Protein 9I0G (pdb70)

Structure (mmCIF, N/CA/C/O backbone):
data_9I0G
#
_entry.id   9I0G
#
_cell.length_a   1.00
_cell.length_b   1.00
_cell.length_c   1.00
_cell.angle_alpha   90.00
_cell.angle_beta   90.00
_cell.angle_gamma   90.00
#
_symmetry.space_group_name_H-M   'P 1'
#
loop_
_entity.id
_entity.type
_entity.pdbx_description
1 polymer 'Nitrogenase iron-molybdenum cofactor biosynthesis protein NifE'
2 non-polymer 'IRON/SULFUR CLUSTER'
3 non-polymer 'FeFe cofactor'
#
loop_
_atom_site.group_PDB
_atom_site.id
_atom_site.type_symbol
_atom_site.label_atom_id
_atom_site.label_alt_id
_atom_site.label_comp_id
_atom_site.label_asym_id
_atom_site.label_entity_id
_atom_site.label_seq_id
_atom_site.pdbx_PDB_ins_code
_atom_site.Cartn_x
_atom_site.Cartn_y
_atom_site.Cartn_z
_atom_site.occupancy
_atom_site.B_iso_or_equiv
_atom_site.auth_seq_id
_atom_site.auth_comp_id
_atom_site.auth_asym_id
_atom_site.auth_atom_id
_atom_site.pdbx_PDB_model_num
ATOM 1 N N . ALA A 1 19 ? 94.058 134.450 138.801 1.00 121.16 19 ALA A N 1
ATOM 2 C CA . ALA A 1 19 ? 93.244 135.000 137.724 1.00 120.29 19 ALA A CA 1
ATOM 3 C C . ALA A 1 19 ? 93.552 136.474 137.506 1.00 129.19 19 ALA A C 1
ATOM 4 O O . ALA A 1 19 ? 93.564 137.256 138.457 1.00 134.99 19 ALA A O 1
ATOM 6 N N . PRO A 1 20 ? 93.814 136.850 136.256 1.00 125.48 20 PRO A N 1
ATOM 7 C CA . PRO A 1 20 ? 94.048 138.265 135.948 1.00 129.22 20 PRO A CA 1
ATOM 8 C C . PRO A 1 20 ? 92.834 139.111 136.303 1.00 135.07 20 PRO A C 1
ATOM 9 O O . PRO A 1 20 ? 91.688 138.695 136.122 1.00 134.06 20 PRO A O 1
ATOM 13 N N . LYS A 1 21 ? 93.098 140.310 136.813 1.00 141.78 21 LYS A N 1
ATOM 14 C CA . LYS A 1 21 ? 92.062 141.221 137.292 1.00 149.49 21 LYS A CA 1
ATOM 15 C C . LYS A 1 21 ? 92.301 142.625 136.755 1.00 152.02 21 LYS A C 1
ATOM 16 O O . LYS A 1 21 ? 92.268 143.616 137.487 1.00 154.51 21 LYS A O 1
ATOM 22 N N . PHE A 1 22 ? 92.556 142.721 135.454 1.00 149.97 22 PHE A N 1
ATOM 23 C CA . PHE A 1 22 ? 92.786 144.007 134.805 1.00 151.45 22 PHE A CA 1
ATOM 24 C C . PHE A 1 22 ? 91.541 144.887 134.857 1.00 152.92 22 PHE A C 1
ATOM 25 O O . PHE A 1 22 ? 91.596 146.074 134.535 1.00 150.41 22 PHE A O 1
ATOM 33 N N . LYS A 1 25 ? 92.088 149.148 137.335 1.00 189.64 25 LYS A N 1
ATOM 34 C CA . LYS A 1 25 ? 92.640 149.836 138.496 1.00 194.61 25 LYS A CA 1
ATOM 35 C C . LYS A 1 25 ? 93.473 148.886 139.350 1.00 192.63 25 LYS A C 1
ATOM 36 O O . LYS A 1 25 ? 93.537 147.687 139.080 1.00 187.30 25 LYS A O 1
ATOM 42 N N . SER A 1 26 ? 94.111 149.431 140.384 1.00 194.09 26 SER A N 1
ATOM 43 C CA . SER A 1 26 ? 94.934 148.634 141.280 1.00 188.89 26 SER A CA 1
ATOM 44 C C . SER A 1 26 ? 94.919 149.264 142.664 1.00 185.41 26 SER A C 1
ATOM 45 O O . SER A 1 26 ? 94.639 150.455 142.824 1.00 187.06 26 SER A O 1
ATOM 48 N N . GLU A 1 27 ? 95.224 148.445 143.667 1.00 179.46 27 GLU A N 1
ATOM 49 C CA . GLU A 1 27 ? 95.243 148.870 145.059 1.00 174.32 27 GLU A CA 1
ATOM 50 C C . GLU A 1 27 ? 96.661 149.207 145.500 1.00 165.50 27 GLU A C 1
ATOM 51 O O . GLU A 1 27 ? 97.599 148.461 145.196 1.00 159.51 27 GLU A O 1
ATOM 57 N N . PRO A 1 28 ? 96.846 150.324 146.202 1.00 159.31 28 PRO A N 1
ATOM 58 C CA . PRO A 1 28 ? 98.186 150.672 146.692 1.00 145.55 28 PRO A CA 1
ATOM 59 C C . PRO A 1 28 ? 98.715 149.620 147.654 1.00 140.77 28 PRO A C 1
ATOM 60 O O . PRO A 1 28 ? 97.969 149.044 148.448 1.00 150.01 28 PRO A O 1
ATOM 64 N N . GLY A 1 29 ? 100.018 149.374 147.576 1.00 130.99 29 GLY A N 1
ATOM 65 C CA . GLY A 1 29 ? 100.655 148.375 148.412 1.00 123.24 29 GLY A CA 1
ATOM 66 C C . GLY A 1 29 ? 100.361 146.956 147.968 1.00 110.39 29 GLY A C 1
ATOM 67 O O . GLY A 1 29 ? 101.149 146.345 147.246 1.00 89.76 29 GLY A O 1
ATOM 68 N N . GLU A 1 33 ? 104.374 142.873 139.974 1.00 137.41 33 GLU A N 1
ATOM 69 C CA . GLU A 1 33 ? 103.216 143.753 139.874 1.00 144.39 33 GLU A CA 1
ATOM 70 C C . GLU A 1 33 ? 103.285 144.596 138.598 1.00 140.59 33 GLU A C 1
ATOM 71 O O . GLU A 1 33 ? 104.344 144.719 137.982 1.00 130.46 33 GLU A O 1
ATOM 77 N N . ARG A 1 34 ? 102.150 145.170 138.205 1.00 138.18 34 ARG A N 1
ATOM 78 C CA . ARG A 1 34 ? 102.063 145.884 136.937 1.00 125.22 34 ARG A CA 1
ATOM 79 C C . ARG A 1 34 ? 102.884 147.167 136.970 1.00 115.36 34 ARG A C 1
ATOM 80 O O . ARG A 1 34 ? 102.834 147.927 137.940 1.00 121.58 34 ARG A O 1
ATOM 88 N N . SER A 1 35 ? 103.629 147.416 135.898 1.00 96.43 35 SER A N 1
ATOM 89 C CA . SER A 1 35 ? 104.443 148.616 135.787 1.00 86.86 35 SER A CA 1
ATOM 90 C C . SER A 1 35 ? 103.623 149.732 135.141 1.00 81.25 35 SER A C 1
ATOM 91 O O . SER A 1 35 ? 102.413 149.610 134.942 1.00 91.10 35 SER A O 1
ATOM 94 N N . CYS A 1 36 ? 104.279 150.840 134.807 1.00 73.48 36 CYS A N 1
ATOM 95 C CA . CYS A 1 36 ? 103.597 151.962 134.185 1.00 74.77 36 CYS A CA 1
ATOM 96 C C . CYS A 1 36 ? 103.311 151.666 132.715 1.00 75.29 36 CYS A C 1
ATOM 97 O O . CYS A 1 36 ? 103.793 150.686 132.141 1.00 82.70 36 CYS A O 1
ATOM 100 N N . ALA A 1 37 ? 102.505 152.536 132.102 1.00 68.34 37 ALA A N 1
ATOM 101 C CA . ALA A 1 37 ? 102.184 152.372 130.688 1.00 70.38 37 ALA A CA 1
ATOM 102 C C . ALA A 1 37 ? 103.398 152.618 129.802 1.00 73.10 37 ALA A C 1
ATOM 103 O O . ALA A 1 37 ? 103.453 152.109 128.676 1.00 75.54 37 ALA A O 1
ATOM 105 N N . TYR A 1 38 ? 104.371 153.396 130.281 1.00 72.07 38 TYR A N 1
ATOM 106 C CA . TYR A 1 38 ? 105.609 153.560 129.528 1.00 68.27 38 TYR A CA 1
ATOM 107 C C . TYR A 1 38 ? 106.349 152.238 129.396 1.00 67.07 38 TYR A C 1
ATOM 108 O O . TYR A 1 38 ? 106.999 151.990 128.374 1.00 69.44 38 TYR A O 1
ATOM 117 N N . ASP A 1 39 ? 106.263 151.377 130.412 1.00 66.53 39 ASP A N 1
ATOM 118 C CA . ASP A 1 39 ? 106.878 150.059 130.307 1.00 65.84 39 ASP A CA 1
ATOM 119 C C . ASP A 1 39 ? 106.232 149.243 129.197 1.00 66.16 39 ASP A C 1
ATOM 120 O O . ASP A 1 39 ? 106.924 148.546 128.450 1.00 71.88 39 ASP A O 1
ATOM 125 N N . GLY A 1 40 ? 104.907 149.316 129.068 1.00 64.21 40 GLY A N 1
ATOM 126 C CA . GLY A 1 40 ? 104.253 148.643 127.958 1.00 68.60 40 GLY A CA 1
ATOM 127 C C . GLY A 1 40 ? 104.637 149.231 126.614 1.00 66.44 40 GLY A C 1
ATOM 128 O O . GLY A 1 40 ? 104.900 148.498 125.651 1.00 68.25 40 GLY A O 1
ATOM 129 N N . ALA A 1 41 ? 104.687 150.561 126.530 1.00 63.32 41 ALA A N 1
ATOM 130 C CA . ALA A 1 41 ? 105.082 151.200 125.282 1.00 61.42 41 ALA A CA 1
ATOM 131 C C . ALA A 1 41 ? 106.482 150.771 124.867 1.00 61.71 41 ALA A C 1
ATOM 132 O O . ALA A 1 41 ? 106.733 150.505 123.687 1.00 63.87 41 ALA A O 1
ATOM 134 N N . ARG A 1 42 ? 107.405 150.681 125.826 1.00 58.84 42 ARG A N 1
ATOM 135 C CA . ARG A 1 42 ? 108.765 150.277 125.489 1.00 60.00 42 ARG A CA 1
ATOM 136 C C . ARG A 1 42 ? 108.846 148.782 125.195 1.00 64.66 42 ARG A C 1
ATOM 137 O O . ARG A 1 42 ? 109.609 148.361 124.322 1.00 69.10 42 ARG A O 1
ATOM 145 N N . VAL A 1 43 ? 108.054 147.962 125.891 1.00 64.46 43 VAL A N 1
ATOM 146 C CA . VAL A 1 43 ? 108.103 146.530 125.638 1.00 63.81 43 VAL A CA 1
ATOM 147 C C . VAL A 1 43 ? 107.528 146.199 124.270 1.00 64.60 43 VAL A C 1
ATOM 148 O O . VAL A 1 43 ? 107.858 145.155 123.699 1.00 69.29 43 VAL A O 1
ATOM 152 N N . VAL A 1 44 ? 106.680 147.068 123.721 1.00 65.92 44 VAL A N 1
ATOM 153 C CA . VAL A 1 44 ? 106.156 146.843 122.379 1.00 63.57 44 VAL A CA 1
ATOM 154 C C . VAL A 1 44 ? 106.921 147.612 121.298 1.00 62.83 44 VAL A C 1
ATOM 155 O O . VAL A 1 44 ? 106.878 147.211 120.126 1.00 67.12 44 VAL A O 1
ATOM 159 N N . LEU A 1 45 ? 107.641 148.673 121.652 1.00 64.58 45 LEU A N 1
ATOM 160 C CA . LEU A 1 45 ? 108.262 149.529 120.650 1.00 60.65 45 LEU A CA 1
ATOM 161 C C . LEU A 1 45 ? 109.782 149.580 120.706 1.00 60.65 45 LEU A C 1
ATOM 162 O O . LEU A 1 45 ? 110.407 149.788 119.665 1.00 63.47 45 LEU A O 1
ATOM 167 N N . MET A 1 46 ? 110.392 149.418 121.879 1.00 59.37 46 MET A N 1
ATOM 168 C CA . MET A 1 46 ? 111.851 149.458 121.962 1.00 61.40 46 MET A CA 1
ATOM 169 C C . MET A 1 46 ? 112.559 148.406 121.111 1.00 63.26 46 MET A C 1
ATOM 170 O O . MET A 1 46 ? 113.590 148.747 120.506 1.00 62.30 46 MET A O 1
ATOM 175 N N . PRO A 1 47 ? 112.109 147.147 121.027 1.00 63.04 47 PRO A N 1
ATOM 176 C CA . PRO A 1 47 ? 112.872 146.149 120.255 1.00 60.87 47 PRO A CA 1
ATOM 177 C C . PRO A 1 47 ? 113.112 146.515 118.796 1.00 62.35 47 PRO A C 1
ATOM 178 O O . PRO A 1 47 ? 113.902 145.826 118.138 1.00 66.84 47 PRO A O 1
ATOM 182 N N . ILE A 1 48 ? 112.465 147.552 118.264 1.00 60.57 48 ILE A N 1
ATOM 183 C CA . ILE A 1 48 ? 112.786 148.013 116.919 1.00 62.39 48 ILE A CA 1
ATOM 184 C C . ILE A 1 48 ? 114.206 148.560 116.913 1.00 61.05 48 ILE A C 1
ATOM 185 O O . ILE A 1 48 ? 114.562 149.418 117.729 1.00 63.21 48 ILE A O 1
ATOM 190 N N . THR A 1 49 ? 115.026 148.066 115.985 1.00 59.00 49 THR A N 1
ATOM 191 C CA . THR A 1 49 ? 116.470 148.247 116.095 1.00 63.32 49 THR A CA 1
ATOM 192 C C . THR A 1 49 ? 116.910 149.652 115.695 1.00 67.52 49 THR A C 1
ATOM 193 O O . THR A 1 49 ? 117.464 150.395 116.511 1.00 74.10 49 THR A O 1
ATOM 197 N N . ASP A 1 50 ? 116.676 150.033 114.442 1.00 64.62 50 ASP A N 1
ATOM 198 C CA . ASP A 1 50 ? 117.272 151.248 113.887 1.00 65.22 50 ASP A CA 1
ATOM 199 C C . ASP A 1 50 ? 116.336 152.449 114.041 1.00 63.40 50 ASP A C 1
ATOM 200 O O . ASP A 1 50 ? 115.935 153.095 113.075 1.00 69.19 50 ASP A O 1
ATOM 205 N N . VAL A 1 51 ? 115.993 152.746 115.294 1.00 61.46 51 VAL A N 1
ATOM 206 C CA . VAL A 1 51 ? 115.189 153.913 115.625 1.00 60.92 51 VAL A CA 1
ATOM 207 C C . VAL A 1 51 ? 115.757 154.561 116.879 1.00 58.94 51 VAL A C 1
ATOM 208 O O . VAL A 1 51 ? 116.500 153.945 117.645 1.00 56.57 51 VAL A O 1
ATOM 212 N N . ILE A 1 52 ? 115.396 155.823 117.081 1.00 57.80 52 ILE A N 1
ATOM 213 C CA . ILE A 1 52 ? 115.824 156.590 118.244 1.00 56.30 52 ILE A CA 1
ATOM 214 C C . ILE A 1 52 ? 114.656 156.654 119.217 1.00 59.53 52 ILE A C 1
ATOM 215 O O . ILE A 1 52 ? 113.604 157.223 118.903 1.00 61.88 52 ILE A O 1
ATOM 220 N N . HIS A 1 53 ? 114.838 156.070 120.399 1.00 61.35 53 HIS A N 1
ATOM 221 C CA . HIS A 1 53 ? 113.786 156.008 121.410 1.00 59.01 53 HIS A CA 1
ATOM 222 C C . HIS A 1 53 ? 113.999 157.152 122.394 1.00 61.14 53 HIS A C 1
ATOM 223 O O . HIS A 1 53 ? 114.604 156.999 123.455 1.00 66.68 53 HIS A O 1
ATOM 230 N N . LEU A 1 54 ? 113.490 158.321 122.024 1.00 59.19 54 LEU A N 1
ATOM 231 C CA . LEU A 1 54 ? 113.599 159.496 122.876 1.00 62.16 54 LEU A CA 1
ATOM 232 C C . LEU A 1 54 ? 112.476 159.479 123.904 1.00 64.34 54 LEU A C 1
ATOM 233 O O . LEU A 1 54 ? 111.295 159.447 123.543 1.00 62.27 54 LEU A O 1
ATOM 238 N N . VAL A 1 55 ? 112.843 159.494 125.180 1.00 69.25 55 VAL A N 1
ATOM 239 C CA . VAL A 1 55 ? 111.885 159.480 126.277 1.00 65.78 55 VAL A CA 1
ATOM 240 C C . VAL A 1 55 ? 111.803 160.887 126.847 1.00 68.38 55 VAL A C 1
ATOM 241 O O . VAL A 1 55 ? 112.789 161.408 127.382 1.00 71.30 55 VAL A O 1
ATOM 245 N N . HIS A 1 56 ? 110.631 161.505 126.731 1.00 64.00 56 HIS A N 1
ATOM 246 C CA . HIS A 1 56 ? 110.429 162.880 127.185 1.00 68.14 56 HIS A CA 1
ATOM 247 C C . HIS A 1 56 ? 110.032 162.846 128.653 1.00 74.66 56 HIS A C 1
ATOM 248 O O . HIS A 1 56 ? 108.861 162.693 129.001 1.00 80.61 56 HIS A O 1
ATOM 255 N N . GLY A 1 57 ? 111.021 162.995 129.530 1.00 74.84 57 GLY A N 1
ATOM 256 C CA . GLY A 1 57 ? 110.774 162.990 130.950 1.00 67.81 57 GLY A CA 1
ATOM 257 C C . GLY A 1 57 ? 112.040 162.995 131.780 1.00 74.05 57 GLY A C 1
ATOM 258 O O . GLY A 1 57 ? 113.156 163.113 131.265 1.00 82.24 57 GLY A O 1
ATOM 259 N N . PRO A 1 58 ? 111.884 162.865 133.094 1.00 73.74 58 PRO A N 1
ATOM 260 C CA . PRO A 1 58 ? 113.047 162.868 133.990 1.00 72.32 58 PRO A CA 1
ATOM 261 C C . PRO A 1 58 ? 113.851 161.580 133.935 1.00 72.70 58 PRO A C 1
ATOM 262 O O . PRO A 1 58 ? 113.606 160.711 133.093 1.00 80.54 58 PRO A O 1
ATOM 266 N N . ILE A 1 59 ? 114.822 161.462 134.842 1.00 69.62 59 ILE A N 1
ATOM 267 C CA . ILE A 1 59 ? 115.768 160.350 134.803 1.00 73.86 59 ILE A CA 1
ATOM 268 C C . ILE A 1 59 ? 115.064 159.014 135.017 1.00 79.12 59 ILE A C 1
ATOM 269 O O . ILE A 1 59 ? 115.314 158.048 134.288 1.00 83.63 59 ILE A O 1
ATOM 274 N N . ALA A 1 60 ? 114.161 158.936 136.001 1.00 70.33 60 ALA A N 1
ATOM 275 C CA . ALA A 1 60 ? 113.640 157.636 136.422 1.00 69.52 60 ALA A CA 1
ATOM 276 C C . ALA A 1 60 ? 112.938 156.883 135.302 1.00 71.31 60 ALA A C 1
ATOM 277 O O . ALA A 1 60 ? 112.792 155.661 135.392 1.00 78.32 60 ALA A O 1
ATOM 279 N N . CYS A 1 61 ? 112.482 157.576 134.263 1.00 71.16 61 CYS A N 1
ATOM 280 C CA . CYS A 1 61 ? 111.817 156.884 133.168 1.00 71.08 61 CYS A CA 1
ATOM 281 C C . CYS A 1 61 ? 112.817 156.107 132.319 1.00 73.68 61 CYS A C 1
ATOM 282 O O . CYS A 1 61 ? 112.672 154.896 132.123 1.00 79.51 61 CYS A O 1
ATOM 285 N N . ALA A 1 62 ? 113.849 156.786 131.817 1.00 69.08 62 ALA A N 1
ATOM 286 C CA . ALA A 1 62 ? 114.825 156.159 130.940 1.00 69.41 62 ALA A CA 1
ATOM 287 C C . ALA A 1 62 ? 116.222 156.070 131.533 1.00 68.51 62 ALA A C 1
ATOM 288 O O . ALA A 1 62 ? 117.068 155.368 130.970 1.00 71.21 62 ALA A O 1
ATOM 290 N N . GLY A 1 63 ? 116.492 156.757 132.644 1.00 68.25 63 GLY A N 1
ATOM 291 C CA . GLY A 1 63 ? 117.830 156.726 133.211 1.00 67.26 63 GLY A CA 1
ATOM 292 C C . GLY A 1 63 ? 118.216 155.363 133.750 1.00 68.58 63 GLY A C 1
ATOM 293 O O . GLY A 1 63 ? 119.370 154.944 133.630 1.00 74.84 63 GLY A O 1
ATOM 294 N N . ASN A 1 64 ? 117.264 154.653 134.355 1.00 63.97 64 ASN A N 1
ATOM 295 C CA . ASN A 1 64 ? 117.529 153.348 134.947 1.00 66.59 64 ASN A CA 1
ATOM 296 C C . ASN A 1 64 ? 116.800 152.220 134.224 1.00 62.66 64 ASN A C 1
ATOM 297 O O . ASN A 1 64 ? 116.551 151.167 134.818 1.00 61.16 64 ASN A O 1
ATOM 302 N N . SER A 1 65 ? 116.454 152.417 132.952 1.00 64.84 65 SER A N 1
ATOM 303 C CA . SER A 1 65 ? 115.734 151.408 132.191 1.00 65.11 65 SER A CA 1
ATOM 304 C C . SER A 1 65 ? 116.322 151.120 130.818 1.00 69.20 65 SER A C 1
ATOM 305 O O . SER A 1 65 ? 115.955 150.103 130.220 1.00 74.70 65 SER A O 1
ATOM 308 N N . TRP A 1 66 ? 117.204 151.967 130.297 1.00 67.08 66 TRP A N 1
ATOM 309 C CA . TRP A 1 66 ? 117.730 151.756 128.957 1.00 67.07 66 TRP A CA 1
ATOM 310 C C . TRP A 1 66 ? 118.720 150.597 128.936 1.00 68.70 66 TRP A C 1
ATOM 311 O O . TRP A 1 66 ? 119.359 150.275 129.941 1.00 73.28 66 TRP A O 1
ATOM 322 N N . ASP A 1 67 ? 118.827 149.960 127.767 1.00 63.80 67 ASP A N 1
ATOM 323 C CA . ASP A 1 67 ? 119.714 148.815 127.551 1.00 67.36 67 ASP A CA 1
ATOM 324 C C . ASP A 1 67 ? 119.366 147.645 128.465 1.00 65.77 67 ASP A C 1
ATOM 325 O O . ASP A 1 67 ? 120.219 146.814 128.782 1.00 70.54 67 ASP A O 1
ATOM 330 N N . ASN A 1 68 ? 118.109 147.566 128.894 1.00 61.63 68 ASN A N 1
ATOM 331 C CA . ASN A 1 68 ? 117.659 146.480 129.752 1.00 62.86 68 ASN A CA 1
ATOM 332 C C . ASN A 1 68 ? 116.819 145.449 129.018 1.00 69.44 68 ASN A C 1
ATOM 333 O O . ASN A 1 68 ? 116.780 144.288 129.437 1.00 78.79 68 ASN A O 1
ATOM 338 N N . ARG A 1 69 ? 116.147 145.847 127.942 1.00 68.11 69 ARG A N 1
ATOM 339 C CA . ARG A 1 69 ? 115.336 144.913 127.177 1.00 64.57 69 ARG A CA 1
ATOM 340 C C . ARG A 1 69 ? 116.202 143.799 126.603 1.00 67.64 69 ARG A C 1
ATOM 341 O O . ARG A 1 69 ? 117.297 144.041 126.091 1.00 71.18 69 ARG A O 1
ATOM 349 N N . GLY A 1 70 ? 115.701 142.571 126.689 1.00 66.05 70 GLY A N 1
ATOM 350 C CA . GLY A 1 70 ? 116.441 141.418 126.226 1.00 63.90 70 GLY A CA 1
ATOM 351 C C . GLY A 1 70 ? 116.454 141.214 124.733 1.00 63.24 70 GLY A C 1
ATOM 352 O O . GLY A 1 70 ? 116.991 140.209 124.260 1.00 69.12 70 GLY A O 1
ATOM 353 N N . ALA A 1 71 ? 115.873 142.137 123.973 1.00 60.61 71 ALA A N 1
ATOM 354 C CA . ALA A 1 71 ? 115.829 141.999 122.525 1.00 62.55 71 ALA A CA 1
ATOM 355 C C . ALA A 1 71 ? 117.227 142.119 121.934 1.00 66.07 71 ALA A C 1
ATOM 356 O O . ALA A 1 71 ? 117.976 143.045 122.260 1.00 74.13 71 ALA A O 1
ATOM 358 N N . ARG A 1 72 ? 117.574 141.181 121.061 1.00 63.25 72 ARG A N 1
ATOM 359 C CA . ARG A 1 72 ? 118.842 141.187 120.352 1.00 63.33 72 ARG A CA 1
ATOM 360 C C . ARG A 1 72 ? 118.595 141.427 118.870 1.00 66.62 72 ARG A C 1
ATOM 361 O O . ARG A 1 72 ? 117.476 141.279 118.373 1.00 71.21 72 ARG A O 1
ATOM 369 N N . SER A 1 73 ? 119.656 141.805 118.162 1.00 65.73 73 SER A N 1
ATOM 370 C CA . SER A 1 73 ? 119.517 142.154 116.758 1.00 65.19 73 SER A CA 1
ATOM 371 C C . SER A 1 73 ? 120.838 141.940 116.038 1.00 67.41 73 SER A C 1
ATOM 372 O O . SER A 1 73 ? 121.906 141.882 116.653 1.00 75.02 73 SER A O 1
ATOM 375 N N . SER A 1 74 ? 120.745 141.822 114.718 1.00 63.01 74 SER A N 1
ATOM 376 C CA . SER A 1 74 ? 121.891 141.738 113.823 1.00 64.07 74 SER A CA 1
ATOM 377 C C . SER A 1 74 ? 121.913 142.941 112.890 1.00 67.37 74 SER A C 1
ATOM 378 O O . SER A 1 74 ? 122.126 142.819 111.684 1.00 65.90 74 SER A O 1
ATOM 381 N N . ASP A 1 75 ? 121.691 144.121 113.455 1.00 72.67 75 ASP A N 1
ATOM 382 C CA . ASP A 1 75 ? 121.452 145.334 112.684 1.00 75.05 75 ASP A CA 1
ATOM 383 C C . ASP A 1 75 ? 122.231 146.459 113.357 1.00 78.60 75 ASP A C 1
ATOM 384 O O . ASP A 1 75 ? 123.149 146.217 114.148 1.00 84.48 75 ASP A O 1
ATOM 389 N N . SER A 1 76 ? 121.873 147.706 113.039 1.00 81.10 76 SER A N 1
ATOM 390 C CA . SER A 1 76 ? 122.642 148.864 113.480 1.00 86.62 76 SER A CA 1
ATOM 391 C C . SER A 1 76 ? 122.756 148.958 114.996 1.00 88.44 76 SER A C 1
ATOM 392 O O . SER A 1 76 ? 123.658 149.644 115.491 1.00 96.07 76 SER A O 1
ATOM 395 N N . GLN A 1 77 ? 121.863 148.302 115.740 1.00 71.85 77 GLN A N 1
ATOM 396 C CA . GLN A 1 77 ? 121.924 148.264 117.202 1.00 72.05 77 GLN A CA 1
ATOM 397 C C . GLN A 1 77 ? 121.809 149.658 117.811 1.00 68.79 77 GLN A C 1
ATOM 398 O O . GLN A 1 77 ? 122.410 149.948 118.848 1.00 63.37 77 GLN A O 1
ATOM 404 N N . LEU A 1 78 ? 121.041 150.532 117.162 1.00 70.16 78 LEU A N 1
ATOM 405 C CA . LEU A 1 78 ? 120.807 151.868 117.693 1.00 61.54 78 LEU A CA 1
ATOM 406 C C . LEU A 1 78 ? 119.833 151.856 118.864 1.00 61.83 78 LEU A C 1
ATOM 407 O O . LEU A 1 78 ? 119.817 152.805 119.654 1.00 62.69 78 LEU A O 1
ATOM 412 N N . TYR A 1 79 ? 119.031 150.798 118.996 1.00 60.81 79 TYR A N 1
ATOM 413 C CA . TYR A 1 79 ? 118.020 150.751 120.047 1.00 58.61 79 TYR A CA 1
ATOM 414 C C . TYR A 1 79 ? 118.633 150.533 121.423 1.00 59.42 79 TYR A C 1
ATOM 415 O O . TYR A 1 79 ? 118.063 150.973 122.428 1.00 58.59 79 TYR A O 1
ATOM 424 N N . ARG A 1 80 ? 119.781 149.857 121.496 1.00 62.55 80 ARG A N 1
ATOM 425 C CA . ARG A 1 80 ? 120.357 149.514 122.790 1.00 62.15 80 ARG A CA 1
ATOM 426 C C . ARG A 1 80 ? 120.832 150.736 123.562 1.00 61.84 80 ARG A C 1
ATOM 427 O O . ARG A 1 80 ? 121.051 150.640 124.773 1.00 66.12 80 ARG A O 1
ATOM 435 N N . ARG A 1 81 ? 120.995 151.874 122.898 1.00 61.74 81 ARG A N 1
ATOM 436 C CA . ARG A 1 81 ? 121.375 153.112 123.559 1.00 64.21 81 ARG A CA 1
ATOM 437 C C . ARG A 1 81 ? 120.125 153.936 123.851 1.00 64.15 81 ARG A C 1
ATOM 438 O O . ARG A 1 81 ? 119.180 153.956 123.057 1.00 67.80 81 ARG A O 1
ATOM 446 N N . GLY A 1 82 ? 120.111 154.584 125.011 1.00 60.38 82 GLY A N 1
ATOM 447 C CA . GLY A 1 82 ? 118.926 155.270 125.503 1.00 58.06 82 GLY A CA 1
ATOM 448 C C . GLY A 1 82 ? 118.999 156.771 125.280 1.00 60.89 82 GLY A C 1
ATOM 449 O O . GLY A 1 82 ? 120.064 157.377 125.394 1.00 64.77 82 GLY A O 1
ATOM 450 N N . PHE A 1 83 ? 117.848 157.361 124.966 1.00 61.38 83 PHE A N 1
ATOM 451 C CA . PHE A 1 83 ? 117.730 158.789 124.704 1.00 61.29 83 PHE A CA 1
ATOM 452 C C . PHE A 1 83 ? 116.754 159.398 125.700 1.00 65.44 83 PHE A C 1
ATOM 453 O O . PHE A 1 83 ? 115.654 158.871 125.895 1.00 71.03 83 PHE A O 1
ATOM 461 N N . THR A 1 84 ? 117.151 160.506 126.322 1.00 63.68 84 THR A N 1
ATOM 462 C CA . THR A 1 84 ? 116.324 161.164 127.322 1.00 65.21 84 THR A CA 1
ATOM 463 C C . THR A 1 84 ? 116.370 162.671 127.126 1.00 69.65 84 THR A C 1
ATOM 464 O O . THR A 1 84 ? 117.421 163.235 126.812 1.00 72.86 84 THR A O 1
ATOM 468 N N . THR A 1 85 ? 115.218 163.317 127.310 1.00 67.22 85 THR A N 1
ATOM 469 C CA . THR A 1 85 ? 115.131 164.768 127.202 1.00 72.82 85 THR A CA 1
ATOM 470 C C . THR A 1 85 ? 115.684 165.475 128.436 1.00 80.30 85 THR A C 1
ATOM 471 O O . THR A 1 85 ? 116.156 166.613 128.324 1.00 88.70 85 THR A O 1
ATOM 475 N N . GLU A 1 86 ? 115.693 164.804 129.589 1.00 80.03 86 GLU A N 1
ATOM 476 C CA . GLU A 1 86 ? 116.200 165.345 130.852 1.00 80.92 86 GLU A CA 1
ATOM 477 C C . GLU A 1 86 ? 115.396 166.574 131.297 1.00 87.78 86 GLU A C 1
ATOM 478 O O . GLU A 1 86 ? 115.882 167.705 131.328 1.00 95.23 86 GLU A O 1
ATOM 484 N N . MET A 1 87 ? 114.131 166.304 131.625 1.00 82.19 87 MET A N 1
ATOM 485 C CA . MET A 1 87 ? 113.268 167.301 132.247 1.00 84.04 87 MET A CA 1
ATOM 486 C C . MET A 1 87 ? 113.953 167.824 133.504 1.00 88.65 87 MET A C 1
ATOM 487 O O . MET A 1 87 ? 114.435 167.038 134.320 1.00 85.19 87 MET A O 1
ATOM 492 N N . LEU A 1 88 ? 113.969 169.143 133.679 1.00 93.43 88 LEU A N 1
ATOM 493 C CA . LEU A 1 88 ? 114.736 169.793 134.741 1.00 91.00 88 LEU A CA 1
ATOM 494 C C . LEU A 1 88 ? 113.822 170.631 135.639 1.00 98.90 88 LEU A C 1
ATOM 495 O O . LEU A 1 88 ? 112.595 170.516 135.594 1.00 102.50 88 LEU A O 1
ATOM 500 N N . GLU A 1 89 ? 114.440 171.455 136.488 1.00 107.66 89 GLU A N 1
ATOM 501 C CA . GLU A 1 89 ? 113.705 172.332 137.395 1.00 115.51 89 GLU A CA 1
ATOM 502 C C . GLU A 1 89 ? 112.854 173.367 136.668 1.00 114.57 89 GLU A C 1
ATOM 503 O O . GLU A 1 89 ? 111.622 173.323 136.734 1.00 115.99 89 GLU A O 1
ATOM 509 N N . ASN A 1 90 ? 113.508 174.304 135.972 1.00 119.44 90 ASN A N 1
ATOM 510 C CA . ASN A 1 90 ? 112.809 175.472 135.440 1.00 126.98 90 ASN A CA 1
ATOM 511 C C . ASN A 1 90 ? 111.799 175.100 134.368 1.00 122.25 90 ASN A C 1
ATOM 512 O O . ASN A 1 90 ? 110.690 175.643 134.344 1.00 125.21 90 ASN A O 1
ATOM 517 N N . ASP A 1 91 ? 112.175 174.199 133.464 1.00 113.41 91 ASP A N 1
ATOM 518 C CA . ASP A 1 91 ? 111.308 173.830 132.352 1.00 113.78 91 ASP A CA 1
ATOM 519 C C . ASP A 1 91 ? 110.032 173.121 132.804 1.00 110.82 91 ASP A C 1
ATOM 520 O O . ASP A 1 91 ? 109.049 173.094 132.058 1.00 112.29 91 ASP A O 1
ATOM 525 N N . VAL A 1 92 ? 110.018 172.541 134.006 1.00 106.26 92 VAL A N 1
ATOM 526 C CA . VAL A 1 92 ? 108.771 171.979 134.526 1.00 102.52 92 VAL A CA 1
ATOM 527 C C . VAL A 1 92 ? 107.756 173.084 134.792 1.00 106.82 92 VAL A C 1
ATOM 528 O O . VAL A 1 92 ? 106.583 172.976 134.412 1.00 106.55 92 VAL A O 1
ATOM 532 N N . VAL A 1 93 ? 108.186 174.170 135.442 1.00 112.77 93 VAL A N 1
ATOM 533 C CA . VAL A 1 93 ? 107.270 175.270 135.738 1.00 120.42 93 VAL A CA 1
ATOM 534 C C . VAL A 1 93 ? 107.168 176.276 134.604 1.00 121.00 93 VAL A C 1
ATOM 535 O O . VAL A 1 93 ? 106.366 177.214 134.692 1.00 128.11 93 VAL A O 1
ATOM 539 N N . PHE A 1 94 ? 107.960 176.112 133.544 1.00 114.39 94 PHE A N 1
ATOM 540 C CA . PHE A 1 94 ? 107.880 176.959 132.360 1.00 113.62 94 PHE A CA 1
ATOM 541 C C . PHE A 1 94 ? 107.314 176.200 131.167 1.00 107.41 94 PHE A C 1
ATOM 542 O O . PHE A 1 94 ? 106.323 176.628 130.571 1.00 106.89 94 PHE A O 1
ATOM 550 N N . GLY A 1 95 ? 107.921 175.073 130.806 1.00 104.43 95 GLY A N 1
ATOM 551 C CA . GLY A 1 95 ? 107.475 174.292 129.670 1.00 96.54 95 GLY A CA 1
ATOM 552 C C . GLY A 1 95 ? 108.581 173.429 129.096 1.00 97.73 95 GLY A C 1
ATOM 553 O O . GLY A 1 95 ? 109.728 173.872 128.992 1.00 103.66 95 GLY A O 1
ATOM 554 N N . GLY A 1 96 ? 108.252 172.194 128.720 1.00 86.22 96 GLY A N 1
ATOM 555 C CA . GLY A 1 96 ? 109.220 171.273 128.159 1.00 85.14 96 GLY A CA 1
ATOM 556 C C . GLY A 1 96 ? 109.080 170.985 126.682 1.00 84.66 96 GLY A C 1
ATOM 557 O O . GLY A 1 96 ? 109.793 170.112 126.169 1.00 86.05 96 GLY A O 1
ATOM 558 N N . GLU A 1 97 ? 108.186 171.677 125.972 1.00 83.69 97 GLU A N 1
ATOM 559 C CA . GLU A 1 97 ? 108.035 171.448 124.539 1.00 77.67 97 GLU A CA 1
ATOM 560 C C . GLU A 1 97 ? 109.269 171.904 123.773 1.00 73.73 97 GLU A C 1
ATOM 561 O O . GLU A 1 97 ? 109.689 171.250 122.811 1.00 75.44 97 GLU A O 1
ATOM 567 N N . LYS A 1 98 ? 109.859 173.027 124.180 1.00 70.12 98 LYS A N 1
ATOM 568 C CA . LYS A 1 98 ? 110.965 173.598 123.420 1.00 71.83 98 LYS A CA 1
ATOM 569 C C . LYS A 1 98 ? 112.215 172.734 123.554 1.00 69.40 98 LYS A C 1
ATOM 570 O O . LYS A 1 98 ? 112.983 172.568 122.592 1.00 70.92 98 LYS A O 1
ATOM 576 N N . LYS A 1 99 ? 112.418 172.155 124.740 1.00 64.91 99 LYS A N 1
ATOM 577 C CA . LYS A 1 99 ? 113.501 171.199 124.935 1.00 64.65 99 LYS A CA 1
ATOM 578 C C . LYS A 1 99 ? 113.321 169.977 124.043 1.00 63.29 99 LYS A C 1
ATOM 579 O O . LYS A 1 99 ? 114.290 169.474 123.465 1.00 65.62 99 LYS A O 1
ATOM 585 N N . LEU A 1 100 ? 112.087 169.480 123.926 1.00 63.22 100 LEU A N 1
ATOM 586 C CA . LEU A 1 100 ? 111.828 168.351 123.038 1.00 63.99 100 LEU A CA 1
ATOM 587 C C . LEU A 1 100 ? 112.098 168.723 121.586 1.00 65.24 100 LEU A C 1
ATOM 588 O O . LEU A 1 100 ? 112.619 167.910 120.816 1.00 66.57 100 LEU A O 1
ATOM 593 N N . TYR A 1 101 ? 111.739 169.947 121.196 1.00 64.91 101 TYR A N 1
ATOM 594 C CA . TYR A 1 101 ? 112.032 170.431 119.850 1.00 63.63 101 TYR A CA 1
ATOM 595 C C . TYR A 1 101 ? 113.530 170.373 119.565 1.00 65.12 101 TYR A C 1
ATOM 596 O O . TYR A 1 101 ? 113.971 169.817 118.547 1.00 63.99 101 TYR A O 1
ATOM 605 N N . ARG A 1 102 ? 114.331 170.941 120.471 1.00 65.31 102 ARG A N 1
ATOM 606 C CA . ARG A 1 102 ? 115.781 170.907 120.297 1.00 62.24 102 ARG A CA 1
ATOM 607 C C . ARG A 1 102 ? 116.315 169.482 120.287 1.00 60.91 102 ARG A C 1
ATOM 608 O O . ARG A 1 102 ? 117.238 169.160 119.531 1.00 62.34 102 ARG A O 1
ATOM 616 N N . ALA A 1 103 ? 115.776 168.623 121.151 1.00 58.47 103 ALA A N 1
ATOM 617 C CA . ALA A 1 103 ? 116.242 167.243 121.200 1.00 58.66 103 ALA A CA 1
ATOM 618 C C . ALA A 1 103 ? 115.982 166.531 119.882 1.00 60.82 103 ALA A C 1
ATOM 619 O O . ALA A 1 103 ? 116.858 165.831 119.361 1.00 62.34 103 ALA A O 1
ATOM 621 N N . ILE A 1 104 ? 114.786 166.715 119.319 1.00 62.21 104 ILE A N 1
ATOM 622 C CA . ILE A 1 104 ? 114.466 166.113 118.028 1.00 62.02 104 ILE A CA 1
ATOM 623 C C . ILE A 1 104 ? 115.434 166.613 116.966 1.00 60.90 104 ILE A C 1
ATOM 624 O O . ILE A 1 104 ? 115.993 165.829 116.187 1.00 57.76 104 ILE A O 1
ATOM 629 N N . LEU A 1 105 ? 115.659 167.930 116.933 1.00 65.36 105 LEU A N 1
ATOM 630 C CA . LEU A 1 105 ? 116.518 168.506 115.901 1.00 62.93 105 LEU A CA 1
ATOM 631 C C . LEU A 1 105 ? 117.948 167.986 116.009 1.00 63.12 105 LEU A C 1
ATOM 632 O O . LEU A 1 105 ? 118.545 167.562 115.011 1.00 66.24 105 LEU A O 1
ATOM 637 N N . GLU A 1 106 ? 118.516 168.006 117.219 1.00 61.53 106 GLU A N 1
ATOM 638 C CA . GLU A 1 106 ? 119.874 167.512 117.416 1.00 61.73 106 GLU A CA 1
ATOM 639 C C . GLU A 1 106 ? 120.005 166.030 117.111 1.00 64.73 106 GLU A C 1
ATOM 640 O O . GLU A 1 106 ? 120.999 165.618 116.508 1.00 64.33 106 GLU A O 1
ATOM 646 N N . LEU A 1 107 ? 119.043 165.211 117.537 1.00 66.34 107 LEU A N 1
ATOM 647 C CA . LEU A 1 107 ? 119.144 163.780 117.283 1.00 64.92 107 LEU A CA 1
ATOM 648 C C . LEU A 1 107 ? 119.030 163.480 115.796 1.00 67.72 107 LEU A C 1
ATOM 649 O O . LEU A 1 107 ? 119.685 162.563 115.290 1.00 71.47 107 LEU A O 1
ATOM 654 N N . ALA A 1 108 ? 118.202 164.242 115.077 1.00 65.31 108 ALA A N 1
ATOM 655 C CA . ALA A 1 108 ? 118.130 164.072 113.631 1.00 63.61 108 ALA A CA 1
ATOM 656 C C . ALA A 1 108 ? 119.434 164.484 112.961 1.00 63.31 108 ALA A C 1
ATOM 657 O O . ALA A 1 108 ? 119.919 163.797 112.055 1.00 64.95 108 ALA A O 1
ATOM 659 N N . GLU A 1 109 ? 120.018 165.603 113.394 1.00 66.56 109 GLU A N 1
ATOM 660 C CA . GLU A 1 109 ? 121.216 166.113 112.734 1.00 67.77 109 GLU A CA 1
ATOM 661 C C . GLU A 1 109 ? 122.431 165.234 113.013 1.00 64.07 109 GLU A C 1
ATOM 662 O O . GLU A 1 109 ? 123.178 164.878 112.095 1.00 61.89 109 GLU A O 1
ATOM 668 N N . ARG A 1 110 ? 122.645 164.873 114.279 1.00 65.20 110 ARG A N 1
ATOM 669 C CA . ARG A 1 110 ? 123.869 164.176 114.659 1.00 64.71 110 ARG A CA 1
ATOM 670 C C . ARG A 1 110 ? 123.849 162.718 114.218 1.00 65.65 110 ARG A C 1
ATOM 671 O O . ARG A 1 110 ? 124.859 162.198 113.731 1.00 70.36 110 ARG A O 1
ATOM 679 N N . TYR A 1 111 ? 122.710 162.042 114.372 1.00 64.01 111 TYR A N 1
ATOM 680 C CA . TYR A 1 111 ? 122.599 160.619 114.075 1.00 65.00 111 TYR A CA 1
ATOM 681 C C . TYR A 1 111 ? 122.056 160.355 112.675 1.00 68.08 111 TYR A C 1
ATOM 682 O O . TYR A 1 111 ? 121.368 159.353 112.458 1.00 74.75 111 TYR A O 1
ATOM 691 N N . GLU A 1 112 ? 122.349 161.237 111.724 1.00 67.47 112 GLU A N 1
ATOM 692 C CA . GLU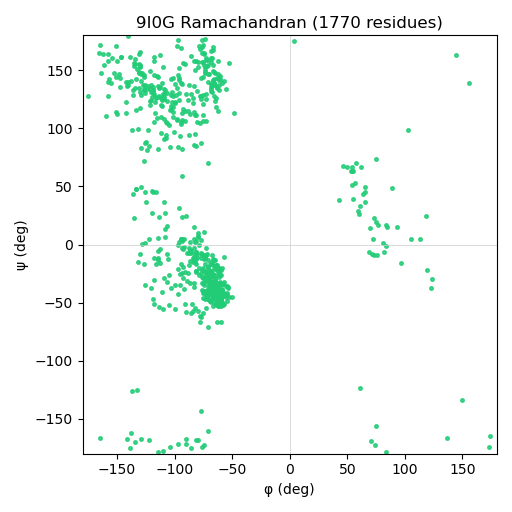 A 1 112 ? 121.954 161.022 110.339 1.00 72.52 112 GLU A CA 1
ATOM 693 C C . GLU A 1 112 ? 122.737 159.860 109.744 1.00 77.49 112 GLU A C 1
ATOM 694 O O . GLU A 1 112 ? 123.960 159.779 109.892 1.00 86.16 112 GLU A O 1
ATOM 700 N N . GLY A 1 113 ? 122.031 158.963 109.061 1.00 71.61 113 GLY A N 1
ATOM 701 C CA . GLY A 1 113 ? 122.626 157.799 108.451 1.00 71.35 113 GLY A CA 1
ATOM 702 C C . GLY A 1 113 ? 122.524 156.539 109.283 1.00 65.59 113 GLY A C 1
ATOM 703 O O . GLY A 1 113 ? 122.724 155.442 108.750 1.00 70.65 113 GLY A O 1
ATOM 704 N N . GLN A 1 114 ? 122.217 156.669 110.572 1.00 63.90 114 GLN A N 1
ATOM 705 C CA . GLN A 1 114 ? 122.032 155.521 111.443 1.00 64.87 114 GLN A CA 1
ATOM 706 C C . GLN A 1 114 ? 120.598 155.347 111.914 1.00 68.99 114 GLN A C 1
ATOM 707 O O . GLN A 1 114 ? 120.255 154.266 112.401 1.00 75.38 114 GLN A O 1
ATOM 713 N N . ALA A 1 115 ? 119.759 156.369 111.779 1.00 64.47 115 ALA A N 1
ATOM 714 C CA . ALA A 1 115 ? 118.376 156.323 112.230 1.00 63.48 115 ALA A CA 1
ATOM 715 C C . ALA A 1 115 ? 117.448 156.529 111.044 1.00 68.74 115 ALA A C 1
ATOM 716 O O . ALA A 1 115 ? 117.593 157.505 110.300 1.00 79.01 115 ALA A O 1
ATOM 718 N N . LYS A 1 116 ? 116.498 155.613 110.869 1.00 67.04 116 LYS A N 1
ATOM 719 C CA . LYS A 1 116 ? 115.467 155.768 109.853 1.00 70.87 116 LYS A CA 1
ATOM 720 C C . LYS A 1 116 ? 114.190 156.387 110.397 1.00 68.37 116 LYS A C 1
ATOM 721 O O . LYS A 1 116 ? 113.533 157.150 109.684 1.00 70.80 116 LYS A O 1
ATOM 727 N N . ALA A 1 117 ? 113.829 156.079 111.640 1.00 63.42 117 ALA A N 1
ATOM 728 C CA . ALA A 1 117 ? 112.692 156.690 112.308 1.00 66.13 117 ALA A CA 1
ATOM 729 C C . ALA A 1 117 ? 113.074 156.934 113.760 1.00 64.86 117 ALA A C 1
ATOM 730 O O . ALA A 1 117 ? 114.186 156.617 114.190 1.00 68.91 117 ALA A O 1
ATOM 732 N N . MET A 1 118 ? 112.150 157.510 114.524 1.00 63.68 118 MET A N 1
ATOM 733 C CA . MET A 1 118 ? 112.401 157.716 115.941 1.00 62.69 118 MET A CA 1
ATOM 734 C C . MET A 1 118 ? 111.076 157.831 116.682 1.00 63.40 118 MET A C 1
ATOM 735 O O . MET A 1 118 ? 110.120 158.423 116.175 1.00 60.54 118 MET A O 1
ATOM 740 N N . PHE A 1 119 ? 111.037 157.262 117.882 1.00 65.46 119 PHE A N 1
ATOM 741 C CA . PHE A 1 119 ? 109.840 157.221 118.709 1.00 63.34 119 PHE A CA 1
ATOM 742 C C . PHE A 1 119 ? 110.014 158.157 119.894 1.00 62.09 119 PHE A C 1
ATOM 743 O O . PHE A 1 119 ? 111.059 158.142 120.554 1.00 64.89 119 PHE A O 1
ATOM 751 N N . VAL A 1 120 ? 108.994 158.963 120.164 1.00 63.56 120 VAL A N 1
ATOM 752 C CA . VAL A 1 120 ? 108.971 159.858 121.314 1.00 63.79 120 VAL A CA 1
ATOM 753 C C . VAL A 1 120 ? 107.923 159.343 122.289 1.00 64.04 120 VAL A C 1
ATOM 754 O O . VAL A 1 120 ? 106.759 159.153 121.915 1.00 68.70 120 VAL A O 1
ATOM 758 N N . TYR A 1 121 ? 108.333 159.116 123.532 1.00 62.19 121 TYR A N 1
ATOM 759 C CA . TYR A 1 121 ? 107.468 158.552 124.560 1.00 62.66 121 TYR A CA 1
ATOM 760 C C . TYR A 1 121 ? 107.069 159.638 125.547 1.00 65.73 121 TYR A C 1
ATOM 761 O O . TYR A 1 121 ? 107.928 160.365 126.057 1.00 65.79 121 TYR A O 1
ATOM 770 N N . ALA A 1 122 ? 105.772 159.740 125.817 1.00 66.59 122 ALA A N 1
ATOM 771 C CA . ALA A 1 122 ? 105.264 160.650 126.831 1.00 68.92 122 ALA A CA 1
ATOM 772 C C . ALA A 1 122 ? 105.262 159.956 128.185 1.00 72.36 122 ALA A C 1
ATOM 773 O O . ALA A 1 122 ? 104.888 158.785 128.296 1.00 78.68 122 ALA A O 1
ATOM 775 N N . THR A 1 123 ? 105.684 160.681 129.211 1.00 70.47 123 THR A N 1
ATOM 776 C CA . THR A 1 123 ? 105.807 160.143 130.556 1.00 69.42 123 THR A CA 1
ATOM 777 C C . THR A 1 123 ? 104.816 160.829 131.490 1.00 75.32 123 THR A C 1
ATOM 778 O O . THR A 1 123 ? 104.032 161.691 131.085 1.00 79.42 123 THR A O 1
ATOM 782 N N . CYS A 1 124 ? 104.858 160.426 132.761 1.00 72.73 124 CYS A N 1
ATOM 783 C CA . CYS A 1 124 ? 103.933 160.972 133.748 1.00 70.41 124 CYS A CA 1
ATOM 784 C C . CYS A 1 124 ? 104.162 162.464 133.953 1.00 73.84 124 CYS A C 1
ATOM 785 O O . CYS A 1 124 ? 103.209 163.250 133.999 1.00 79.15 124 CYS A O 1
ATOM 788 N N . VAL A 1 125 ? 105.425 162.873 134.082 1.00 70.33 125 VAL A N 1
ATOM 789 C CA . VAL A 1 125 ? 105.731 164.283 134.293 1.00 68.92 125 VAL A CA 1
ATOM 790 C C . VAL A 1 125 ? 105.369 165.098 133.060 1.00 69.03 125 VAL A C 1
ATOM 791 O O . VAL A 1 125 ? 104.852 166.217 133.166 1.00 72.99 125 VAL A O 1
ATOM 795 N N . THR A 1 126 ? 105.633 164.552 131.872 1.00 66.02 126 THR A N 1
ATOM 796 C CA . THR A 1 126 ? 105.257 165.237 130.640 1.00 70.65 126 THR A CA 1
ATOM 797 C C . THR A 1 126 ? 103.747 165.413 130.551 1.00 73.65 126 THR A C 1
ATOM 798 O O . THR A 1 126 ? 103.259 166.484 130.173 1.00 78.50 126 THR A O 1
ATOM 802 N N . ALA A 1 127 ? 102.989 164.373 130.907 1.00 69.04 127 ALA A N 1
ATOM 803 C CA . ALA A 1 127 ? 101.534 164.476 130.887 1.00 68.95 127 ALA A CA 1
ATOM 804 C C . ALA A 1 127 ? 101.029 165.488 131.909 1.00 70.48 127 ALA A C 1
ATOM 805 O O . ALA A 1 127 ? 100.108 166.259 131.619 1.00 73.32 127 ALA A O 1
ATOM 807 N N . MET A 1 128 ? 101.612 165.498 133.111 1.00 69.88 128 MET A N 1
ATOM 808 C CA . MET A 1 128 ? 101.200 166.471 134.118 1.00 70.86 128 MET A CA 1
ATOM 809 C C . MET A 1 128 ? 101.489 167.895 133.664 1.00 72.03 128 MET A C 1
ATOM 810 O O . MET A 1 128 ? 100.668 168.797 133.861 1.00 74.78 128 MET A O 1
ATOM 815 N N . THR A 1 129 ? 102.655 168.117 133.058 1.00 70.33 129 THR A N 1
ATOM 816 C CA . THR A 1 129 ? 103.020 169.450 132.599 1.00 71.17 129 THR A CA 1
ATOM 817 C C . THR A 1 129 ? 102.148 169.922 131.443 1.00 73.74 129 THR A C 1
ATOM 818 O O . THR A 1 129 ? 102.125 171.122 131.150 1.00 83.13 129 THR A O 1
ATOM 822 N N . GLY A 1 130 ? 101.406 169.020 130.805 1.00 70.78 130 GLY A N 1
ATOM 823 C CA . GLY A 1 130 ? 100.569 169.401 129.688 1.00 72.90 130 GLY A CA 1
ATOM 824 C C . GLY A 1 130 ? 101.278 169.448 128.358 1.00 75.17 130 GLY A C 1
ATOM 825 O O . GLY A 1 130 ? 100.748 170.031 127.407 1.00 82.33 130 GLY A O 1
ATOM 826 N N . ASP A 1 131 ? 102.465 168.859 128.262 1.00 72.53 131 ASP A N 1
ATOM 827 C CA . ASP A 1 131 ? 103.207 168.867 127.011 1.00 77.18 131 ASP A CA 1
ATOM 828 C C . ASP A 1 131 ? 102.495 168.009 125.974 1.00 80.18 131 ASP A C 1
ATOM 829 O O . ASP A 1 131 ? 102.097 166.875 126.256 1.00 83.36 131 ASP A O 1
ATOM 834 N N . ASP A 1 132 ? 102.332 168.552 124.772 1.00 78.78 132 ASP A N 1
ATOM 835 C CA . ASP A 1 132 ? 101.673 167.855 123.675 1.00 77.63 132 ASP A CA 1
ATOM 836 C C . ASP A 1 132 ? 102.742 167.239 122.781 1.00 76.26 132 ASP A C 1
ATOM 837 O O . ASP A 1 132 ? 103.434 167.953 122.048 1.00 79.92 132 ASP A O 1
ATOM 842 N N . VAL A 1 133 ? 102.878 165.914 122.845 1.00 69.48 133 VAL A N 1
ATOM 843 C CA . VAL A 1 133 ? 103.867 165.233 122.017 1.00 70.29 133 VAL A CA 1
ATOM 844 C C . VAL A 1 133 ? 103.473 165.302 120.547 1.00 72.79 133 VAL A C 1
ATOM 845 O O . VAL A 1 133 ? 104.325 165.483 119.669 1.00 76.69 133 VAL A O 1
ATOM 849 N N . GLU A 1 134 ? 102.177 165.164 120.257 1.00 70.11 134 GLU A N 1
ATOM 850 C CA . GLU A 1 134 ? 101.718 165.200 118.872 1.00 70.32 134 GLU A CA 1
ATOM 851 C C . GLU A 1 134 ? 102.011 166.545 118.223 1.00 75.20 134 GLU A C 1
ATOM 852 O O . GLU A 1 134 ? 102.458 166.603 117.072 1.00 74.96 134 GLU A O 1
ATOM 858 N N . ALA A 1 135 ? 101.762 167.640 118.944 1.00 74.53 135 ALA A N 1
ATOM 859 C CA . ALA A 1 135 ? 101.964 168.966 118.370 1.00 68.85 135 ALA A CA 1
ATOM 860 C C . ALA A 1 135 ? 103.433 169.209 118.048 1.00 66.97 135 ALA A C 1
ATOM 861 O O . ALA A 1 135 ? 103.770 169.695 116.963 1.00 68.52 135 ALA A O 1
ATOM 863 N N . VAL A 1 136 ? 104.325 168.869 118.980 1.00 67.54 136 VAL A N 1
ATOM 864 C CA . VAL A 1 136 ? 105.746 169.093 118.740 1.00 68.21 136 VAL A CA 1
ATOM 865 C C . VAL A 1 136 ? 106.265 168.162 117.652 1.00 68.95 136 VAL A C 1
ATOM 866 O O . VAL A 1 136 ? 107.124 168.553 116.852 1.00 73.39 136 VAL A O 1
ATOM 870 N N . CYS A 1 137 ? 105.752 166.930 117.584 1.00 64.74 137 CYS A N 1
ATOM 871 C CA . CYS A 1 137 ? 106.159 166.029 116.512 1.00 66.01 137 CYS A CA 1
ATOM 872 C C . CYS A 1 137 ? 105.718 166.555 115.153 1.00 67.50 137 CYS A C 1
ATOM 873 O O . CYS A 1 137 ? 106.482 166.503 114.185 1.00 67.46 137 CYS A O 1
ATOM 876 N N . ALA A 1 138 ? 104.493 167.077 115.063 1.00 67.62 138 ALA A N 1
ATOM 877 C CA . ALA A 1 138 ? 104.034 167.668 113.811 1.00 64.05 138 ALA A CA 1
ATOM 878 C C . ALA A 1 138 ? 104.855 168.898 113.447 1.00 66.72 138 ALA A C 1
ATOM 879 O O . ALA A 1 138 ? 105.170 169.119 112.272 1.00 73.36 138 ALA A O 1
ATOM 881 N N . ALA A 1 139 ? 105.205 169.716 114.442 1.00 62.01 139 ALA A N 1
ATOM 882 C CA . ALA A 1 139 ? 106.008 170.904 114.175 1.00 63.64 139 ALA A CA 1
ATOM 883 C C . ALA A 1 139 ? 107.395 170.534 113.666 1.00 70.64 139 ALA A C 1
ATOM 884 O O . ALA A 1 139 ? 107.918 171.174 112.746 1.00 76.15 139 ALA A O 1
ATOM 886 N N . ALA A 1 140 ? 108.009 169.506 114.250 1.00 69.44 140 ALA A N 1
ATOM 887 C CA . ALA A 1 140 ? 109.358 169.117 113.862 1.00 68.53 140 ALA A CA 1
ATOM 888 C C . ALA A 1 140 ? 109.396 168.199 112.648 1.00 69.82 140 ALA A C 1
ATOM 889 O O . ALA A 1 140 ? 110.480 167.981 112.097 1.00 76.83 140 ALA A O 1
ATOM 891 N N . GLY A 1 141 ? 108.253 167.658 112.221 1.00 68.62 141 GLY A N 1
ATOM 892 C CA . GLY A 1 141 ? 108.259 166.763 111.076 1.00 72.02 141 GLY A CA 1
ATOM 893 C C . GLY A 1 141 ? 108.709 167.438 109.796 1.00 75.06 141 GLY A C 1
ATOM 894 O O . GLY A 1 141 ? 109.452 166.854 109.004 1.00 79.32 141 GLY A O 1
ATOM 895 N N . LYS A 1 142 ? 108.263 168.674 109.572 1.00 71.42 142 LYS A N 1
ATOM 896 C CA . LYS A 1 142 ? 108.612 169.367 108.340 1.00 73.18 142 LYS A CA 1
ATOM 897 C C . LYS A 1 142 ? 110.096 169.691 108.251 1.00 72.53 142 LYS A C 1
ATOM 898 O O . LYS A 1 142 ? 110.623 169.812 107.140 1.00 77.57 142 LYS A O 1
ATOM 904 N N . LYS A 1 143 ? 110.778 169.832 109.384 1.00 68.87 143 LYS A N 1
ATOM 905 C CA . LYS A 1 143 ? 112.170 170.254 109.390 1.00 71.23 143 LYS A CA 1
ATOM 906 C C . LYS A 1 143 ? 113.158 169.096 109.379 1.00 72.00 143 LYS A C 1
ATOM 907 O O . LYS A 1 143 ? 114.367 169.338 109.316 1.00 77.11 143 LYS A O 1
ATOM 913 N N . VAL A 1 144 ? 112.687 167.855 109.436 1.00 70.17 144 VAL A N 1
ATOM 914 C CA . VAL A 1 144 ? 113.565 166.693 109.410 1.00 67.64 144 VAL A CA 1
ATOM 915 C C . VAL A 1 144 ? 113.070 165.716 108.354 1.00 73.13 144 VAL A C 1
ATOM 916 O O . VAL A 1 144 ? 111.886 165.693 108.003 1.00 78.80 144 VAL A O 1
ATOM 920 N N . ALA A 1 145 ? 113.993 164.906 107.841 1.00 75.07 145 ALA A N 1
ATOM 921 C CA . ALA A 1 145 ? 113.684 163.880 106.857 1.00 78.26 145 ALA A CA 1
ATOM 922 C C . ALA A 1 145 ? 113.427 162.525 107.497 1.00 71.74 145 ALA A C 1
ATOM 923 O O . ALA A 1 145 ? 113.248 161.535 106.782 1.00 75.67 145 ALA A O 1
ATOM 925 N N . ILE A 1 146 ? 113.412 162.461 108.819 1.00 67.73 146 ILE A N 1
ATOM 926 C CA . ILE A 1 146 ? 113.210 161.225 109.569 1.00 67.64 146 ILE A CA 1
ATOM 927 C C . ILE A 1 146 ? 111.811 161.263 110.169 1.00 79.30 146 ILE A C 1
ATOM 928 O O . ILE A 1 146 ? 111.481 162.221 110.877 1.00 86.18 146 ILE A O 1
ATOM 933 N N . PRO A 1 147 ? 110.961 160.272 109.898 1.00 74.95 147 PRO A N 1
ATOM 934 C CA . PRO A 1 147 ? 109.603 160.294 110.454 1.00 70.97 147 PRO A CA 1
ATOM 935 C C . PRO A 1 147 ? 109.615 160.281 111.975 1.00 68.41 147 PRO A C 1
ATOM 936 O O . PRO A 1 147 ? 110.425 159.599 112.605 1.00 66.24 147 PRO A O 1
ATOM 940 N N . LEU A 1 148 ? 108.697 161.043 112.562 1.00 68.65 148 LEU A N 1
ATOM 941 C CA . LEU A 1 148 ? 108.547 161.136 114.007 1.00 68.87 148 LEU A CA 1
ATOM 942 C C . LEU A 1 148 ? 107.213 160.523 114.407 1.00 68.64 148 LEU A C 1
ATOM 943 O O . LEU A 1 148 ? 106.168 160.890 113.861 1.00 70.20 148 LEU A O 1
ATOM 948 N N . ILE A 1 149 ? 107.252 159.596 115.356 1.00 64.84 149 ILE A N 1
ATOM 949 C CA . ILE A 1 149 ? 106.073 158.860 115.794 1.00 65.46 149 ILE A CA 1
ATOM 950 C C . ILE A 1 149 ? 105.747 159.300 117.221 1.00 63.91 149 ILE A C 1
ATOM 951 O O . ILE A 1 149 ? 106.492 158.974 118.157 1.00 63.25 149 ILE A O 1
ATOM 956 N N . PRO A 1 150 ? 104.658 160.037 117.435 1.00 64.94 150 PRO A N 1
ATOM 957 C CA . PRO A 1 150 ? 104.344 160.533 118.781 1.00 67.11 150 PRO A CA 1
ATOM 958 C C . PRO A 1 150 ? 103.619 159.515 119.648 1.00 67.94 150 PRO A C 1
ATOM 959 O O . PRO A 1 150 ? 102.386 159.514 119.710 1.00 69.68 150 PRO A O 1
ATOM 963 N N . VAL A 1 151 ? 104.368 158.642 120.316 1.00 66.30 151 VAL A N 1
ATOM 964 C CA . VAL A 1 151 ? 103.771 157.665 121.221 1.00 65.55 151 VAL A CA 1
ATOM 965 C C . VAL A 1 151 ? 103.305 158.399 122.475 1.00 66.04 151 VAL A C 1
ATOM 966 O O . VAL A 1 151 ? 104.119 158.796 123.313 1.00 68.23 151 VAL A O 1
ATOM 970 N N . ASN A 1 152 ? 101.991 158.580 122.610 1.00 65.53 152 ASN A N 1
ATOM 971 C CA . ASN A 1 152 ? 101.411 159.310 123.736 1.00 70.43 152 ASN A CA 1
ATOM 972 C C . ASN A 1 152 ? 100.812 158.306 124.717 1.00 70.15 152 ASN A C 1
ATOM 973 O O . ASN A 1 152 ? 99.617 158.016 124.707 1.00 72.44 152 ASN A O 1
ATOM 978 N N . THR A 1 153 ? 101.671 157.767 125.582 1.00 71.71 153 THR A N 1
ATOM 979 C CA . THR A 1 153 ? 101.272 156.798 126.604 1.00 75.63 153 THR A CA 1
ATOM 980 C C . THR A 1 153 ? 101.806 157.249 127.955 1.00 78.23 153 THR A C 1
ATOM 981 O O . THR A 1 153 ? 102.869 156.793 128.397 1.00 82.07 153 THR A O 1
ATOM 985 N N . PRO A 1 154 ? 101.102 158.151 128.637 1.00 79.05 154 PRO A N 1
ATOM 986 C CA . PRO A 1 154 ? 101.505 158.512 130.001 1.00 71.37 154 PRO A CA 1
ATOM 987 C C . PRO A 1 154 ? 101.475 157.292 130.908 1.00 76.64 154 PRO A C 1
ATOM 988 O O . PRO A 1 154 ? 100.628 156.409 130.764 1.00 85.15 154 PRO A O 1
ATOM 992 N N . GLY A 1 155 ? 102.418 157.247 131.849 1.00 76.32 155 GLY A N 1
ATOM 993 C CA . GLY A 1 155 ? 102.592 156.046 132.651 1.00 85.48 155 GLY A CA 1
ATOM 994 C C . GLY A 1 155 ? 101.406 155.727 133.544 1.00 88.14 155 GLY A C 1
ATOM 995 O O . GLY A 1 155 ? 101.033 154.561 133.698 1.00 86.22 155 GLY A O 1
ATOM 996 N N . PHE A 1 156 ? 100.796 156.751 134.142 1.00 80.24 156 PHE A N 1
ATOM 997 C CA . PHE A 1 156 ? 99.781 156.518 135.161 1.00 71.26 156 PHE A CA 1
ATOM 998 C C . PHE A 1 156 ? 98.432 156.098 134.593 1.00 77.03 156 PHE A C 1
ATOM 999 O O . PHE A 1 156 ? 97.564 155.675 135.364 1.00 89.26 156 PHE A O 1
ATOM 1007 N N . ILE A 1 157 ? 98.226 156.202 133.277 1.00 71.59 157 ILE A N 1
ATOM 1008 C CA . ILE A 1 157 ? 96.910 155.939 132.705 1.00 76.12 157 ILE A CA 1
ATOM 1009 C C . ILE A 1 157 ? 96.487 154.487 132.837 1.00 82.44 157 ILE A C 1
ATOM 1010 O O . ILE A 1 157 ? 95.313 154.172 132.617 1.00 91.42 157 ILE A O 1
ATOM 1015 N N . GLY A 1 158 ? 97.404 153.597 133.189 1.00 71.66 158 GLY A N 1
ATOM 1016 C CA . GLY A 1 158 ? 97.046 152.205 133.347 1.00 72.20 158 GLY A CA 1
ATOM 1017 C C . GLY A 1 158 ? 98.273 151.366 133.605 1.00 74.74 158 GLY A C 1
ATOM 1018 O O . GLY A 1 158 ? 99.347 151.877 133.925 1.00 76.79 158 GLY A O 1
ATOM 1019 N N . ASP A 1 159 ? 98.094 150.063 133.458 1.00 74.63 159 ASP A N 1
ATOM 1020 C CA . ASP A 1 159 ? 99.170 149.114 133.673 1.00 75.52 159 ASP A CA 1
ATOM 1021 C C . ASP A 1 159 ? 99.900 148.889 132.347 1.00 73.99 159 ASP A C 1
ATOM 1022 O O . ASP A 1 159 ? 99.716 149.634 131.382 1.00 77.89 159 ASP A O 1
ATOM 1027 N N . LYS A 1 160 ? 100.744 147.857 132.289 1.00 72.07 160 LYS A N 1
ATOM 1028 C CA . LYS A 1 160 ? 101.486 147.569 131.066 1.00 69.35 160 LYS A CA 1
ATOM 1029 C C . LYS A 1 160 ? 100.567 147.226 129.897 1.00 73.19 160 LYS A C 1
ATOM 1030 O O . LYS A 1 160 ? 100.973 147.368 128.739 1.00 76.93 160 LYS A O 1
ATOM 1036 N N . ASN A 1 161 ? 99.339 146.774 130.173 1.00 74.89 161 ASN A N 1
ATOM 1037 C CA . ASN A 1 161 ? 98.449 146.332 129.104 1.00 70.25 161 ASN A CA 1
ATOM 1038 C C . ASN A 1 161 ? 97.944 147.523 128.301 1.00 70.29 161 ASN A C 1
ATOM 1039 O O . ASN A 1 161 ? 97.833 147.456 127.070 1.00 73.76 161 ASN A O 1
ATOM 1044 N N . ILE A 1 162 ? 97.626 148.621 128.990 1.00 67.37 162 ILE A N 1
ATOM 1045 C CA . ILE A 1 162 ? 97.218 149.846 128.310 1.00 68.96 162 ILE A CA 1
ATOM 1046 C C . ILE A 1 162 ? 98.354 150.354 127.439 1.00 70.21 162 ILE A C 1
ATOM 1047 O O . ILE A 1 162 ? 98.138 150.819 126.314 1.00 73.97 162 ILE A O 1
ATOM 1052 N N . GLY A 1 163 ? 99.585 150.267 127.946 1.00 64.81 163 GLY A N 1
ATOM 1053 C CA . GLY A 1 163 ? 100.734 150.642 127.141 1.00 63.75 163 GLY A CA 1
ATOM 1054 C C . GLY A 1 163 ? 100.891 149.774 125.910 1.00 65.44 163 GLY A C 1
ATOM 1055 O O . GLY A 1 163 ? 101.178 150.275 124.821 1.00 70.91 163 GLY A O 1
ATOM 1056 N N . ASN A 1 164 ? 100.695 148.462 126.061 1.00 62.96 164 ASN A N 1
ATOM 1057 C CA . ASN A 1 164 ? 100.782 147.564 124.913 1.00 64.49 164 ASN A CA 1
ATOM 1058 C C . ASN A 1 164 ? 99.728 147.905 123.868 1.00 68.48 164 ASN A C 1
ATOM 1059 O O . ASN A 1 164 ? 100.020 147.969 122.667 1.00 74.68 164 ASN A O 1
ATOM 1064 N N . ARG A 1 165 ? 98.491 148.132 124.313 1.00 64.02 165 ARG A N 1
ATOM 1065 C CA . ARG A 1 165 ? 97.416 148.460 123.382 1.00 63.65 165 ARG A CA 1
ATOM 1066 C C . ARG A 1 165 ? 97.671 149.786 122.679 1.00 66.07 165 ARG A C 1
ATOM 1067 O O . ARG A 1 165 ? 97.454 149.903 121.469 1.00 71.38 165 ARG A O 1
ATOM 1075 N N . LEU A 1 166 ? 98.129 150.798 123.418 1.00 62.52 166 LEU A N 1
ATOM 1076 C CA . LEU A 1 166 ? 98.398 152.095 122.807 1.00 61.03 166 LEU A CA 1
ATOM 1077 C C . LEU A 1 166 ? 99.563 152.015 121.828 1.00 60.64 166 LEU A C 1
ATOM 1078 O O . LEU A 1 166 ? 99.547 152.668 120.776 1.00 61.14 166 LEU A O 1
ATOM 1083 N N . ALA A 1 167 ? 100.584 151.220 122.155 1.00 59.82 167 ALA A N 1
ATOM 1084 C CA . ALA A 1 167 ? 101.699 151.034 121.235 1.00 61.58 167 ALA A CA 1
ATOM 1085 C C . ALA A 1 167 ? 101.249 150.334 119.961 1.00 60.84 167 ALA A C 1
ATOM 1086 O O . ALA A 1 167 ? 101.657 150.715 118.858 1.00 64.00 167 ALA A O 1
ATOM 1088 N N . GLY A 1 168 ? 100.405 149.308 120.090 1.00 57.49 168 GLY A N 1
ATOM 1089 C CA . GLY A 1 168 ? 99.848 148.683 118.901 1.00 62.73 168 GLY A CA 1
ATOM 1090 C C . GLY A 1 168 ? 99.007 149.647 118.085 1.00 60.31 168 GLY A C 1
ATOM 1091 O O . GLY A 1 168 ? 99.048 149.638 116.851 1.00 62.60 168 GLY A O 1
ATOM 1092 N N . GLU A 1 169 ? 98.235 150.496 118.765 1.00 61.09 169 GLU A N 1
ATOM 1093 C CA . GLU A 1 169 ? 97.431 151.503 118.082 1.00 62.46 169 GLU A CA 1
ATOM 1094 C C . GLU A 1 169 ? 98.306 152.432 117.256 1.00 60.40 169 GLU A C 1
ATOM 1095 O O . GLU A 1 169 ? 98.034 152.676 116.075 1.00 61.68 169 GLU A O 1
ATOM 1101 N N . VAL A 1 170 ? 99.368 152.959 117.865 1.00 59.29 170 VAL A N 1
ATOM 1102 C CA . VAL A 1 170 ? 100.223 153.904 117.159 1.00 59.86 170 VAL A CA 1
ATOM 1103 C C . VAL A 1 170 ? 101.004 153.204 116.050 1.00 58.23 170 VAL A C 1
ATOM 1104 O O . VAL A 1 170 ? 101.263 153.797 114.995 1.00 55.26 170 VAL A O 1
ATOM 1108 N N . LEU A 1 171 ? 101.384 151.940 116.256 1.00 60.30 171 LEU A N 1
ATOM 1109 C CA . LEU A 1 171 ? 102.058 151.189 115.204 1.00 59.23 171 LEU A CA 1
ATOM 1110 C C . LEU A 1 171 ? 101.150 151.006 113.997 1.00 60.21 171 LEU A C 1
ATOM 1111 O O . LEU A 1 171 ? 101.588 151.159 112.851 1.00 60.93 171 LEU A O 1
ATOM 1116 N N . PHE A 1 172 ? 99.880 150.678 114.232 1.00 60.62 172 PHE A N 1
ATOM 1117 C CA . PHE A 1 172 ? 98.951 150.534 113.117 1.00 61.75 172 PHE A CA 1
ATOM 1118 C C . PHE A 1 172 ? 98.685 151.875 112.446 1.00 62.53 172 PHE A C 1
ATOM 1119 O O . PHE A 1 172 ? 98.575 151.952 111.218 1.00 68.06 172 PHE A O 1
ATOM 1127 N N . LYS A 1 173 ? 98.581 152.943 113.236 1.00 58.16 173 LYS A N 1
ATOM 1128 C CA . LYS A 1 173 ? 98.158 154.229 112.695 1.00 59.88 173 LYS A CA 1
ATOM 1129 C C . LYS A 1 173 ? 99.267 154.931 111.918 1.00 64.11 173 LYS A C 1
ATOM 1130 O O . LYS A 1 173 ? 98.999 155.546 110.881 1.00 73.10 173 LYS A O 1
ATOM 1136 N N . HIS A 1 174 ? 100.512 154.858 112.388 1.00 61.80 174 HIS A N 1
ATOM 1137 C CA . HIS A 1 174 ? 101.576 155.688 111.840 1.00 61.04 174 HIS A CA 1
ATOM 1138 C C . HIS A 1 174 ? 102.671 154.910 111.123 1.00 60.51 174 HIS A C 1
ATOM 1139 O O . HIS A 1 174 ? 103.561 155.533 110.535 1.00 60.36 174 HIS A O 1
ATOM 1146 N N . VAL A 1 175 ? 102.640 153.578 111.143 1.00 62.54 175 VAL A N 1
ATOM 1147 C CA . VAL A 1 175 ? 103.685 152.755 110.544 1.00 64.50 175 VAL A CA 1
ATOM 1148 C C . VAL A 1 175 ? 103.134 151.873 109.430 1.00 69.83 175 VAL A C 1
ATOM 1149 O O . VAL A 1 175 ? 103.708 151.799 108.339 1.00 75.64 175 VAL A O 1
ATOM 1153 N N . ILE A 1 176 ? 102.017 151.203 109.682 1.00 64.85 176 ILE A N 1
ATOM 1154 C CA . ILE A 1 176 ? 101.473 150.244 108.727 1.00 67.98 176 ILE A CA 1
ATOM 1155 C C . ILE A 1 176 ? 100.769 150.990 107.602 1.00 73.73 176 ILE A C 1
ATOM 1156 O O . ILE A 1 176 ? 99.903 151.837 107.846 1.00 80.50 176 ILE A O 1
ATOM 1161 N N . GLY A 1 177 ? 101.140 150.672 106.366 1.00 71.65 177 GLY A N 1
ATOM 1162 C CA . GLY A 1 177 ? 100.489 151.250 105.209 1.00 72.95 177 GLY A CA 1
ATOM 1163 C C . GLY A 1 177 ? 101.117 152.546 104.746 1.00 75.20 177 GLY A C 1
ATOM 1164 O O . GLY A 1 177 ? 100.416 153.534 104.509 1.00 82.29 177 GLY A O 1
ATOM 1165 N N . THR A 1 178 ? 102.429 152.557 104.614 1.00 70.34 178 THR A N 1
ATOM 1166 C CA . THR A 1 178 ? 103.125 153.754 104.157 1.00 75.92 178 THR A CA 1
ATOM 1167 C C . THR A 1 178 ? 104.019 153.498 102.955 1.00 78.65 178 THR A C 1
ATOM 1168 O O . THR A 1 178 ? 104.148 154.374 102.098 1.00 88.36 178 THR A O 1
ATOM 1172 N N . ALA A 1 179 ? 104.637 152.325 102.869 1.00 76.30 179 ALA A N 1
ATOM 1173 C CA . ALA A 1 179 ? 105.515 151.991 101.761 1.00 78.83 179 ALA A CA 1
ATOM 1174 C C . ALA A 1 179 ? 105.213 150.583 101.273 1.00 81.72 179 ALA A C 1
ATOM 1175 O O . ALA A 1 179 ? 104.726 149.737 102.027 1.00 88.12 179 ALA A O 1
ATOM 1177 N N . GLU A 1 180 ? 105.509 150.343 100.002 1.00 77.62 180 GLU A N 1
ATOM 1178 C CA . GLU A 1 180 ? 105.277 149.021 99.443 1.00 78.21 180 GLU A CA 1
ATOM 1179 C C . GLU A 1 180 ? 106.554 148.193 99.486 1.00 79.13 180 GLU A C 1
ATOM 1180 O O . GLU A 1 180 ? 107.649 148.732 99.293 1.00 83.19 180 GLU A O 1
ATOM 1186 N N . PRO A 1 181 ? 106.441 146.896 99.748 1.00 74.73 181 PRO A N 1
ATOM 1187 C CA . PRO A 1 181 ? 107.629 146.041 99.812 1.00 76.45 181 PRO A CA 1
ATOM 1188 C C . PRO A 1 181 ? 108.330 145.977 98.469 1.00 78.82 181 PRO A C 1
ATOM 1189 O O . PRO A 1 181 ? 107.674 145.961 97.416 1.00 83.42 181 PRO A O 1
ATOM 1193 N N . PRO A 1 182 ? 109.665 145.941 98.459 1.00 78.42 182 PRO A N 1
ATOM 1194 C CA . PRO A 1 182 ? 110.365 145.785 97.175 1.00 78.52 182 PRO A CA 1
ATOM 1195 C C . PRO A 1 182 ? 110.189 144.403 96.578 1.00 80.65 182 PRO A C 1
ATOM 1196 O O . PRO A 1 182 ? 109.972 144.279 95.367 1.00 87.99 182 PRO A O 1
ATOM 1200 N N . VAL A 1 183 ? 110.275 143.358 97.396 1.00 73.06 183 VAL A N 1
ATOM 1201 C CA . VAL A 1 183 ? 110.025 141.990 96.964 1.00 71.17 183 VAL A CA 1
ATOM 1202 C C . VAL A 1 183 ? 108.849 141.446 97.761 1.00 74.13 183 VAL A C 1
ATOM 1203 O O . VAL A 1 183 ? 108.755 141.656 98.976 1.00 82.22 183 VAL A O 1
ATOM 1207 N N . LEU A 1 184 ? 107.936 140.774 97.068 1.00 73.71 184 LEU A N 1
ATOM 1208 C CA . LEU A 1 184 ? 106.725 140.228 97.677 1.00 74.98 184 LEU A CA 1
ATOM 1209 C C . LEU A 1 184 ? 106.697 138.731 97.394 1.00 77.35 184 LEU A C 1
ATOM 1210 O O . LEU A 1 184 ? 106.297 138.306 96.307 1.00 77.92 184 LEU A O 1
ATOM 1215 N N . GLY A 1 185 ? 107.127 137.939 98.371 1.00 81.32 185 GLY A N 1
ATOM 1216 C CA . GLY A 1 185 ? 107.039 136.500 98.228 1.00 76.34 185 GLY A CA 1
ATOM 1217 C C . GLY A 1 185 ? 105.599 136.046 98.095 1.00 76.50 185 GLY A C 1
ATOM 1218 O O . GLY A 1 185 ? 104.682 136.630 98.674 1.00 82.55 185 GLY A O 1
ATOM 1219 N N . GLU A 1 186 ? 105.404 134.987 97.311 1.00 74.17 186 GLU A N 1
ATOM 1220 C CA . GLU A 1 186 ? 104.057 134.503 97.043 1.00 75.92 186 GLU A CA 1
ATOM 1221 C C . GLU A 1 186 ? 103.366 134.004 98.309 1.00 79.97 186 GLU A C 1
ATOM 1222 O O . GLU A 1 186 ? 102.132 133.950 98.347 1.00 85.94 186 GLU A O 1
ATOM 1228 N N . TYR A 1 187 ? 104.124 133.685 99.357 1.00 74.47 187 TYR A N 1
ATOM 1229 C CA . TYR A 1 187 ? 103.572 133.258 100.643 1.00 73.42 187 TYR A CA 1
ATOM 1230 C C . TYR A 1 187 ? 104.109 134.173 101.735 1.00 72.41 187 TYR A C 1
ATOM 1231 O O . TYR A 1 187 ? 105.069 133.827 102.436 1.00 73.97 187 TYR A O 1
ATOM 1240 N N . PRO A 1 188 ? 103.519 135.357 101.903 1.00 69.38 188 PRO A N 1
ATOM 1241 C CA . PRO A 1 188 ? 103.971 136.269 102.959 1.00 68.62 188 PRO A CA 1
ATOM 1242 C C . PRO A 1 188 ? 103.176 136.127 104.248 1.00 64.52 188 PRO A C 1
ATOM 1243 O O . PRO A 1 188 ? 101.953 135.975 104.248 1.00 62.65 188 PRO A O 1
ATOM 1247 N N . ILE A 1 189 ? 103.893 136.185 105.370 1.00 64.28 189 ILE A N 1
ATOM 1248 C CA . ILE A 1 189 ? 103.284 136.159 106.693 1.00 62.69 189 ILE A CA 1
ATOM 1249 C C . ILE A 1 189 ? 103.924 137.241 107.549 1.00 63.07 189 ILE A C 1
ATOM 1250 O O . ILE A 1 189 ? 105.029 137.714 107.278 1.00 65.68 189 ILE A O 1
ATOM 1255 N N . ASN A 1 190 ? 103.209 137.627 108.600 1.00 63.12 190 ASN A N 1
ATOM 1256 C CA . ASN A 1 190 ? 103.674 138.632 109.544 1.00 61.65 190 ASN A CA 1
ATOM 1257 C C . ASN A 1 190 ? 103.784 138.009 110.925 1.00 61.00 190 ASN A C 1
ATOM 1258 O O . ASN A 1 190 ? 102.845 137.359 111.395 1.00 59.51 190 ASN A O 1
ATOM 1263 N N . LEU A 1 191 ? 104.929 138.207 111.569 1.00 64.05 191 LEU A N 1
ATOM 1264 C CA . LEU A 1 191 ? 105.145 137.750 112.935 1.00 61.75 191 LEU A CA 1
ATOM 1265 C C . LEU A 1 191 ? 104.805 138.900 113.874 1.00 60.48 191 LEU A C 1
ATOM 1266 O O . LEU A 1 191 ? 105.550 139.881 113.962 1.00 62.53 191 LEU A O 1
ATOM 1271 N N . ILE A 1 192 ? 103.681 138.785 114.571 1.00 62.68 192 ILE A N 1
ATOM 1272 C CA . ILE A 1 192 ? 103.192 139.825 115.465 1.00 63.57 192 ILE A CA 1
ATOM 1273 C C . ILE A 1 192 ? 103.314 139.324 116.896 1.00 66.45 192 ILE A C 1
ATOM 1274 O O . ILE A 1 192 ? 102.812 138.244 117.228 1.00 72.07 192 ILE A O 1
ATOM 1279 N N . GLY A 1 193 ? 103.982 140.104 117.739 1.00 60.39 193 GLY A N 1
ATOM 1280 C CA . GLY A 1 193 ? 104.132 139.758 119.135 1.00 62.24 193 GLY A CA 1
ATOM 1281 C C . GLY A 1 193 ? 105.386 138.997 119.498 1.00 68.28 193 GLY A C 1
ATOM 1282 O O . GLY A 1 193 ? 105.445 138.429 120.595 1.00 74.08 193 GLY A O 1
ATOM 1283 N N . GLU A 1 194 ? 106.388 138.963 118.622 1.00 65.59 194 GLU A N 1
ATOM 1284 C CA . GLU A 1 194 ? 107.656 138.297 118.895 1.00 66.79 194 GLU A CA 1
ATOM 1285 C C . GLU A 1 194 ? 108.750 139.355 118.963 1.00 68.60 194 GLU A C 1
ATOM 1286 O O . GLU A 1 194 ? 108.906 140.152 118.031 1.00 74.79 194 GLU A O 1
ATOM 1292 N N . TYR A 1 195 ? 109.509 139.358 120.059 1.00 61.31 195 TYR A N 1
ATOM 1293 C CA . TYR A 1 195 ? 110.431 140.445 120.358 1.00 63.27 195 TYR A CA 1
ATOM 1294 C C . TYR A 1 195 ? 111.893 140.018 120.339 1.00 63.67 195 TYR A C 1
ATOM 1295 O O . TYR A 1 195 ? 112.765 140.825 120.677 1.00 66.23 195 TYR A O 1
ATOM 1304 N N . ASN A 1 196 ? 112.179 138.776 119.946 1.00 64.59 196 ASN A N 1
ATOM 1305 C CA . ASN A 1 196 ? 113.545 138.288 119.758 1.00 64.13 196 ASN A CA 1
ATOM 1306 C C . ASN A 1 196 ? 114.385 138.480 121.023 1.00 65.38 196 ASN A C 1
ATOM 1307 O O . ASN A 1 196 ? 115.373 139.216 121.046 1.00 71.38 196 ASN A O 1
ATOM 1312 N N . ILE A 1 197 ? 113.971 137.799 122.084 1.00 62.96 197 ILE A N 1
ATOM 1313 C CA . ILE A 1 197 ? 114.683 137.843 123.355 1.00 64.79 197 ILE A CA 1
ATOM 1314 C C . ILE A 1 197 ? 115.767 136.772 123.321 1.00 66.73 197 ILE A C 1
ATOM 1315 O O . ILE A 1 197 ? 115.468 135.575 123.305 1.00 69.92 197 ILE A O 1
ATOM 1320 N N . ALA A 1 198 ? 117.027 137.208 123.307 1.00 62.83 198 ALA A N 1
ATOM 1321 C CA . ALA A 1 198 ? 118.185 136.314 123.331 1.00 64.31 198 ALA A CA 1
ATOM 1322 C C . ALA A 1 198 ? 118.151 135.319 122.171 1.00 69.11 198 ALA A C 1
ATOM 1323 O O . ALA A 1 198 ? 118.256 134.106 122.358 1.00 77.92 198 ALA A O 1
ATOM 1325 N N . GLY A 1 199 ? 118.003 135.846 120.958 1.00 64.38 199 GLY A N 1
ATOM 1326 C CA . GLY A 1 199 ? 118.045 135.007 119.777 1.00 65.21 199 GLY A CA 1
ATOM 1327 C C . GLY A 1 199 ? 116.833 134.133 119.565 1.00 64.78 199 GLY A C 1
ATOM 1328 O O . GLY A 1 199 ? 116.930 133.113 118.879 1.00 67.65 199 GLY A O 1
ATOM 1329 N N . ASP A 1 200 ? 115.690 134.501 120.143 1.00 65.24 200 ASP A N 1
ATOM 1330 C CA . ASP A 1 200 ? 114.479 133.704 119.978 1.00 64.90 200 ASP A CA 1
ATOM 1331 C C . ASP A 1 200 ? 114.024 133.676 118.523 1.00 65.23 200 ASP A C 1
ATOM 1332 O O . ASP A 1 200 ? 113.633 132.624 118.006 1.00 65.79 200 ASP A O 1
ATOM 1337 N N . LEU A 1 201 ? 114.067 134.825 117.848 1.00 68.53 201 LEU A N 1
ATOM 1338 C CA . LEU A 1 201 ? 113.605 134.899 116.465 1.00 63.45 201 LEU A CA 1
ATOM 1339 C C . LEU A 1 201 ? 114.483 134.071 115.534 1.00 62.35 201 LEU A C 1
ATOM 1340 O O . LEU A 1 201 ? 113.982 133.447 114.590 1.00 61.64 201 LEU A O 1
ATOM 1345 N N . TRP A 1 202 ? 115.792 134.061 115.781 1.00 64.99 202 TRP A N 1
ATOM 1346 C CA . TRP A 1 202 ? 116.741 133.363 114.924 1.00 62.46 202 TRP A CA 1
ATOM 1347 C C . TRP A 1 202 ? 116.663 131.851 115.059 1.00 61.70 202 TRP A C 1
ATOM 1348 O O . TRP A 1 202 ? 117.404 131.151 114.362 1.00 65.16 202 TRP A O 1
ATOM 1359 N N . GLY A 1 203 ? 115.819 131.333 115.945 1.00 58.24 203 GLY A N 1
ATOM 1360 C CA . GLY A 1 203 ? 115.595 129.905 116.019 1.00 55.12 203 GLY A CA 1
ATOM 1361 C C . GLY A 1 203 ? 114.468 129.463 115.110 1.00 59.96 203 GLY A C 1
ATOM 1362 O O . GLY A 1 203 ? 114.487 128.348 114.580 1.00 62.91 203 GLY A O 1
ATOM 1363 N N . MET A 1 204 ? 113.480 130.336 114.917 1.00 61.66 204 MET A N 1
ATOM 1364 C CA . MET A 1 204 ? 112.353 130.030 114.047 1.00 60.95 204 MET A CA 1
ATOM 1365 C C . MET A 1 204 ? 112.568 130.504 112.620 1.00 63.77 204 MET A C 1
ATOM 1366 O O . MET A 1 204 ? 112.005 129.915 111.690 1.00 60.55 204 MET A O 1
ATOM 1371 N N . LEU A 1 205 ? 113.351 131.565 112.428 1.00 66.21 205 LEU A N 1
ATOM 1372 C CA . LEU A 1 205 ? 113.606 132.055 111.076 1.00 59.83 205 LEU A CA 1
ATOM 1373 C C . LEU A 1 205 ? 114.205 131.004 110.146 1.00 62.38 205 LEU A C 1
ATOM 1374 O O . LEU A 1 205 ? 113.764 130.937 108.987 1.00 65.13 205 LEU A O 1
ATOM 1379 N N . PRO A 1 206 ? 115.178 130.179 110.552 1.00 66.13 206 PRO A N 1
ATOM 1380 C CA . PRO A 1 206 ? 115.677 129.141 109.632 1.00 66.32 206 PRO A CA 1
ATOM 1381 C C . PRO A 1 206 ? 114.632 128.114 109.237 1.00 68.52 206 PRO A C 1
ATOM 1382 O O . PRO A 1 206 ? 114.832 127.403 108.245 1.00 71.43 206 PRO A O 1
ATOM 1386 N N . LEU A 1 207 ? 113.532 127.999 109.981 1.00 69.92 207 LEU A N 1
ATOM 1387 C CA . LEU A 1 207 ? 112.475 127.073 109.595 1.00 66.95 207 LEU A CA 1
ATOM 1388 C C . LEU A 1 207 ? 111.489 127.700 108.619 1.00 67.04 207 LEU A C 1
ATOM 1389 O O . LEU A 1 207 ? 110.954 127.001 107.753 1.00 68.53 207 LEU A O 1
ATOM 1394 N N . PHE A 1 208 ? 111.239 129.005 108.741 1.00 67.05 208 PHE A N 1
ATOM 1395 C CA . PHE A 1 208 ? 110.181 129.629 107.955 1.00 65.30 208 PHE A CA 1
ATOM 1396 C C . PHE A 1 208 ? 110.549 129.754 106.482 1.00 66.69 208 PHE A C 1
ATOM 1397 O O . PHE A 1 208 ? 109.688 129.561 105.617 1.00 73.32 208 PHE A O 1
ATOM 1405 N N . GLU A 1 209 ? 111.805 130.076 106.168 1.00 64.70 209 GLU A N 1
ATOM 1406 C CA . GLU A 1 209 ? 112.202 130.205 104.773 1.00 71.04 209 GLU A CA 1
ATOM 1407 C C . GLU A 1 209 ? 112.642 128.885 104.161 1.00 75.50 209 GLU A C 1
ATOM 1408 O O . GLU A 1 209 ? 112.693 128.777 102.931 1.00 78.67 209 GLU A O 1
ATOM 1414 N N . ARG A 1 210 ? 112.963 127.887 104.986 1.00 72.77 210 ARG A N 1
ATOM 1415 C CA . ARG A 1 210 ? 113.317 126.576 104.456 1.00 68.96 210 ARG A CA 1
ATOM 1416 C C . ARG A 1 210 ? 112.127 125.926 103.766 1.00 71.29 210 ARG A C 1
ATOM 1417 O O . ARG A 1 210 ? 112.280 125.291 102.718 1.00 77.89 210 ARG A O 1
ATOM 1425 N N . LEU A 1 211 ? 110.937 126.078 104.334 1.00 68.08 211 LEU A N 1
ATOM 1426 C CA . LEU A 1 211 ? 109.744 125.457 103.780 1.00 73.13 211 LEU A CA 1
ATOM 1427 C C . LEU A 1 211 ? 109.001 126.368 102.810 1.00 72.41 211 LEU A C 1
ATOM 1428 O O . LEU A 1 211 ? 107.989 125.947 102.241 1.00 82.60 211 LEU A O 1
ATOM 1433 N N . GLY A 1 212 ? 109.471 127.598 102.602 1.00 62.06 212 GLY A N 1
ATOM 1434 C CA . GLY A 1 212 ? 108.999 128.443 101.524 1.00 67.29 212 GLY A CA 1
ATOM 1435 C C . GLY A 1 212 ? 108.364 129.751 101.949 1.00 64.89 212 GLY A C 1
ATOM 1436 O O . GLY A 1 212 ? 108.302 130.681 101.134 1.00 67.49 212 GLY A O 1
ATOM 1437 N N . ILE A 1 213 ? 107.885 129.857 103.189 1.00 64.88 213 ILE A N 1
ATOM 1438 C CA . ILE A 1 213 ? 107.181 131.070 103.591 1.00 63.07 213 ILE A CA 1
ATOM 1439 C C . ILE A 1 213 ? 108.165 132.226 103.743 1.00 64.13 213 ILE A C 1
ATOM 1440 O O . ILE A 1 213 ? 109.358 132.045 104.011 1.00 69.10 213 ILE A O 1
ATOM 1445 N N . GLN A 1 214 ? 107.648 133.438 103.565 1.00 63.94 214 GLN A N 1
ATOM 1446 C CA . GLN A 1 214 ? 108.427 134.660 103.694 1.00 66.29 214 GLN A CA 1
ATOM 1447 C C . GLN A 1 214 ? 107.890 135.482 104.856 1.00 63.46 214 GLN A C 1
ATOM 1448 O O . GLN A 1 214 ? 106.693 135.779 104.910 1.00 60.92 214 GLN A O 1
ATOM 1454 N N . VAL A 1 215 ? 108.777 135.849 105.778 1.00 61.94 215 VAL A N 1
ATOM 1455 C CA . VAL A 1 215 ? 108.407 136.663 106.936 1.00 58.22 215 VAL A CA 1
ATOM 1456 C C . VAL A 1 215 ? 108.401 138.109 106.449 1.00 66.29 215 VAL A C 1
ATOM 1457 O O . VAL A 1 215 ? 109.429 138.785 106.415 1.00 68.22 215 VAL A O 1
ATOM 1461 N N . LEU A 1 216 ? 107.218 138.585 106.059 1.00 71.92 216 LEU A N 1
ATOM 1462 C CA . LEU A 1 216 ? 107.121 139.916 105.470 1.00 67.87 216 LEU A CA 1
ATOM 1463 C C . LEU A 1 216 ? 107.397 141.003 106.498 1.00 70.10 216 LEU A C 1
ATOM 1464 O O . LEU A 1 216 ? 107.968 142.047 106.166 1.00 77.64 216 LEU A O 1
ATOM 1469 N N . SER A 1 217 ? 106.980 140.790 107.745 1.00 69.29 217 SER A N 1
ATOM 1470 C CA . SER A 1 217 ? 107.222 141.774 108.797 1.00 71.58 217 SER A CA 1
ATOM 1471 C C . SER A 1 217 ? 107.118 141.078 110.145 1.00 67.87 217 SER A C 1
ATOM 1472 O O . SER A 1 217 ? 106.021 140.682 110.552 1.00 74.93 217 SER A O 1
ATOM 1475 N N . CYS A 1 218 ? 108.245 140.932 110.832 1.00 61.32 218 CYS A N 1
ATOM 1476 C CA . CYS A 1 218 ? 108.228 140.477 112.215 1.00 62.77 218 CYS A CA 1
ATOM 1477 C C . CYS A 1 218 ? 108.088 141.692 113.119 1.00 66.46 218 CYS A C 1
ATOM 1478 O O . CYS A 1 218 ? 108.980 142.544 113.164 1.00 71.68 218 CYS A O 1
ATOM 1481 N N . PHE A 1 219 ? 106.973 141.775 113.834 1.00 66.85 219 PHE A N 1
ATOM 1482 C CA . PHE A 1 219 ? 106.662 142.987 114.574 1.00 66.80 219 PHE A CA 1
ATOM 1483 C C . PHE A 1 219 ? 107.510 143.096 115.831 1.00 70.77 219 PHE A C 1
ATOM 1484 O O . PHE A 1 219 ? 107.572 142.164 116.638 1.00 68.90 219 PHE A O 1
ATOM 1492 N N . SER A 1 220 ? 108.147 144.254 115.998 1.00 72.90 220 SER A N 1
ATOM 1493 C CA . SER A 1 220 ? 108.849 144.629 117.225 1.00 66.35 220 SER A CA 1
ATOM 1494 C C . SER A 1 220 ? 109.868 143.575 117.647 1.00 65.09 220 SER A C 1
ATOM 1495 O O . SER A 1 220 ? 109.888 143.117 118.789 1.00 72.24 220 SER A O 1
ATOM 1498 N N . GLY A 1 221 ? 110.723 143.185 116.710 1.00 59.40 221 GLY A N 1
ATOM 1499 C CA . GLY A 1 221 ? 111.876 142.384 117.066 1.00 60.73 221 GLY A CA 1
ATOM 1500 C C . GLY A 1 221 ? 112.793 142.130 115.893 1.00 65.30 221 GLY A C 1
ATOM 1501 O O . GLY A 1 221 ? 112.351 141.634 114.852 1.00 72.01 221 GLY A O 1
ATOM 1502 N N . ASP A 1 222 ? 114.082 142.430 116.071 1.00 62.31 222 ASP A N 1
ATOM 1503 C CA . ASP A 1 222 ? 115.078 142.349 115.008 1.00 62.99 222 ASP A CA 1
ATOM 1504 C C . ASP A 1 222 ? 114.534 142.908 113.700 1.00 70.83 222 ASP A C 1
ATOM 1505 O O . ASP A 1 222 ? 114.811 142.368 112.625 1.00 81.58 222 ASP A O 1
ATOM 1510 N N . ALA A 1 223 ? 113.758 143.985 113.781 1.00 63.75 223 ALA A N 1
ATOM 1511 C CA . ALA A 1 223 ? 112.972 144.469 112.657 1.00 62.30 223 ALA A CA 1
ATOM 1512 C C . ALA A 1 223 ? 113.423 145.863 112.257 1.00 67.44 223 ALA A C 1
ATOM 1513 O O . ALA A 1 223 ? 113.523 146.757 113.102 1.00 72.06 223 ALA A O 1
ATOM 1515 N N . THR A 1 224 ? 113.692 146.037 110.969 1.00 66.88 224 THR A N 1
ATOM 1516 C CA . THR A 1 224 ? 113.909 147.362 110.413 1.00 66.95 224 THR A CA 1
ATOM 1517 C C . THR A 1 224 ? 112.582 148.109 110.319 1.00 68.59 224 THR A C 1
ATOM 1518 O O . THR A 1 224 ? 111.519 147.512 110.125 1.00 72.84 224 THR A O 1
ATOM 1522 N N . PHE A 1 225 ? 112.649 149.432 110.478 1.00 63.60 225 PHE A N 1
ATOM 1523 C CA . PHE A 1 225 ? 111.440 150.249 110.431 1.00 65.40 225 PHE A CA 1
ATOM 1524 C C . PHE A 1 225 ? 110.787 150.189 109.054 1.00 69.93 225 PHE A C 1
ATOM 1525 O O . PHE A 1 225 ? 109.583 149.921 108.929 1.00 76.17 225 PHE A O 1
ATOM 1533 N N . GLU A 1 226 ? 111.574 150.439 108.004 1.00 65.22 226 GLU A N 1
ATOM 1534 C CA . GLU A 1 226 ? 111.070 150.271 106.647 1.00 69.46 226 GLU A CA 1
ATOM 1535 C C . GLU A 1 226 ? 110.530 148.862 106.453 1.00 71.50 226 GLU A C 1
ATOM 1536 O O . GLU A 1 226 ? 109.458 148.669 105.870 1.00 75.02 226 GLU A O 1
ATOM 1542 N N . GLU A 1 227 ? 111.254 147.870 106.969 1.00 69.41 227 GLU A N 1
ATOM 1543 C CA . GLU A 1 227 ? 110.801 146.486 106.924 1.00 69.39 227 GLU A CA 1
ATOM 1544 C C . GLU A 1 227 ? 109.457 146.331 107.632 1.00 71.43 227 GLU A C 1
ATOM 1545 O O . GLU A 1 227 ? 108.586 145.585 107.172 1.00 69.79 227 GLU A O 1
ATOM 1551 N N . LEU A 1 228 ? 109.262 147.048 108.741 1.00 73.41 228 LEU A N 1
ATOM 1552 C CA . LEU A 1 228 ? 107.989 146.995 109.452 1.00 70.57 228 LEU A CA 1
ATOM 1553 C C . LEU A 1 228 ? 106.851 147.655 108.684 1.00 69.56 228 LEU A C 1
ATOM 1554 O O . LEU A 1 228 ? 105.690 147.288 108.895 1.00 75.98 228 LEU A O 1
ATOM 1559 N N . ARG A 1 229 ? 107.139 148.619 107.811 1.00 69.07 229 ARG A N 1
ATOM 1560 C CA . ARG A 1 229 ? 106.077 149.293 107.070 1.00 71.20 229 ARG A CA 1
ATOM 1561 C C . ARG A 1 229 ? 105.569 148.498 105.866 1.00 74.15 229 ARG A C 1
ATOM 1562 O O . ARG A 1 229 ? 104.764 149.024 105.092 1.00 72.68 229 ARG A O 1
ATOM 1570 N N . TYR A 1 230 ? 106.010 147.254 105.694 1.00 73.68 230 TYR A N 1
ATOM 1571 C CA . TYR A 1 230 ? 105.559 146.390 104.607 1.00 67.81 230 TYR A CA 1
ATOM 1572 C C . TYR A 1 230 ? 104.411 145.472 105.008 1.00 68.36 230 TYR A C 1
ATOM 1573 O O . TYR A 1 230 ? 103.995 144.634 104.202 1.00 71.75 230 TYR A O 1
ATOM 1582 N N . ALA A 1 231 ? 103.887 145.612 106.222 1.00 69.69 231 ALA A N 1
ATOM 1583 C CA . ALA A 1 231 ? 103.045 144.583 106.820 1.00 67.43 231 ALA A CA 1
ATOM 1584 C C . ALA A 1 231 ? 101.628 144.524 106.260 1.00 72.09 231 ALA A C 1
ATOM 1585 O O . ALA A 1 231 ? 100.899 143.584 106.593 1.00 80.18 231 ALA A O 1
ATOM 1587 N N . HIS A 1 232 ? 101.206 145.478 105.435 1.00 67.65 232 HIS A N 1
ATOM 1588 C CA . HIS A 1 232 ? 99.836 145.437 104.937 1.00 68.17 232 HIS A CA 1
ATOM 1589 C C . HIS A 1 232 ? 99.685 144.602 103.673 1.00 68.67 232 HIS A C 1
ATOM 1590 O O . HIS A 1 232 ? 98.559 144.442 103.189 1.00 69.22 232 HIS A O 1
ATOM 1597 N N . ARG A 1 233 ? 100.774 144.063 103.134 1.00 69.69 233 ARG A N 1
ATOM 1598 C CA . ARG A 1 233 ? 100.753 143.291 101.897 1.00 70.12 233 ARG A CA 1
ATOM 1599 C C . ARG A 1 233 ? 101.010 141.810 102.158 1.00 70.75 233 ARG A C 1
ATOM 1600 O O . ARG A 1 233 ? 101.658 141.125 101.365 1.00 76.52 233 ARG A O 1
ATOM 1608 N N . ALA A 1 234 ? 100.501 141.299 103.271 1.00 63.37 234 ALA A N 1
ATOM 1609 C CA . ALA A 1 234 ? 100.641 139.898 103.632 1.00 67.46 234 ALA A CA 1
ATOM 1610 C C . ALA A 1 234 ? 99.290 139.200 103.514 1.00 67.31 234 ALA A C 1
ATOM 1611 O O . ALA A 1 234 ? 98.288 139.795 103.106 1.00 72.81 234 ALA A O 1
ATOM 1613 N N . LYS A 1 235 ? 99.270 137.914 103.868 1.00 64.09 235 LYS A N 1
ATOM 1614 C CA . LYS A 1 235 ? 98.055 137.117 103.783 1.00 63.21 235 LYS A CA 1
ATOM 1615 C C . LYS A 1 235 ? 97.726 136.341 105.050 1.00 61.97 235 LYS A C 1
ATOM 1616 O O . LYS A 1 235 ? 96.638 135.761 105.124 1.00 65.70 235 LYS A O 1
ATOM 1622 N N . LEU A 1 236 ? 98.613 136.309 106.040 1.00 64.64 236 LEU A N 1
ATOM 1623 C CA . LEU A 1 236 ? 98.355 135.558 107.259 1.00 63.66 236 LEU A CA 1
ATOM 1624 C C . LEU A 1 236 ? 99.171 136.165 108.391 1.00 63.72 236 LEU A C 1
ATOM 1625 O O . LEU A 1 236 ? 100.334 136.526 108.199 1.00 63.05 236 LEU A O 1
ATOM 1630 N N . ASN A 1 237 ? 98.556 136.270 109.564 1.00 63.89 237 ASN A N 1
ATOM 1631 C CA . ASN A 1 237 ? 99.184 136.862 110.735 1.00 62.14 237 ASN A CA 1
ATOM 1632 C C . ASN A 1 237 ? 99.403 135.805 111.806 1.00 61.52 237 ASN A C 1
ATOM 1633 O O . ASN A 1 237 ? 98.508 135.006 112.098 1.00 62.75 237 ASN A O 1
ATOM 1638 N N . ILE A 1 238 ? 100.594 135.811 112.395 1.00 64.06 238 ILE A N 1
ATOM 1639 C CA . ILE A 1 238 ? 100.941 134.915 113.490 1.00 62.91 238 ILE A CA 1
ATOM 1640 C C . ILE A 1 238 ? 101.099 135.758 114.745 1.00 59.70 238 ILE A C 1
ATOM 1641 O O . ILE A 1 238 ? 101.938 136.666 114.792 1.00 55.33 238 ILE A O 1
ATOM 1646 N N . ILE A 1 239 ? 100.295 135.460 115.759 1.00 63.47 239 ILE A N 1
ATOM 1647 C CA . ILE A 1 239 ? 100.301 136.197 117.015 1.00 64.52 239 ILE A CA 1
ATOM 1648 C C . ILE A 1 239 ? 100.910 135.289 118.071 1.00 66.56 239 ILE A C 1
ATOM 1649 O O . ILE A 1 239 ? 100.284 134.312 118.501 1.00 71.78 239 ILE A O 1
ATOM 1654 N N . ILE A 1 240 ? 102.134 135.602 118.490 1.00 64.12 240 ILE A N 1
ATOM 1655 C CA . ILE A 1 240 ? 102.772 134.820 119.540 1.00 64.00 240 ILE A CA 1
ATOM 1656 C C . ILE A 1 240 ? 102.294 135.276 120.910 1.00 68.54 240 ILE A C 1
ATOM 1657 O O . ILE A 1 240 ? 101.805 134.474 121.712 1.00 80.01 240 ILE A O 1
ATOM 1662 N N . CYS A 1 241 ? 102.415 136.568 121.195 1.00 62.09 241 CYS A N 1
ATOM 1663 C CA . CYS A 1 241 ? 101.965 137.130 122.461 1.00 64.81 241 CYS A CA 1
ATOM 1664 C C . CYS A 1 241 ? 100.586 137.734 122.241 1.00 66.51 241 CYS A C 1
ATOM 1665 O O . CYS A 1 241 ? 100.451 138.780 121.600 1.00 67.78 241 CYS A O 1
ATOM 1668 N N . SER A 1 242 ? 99.563 137.070 122.775 1.00 68.83 242 SER A N 1
ATOM 1669 C CA . SER A 1 242 ? 98.206 137.583 122.643 1.00 74.98 242 SER A CA 1
ATOM 1670 C C . SER A 1 242 ? 98.005 138.842 123.471 1.00 74.51 242 SER A C 1
ATOM 1671 O O . SER A 1 242 ? 97.172 139.688 123.132 1.00 81.61 242 SER A O 1
ATOM 1674 N N . LYS A 1 243 ? 98.735 138.967 124.576 1.00 70.05 243 LYS A N 1
ATOM 1675 C CA . LYS A 1 243 ? 98.457 140.037 125.523 1.00 76.08 243 LYS A CA 1
ATOM 1676 C C . LYS A 1 243 ? 98.750 141.406 124.913 1.00 72.89 243 LYS A C 1
ATOM 1677 O O . LYS A 1 243 ? 97.977 142.355 125.090 1.00 71.92 243 LYS A O 1
ATOM 1683 N N . SER A 1 244 ? 99.843 141.517 124.158 1.00 72.00 244 SER A N 1
ATOM 1684 C CA . SER A 1 244 ? 100.333 142.824 123.736 1.00 68.09 244 SER A CA 1
ATOM 1685 C C . SER A 1 244 ? 99.646 143.315 122.467 1.00 73.50 244 SER A C 1
ATOM 1686 O O . SER A 1 244 ? 99.139 144.441 122.424 1.00 78.42 244 SER A O 1
ATOM 1689 N N . LEU A 1 245 ? 99.615 142.489 121.426 1.00 70.66 245 LEU A N 1
ATOM 1690 C CA . LEU A 1 245 ? 99.245 142.951 120.096 1.00 66.10 245 LEU A CA 1
ATOM 1691 C C . LEU A 1 245 ? 98.112 142.121 119.509 1.00 67.80 245 LEU A C 1
ATOM 1692 O O . LEU A 1 245 ? 98.156 141.720 118.343 1.00 72.48 245 LEU A O 1
ATOM 1697 N N . THR A 1 246 ? 97.073 141.853 120.300 1.00 67.28 246 THR A N 1
ATOM 1698 C CA . THR A 1 246 ? 95.881 141.223 119.741 1.00 67.15 246 THR A CA 1
ATOM 1699 C C . THR A 1 246 ? 94.965 142.253 119.093 1.00 68.27 246 THR A C 1
ATOM 1700 O O . THR A 1 246 ? 94.348 141.977 118.057 1.00 73.09 246 THR A O 1
ATOM 1704 N N . ASN A 1 247 ? 94.870 143.446 119.684 1.00 66.03 247 ASN A N 1
ATOM 1705 C CA . ASN A 1 247 ? 94.053 144.499 119.091 1.00 68.25 247 ASN A CA 1
ATOM 1706 C C . ASN A 1 247 ? 94.596 144.909 117.729 1.00 66.50 247 ASN A C 1
ATOM 1707 O O . ASN A 1 247 ? 93.826 145.221 116.814 1.00 66.72 247 ASN A O 1
ATOM 1712 N N . LEU A 1 248 ? 95.921 144.903 117.572 1.00 64.70 248 LEU A N 1
ATOM 1713 C CA . LEU A 1 248 ? 96.511 145.194 116.270 1.00 68.57 248 LEU A CA 1
ATOM 1714 C C . LEU A 1 248 ? 96.101 144.151 115.239 1.00 65.11 248 LEU A C 1
ATOM 1715 O O . LEU A 1 248 ? 95.759 144.493 114.101 1.00 68.51 248 LEU A O 1
ATOM 1720 N N . ALA A 1 249 ? 96.119 142.874 115.624 1.00 61.16 249 ALA A N 1
ATOM 1721 C CA . ALA A 1 249 ? 95.695 141.817 114.712 1.00 64.61 249 ALA A CA 1
ATOM 1722 C C . ALA A 1 249 ? 94.225 141.959 114.344 1.00 65.99 249 ALA A C 1
ATOM 1723 O O . ALA A 1 249 ? 93.852 141.802 113.176 1.00 68.49 249 ALA A O 1
ATOM 1725 N N . ARG A 1 250 ? 93.375 142.252 115.329 1.00 65.15 250 ARG A N 1
ATOM 1726 C CA . ARG A 1 250 ? 91.951 142.416 115.053 1.00 61.57 250 ARG A CA 1
ATOM 1727 C C . ARG A 1 250 ? 91.700 143.591 114.117 1.00 65.73 250 ARG A C 1
ATOM 1728 O O . ARG A 1 250 ? 90.897 143.489 113.181 1.00 72.43 250 ARG A O 1
ATOM 1736 N N . LYS A 1 251 ? 92.382 144.715 114.350 1.00 62.79 251 LYS A N 1
ATOM 1737 C CA . LYS A 1 251 ? 92.203 145.880 113.492 1.00 62.77 251 LYS A CA 1
ATOM 1738 C C . LYS A 1 251 ? 92.724 145.623 112.087 1.00 64.49 251 LYS A C 1
ATOM 1739 O O . LYS A 1 251 ? 92.127 146.082 111.108 1.00 68.92 251 LYS A O 1
ATOM 1745 N N . MET A 1 252 ? 93.845 144.912 111.963 1.00 61.56 252 MET A N 1
ATOM 1746 C CA . MET A 1 252 ? 94.348 144.591 110.636 1.00 63.63 252 MET A CA 1
ATOM 1747 C C . MET A 1 252 ? 93.414 143.634 109.911 1.00 65.22 252 MET A C 1
ATOM 1748 O O . MET A 1 252 ? 93.260 143.731 108.690 1.00 69.69 252 MET A O 1
ATOM 1753 N N . GLN A 1 253 ? 92.777 142.716 110.639 1.00 63.54 253 GLN A N 1
ATOM 1754 C CA . GLN A 1 253 ? 91.749 141.882 110.027 1.00 66.68 253 GLN A CA 1
ATOM 1755 C C . GLN A 1 253 ? 90.570 142.722 109.557 1.00 66.87 253 GLN A C 1
ATOM 1756 O O . GLN A 1 253 ? 90.042 142.510 108.459 1.00 68.05 253 GLN A O 1
ATOM 1762 N N . LYS A 1 254 ? 90.141 143.679 110.379 1.00 66.92 254 LYS A N 1
ATOM 1763 C CA . LYS A 1 254 ? 88.995 144.508 110.022 1.00 67.02 254 LYS A CA 1
ATOM 1764 C C . LYS A 1 254 ? 89.290 145.381 108.808 1.00 70.29 254 LYS A C 1
ATOM 1765 O O . LYS A 1 254 ? 88.438 145.534 107.925 1.00 76.51 254 LYS A O 1
ATOM 1771 N N . ASN A 1 255 ? 90.490 145.952 108.739 1.00 68.08 255 ASN A N 1
ATOM 1772 C CA . ASN A 1 255 ? 90.803 146.938 107.713 1.00 69.41 255 ASN A CA 1
ATOM 1773 C C . ASN A 1 255 ? 91.434 146.346 106.460 1.00 71.81 255 ASN A C 1
ATOM 1774 O O . ASN A 1 255 ? 91.406 146.997 105.409 1.00 77.76 255 ASN A O 1
ATOM 1779 N N . TYR A 1 256 ? 91.995 145.139 106.531 1.00 65.86 256 TYR A N 1
ATOM 1780 C CA . TYR A 1 256 ? 92.684 144.552 105.393 1.00 64.18 256 TYR A CA 1
ATOM 1781 C C . TYR A 1 256 ? 92.221 143.143 105.055 1.00 67.26 256 TYR A C 1
ATOM 1782 O O . TYR A 1 256 ? 92.751 142.551 104.109 1.00 74.52 256 TYR A O 1
ATOM 1791 N N . GLY A 1 257 ? 91.257 142.592 105.784 1.00 67.36 257 GLY A N 1
ATOM 1792 C CA . GLY A 1 257 ? 90.859 141.214 105.543 1.00 68.97 257 GLY A CA 1
ATOM 1793 C C . GLY A 1 257 ? 91.969 140.223 105.813 1.00 68.38 257 GLY A C 1
ATOM 1794 O O . GLY A 1 257 ? 92.180 139.295 105.022 1.00 76.63 257 GLY A O 1
ATOM 1795 N N . MET A 1 258 ? 92.686 140.401 106.916 1.00 63.47 258 MET A N 1
ATOM 1796 C CA . MET A 1 258 ? 93.844 139.577 107.241 1.00 65.51 258 MET A CA 1
ATOM 1797 C C . MET A 1 258 ? 93.513 138.638 108.390 1.00 70.44 258 MET A C 1
ATOM 1798 O O . MET A 1 258 ? 93.440 139.088 109.544 1.00 76.88 258 MET A O 1
ATOM 1803 N N . PRO A 1 259 ? 93.315 137.346 108.144 1.00 68.07 259 PRO A N 1
ATOM 1804 C CA . PRO A 1 259 ? 93.044 136.425 109.253 1.00 68.00 259 PRO A CA 1
ATOM 1805 C C . PRO A 1 259 ? 94.257 136.279 110.158 1.00 66.03 259 PRO A C 1
ATOM 1806 O O . PRO A 1 259 ? 95.398 136.220 109.695 1.00 67.12 259 PRO A O 1
ATOM 1810 N N . TYR A 1 260 ? 94.000 136.222 111.459 1.00 65.67 260 TYR A N 1
ATOM 1811 C CA . TYR A 1 260 ? 95.055 136.052 112.445 1.00 65.24 260 TYR A CA 1
ATOM 1812 C C . TYR A 1 260 ? 95.157 134.588 112.858 1.00 67.13 260 TYR A C 1
ATOM 1813 O O . TYR A 1 260 ? 94.311 133.759 112.521 1.00 70.86 260 TYR A O 1
ATOM 1822 N N . LEU A 1 261 ? 96.213 134.278 113.604 1.00 69.74 261 LEU A N 1
ATOM 1823 C CA . LEU A 1 261 ? 96.445 132.914 114.068 1.00 68.65 261 LEU A CA 1
ATOM 1824 C C . LEU A 1 261 ? 97.207 132.994 115.382 1.00 72.49 261 LEU A C 1
ATOM 1825 O O . LEU A 1 261 ? 98.358 133.440 115.407 1.00 73.55 261 LEU A O 1
ATOM 1830 N N . GLU A 1 262 ? 96.569 132.563 116.466 1.00 71.57 262 GLU A N 1
ATOM 1831 C CA . GLU A 1 262 ? 97.142 132.665 117.806 1.00 71.24 262 GLU A CA 1
ATOM 1832 C C . GLU A 1 262 ? 97.851 131.357 118.131 1.00 73.19 262 GLU A C 1
ATOM 1833 O O . GLU A 1 262 ? 97.210 130.352 118.445 1.00 82.62 262 GLU A O 1
ATOM 1839 N N . GLU A 1 263 ? 99.179 131.366 118.056 1.00 68.15 263 GLU A N 1
ATOM 1840 C CA . GLU A 1 263 ? 99.973 130.190 118.383 1.00 73.72 263 GLU A CA 1
ATOM 1841 C C . GLU A 1 263 ? 101.201 130.631 119.167 1.00 75.97 263 GLU A C 1
ATOM 1842 O O . GLU A 1 263 ? 101.361 131.806 119.511 1.00 78.07 263 GLU A O 1
ATOM 1848 N N . SER A 1 264 ? 102.073 129.668 119.449 1.00 75.41 264 SER A N 1
ATOM 1849 C CA . SER A 1 264 ? 103.329 129.918 120.135 1.00 74.10 264 SER A CA 1
ATOM 1850 C C . SER A 1 264 ? 104.365 128.949 119.590 1.00 71.06 264 SER A C 1
ATOM 1851 O O . SER A 1 264 ? 104.029 127.928 118.986 1.00 72.75 264 SER A O 1
ATOM 1854 N N . PHE A 1 265 ? 105.634 129.282 119.806 1.00 65.40 265 PHE A N 1
ATOM 1855 C CA . PHE A 1 265 ? 106.736 128.499 119.263 1.00 66.45 265 PHE A CA 1
ATOM 1856 C C . PHE A 1 265 ? 107.640 127.948 120.360 1.00 71.40 265 PHE A C 1
ATOM 1857 O O . PHE A 1 265 ? 108.822 127.695 120.128 1.00 76.85 265 PHE A O 1
ATOM 1865 N N . TYR A 1 266 ? 107.095 127.744 121.554 1.00 68.80 266 TYR A N 1
ATOM 1866 C CA . TYR A 1 266 ? 107.838 127.157 122.665 1.00 64.35 266 TYR A CA 1
ATOM 1867 C C . TYR A 1 266 ? 107.359 125.719 122.836 1.00 66.47 266 TYR A C 1
ATOM 1868 O O . TYR A 1 266 ? 106.283 125.474 123.385 1.00 74.23 266 TYR A O 1
ATOM 1877 N N . GLY A 1 267 ? 108.160 124.769 122.364 1.00 58.86 267 GLY A N 1
ATOM 1878 C CA . GLY A 1 267 ? 107.860 123.361 122.479 1.00 62.03 267 GLY A CA 1
ATOM 1879 C C . GLY A 1 267 ? 108.148 122.638 121.187 1.00 69.49 267 GLY A C 1
ATOM 1880 O O . GLY A 1 267 ? 108.824 123.154 120.292 1.00 80.60 267 GLY A O 1
ATOM 1881 N N . MET A 1 268 ? 107.648 121.409 121.090 1.00 67.42 268 MET A N 1
ATOM 1882 C CA . MET A 1 268 ? 107.699 120.652 119.845 1.00 69.37 268 MET A CA 1
ATOM 1883 C C . MET A 1 268 ? 106.313 120.333 119.314 1.00 71.19 268 MET A C 1
ATOM 1884 O O . MET A 1 268 ? 106.031 120.590 118.137 1.00 74.61 268 MET A O 1
ATOM 1889 N N . THR A 1 269 ? 105.436 119.771 120.148 1.00 67.48 269 THR A N 1
ATOM 1890 C CA . THR A 1 269 ? 104.057 119.553 119.725 1.00 73.38 269 THR A CA 1
ATOM 1891 C C . THR A 1 269 ? 103.349 120.877 119.467 1.00 76.52 269 THR A C 1
ATOM 1892 O O . THR A 1 269 ? 102.564 120.994 118.518 1.00 80.81 269 THR A O 1
ATOM 1896 N N . ASP A 1 270 ? 103.615 121.884 120.300 1.00 68.30 270 ASP A N 1
ATOM 1897 C CA . ASP A 1 270 ? 103.023 123.199 120.088 1.00 70.09 270 ASP A CA 1
ATOM 1898 C C . ASP A 1 270 ? 103.496 123.807 118.772 1.00 70.43 270 ASP A C 1
ATOM 1899 O O . ASP A 1 270 ? 102.693 124.337 117.996 1.00 73.40 270 ASP A O 1
ATOM 1904 N N . THR A 1 271 ? 104.800 123.722 118.494 1.00 66.55 271 THR A N 1
ATOM 1905 C CA . THR A 1 271 ? 105.312 124.222 117.222 1.00 67.88 271 THR A CA 1
ATOM 1906 C C . THR A 1 271 ? 104.797 123.406 116.047 1.00 68.41 271 THR A C 1
ATOM 1907 O O . THR A 1 271 ? 104.536 123.964 114.977 1.00 71.19 271 THR A O 1
ATOM 1911 N N . ALA A 1 272 ? 104.653 122.091 116.218 1.00 67.53 272 ALA A N 1
ATOM 1912 C CA . ALA A 1 272 ? 104.105 121.265 115.148 1.00 68.81 272 ALA A CA 1
ATOM 1913 C C . ALA A 1 272 ? 102.681 121.685 114.812 1.00 69.56 272 ALA A C 1
ATOM 1914 O O . ALA A 1 272 ? 102.327 121.846 113.637 1.00 74.84 272 ALA A O 1
ATOM 1916 N N . LYS A 1 273 ? 101.850 121.879 115.839 1.00 63.93 273 LYS A N 1
ATOM 1917 C CA . LYS A 1 273 ? 100.480 122.324 115.607 1.00 66.76 273 LYS A CA 1
ATOM 1918 C C . LYS A 1 273 ? 100.453 123.711 114.979 1.00 71.47 273 LYS A C 1
ATOM 1919 O O . LYS A 1 273 ? 99.643 123.979 114.082 1.00 74.82 273 LYS A O 1
ATOM 1925 N N . ALA A 1 274 ? 101.329 124.607 115.439 1.00 68.40 274 ALA A N 1
ATOM 1926 C CA . ALA A 1 274 ? 101.383 125.949 114.872 1.00 66.83 274 ALA A CA 1
ATOM 1927 C C . ALA A 1 274 ? 101.737 125.903 113.392 1.00 67.92 274 ALA A C 1
ATOM 1928 O O . ALA A 1 274 ? 101.107 126.578 112.572 1.00 73.07 274 ALA A O 1
ATOM 1930 N N . LEU A 1 275 ? 102.739 125.100 113.032 1.00 65.65 275 LEU A N 1
ATOM 1931 C CA . LEU A 1 275 ? 103.144 125.004 111.634 1.00 66.13 275 LEU A CA 1
ATOM 1932 C C . LEU A 1 275 ? 102.051 124.371 110.783 1.00 64.93 275 LEU A C 1
ATOM 1933 O O . LEU A 1 275 ? 101.816 124.800 109.646 1.00 68.00 275 LEU A O 1
ATOM 1938 N N . ARG A 1 276 ? 101.368 123.354 111.313 1.00 62.42 276 ARG A N 1
ATOM 1939 C CA . ARG A 1 276 ? 100.273 122.744 110.566 1.00 64.79 276 ARG A CA 1
ATOM 1940 C C . ARG A 1 276 ? 99.148 123.743 110.318 1.00 69.93 276 ARG A C 1
ATOM 1941 O O . ARG A 1 276 ? 98.625 123.838 109.200 1.00 76.37 276 ARG A O 1
ATOM 1949 N N . ASP A 1 277 ? 98.771 124.507 111.347 1.00 65.56 277 ASP A N 1
ATOM 1950 C CA . ASP A 1 277 ? 97.724 125.509 111.176 1.00 68.30 277 ASP A CA 1
ATOM 1951 C C . ASP A 1 277 ? 98.158 126.602 110.208 1.00 70.63 277 ASP A C 1
ATOM 1952 O O . ASP A 1 277 ? 97.343 127.112 109.428 1.00 75.70 277 ASP A O 1
ATOM 1957 N N . ILE A 1 278 ? 99.438 126.977 110.251 1.00 68.37 278 ILE A N 1
ATOM 1958 C CA . ILE A 1 278 ? 99.969 127.943 109.296 1.00 69.06 278 ILE A CA 1
ATOM 1959 C C . ILE A 1 278 ? 99.817 127.415 107.878 1.00 69.15 278 ILE A C 1
ATOM 1960 O O . ILE A 1 278 ? 99.408 128.144 106.968 1.00 71.73 278 ILE A O 1
ATOM 1965 N N . ALA A 1 279 ? 100.143 126.138 107.672 1.00 68.97 279 ALA A N 1
ATOM 1966 C CA . ALA A 1 279 ? 100.003 125.541 106.348 1.00 73.72 279 ALA A CA 1
ATOM 1967 C C . ALA A 1 279 ? 98.552 125.554 105.885 1.00 74.54 279 ALA A C 1
ATOM 1968 O O . ALA A 1 279 ? 98.267 125.875 104.726 1.00 78.80 279 ALA A O 1
ATOM 1970 N N . ARG A 1 280 ? 97.620 125.213 106.780 1.00 72.56 280 ARG A N 1
ATOM 1971 C CA . ARG A 1 280 ? 96.205 125.222 106.408 1.00 74.01 280 ARG A CA 1
ATOM 1972 C C . ARG A 1 280 ? 95.748 126.620 106.004 1.00 77.46 280 ARG A C 1
ATOM 1973 O O . ARG A 1 280 ? 95.107 126.803 104.960 1.00 82.58 280 ARG A O 1
ATOM 1981 N N . GLU A 1 281 ? 96.065 127.623 106.825 1.00 77.65 281 GLU A N 1
ATOM 1982 C CA . GLU A 1 281 ? 95.601 128.974 106.532 1.00 75.12 281 GLU A CA 1
ATOM 1983 C C . GLU A 1 281 ? 96.308 129.581 105.330 1.00 77.02 281 GLU A C 1
ATOM 1984 O O . GLU A 1 281 ? 95.742 130.463 104.676 1.00 80.94 281 GLU A O 1
ATOM 1990 N N . LEU A 1 282 ? 97.526 129.134 105.021 1.00 75.78 282 LEU A N 1
ATOM 1991 C CA . LEU A 1 282 ? 98.182 129.589 103.803 1.00 73.88 282 LEU A CA 1
ATOM 1992 C C . LEU A 1 282 ? 97.565 128.937 102.573 1.00 78.84 282 LEU A C 1
ATOM 1993 O O . LEU A 1 282 ? 97.391 129.593 101.541 1.00 83.84 282 LEU A O 1
ATOM 1998 N N . ASP A 1 283 ? 97.226 127.649 102.663 1.00 79.87 283 ASP A N 1
ATOM 1999 C CA . ASP A 1 283 ? 96.599 126.973 101.535 1.00 85.77 283 ASP A CA 1
ATOM 2000 C C . ASP A 1 283 ? 95.179 127.456 101.294 1.00 91.54 283 ASP A C 1
ATOM 2001 O O . ASP A 1 283 ? 94.675 127.325 100.174 1.00 100.42 283 ASP A O 1
ATOM 2006 N N . ASP A 1 284 ? 94.517 127.994 102.320 1.00 85.88 284 ASP A N 1
ATOM 2007 C CA . ASP A 1 284 ? 93.181 128.592 102.098 1.00 89.68 284 ASP A CA 1
ATOM 2008 C C . ASP A 1 284 ? 93.328 129.838 101.217 1.00 90.75 284 ASP A C 1
ATOM 2009 O O . ASP A 1 284 ? 92.650 129.941 100.190 1.00 94.70 284 ASP A O 1
ATOM 2014 N N . ALA A 1 285 ? 94.195 130.777 101.595 1.00 85.61 285 ALA A N 1
ATOM 2015 C CA . ALA A 1 285 ? 94.252 132.089 100.968 1.00 87.23 285 ALA A CA 1
ATOM 2016 C C . ALA A 1 285 ? 94.891 132.078 99.585 1.00 89.74 285 ALA A C 1
ATOM 2017 O O . ALA A 1 285 ? 94.505 132.888 98.734 1.00 96.00 285 ALA A O 1
ATOM 2019 N N . VAL A 1 286 ? 95.850 131.195 99.331 1.00 88.74 286 VAL A N 1
ATOM 2020 C CA . VAL A 1 286 ? 96.446 131.094 98.005 1.00 93.97 286 VAL A CA 1
ATOM 2021 C C . VAL A 1 286 ? 96.089 129.721 97.454 1.00 95.76 286 VAL A C 1
ATOM 2022 O O . VAL A 1 286 ? 96.578 128.694 97.939 1.00 98.74 286 VAL A O 1
ATOM 2026 N N . GLY A 1 287 ? 95.204 129.693 96.471 1.00 97.99 287 GLY A N 1
ATOM 2027 C CA . GLY A 1 287 ? 94.649 128.459 95.961 1.00 107.87 287 GLY A CA 1
ATOM 2028 C C . GLY A 1 287 ? 93.708 127.825 96.966 1.00 115.82 287 GLY A C 1
ATOM 2029 O O . GLY A 1 287 ? 93.333 128.421 97.974 1.00 110.88 287 GLY A O 1
ATOM 2030 N N . GLY A 1 288 ? 93.328 126.583 96.668 1.00 123.50 288 GLY A N 1
ATOM 2031 C CA . GLY A 1 288 ? 92.455 125.839 97.550 1.00 122.22 288 GLY A CA 1
ATOM 2032 C C . GLY A 1 288 ? 93.210 124.904 98.477 1.00 119.56 288 GLY A C 1
ATOM 2033 O O . GLY A 1 288 ? 94.429 124.765 98.408 1.00 114.22 288 GLY A O 1
ATOM 2034 N N . LEU A 1 289 ? 92.454 124.263 99.373 1.00 119.32 289 LEU A N 1
ATOM 2035 C CA . LEU A 1 289 ? 93.043 123.221 100.208 1.00 120.25 289 LEU A CA 1
ATOM 2036 C C . LEU A 1 289 ? 93.500 122.045 99.359 1.00 118.62 289 LEU A C 1
ATOM 2037 O O . LEU A 1 289 ? 94.563 121.467 99.610 1.00 119.22 289 LEU A O 1
ATOM 2042 N N . GLU A 1 290 ? 92.712 121.677 98.350 1.00 119.24 290 GLU A N 1
ATOM 2043 C CA . GLU A 1 290 ? 93.199 120.784 97.308 1.00 123.28 290 GLU A CA 1
ATOM 2044 C C . GLU A 1 290 ? 94.496 121.343 96.733 1.00 119.87 290 GLU A C 1
ATOM 2045 O O . GLU A 1 290 ? 94.768 122.541 96.824 1.00 118.28 290 GLU A O 1
ATOM 2051 N N . LYS A 1 291 ? 95.307 120.456 96.151 1.00 118.03 291 LYS A N 1
ATOM 2052 C CA . LYS A 1 291 ? 96.706 120.727 95.806 1.00 116.59 291 LYS A CA 1
ATOM 2053 C C . LYS A 1 291 ? 97.455 121.230 97.049 1.00 110.20 291 LYS A C 1
ATOM 2054 O O . LYS A 1 291 ? 97.909 122.370 97.161 1.00 110.67 291 LYS A O 1
ATOM 2060 N N . ARG A 1 292 ? 97.575 120.298 97.996 1.00 105.37 292 ARG A N 1
ATOM 2061 C CA . ARG A 1 292 ? 98.062 120.567 99.349 1.00 100.26 292 ARG A CA 1
ATOM 2062 C C . ARG A 1 292 ? 99.563 120.862 99.298 1.00 95.54 292 ARG A C 1
ATOM 2063 O O . ARG A 1 292 ? 100.409 120.091 99.757 1.00 98.19 292 ARG A O 1
ATOM 2071 N N . ILE A 1 293 ? 99.885 122.024 98.722 1.00 89.78 293 ILE A N 1
ATOM 2072 C CA . ILE A 1 293 ? 101.282 122.379 98.493 1.00 91.61 293 ILE A CA 1
ATOM 2073 C C . ILE A 1 293 ? 101.995 122.661 99.812 1.00 94.03 293 ILE A C 1
ATOM 2074 O O . ILE A 1 293 ? 103.086 122.135 100.065 1.00 94.60 293 ILE A O 1
ATOM 2079 N N . MET A 1 294 ? 101.395 123.482 100.676 1.00 90.81 294 MET A N 1
ATOM 2080 C CA . MET A 1 294 ? 102.059 123.865 101.918 1.00 85.32 294 MET A CA 1
ATOM 2081 C C . MET A 1 294 ? 102.079 122.720 102.923 1.00 82.26 294 MET A C 1
ATOM 2082 O O . MET A 1 294 ? 103.094 122.489 103.593 1.00 83.93 294 MET A O 1
ATOM 2087 N N . GLN A 1 295 ? 100.968 121.991 103.030 1.00 80.51 295 GLN A N 1
ATOM 2088 C CA . GLN A 1 295 ? 100.847 120.974 104.066 1.00 81.13 295 GLN A CA 1
ATOM 2089 C C . GLN A 1 295 ? 101.857 119.853 103.868 1.00 82.46 295 GLN A C 1
ATOM 2090 O O . GLN A 1 295 ? 102.403 119.325 104.840 1.00 85.00 295 GLN A O 1
ATOM 2096 N N . ASP A 1 296 ? 102.104 119.462 102.616 1.00 82.30 296 ASP A N 1
ATOM 2097 C CA . ASP A 1 296 ? 103.012 118.348 102.357 1.00 83.82 296 ASP A CA 1
ATOM 2098 C C . ASP A 1 296 ? 104.430 118.666 102.814 1.00 83.54 296 ASP A C 1
ATOM 2099 O O . ASP A 1 296 ? 105.056 117.871 103.528 1.00 87.57 296 ASP A O 1
ATOM 2104 N N . ARG A 1 297 ? 104.952 119.829 102.420 1.00 78.13 297 ARG A N 1
ATOM 2105 C CA . ARG A 1 297 ? 106.299 120.208 102.832 1.00 81.64 297 ARG A CA 1
ATOM 2106 C C . ARG A 1 297 ? 106.363 120.462 104.332 1.00 82.23 297 ARG A C 1
ATOM 2107 O O . ARG A 1 297 ? 107.369 120.142 104.977 1.00 81.88 297 ARG A O 1
ATOM 2115 N N . VAL A 1 298 ? 105.302 121.040 104.904 1.00 79.85 298 VAL A N 1
ATOM 2116 C CA . VAL A 1 298 ? 105.275 121.225 106.350 1.00 77.25 298 VAL A CA 1
ATOM 2117 C C . VAL A 1 298 ? 105.358 119.884 107.064 1.00 79.04 298 VAL A C 1
ATOM 2118 O O . VAL A 1 298 ? 106.118 119.736 108.024 1.00 84.30 298 VAL A O 1
ATOM 2122 N N . GLU A 1 299 ? 104.604 118.884 106.604 1.00 76.72 299 GLU A N 1
ATOM 2123 C CA . GLU A 1 299 ? 104.643 117.571 107.240 1.00 78.52 299 GLU A CA 1
ATOM 2124 C C . GLU A 1 299 ? 106.000 116.904 107.059 1.00 78.41 299 GLU A C 1
ATOM 2125 O O . GLU A 1 299 ? 106.506 116.258 107.984 1.00 80.90 299 GLU A O 1
ATOM 2131 N N . LYS A 1 300 ? 106.604 117.043 105.878 1.00 74.06 300 LYS A N 1
ATOM 2132 C CA . LYS A 1 300 ? 107.924 116.462 105.649 1.00 75.64 300 LYS A CA 1
ATOM 2133 C C . LYS A 1 300 ? 108.964 117.065 106.589 1.00 78.87 300 LYS A C 1
ATOM 2134 O O . LYS A 1 300 ? 109.715 116.338 107.261 1.00 83.98 300 LYS A O 1
ATOM 2140 N N . LEU A 1 301 ? 109.018 118.398 106.647 1.00 75.51 301 LEU A N 1
ATOM 2141 C CA . LEU A 1 301 ? 109.955 119.065 107.541 1.00 75.12 301 LEU A CA 1
ATOM 2142 C C . LEU A 1 301 ? 109.671 118.707 108.991 1.00 74.46 301 LEU A C 1
ATOM 2143 O O . LEU A 1 301 ? 110.599 118.474 109.775 1.00 77.30 301 LEU A O 1
ATOM 2148 N N . LEU A 1 302 ? 108.392 118.660 109.366 1.00 71.33 302 LEU A N 1
ATOM 2149 C CA . LEU A 1 302 ? 108.027 118.309 110.730 1.00 73.05 302 LEU A CA 1
ATOM 2150 C C . LEU A 1 302 ? 108.539 116.925 111.088 1.00 75.33 302 LEU A C 1
ATOM 2151 O O . LEU A 1 302 ? 109.171 116.740 112.129 1.00 79.08 302 LEU A O 1
ATOM 2156 N N . GLU A 1 303 ? 108.307 115.944 110.216 1.00 72.26 303 GLU A N 1
ATOM 2157 C CA . GLU A 1 303 ? 108.757 114.586 110.494 1.00 77.08 303 GLU A CA 1
ATOM 2158 C C . GLU A 1 303 ? 110.270 114.534 110.662 1.00 77.38 303 GLU A C 1
ATOM 2159 O O . GLU A 1 303 ? 110.777 114.037 111.678 1.00 81.83 303 GLU A O 1
ATOM 2165 N N . GLU A 1 304 ? 111.008 115.076 109.690 1.00 73.07 304 GLU A N 1
ATOM 2166 C CA . GLU A 1 304 ? 112.465 114.978 109.738 1.00 74.82 304 GLU A CA 1
ATOM 2167 C C . GLU A 1 304 ? 113.030 115.688 110.966 1.00 77.03 304 GLU A C 1
ATOM 2168 O O . GLU A 1 304 ? 113.787 115.098 111.756 1.00 80.26 304 GLU A O 1
ATOM 2174 N N . GLU A 1 305 ? 112.654 116.954 111.155 1.00 72.78 305 GLU A N 1
ATOM 2175 C CA . GLU A 1 305 ? 113.232 117.738 112.234 1.00 71.92 305 GLU A CA 1
ATOM 2176 C C . GLU A 1 305 ? 112.766 117.246 113.597 1.00 70.71 305 GLU A C 1
ATOM 2177 O O . GLU A 1 305 ? 113.539 117.287 114.557 1.00 68.34 305 GLU A O 1
ATOM 2183 N N . GLU A 1 306 ? 111.525 116.764 113.708 1.00 70.61 306 GLU A N 1
ATOM 2184 C CA . GLU A 1 306 ? 111.049 116.223 114.973 1.00 70.09 306 GLU A CA 1
ATOM 2185 C C . GLU A 1 306 ? 111.789 114.947 115.342 1.00 67.52 306 GLU A C 1
ATOM 2186 O O . GLU A 1 306 ? 112.131 114.744 116.511 1.00 69.87 306 GLU A O 1
ATOM 2192 N N . ALA A 1 307 ? 112.042 114.071 114.366 1.00 66.62 307 ALA A N 1
ATOM 2193 C CA . ALA A 1 307 ? 112.820 112.872 114.658 1.00 64.35 307 ALA A CA 1
ATOM 2194 C C . ALA A 1 307 ? 114.218 113.239 115.139 1.00 65.40 307 ALA A C 1
ATOM 2195 O O . ALA A 1 307 ? 114.706 112.704 116.146 1.00 63.90 307 ALA A O 1
ATOM 2197 N N . THR A 1 308 ? 114.870 114.175 114.441 1.00 67.74 308 THR A N 1
ATOM 2198 C CA . THR A 1 308 ? 116.207 114.585 114.862 1.00 63.00 308 THR A CA 1
ATOM 2199 C C . THR A 1 308 ? 116.194 115.229 116.246 1.00 65.35 308 THR A C 1
ATOM 2200 O O . THR A 1 308 ? 117.074 114.950 117.071 1.00 69.69 308 THR A O 1
ATOM 2204 N N . CYS A 1 309 ? 115.200 116.075 116.525 1.00 67.30 309 CYS A N 1
ATOM 2205 C CA . CYS A 1 309 ? 115.121 116.742 117.818 1.00 67.56 309 CYS A CA 1
ATOM 2206 C C . CYS A 1 309 ? 114.856 115.752 118.943 1.00 67.51 309 CYS A C 1
ATOM 2207 O O . CYS A 1 309 ? 115.414 115.889 120.034 1.00 67.73 309 CYS A O 1
ATOM 2210 N N . ARG A 1 310 ? 113.996 114.760 118.707 1.00 69.10 310 ARG A N 1
ATOM 2211 C CA . ARG A 1 310 ? 113.753 113.743 119.725 1.00 65.19 310 ARG A CA 1
ATOM 2212 C C . ARG A 1 310 ? 115.012 112.933 119.997 1.00 62.82 310 ARG A C 1
ATOM 2213 O O . ARG A 1 310 ? 115.331 112.630 121.156 1.00 65.49 310 ARG A O 1
ATOM 2221 N N . GLU A 1 311 ? 115.744 112.579 118.937 1.00 65.30 311 GLU A N 1
ATOM 2222 C CA . GLU A 1 311 ? 117.000 111.863 119.124 1.00 68.26 311 GLU A CA 1
ATOM 2223 C C . GLU A 1 311 ? 117.987 112.693 119.934 1.00 66.42 311 GLU A C 1
ATOM 2224 O O . GLU A 1 311 ? 118.701 112.163 120.793 1.00 67.08 311 GLU A O 1
ATOM 2230 N N . ARG A 1 312 ? 118.039 114.001 119.676 1.00 67.69 312 ARG A N 1
ATOM 2231 C CA . ARG A 1 312 ? 118.930 114.872 120.437 1.00 66.33 312 ARG A CA 1
ATOM 2232 C C . ARG A 1 312 ? 118.473 115.041 121.883 1.00 64.78 312 ARG A C 1
ATOM 2233 O O . ARG A 1 312 ? 119.309 115.154 122.786 1.00 58.96 312 ARG A O 1
ATOM 2241 N N . LEU A 1 313 ? 117.162 115.073 122.118 1.00 66.96 313 LEU A N 1
ATOM 2242 C CA . LEU A 1 313 ? 116.612 115.361 123.436 1.00 63.40 313 LEU A CA 1
ATOM 2243 C C . LEU A 1 313 ? 116.606 114.153 124.359 1.00 66.20 313 LEU A C 1
ATOM 2244 O O . LEU A 1 313 ? 116.555 114.332 125.581 1.00 64.40 313 LEU A O 1
ATOM 2249 N N . ALA A 1 314 ? 116.636 112.940 123.808 1.00 69.95 314 ALA A N 1
ATOM 2250 C CA . ALA A 1 314 ? 116.566 111.737 124.638 1.00 65.23 314 ALA A CA 1
ATOM 2251 C C . ALA A 1 314 ? 117.593 111.693 125.767 1.00 63.66 314 ALA A C 1
ATOM 2252 O O . ALA A 1 314 ? 117.214 111.326 126.891 1.00 65.64 314 ALA A O 1
ATOM 2254 N N . PRO A 1 315 ? 118.875 112.023 125.561 1.00 64.91 315 PRO A N 1
ATOM 2255 C CA . PRO A 1 315 ? 119.823 111.957 126.688 1.00 64.14 315 PRO A CA 1
ATOM 2256 C C . PRO A 1 315 ? 119.481 112.873 127.854 1.00 64.49 315 PRO A C 1
ATOM 2257 O O . PRO A 1 315 ? 119.752 112.510 129.005 1.00 65.31 315 PRO A O 1
ATOM 2261 N N . TYR A 1 316 ? 118.904 114.046 127.603 1.00 64.23 316 TYR A N 1
ATOM 2262 C CA . TYR A 1 316 ? 118.579 114.979 128.675 1.00 63.84 316 TYR A CA 1
ATOM 2263 C C . TYR A 1 316 ? 117.359 114.563 129.489 1.00 63.48 316 TYR A C 1
ATOM 2264 O O . TYR A 1 316 ? 117.314 114.837 130.696 1.00 64.98 316 TYR A O 1
ATOM 2273 N N . ARG A 1 317 ? 116.375 113.909 128.867 1.00 61.50 317 ARG A N 1
ATOM 2274 C CA . ARG A 1 317 ? 115.176 113.513 129.599 1.00 64.97 317 ARG A CA 1
ATOM 2275 C C . ARG A 1 317 ? 115.501 112.518 130.705 1.00 65.38 317 ARG A C 1
ATOM 2276 O O . ARG A 1 317 ? 114.911 112.577 131.790 1.00 68.49 317 ARG A O 1
ATOM 2284 N N . ALA A 1 318 ? 116.431 111.596 130.448 1.00 60.63 318 ALA A N 1
ATOM 2285 C CA . ALA A 1 318 ? 116.767 110.582 131.441 1.00 59.88 318 ALA A CA 1
ATOM 2286 C C . ALA A 1 318 ? 117.231 111.223 132.742 1.00 62.74 318 ALA A C 1
ATOM 2287 O O . ALA A 1 318 ? 116.849 110.790 133.834 1.00 68.81 318 ALA A O 1
ATOM 2289 N N . ARG A 1 319 ? 118.056 112.264 132.643 1.00 59.01 319 ARG A N 1
ATOM 2290 C CA . ARG A 1 319 ? 118.468 113.000 133.830 1.00 65.51 319 ARG A CA 1
ATOM 2291 C C . ARG A 1 319 ? 117.425 114.011 134.281 1.00 64.43 319 ARG A C 1
ATOM 2292 O O . ARG A 1 319 ? 117.536 114.532 135.395 1.00 63.39 319 ARG A O 1
ATOM 2300 N N . LEU A 1 320 ? 116.421 114.296 133.453 1.00 65.53 320 LEU A N 1
ATOM 2301 C CA . LEU A 1 320 ? 115.373 115.233 133.839 1.00 64.85 320 LEU A CA 1
ATOM 2302 C C . LEU A 1 320 ? 113.998 114.577 133.851 1.00 70.63 320 LEU A C 1
ATOM 2303 O O . LEU A 1 320 ? 113.033 115.146 133.331 1.00 79.46 320 LEU A O 1
ATOM 2308 N N . GLU A 1 321 ? 113.892 113.388 134.434 1.00 66.58 321 GLU A N 1
ATOM 2309 C CA . GLU A 1 321 ? 112.641 112.643 134.471 1.00 69.33 321 GLU A CA 1
ATOM 2310 C C . GLU A 1 321 ? 112.087 112.627 135.888 1.00 72.94 321 GLU A C 1
ATOM 2311 O O . GLU A 1 321 ? 112.803 112.294 136.837 1.00 76.23 321 GLU A O 1
ATOM 2317 N N . GLY A 1 322 ? 110.813 112.990 136.025 1.00 69.98 322 GLY A N 1
ATOM 2318 C CA . GLY A 1 322 ? 110.122 112.916 137.294 1.00 68.17 322 GLY A CA 1
ATOM 2319 C C . GLY A 1 322 ? 110.334 114.088 138.224 1.00 72.07 322 GLY A C 1
ATOM 2320 O O . GLY A 1 322 ? 109.761 114.094 139.321 1.00 81.87 322 GLY A O 1
ATOM 2321 N N . LYS A 1 323 ? 111.133 115.075 137.835 1.00 68.25 323 LYS A N 1
ATOM 2322 C CA . LYS A 1 323 ? 111.373 116.222 138.698 1.00 69.73 323 LYS A CA 1
ATOM 2323 C C . LYS A 1 323 ? 110.131 117.101 138.784 1.00 68.48 323 LYS A C 1
ATOM 2324 O O . LYS A 1 323 ? 109.433 117.320 137.791 1.00 70.59 323 LYS A O 1
ATOM 2330 N N . ARG A 1 324 ? 109.852 117.597 139.984 1.00 69.21 324 ARG A N 1
ATOM 2331 C CA . ARG A 1 324 ? 108.730 118.497 140.193 1.00 70.49 324 ARG A CA 1
ATOM 2332 C C . ARG A 1 324 ? 109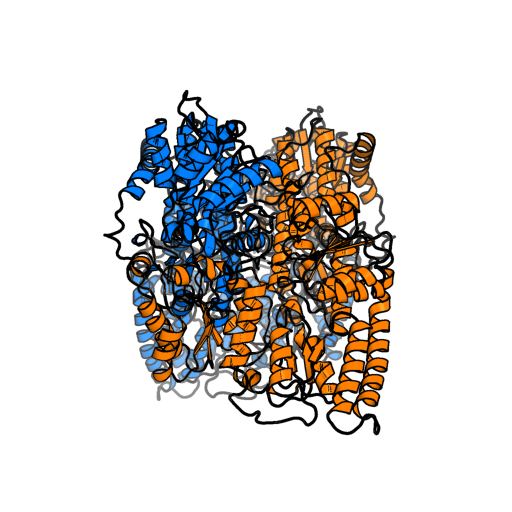.059 119.885 139.654 1.00 67.98 324 ARG A C 1
ATOM 2333 O O . ARG A 1 324 ? 110.223 120.272 139.528 1.00 71.26 324 ARG A O 1
ATOM 2341 N N . SER A 1 325 ? 108.012 120.644 139.339 1.00 64.26 325 SER A N 1
ATOM 2342 C CA . SER A 1 325 ? 108.205 121.959 138.751 1.00 66.22 325 SER A CA 1
ATOM 2343 C C . SER A 1 325 ? 107.084 122.895 139.178 1.00 69.13 325 SER A C 1
ATOM 2344 O O . SER A 1 325 ? 105.941 122.475 139.374 1.00 74.75 325 SER A O 1
ATOM 2347 N N . VAL A 1 326 ? 107.433 124.171 139.321 1.00 67.59 326 VAL A N 1
ATOM 2348 C CA . VAL A 1 326 ? 106.481 125.241 139.596 1.00 70.65 326 VAL A CA 1
ATOM 2349 C C . VAL A 1 326 ? 106.841 126.413 138.695 1.00 67.11 326 VAL A C 1
ATOM 2350 O O . VAL A 1 326 ? 108.016 126.777 138.588 1.00 67.53 326 VAL A O 1
ATOM 2354 N N . LEU A 1 327 ? 105.844 126.997 138.035 1.00 65.65 327 LEU A N 1
ATOM 2355 C CA . LEU A 1 327 ? 106.097 128.062 137.075 1.00 68.10 327 LEU A CA 1
ATOM 2356 C C . LEU A 1 327 ? 105.263 129.293 137.395 1.00 68.79 327 LEU A C 1
ATOM 2357 O O . LEU A 1 327 ? 104.060 129.189 137.652 1.00 73.87 327 LEU A O 1
ATOM 2362 N N . PHE A 1 328 ? 105.917 130.453 137.383 1.00 67.15 328 PHE A N 1
ATOM 2363 C CA . PHE A 1 328 ? 105.263 131.759 137.437 1.00 72.30 328 PHE A CA 1
ATOM 2364 C C . PHE A 1 328 ? 105.781 132.525 136.224 1.00 80.67 328 PHE A C 1
ATOM 2365 O O . PHE A 1 328 ? 106.788 133.233 136.302 1.00 85.03 328 PHE A O 1
ATOM 2373 N N . THR A 1 329 ? 105.108 132.354 135.091 1.00 79.83 329 THR A N 1
ATOM 2374 C CA . THR A 1 329 ? 105.453 133.050 133.862 1.00 81.79 329 THR A CA 1
ATOM 2375 C C . THR A 1 329 ? 104.237 133.830 133.393 1.00 85.93 329 THR A C 1
ATOM 2376 O O . THR A 1 329 ? 103.114 133.320 133.426 1.00 94.26 329 THR A O 1
ATOM 2380 N N . GLY A 1 330 ? 104.463 135.065 132.964 1.00 84.07 330 GLY A N 1
ATOM 2381 C CA . GLY A 1 330 ? 103.354 135.919 132.602 1.00 96.17 330 GLY A CA 1
ATOM 2382 C C . GLY A 1 330 ? 102.640 135.543 131.321 1.00 100.13 330 GLY A C 1
ATOM 2383 O O . GLY A 1 330 ? 101.514 135.040 131.360 1.00 101.65 330 GLY A O 1
ATOM 2384 N N . GLY A 1 331 ? 103.293 135.751 130.181 1.00 97.99 331 GLY A N 1
ATOM 2385 C CA . GLY A 1 331 ? 102.598 135.764 128.908 1.00 87.49 331 GLY A CA 1
ATOM 2386 C C . GLY A 1 331 ? 102.222 134.416 128.333 1.00 83.29 331 GLY A C 1
ATOM 2387 O O . GLY A 1 331 ? 101.854 133.493 129.065 1.00 90.52 331 GLY A O 1
ATOM 2388 N N . VAL A 1 332 ? 102.306 134.302 127.005 1.00 77.15 332 VAL A N 1
ATOM 2389 C CA . VAL A 1 332 ? 101.918 133.079 126.315 1.00 78.13 332 VAL A CA 1
ATOM 2390 C C . VAL A 1 332 ? 102.790 131.902 126.723 1.00 79.54 332 VAL A C 1
ATOM 2391 O O . VAL A 1 332 ? 102.368 130.747 126.588 1.00 82.70 332 VAL A O 1
ATOM 2395 N N . LYS A 1 333 ? 103.997 132.167 127.233 1.00 78.45 333 LYS A N 1
ATOM 2396 C CA . LYS A 1 333 ? 104.875 131.088 127.673 1.00 76.91 333 LYS A CA 1
ATOM 2397 C C . LYS A 1 333 ? 104.160 130.172 128.655 1.00 76.81 333 LYS A C 1
ATOM 2398 O O . LYS A 1 333 ? 104.314 128.946 128.599 1.00 78.38 333 LYS A O 1
ATOM 2404 N N . THR A 1 334 ? 103.323 130.752 129.517 1.00 73.34 334 THR A N 1
ATOM 2405 C CA . THR A 1 334 ? 102.559 129.967 130.479 1.00 75.69 334 THR A CA 1
ATOM 2406 C C . THR A 1 334 ? 101.834 128.810 129.809 1.00 76.50 334 THR A C 1
ATOM 2407 O O . THR A 1 334 ? 101.870 127.678 130.301 1.00 75.33 334 THR A O 1
ATOM 2411 N N . TRP A 1 335 ? 101.182 129.067 128.678 1.00 79.67 335 TRP A N 1
ATOM 2412 C CA . TRP A 1 335 ? 100.516 127.978 127.979 1.00 79.42 335 TRP A CA 1
ATOM 2413 C C . TRP A 1 335 ? 101.542 127.047 127.342 1.00 74.04 335 TRP A C 1
ATOM 2414 O O . TRP A 1 335 ? 101.454 125.822 127.484 1.00 75.13 335 TRP A O 1
ATOM 2425 N N . SER A 1 336 ? 102.539 127.612 126.658 1.00 71.95 336 SER A N 1
ATOM 2426 C CA . SER A 1 336 ? 103.419 126.788 125.836 1.00 72.05 336 SER A CA 1
ATOM 2427 C C . SER A 1 336 ? 104.379 125.967 126.688 1.00 70.39 336 SER A C 1
ATOM 2428 O O . SER A 1 336 ? 104.532 124.758 126.476 1.00 73.57 336 SER A O 1
ATOM 2431 N N . MET A 1 337 ? 105.025 126.601 127.669 1.00 65.68 337 MET A N 1
ATOM 2432 C CA . MET A 1 337 ? 106.065 125.911 128.425 1.00 65.01 337 MET A CA 1
ATOM 2433 C C . MET A 1 337 ? 105.506 124.728 129.200 1.00 66.87 337 MET A C 1
ATOM 2434 O O . MET A 1 337 ? 106.177 123.694 129.313 1.00 69.31 337 MET A O 1
ATOM 2439 N N . VAL A 1 338 ? 104.275 124.844 129.707 1.00 65.69 338 VAL A N 1
ATOM 2440 C CA . VAL A 1 338 ? 103.637 123.713 130.376 1.00 66.72 338 VAL A CA 1
ATOM 2441 C C . VAL A 1 338 ? 103.626 122.499 129.461 1.00 66.69 338 VAL A C 1
ATOM 2442 O O . VAL A 1 338 ? 103.896 121.373 129.895 1.00 67.00 338 VAL A O 1
ATOM 2446 N N . ASN A 1 339 ? 103.324 122.706 128.179 1.00 68.69 339 ASN A N 1
ATOM 2447 C CA . ASN A 1 339 ? 103.441 121.616 127.219 1.00 67.25 339 ASN A CA 1
ATOM 2448 C C . ASN A 1 339 ? 104.886 121.148 127.110 1.00 64.94 339 ASN A C 1
ATOM 2449 O O . ASN A 1 339 ? 105.181 119.958 127.278 1.00 70.75 339 ASN A O 1
ATOM 2454 N N . ALA A 1 340 ? 105.810 122.085 126.875 1.00 59.38 340 ALA A N 1
ATOM 2455 C CA . ALA A 1 340 ? 107.203 121.716 126.646 1.00 62.25 340 ALA A CA 1
ATOM 2456 C C . ALA A 1 340 ? 107.768 120.956 127.837 1.00 66.50 340 ALA A C 1
ATOM 2457 O O . ALA A 1 340 ? 108.324 119.862 127.683 1.00 72.06 340 ALA A O 1
ATOM 2459 N N . LEU A 1 341 ? 107.597 121.507 129.041 1.00 63.19 341 LEU A N 1
ATOM 2460 C CA . LEU A 1 341 ? 108.035 120.806 130.242 1.00 64.24 341 LEU A CA 1
ATOM 2461 C C . LEU A 1 341 ? 107.427 119.413 130.311 1.00 63.16 341 LEU A C 1
ATOM 2462 O O . LEU A 1 341 ? 108.124 118.438 130.614 1.00 63.40 341 LEU A O 1
ATOM 2467 N N . ARG A 1 342 ? 106.135 119.294 129.994 1.00 62.50 342 ARG A N 1
ATOM 2468 C CA . ARG A 1 342 ? 105.492 117.988 130.061 1.00 62.21 342 ARG A CA 1
ATOM 2469 C C . ARG A 1 342 ? 106.113 117.013 129.074 1.00 65.69 342 ARG A C 1
ATOM 2470 O O . ARG A 1 342 ? 106.192 115.812 129.356 1.00 73.17 342 ARG A O 1
ATOM 2478 N N . GLU A 1 343 ? 106.560 117.501 127.919 1.00 62.61 343 GLU A N 1
ATOM 2479 C CA . GLU A 1 343 ? 107.227 116.616 126.978 1.00 65.62 343 GLU A CA 1
ATOM 2480 C C . GLU A 1 343 ? 108.698 116.419 127.308 1.00 64.94 343 GLU A C 1
ATOM 2481 O O . GLU A 1 343 ? 109.324 115.507 126.756 1.00 62.36 343 GLU A O 1
ATOM 2487 N N . LEU A 1 344 ? 109.260 117.241 128.193 1.00 66.01 344 LEU A N 1
ATOM 2488 C CA . LEU A 1 344 ? 110.634 117.027 128.623 1.00 61.46 344 LEU A CA 1
ATOM 2489 C C . LEU A 1 344 ? 110.731 115.919 129.662 1.00 66.78 344 LEU A C 1
ATOM 2490 O O . LEU A 1 344 ? 111.779 115.276 129.779 1.00 75.48 344 LEU A O 1
ATOM 2495 N N . GLY A 1 345 ? 109.661 115.685 130.417 1.00 61.15 345 GLY A N 1
ATOM 2496 C CA . GLY A 1 345 ? 109.649 114.623 131.401 1.00 61.36 345 GLY A CA 1
ATOM 2497 C C . GLY A 1 345 ? 109.459 115.114 132.821 1.00 67.68 345 GLY A C 1
ATOM 2498 O O . GLY A 1 345 ? 109.867 114.444 133.773 1.00 77.46 345 GLY A O 1
ATOM 2499 N N . VAL A 1 346 ? 108.842 116.285 132.979 1.00 62.60 346 VAL A N 1
ATOM 2500 C CA . VAL A 1 346 ? 108.587 116.860 134.291 1.00 62.75 346 VAL A CA 1
ATOM 2501 C C . VAL A 1 346 ? 107.130 117.292 134.363 1.00 60.23 346 VAL A C 1
ATOM 2502 O O . VAL A 1 346 ? 106.483 117.559 133.348 1.00 66.75 346 VAL A O 1
ATOM 2506 N N . GLU A 1 347 ? 106.616 117.356 135.585 1.00 59.54 347 GLU A N 1
ATOM 2507 C CA . GLU A 1 347 ? 105.234 117.733 135.835 1.00 64.75 347 GLU A CA 1
ATOM 2508 C C . GLU A 1 347 ? 105.187 119.015 136.657 1.00 65.87 347 GLU A C 1
ATOM 2509 O O . GLU A 1 347 ? 106.158 119.403 137.309 1.00 65.50 347 GLU A O 1
ATOM 2515 N N . ILE A 1 348 ? 104.030 119.669 136.624 1.00 70.70 348 ILE A N 1
ATOM 2516 C CA . ILE A 1 348 ? 103.841 120.984 137.225 1.00 73.22 348 ILE A CA 1
ATOM 2517 C C . ILE A 1 348 ? 103.079 120.814 138.530 1.00 77.36 348 ILE A C 1
ATOM 2518 O O . ILE A 1 348 ? 102.025 120.168 138.562 1.00 84.27 348 ILE A O 1
ATOM 2523 N N . LEU A 1 349 ? 103.614 121.390 139.605 1.00 76.46 349 LEU A N 1
ATOM 2524 C CA . LEU A 1 349 ? 102.953 121.361 140.903 1.00 78.40 349 LEU A CA 1
ATOM 2525 C C . LEU A 1 349 ? 102.067 122.581 141.114 1.00 83.60 349 LEU A C 1
ATOM 2526 O O . LEU A 1 349 ? 100.981 122.472 141.692 1.00 97.60 349 LEU A O 1
ATOM 2531 N N . ALA A 1 350 ? 102.516 123.747 140.662 1.00 73.43 350 ALA A N 1
ATOM 2532 C CA . ALA A 1 350 ? 101.744 124.971 140.788 1.00 73.34 350 ALA A CA 1
ATOM 2533 C C . ALA A 1 350 ? 102.035 125.870 139.599 1.00 73.14 350 ALA A C 1
ATOM 2534 O O . ALA A 1 350 ? 103.164 125.929 139.106 1.00 75.58 350 ALA A O 1
ATOM 2536 N N . ALA A 1 351 ? 101.001 126.569 139.142 1.00 71.67 351 ALA A N 1
ATOM 2537 C CA . ALA A 1 351 ? 101.121 127.462 138.001 1.00 73.61 351 ALA A CA 1
ATOM 2538 C C . ALA A 1 351 ? 100.272 128.696 138.245 1.00 79.14 351 ALA A C 1
ATOM 2539 O O . ALA A 1 351 ? 99.063 128.587 138.469 1.00 90.45 351 ALA A O 1
ATOM 2541 N N . GLY A 1 352 ? 100.906 129.861 138.205 1.00 75.90 352 GLY A N 1
ATOM 2542 C CA . GLY A 1 352 ? 100.190 131.111 138.364 1.00 83.17 352 GLY A CA 1
ATOM 2543 C C . GLY A 1 352 ? 100.770 132.160 137.444 1.00 85.19 352 GLY A C 1
ATOM 2544 O O . GLY A 1 352 ? 101.987 132.250 137.255 1.00 87.58 352 GLY A O 1
ATOM 2545 N N . THR A 1 353 ? 99.875 132.952 136.858 1.00 86.68 353 THR A N 1
ATOM 2546 C CA . THR A 1 353 ? 100.275 134.017 135.951 1.00 93.53 353 THR A CA 1
ATOM 2547 C C . THR A 1 353 ? 99.651 135.324 136.397 1.00 96.74 353 THR A C 1
ATOM 2548 O O . THR A 1 353 ? 98.474 135.364 136.769 1.00 103.48 353 THR A O 1
ATOM 2552 N N . GLN A 1 354 ? 100.443 136.385 136.352 1.00 94.53 354 GLN A N 1
ATOM 2553 C CA . GLN A 1 354 ? 99.956 137.729 136.601 1.00 105.54 354 GLN A CA 1
ATOM 2554 C C . GLN A 1 354 ? 99.697 138.489 135.305 1.00 119.54 354 GLN A C 1
ATOM 2555 O O . GLN A 1 354 ? 98.727 139.252 135.236 1.00 124.69 354 GLN A O 1
ATOM 2561 N N . ASN A 1 355 ? 100.502 138.258 134.262 1.00 122.68 355 ASN A N 1
ATOM 2562 C CA . ASN A 1 355 ? 100.442 139.034 133.027 1.00 124.73 355 ASN A CA 1
ATOM 2563 C C . ASN A 1 355 ? 99.985 138.119 131.888 1.00 122.15 355 ASN A C 1
ATOM 2564 O O . ASN A 1 355 ? 100.795 137.657 131.086 1.00 117.74 355 ASN A O 1
ATOM 2569 N N . SER A 1 356 ? 98.677 137.911 131.770 1.00 125.45 356 SER A N 1
ATOM 2570 C CA . SER A 1 356 ? 98.162 137.003 130.753 1.00 117.99 356 SER A CA 1
ATOM 2571 C C . SER A 1 356 ? 96.684 137.280 130.535 1.00 117.91 356 SER A C 1
ATOM 2572 O O . SER A 1 356 ? 96.025 137.938 131.343 1.00 124.52 356 SER A O 1
ATOM 2575 N N . THR A 1 357 ? 96.171 136.763 129.423 1.00 110.51 357 THR A N 1
ATOM 2576 C CA . THR A 1 357 ? 94.759 136.878 129.112 1.00 111.03 357 THR A CA 1
ATOM 2577 C C . THR A 1 357 ? 93.961 135.819 129.867 1.00 105.37 357 THR A C 1
ATOM 2578 O O . THR A 1 357 ? 94.489 134.791 130.297 1.00 106.87 357 THR A O 1
ATOM 2582 N N . LEU A 1 358 ? 92.664 136.090 130.028 1.00 98.83 358 LEU A N 1
ATOM 2583 C CA . LEU A 1 358 ? 91.786 135.119 130.670 1.00 96.38 358 LEU A CA 1
ATOM 2584 C C . LEU A 1 358 ? 91.695 133.834 129.861 1.00 99.90 358 LEU A C 1
ATOM 2585 O O . LEU A 1 358 ? 91.622 132.742 130.436 1.00 102.74 358 LEU A O 1
ATOM 2590 N N . GLU A 1 359 ? 91.691 133.943 128.531 1.00 100.50 359 GLU A N 1
ATOM 2591 C CA . GLU A 1 359 ? 91.675 132.752 127.689 1.00 103.62 359 GLU A CA 1
ATOM 2592 C C . GLU A 1 359 ? 92.929 131.914 127.900 1.00 100.89 359 GLU A C 1
ATOM 2593 O O . GLU A 1 359 ? 92.856 130.683 127.988 1.00 102.46 359 GLU A O 1
ATOM 2599 N N . ASP A 1 360 ? 94.091 132.566 127.981 1.00 100.12 360 ASP A N 1
ATOM 2600 C CA . ASP A 1 360 ? 95.329 131.840 128.243 1.00 101.68 360 ASP A CA 1
ATOM 2601 C C . ASP A 1 360 ? 95.298 131.178 129.614 1.00 100.92 360 ASP A C 1
ATOM 2602 O O . ASP A 1 360 ? 95.764 130.045 129.775 1.00 104.27 360 ASP A O 1
ATOM 2607 N N . PHE A 1 361 ? 94.762 131.878 130.617 1.00 99.17 361 PHE A N 1
ATOM 2608 C CA . PHE A 1 361 ? 94.638 131.294 131.948 1.00 100.30 361 PHE A CA 1
ATOM 2609 C C . PHE A 1 361 ? 93.756 130.053 131.926 1.00 101.51 361 PHE A C 1
ATOM 2610 O O . PHE A 1 361 ? 94.108 129.019 132.507 1.00 106.52 361 PHE A O 1
ATOM 2618 N N . TYR A 1 362 ? 92.604 130.138 131.260 1.00 97.01 362 TYR A N 1
ATOM 2619 C CA . TYR A 1 362 ? 91.710 128.990 131.178 1.00 100.07 362 TYR A CA 1
ATOM 2620 C C . TYR A 1 362 ? 92.354 127.833 130.425 1.00 99.99 362 TYR A C 1
ATOM 2621 O O . TYR A 1 362 ? 92.202 126.672 130.824 1.00 104.47 362 TYR A O 1
ATOM 2630 N N . ARG A 1 363 ? 93.075 128.126 129.341 1.00 95.66 363 ARG A N 1
ATOM 2631 C CA . ARG A 1 363 ? 93.762 127.079 128.595 1.00 96.55 363 ARG A CA 1
ATOM 2632 C C . ARG A 1 363 ? 94.835 126.399 129.437 1.00 99.69 363 ARG A C 1
ATOM 2633 O O . ARG A 1 363 ? 94.958 125.168 129.415 1.00 103.08 363 ARG A O 1
ATOM 2641 N N . MET A 1 364 ? 95.617 127.179 130.186 1.00 100.40 364 MET A N 1
ATOM 2642 C CA . MET A 1 364 ? 96.615 126.585 131.068 1.00 102.64 364 MET A CA 1
ATOM 2643 C C . MET A 1 364 ? 95.953 125.722 132.131 1.00 105.78 364 MET A C 1
ATOM 2644 O O . MET A 1 364 ? 96.428 124.621 132.435 1.00 110.09 364 MET A O 1
ATOM 2649 N N . LYS A 1 365 ? 94.852 126.210 132.709 1.00 102.44 365 LYS A N 1
ATOM 2650 C CA . LYS A 1 365 ? 94.120 125.422 133.694 1.00 101.73 365 LYS A CA 1
ATOM 2651 C C . LYS A 1 365 ? 93.655 124.103 133.097 1.00 107.36 365 LYS A C 1
ATOM 2652 O O . LYS A 1 365 ? 93.719 123.055 133.752 1.00 112.52 365 LYS A O 1
ATOM 2658 N N . ALA A 1 366 ? 93.188 124.136 131.848 1.00 106.92 366 ALA A N 1
ATOM 2659 C CA . ALA A 1 366 ? 92.835 122.900 131.160 1.00 110.64 366 ALA A CA 1
ATOM 2660 C C . ALA A 1 366 ? 94.044 121.982 131.032 1.00 108.84 366 ALA A C 1
ATOM 2661 O O . ALA A 1 366 ? 93.943 120.772 131.264 1.00 108.79 366 ALA A O 1
ATOM 2663 N N . LEU A 1 367 ? 95.200 122.542 130.668 1.00 106.58 367 LEU A N 1
ATOM 2664 C CA . LEU A 1 367 ? 96.418 121.740 130.623 1.00 103.10 367 LEU A CA 1
ATOM 2665 C C . LEU A 1 367 ? 96.868 121.336 132.020 1.00 105.62 367 LEU A C 1
ATOM 2666 O O . LEU A 1 367 ? 97.441 120.257 132.207 1.00 107.19 367 LEU A O 1
ATOM 2671 N N . MET A 1 368 ? 96.629 122.193 133.012 1.00 111.21 368 MET A N 1
ATOM 2672 C CA . MET A 1 368 ? 97.084 121.926 134.370 1.00 116.21 368 MET A CA 1
ATOM 2673 C C . MET A 1 368 ? 96.430 120.670 134.929 1.00 117.60 368 MET A C 1
ATOM 2674 O O . MET A 1 368 ? 95.212 120.627 135.123 1.00 119.81 368 MET A O 1
ATOM 2679 N N . HIS A 1 369 ? 97.239 119.648 135.187 1.00 119.28 369 HIS A N 1
ATOM 2680 C CA . HIS A 1 369 ? 96.731 118.381 135.682 1.00 126.96 369 HIS A CA 1
ATOM 2681 C C . HIS A 1 369 ? 96.186 118.533 137.098 1.00 129.63 369 HIS A C 1
ATOM 2682 O O . HIS A 1 369 ? 96.493 119.488 137.817 1.00 128.00 369 HIS A O 1
ATOM 2689 N N . GLN A 1 370 ? 95.355 117.572 137.491 1.00 133.53 370 GLN A N 1
ATOM 2690 C CA . GLN A 1 370 ? 94.878 117.519 138.863 1.00 136.86 370 GLN A CA 1
ATOM 2691 C C . GLN A 1 370 ? 96.049 117.309 139.814 1.00 133.39 370 GLN A C 1
ATOM 2692 O O . GLN A 1 370 ? 97.112 116.819 139.424 1.00 133.28 370 GLN A O 1
ATOM 2698 N N . ASP A 1 371 ? 95.844 117.698 141.071 1.00 135.98 371 ASP A N 1
ATOM 2699 C CA . ASP A 1 371 ? 96.835 117.768 142.145 1.00 138.63 371 ASP A CA 1
ATOM 2700 C C . ASP A 1 371 ? 97.801 118.925 141.917 1.00 127.36 371 ASP A C 1
ATOM 2701 O O . ASP A 1 371 ? 98.758 119.072 142.686 1.00 128.11 371 ASP A O 1
ATOM 2706 N N . ALA A 1 372 ? 97.591 119.743 140.890 1.00 117.46 372 ALA A N 1
ATOM 2707 C CA . ALA A 1 372 ? 98.331 120.980 140.695 1.00 106.34 372 ALA A CA 1
ATOM 2708 C C . ALA A 1 372 ? 97.379 122.143 140.920 1.00 96.23 372 ALA A C 1
ATOM 2709 O O . ALA A 1 372 ? 96.381 122.280 140.205 1.00 101.41 372 ALA A O 1
ATOM 2711 N N . ARG A 1 373 ? 97.687 122.974 141.907 1.00 92.16 373 ARG A N 1
ATOM 2712 C CA . ARG A 1 373 ? 96.806 124.052 142.331 1.00 97.69 373 ARG A CA 1
ATOM 2713 C C . ARG A 1 373 ? 97.309 125.371 141.766 1.00 88.94 373 ARG A C 1
ATOM 2714 O O . ARG A 1 373 ? 98.500 125.685 141.870 1.00 90.26 373 ARG A O 1
ATOM 2722 N N . ILE A 1 374 ? 96.402 126.134 141.171 1.00 81.31 374 ILE A N 1
ATOM 2723 C CA . ILE A 1 374 ? 96.763 127.395 140.534 1.00 83.09 374 ILE A CA 1
ATOM 2724 C C . ILE A 1 374 ? 96.965 128.456 141.606 1.00 85.27 374 ILE A C 1
ATOM 2725 O O . ILE A 1 374 ? 96.100 128.667 142.464 1.00 85.11 374 ILE A O 1
ATOM 2730 N N . ILE A 1 375 ? 98.119 129.122 141.563 1.00 89.02 375 ILE A N 1
ATOM 2731 C CA . ILE A 1 375 ? 98.381 130.221 142.481 1.00 90.64 375 ILE A CA 1
ATOM 2732 C C . ILE A 1 375 ? 97.514 131.416 142.107 1.00 97.07 375 ILE A C 1
ATOM 2733 O O . ILE A 1 375 ? 97.222 131.663 140.930 1.00 100.15 375 ILE A O 1
ATOM 2738 N N . GLU A 1 376 ? 97.104 132.165 143.108 1.00 101.62 376 GLU A N 1
ATOM 2739 C CA . GLU A 1 376 ? 96.354 133.388 142.853 1.00 109.77 376 GLU A CA 1
ATOM 2740 C C . GLU A 1 376 ? 97.046 134.625 143.401 1.00 111.45 376 GLU A C 1
ATOM 2741 O O . GLU A 1 376 ? 97.003 135.678 142.762 1.00 113.86 376 GLU A O 1
ATOM 2747 N N . ASP A 1 377 ? 97.686 134.524 144.562 1.00 112.13 377 ASP A N 1
ATOM 2748 C CA . ASP A 1 377 ? 98.467 135.634 145.095 1.00 118.88 377 ASP A CA 1
ATOM 2749 C C . ASP A 1 377 ? 99.779 135.732 144.329 1.00 118.54 377 ASP A C 1
ATOM 2750 O O . ASP A 1 377 ? 100.681 134.909 144.517 1.00 119.19 377 ASP A O 1
ATOM 2755 N N . THR A 1 378 ? 99.890 136.735 143.465 1.00 117.21 378 THR A N 1
ATOM 2756 C CA . THR A 1 378 ? 101.080 136.922 142.649 1.00 121.38 378 THR A CA 1
ATOM 2757 C C . THR A 1 378 ? 102.154 137.741 143.351 1.00 120.60 378 THR A C 1
ATOM 2758 O O . THR A 1 378 ? 103.201 138.005 142.752 1.00 121.21 378 THR A O 1
ATOM 2762 N N . SER A 1 379 ? 101.924 138.145 144.597 1.00 116.80 379 SER A N 1
ATOM 2763 C CA . SER A 1 379 ? 102.903 138.926 145.333 1.00 114.27 379 SER A CA 1
ATOM 2764 C C . SER A 1 379 ? 104.037 138.028 145.819 1.00 105.49 379 SER A C 1
ATOM 2765 O O . SER A 1 379 ? 104.022 136.806 145.645 1.00 107.27 379 SER A O 1
ATOM 2768 N N . SER A 1 380 ? 105.044 138.650 146.435 1.00 99.22 380 SER A N 1
ATOM 2769 C CA . SER A 1 380 ? 106.180 137.892 146.947 1.00 97.69 380 SER A CA 1
ATOM 2770 C C . SER A 1 380 ? 105.758 136.946 148.063 1.00 96.54 380 SER A C 1
ATOM 2771 O O . SER A 1 380 ? 106.249 135.814 148.147 1.00 96.73 380 SER A O 1
ATOM 2774 N N . ALA A 1 381 ? 104.854 137.396 148.936 1.00 92.83 381 ALA A N 1
ATOM 2775 C CA . ALA A 1 381 ? 104.410 136.552 150.041 1.00 91.87 381 ALA A CA 1
ATOM 2776 C C . ALA A 1 381 ? 103.701 135.303 149.534 1.00 93.48 381 ALA A C 1
ATOM 2777 O O . ALA A 1 381 ? 103.940 134.199 150.035 1.00 94.28 381 ALA A O 1
ATOM 2779 N N . GLY A 1 382 ? 102.829 135.456 148.536 1.00 100.17 382 GLY A N 1
ATOM 2780 C CA . GLY A 1 382 ? 102.150 134.296 147.982 1.00 102.45 382 GLY A CA 1
ATOM 2781 C C . GLY A 1 382 ? 103.105 133.333 147.305 1.00 96.21 382 GLY A C 1
ATOM 2782 O O . GLY A 1 382 ? 102.950 132.112 147.407 1.00 95.85 382 GLY A O 1
ATOM 2783 N N . LEU A 1 383 ? 104.102 133.870 146.600 1.00 93.51 383 LEU A N 1
ATOM 2784 C CA . LEU A 1 383 ? 105.107 133.019 145.975 1.00 90.33 383 LEU A CA 1
ATOM 2785 C C . LEU A 1 383 ? 105.896 132.244 147.021 1.00 94.09 383 LEU A C 1
ATOM 2786 O O . LEU A 1 383 ? 106.162 131.048 146.851 1.00 93.10 383 LEU A O 1
ATOM 2791 N N . LEU A 1 384 ? 106.279 132.908 148.113 1.00 97.32 384 LEU A N 1
ATOM 2792 C CA . LEU A 1 384 ? 106.977 132.210 149.186 1.00 94.95 384 LEU A CA 1
ATOM 2793 C C . LEU A 1 384 ? 106.093 131.135 149.802 1.00 91.91 384 LEU A C 1
ATOM 2794 O O . LEU A 1 384 ? 106.567 130.040 150.124 1.00 92.48 384 LEU A O 1
ATOM 2799 N N . GLN A 1 385 ? 104.800 131.430 149.966 1.00 93.00 385 GLN A N 1
ATOM 2800 C CA . GLN A 1 385 ? 103.867 130.446 150.506 1.00 89.91 385 GLN A CA 1
ATOM 2801 C C . GLN A 1 385 ? 103.831 129.207 149.619 1.00 92.79 385 GLN A C 1
ATOM 2802 O O . GLN A 1 385 ? 104.054 128.087 150.091 1.00 94.79 385 GLN A O 1
ATOM 2808 N N . VAL A 1 386 ? 103.597 129.393 148.317 1.00 94.89 386 VAL A N 1
ATOM 2809 C CA . VAL A 1 386 ? 103.467 128.232 147.440 1.00 94.06 386 VAL A CA 1
ATOM 2810 C C . VAL A 1 386 ? 104.789 127.477 147.349 1.00 90.04 386 VAL A C 1
ATOM 2811 O O . VAL A 1 386 ? 104.801 126.241 147.282 1.00 86.55 386 VAL A O 1
ATOM 2815 N N . MET A 1 387 ? 105.918 128.190 147.366 1.00 89.08 387 MET A N 1
ATOM 2816 C CA . MET A 1 387 ? 107.208 127.513 147.300 1.00 88.92 387 MET A CA 1
ATOM 2817 C C . MET A 1 387 ? 107.474 126.693 148.557 1.00 92.37 387 MET A C 1
ATOM 2818 O O . MET A 1 387 ? 108.009 125.581 148.476 1.00 96.21 387 MET A O 1
ATOM 2823 N N . TYR A 1 388 ? 107.107 127.218 149.730 1.00 91.62 388 TYR A N 1
ATOM 2824 C CA . TYR A 1 388 ? 107.290 126.464 150.964 1.00 92.38 388 TYR A CA 1
ATOM 2825 C C . TYR A 1 388 ? 106.283 125.333 151.104 1.00 93.11 388 TYR A C 1
ATOM 2826 O O . TYR A 1 388 ? 106.552 124.365 151.822 1.00 93.07 388 TYR A O 1
ATOM 2835 N N . ASP A 1 389 ? 105.133 125.435 150.441 1.00 93.46 389 ASP A N 1
ATOM 2836 C CA . ASP A 1 389 ? 104.080 124.434 150.571 1.00 93.91 389 ASP A CA 1
ATOM 2837 C C . ASP A 1 389 ? 104.296 123.272 149.605 1.00 94.58 389 ASP A C 1
ATOM 2838 O O . ASP A 1 389 ? 104.413 122.119 150.028 1.00 94.22 389 ASP A O 1
ATOM 2843 N N . LYS A 1 390 ? 104.346 123.564 148.304 1.00 94.52 390 LYS A N 1
ATOM 2844 C CA . LYS A 1 390 ? 104.519 122.504 147.318 1.00 93.94 390 LYS A CA 1
ATOM 2845 C C . LYS A 1 390 ? 105.870 121.818 147.464 1.00 85.75 390 LYS A C 1
ATOM 2846 O O . LYS A 1 390 ? 105.984 120.617 147.191 1.00 83.52 390 LYS A O 1
ATOM 2852 N N . MET A 1 391 ? 106.883 122.552 147.913 1.00 84.04 391 MET A N 1
ATOM 2853 C CA . MET A 1 391 ? 108.260 122.073 147.969 1.00 82.66 391 MET A CA 1
ATOM 2854 C C . MET A 1 391 ? 108.691 121.454 146.636 1.00 84.35 391 MET A C 1
ATOM 2855 O O . MET A 1 391 ? 108.932 120.247 146.554 1.00 86.43 391 MET A O 1
ATOM 2860 N N . PRO A 1 392 ? 108.792 122.255 145.580 1.00 79.72 392 PRO A N 1
ATOM 2861 C CA . PRO A 1 392 ? 109.208 121.727 144.282 1.00 76.10 392 PRO A CA 1
ATOM 2862 C C . PRO A 1 392 ? 110.722 121.681 144.152 1.00 72.06 392 PRO A C 1
ATOM 2863 O O . PRO A 1 392 ? 111.463 122.331 144.892 1.00 75.83 392 PRO A O 1
ATOM 2867 N N . ASP A 1 393 ? 111.175 120.887 143.184 1.00 70.78 393 ASP A N 1
ATOM 2868 C CA . ASP A 1 393 ? 112.598 120.850 142.877 1.00 67.91 393 ASP A CA 1
ATOM 2869 C C . ASP A 1 393 ? 113.002 122.062 142.046 1.00 63.52 393 ASP A C 1
ATOM 2870 O O . ASP A 1 393 ? 113.811 122.886 142.479 1.00 63.35 393 ASP A O 1
ATOM 2875 N N . LEU A 1 394 ? 112.421 122.199 140.861 1.00 64.34 394 LEU A N 1
ATOM 2876 C CA . LEU A 1 394 ? 112.768 123.256 139.925 1.00 62.49 394 LEU A CA 1
ATOM 2877 C C . LEU A 1 394 ? 111.625 124.253 139.807 1.00 64.13 394 LEU A C 1
ATOM 2878 O O . LEU A 1 394 ? 110.453 123.868 139.768 1.00 69.45 394 LEU A O 1
ATOM 2883 N N . ILE A 1 395 ? 111.969 125.535 139.759 1.00 61.54 395 ILE A N 1
ATOM 2884 C CA . ILE A 1 395 ? 110.998 126.601 139.552 1.00 61.79 395 ILE A CA 1
ATOM 2885 C C . ILE A 1 395 ? 111.405 127.372 138.303 1.00 59.48 395 ILE A C 1
ATOM 2886 O O . ILE A 1 395 ? 112.509 127.925 138.238 1.00 62.42 395 ILE A O 1
ATOM 2891 N N . VAL A 1 396 ? 110.522 127.394 137.311 1.00 58.20 396 VAL A N 1
ATOM 2892 C CA . VAL A 1 396 ? 110.755 128.120 136.065 1.00 63.18 396 VAL A CA 1
ATOM 2893 C C . VAL A 1 396 ? 109.845 129.346 136.103 1.00 65.10 396 VAL A C 1
ATOM 2894 O O . VAL A 1 396 ? 108.673 129.303 135.731 1.00 69.21 396 VAL A O 1
ATOM 2898 N N . ALA A 1 397 ? 110.398 130.464 136.564 1.00 64.24 397 ALA A N 1
ATOM 2899 C CA . ALA A 1 397 ? 109.578 131.642 136.804 1.00 63.59 397 ALA A CA 1
ATOM 2900 C C . ALA A 1 397 ? 110.220 132.909 136.257 1.00 62.84 397 ALA A C 1
ATOM 2901 O O . ALA A 1 397 ? 111.216 132.848 135.529 1.00 61.59 397 ALA A O 1
ATOM 2903 N N . GLY A 1 398 ? 109.654 134.065 136.607 1.00 68.84 398 GLY A N 1
ATOM 2904 C CA . GLY A 1 398 ? 110.026 135.325 136.022 1.00 66.51 398 GLY A CA 1
ATOM 2905 C C . GLY A 1 398 ? 111.204 135.983 136.707 1.00 67.65 398 GLY A C 1
ATOM 2906 O O . GLY A 1 398 ? 111.829 135.423 137.621 1.00 74.02 398 GLY A O 1
ATOM 2907 N N . GLY A 1 399 ? 111.513 137.201 136.263 1.00 64.71 399 GLY A N 1
ATOM 2908 C CA . GLY A 1 399 ? 112.658 137.911 136.808 1.00 67.58 399 GLY A CA 1
ATOM 2909 C C . GLY A 1 399 ? 112.417 138.412 138.217 1.00 69.36 399 GLY A C 1
ATOM 2910 O O . GLY A 1 399 ? 113.358 138.654 138.976 1.00 75.51 399 GLY A O 1
ATOM 2911 N N . LYS A 1 400 ? 111.150 138.595 138.582 1.00 69.18 400 LYS A N 1
ATOM 2912 C CA . LYS A 1 400 ? 110.848 139.047 139.934 1.00 70.81 400 LYS A CA 1
ATOM 2913 C C . LYS A 1 400 ? 111.175 137.969 140.954 1.00 68.49 400 LYS A C 1
ATOM 2914 O O . LYS A 1 400 ? 111.843 138.232 141.960 1.00 68.28 400 LYS A O 1
ATOM 2920 N N . THR A 1 401 ? 110.720 136.767 140.705 1.00 69.57 401 THR A N 1
ATOM 2921 C CA . THR A 1 401 ? 110.925 135.570 141.492 1.00 67.78 401 THR A CA 1
ATOM 2922 C C . THR A 1 401 ? 112.269 134.942 141.260 1.00 65.76 401 THR A C 1
ATOM 2923 O O . THR A 1 401 ? 112.484 133.816 141.721 1.00 63.09 401 THR A O 1
ATOM 2927 N N . LYS A 1 402 ? 113.159 135.639 140.553 1.00 68.95 402 LYS A N 1
ATOM 2928 C CA . LYS A 1 402 ? 114.492 135.128 140.269 1.00 64.93 402 LYS A CA 1
ATOM 2929 C C . LYS A 1 402 ? 115.231 134.871 141.573 1.00 70.32 402 LYS A C 1
ATOM 2930 O O . LYS A 1 402 ? 115.498 133.719 141.922 1.00 74.03 402 LYS A O 1
ATOM 2936 N N . PHE A 1 403 ? 115.533 135.930 142.319 1.00 69.96 403 PHE A N 1
ATOM 2937 C CA . PHE A 1 403 ? 116.319 135.774 143.533 1.00 65.98 403 PHE A CA 1
ATOM 2938 C C . PHE A 1 403 ? 115.483 135.380 144.740 1.00 66.83 403 PHE A C 1
ATOM 2939 O O . PHE A 1 403 ? 116.050 134.934 145.741 1.00 67.80 403 PHE A O 1
ATOM 2947 N N . LEU A 1 404 ? 114.159 135.517 144.672 1.00 68.43 404 LEU A N 1
ATOM 2948 C CA . LEU A 1 404 ? 113.317 135.017 145.750 1.00 63.87 404 LEU A CA 1
ATOM 2949 C C . LEU A 1 404 ? 113.312 133.497 145.808 1.00 62.39 404 LEU A C 1
ATOM 2950 O O . LEU A 1 404 ? 113.109 132.929 146.885 1.00 65.65 404 LEU A O 1
ATOM 2955 N N . ALA A 1 405 ? 113.537 132.829 144.678 1.00 64.81 405 ALA A N 1
ATOM 2956 C CA . ALA A 1 405 ? 113.594 131.375 144.643 1.00 65.81 405 ALA A CA 1
ATOM 2957 C C . ALA A 1 405 ? 114.996 130.828 144.858 1.00 63.83 405 ALA A C 1
ATOM 2958 O O . ALA A 1 405 ? 115.138 129.676 145.282 1.00 65.20 405 ALA A O 1
ATOM 2960 N N . LEU A 1 406 ? 116.032 131.619 144.569 1.00 62.28 406 LEU A N 1
ATOM 2961 C CA . LEU A 1 406 ? 117.393 131.174 144.843 1.00 60.36 406 LEU A CA 1
ATOM 2962 C C . LEU A 1 406 ? 117.681 131.136 146.338 1.00 64.89 406 LEU A C 1
ATOM 2963 O O . LEU A 1 406 ? 118.460 130.292 146.795 1.00 68.86 406 LEU A O 1
ATOM 2968 N N . LYS A 1 407 ? 117.076 132.041 147.113 1.00 59.30 407 LYS A N 1
ATOM 2969 C CA . LYS A 1 407 ? 117.281 132.027 148.558 1.00 56.26 407 LYS A CA 1
ATOM 2970 C C . LYS A 1 407 ? 116.724 130.761 149.194 1.00 60.07 407 LYS A C 1
ATOM 2971 O O . LYS A 1 407 ? 117.241 130.306 150.220 1.00 67.95 407 LYS A O 1
ATOM 2977 N N . THR A 1 408 ? 115.677 130.182 148.607 1.00 56.83 408 THR A N 1
ATOM 2978 C CA . THR A 1 408 ? 115.134 128.922 149.098 1.00 61.00 408 THR A CA 1
ATOM 2979 C C . THR A 1 408 ? 116.051 127.743 148.794 1.00 63.73 408 THR A C 1
ATOM 2980 O O . THR A 1 408 ? 115.798 126.637 149.284 1.00 68.99 408 THR A O 1
ATOM 2984 N N . LYS A 1 409 ? 117.105 127.958 148.002 1.00 60.27 409 LYS A N 1
ATOM 2985 C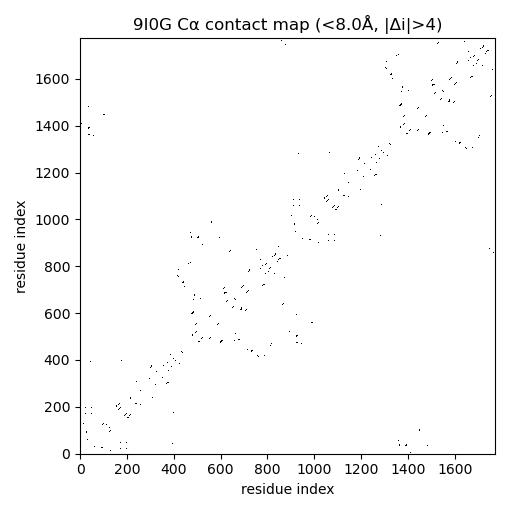 CA . LYS A 1 409 ? 118.081 126.924 147.654 1.00 57.86 409 LYS A CA 1
ATOM 2986 C C . LYS A 1 409 ? 117.431 125.819 146.819 1.00 58.17 409 LYS A C 1
ATOM 2987 O O . LYS A 1 409 ? 117.572 124.630 147.105 1.00 60.60 409 LYS A O 1
ATOM 2993 N N . THR A 1 410 ? 116.714 126.228 145.779 1.00 57.28 410 THR A N 1
ATOM 2994 C CA . THR A 1 410 ? 116.126 125.318 144.813 1.00 60.00 410 THR A CA 1
ATOM 2995 C C . THR A 1 410 ? 116.522 125.745 143.409 1.00 63.15 410 THR A C 1
ATOM 2996 O O . THR A 1 410 ? 116.703 126.939 143.147 1.00 64.40 410 THR A O 1
ATOM 3000 N N . PRO A 1 411 ? 116.680 124.791 142.493 1.00 63.79 411 PRO A N 1
ATOM 3001 C CA . PRO A 1 411 ? 117.032 125.144 141.114 1.00 63.29 411 PRO A CA 1
ATOM 3002 C C . PRO A 1 411 ? 116.014 126.088 140.492 1.00 63.22 411 PRO A C 1
ATOM 3003 O O . PRO A 1 411 ? 114.807 125.958 140.699 1.00 68.69 411 PRO A O 1
ATOM 3007 N N . PHE A 1 412 ? 116.520 127.045 139.719 1.00 61.37 412 PHE A N 1
ATOM 3008 C CA . PHE A 1 412 ? 115.700 128.056 139.071 1.00 61.03 412 PHE A CA 1
ATOM 3009 C C . PHE A 1 412 ? 116.116 128.204 137.617 1.00 64.14 412 PHE A C 1
ATOM 3010 O O . PHE A 1 412 ? 117.304 128.130 137.290 1.00 73.21 412 PHE A O 1
ATOM 3018 N N . LEU A 1 413 ? 115.131 128.411 136.748 1.00 59.41 413 LEU A N 1
ATOM 3019 C CA . LEU A 1 413 ? 115.373 128.719 135.347 1.00 61.81 413 LEU A CA 1
ATOM 3020 C C . LEU A 1 413 ? 114.579 129.959 134.975 1.00 64.74 413 LEU A C 1
ATOM 3021 O O . LEU A 1 413 ? 113.371 130.025 135.223 1.00 66.18 413 LEU A O 1
ATOM 3026 N N . ASP A 1 414 ? 115.254 130.935 134.381 1.00 63.40 414 ASP A N 1
ATOM 3027 C CA . ASP A 1 414 ? 114.644 132.210 134.032 1.00 61.42 414 ASP A CA 1
ATOM 3028 C C . ASP A 1 414 ? 114.208 132.170 132.575 1.00 63.15 414 ASP A C 1
ATOM 3029 O O . ASP A 1 414 ? 115.023 131.905 131.686 1.00 67.00 414 ASP A O 1
ATOM 3034 N N . ILE A 1 415 ? 112.927 132.429 132.337 1.00 62.33 415 ILE A N 1
ATOM 3035 C CA . ILE A 1 415 ? 112.383 132.553 130.987 1.00 62.39 415 ILE A CA 1
ATOM 3036 C C . ILE A 1 415 ? 111.701 133.916 130.934 1.00 65.60 415 ILE A C 1
ATOM 3037 O O . ILE A 1 415 ? 110.501 134.043 131.196 1.00 67.06 415 ILE A O 1
ATOM 3042 N N . ASN A 1 416 ? 112.464 134.945 130.583 1.00 68.89 416 ASN A N 1
ATOM 3043 C CA . ASN A 1 416 ? 111.981 136.319 130.575 1.00 65.86 416 ASN A CA 1
ATOM 3044 C C . ASN A 1 416 ? 112.965 137.163 129.774 1.00 74.04 416 ASN A C 1
ATOM 3045 O O . ASN A 1 416 ? 113.822 136.636 129.058 1.00 81.86 416 ASN A O 1
ATOM 3050 N N . HIS A 1 417 ? 112.832 138.486 129.890 1.00 71.11 417 HIS A N 1
ATOM 3051 C CA . HIS A 1 417 ? 113.735 139.389 129.186 1.00 73.91 417 HIS A CA 1
ATOM 3052 C C . HIS A 1 417 ? 115.176 139.224 129.649 1.00 70.65 417 HIS A C 1
ATOM 3053 O O . HIS A 1 417 ? 116.105 139.365 128.847 1.00 67.80 417 HIS A O 1
ATOM 3060 N N . GLY A 1 418 ? 115.385 138.926 130.930 1.00 68.97 418 GLY A N 1
ATOM 3061 C CA . GLY A 1 418 ? 116.731 138.727 131.435 1.00 68.14 418 GLY A CA 1
ATOM 3062 C C . GLY A 1 418 ? 117.372 137.422 131.018 1.00 65.81 418 GLY A C 1
ATOM 3063 O O . GLY A 1 418 ? 118.577 137.250 131.230 1.00 73.99 418 GLY A O 1
ATOM 3064 N N . ARG A 1 419 ? 116.602 136.506 130.441 1.00 62.07 419 ARG A N 1
ATOM 3065 C CA . ARG A 1 419 ? 117.154 135.245 129.969 1.00 62.60 419 ARG A CA 1
ATOM 3066 C C . ARG A 1 419 ? 118.126 135.489 128.822 1.00 70.03 419 ARG A C 1
ATOM 3067 O O . ARG A 1 419 ? 117.884 136.325 127.947 1.00 79.34 419 ARG A O 1
ATOM 3075 N N . SER A 1 420 ? 119.239 134.756 128.830 1.00 62.19 420 SER A N 1
ATOM 3076 C CA . SER A 1 420 ? 120.270 134.946 127.819 1.00 61.58 420 SER A CA 1
ATOM 3077 C C . SER A 1 420 ? 120.483 133.683 126.994 1.00 64.56 420 SER A C 1
ATOM 3078 O O . SER A 1 420 ? 121.625 133.284 126.747 1.00 69.14 420 SER A O 1
ATOM 3081 N N . HIS A 1 421 ? 119.395 133.051 126.563 1.00 63.72 421 HIS A N 1
ATOM 3082 C CA . HIS A 1 421 ? 119.474 131.850 125.747 1.00 64.03 421 HIS A CA 1
ATOM 3083 C C . HIS A 1 421 ? 118.222 131.758 124.892 1.00 65.44 421 HIS A C 1
ATOM 3084 O O . HIS A 1 421 ? 117.148 132.192 125.323 1.00 70.93 421 HIS A O 1
ATOM 3091 N N . PRO A 1 422 ? 118.323 131.210 123.680 1.00 63.94 422 PRO A N 1
ATOM 3092 C CA . PRO A 1 422 ? 117.123 131.014 122.857 1.00 64.82 422 PRO A CA 1
ATOM 3093 C C . PRO A 1 422 ? 116.418 129.708 123.182 1.00 65.89 422 PRO A C 1
ATOM 3094 O O . PRO A 1 422 ? 117.051 128.649 123.210 1.00 71.09 422 PRO A O 1
ATOM 3098 N N . TYR A 1 423 ? 115.107 129.764 123.426 1.00 62.57 423 TYR A N 1
ATOM 3099 C CA . TYR A 1 423 ? 114.356 128.591 123.848 1.00 61.61 423 TYR A CA 1
ATOM 3100 C C . TYR A 1 423 ? 113.255 128.172 122.888 1.00 63.44 423 TYR A C 1
ATOM 3101 O O . TYR A 1 423 ? 112.711 127.075 123.050 1.00 65.76 423 TYR A O 1
ATOM 3110 N N . ALA A 1 424 ? 112.904 129.000 121.913 1.00 65.23 424 ALA A N 1
ATOM 3111 C CA . ALA A 1 424 ? 111.837 128.667 120.984 1.00 68.17 424 ALA A CA 1
ATOM 3112 C C . ALA A 1 424 ? 112.398 127.984 119.741 1.00 66.48 424 ALA A C 1
ATOM 3113 O O . ALA A 1 424 ? 113.565 128.149 119.381 1.00 65.57 424 ALA A O 1
ATOM 3115 N N . GLY A 1 425 ? 111.537 127.217 119.076 1.00 64.31 425 GLY A N 1
ATOM 3116 C CA . GLY A 1 425 ? 111.969 126.368 117.986 1.00 59.67 425 GLY A CA 1
ATOM 3117 C C . GLY A 1 425 ? 112.508 125.049 118.503 1.00 70.81 425 GLY A C 1
ATOM 3118 O O . GLY A 1 425 ? 112.532 124.776 119.700 1.00 79.70 425 GLY A O 1
ATOM 3119 N N . TYR A 1 426 ? 112.952 124.207 117.569 1.00 65.24 426 TYR A N 1
ATOM 3120 C CA . TYR A 1 426 ? 113.495 122.907 117.956 1.00 63.63 426 TYR A CA 1
ATOM 3121 C C . TYR A 1 426 ? 114.896 123.036 118.544 1.00 61.91 426 TYR A C 1
ATOM 3122 O O . TYR A 1 426 ? 115.202 122.438 119.585 1.00 69.61 426 TYR A O 1
ATOM 3131 N N . GLU A 1 427 ? 115.760 123.818 117.895 1.00 57.99 427 GLU A N 1
ATOM 3132 C CA . GLU A 1 427 ? 117.069 124.096 118.474 1.00 66.30 427 GLU A CA 1
ATOM 3133 C C . GLU A 1 427 ? 116.923 124.852 119.786 1.00 68.36 427 GLU A C 1
ATOM 3134 O O . GLU A 1 427 ? 117.660 124.600 120.749 1.00 73.87 427 GLU A O 1
ATOM 3140 N N . GLY A 1 428 ? 115.967 125.778 119.843 1.00 69.23 428 GLY A N 1
ATOM 3141 C CA . GLY A 1 428 ? 115.676 126.454 121.091 1.00 71.42 428 GLY A CA 1
ATOM 3142 C C . GLY A 1 428 ? 115.215 125.510 122.181 1.00 66.86 428 GLY A C 1
ATOM 3143 O O . GLY A 1 428 ? 115.570 125.686 123.343 1.00 68.95 428 GLY A O 1
ATOM 3144 N N . MET A 1 429 ? 114.420 124.501 121.827 1.00 62.40 429 MET A N 1
ATOM 3145 C CA . MET A 1 429 ? 113.989 123.511 122.808 1.00 65.16 429 MET A CA 1
ATOM 3146 C C . MET A 1 429 ? 115.149 122.657 123.299 1.00 63.69 429 MET A C 1
ATOM 3147 O O . MET A 1 429 ? 115.209 122.318 124.488 1.00 64.11 429 MET A O 1
ATOM 3152 N N . VAL A 1 430 ? 116.070 122.300 122.405 1.00 62.86 430 VAL A N 1
ATOM 3153 C CA . VAL A 1 430 ? 117.274 121.595 122.835 1.00 60.11 430 VAL A CA 1
ATOM 3154 C C . VAL A 1 430 ? 118.072 122.456 123.809 1.00 61.21 430 VAL A C 1
ATOM 3155 O O . VAL A 1 430 ? 118.546 121.973 124.846 1.00 62.38 430 VAL A O 1
ATOM 3159 N N . THR A 1 431 ? 118.217 123.747 123.502 1.00 61.25 431 THR A N 1
ATOM 3160 C CA . THR A 1 431 ? 118.907 124.657 124.414 1.00 60.16 431 THR A CA 1
ATOM 3161 C C . THR A 1 431 ? 118.164 124.776 125.742 1.00 57.97 431 THR A C 1
ATOM 3162 O O . THR A 1 431 ? 118.785 124.877 126.806 1.00 59.82 431 THR A O 1
ATOM 3166 N N . PHE A 1 432 ? 116.833 124.777 125.691 1.00 56.37 432 PHE A N 1
ATOM 3167 C CA . PHE A 1 432 ? 116.020 124.854 126.898 1.00 56.72 432 PHE A CA 1
ATOM 3168 C C . PHE A 1 432 ? 116.246 123.642 127.790 1.00 57.06 432 PHE A C 1
ATOM 3169 O O . PHE A 1 432 ? 116.404 123.777 129.008 1.00 57.71 432 PHE A O 1
ATOM 3177 N N . ALA A 1 433 ? 116.274 122.449 127.195 1.00 56.67 433 ALA A N 1
ATOM 3178 C CA . ALA A 1 433 ? 116.559 121.244 127.968 1.00 52.55 433 ALA A CA 1
ATOM 3179 C C . ALA A 1 433 ? 117.974 121.273 128.527 1.00 58.31 433 ALA A C 1
ATOM 3180 O O . ALA A 1 433 ? 118.212 120.845 129.663 1.00 63.53 433 ALA A O 1
ATOM 3182 N N . LYS A 1 434 ? 118.929 121.775 127.739 1.00 60.00 434 LYS A N 1
ATOM 3183 C CA . LYS A 1 434 ? 120.300 121.890 128.223 1.00 59.23 434 LYS A CA 1
ATOM 3184 C C . LYS A 1 434 ? 120.382 122.805 129.438 1.00 59.20 434 LYS A C 1
ATOM 3185 O O . LYS A 1 434 ? 121.036 122.472 130.431 1.00 64.47 434 LYS A O 1
ATOM 3191 N N . GLN A 1 435 ? 119.708 123.954 129.385 1.00 56.45 435 GLN A N 1
ATOM 3192 C CA . GLN A 1 435 ? 119.743 124.887 130.509 1.00 57.30 435 GLN A CA 1
ATOM 3193 C C . GLN A 1 435 ? 118.993 124.336 131.716 1.00 57.11 435 GLN A C 1
ATOM 3194 O O . GLN A 1 435 ? 119.391 124.570 132.864 1.00 60.97 435 GLN A O 1
ATOM 3200 N N . LEU A 1 436 ? 117.899 123.610 131.478 1.00 53.81 436 LEU A N 1
ATOM 3201 C CA . LEU A 1 436 ? 117.172 122.986 132.578 1.00 54.66 436 LEU A CA 1
ATOM 3202 C C . LEU A 1 436 ? 118.041 121.959 133.292 1.00 56.91 436 LEU A C 1
ATOM 3203 O O . LEU A 1 436 ? 118.096 121.923 134.526 1.00 60.46 436 LEU A O 1
ATOM 3208 N N . ASP A 1 437 ? 118.738 121.118 132.525 1.00 58.52 437 ASP A N 1
ATOM 3209 C CA . ASP A 1 437 ? 119.664 120.166 133.128 1.00 61.09 437 ASP A CA 1
ATOM 3210 C C . ASP A 1 437 ? 120.826 120.877 133.807 1.00 64.09 437 ASP A C 1
ATOM 3211 O O . ASP A 1 437 ? 121.338 120.398 134.825 1.00 70.35 437 ASP A O 1
ATOM 3216 N N . LEU A 1 438 ? 121.249 122.015 133.258 1.00 62.46 438 LEU A N 1
ATOM 3217 C CA . LEU A 1 438 ? 122.297 122.814 133.879 1.00 60.93 438 LEU A CA 1
ATOM 3218 C C . LEU A 1 438 ? 121.884 123.269 135.272 1.00 61.39 438 LEU A C 1
ATOM 3219 O O . LEU A 1 438 ? 122.635 123.112 136.240 1.00 64.11 438 LEU A O 1
ATOM 3224 N N . THR A 1 439 ? 120.682 123.828 135.389 1.00 63.35 439 THR A N 1
ATOM 3225 C CA . THR A 1 439 ? 120.257 124.410 136.656 1.00 63.44 439 THR A CA 1
ATOM 3226 C C . THR A 1 439 ? 119.728 123.378 137.644 1.00 59.77 439 THR A C 1
ATOM 3227 O O . THR A 1 439 ? 119.761 123.632 138.851 1.00 65.42 439 THR A O 1
ATOM 3231 N N . VAL A 1 440 ? 119.264 122.222 137.176 1.00 58.66 440 VAL A N 1
ATOM 3232 C CA . VAL A 1 440 ? 118.648 121.240 138.065 1.00 59.89 440 VAL A CA 1
ATOM 3233 C C . VAL A 1 440 ? 119.672 120.252 138.606 1.00 61.17 440 VAL A C 1
ATOM 3234 O O . VAL A 1 440 ? 119.757 120.030 139.816 1.00 65.88 440 VAL A O 1
ATOM 3238 N N . ASN A 1 441 ? 120.466 119.641 137.726 1.00 62.75 441 ASN A N 1
ATOM 3239 C CA . ASN A 1 441 ? 121.404 118.597 138.121 1.00 65.75 441 ASN A CA 1
ATOM 3240 C C . ASN A 1 441 ? 122.772 119.146 138.503 1.00 66.52 441 ASN A C 1
ATOM 3241 O O . ASN A 1 441 ? 123.772 118.421 138.417 1.00 72.49 441 ASN A O 1
ATOM 3246 N N . ASN A 1 442 ? 122.846 120.405 138.914 1.00 62.34 442 ASN A N 1
ATOM 3247 C CA . ASN A 1 442 ? 124.110 120.961 139.364 1.00 60.49 442 ASN A CA 1
ATOM 3248 C C . ASN A 1 442 ? 124.542 120.285 140.665 1.00 65.83 442 ASN A C 1
ATOM 3249 O O . ASN A 1 442 ? 123.712 120.067 141.554 1.00 65.74 442 ASN A O 1
ATOM 3254 N N . PRO A 1 443 ? 125.819 119.942 140.808 1.00 62.33 443 PRO A N 1
ATOM 3255 C CA . PRO A 1 443 ? 126.290 119.292 142.037 1.00 63.29 443 PRO A CA 1
ATOM 3256 C C . PRO A 1 443 ? 126.411 120.214 143.240 1.00 61.34 443 PRO A C 1
ATOM 3257 O O . PRO A 1 443 ? 126.983 119.799 144.251 1.00 66.49 443 PRO A O 1
ATOM 3261 N N . ILE A 1 444 ? 125.900 121.441 143.173 1.00 57.64 444 ILE A N 1
ATOM 3262 C CA . ILE A 1 444 ? 126.048 122.375 144.283 1.00 56.76 444 ILE A CA 1
ATOM 3263 C C . ILE A 1 444 ? 124.815 122.317 145.177 1.00 55.79 444 ILE A C 1
ATOM 3264 O O . ILE A 1 444 ? 124.889 122.634 146.368 1.00 58.37 444 ILE A O 1
ATOM 3269 N N . TRP A 1 445 ? 123.678 121.909 144.614 1.00 56.03 445 TRP A N 1
ATOM 3270 C CA . TRP A 1 445 ? 122.441 121.881 145.394 1.00 56.21 445 TRP A CA 1
ATOM 3271 C C . TRP A 1 445 ? 122.495 120.902 146.561 1.00 55.39 445 TRP A C 1
ATOM 3272 O O . TRP A 1 445 ? 122.081 121.282 147.670 1.00 55.92 445 TRP A O 1
ATOM 3283 N N . PRO A 1 446 ? 122.951 119.653 146.401 1.00 54.61 446 PRO A N 1
ATOM 3284 C CA . PRO A 1 446 ? 123.101 118.793 147.587 1.00 53.45 446 PRO A CA 1
ATOM 3285 C C . PRO A 1 446 ? 124.072 119.344 148.613 1.00 55.12 446 PRO A C 1
ATOM 3286 O O . PRO A 1 446 ? 123.862 119.154 149.817 1.00 55.78 446 PRO A O 1
ATOM 3290 N N . VAL A 1 447 ? 125.137 120.019 148.174 1.00 54.83 447 VAL A N 1
ATOM 3291 C CA . VAL A 1 447 ? 126.077 120.618 149.115 1.00 52.36 447 VAL A CA 1
ATOM 3292 C C . VAL A 1 447 ? 125.416 121.758 149.879 1.00 51.25 447 VAL A C 1
ATOM 3293 O O . VAL A 1 447 ? 125.590 121.891 151.096 1.00 51.71 447 VAL A O 1
ATOM 3297 N N . LEU A 1 448 ? 124.655 122.602 149.179 1.00 52.96 448 LEU A N 1
ATOM 3298 C CA . LEU A 1 448 ? 123.992 123.723 149.838 1.00 56.97 448 LEU A CA 1
ATOM 3299 C C . LEU A 1 448 ? 122.912 123.248 150.800 1.00 58.16 448 LEU A C 1
ATOM 3300 O O . LEU A 1 448 ? 122.736 123.825 151.878 1.00 58.48 448 LEU A O 1
ATOM 3305 N N . ASN A 1 449 ? 122.173 122.205 150.426 1.00 54.91 449 ASN A N 1
ATOM 3306 C CA . ASN A 1 449 ? 121.125 121.680 151.289 1.00 53.08 449 ASN A CA 1
ATOM 3307 C C . ASN A 1 449 ? 121.668 120.838 152.434 1.00 56.25 449 ASN A C 1
ATOM 3308 O O . ASN A 1 449 ? 120.894 120.450 153.315 1.00 60.43 449 ASN A O 1
ATOM 3313 N N . ALA A 1 450 ? 122.966 120.547 152.442 1.00 58.84 450 ALA A N 1
ATOM 3314 C CA . ALA A 1 450 ? 123.558 119.781 153.525 1.00 57.45 450 ALA A CA 1
ATOM 3315 C C . ALA A 1 450 ? 123.520 120.578 154.824 1.00 59.70 450 ALA A C 1
ATOM 3316 O O . ALA A 1 450 ? 123.480 121.811 154.832 1.00 62.46 450 ALA A O 1
ATOM 3318 N N . LYS A 1 451 ? 123.524 119.851 155.936 1.00 61.98 451 LYS A N 1
ATOM 3319 C CA . LYS A 1 451 ? 123.401 120.470 157.245 1.00 64.59 451 LYS A CA 1
ATOM 3320 C C . LYS A 1 451 ? 124.640 121.293 157.573 1.00 65.01 451 LYS A C 1
ATOM 3321 O O . LYS A 1 451 ? 125.772 120.876 157.311 1.00 69.41 451 LYS A O 1
ATOM 3327 N N . ALA A 1 452 ? 124.415 122.467 158.150 1.00 61.60 452 ALA A N 1
ATOM 3328 C CA . ALA A 1 452 ? 125.477 123.415 158.436 1.00 60.87 452 ALA A CA 1
ATOM 3329 C C . ALA A 1 452 ? 126.293 122.981 159.649 1.00 65.61 452 ALA A C 1
ATOM 3330 O O . ALA A 1 452 ? 125.816 122.217 160.492 1.00 75.51 452 ALA A O 1
ATOM 3332 N N . PRO A 1 453 ? 127.539 123.452 159.754 1.00 66.00 453 PRO A N 1
ATOM 3333 C CA . PRO A 1 453 ? 128.371 123.093 160.915 1.00 63.85 453 PRO A CA 1
ATOM 3334 C C . PRO A 1 453 ? 127.782 123.481 162.259 1.00 68.91 453 PRO A C 1
ATOM 3335 O O . PRO A 1 453 ? 127.994 122.757 163.239 1.00 62.90 453 PRO A O 1
ATOM 3339 N N . TRP A 1 454 ? 127.062 124.596 162.347 1.00 73.72 454 TRP A N 1
ATOM 3340 C CA . TRP A 1 454 ? 126.571 125.079 163.630 1.00 66.20 454 TRP A CA 1
ATOM 3341 C C . TRP A 1 454 ? 125.370 124.303 164.149 1.00 69.97 454 TRP A C 1
ATOM 3342 O O . TRP A 1 454 ? 124.969 124.518 165.297 1.00 83.05 454 TRP A O 1
ATOM 3353 N N . GLU A 1 455 ? 124.787 123.415 163.349 1.00 65.45 455 GLU A N 1
ATOM 3354 C CA . GLU A 1 455 ? 123.592 122.699 163.771 1.00 69.05 455 GLU A CA 1
ATOM 3355 C C . GLU A 1 455 ? 123.689 121.186 163.666 1.00 71.50 455 GLU A C 1
ATOM 3356 O O . GLU A 1 455 ? 122.859 120.500 164.274 1.00 77.96 455 GLU A O 1
ATOM 3362 N N . LYS A 1 456 ? 124.649 120.638 162.927 1.00 69.46 456 LYS A N 1
ATOM 3363 C CA . LYS A 1 456 ? 124.780 119.190 162.863 1.00 74.91 456 LYS A CA 1
ATOM 3364 C C . LYS A 1 456 ? 125.198 118.643 164.220 1.00 78.32 456 LYS A C 1
ATOM 3365 O O . LYS A 1 456 ? 125.999 119.250 164.936 1.00 80.57 456 LYS A O 1
ATOM 3371 N N . THR A 1 457 ? 124.643 117.489 164.575 1.00 79.86 457 THR A N 1
ATOM 3372 C CA . THR A 1 457 ? 124.849 116.930 165.899 1.00 79.86 457 THR A CA 1
ATOM 3373 C C . THR A 1 457 ? 126.270 116.374 166.035 1.00 81.90 457 THR A C 1
ATOM 3374 O O . THR A 1 457 ? 127.070 116.379 165.093 1.00 82.43 457 THR A O 1
ATOM 3378 N N . GLU A 1 458 ? 126.583 115.896 167.244 1.00 79.70 458 GLU A N 1
ATOM 3379 C CA . GLU A 1 458 ? 127.973 115.679 167.632 1.00 76.66 458 GLU A CA 1
ATOM 3380 C C . GLU A 1 458 ? 128.596 114.440 166.993 1.00 76.07 458 GLU A C 1
ATOM 3381 O O . GLU A 1 458 ? 129.817 114.404 166.807 1.00 79.43 458 GLU A O 1
ATOM 3387 N N . GLU A 1 459 ? 127.806 113.413 166.670 1.00 74.70 459 GLU A N 1
ATOM 3388 C CA . GLU A 1 459 ? 128.402 112.206 166.101 1.00 74.14 459 GLU A CA 1
ATOM 3389 C C . GLU A 1 459 ? 128.988 112.478 164.722 1.00 75.18 459 GLU A C 1
ATOM 3390 O O . GLU A 1 459 ? 130.071 111.979 164.399 1.00 77.74 459 GLU A O 1
ATOM 3396 N N . GLU A 1 460 ? 128.307 113.283 163.903 1.00 70.67 460 GLU A N 1
ATOM 3397 C CA . GLU A 1 460 ? 128.887 113.652 162.617 1.00 72.43 460 GLU A CA 1
ATOM 3398 C C . GLU A 1 460 ? 130.101 114.553 162.789 1.00 70.99 460 GLU A C 1
ATOM 3399 O O . GLU A 1 460 ? 131.045 114.471 161.996 1.00 71.84 460 GLU A O 1
ATOM 3405 N N . LEU A 1 461 ? 130.102 115.412 163.810 1.00 67.79 461 LEU A N 1
ATOM 3406 C CA . LEU A 1 461 ? 131.283 116.222 164.090 1.00 64.13 461 LEU A CA 1
ATOM 3407 C C . LEU A 1 461 ? 132.481 115.339 164.411 1.00 63.25 461 LEU A C 1
ATOM 3408 O O . LEU A 1 461 ? 133.580 115.540 163.880 1.00 66.95 461 LEU A O 1
ATOM 3413 N N . THR A 1 462 ? 132.278 114.341 165.273 1.00 62.92 462 THR A N 1
ATOM 3414 C CA . THR A 1 462 ? 133.356 113.421 165.613 1.00 64.38 462 THR A CA 1
ATOM 3415 C C . THR A 1 462 ? 133.786 112.603 164.403 1.00 64.89 462 THR A C 1
ATOM 3416 O O . THR A 1 462 ? 134.979 112.347 164.216 1.00 65.30 462 THR A O 1
ATOM 3420 N N . ALA A 1 463 ? 132.829 112.182 163.573 1.00 61.56 463 ALA A N 1
ATOM 3421 C CA . ALA A 1 463 ? 133.169 111.420 162.377 1.00 61.90 463 ALA A CA 1
ATOM 3422 C C . ALA A 1 463 ? 134.014 112.245 161.416 1.00 68.55 463 ALA A C 1
ATOM 3423 O O . ALA A 1 463 ? 135.012 111.754 160.878 1.00 75.33 463 ALA A O 1
ATOM 3425 N N . ALA A 1 464 ? 133.636 113.506 161.195 1.00 61.75 464 ALA A N 1
ATOM 3426 C CA . ALA A 1 464 ? 134.412 114.371 160.314 1.00 59.83 464 ALA A CA 1
ATOM 3427 C C . ALA A 1 464 ? 135.792 114.658 160.893 1.00 66.10 464 ALA A C 1
ATOM 3428 O O . ALA A 1 464 ? 136.788 114.681 160.158 1.00 72.47 464 ALA A O 1
ATOM 3430 N N . VAL A 1 465 ? 135.874 114.875 162.208 1.00 63.98 465 VAL A N 1
ATOM 3431 C CA . VAL A 1 465 ? 137.167 115.119 162.841 1.00 64.00 465 VAL A CA 1
ATOM 3432 C C . VAL A 1 465 ? 138.068 113.897 162.703 1.00 67.18 465 VAL A C 1
ATOM 3433 O O . VAL A 1 465 ? 139.259 114.017 162.393 1.00 68.00 465 VAL A O 1
ATOM 3437 N N . ALA A 1 466 ? 137.514 112.703 162.923 1.00 63.88 466 ALA A N 1
ATOM 3438 C CA . ALA A 1 466 ? 138.303 111.484 162.790 1.00 63.53 466 ALA A CA 1
ATOM 3439 C C . ALA A 1 466 ? 138.723 111.253 161.345 1.00 66.88 466 ALA A C 1
ATOM 3440 O O . ALA A 1 466 ? 139.828 110.765 161.087 1.00 71.04 466 ALA A O 1
ATOM 3442 N N . LEU A 1 467 ? 137.852 111.584 160.390 1.00 62.21 467 LEU A N 1
ATOM 3443 C CA . LEU A 1 467 ? 138.224 111.470 158.985 1.00 64.56 467 LEU A CA 1
ATOM 3444 C C . LEU A 1 467 ? 139.377 112.405 158.647 1.00 68.85 467 LEU A C 1
ATOM 3445 O O . LEU A 1 467 ? 140.319 112.016 157.947 1.00 71.47 467 LEU A O 1
ATOM 3450 N N . ALA A 1 468 ? 139.326 113.640 159.147 1.00 66.33 468 ALA A N 1
ATOM 3451 C CA . ALA A 1 468 ? 140.433 114.564 158.928 1.00 63.35 468 ALA A CA 1
ATOM 3452 C C . ALA A 1 468 ? 141.711 114.058 159.584 1.00 65.18 468 ALA A C 1
ATOM 3453 O O . ALA A 1 468 ? 142.803 114.193 159.020 1.00 68.94 468 ALA A O 1
ATOM 3455 N N . ALA A 1 469 ? 141.596 113.478 160.781 1.00 66.17 469 ALA A N 1
ATOM 3456 C CA . ALA A 1 469 ? 142.771 112.953 161.469 1.00 66.46 469 ALA A CA 1
ATOM 3457 C C . ALA A 1 469 ? 143.394 111.795 160.702 1.00 64.93 469 ALA A C 1
ATOM 3458 O O . ALA A 1 469 ? 144.621 111.713 160.573 1.00 69.45 469 ALA A O 1
ATOM 3460 N N . GLY A 1 470 ? 142.567 110.888 160.192 1.00 63.59 470 GLY A N 1
ATOM 3461 C CA . GLY A 1 470 ? 143.063 109.749 159.448 1.00 66.81 470 GLY A CA 1
ATOM 3462 C C . GLY A 1 470 ? 143.359 110.015 157.993 1.00 72.44 470 GLY A C 1
ATOM 3463 O O . GLY A 1 470 ? 143.819 109.105 157.298 1.00 81.79 470 GLY A O 1
ATOM 3464 N N . HIS A 1 471 ? 143.078 111.229 157.513 1.00 70.42 471 HIS A N 1
ATOM 3465 C CA . HIS A 1 471 ? 143.410 111.572 156.135 1.00 72.28 471 HIS A CA 1
ATOM 3466 C C . HIS A 1 471 ? 144.901 111.438 155.863 1.00 72.13 471 HIS A C 1
ATOM 3467 O O . HIS A 1 471 ? 145.295 111.074 154.750 1.00 77.70 471 HIS A O 1
ATOM 3474 N N . ALA A 1 472 ? 145.742 111.730 156.857 1.00 67.40 472 ALA A N 1
ATOM 3475 C CA . ALA A 1 472 ? 147.182 111.584 156.676 1.00 73.46 472 ALA A CA 1
ATOM 3476 C C . ALA A 1 472 ? 147.545 110.154 156.294 1.00 77.01 472 ALA A C 1
ATOM 3477 O O . ALA A 1 472 ? 148.234 109.918 155.293 1.00 82.62 472 ALA A O 1
ATOM 3479 N N . ARG A 1 473 ? 147.068 109.181 157.071 1.00 74.16 473 ARG A N 1
ATOM 3480 C CA . ARG A 1 473 ? 147.397 107.793 156.779 1.00 75.39 473 ARG A CA 1
ATOM 3481 C C . ARG A 1 473 ? 146.646 107.279 155.562 1.00 78.67 473 ARG A C 1
ATOM 3482 O O . ARG A 1 473 ? 147.134 106.378 154.876 1.00 85.90 473 ARG A O 1
ATOM 3490 N N . ALA A 1 474 ? 145.459 107.821 155.284 1.00 74.58 474 ALA A N 1
ATOM 3491 C CA . ALA A 1 474 ? 144.760 107.448 154.062 1.00 75.61 474 ALA A CA 1
ATOM 3492 C C . ALA A 1 474 ? 145.559 107.861 152.834 1.00 79.58 474 ALA A C 1
ATOM 3493 O O . ALA A 1 474 ? 145.646 107.110 151.855 1.00 85.38 474 ALA A O 1
ATOM 3495 N N . CYS A 1 475 ? 146.152 109.054 152.870 1.00 78.39 475 CYS A N 1
ATOM 3496 C CA . CYS A 1 475 ? 146.979 109.505 151.757 1.00 75.87 475 CYS A CA 1
ATOM 3497 C C . CYS A 1 475 ? 148.281 108.719 151.683 1.00 77.61 475 CYS A C 1
ATOM 3498 O O . CYS A 1 475 ? 148.709 108.319 150.595 1.00 83.93 475 CYS A O 1
ATOM 3501 N N . LEU A 1 476 ? 148.922 108.479 152.830 1.00 77.95 476 LEU A N 1
ATOM 3502 C CA . LEU A 1 476 ? 150.211 107.793 152.819 1.00 81.08 476 LEU A CA 1
ATOM 3503 C C . LEU A 1 476 ? 150.073 106.334 152.401 1.00 86.50 476 LEU A C 1
ATOM 3504 O O . LEU A 1 476 ? 150.936 105.810 151.687 1.00 89.16 476 LEU A O 1
ATOM 3509 N N . ASP A 1 477 ? 149.001 105.668 152.821 1.00 84.88 477 ASP A N 1
ATOM 3510 C CA . ASP A 1 477 ? 148.806 104.255 152.526 1.00 85.42 477 ASP A CA 1
ATOM 3511 C C . ASP A 1 477 ? 148.556 103.964 151.051 1.00 90.27 477 ASP A C 1
ATOM 3512 O O . ASP A 1 477 ? 148.855 102.852 150.605 1.00 97.95 477 ASP A O 1
ATOM 3517 N N . GLU A 1 478 ? 148.017 104.918 150.298 1.00 89.90 478 GLU A N 1
ATOM 3518 C CA . GLU A 1 478 ? 147.725 104.681 148.892 1.00 92.87 478 GLU A CA 1
ATOM 3519 C C . GLU A 1 478 ? 149.047 104.456 148.155 1.00 95.87 478 GLU A C 1
ATOM 3520 O O . GLU A 1 478 ? 149.954 105.291 148.214 1.00 96.56 478 GLU A O 1
ATOM 3526 N N . ASP A 1 479 ? 149.177 103.314 147.487 1.00 97.81 479 ASP A N 1
ATOM 3527 C CA . ASP A 1 479 ? 150.416 102.947 146.805 1.00 105.19 479 ASP A CA 1
ATOM 3528 C C . ASP A 1 479 ? 150.488 103.608 145.433 1.00 109.07 479 ASP A C 1
ATOM 3529 O O . ASP A 1 479 ? 149.457 103.905 144.826 1.00 111.06 479 ASP A O 1
ATOM 3534 N N . LEU A 1 480 ? 151.703 103.889 144.968 1.00 111.29 480 LEU A N 1
ATOM 3535 C CA . LEU A 1 480 ? 151.841 104.513 143.653 1.00 116.50 480 LEU A CA 1
ATOM 3536 C C . LEU A 1 480 ? 151.631 103.499 142.537 1.00 120.01 480 LEU A C 1
ATOM 3537 O O . LEU A 1 480 ? 151.305 103.869 141.403 1.00 121.85 480 LEU A O 1
ATOM 3542 N N . LYS A 1 481 ? 151.808 102.210 142.839 1.00 119.26 481 LYS A N 1
ATOM 3543 C CA . LYS A 1 481 ? 151.718 101.195 141.796 1.00 120.41 481 LYS A CA 1
ATOM 3544 C C . LYS A 1 481 ? 150.287 101.043 141.293 1.00 118.38 481 LYS A C 1
ATOM 3545 O O . LYS A 1 481 ? 150.046 101.042 140.080 1.00 118.62 481 LYS A O 1
ATOM 3551 N N . ASP A 1 482 ? 149.320 100.914 142.204 1.00 119.93 482 ASP A N 1
ATOM 3552 C CA . ASP A 1 482 ? 147.910 100.817 141.818 1.00 124.12 482 ASP A CA 1
ATOM 3553 C C . ASP A 1 482 ? 147.396 102.234 141.564 1.00 119.25 482 ASP A C 1
ATOM 3554 O O . ASP A 1 482 ? 146.819 102.901 142.427 1.00 121.85 482 ASP A O 1
ATOM 3559 N N . SER A 1 483 ? 147.629 102.698 140.340 1.00 111.07 483 SER A N 1
ATOM 3560 C CA . SER A 1 483 ? 147.216 104.029 139.915 1.00 111.48 483 SER A CA 1
ATOM 3561 C C . SER A 1 483 ? 146.937 103.983 138.420 1.00 105.87 483 SER A C 1
ATOM 3562 O O . SER A 1 483 ? 147.861 103.813 137.618 1.00 106.09 483 SER A O 1
ATOM 3565 N N . THR A 1 484 ? 145.665 104.136 138.048 1.00 103.70 484 THR A N 1
ATOM 3566 C CA . THR A 1 484 ? 145.286 104.026 136.646 1.00 107.74 484 THR A CA 1
ATOM 3567 C C . THR A 1 484 ? 145.776 105.206 135.818 1.00 109.61 484 THR A C 1
ATOM 3568 O O . THR A 1 484 ? 145.840 105.096 134.589 1.00 117.98 484 THR A O 1
ATOM 3572 N N . VAL A 1 485 ? 146.115 106.330 136.453 1.00 104.75 485 VAL A N 1
ATOM 3573 C CA . VAL A 1 485 ? 146.810 107.384 135.732 1.00 100.44 485 VAL A CA 1
ATOM 3574 C C . VAL A 1 485 ? 148.187 106.861 135.322 1.00 101.10 485 VAL A C 1
ATOM 3575 O O . VAL A 1 485 ? 148.798 106.036 136.012 1.00 100.99 485 VAL A O 1
ATOM 3579 N N . LYS A 1 486 ? 148.665 107.328 134.174 1.00 102.00 486 LYS A N 1
ATOM 3580 C CA . LYS A 1 486 ? 149.698 106.635 133.411 1.00 106.54 486 LYS A CA 1
ATOM 3581 C C . LYS A 1 486 ? 151.085 107.199 133.698 1.00 110.52 486 LYS A C 1
ATOM 3582 O O . LYS A 1 486 ? 151.236 108.399 133.950 1.00 113.88 486 LYS A O 1
ATOM 3588 N N . VAL A 1 487 ? 152.088 106.322 133.676 1.00 106.84 487 VAL A N 1
ATOM 3589 C CA . VAL A 1 487 ? 153.479 106.762 133.837 1.00 110.48 487 VAL A CA 1
ATOM 3590 C C . VAL A 1 487 ? 153.939 107.422 132.547 1.00 116.87 487 VAL A C 1
ATOM 3591 O O . VAL A 1 487 ? 153.940 106.766 131.485 1.00 119.42 487 VAL A O 1
ATOM 3595 N N . PRO A 1 488 ? 154.359 108.683 132.568 1.00 118.86 488 PRO A N 1
ATOM 3596 C CA . PRO A 1 488 ? 154.752 109.357 131.328 1.00 115.87 488 PRO A CA 1
ATOM 3597 C C . PRO A 1 488 ? 155.891 108.633 130.627 1.00 110.79 488 PRO A C 1
ATOM 3598 O O . PRO A 1 488 ? 156.846 108.160 131.246 1.00 110.93 488 PRO A O 1
ATOM 3602 N N . ALA A 1 489 ? 155.768 108.553 129.301 1.00 100.86 489 ALA A N 1
ATOM 3603 C CA . ALA A 1 489 ? 156.708 107.808 128.481 1.00 101.02 489 ALA A CA 1
ATOM 3604 C C . ALA A 1 489 ? 157.041 108.647 127.246 1.00 99.06 489 ALA A C 1
ATOM 3605 O O . ALA A 1 489 ? 157.100 108.169 126.115 1.00 102.07 489 ALA A O 1
ATOM 3607 N N . LYS A 1 490 ? 157.261 109.938 127.463 1.00 89.89 490 LYS A N 1
ATOM 3608 C CA . LYS A 1 490 ? 157.691 110.844 126.412 1.00 78.04 490 LYS A CA 1
ATOM 3609 C C . LYS A 1 490 ? 159.193 111.064 126.504 1.00 79.66 490 LYS A C 1
ATOM 3610 O O . LYS A 1 490 ? 159.750 111.213 127.596 1.00 88.67 490 LYS A O 1
ATOM 3616 N N . ASN A 1 491 ? 159.849 111.079 125.346 1.00 73.68 491 ASN A N 1
ATOM 3617 C CA . ASN A 1 491 ? 161.280 111.343 125.307 1.00 75.79 491 ASN A CA 1
ATOM 3618 C C . ASN A 1 491 ? 161.579 112.837 125.305 1.00 73.81 491 ASN A C 1
ATOM 3619 O O . ASN A 1 491 ? 162.282 113.333 126.191 1.00 73.72 491 ASN A O 1
ATOM 3624 N N . ALA A 1 492 ? 161.051 113.564 124.328 1.00 70.02 492 ALA A N 1
ATOM 3625 C CA . ALA A 1 492 ? 161.255 115.003 124.221 1.00 67.19 492 ALA A CA 1
ATOM 3626 C C . ALA A 1 492 ? 160.005 115.705 124.734 1.00 64.96 492 ALA A C 1
ATOM 3627 O O . ALA A 1 492 ? 158.954 115.667 124.088 1.00 72.69 492 ALA A O 1
ATOM 3629 N N . THR A 1 493 ? 160.119 116.343 125.893 1.00 61.25 493 THR A N 1
ATOM 3630 C CA . THR A 1 493 ? 159.021 117.104 126.470 1.00 70.64 493 THR A CA 1
ATOM 3631 C C . THR A 1 493 ? 159.216 118.580 126.158 1.00 68.35 493 THR A C 1
ATOM 3632 O O . THR A 1 493 ? 160.292 119.135 126.399 1.00 67.19 493 THR A O 1
ATOM 3636 N N . VAL A 1 494 ? 158.175 119.205 125.622 1.00 67.65 494 VAL A N 1
ATOM 3637 C CA . VAL A 1 494 ? 158.217 120.594 125.189 1.00 65.82 494 VAL A CA 1
ATOM 3638 C C . VAL A 1 494 ? 157.316 121.407 126.104 1.00 68.73 494 VAL A C 1
ATOM 3639 O O . VAL A 1 494 ? 156.197 120.987 126.417 1.00 75.52 494 VAL A O 1
ATOM 3643 N N . ASN A 1 495 ? 157.809 122.569 126.532 1.00 68.07 495 ASN A N 1
ATOM 3644 C CA . ASN A 1 495 ? 157.111 123.439 127.471 1.00 68.23 495 ASN A CA 1
ATOM 3645 C C . ASN A 1 495 ? 156.814 122.683 128.758 1.00 67.70 495 ASN A C 1
ATOM 3646 O O . ASN A 1 495 ? 155.652 122.367 129.038 1.00 73.27 495 ASN A O 1
ATOM 3651 N N . PRO A 1 496 ? 157.830 122.367 129.561 1.00 67.86 496 PRO A N 1
ATOM 3652 C CA . PRO A 1 496 ? 157.585 121.622 130.800 1.00 69.43 496 PRO A CA 1
ATOM 3653 C C . PRO A 1 496 ? 157.017 122.543 131.869 1.00 67.24 496 PRO A C 1
ATOM 3654 O O . PRO A 1 496 ? 157.603 123.578 132.190 1.00 72.22 496 PRO A O 1
ATOM 3658 N N . GLN A 1 497 ? 155.865 122.163 132.415 1.00 65.29 497 GLN A N 1
ATOM 3659 C CA . GLN A 1 497 ? 155.295 122.907 133.527 1.00 70.45 497 GLN A CA 1
ATOM 3660 C C . GLN A 1 497 ? 155.927 122.535 134.860 1.00 73.60 497 GLN A C 1
ATOM 3661 O O . GLN A 1 497 ? 155.630 123.182 135.870 1.00 81.01 497 GLN A O 1
ATOM 3667 N N . LYS A 1 498 ? 156.786 121.522 134.884 1.00 64.92 498 LYS A N 1
ATOM 3668 C CA . LYS A 1 498 ? 157.500 121.177 136.100 1.00 64.11 498 LYS A CA 1
ATOM 3669 C C . LYS A 1 498 ? 158.575 122.215 136.403 1.00 62.98 498 LYS A C 1
ATOM 3670 O O . LYS A 1 498 ? 159.032 122.957 135.530 1.00 63.12 498 LYS A O 1
ATOM 3676 N N . ASN A 1 499 ? 158.973 122.262 137.669 1.00 62.98 499 ASN A N 1
ATOM 3677 C CA . ASN A 1 499 ? 160.071 123.098 138.120 1.00 60.57 499 ASN A CA 1
ATOM 3678 C C . ASN A 1 499 ? 161.016 122.244 138.950 1.00 63.35 499 ASN A C 1
ATOM 3679 O O . ASN A 1 499 ? 160.681 121.129 139.354 1.00 72.37 499 ASN A O 1
ATOM 3684 N N . SER A 1 500 ? 162.212 122.765 139.183 1.00 56.71 500 SER A N 1
ATOM 3685 C CA . SER A 1 500 ? 163.196 122.019 139.950 1.00 62.68 500 SER A CA 1
ATOM 3686 C C . SER A 1 500 ? 162.715 121.843 141.389 1.00 68.44 500 SER A C 1
ATOM 3687 O O . SER A 1 500 ? 162.131 122.767 141.965 1.00 73.20 500 SER A O 1
ATOM 3690 N N . PRO A 1 501 ? 162.914 120.668 141.989 1.00 63.05 501 PRO A N 1
ATOM 3691 C CA . PRO A 1 501 ? 162.656 120.534 143.431 1.00 60.99 501 PRO A CA 1
ATOM 3692 C C . PRO A 1 501 ? 163.502 121.467 144.272 1.00 61.78 501 PRO A C 1
ATOM 3693 O O . PRO A 1 501 ? 163.097 121.821 145.387 1.00 66.90 501 PRO A O 1
ATOM 3697 N N . ALA A 1 502 ? 164.675 121.867 143.775 1.00 60.13 502 ALA A N 1
ATOM 3698 C CA . ALA A 1 502 ? 165.463 122.879 144.464 1.00 58.88 502 ALA A CA 1
ATOM 3699 C C . ALA A 1 502 ? 164.711 124.199 144.550 1.00 60.76 502 ALA A C 1
ATOM 3700 O O . ALA A 1 502 ? 164.921 124.971 145.490 1.00 62.78 502 ALA A O 1
ATOM 3702 N N . LEU A 1 503 ? 163.823 124.469 143.590 1.00 58.19 503 LEU A N 1
ATOM 3703 C CA . LEU A 1 503 ? 162.966 125.645 143.694 1.00 57.52 503 LEU A CA 1
ATOM 3704 C C . LEU A 1 503 ? 162.059 125.552 144.915 1.00 59.47 503 LEU A C 1
ATOM 3705 O O . LEU A 1 503 ? 161.905 126.527 145.656 1.00 64.14 503 LEU A O 1
ATOM 3710 N N . GLY A 1 504 ? 161.461 124.383 145.148 1.00 56.56 504 GLY A N 1
ATOM 3711 C CA . GLY A 1 504 ? 160.644 124.208 146.338 1.00 55.57 504 GLY A CA 1
ATOM 3712 C C . GLY A 1 504 ? 161.458 124.261 147.617 1.00 57.90 504 GLY A C 1
ATOM 3713 O O . GLY A 1 504 ? 161.000 124.788 148.637 1.00 63.07 504 GLY A O 1
ATOM 3714 N N . ALA A 1 505 ? 162.672 123.709 147.584 1.00 55.14 505 ALA A N 1
ATOM 3715 C CA . ALA A 1 505 ? 163.548 123.798 148.746 1.00 54.85 505 ALA A CA 1
ATOM 3716 C C . ALA A 1 505 ? 163.868 125.249 149.080 1.00 57.53 505 ALA A C 1
ATOM 3717 O O . ALA A 1 505 ? 163.817 125.651 150.247 1.00 61.24 505 ALA A O 1
ATOM 3719 N N . THR A 1 506 ? 164.185 126.053 148.063 1.00 55.47 506 THR A N 1
ATOM 3720 C CA . THR A 1 506 ? 164.427 127.474 148.284 1.00 58.98 506 THR A CA 1
ATOM 3721 C C . THR A 1 506 ? 163.167 128.174 148.774 1.00 58.82 506 THR A C 1
ATOM 3722 O O . THR A 1 506 ? 163.235 129.066 149.627 1.00 59.59 506 THR A O 1
ATOM 3726 N N . LEU A 1 507 ? 162.008 127.786 148.240 1.00 60.21 507 LEU A N 1
ATOM 3727 C CA . LEU A 1 507 ? 160.748 128.380 148.670 1.00 59.39 507 LEU A CA 1
ATOM 3728 C C . LEU A 1 507 ? 160.522 128.163 150.159 1.00 59.58 507 LEU A C 1
ATOM 3729 O O . LEU A 1 507 ? 160.165 129.094 150.888 1.00 62.32 507 LEU A O 1
ATOM 3734 N N . ALA A 1 508 ? 160.739 126.937 150.631 1.00 58.39 508 ALA A N 1
ATOM 3735 C CA . ALA A 1 508 ? 160.543 126.665 152.051 1.00 58.27 508 ALA A CA 1
ATOM 3736 C C . ALA A 1 508 ? 161.650 127.272 152.904 1.00 58.50 508 ALA A C 1
ATOM 3737 O O . ALA A 1 508 ? 161.410 127.635 154.060 1.00 62.25 508 ALA A O 1
ATOM 3739 N N . TYR A 1 509 ? 162.864 127.387 152.360 1.00 59.45 509 TYR A N 1
ATOM 3740 C CA . TYR A 1 509 ? 163.947 128.020 153.103 1.00 57.45 509 TYR A CA 1
ATOM 3741 C C . TYR A 1 509 ? 163.714 129.515 153.271 1.00 59.83 509 TYR A C 1
ATOM 3742 O O . TYR A 1 509 ? 164.137 130.098 154.276 1.00 65.42 509 TYR A O 1
ATOM 3751 N N . LEU A 1 510 ? 163.058 130.152 152.300 1.00 60.56 510 LEU A N 1
ATOM 3752 C CA . LEU A 1 510 ? 162.774 131.578 152.395 1.00 60.11 510 LEU A CA 1
ATOM 3753 C C . LEU A 1 510 ? 161.749 131.896 153.474 1.00 62.44 510 LEU A C 1
ATOM 3754 O O . LEU A 1 510 ? 161.644 133.054 153.888 1.00 67.06 510 LEU A O 1
ATOM 3759 N N . GLY A 1 511 ? 160.999 130.902 153.938 1.00 61.05 511 GLY A N 1
ATOM 3760 C CA . GLY A 1 511 ? 159.992 131.112 154.952 1.00 61.55 511 GLY A CA 1
ATOM 3761 C C . GLY A 1 511 ? 160.496 131.122 156.373 1.00 64.97 511 GLY A C 1
ATOM 3762 O O . GLY A 1 511 ? 159.693 131.203 157.305 1.00 72.16 511 GLY A O 1
ATOM 3763 N N . ILE A 1 512 ? 161.808 131.038 156.570 1.00 61.76 512 ILE A N 1
ATOM 3764 C CA . ILE A 1 512 ? 162.417 131.018 157.893 1.00 64.16 512 ILE A CA 1
ATOM 3765 C C . ILE A 1 512 ? 163.112 132.353 158.119 1.00 64.62 512 ILE A C 1
ATOM 3766 O O . ILE A 1 512 ? 163.835 132.842 157.241 1.00 67.55 512 ILE A O 1
ATOM 3771 N N . ASP A 1 513 ? 162.886 132.943 159.291 1.00 66.51 513 ASP A N 1
ATOM 3772 C CA . ASP A 1 513 ? 163.371 134.287 159.571 1.00 67.03 513 ASP A CA 1
ATOM 3773 C C . ASP A 1 513 ? 164.894 134.309 159.650 1.00 71.74 513 ASP A C 1
ATOM 3774 O O . ASP A 1 513 ? 165.515 133.428 160.252 1.00 68.45 513 ASP A O 1
ATOM 3779 N N . GLN A 1 514 ? 165.487 135.339 159.045 1.00 80.55 514 GLN A N 1
ATOM 3780 C CA . GLN A 1 514 ? 166.916 135.634 159.153 1.00 81.49 514 GLN A CA 1
ATOM 3781 C C . GLN A 1 514 ? 167.763 134.418 158.776 1.00 77.64 514 GLN A C 1
ATOM 3782 O O . GLN A 1 514 ? 168.504 133.861 159.588 1.00 74.72 514 GLN A O 1
ATOM 3788 N N . MET A 1 515 ? 167.634 134.009 157.518 1.00 77.57 515 MET A N 1
ATOM 3789 C CA . MET A 1 515 ? 168.355 132.847 157.027 1.00 70.56 515 MET A CA 1
ATOM 3790 C C . MET A 1 515 ? 168.453 132.935 155.513 1.00 71.41 515 MET A C 1
ATOM 3791 O O . MET A 1 515 ? 167.496 133.339 154.849 1.00 77.36 515 MET A O 1
ATOM 3796 N N . LEU A 1 516 ? 169.611 132.562 154.977 1.00 68.22 516 LEU A N 1
ATOM 3797 C CA . LEU A 1 516 ? 169.817 132.502 153.540 1.00 72.38 516 LEU A CA 1
ATOM 3798 C C . LEU A 1 516 ? 170.136 131.071 153.130 1.00 69.19 516 LEU A C 1
ATOM 3799 O O . LEU A 1 516 ? 170.770 130.318 153.875 1.00 65.50 516 LEU A O 1
ATOM 3804 N N . ALA A 1 517 ? 169.679 130.701 151.938 1.00 67.53 517 ALA A N 1
ATOM 3805 C CA . ALA A 1 517 ? 169.767 129.328 151.469 1.00 60.05 517 ALA A CA 1
ATOM 3806 C C . ALA A 1 517 ? 171.076 129.109 150.724 1.00 62.69 517 ALA A C 1
ATOM 3807 O O . ALA A 1 517 ? 171.424 129.880 149.824 1.00 65.85 517 ALA A O 1
ATOM 3809 N N . LEU A 1 518 ? 171.795 128.060 151.103 1.00 62.32 518 LEU A N 1
ATOM 3810 C CA . LEU A 1 518 ? 173.054 127.695 150.467 1.00 60.87 518 LEU A CA 1
ATOM 3811 C C . LEU A 1 518 ? 172.787 126.537 149.514 1.00 60.34 518 LEU A C 1
ATOM 3812 O O . LEU A 1 518 ? 172.428 125.438 149.946 1.00 63.12 518 LEU A O 1
ATOM 3817 N N . LEU A 1 519 ? 172.956 126.785 148.220 1.00 60.03 519 LEU A N 1
ATOM 3818 C CA . LEU A 1 519 ? 172.705 125.772 147.199 1.00 58.05 519 LEU A CA 1
ATOM 3819 C C . LEU A 1 519 ? 174.018 125.071 146.880 1.00 62.67 519 LEU A C 1
ATOM 3820 O O . LEU A 1 519 ? 174.891 125.629 146.212 1.00 62.62 519 LEU A O 1
ATOM 3825 N N . HIS A 1 520 ? 174.163 123.844 147.368 1.00 67.57 520 HIS A N 1
ATOM 3826 C CA . HIS A 1 520 ? 175.299 123.002 147.004 1.00 67.20 520 HIS A CA 1
ATOM 3827 C C . HIS A 1 520 ? 175.014 122.464 145.611 1.00 70.22 520 HIS A C 1
ATOM 3828 O O . HIS A 1 520 ? 174.434 121.393 145.438 1.00 76.43 520 HIS A O 1
ATOM 3835 N N . GLY A 1 521 ? 175.401 123.236 144.602 1.00 69.68 521 GLY A N 1
ATOM 3836 C CA . GLY A 1 521 ? 175.101 122.887 143.229 1.00 69.42 521 GLY A CA 1
ATOM 3837 C C . GLY A 1 521 ? 176.270 123.105 142.296 1.00 74.93 521 GLY A C 1
ATOM 3838 O O . GLY A 1 521 ? 177.366 122.595 142.537 1.00 84.16 521 GLY A O 1
ATOM 3839 N N . ALA A 1 522 ? 176.048 123.860 141.217 1.00 69.64 522 ALA A N 1
ATOM 3840 C CA . ALA A 1 522 ? 177.117 124.127 140.263 1.00 70.96 522 ALA A CA 1
ATOM 3841 C C . ALA A 1 522 ? 177.168 125.593 139.849 1.00 70.25 522 ALA A C 1
ATOM 3842 O O . ALA A 1 522 ? 177.669 125.899 138.759 1.00 77.48 522 ALA A O 1
ATOM 3844 N N . GLN A 1 523 ? 176.625 126.493 140.672 1.00 65.23 523 GLN A N 1
ATOM 3845 C CA . GLN A 1 523 ? 176.777 127.938 140.526 1.00 71.49 523 GLN A CA 1
ATOM 3846 C C . GLN A 1 523 ? 175.950 128.471 139.358 1.00 68.26 523 GLN A C 1
ATOM 3847 O O . GLN A 1 523 ? 175.766 129.684 139.215 1.00 67.26 523 GLN A O 1
ATOM 3853 N N . GLY A 1 524 ? 175.391 127.572 138.556 1.00 70.72 524 GLY A N 1
ATOM 3854 C CA . GLY A 1 524 ? 174.538 127.975 137.456 1.00 67.21 524 GLY A CA 1
ATOM 3855 C C . GLY A 1 524 ? 173.086 127.691 137.760 1.00 68.60 524 GLY A C 1
ATOM 3856 O O . GLY A 1 524 ? 172.194 128.416 137.313 1.00 69.06 524 GLY A O 1
ATOM 3857 N N . CYS A 1 525 ? 172.841 126.624 138.523 1.00 69.50 525 CYS A N 1
ATOM 3858 C CA . CYS A 1 525 ? 171.496 126.360 139.012 1.00 62.51 525 CYS A CA 1
ATOM 3859 C C . CYS A 1 525 ? 171.020 127.451 139.958 1.00 67.34 525 CYS A C 1
ATOM 3860 O O . CYS A 1 525 ? 169.811 127.593 140.166 1.00 71.19 525 CYS A O 1
ATOM 3863 N N . SER A 1 526 ? 171.945 128.221 140.536 1.00 69.44 526 SER A N 1
ATOM 3864 C CA . SER A 1 526 ? 171.555 129.375 141.336 1.00 65.88 526 SER A CA 1
ATOM 3865 C C . SER A 1 526 ? 170.777 130.375 140.492 1.00 66.82 526 SER A C 1
ATOM 3866 O O . SER A 1 526 ? 169.740 130.895 140.917 1.00 68.25 526 SER A O 1
ATOM 3869 N N . THR A 1 527 ? 171.265 130.654 139.290 1.00 70.06 527 THR A N 1
ATOM 3870 C CA . THR A 1 527 ? 170.464 131.354 138.302 1.00 69.78 527 THR A CA 1
ATOM 3871 C C . THR A 1 527 ? 169.402 130.397 137.762 1.00 73.80 527 THR A C 1
ATOM 3872 O O . THR A 1 527 ? 169.596 129.179 137.734 1.00 77.46 527 THR A O 1
ATOM 3876 N N . PHE A 1 528 ? 168.258 130.955 137.367 1.00 69.90 528 PHE A N 1
ATOM 3877 C CA . PHE A 1 528 ? 167.031 130.288 136.941 1.00 76.00 528 PHE A CA 1
ATOM 3878 C C . PHE A 1 528 ? 166.256 129.729 138.126 1.00 73.19 528 PHE A C 1
ATOM 3879 O O . PHE A 1 528 ? 165.122 129.287 137.946 1.00 80.71 528 PHE A O 1
ATOM 3887 N N . ILE A 1 529 ? 166.817 129.736 139.330 1.00 63.38 529 ILE A N 1
ATOM 3888 C CA . ILE A 1 529 ? 166.079 129.428 140.542 1.00 65.69 529 ILE A CA 1
ATOM 3889 C C . ILE A 1 529 ? 165.786 130.690 141.339 1.00 65.78 529 ILE A C 1
ATOM 3890 O O . ILE A 1 529 ? 164.637 130.953 141.701 1.00 70.15 529 ILE A O 1
ATOM 3895 N N . ARG A 1 530 ? 166.818 131.484 141.608 1.00 66.55 530 ARG A N 1
ATOM 3896 C CA . ARG A 1 530 ? 166.630 132.823 142.145 1.00 65.26 530 ARG A CA 1
ATOM 3897 C C . ARG A 1 530 ? 165.856 133.703 141.172 1.00 58.25 530 ARG A C 1
ATOM 3898 O O . ARG A 1 530 ? 164.974 134.462 141.584 1.00 55.46 530 ARG A O 1
ATOM 3906 N N . LEU A 1 531 ? 166.162 133.595 139.879 1.00 62.76 531 LEU A N 1
ATOM 3907 C CA . LEU A 1 531 ? 165.516 134.441 138.883 1.00 63.26 531 LEU A CA 1
ATOM 3908 C C . LEU A 1 531 ? 164.036 134.101 138.729 1.00 61.64 531 LEU A C 1
ATOM 3909 O O . LEU A 1 531 ? 163.198 135.001 138.603 1.00 61.80 531 LEU A O 1
ATOM 3914 N N . GLN A 1 532 ? 163.694 132.811 138.736 1.00 63.55 532 GLN A N 1
ATOM 3915 C CA . GLN A 1 532 ? 162.295 132.412 138.606 1.00 59.92 532 GLN A CA 1
ATOM 3916 C C . GLN A 1 532 ? 161.470 132.895 139.794 1.00 59.21 532 GLN A C 1
ATOM 3917 O O . GLN A 1 532 ? 160.376 133.449 139.625 1.00 56.85 532 GLN A O 1
ATOM 3923 N N . LEU A 1 533 ? 161.986 132.699 141.008 1.00 57.90 533 LEU A N 1
ATOM 3924 C CA . LEU A 1 533 ? 161.279 133.170 142.194 1.00 56.62 533 LEU A CA 1
ATOM 3925 C C . LEU A 1 533 ? 161.181 134.689 142.208 1.00 59.01 533 LEU A C 1
ATOM 3926 O O . LEU A 1 533 ? 160.161 135.248 142.627 1.00 62.93 533 LEU A O 1
ATOM 3931 N N . SER A 1 534 ? 162.236 135.374 141.762 1.00 58.34 534 SER A N 1
ATOM 3932 C CA . SER A 1 534 ? 162.200 136.830 141.703 1.00 56.35 534 SER A CA 1
ATOM 3933 C C . SER A 1 534 ? 161.152 137.325 140.717 1.00 56.86 534 SER A C 1
ATOM 3934 O O . SER A 1 534 ? 160.466 138.314 140.989 1.00 61.49 534 SER A O 1
ATOM 3937 N N . ARG A 1 535 ? 161.015 136.660 139.570 1.00 57.38 535 ARG A N 1
ATOM 3938 C CA . ARG A 1 535 ? 160.001 137.073 138.608 1.00 61.43 535 ARG A CA 1
ATOM 3939 C C . ARG A 1 535 ? 158.596 136.705 139.068 1.00 61.98 535 ARG A C 1
ATOM 3940 O O . ARG A 1 535 ? 157.630 137.371 138.681 1.00 60.41 535 ARG A O 1
ATOM 3948 N N . HIS A 1 536 ? 158.457 135.662 139.888 1.00 61.74 536 HIS A N 1
ATOM 3949 C CA . HIS A 1 536 ? 157.129 135.272 140.352 1.00 59.84 536 HIS A CA 1
ATOM 3950 C C . HIS A 1 536 ? 156.656 136.154 141.503 1.00 62.14 536 HIS A C 1
ATOM 3951 O O . HIS A 1 536 ? 155.598 136.788 141.420 1.00 66.11 536 HIS A O 1
ATOM 3958 N N . PHE A 1 537 ? 157.427 136.206 142.589 1.00 61.93 537 PHE A N 1
ATOM 3959 C CA . PHE A 1 537 ? 157.025 136.959 143.770 1.00 61.63 537 PHE A CA 1
ATOM 3960 C C . PHE A 1 537 ? 157.344 138.443 143.678 1.00 66.10 537 PHE A C 1
ATOM 3961 O O . PHE A 1 537 ? 156.867 139.209 144.523 1.00 65.96 537 PHE A O 1
ATOM 3969 N N . LYS A 1 538 ? 158.129 138.863 142.686 1.00 67.49 538 LYS A N 1
ATOM 3970 C CA . LYS A 1 538 ? 158.565 140.253 142.547 1.00 68.10 538 LYS A CA 1
ATOM 3971 C C . LYS A 1 538 ? 159.350 140.723 143.769 1.00 75.21 538 LYS A C 1
ATOM 3972 O O . LYS A 1 538 ? 159.348 141.910 144.101 1.00 86.53 538 LYS A O 1
ATOM 3978 N N . GLU A 1 539 ? 160.032 139.800 144.440 1.00 67.56 539 GLU A N 1
ATOM 3979 C CA . GLU A 1 539 ? 160.829 140.098 145.618 1.00 68.34 539 GLU A CA 1
ATOM 3980 C C . GLU A 1 539 ? 162.216 139.492 145.474 1.00 68.94 539 GLU A C 1
ATOM 3981 O O . GLU A 1 539 ? 162.392 138.494 144.769 1.00 70.44 539 GLU A O 1
ATOM 3987 N N . PRO A 1 540 ? 163.222 140.080 146.120 1.00 66.76 540 PRO A N 1
ATOM 3988 C CA . PRO A 1 540 ? 164.577 139.528 146.028 1.00 62.00 540 PRO A CA 1
ATOM 3989 C C . PRO A 1 540 ? 164.682 138.168 146.697 1.00 65.10 540 PRO A C 1
ATOM 3990 O O . PRO A 1 540 ? 163.986 137.868 147.670 1.00 73.34 540 PRO A O 1
ATOM 3994 N N . VAL A 1 541 ? 165.571 137.342 146.156 1.00 59.35 541 VAL A N 1
ATOM 3995 C CA . VAL A 1 541 ? 165.903 136.042 146.725 1.00 58.74 541 VAL A CA 1
ATOM 3996 C C . VAL A 1 541 ? 167.414 135.978 146.888 1.00 58.96 541 VAL A C 1
ATOM 3997 O O . VAL A 1 541 ? 168.159 136.352 145.977 1.00 63.25 541 VAL A O 1
ATOM 4001 N N . ALA A 1 542 ? 167.870 135.520 148.054 1.00 57.81 542 ALA A N 1
ATOM 4002 C CA . ALA A 1 542 ? 169.310 135.488 148.311 1.00 66.50 542 ALA A CA 1
ATOM 4003 C C . ALA A 1 542 ? 169.957 134.299 147.609 1.00 67.85 542 ALA A C 1
ATOM 4004 O O . ALA A 1 542 ? 170.733 134.471 146.665 1.00 73.69 542 ALA A O 1
ATOM 4006 N N . LEU A 1 543 ? 169.617 133.085 148.048 1.00 60.33 543 LEU A N 1
ATOM 4007 C CA . LEU A 1 543 ? 169.963 131.847 147.358 1.00 60.31 543 LEU A CA 1
ATOM 4008 C C . LEU A 1 543 ? 171.430 131.826 146.928 1.00 62.02 543 LEU A C 1
ATOM 4009 O O . LEU A 1 543 ? 171.745 131.920 145.739 1.00 62.99 543 LEU A O 1
ATOM 4014 N N . ASN A 1 544 ? 172.337 131.768 147.895 1.00 63.95 544 ASN A N 1
ATOM 4015 C CA . ASN A 1 544 ? 173.754 131.668 147.586 1.00 60.87 544 ASN A CA 1
ATOM 4016 C C . ASN A 1 544 ? 174.122 130.231 147.240 1.00 62.39 544 ASN A C 1
ATOM 4017 O O . ASN A 1 544 ? 173.477 129.278 147.682 1.00 67.83 544 ASN A O 1
ATOM 4022 N N . SER A 1 545 ? 175.168 130.081 146.433 1.00 57.35 545 SER A N 1
ATOM 4023 C CA . SER A 1 545 ? 175.569 128.777 145.933 1.00 60.38 545 SER A CA 1
ATOM 4024 C C . SER A 1 545 ? 177.062 128.568 146.128 1.00 64.46 545 SER A C 1
ATOM 4025 O O . SER A 1 545 ? 177.852 129.514 146.092 1.00 69.11 545 SER A O 1
ATOM 4028 N N . THR A 1 546 ? 177.437 127.310 146.334 1.00 64.79 546 THR A N 1
ATOM 4029 C CA . THR A 1 546 ? 178.837 126.911 146.404 1.00 67.47 546 THR A CA 1
ATOM 4030 C C . THR A 1 546 ? 179.283 126.519 145.002 1.00 70.69 546 THR A C 1
ATOM 4031 O O . THR A 1 546 ? 178.903 125.458 144.497 1.00 71.73 546 THR A O 1
ATOM 4035 N N . ALA A 1 547 ? 180.079 127.378 144.371 1.00 72.70 547 ALA A N 1
ATOM 4036 C CA . ALA A 1 547 ? 180.487 127.148 142.992 1.00 70.65 547 ALA A CA 1
ATOM 4037 C C . ALA A 1 547 ? 181.277 125.853 142.875 1.00 76.44 547 ALA A C 1
ATOM 4038 O O . ALA A 1 547 ? 182.186 125.591 143.667 1.00 82.95 547 ALA A O 1
ATOM 4040 N N . MET A 1 548 ? 180.923 125.040 141.884 1.00 75.82 548 MET A N 1
ATOM 4041 C CA . MET A 1 548 ? 181.606 123.781 141.620 1.00 80.26 548 MET A CA 1
ATOM 4042 C C . MET A 1 548 ? 181.956 123.713 140.143 1.00 84.62 548 MET A C 1
ATOM 4043 O O . MET A 1 548 ? 181.063 123.705 139.291 1.00 88.34 548 MET A O 1
ATOM 4048 N N . SER A 1 549 ? 183.248 123.663 139.846 1.00 86.92 549 SER A N 1
ATOM 4049 C CA . SER A 1 549 ? 183.740 123.594 138.483 1.00 94.16 549 SER A CA 1
ATOM 4050 C C . SER A 1 549 ? 184.043 122.144 138.116 1.00 101.04 549 SER A C 1
ATOM 4051 O O . SER A 1 549 ? 183.726 121.210 138.857 1.00 101.71 549 SER A O 1
ATOM 4054 N N . GLU A 1 550 ? 184.663 121.951 136.949 1.00 109.01 550 GLU A N 1
ATOM 4055 C CA . GLU A 1 550 ? 184.998 120.603 136.503 1.00 120.98 550 GLU A CA 1
ATOM 4056 C C . GLU A 1 550 ? 185.997 119.940 137.443 1.00 122.11 550 GLU A C 1
ATOM 4057 O O . GLU A 1 550 ? 185.867 118.752 137.757 1.00 127.54 550 GLU A O 1
ATOM 4063 N N . ASP A 1 551 ? 187.002 120.691 137.898 1.00 121.04 551 ASP A N 1
ATOM 4064 C CA . ASP A 1 551 ? 187.997 120.123 138.802 1.00 127.77 551 ASP A CA 1
ATOM 4065 C C . ASP A 1 551 ? 187.363 119.689 140.116 1.00 122.47 551 ASP A C 1
ATOM 4066 O O . ASP A 1 551 ? 187.692 118.626 140.654 1.00 128.29 551 ASP A O 1
ATOM 4071 N N . THR A 1 552 ? 186.448 120.501 140.646 1.00 111.40 552 THR A N 1
ATOM 4072 C CA . THR A 1 552 ? 185.792 120.152 141.899 1.00 110.19 552 THR A CA 1
ATOM 4073 C C . THR A 1 552 ? 184.809 119.005 141.718 1.00 112.47 552 THR A C 1
ATOM 4074 O O . THR A 1 552 ? 184.562 118.248 142.664 1.00 111.63 552 THR A O 1
ATOM 4078 N N . ALA A 1 553 ? 184.235 118.864 140.521 1.00 116.20 553 ALA A N 1
ATOM 4079 C CA . ALA A 1 553 ? 183.324 117.754 140.265 1.00 119.22 553 ALA A CA 1
ATOM 4080 C C . ALA A 1 553 ? 184.041 116.418 140.401 1.00 119.54 553 ALA A C 1
ATOM 4081 O O . ALA A 1 553 ? 183.493 115.463 140.962 1.00 119.49 553 ALA A O 1
ATOM 4083 N N . ILE A 1 554 ? 185.269 116.333 139.895 1.00 122.68 554 ILE A N 1
ATOM 4084 C CA . ILE A 1 554 ? 186.092 115.142 140.063 1.00 129.95 554 ILE A CA 1
ATOM 4085 C C . ILE A 1 554 ? 186.672 115.171 141.471 1.00 129.66 554 ILE A C 1
ATOM 4086 O O . ILE A 1 554 ? 186.583 116.190 142.166 1.00 120.39 554 ILE A O 1
ATOM 4091 N N . PHE A 1 555 ? 187.256 114.052 141.901 1.00 138.40 555 PHE A N 1
ATOM 4092 C CA . PHE A 1 555 ? 187.836 113.897 143.239 1.00 138.29 555 PHE A CA 1
ATOM 4093 C C . PHE A 1 555 ? 186.711 114.087 144.249 1.00 129.71 555 PHE A C 1
ATOM 4094 O O . PHE A 1 555 ? 185.708 113.358 144.167 1.00 131.65 555 PHE A O 1
ATOM 4102 N N . GLY A 1 556 ? 186.813 115.020 145.190 1.00 120.41 556 GLY A N 1
ATOM 4103 C CA . GLY A 1 556 ? 185.768 115.206 146.175 1.00 113.72 556 GLY A CA 1
ATOM 4104 C C . GLY A 1 556 ? 185.132 116.578 146.120 1.00 99.67 556 GLY A C 1
ATOM 4105 O O . GLY A 1 556 ? 185.831 117.594 146.062 1.00 100.45 556 GLY A O 1
ATOM 4106 N N . GLY A 1 557 ? 183.805 116.620 146.134 1.00 87.92 557 GLY A N 1
ATOM 4107 C CA . GLY A 1 557 ? 183.080 117.869 146.103 1.00 82.49 557 GLY A CA 1
ATOM 4108 C C . GLY A 1 557 ? 182.687 118.439 147.445 1.00 86.15 557 GLY A C 1
ATOM 4109 O O . GLY A 1 557 ? 181.987 119.455 147.485 1.00 89.19 557 GLY A O 1
ATOM 4110 N N . TRP A 1 558 ? 183.107 117.830 148.551 1.00 85.47 558 TRP A N 1
ATOM 4111 C CA . TRP A 1 558 ? 182.704 118.300 149.869 1.00 83.93 558 TRP A CA 1
ATOM 4112 C C . TRP A 1 558 ? 183.695 119.277 150.493 1.00 83.18 558 TRP A C 1
ATOM 4113 O O . TRP A 1 558 ? 183.434 119.779 151.591 1.00 81.06 558 TRP A O 1
ATOM 4124 N N . GLU A 1 559 ? 184.821 119.556 149.833 1.00 84.11 559 GLU A N 1
ATOM 4125 C CA . GLU A 1 559 ? 185.634 120.703 150.229 1.00 76.23 559 GLU A CA 1
ATOM 4126 C C . GLU A 1 559 ? 184.876 122.002 150.000 1.00 74.91 559 GLU A C 1
ATOM 4127 O O . GLU A 1 559 ? 184.933 122.926 150.824 1.00 74.79 559 GLU A O 1
ATOM 4133 N N . ASN A 1 560 ? 184.167 122.088 148.872 1.00 74.93 560 ASN A N 1
ATOM 4134 C CA . ASN A 1 560 ? 183.444 123.305 148.534 1.00 71.79 560 ASN A CA 1
ATOM 4135 C C . ASN A 1 560 ? 182.312 123.573 149.509 1.00 69.85 560 ASN A C 1
ATOM 4136 O O . ASN A 1 560 ? 181.993 124.734 149.769 1.00 72.61 560 ASN A O 1
ATOM 4141 N N . LEU A 1 561 ? 181.694 122.527 150.055 1.00 68.52 561 LEU A N 1
ATOM 4142 C CA . LEU A 1 561 ? 180.644 122.739 151.045 1.00 71.16 561 LEU A CA 1
ATOM 4143 C C . LEU A 1 561 ? 181.198 123.439 152.279 1.00 70.67 561 LEU A C 1
ATOM 4144 O O . LEU A 1 561 ? 180.625 124.423 152.761 1.00 72.28 561 LEU A O 1
ATOM 4149 N N . LYS A 1 562 ? 182.333 122.956 152.791 1.00 68.65 562 LYS A N 1
ATOM 4150 C CA . LYS A 1 562 ? 182.956 123.592 153.946 1.00 67.20 562 LYS A CA 1
ATOM 4151 C C . LYS A 1 562 ? 183.391 125.015 153.625 1.00 68.61 562 LYS A C 1
ATOM 4152 O O . LYS A 1 562 ? 183.175 125.934 154.425 1.00 72.69 562 LYS A O 1
ATOM 4158 N N . LYS A 1 563 ? 184.006 125.216 152.456 1.00 67.02 563 LYS A N 1
ATOM 4159 C CA . LYS A 1 563 ? 184.464 126.553 152.091 1.00 66.31 563 LYS A CA 1
ATOM 4160 C C . LYS A 1 563 ? 183.298 127.526 151.969 1.00 70.51 563 LYS A C 1
ATOM 4161 O O . LYS A 1 563 ? 183.365 128.655 152.470 1.00 72.45 563 LYS A O 1
ATOM 4167 N N . GLY A 1 564 ? 182.217 127.104 151.312 1.00 70.77 564 GLY A N 1
ATOM 4168 C CA . GLY A 1 564 ? 181.067 127.974 151.157 1.00 69.63 564 GLY A CA 1
ATOM 4169 C C . GLY A 1 564 ? 180.376 128.264 152.472 1.00 70.92 564 GLY A C 1
ATOM 4170 O O . GLY A 1 564 ? 179.935 129.390 152.711 1.00 77.57 564 GLY A O 1
ATOM 4171 N N . LEU A 1 565 ? 180.268 127.256 153.341 1.00 69.45 565 LEU A N 1
ATOM 4172 C CA . LEU A 1 565 ? 179.685 127.488 154.657 1.00 72.53 565 LEU A CA 1
ATOM 4173 C C . LEU A 1 565 ? 180.508 128.494 155.446 1.00 73.36 565 LEU A C 1
ATOM 4174 O O . LEU A 1 565 ? 179.958 129.426 156.045 1.00 75.68 565 LEU A O 1
ATOM 4179 N N . LYS A 1 566 ? 181.833 128.336 155.438 1.00 73.01 566 LYS A N 1
ATOM 4180 C CA . LYS A 1 566 ? 182.692 129.281 156.140 1.00 73.19 566 LYS A CA 1
ATOM 4181 C C . LYS A 1 566 ? 182.535 130.686 155.576 1.00 73.76 566 LYS A C 1
ATOM 4182 O O . LYS A 1 566 ? 182.381 131.653 156.329 1.00 80.19 566 LYS A O 1
ATOM 4188 N N . LYS A 1 567 ? 182.550 130.814 154.247 1.00 72.86 567 LYS A N 1
ATOM 4189 C CA . LYS A 1 567 ? 182.439 132.131 153.631 1.00 71.31 567 LYS A CA 1
ATOM 4190 C C . LYS A 1 567 ? 181.103 132.787 153.954 1.00 72.30 567 LYS A C 1
ATOM 4191 O O . LYS A 1 567 ? 181.053 133.970 154.308 1.00 74.87 567 LYS A O 1
ATOM 4197 N N . VAL A 1 568 ? 180.010 132.029 153.855 1.00 68.96 568 VAL A N 1
ATOM 4198 C CA . VAL A 1 568 ? 178.691 132.612 154.067 1.00 70.92 568 VAL A CA 1
ATOM 4199 C C . VAL A 1 568 ? 178.499 132.995 155.530 1.00 74.93 568 VAL A C 1
ATOM 4200 O O . VAL A 1 568 ? 177.914 134.042 155.836 1.00 76.96 568 VAL A O 1
ATOM 4204 N N . ILE A 1 569 ? 179.014 132.181 156.458 1.00 73.32 569 ILE A N 1
ATOM 4205 C CA . ILE A 1 569 ? 178.869 132.510 157.871 1.00 75.54 569 ILE A CA 1
ATOM 4206 C C . ILE A 1 569 ? 179.727 133.716 158.229 1.00 77.60 569 ILE A C 1
ATOM 4207 O O . ILE A 1 569 ? 179.299 134.593 158.989 1.00 80.57 569 ILE A O 1
ATOM 4212 N N . GLU A 1 570 ? 180.944 133.794 157.686 1.00 77.43 570 GLU A N 1
ATOM 4213 C CA . GLU A 1 570 ? 181.800 134.931 157.994 1.00 80.56 570 GLU A CA 1
ATOM 4214 C C . GLU A 1 570 ? 181.340 136.210 157.311 1.00 79.99 570 GLU A C 1
ATOM 4215 O O . GLU A 1 570 ? 181.666 137.301 157.789 1.00 88.27 570 GLU A O 1
ATOM 4221 N N . LYS A 1 571 ? 180.591 136.110 156.213 1.00 73.93 571 LYS A N 1
ATOM 4222 C CA . LYS A 1 571 ? 180.151 137.307 155.505 1.00 76.76 571 LYS A CA 1
ATOM 4223 C C . LYS A 1 571 ? 178.805 137.812 156.018 1.00 79.89 571 LYS A C 1
ATOM 4224 O O . LYS A 1 571 ? 178.695 138.959 156.462 1.00 87.09 571 LYS A O 1
ATOM 4230 N N . PHE A 1 572 ? 177.773 136.970 155.962 1.00 76.37 572 PHE A N 1
ATOM 4231 C CA . PHE A 1 572 ? 176.431 137.414 156.311 1.00 73.89 572 PHE A CA 1
ATOM 4232 C C . PHE A 1 572 ? 176.055 137.127 157.757 1.00 74.05 572 PHE A C 1
ATOM 4233 O O . PHE A 1 572 ? 175.101 137.729 158.262 1.00 78.81 572 PHE A O 1
ATOM 4241 N N . SER A 1 573 ? 176.779 136.237 158.427 1.00 76.15 573 SER A N 1
ATOM 4242 C CA . SER A 1 573 ? 176.502 135.858 159.809 1.00 78.04 573 SER A CA 1
ATOM 4243 C C . SER A 1 573 ? 175.052 135.419 160.019 1.00 76.75 573 SER A C 1
ATOM 4244 O O . SER A 1 573 ? 174.302 136.068 160.763 1.00 75.15 573 SER A O 1
ATOM 4247 N N . PRO A 1 574 ? 174.620 134.335 159.385 1.00 79.63 574 PRO A N 1
ATOM 4248 C CA . PRO A 1 574 ? 173.273 133.821 159.633 1.00 77.11 574 PRO A CA 1
ATOM 4249 C C . PRO A 1 574 ? 173.217 133.011 160.918 1.00 80.31 574 PRO A C 1
ATOM 4250 O O . PRO A 1 574 ? 174.222 132.490 161.405 1.00 89.65 574 PRO A O 1
ATOM 4254 N N . GLU A 1 575 ? 172.011 132.913 161.468 1.00 76.08 575 GLU A N 1
ATOM 4255 C CA . GLU A 1 575 ? 171.781 132.060 162.625 1.00 79.10 575 GLU A CA 1
ATOM 4256 C C . GLU A 1 575 ? 171.408 130.636 162.244 1.00 77.23 575 GLU A C 1
ATOM 4257 O O . GLU A 1 575 ? 171.327 129.777 163.128 1.00 79.02 575 GLU A O 1
ATOM 4263 N N . VAL A 1 576 ? 171.185 130.368 160.958 1.00 72.65 576 VAL A N 1
ATOM 4264 C CA . VAL A 1 576 ? 170.910 129.019 160.479 1.00 74.00 576 VAL A CA 1
ATOM 4265 C C . VAL A 1 576 ? 171.116 129.018 158.973 1.00 73.01 576 VAL A C 1
ATOM 4266 O O . VAL A 1 576 ? 170.886 130.026 158.300 1.00 76.56 576 VAL A O 1
ATOM 4270 N N . VAL A 1 577 ? 171.576 127.887 158.445 1.00 68.77 577 VAL A N 1
ATOM 4271 C CA . VAL A 1 577 ? 171.891 127.752 157.029 1.00 65.77 577 VAL A CA 1
ATOM 4272 C C . VAL A 1 577 ? 171.120 126.566 156.472 1.00 65.97 577 VAL A C 1
ATOM 4273 O O . VAL A 1 577 ? 171.139 125.477 157.055 1.00 70.85 577 VAL A O 1
ATOM 4277 N N . GLY A 1 578 ? 170.439 126.778 155.346 1.00 61.11 578 GLY A N 1
ATOM 4278 C CA . GLY A 1 578 ? 169.731 125.722 154.664 1.00 58.52 578 GLY A CA 1
ATOM 4279 C C . GLY A 1 578 ? 170.507 125.257 153.450 1.00 57.11 578 GLY A C 1
ATOM 4280 O O . GLY A 1 578 ? 170.771 126.037 152.533 1.00 59.71 578 GLY A O 1
ATOM 4281 N N . VAL A 1 579 ? 170.875 123.980 153.451 1.00 57.27 579 VAL A N 1
ATOM 4282 C CA . VAL A 1 579 ? 171.676 123.386 152.389 1.00 59.26 579 VAL A CA 1
ATOM 4283 C C . VAL A 1 579 ? 170.786 122.440 151.597 1.00 58.04 579 VAL A C 1
ATOM 4284 O O . VAL A 1 579 ? 170.166 121.534 152.166 1.00 65.84 579 VAL A O 1
ATOM 4288 N N . MET A 1 580 ? 170.719 122.654 150.290 1.00 56.35 580 MET A N 1
ATOM 4289 C CA . MET A 1 580 ? 169.969 121.798 149.386 1.00 59.74 580 MET A CA 1
ATOM 4290 C C . MET A 1 580 ? 170.876 121.341 148.254 1.00 61.05 580 MET A C 1
ATOM 4291 O O . MET A 1 580 ? 171.771 122.075 147.824 1.00 59.96 580 MET A O 1
ATOM 4296 N N . THR A 1 581 ? 170.651 120.121 147.788 1.00 63.30 581 THR A N 1
ATOM 4297 C CA . THR A 1 581 ? 171.485 119.527 146.759 1.00 66.39 581 THR A CA 1
ATOM 4298 C C . THR A 1 581 ? 170.863 119.724 145.384 1.00 73.59 581 THR A C 1
ATOM 4299 O O . THR A 1 581 ? 169.644 119.841 145.240 1.00 79.97 581 THR A O 1
ATOM 4303 N N . SER A 1 582 ? 171.719 119.763 144.372 1.00 75.54 582 SER A N 1
ATOM 4304 C CA . SER A 1 582 ? 171.299 119.892 142.990 1.00 77.76 582 SER A CA 1
ATOM 4305 C C . SER A 1 582 ? 171.421 118.539 142.295 1.00 83.61 582 SER A C 1
ATOM 4306 O O . SER A 1 582 ? 171.717 117.517 142.923 1.00 90.37 582 SER A O 1
ATOM 4309 N N . GLY A 1 583 ? 171.185 118.523 140.983 1.00 79.28 583 GLY A N 1
ATOM 4310 C CA . GLY A 1 583 ? 171.205 117.263 140.258 1.00 78.48 583 GLY A CA 1
ATOM 4311 C C . GLY A 1 583 ? 172.571 116.605 140.254 1.00 86.75 583 GLY A C 1
ATOM 4312 O O . GLY A 1 583 ? 172.706 115.428 140.600 1.00 95.92 583 GLY A O 1
ATOM 4313 N N . LEU A 1 584 ? 173.608 117.360 139.883 1.00 82.12 584 LEU A N 1
ATOM 4314 C CA . LEU A 1 584 ? 174.941 116.778 139.749 1.00 86.18 584 LEU A CA 1
ATOM 4315 C C . LEU A 1 584 ? 175.472 116.282 141.089 1.00 90.45 584 LEU A C 1
ATOM 4316 O O . LEU A 1 584 ? 176.120 115.225 141.161 1.00 101.02 584 LEU A O 1
ATOM 4321 N N . THR A 1 585 ? 175.201 117.029 142.163 1.00 81.53 585 THR A N 1
ATOM 4322 C CA . THR A 1 585 ? 175.648 116.635 143.492 1.00 86.56 585 THR A CA 1
ATOM 4323 C C . THR A 1 585 ? 175.027 115.323 143.940 1.00 91.62 585 THR A C 1
ATOM 4324 O O . THR A 1 585 ? 175.552 114.681 144.856 1.00 98.40 585 THR A O 1
ATOM 4328 N N . GLU A 1 586 ? 173.925 114.912 143.319 1.00 90.76 586 GLU A N 1
ATOM 4329 C CA . GLU A 1 586 ? 173.404 113.569 143.521 1.00 91.42 586 GLU A CA 1
ATOM 4330 C C . GLU A 1 586 ? 173.902 112.595 142.467 1.00 90.87 586 GLU A C 1
ATOM 4331 O O . GLU A 1 586 ? 173.938 111.386 142.722 1.00 91.64 586 GLU A O 1
ATOM 4337 N N . THR A 1 587 ? 174.280 113.089 141.284 1.00 88.91 587 THR A N 1
ATOM 4338 C CA . THR A 1 587 ? 174.840 112.198 140.273 1.00 91.24 587 THR A CA 1
ATOM 4339 C C . THR A 1 587 ? 176.142 111.575 140.752 1.00 98.00 587 THR A C 1
ATOM 4340 O O . THR A 1 587 ? 176.352 110.368 140.588 1.00 105.98 587 THR A O 1
ATOM 4344 N N . MET A 1 588 ? 177.033 112.372 141.346 1.00 96.67 588 MET A N 1
ATOM 4345 C CA . MET A 1 588 ? 178.258 111.785 141.881 1.00 102.79 588 MET A CA 1
ATOM 4346 C C . MET A 1 588 ? 178.170 111.505 143.378 1.00 106.75 588 MET A C 1
ATOM 4347 O O . MET A 1 588 ? 179.134 111.000 143.959 1.00 114.04 588 MET A O 1
ATOM 4352 N N . GLY A 1 589 ? 177.038 111.813 144.003 1.00 106.12 589 GLY A N 1
ATOM 4353 C CA . GLY A 1 589 ? 176.662 111.237 145.284 1.00 109.41 589 GLY A CA 1
ATOM 4354 C C . GLY A 1 589 ? 177.509 111.574 146.491 1.00 110.39 589 GLY A C 1
ATOM 4355 O O . GLY A 1 589 ? 177.842 110.676 147.274 1.00 113.94 589 GLY A O 1
ATOM 4356 N N . ASP A 1 590 ? 177.866 112.841 146.669 1.00 107.45 590 ASP A N 1
ATOM 4357 C CA . ASP A 1 590 ? 178.494 113.250 147.916 1.00 107.36 590 ASP A CA 1
ATOM 4358 C C . ASP A 1 590 ? 177.434 113.377 148.999 1.00 102.48 590 ASP A C 1
ATOM 4359 O O . ASP A 1 590 ? 176.302 113.792 148.736 1.00 104.08 590 ASP A O 1
ATOM 4364 N N . ASP A 1 591 ? 177.796 113.007 150.222 1.00 95.11 591 ASP A N 1
ATOM 4365 C CA . ASP A 1 591 ? 176.879 113.124 151.345 1.00 93.06 591 ASP A CA 1
ATOM 4366 C C . ASP A 1 591 ? 177.115 114.468 152.020 1.00 88.42 591 ASP A C 1
ATOM 4367 O O . ASP A 1 591 ? 178.207 114.725 152.539 1.00 85.06 591 ASP A O 1
ATOM 4372 N N . VAL A 1 592 ? 176.094 115.325 151.998 1.00 87.36 592 VAL A N 1
ATOM 4373 C CA . VAL A 1 592 ? 176.219 116.658 152.574 1.00 86.36 592 VAL A CA 1
ATOM 4374 C C . VAL A 1 592 ? 176.452 116.575 154.076 1.00 86.49 592 VAL A C 1
ATOM 4375 O O . VAL A 1 592 ? 177.163 117.407 154.649 1.00 90.24 592 VAL A O 1
ATOM 4379 N N . ARG A 1 593 ? 175.885 115.561 154.730 1.00 82.98 593 ARG A N 1
ATOM 4380 C CA . ARG A 1 593 ? 175.926 115.478 156.187 1.00 84.72 593 ARG A CA 1
ATOM 4381 C C . ARG A 1 593 ? 177.341 115.230 156.706 1.00 85.52 593 ARG A C 1
ATOM 4382 O O . ARG A 1 593 ? 177.712 115.733 157.775 1.00 86.79 593 ARG A O 1
ATOM 4390 N N . SER A 1 594 ? 178.145 114.441 155.983 1.00 83.40 594 SER A N 1
ATOM 4391 C CA . SER A 1 594 ? 179.538 114.259 156.389 1.00 78.63 594 SER A CA 1
ATOM 4392 C C . SER A 1 594 ? 180.301 115.574 156.323 1.00 80.04 594 SER A C 1
ATOM 4393 O O . SER A 1 594 ? 181.079 115.895 157.228 1.00 83.01 594 SER A O 1
ATOM 4396 N N . ALA A 1 595 ? 180.091 116.350 155.260 1.00 78.77 595 ALA A N 1
ATOM 4397 C CA . ALA A 1 595 ? 180.694 117.674 155.198 1.00 79.19 595 ALA A CA 1
ATOM 4398 C C . ALA A 1 595 ? 180.172 118.568 156.312 1.00 78.76 595 ALA A C 1
ATOM 4399 O O . ALA A 1 595 ? 180.914 119.403 156.835 1.00 81.04 595 ALA A O 1
ATOM 4401 N N . ILE A 1 596 ? 178.906 118.397 156.696 1.00 75.76 596 ILE A N 1
ATOM 4402 C CA . ILE A 1 596 ? 178.333 119.191 157.780 1.00 73.33 596 ILE A CA 1
ATOM 4403 C C . ILE A 1 596 ? 179.057 118.902 159.088 1.00 75.92 596 ILE A C 1
ATOM 4404 O O . ILE A 1 596 ? 179.474 119.818 159.806 1.00 76.94 596 ILE A O 1
ATOM 4409 N N . VAL A 1 597 ? 179.218 117.618 159.414 1.00 75.58 597 VAL A N 1
ATOM 4410 C CA . VAL A 1 597 ? 179.878 117.262 160.667 1.00 75.55 597 VAL A CA 1
ATOM 4411 C C . VAL A 1 597 ? 181.352 117.651 160.623 1.00 76.86 597 VAL A C 1
ATOM 4412 O O . VAL A 1 597 ? 181.922 118.080 161.633 1.00 80.57 597 VAL A O 1
ATOM 4416 N N . HIS A 1 598 ? 181.987 117.541 159.454 1.00 76.81 598 HIS A N 1
ATOM 4417 C CA . HIS A 1 598 ? 183.379 117.961 159.332 1.00 78.87 598 HIS A CA 1
ATOM 4418 C C . HIS A 1 598 ? 183.520 119.460 159.562 1.00 79.91 598 HIS A C 1
ATOM 4419 O O . HIS A 1 598 ? 184.407 119.904 160.297 1.00 87.95 598 HIS A O 1
ATOM 4426 N N . PHE A 1 599 ? 182.640 120.254 158.951 1.00 76.29 599 PHE A N 1
ATOM 4427 C CA . PHE A 1 599 ? 182.678 121.699 159.144 1.00 76.66 599 PHE A CA 1
ATOM 4428 C C . PHE A 1 599 ? 182.411 122.062 160.597 1.00 79.37 599 PHE A C 1
ATOM 4429 O O . PHE A 1 599 ? 183.017 122.996 161.134 1.00 85.15 599 PHE A O 1
ATOM 4437 N N . ARG A 1 600 ? 181.498 121.338 161.246 1.00 78.85 600 ARG A N 1
ATOM 4438 C CA . ARG A 1 600 ? 181.241 121.578 162.661 1.00 82.20 600 ARG A CA 1
ATOM 4439 C C . ARG A 1 600 ? 182.475 121.279 163.503 1.00 83.64 600 ARG A C 1
ATOM 4440 O O . ARG A 1 600 ? 182.780 122.011 164.452 1.00 89.14 600 ARG A O 1
ATOM 4448 N N . GLN A 1 601 ? 183.197 120.206 163.175 1.00 80.58 601 GLN A N 1
ATOM 4449 C CA . GLN A 1 601 ? 184.371 119.842 163.963 1.00 78.71 601 GLN A CA 1
ATOM 4450 C C . GLN A 1 601 ? 185.528 120.812 163.745 1.00 84.65 601 GLN A C 1
ATOM 4451 O O . GLN A 1 601 ? 186.173 121.236 164.711 1.00 91.01 601 GLN A O 1
ATOM 4457 N N . GLU A 1 602 ? 185.814 121.171 162.491 1.00 84.81 602 GLU A N 1
ATOM 4458 C CA . GLU A 1 602 ? 187.010 121.964 162.211 1.00 87.86 602 GLU A CA 1
ATOM 4459 C C . GLU A 1 602 ? 186.919 123.359 162.815 1.00 92.02 602 GLU A C 1
ATOM 4460 O O . GLU A 1 602 ? 187.923 123.898 163.294 1.00 99.20 602 GLU A O 1
ATOM 4466 N N . TYR A 1 603 ? 185.730 123.963 162.804 1.00 91.35 603 TYR A N 1
ATOM 4467 C CA . TYR A 1 603 ? 185.527 125.314 163.325 1.00 93.55 603 TYR A CA 1
ATOM 4468 C C . TYR A 1 603 ? 184.464 125.264 164.412 1.00 94.14 603 TYR A C 1
ATOM 4469 O O . TYR A 1 603 ? 183.277 125.510 164.147 1.00 97.59 603 TYR A O 1
ATOM 4478 N N . PRO A 1 604 ? 184.843 124.949 165.652 1.00 94.93 604 PRO A N 1
ATOM 4479 C CA . PRO A 1 604 ? 183.853 124.925 166.740 1.00 100.65 604 PRO A CA 1
ATOM 4480 C C . PRO A 1 604 ? 183.234 126.280 167.024 1.00 104.71 604 PRO A C 1
ATOM 4481 O O . PRO A 1 604 ? 182.181 126.337 167.670 1.00 113.28 604 PRO A O 1
ATOM 4485 N N . GLU A 1 605 ? 183.856 127.372 166.574 1.00 97.52 605 GLU A N 1
ATOM 4486 C CA . GLU A 1 605 ? 183.286 128.697 166.786 1.00 100.06 605 GLU A CA 1
ATOM 4487 C C . GLU A 1 605 ? 181.926 128.851 166.118 1.00 101.69 605 GLU A C 1
ATOM 4488 O O . GLU A 1 605 ? 181.122 129.682 166.555 1.00 102.47 605 GLU A O 1
ATOM 4494 N N . HIS A 1 606 ? 181.649 128.069 165.077 1.00 100.14 606 HIS A N 1
ATOM 4495 C CA . HIS A 1 606 ? 180.369 128.095 164.389 1.00 93.98 606 HIS A CA 1
ATOM 4496 C C . HIS A 1 606 ? 179.394 127.055 164.928 1.00 92.10 606 HIS A C 1
ATOM 4497 O O . HIS A 1 606 ? 178.480 126.640 164.206 1.00 93.27 606 HIS A O 1
ATOM 4504 N N . ASP A 1 607 ? 179.576 126.620 166.176 1.00 93.80 607 ASP A N 1
ATOM 4505 C CA . ASP A 1 607 ? 178.656 125.657 166.772 1.00 93.87 607 ASP A CA 1
ATOM 4506 C C . ASP A 1 607 ? 177.262 126.250 166.932 1.00 91.11 607 ASP A C 1
ATOM 4507 O O . ASP A 1 607 ? 176.259 125.554 166.735 1.00 90.32 607 ASP A O 1
ATOM 4512 N N . GLY A 1 608 ? 177.180 127.531 167.287 1.00 86.58 608 GLY A N 1
ATOM 4513 C CA . GLY A 1 608 ? 175.904 128.161 167.571 1.00 79.84 608 GLY A CA 1
ATOM 4514 C C . GLY A 1 608 ? 174.990 128.316 166.375 1.00 79.40 608 GLY A C 1
ATOM 4515 O O . GLY A 1 608 ? 173.824 128.681 166.558 1.00 85.51 608 GLY A O 1
ATOM 4516 N N . VAL A 1 609 ? 175.480 128.052 165.169 1.00 76.19 609 VAL A N 1
ATOM 4517 C CA . VAL A 1 609 ? 174.667 128.191 163.965 1.00 72.66 609 VAL A CA 1
ATOM 4518 C C . VAL A 1 609 ? 174.311 126.805 163.442 1.00 74.86 609 VAL A C 1
ATOM 4519 O O . VAL A 1 609 ? 175.168 126.126 162.859 1.00 77.47 609 VAL A O 1
ATOM 4523 N N . PRO A 1 610 ? 173.078 126.344 163.628 1.00 74.78 610 PRO A N 1
ATOM 4524 C CA . PRO A 1 610 ? 172.690 125.040 163.086 1.00 72.22 610 PRO A CA 1
ATOM 4525 C C . PRO A 1 610 ? 172.528 125.096 161.576 1.00 70.41 610 PRO A C 1
ATOM 4526 O O . PRO A 1 610 ? 172.377 126.159 160.973 1.00 69.66 610 PRO A O 1
ATOM 4530 N N . VAL A 1 611 ? 172.573 123.918 160.964 1.00 68.58 611 VAL A N 1
ATOM 4531 C CA . VAL A 1 611 ? 172.407 123.776 159.524 1.00 64.38 611 VAL A CA 1
ATOM 4532 C C . VAL A 1 611 ? 171.379 122.688 159.258 1.00 65.33 611 VAL A C 1
ATOM 4533 O O . VAL A 1 611 ? 171.414 121.619 159.878 1.00 70.86 611 VAL A O 1
ATOM 4537 N N . VAL A 1 612 ? 170.456 122.967 158.345 1.00 63.61 612 VAL A N 1
ATOM 4538 C CA . VAL A 1 612 ? 169.449 122.007 157.916 1.00 62.70 612 VAL A CA 1
ATOM 4539 C C . VAL A 1 612 ? 169.753 121.618 156.479 1.00 63.58 612 VAL A C 1
ATOM 4540 O O . VAL A 1 612 ? 169.862 122.483 155.602 1.00 66.99 612 VAL A O 1
ATOM 4544 N N . TRP A 1 613 ? 169.905 120.322 156.241 1.00 59.98 613 TRP A N 1
ATOM 4545 C CA . TRP A 1 613 ? 170.228 119.803 154.923 1.00 59.02 613 TRP A CA 1
ATOM 4546 C C . TRP A 1 613 ? 169.062 118.973 154.408 1.00 65.95 613 TRP A C 1
ATOM 4547 O O . TRP A 1 613 ? 168.467 118.187 155.153 1.00 81.17 613 TRP A O 1
ATOM 4558 N N . ALA A 1 614 ? 168.721 119.173 153.139 1.00 58.83 614 ALA A N 1
ATOM 4559 C CA . ALA A 1 614 ? 167.619 118.461 152.512 1.00 62.39 614 ALA A CA 1
ATOM 4560 C C . ALA A 1 614 ? 168.051 118.004 151.131 1.00 67.48 614 ALA A C 1
ATOM 4561 O O . ALA A 1 614 ? 168.554 118.805 150.338 1.00 69.18 614 ALA A O 1
ATOM 4563 N N . SER A 1 615 ? 167.853 116.722 150.845 1.00 69.40 615 SER A N 1
ATOM 4564 C CA . SER A 1 615 ? 168.191 116.168 149.541 1.00 66.91 615 SER A CA 1
ATOM 4565 C C . SER A 1 615 ? 167.047 116.456 148.580 1.00 70.84 615 SER A C 1
ATOM 4566 O O . SER A 1 615 ? 165.952 115.902 148.721 1.00 79.30 615 SER A O 1
ATOM 4569 N N . THR A 1 616 ? 167.294 117.319 147.599 1.00 64.15 616 THR A N 1
ATOM 4570 C CA . THR A 1 616 ? 166.301 117.677 146.587 1.00 67.49 616 THR A CA 1
ATOM 4571 C C . THR A 1 616 ? 166.906 117.453 145.209 1.00 74.83 616 THR A C 1
ATOM 4572 O O . THR A 1 616 ? 167.217 118.407 144.487 1.00 76.15 616 THR A O 1
ATOM 4576 N N . PRO A 1 617 ? 167.089 116.195 144.811 1.00 78.47 617 PRO A N 1
ATOM 4577 C CA . PRO A 1 617 ? 167.615 115.917 143.473 1.00 75.90 617 PRO A CA 1
ATOM 4578 C C . PRO A 1 617 ? 166.605 116.289 142.404 1.00 78.35 617 PRO A C 1
ATOM 4579 O O . PRO A 1 617 ? 165.399 116.365 142.654 1.00 84.16 617 PRO A O 1
ATOM 4583 N N . ASP A 1 618 ? 167.113 116.527 141.200 1.00 75.24 618 ASP A N 1
ATOM 4584 C CA . ASP A 1 618 ? 166.296 117.109 140.147 1.00 72.83 618 ASP A CA 1
ATOM 4585 C C . ASP A 1 618 ? 165.530 116.073 139.347 1.00 75.13 618 ASP A C 1
ATOM 4586 O O . ASP A 1 618 ? 164.707 116.448 138.506 1.00 75.39 618 ASP A O 1
ATOM 4591 N N . TYR A 1 619 ? 165.789 114.790 139.578 1.00 78.58 619 TYR A N 1
ATOM 4592 C CA . TYR A 1 619 ? 165.011 113.705 139.002 1.00 76.28 619 TYR A CA 1
ATOM 4593 C C . TYR A 1 619 ? 163.932 113.209 139.953 1.00 74.20 619 TYR A C 1
ATOM 4594 O O . TYR A 1 619 ? 163.215 112.258 139.627 1.00 73.83 619 TYR A O 1
ATOM 4603 N N . CYS A 1 620 ? 163.800 113.833 141.118 1.00 76.00 620 CYS A N 1
ATOM 4604 C CA . CYS A 1 620 ? 162.886 113.384 142.154 1.00 75.05 620 CYS A CA 1
ATOM 4605 C C . CYS A 1 620 ? 161.482 113.948 141.982 1.00 71.44 620 CYS A C 1
ATOM 4606 O O . CYS A 1 620 ? 160.540 113.432 142.590 1.00 75.17 620 CYS A O 1
ATOM 4609 N N . GLY A 1 621 ? 161.309 114.961 141.140 1.00 63.91 621 GLY A N 1
ATOM 4610 C CA . GLY A 1 621 ? 159.987 115.500 140.900 1.00 60.65 621 GLY A CA 1
ATOM 4611 C C . GLY A 1 621 ? 159.972 116.975 140.569 1.00 62.22 621 GLY A C 1
ATOM 4612 O O . GLY A 1 621 ? 160.762 117.445 139.746 1.00 66.16 621 GLY A O 1
ATOM 4613 N N . SER A 1 622 ? 159.071 117.713 141.204 1.00 62.50 622 SER A N 1
ATOM 4614 C CA . SER A 1 622 ? 158.873 119.123 140.901 1.00 60.85 622 SER A CA 1
ATOM 4615 C C . SER A 1 622 ? 158.920 119.922 142.202 1.00 62.38 622 SER A C 1
ATOM 4616 O O . SER A 1 622 ? 159.340 119.429 143.256 1.00 68.84 622 SER A O 1
ATOM 4619 N N . LEU A 1 623 ? 158.500 121.187 142.120 1.00 62.06 623 LEU A N 1
ATOM 4620 C CA . LEU A 1 623 ? 158.541 122.086 143.269 1.00 65.00 623 LEU A CA 1
ATOM 4621 C C . LEU A 1 623 ? 157.809 121.513 144.476 1.00 64.63 623 LEU A C 1
ATOM 4622 O O . LEU A 1 623 ? 158.244 121.711 145.617 1.00 65.00 623 LEU A O 1
ATOM 4627 N N . GLN A 1 624 ? 156.707 120.798 144.251 1.00 63.09 624 GLN A N 1
ATOM 4628 C CA . GLN A 1 624 ? 155.912 120.290 145.363 1.00 65.09 624 GLN A CA 1
ATOM 4629 C C . GLN A 1 624 ? 156.689 119.290 146.210 1.00 63.14 624 GLN A C 1
ATOM 4630 O O . GLN A 1 624 ? 156.709 119.397 147.443 1.00 66.38 624 GLN A O 1
ATOM 4636 N N . GLU A 1 625 ? 157.340 118.314 145.572 1.00 61.48 625 GLU A N 1
ATOM 4637 C CA . GLU A 1 625 ? 158.072 117.311 146.339 1.00 68.65 625 GLU A CA 1
ATOM 4638 C C . GLU A 1 625 ? 159.279 117.940 147.015 1.00 67.41 625 GLU A C 1
ATOM 4639 O O . GLU A 1 625 ? 159.609 117.583 148.148 1.00 67.50 625 GLU A O 1
ATOM 4645 N N . GLY A 1 626 ? 159.955 118.869 146.341 1.00 59.10 626 GLY A N 1
ATOM 4646 C CA . GLY A 1 626 ? 161.068 119.553 146.980 1.00 59.59 626 GLY A CA 1
ATOM 4647 C C . GLY A 1 626 ? 160.640 120.291 148.232 1.00 60.99 626 GLY A C 1
ATOM 4648 O O . GLY A 1 626 ? 161.306 120.218 149.269 1.00 63.78 626 GLY A O 1
ATOM 4649 N N . TYR A 1 627 ? 159.506 120.992 148.155 1.00 58.47 627 TYR A N 1
ATOM 4650 C CA . TYR A 1 627 ? 158.960 121.681 149.319 1.00 58.86 627 TYR A CA 1
ATOM 4651 C C . TYR A 1 627 ? 158.640 120.697 150.436 1.00 56.44 627 TYR A C 1
ATOM 4652 O O . TYR A 1 627 ? 158.990 120.923 151.601 1.00 54.99 627 TYR A O 1
ATOM 4661 N N . ALA A 1 628 ? 157.987 119.585 150.092 1.00 58.09 628 ALA A N 1
ATOM 4662 C CA . ALA A 1 628 ? 157.638 118.592 151.104 1.00 57.79 628 ALA A CA 1
ATOM 4663 C C . ALA A 1 628 ? 158.884 118.001 151.754 1.00 59.68 628 ALA A C 1
ATOM 4664 O O . ALA A 1 628 ? 158.928 117.811 152.975 1.00 61.74 628 ALA A O 1
ATOM 4666 N N . ALA A 1 629 ? 159.913 117.720 150.955 1.00 58.65 629 ALA A N 1
ATOM 4667 C CA . ALA A 1 629 ? 161.123 117.096 151.477 1.00 58.18 629 ALA A CA 1
ATOM 4668 C C . ALA A 1 629 ? 161.898 118.044 152.381 1.00 58.46 629 ALA A C 1
ATOM 4669 O O . ALA A 1 629 ? 162.393 117.633 153.437 1.00 59.17 629 ALA A O 1
ATOM 4671 N N . THR A 1 630 ? 162.025 119.315 151.992 1.00 57.92 630 THR A N 1
ATOM 4672 C CA . THR A 1 630 ? 162.723 120.245 152.874 1.00 56.20 630 THR A CA 1
ATOM 4673 C C . THR A 1 630 ? 161.916 120.530 154.135 1.00 53.55 630 THR A C 1
ATOM 4674 O O . THR A 1 630 ? 162.501 120.718 155.207 1.00 54.41 630 THR A O 1
ATOM 4678 N N . VAL A 1 631 ? 160.582 120.541 154.043 1.00 54.91 631 VAL A N 1
ATOM 4679 C CA . VAL A 1 631 ? 159.770 120.696 155.247 1.00 56.34 631 VAL A CA 1
ATOM 4680 C C . VAL A 1 631 ? 159.968 119.504 156.175 1.00 56.25 631 VAL A C 1
ATOM 4681 O O . VAL A 1 631 ? 160.068 119.659 157.397 1.00 58.74 631 VAL A O 1
ATOM 4685 N N . GLU A 1 632 ? 160.031 118.297 155.610 1.00 57.04 632 GLU A N 1
ATOM 4686 C CA . GLU A 1 632 ? 160.288 117.111 156.419 1.00 56.26 632 GLU A CA 1
ATOM 4687 C C . GLU A 1 632 ? 161.663 117.173 157.072 1.00 53.83 632 GLU A C 1
ATOM 4688 O O . GLU A 1 632 ? 161.824 116.792 158.237 1.00 52.73 632 GLU A O 1
ATOM 4694 N N . ALA A 1 633 ? 162.670 117.641 156.331 1.00 55.17 633 ALA A N 1
ATOM 4695 C CA . ALA A 1 633 ? 164.008 117.771 156.899 1.00 51.75 633 ALA A CA 1
ATOM 4696 C C . ALA A 1 633 ? 164.032 118.784 158.038 1.00 52.46 633 ALA A C 1
ATOM 4697 O O . ALA A 1 633 ? 164.696 118.567 159.058 1.00 56.36 633 ALA A O 1
ATOM 4699 N N . ILE A 1 634 ? 163.323 119.902 157.877 1.00 52.59 634 ILE A N 1
ATOM 4700 C CA . ILE A 1 634 ? 163.243 120.894 158.945 1.00 54.98 634 ILE A CA 1
ATOM 4701 C C . ILE A 1 634 ? 162.523 120.319 160.159 1.00 56.59 634 ILE A C 1
ATOM 4702 O O . ILE A 1 634 ? 162.932 120.541 161.305 1.00 59.08 634 ILE A O 1
ATOM 4707 N N . VAL A 1 635 ? 161.443 119.572 159.929 1.00 56.35 635 VAL A N 1
ATOM 4708 C CA . VAL A 1 635 ? 160.650 119.034 161.029 1.00 56.99 635 VAL A CA 1
ATOM 4709 C C . VAL A 1 635 ? 161.441 117.990 161.809 1.00 59.24 635 VAL A C 1
ATOM 4710 O O . VAL A 1 635 ? 161.377 117.936 163.042 1.00 64.15 635 VAL A O 1
ATOM 4714 N N . ARG A 1 636 ? 162.206 117.152 161.112 1.00 56.88 636 ARG A N 1
ATOM 4715 C CA . ARG A 1 636 ? 162.929 116.076 161.777 1.00 57.72 636 ARG A CA 1
ATOM 4716 C C . ARG A 1 636 ? 164.144 116.553 162.560 1.00 58.95 636 ARG A C 1
ATOM 4717 O O . ARG A 1 636 ? 164.693 115.773 163.344 1.00 67.71 636 ARG A O 1
ATOM 4725 N N . SER A 1 637 ? 164.577 117.799 162.381 1.00 56.28 637 SER A N 1
ATOM 4726 C CA . SER A 1 637 ? 165.831 118.266 162.959 1.00 57.85 637 SER A CA 1
ATOM 4727 C C . SER A 1 637 ? 165.655 119.339 164.023 1.00 63.28 637 SER A C 1
ATOM 4728 O O . SER A 1 637 ? 166.163 119.187 165.137 1.00 68.56 637 SER A O 1
ATOM 4731 N N . VAL A 1 638 ? 164.955 120.426 163.715 1.00 59.30 638 VAL A N 1
ATOM 4732 C CA . VAL A 1 638 ? 164.934 121.586 164.605 1.00 60.56 638 VAL A CA 1
ATOM 4733 C C . VAL A 1 638 ? 164.059 121.354 165.836 1.00 66.52 638 VAL A C 1
ATOM 4734 O O . VAL A 1 638 ? 164.574 121.446 166.960 1.00 74.21 638 VAL A O 1
ATOM 4738 N N . PRO A 1 639 ? 162.760 121.063 165.711 1.00 66.49 639 PRO A N 1
ATOM 4739 C CA . PRO A 1 639 ? 161.921 120.998 166.913 1.00 66.73 639 PRO A CA 1
ATOM 4740 C C . PRO A 1 639 ? 162.232 119.781 167.769 1.00 68.52 639 PRO A C 1
ATOM 4741 O O . PRO A 1 639 ? 162.726 118.759 167.288 1.00 71.58 639 PRO A O 1
ATOM 4745 N N . GLU A 1 640 ? 161.934 119.906 169.058 1.00 71.91 640 GLU A N 1
ATOM 4746 C CA . GLU A 1 640 ? 162.129 118.845 170.031 1.00 78.06 640 GLU A CA 1
ATOM 4747 C C . GLU A 1 640 ? 160.876 118.697 170.879 1.00 73.83 640 GLU A C 1
ATOM 4748 O O . GLU A 1 640 ? 160.142 119.669 171.085 1.00 68.00 640 GLU A O 1
ATOM 4754 N N . PRO A 1 641 ? 160.603 117.492 171.384 1.00 76.54 641 PRO A N 1
ATOM 4755 C CA . PRO A 1 641 ? 159.362 117.275 172.139 1.00 74.12 641 PRO A CA 1
ATOM 4756 C C . PRO A 1 641 ? 159.500 117.765 173.573 1.00 69.62 641 PRO A C 1
ATOM 4757 O O . PRO A 1 641 ? 160.478 117.459 174.258 1.00 77.57 641 PRO A O 1
ATOM 4761 N N . GLY A 1 642 ? 158.512 118.531 174.020 1.00 65.10 642 GLY A N 1
ATOM 4762 C CA . GLY A 1 642 ? 158.497 119.034 175.378 1.00 68.52 642 GLY A CA 1
ATOM 4763 C C . GLY A 1 642 ? 157.157 118.827 176.048 1.00 69.36 642 GLY A C 1
ATOM 4764 O O . GLY A 1 642 ? 156.649 117.704 176.102 1.00 71.20 642 GLY A O 1
ATOM 4765 N N . GLU A 1 643 ? 156.572 119.905 176.558 1.00 71.13 643 GLU A N 1
ATOM 4766 C CA . GLU A 1 643 ? 155.267 119.833 177.197 1.00 70.05 643 GLU A CA 1
ATOM 4767 C C . GLU A 1 643 ? 154.183 119.799 176.122 1.00 75.38 643 GLU A C 1
ATOM 4768 O O . GLU A 1 643 ? 154.456 119.612 174.933 1.00 82.28 643 GLU A O 1
ATOM 4774 N N . THR A 1 644 ? 152.933 119.974 176.534 1.00 73.15 644 THR A N 1
ATOM 4775 C CA . THR A 1 644 ? 151.782 119.918 175.640 1.00 74.38 644 THR A CA 1
ATOM 4776 C C . THR A 1 644 ? 150.905 121.148 175.825 1.00 75.03 644 THR A C 1
ATOM 4777 O O . THR A 1 644 ? 149.686 121.060 175.988 1.00 85.31 644 THR A O 1
ATOM 4781 N N . ILE A 1 645 ? 151.536 122.320 175.800 1.00 69.61 645 ILE A N 1
ATOM 4782 C CA . ILE A 1 645 ? 150.871 123.607 176.002 1.00 70.61 645 ILE A CA 1
ATOM 4783 C C . ILE A 1 645 ? 149.625 123.702 175.127 1.00 73.77 645 ILE A C 1
ATOM 4784 O O . ILE A 1 645 ? 149.728 123.724 173.892 1.00 73.97 645 ILE A O 1
ATOM 4789 N N . PRO A 1 646 ? 148.434 123.741 175.718 1.00 75.35 646 PRO A N 1
ATOM 4790 C CA . PRO A 1 646 ? 147.208 123.763 174.917 1.00 70.45 646 PRO A CA 1
ATOM 4791 C C . PRO A 1 646 ? 146.988 125.125 174.281 1.00 67.95 646 PRO A C 1
ATOM 4792 O O . PRO A 1 646 ? 147.593 126.132 174.655 1.00 71.50 646 PRO A O 1
ATOM 4796 N N . GLY A 1 647 ? 146.098 125.142 173.294 1.00 59.37 647 GLY A N 1
ATOM 4797 C CA . GLY A 1 647 ? 145.821 126.349 172.549 1.00 63.62 647 GLY A CA 1
ATOM 4798 C C . GLY A 1 647 ? 146.819 126.663 171.460 1.00 65.57 647 GLY A C 1
ATOM 4799 O O . GLY A 1 647 ? 146.673 127.691 170.788 1.00 69.79 647 GLY A O 1
ATOM 4800 N N . GLN A 1 648 ? 147.825 125.820 171.265 1.00 62.88 648 GLN A N 1
ATOM 4801 C CA . GLN A 1 648 ? 148.831 126.009 170.232 1.00 61.21 648 GLN A CA 1
ATOM 4802 C C . GLN A 1 648 ? 148.639 124.960 169.149 1.00 60.53 648 GLN A C 1
ATOM 4803 O O . GLN A 1 648 ? 148.528 123.766 169.447 1.00 65.67 648 GLN A O 1
ATOM 4809 N N . VAL A 1 649 ? 148.594 125.407 167.900 1.00 56.41 649 VAL A N 1
ATOM 4810 C CA . VAL A 1 649 ? 148.449 124.522 166.754 1.00 57.14 649 VAL A CA 1
ATOM 4811 C C . VAL A 1 649 ? 149.577 124.814 165.775 1.00 58.86 649 VAL A C 1
ATOM 4812 O O . VAL A 1 649 ? 150.019 125.961 165.644 1.00 59.37 649 VAL A O 1
ATOM 4816 N N . THR A 1 650 ? 150.074 123.767 165.126 1.00 58.18 650 THR A N 1
ATOM 4817 C CA . THR A 1 650 ? 151.153 123.874 164.156 1.00 56.38 650 THR A CA 1
ATOM 4818 C C . THR A 1 650 ? 150.598 123.619 162.764 1.00 55.52 650 THR A C 1
ATOM 4819 O O . THR A 1 650 ? 149.943 122.599 162.529 1.00 55.32 650 THR A O 1
ATOM 4823 N N . VAL A 1 651 ? 150.859 124.545 161.848 1.00 56.79 651 VAL A N 1
ATOM 4824 C CA . VAL A 1 651 ? 150.368 124.467 160.480 1.00 55.68 651 VAL A CA 1
ATOM 4825 C C . VAL A 1 651 ? 151.565 124.353 159.549 1.00 56.78 651 VAL A C 1
ATOM 4826 O O . VAL A 1 651 ? 152.492 125.168 159.618 1.00 51.30 651 VAL A O 1
ATOM 4830 N N . LEU A 1 652 ? 151.546 123.336 158.688 1.00 60.46 652 LEU A N 1
ATOM 4831 C CA . LEU A 1 652 ? 152.557 123.147 157.653 1.00 59.63 652 LEU A CA 1
ATOM 4832 C C . LEU A 1 652 ? 151.905 123.435 156.309 1.00 60.79 652 LEU A C 1
ATOM 4833 O O . LEU A 1 652 ? 151.330 122.532 155.684 1.00 63.58 652 LEU A O 1
ATOM 4838 N N . PRO A 1 653 ? 151.948 124.675 155.829 1.00 62.23 653 PRO A N 1
ATOM 4839 C CA . PRO A 1 653 ? 151.289 124.997 154.560 1.00 62.06 653 PRO A CA 1
ATOM 4840 C C . PRO A 1 653 ? 151.945 124.290 153.386 1.00 63.27 653 PRO A C 1
ATOM 4841 O O . PRO A 1 653 ? 153.152 124.038 153.373 1.00 63.87 653 PRO A O 1
ATOM 4845 N N . GLY A 1 654 ? 151.125 123.972 152.389 1.00 63.19 654 GLY A N 1
ATOM 4846 C CA . GLY A 1 654 ? 151.631 123.372 151.177 1.00 61.09 654 GLY A CA 1
ATOM 4847 C C . GLY A 1 654 ? 152.260 124.391 150.252 1.00 65.29 654 GLY A C 1
ATOM 4848 O O . GLY A 1 654 ? 152.172 125.602 150.452 1.00 69.22 654 GLY A O 1
ATOM 4849 N N . ALA A 1 655 ? 152.915 123.878 149.211 1.00 63.30 655 ALA A N 1
ATOM 4850 C CA . ALA A 1 655 ? 153.560 124.753 148.242 1.00 63.02 655 ALA A CA 1
ATOM 4851 C C . ALA A 1 655 ? 152.555 125.494 147.372 1.00 61.45 655 ALA A C 1
ATOM 4852 O O . ALA A 1 655 ? 152.909 126.513 146.770 1.00 59.24 655 ALA A O 1
ATOM 4854 N N . HIS A 1 656 ? 151.316 125.009 147.295 1.00 61.54 656 HIS A N 1
ATOM 4855 C CA . HIS A 1 656 ? 150.319 125.633 146.435 1.00 57.61 656 HIS A CA 1
ATOM 4856 C C . HIS A 1 656 ? 149.769 126.926 147.022 1.00 59.77 656 HIS A C 1
ATOM 4857 O O . HIS A 1 656 ? 149.349 127.810 146.268 1.00 62.80 656 HIS A O 1
ATOM 4864 N N . LEU A 1 657 ? 149.756 127.056 148.344 1.00 60.52 657 LEU A N 1
ATOM 4865 C CA . LEU A 1 657 ? 149.170 128.233 148.968 1.00 61.99 657 LEU A CA 1
ATOM 4866 C C . LEU A 1 657 ? 150.066 129.449 148.773 1.00 62.45 657 LEU A C 1
ATOM 4867 O O . LEU A 1 657 ? 151.267 129.403 149.053 1.00 64.25 657 LEU A O 1
ATOM 4872 N N . THR A 1 658 ? 149.476 130.539 148.290 1.00 62.19 658 THR A N 1
ATOM 4873 C CA . THR A 1 658 ? 150.181 131.798 148.161 1.00 62.61 658 THR A CA 1
ATOM 4874 C C . THR A 1 658 ? 150.339 132.429 149.542 1.00 63.63 658 THR A C 1
ATOM 4875 O O . THR A 1 658 ? 149.700 131.999 150.505 1.00 67.22 658 THR A O 1
ATOM 4879 N N . PRO A 1 659 ? 151.214 133.432 149.679 1.00 61.91 659 PRO A N 1
ATOM 4880 C CA . PRO A 1 659 ? 151.378 134.081 150.992 1.00 63.95 659 PRO A CA 1
ATOM 4881 C C . PRO A 1 659 ? 150.081 134.581 151.610 1.00 65.30 659 PRO A C 1
ATOM 4882 O O . PRO A 1 659 ? 149.921 134.505 152.834 1.00 68.97 659 PRO A O 1
ATOM 4886 N N . ALA A 1 660 ? 149.148 135.090 150.803 1.00 59.85 660 ALA A N 1
ATOM 4887 C CA . ALA A 1 660 ? 147.871 135.542 151.348 1.00 60.29 660 ALA A CA 1
ATOM 4888 C C . ALA A 1 660 ? 147.081 134.382 151.943 1.00 63.73 660 ALA A C 1
ATOM 4889 O O . ALA A 1 660 ? 146.413 134.538 152.976 1.00 66.69 660 ALA A O 1
ATOM 4891 N N . ASP A 1 661 ? 147.141 133.211 151.303 1.00 63.47 661 ASP A N 1
ATOM 4892 C CA . ASP A 1 661 ? 146.463 132.038 151.844 1.00 63.21 661 ASP A CA 1
ATOM 4893 C C . ASP A 1 661 ? 147.016 131.664 153.211 1.00 60.55 661 ASP A C 1
ATOM 4894 O O . ASP A 1 661 ? 146.254 131.345 154.128 1.00 65.43 661 ASP A O 1
ATOM 4899 N N . VAL A 1 662 ? 148.340 131.700 153.371 1.00 56.98 662 VAL A N 1
ATOM 4900 C CA . VAL A 1 662 ? 148.936 131.386 154.666 1.00 62.29 662 VAL A CA 1
ATOM 4901 C C . VAL A 1 662 ? 148.572 132.450 155.694 1.00 61.21 662 VAL A C 1
ATOM 4902 O O . VAL A 1 662 ? 148.305 132.140 156.864 1.00 60.47 662 VAL A O 1
ATOM 4906 N N . GLU A 1 663 ? 148.549 133.717 155.277 1.00 60.08 663 GLU A N 1
ATOM 4907 C CA . GLU A 1 663 ? 148.187 134.788 156.197 1.00 62.79 663 GLU A CA 1
ATOM 4908 C C . GLU A 1 663 ? 146.776 134.602 156.736 1.00 62.89 663 GLU A C 1
ATOM 4909 O O . GLU A 1 663 ? 146.534 134.764 157.939 1.00 64.75 663 GLU A O 1
ATOM 4915 N N . GLU A 1 664 ? 145.824 134.257 155.866 1.00 60.54 664 GLU A N 1
ATOM 4916 C CA . GLU A 1 664 ? 144.469 134.029 156.362 1.00 61.03 664 GLU A CA 1
ATOM 4917 C C . GLU A 1 664 ? 144.286 132.667 157.021 1.00 59.42 664 GLU A C 1
ATOM 4918 O O . GLU A 1 664 ? 143.362 132.512 157.822 1.00 62.22 664 GLU A O 1
ATOM 4924 N N . VAL A 1 665 ? 145.148 131.688 156.750 1.00 57.75 665 VAL A N 1
ATOM 4925 C CA . VAL A 1 665 ? 145.151 130.492 157.590 1.00 56.80 665 VAL A CA 1
ATOM 4926 C C . VAL A 1 665 ? 145.498 130.880 159.020 1.00 56.38 665 VAL A C 1
ATOM 4927 O O . VAL A 1 665 ? 144.845 130.449 159.981 1.00 54.86 665 VAL A O 1
ATOM 4931 N N . ARG A 1 666 ? 146.505 131.744 159.171 1.00 61.02 666 ARG A N 1
ATOM 4932 C CA . ARG A 1 666 ? 146.832 132.288 160.485 1.00 61.40 666 ARG A CA 1
ATOM 4933 C C . ARG A 1 666 ? 145.654 133.058 161.072 1.00 58.75 666 ARG A C 1
ATOM 4934 O O . ARG A 1 666 ? 145.351 132.930 162.263 1.00 61.17 666 ARG A O 1
ATOM 4942 N N . GLU A 1 667 ? 144.984 133.868 160.251 1.00 58.63 667 GLU A N 1
ATOM 4943 C CA . GLU A 1 667 ? 143.845 134.647 160.737 1.00 62.42 667 GLU A CA 1
ATOM 4944 C C . GLU A 1 667 ? 142.715 133.746 161.229 1.00 60.30 667 GLU A C 1
ATOM 4945 O O . GLU A 1 667 ? 142.124 133.997 162.287 1.00 60.86 667 GLU A O 1
ATOM 4951 N N . LEU A 1 668 ? 142.397 132.694 160.471 1.00 56.38 668 LEU A N 1
ATOM 4952 C CA . LEU A 1 668 ? 141.351 131.763 160.879 1.00 56.68 668 LEU A CA 1
ATOM 4953 C C . LEU A 1 668 ? 141.733 131.034 162.157 1.00 59.29 668 LEU A C 1
ATOM 4954 O O . LEU A 1 668 ? 140.886 130.810 163.029 1.00 58.10 668 LEU A O 1
ATOM 4959 N N . CYS A 1 669 ? 143.003 130.640 162.282 1.00 61.69 669 CYS A N 1
ATOM 4960 C CA . CYS A 1 669 ? 143.446 129.989 163.510 1.00 60.16 669 CYS A CA 1
ATOM 4961 C C . CYS A 1 669 ? 143.329 130.930 164.703 1.00 61.16 669 CYS A C 1
ATOM 4962 O O . CYS A 1 669 ? 142.933 130.512 165.797 1.00 60.48 669 CYS A O 1
ATOM 4965 N N . GLU A 1 670 ? 143.668 132.206 164.511 1.00 62.65 670 GLU A N 1
ATOM 4966 C CA . GLU A 1 670 ? 143.553 133.173 165.598 1.00 60.27 670 GLU A CA 1
ATOM 4967 C C . GLU A 1 670 ? 142.100 133.486 165.929 1.00 61.43 670 GLU A C 1
ATOM 4968 O O . GLU A 1 670 ? 141.800 133.891 167.057 1.00 64.75 670 GLU A O 1
ATOM 4974 N N . ALA A 1 671 ? 141.191 133.312 164.968 1.00 60.57 671 ALA A N 1
ATOM 4975 C CA . ALA A 1 671 ? 139.782 133.593 165.228 1.00 58.74 671 ALA A CA 1
ATOM 4976 C C . ALA A 1 671 ? 139.224 132.674 166.308 1.00 59.52 671 ALA A C 1
ATOM 4977 O O . ALA A 1 671 ? 138.426 133.104 167.147 1.00 60.98 671 ALA A O 1
ATOM 4979 N N . PHE A 1 672 ? 139.630 131.407 166.302 1.00 61.89 672 PHE A N 1
ATOM 4980 C CA . PHE A 1 672 ? 139.210 130.451 167.318 1.00 57.79 672 PHE A CA 1
ATOM 4981 C C . PHE A 1 672 ? 139.996 130.582 168.613 1.00 61.13 672 PHE A C 1
ATOM 4982 O O . PHE A 1 672 ? 139.828 129.750 169.509 1.00 64.19 672 PHE A O 1
ATOM 4990 N N . GLY A 1 673 ? 140.857 131.590 168.728 1.00 62.85 673 GLY A N 1
ATOM 4991 C CA . GLY A 1 673 ? 141.674 131.766 169.906 1.00 61.12 673 GLY A CA 1
ATOM 4992 C C . GLY A 1 673 ? 142.926 130.923 169.945 1.00 60.97 673 GLY A C 1
ATOM 4993 O O . GLY A 1 673 ? 143.739 131.094 170.861 1.00 69.10 673 GLY A O 1
ATOM 4994 N N . LEU A 1 674 ? 143.112 130.021 168.987 1.00 56.05 674 LEU A N 1
ATOM 4995 C CA . LEU A 1 674 ? 144.301 129.187 168.966 1.00 60.56 674 LEU A CA 1
ATOM 4996 C C . LEU A 1 674 ? 145.519 129.997 168.542 1.00 65.36 674 LEU A C 1
ATOM 4997 O O . LEU A 1 674 ? 145.422 130.949 167.764 1.00 67.71 674 LEU A O 1
ATOM 5002 N N . ASP A 1 675 ? 146.679 129.610 169.067 1.00 65.68 675 ASP A N 1
ATOM 5003 C CA . ASP A 1 675 ? 147.934 130.241 168.686 1.00 59.80 675 ASP A CA 1
ATOM 5004 C C . ASP A 1 675 ? 148.553 129.439 167.551 1.00 62.85 675 ASP A C 1
ATOM 5005 O O . ASP A 1 675 ? 148.950 128.284 167.769 1.00 67.43 675 ASP A O 1
ATOM 5010 N N . PRO A 1 676 ? 148.648 129.984 166.341 1.00 62.72 676 PRO A N 1
ATOM 5011 C CA . PRO A 1 676 ? 149.204 129.215 165.225 1.00 60.25 676 PRO A CA 1
ATOM 5012 C C . PRO A 1 676 ? 150.695 129.444 165.034 1.00 62.08 676 PRO A C 1
ATOM 5013 O O . PRO A 1 676 ? 151.203 130.563 165.124 1.00 65.20 676 PRO A O 1
ATOM 5017 N N . ILE A 1 677 ? 151.400 128.352 164.762 1.00 59.40 677 ILE A N 1
ATOM 5018 C CA . ILE A 1 677 ? 152.806 128.389 164.387 1.00 56.62 677 ILE A CA 1
ATOM 5019 C C . ILE A 1 677 ? 152.892 127.831 162.977 1.00 57.91 677 ILE A C 1
ATOM 5020 O O . ILE A 1 677 ? 152.624 126.644 162.755 1.00 59.56 677 ILE A O 1
ATOM 5025 N N . ILE A 1 678 ? 153.257 128.679 162.024 1.00 58.28 678 ILE A N 1
ATOM 5026 C CA . ILE A 1 678 ? 153.287 128.311 160.616 1.00 60.12 678 ILE A CA 1
ATOM 5027 C C . ILE A 1 678 ? 154.727 128.023 160.221 1.00 59.86 678 ILE A C 1
ATOM 5028 O O . ILE A 1 678 ? 155.622 128.840 160.463 1.00 60.33 678 ILE A O 1
ATOM 5033 N N . VAL A 1 679 ? 154.952 126.854 159.623 1.00 58.87 679 VAL A N 1
ATOM 5034 C CA . VAL A 1 679 ? 156.279 126.416 159.222 1.00 58.31 679 VAL A CA 1
ATOM 5035 C C . VAL A 1 679 ? 156.193 125.870 157.803 1.00 60.81 679 VAL A C 1
ATOM 5036 O O . VAL A 1 679 ? 155.515 124.865 157.570 1.00 65.82 679 VAL A O 1
ATOM 5040 N N . PRO A 1 680 ? 156.846 126.492 156.814 1.00 59.77 680 PRO A N 1
ATOM 5041 C CA . PRO A 1 680 ? 157.567 127.772 156.868 1.00 60.28 680 PRO A CA 1
ATOM 5042 C C . PRO A 1 680 ? 156.621 128.955 156.703 1.00 59.18 680 PRO A C 1
ATOM 5043 O O . PRO A 1 680 ? 155.536 128.810 156.150 1.00 63.06 680 PRO A O 1
ATOM 5047 N N . ASP A 1 681 ? 157.011 130.146 157.159 1.00 60.76 681 ASP A N 1
ATOM 5048 C CA . ASP A 1 681 ? 156.132 131.314 157.125 1.00 60.24 681 ASP A CA 1
ATOM 5049 C C . ASP A 1 681 ? 156.384 132.098 155.841 1.00 61.10 681 ASP A C 1
ATOM 5050 O O . ASP A 1 681 ? 157.119 133.086 155.803 1.00 69.18 681 ASP A O 1
ATOM 5055 N N . ILE A 1 682 ? 155.749 131.636 154.764 1.00 57.76 682 ILE A N 1
ATOM 5056 C CA . ILE A 1 682 ? 155.810 132.360 153.499 1.00 61.67 682 ILE A CA 1
ATOM 5057 C C . ILE A 1 682 ? 155.004 133.650 153.582 1.00 69.02 682 ILE A C 1
ATOM 5058 O O . ILE A 1 682 ? 155.342 134.648 152.934 1.00 71.29 682 ILE A O 1
ATOM 5063 N N . ALA A 1 683 ? 153.949 133.664 154.402 1.00 69.47 683 ALA A N 1
ATOM 5064 C CA . ALA A 1 683 ? 153.016 134.784 154.434 1.00 69.64 683 ALA A CA 1
ATOM 5065 C C . ALA A 1 683 ? 153.667 136.096 154.845 1.00 67.89 683 ALA A C 1
ATOM 5066 O O . ALA A 1 683 ? 153.113 137.162 154.558 1.00 73.26 683 ALA A O 1
ATOM 5068 N N . ASN A 1 684 ? 154.816 136.053 155.515 1.00 65.75 684 ASN A N 1
ATOM 5069 C CA . ASN A 1 684 ? 155.456 137.262 156.007 1.00 64.62 684 ASN A CA 1
ATOM 5070 C C . ASN A 1 684 ? 156.792 137.561 155.346 1.00 66.14 684 ASN A C 1
ATOM 5071 O O . ASN A 1 684 ? 157.299 138.678 155.497 1.00 69.89 684 ASN A O 1
ATOM 5076 N N . ALA A 1 685 ? 157.376 136.608 154.623 1.00 64.01 685 ALA A N 1
ATOM 5077 C CA . ALA A 1 685 ? 158.671 136.805 153.983 1.00 62.43 685 ALA A CA 1
ATOM 5078 C C . ALA A 1 685 ? 158.531 137.142 152.503 1.00 66.10 685 ALA A C 1
ATOM 5079 O O . ALA A 1 685 ? 159.034 138.172 152.046 1.00 70.35 685 ALA A O 1
ATOM 5081 N N . LEU A 1 686 ? 157.849 136.291 151.743 1.00 64.81 686 LEU A N 1
ATOM 5082 C CA . LEU A 1 686 ? 157.720 136.467 150.304 1.00 64.19 686 LEU A CA 1
ATOM 5083 C C . LEU A 1 686 ? 156.460 137.221 149.903 1.00 66.07 686 LEU A C 1
ATOM 5084 O O . LEU A 1 686 ? 156.208 137.379 148.704 1.00 72.02 686 LEU A O 1
ATOM 5089 N N . ASP A 1 687 ? 155.662 137.682 150.867 1.00 64.73 687 ASP A N 1
ATOM 5090 C CA . ASP A 1 687 ? 154.467 138.448 150.530 1.00 72.93 687 ASP A CA 1
ATOM 5091 C C . ASP A 1 687 ? 154.819 139.772 149.868 1.00 72.02 687 ASP A C 1
ATOM 5092 O O . ASP A 1 687 ? 154.039 140.292 149.063 1.00 74.27 687 ASP A O 1
ATOM 5097 N N . GLY A 1 688 ? 155.980 140.329 150.193 1.00 67.14 688 GLY A N 1
ATOM 5098 C CA . GLY A 1 688 ? 156.387 141.610 149.661 1.00 67.70 688 GLY A CA 1
ATOM 5099 C C . GLY A 1 688 ? 156.205 142.717 150.674 1.00 70.64 688 GLY A C 1
ATOM 5100 O O . GLY A 1 688 ? 155.098 143.233 150.850 1.00 80.30 688 GLY A O 1
ATOM 5101 N N . HIS A 1 689 ? 157.288 143.090 151.347 1.00 65.56 689 HIS A N 1
ATOM 5102 C CA . HIS A 1 689 ? 157.238 144.105 152.387 1.00 70.41 689 HIS A CA 1
ATOM 5103 C C . HIS A 1 689 ? 158.486 144.965 152.299 1.00 70.93 689 HIS A C 1
ATOM 5104 O O . HIS A 1 689 ? 159.591 144.444 152.124 1.00 76.51 689 HIS A O 1
ATOM 5111 N N . ILE A 1 690 ? 158.305 146.278 152.414 1.00 68.80 690 ILE A N 1
ATOM 5112 C CA . ILE A 1 690 ? 159.419 147.222 152.365 1.00 70.20 690 ILE A CA 1
ATOM 5113 C C . ILE A 1 690 ? 159.808 147.500 153.814 1.00 73.17 690 ILE A C 1
ATOM 5114 O O . ILE A 1 690 ? 159.251 148.372 154.478 1.00 77.83 690 ILE A O 1
ATOM 5119 N N . ASP A 1 691 ? 160.775 146.737 154.310 1.00 76.80 691 ASP A N 1
ATOM 5120 C CA . ASP A 1 691 ? 161.268 146.941 155.659 1.00 79.47 691 ASP A CA 1
ATOM 5121 C C . ASP A 1 691 ? 162.157 148.182 155.719 1.00 82.58 691 ASP A C 1
ATOM 5122 O O . ASP A 1 691 ? 162.507 148.784 154.700 1.00 85.77 691 ASP A O 1
ATOM 5127 N N . GLU A 1 692 ? 162.520 148.563 156.945 1.00 80.80 692 GLU A N 1
ATOM 5128 C CA . GLU A 1 692 ? 163.295 149.782 157.147 1.00 82.89 692 GLU A CA 1
ATOM 5129 C C . GLU A 1 692 ? 164.700 149.673 156.569 1.00 90.35 692 GLU A C 1
ATOM 5130 O O . GLU A 1 692 ? 165.305 150.694 156.222 1.00 99.71 692 GLU A O 1
ATOM 5136 N N . THR A 1 693 ? 165.231 148.461 156.451 1.00 84.69 693 THR A N 1
ATOM 5137 C CA . THR A 1 693 ? 166.589 148.257 155.972 1.00 84.43 693 THR A CA 1
ATOM 5138 C C . THR A 1 693 ? 166.663 146.947 155.206 1.00 85.01 693 THR A C 1
ATOM 5139 O O . THR A 1 693 ? 166.133 145.926 155.651 1.00 87.55 693 THR A O 1
ATOM 5143 N N . VAL A 1 694 ? 167.324 146.983 154.056 1.00 83.62 694 VAL A N 1
ATOM 5144 C CA . VAL A 1 694 ? 167.459 145.796 153.224 1.00 80.42 694 VAL A CA 1
ATOM 5145 C C . VAL A 1 694 ? 168.635 144.972 153.725 1.00 80.05 694 VAL A C 1
ATOM 5146 O O . VAL A 1 694 ? 169.752 145.482 153.868 1.00 81.38 694 VAL A O 1
ATOM 5150 N N . SER A 1 695 ? 168.384 143.696 154.000 1.00 76.76 695 SER A N 1
ATOM 5151 C CA . SER A 1 695 ? 169.426 142.797 154.447 1.00 78.39 695 SER A CA 1
ATOM 5152 C C . SER A 1 695 ? 169.652 141.701 153.415 1.00 77.25 695 SER A C 1
ATOM 5153 O O . SER A 1 695 ? 168.699 141.260 152.764 1.00 78.78 695 SER A O 1
ATOM 5156 N N . PRO A 1 696 ? 170.895 141.253 153.233 1.00 77.34 696 PRO A N 1
ATOM 5157 C CA . PRO A 1 696 ? 171.144 140.170 152.269 1.00 81.00 696 PRO A CA 1
ATOM 5158 C C . PRO A 1 696 ? 170.412 138.885 152.607 1.00 82.25 696 PRO A C 1
ATOM 5159 O O . PRO A 1 696 ? 170.026 138.144 151.695 1.00 86.00 696 PRO A O 1
ATOM 5163 N N . LEU A 1 697 ? 170.210 138.596 153.888 1.00 74.78 697 LEU A N 1
ATOM 5164 C CA . LEU A 1 697 ? 169.500 137.395 154.290 1.00 70.94 697 LEU A CA 1
ATOM 5165 C C . LEU A 1 697 ? 167.998 137.569 154.078 1.00 73.74 697 LEU A C 1
ATOM 5166 O O . LEU A 1 697 ? 167.491 138.676 153.887 1.00 79.70 697 LEU A O 1
ATOM 5171 N N . SER A 1 698 ? 167.283 136.448 154.111 1.00 72.04 698 SER A N 1
ATOM 5172 C CA . SER A 1 698 ? 165.834 136.447 153.946 1.00 75.28 698 SER A CA 1
ATOM 5173 C C . SER A 1 698 ? 165.192 136.566 155.322 1.00 72.76 698 SER A C 1
ATOM 5174 O O . SER A 1 698 ? 165.324 135.666 156.157 1.00 78.78 698 SER A O 1
ATOM 5177 N N . THR A 1 699 ? 164.498 137.674 155.558 1.00 67.69 699 THR A N 1
ATOM 5178 C CA . THR A 1 699 ? 163.862 137.942 156.837 1.00 70.59 699 THR A CA 1
ATOM 5179 C C . THR A 1 699 ? 162.354 138.041 156.661 1.00 69.55 699 THR A C 1
ATOM 5180 O O . THR A 1 699 ? 161.848 138.300 155.566 1.00 70.73 699 THR A O 1
ATOM 5184 N N . GLY A 1 700 ? 161.637 137.833 157.767 1.00 69.63 700 GLY A N 1
ATOM 5185 C CA . GLY A 1 700 ? 160.188 137.925 157.807 1.00 68.47 700 GLY A CA 1
ATOM 5186 C C . GLY A 1 700 ? 159.513 136.663 158.306 1.00 67.84 700 GLY A C 1
ATOM 5187 O O . GLY A 1 700 ? 158.439 136.738 158.910 1.00 71.99 700 GLY A O 1
ATOM 5188 N N . GLY A 1 701 ? 160.129 135.507 158.078 1.00 64.98 701 GLY A N 1
ATOM 5189 C CA . GLY A 1 701 ? 159.522 134.244 158.447 1.00 62.06 701 GLY A CA 1
ATOM 5190 C C . GLY A 1 701 ? 159.461 133.994 159.939 1.00 60.84 701 GLY A C 1
ATOM 5191 O O . GLY A 1 701 ? 159.561 134.926 160.742 1.00 67.14 701 GLY A O 1
ATOM 5192 N N . VAL A 1 702 ? 159.291 132.736 160.322 1.00 58.45 702 VAL A N 1
ATOM 5193 C CA . VAL A 1 702 ? 159.211 132.372 161.731 1.00 65.32 702 VAL A CA 1
ATOM 5194 C C . VAL A 1 702 ? 160.614 132.232 162.300 1.00 68.17 702 VAL A C 1
ATOM 5195 O O . VAL A 1 702 ? 161.506 131.653 161.670 1.00 74.84 702 VAL A O 1
ATOM 5199 N N . SER A 1 703 ? 160.812 132.769 163.500 1.00 65.97 703 SER A N 1
ATOM 5200 C CA . SER A 1 703 ? 162.103 132.679 164.158 1.00 66.18 703 SER A CA 1
ATOM 5201 C C . SER A 1 703 ? 162.390 131.235 164.563 1.00 67.06 703 SER A C 1
ATOM 5202 O O . SER A 1 703 ? 161.511 130.368 164.556 1.00 62.80 703 SER A O 1
ATOM 5205 N N . MET A 1 704 ? 163.650 130.980 164.914 1.00 66.66 704 MET A N 1
ATOM 5206 C CA . MET A 1 704 ? 164.041 129.628 165.292 1.00 65.13 704 MET A CA 1
ATOM 5207 C C . MET A 1 704 ? 163.473 129.233 166.646 1.00 65.57 704 MET A C 1
ATOM 5208 O O . MET A 1 704 ? 163.251 128.045 166.896 1.00 67.35 704 MET A O 1
ATOM 5213 N N . ALA A 1 705 ? 163.241 130.201 167.533 1.00 60.61 705 ALA A N 1
ATOM 5214 C CA . ALA A 1 705 ? 162.597 129.884 168.802 1.00 63.82 705 ALA A CA 1
ATOM 5215 C C . ALA A 1 705 ? 161.187 129.354 168.581 1.00 60.98 705 ALA A C 1
ATOM 5216 O O . ALA A 1 705 ? 160.777 128.372 169.211 1.00 59.60 705 ALA A O 1
ATOM 5218 N N . ARG A 1 706 ? 160.433 129.989 167.682 1.00 60.68 706 ARG A N 1
ATOM 5219 C CA . ARG A 1 706 ? 159.083 129.524 167.388 1.00 60.03 706 ARG A CA 1
ATOM 5220 C C . ARG A 1 706 ? 159.099 128.146 166.742 1.00 62.41 706 ARG A C 1
ATOM 5221 O O . ARG A 1 706 ? 158.294 127.278 167.097 1.00 67.04 706 ARG A O 1
ATOM 5229 N N . ILE A 1 707 ? 160.009 127.923 165.793 1.00 61.08 707 ILE A N 1
ATOM 5230 C CA . ILE A 1 707 ? 160.061 126.629 165.123 1.00 62.50 707 ILE A CA 1
ATOM 5231 C C . ILE A 1 707 ? 160.537 125.544 166.082 1.00 62.80 707 ILE A C 1
ATOM 5232 O O . ILE A 1 707 ? 160.196 124.367 165.917 1.00 65.33 707 ILE A O 1
ATOM 5237 N N . ARG A 1 708 ? 161.324 125.912 167.094 1.00 63.52 708 ARG A N 1
ATOM 5238 C CA . ARG A 1 708 ? 161.751 124.948 168.100 1.00 62.93 708 ARG A CA 1
ATOM 5239 C C . ARG A 1 708 ? 160.627 124.620 169.075 1.00 60.21 708 ARG A C 1
ATOM 5240 O O . ARG A 1 708 ? 160.454 123.459 169.460 1.00 60.92 708 ARG A O 1
ATOM 5248 N N . GLN A 1 709 ? 159.853 125.626 169.482 1.00 59.78 709 GLN A N 1
ATOM 5249 C CA . GLN A 1 709 ? 158.748 125.405 170.405 1.00 60.65 709 GLN A CA 1
ATOM 5250 C C . GLN A 1 709 ? 157.493 124.887 169.714 1.00 62.53 709 GLN A C 1
ATOM 5251 O O . GLN A 1 709 ? 156.523 124.548 170.400 1.00 65.88 709 GLN A O 1
ATOM 5257 N N . ALA A 1 710 ? 157.488 124.820 168.382 1.00 60.77 710 ALA A N 1
ATOM 5258 C CA . ALA A 1 710 ? 156.356 124.257 167.658 1.00 62.08 710 ALA A CA 1
ATOM 5259 C C . ALA A 1 710 ? 156.157 122.771 167.921 1.00 66.83 710 ALA A C 1
ATOM 5260 O O . ALA A 1 710 ? 155.100 122.237 167.571 1.00 77.18 710 ALA A O 1
ATOM 5262 N N . GLY A 1 711 ? 157.131 122.095 168.521 1.00 61.40 711 GLY A N 1
ATOM 5263 C CA . GLY A 1 711 ? 156.987 120.689 168.826 1.00 59.29 711 GLY A CA 1
ATOM 5264 C C . GLY A 1 711 ? 156.162 120.377 170.050 1.00 63.36 711 GLY A C 1
ATOM 5265 O O . GLY A 1 711 ? 155.982 119.203 170.382 1.00 68.46 711 GLY A O 1
ATOM 5266 N N . GLN A 1 712 ? 155.652 121.398 170.738 1.00 62.57 712 GLN A N 1
ATOM 5267 C CA . GLN A 1 712 ? 154.838 121.215 171.932 1.00 62.20 712 GLN A CA 1
ATOM 5268 C C . GLN A 1 712 ? 153.368 121.542 171.687 1.00 66.87 712 GLN A C 1
ATOM 5269 O O . GLN A 1 712 ? 152.599 121.676 172.643 1.00 74.40 712 GLN A O 1
ATOM 5275 N N . SER A 1 713 ? 152.964 121.671 170.427 1.00 63.81 713 SER A N 1
ATOM 5276 C CA . SER A 1 713 ? 151.600 122.066 170.113 1.00 66.00 713 SER A CA 1
ATOM 5277 C C . SER A 1 713 ? 150.617 120.944 170.434 1.00 66.57 713 SER A C 1
ATOM 5278 O O . SER A 1 713 ? 150.976 119.767 170.522 1.00 72.80 713 SER A O 1
ATOM 5281 N N . ALA A 1 714 ? 149.354 121.328 170.611 1.00 66.05 714 ALA A N 1
ATOM 5282 C CA . ALA A 1 714 ? 148.301 120.368 170.908 1.00 63.88 714 ALA A CA 1
ATOM 5283 C C . ALA A 1 714 ? 147.759 119.677 169.666 1.00 59.78 714 ALA A C 1
ATOM 5284 O O . ALA A 1 714 ? 147.072 118.659 169.798 1.00 66.40 714 ALA A O 1
ATOM 5286 N N . ALA A 1 715 ? 148.047 120.196 168.476 1.00 55.61 715 ALA A N 1
ATOM 5287 C CA . ALA A 1 715 ? 147.552 119.593 167.248 1.00 57.03 715 ALA A CA 1
ATOM 5288 C C . ALA A 1 715 ? 148.390 120.082 166.079 1.00 57.92 715 ALA A C 1
ATOM 5289 O O . ALA A 1 715 ? 148.982 121.163 166.129 1.00 60.21 715 ALA A O 1
ATOM 5291 N N . THR A 1 716 ? 148.430 119.271 165.028 1.00 57.06 716 THR A N 1
ATOM 5292 C CA . THR A 1 716 ? 149.147 119.589 163.802 1.00 56.75 716 THR A CA 1
ATOM 5293 C C . THR A 1 716 ? 148.160 119.572 162.645 1.00 56.84 716 THR A C 1
ATOM 5294 O O . THR A 1 716 ? 147.343 118.655 162.543 1.00 61.01 716 THR A O 1
ATOM 5298 N N . LEU A 1 717 ? 148.218 120.593 161.796 1.00 57.24 717 LEU A N 1
ATOM 5299 C CA . LEU A 1 717 ? 147.385 120.673 160.604 1.00 59.31 717 LEU A CA 1
ATOM 5300 C C . LEU A 1 717 ? 148.278 120.832 159.385 1.00 58.79 717 LEU A C 1
ATOM 5301 O O . LEU A 1 717 ? 149.211 121.640 159.398 1.00 57.05 717 LEU A O 1
ATOM 5306 N N . PHE A 1 718 ? 147.997 120.064 158.338 1.00 59.91 718 PHE A N 1
ATOM 5307 C CA . PHE A 1 718 ? 148.683 120.251 157.067 1.00 56.18 718 PHE A CA 1
ATOM 5308 C C . PHE A 1 718 ? 147.659 120.444 155.961 1.00 59.79 718 PHE A C 1
ATOM 5309 O O . PHE A 1 718 ? 146.642 119.747 155.911 1.00 64.97 718 PHE A O 1
ATOM 5317 N N . ILE A 1 719 ? 147.936 121.402 155.077 1.00 59.97 719 ILE A N 1
ATOM 5318 C CA . ILE A 1 719 ? 146.981 121.834 154.063 1.00 60.72 719 ILE A CA 1
ATOM 5319 C C . ILE A 1 719 ? 147.422 121.349 152.689 1.00 60.99 719 ILE A C 1
ATOM 5320 O O . ILE A 1 719 ? 147.099 121.965 151.667 1.00 67.64 719 ILE A O 1
ATOM 5325 N N . GLY A 1 720 ? 148.161 120.253 152.651 1.00 61.53 720 GLY A N 1
ATOM 5326 C CA . GLY A 1 720 ? 148.586 119.678 151.387 1.00 61.44 720 GLY A CA 1
ATOM 5327 C C . GLY A 1 720 ? 148.766 118.185 151.520 1.00 66.45 720 GLY A C 1
ATOM 5328 O O . GLY A 1 720 ? 149.205 117.685 152.560 1.00 71.07 720 GLY A O 1
ATOM 5329 N N . ASP A 1 721 ? 148.418 117.465 150.453 1.00 63.61 721 ASP A N 1
ATOM 5330 C CA . ASP A 1 721 ? 148.560 116.013 150.463 1.00 64.21 721 ASP A CA 1
ATOM 5331 C C . ASP A 1 721 ? 150.022 115.608 150.599 1.00 66.81 721 ASP A C 1
ATOM 5332 O O . ASP A 1 721 ? 150.365 114.729 151.399 1.00 73.35 721 ASP A O 1
ATOM 5337 N N . SER A 1 722 ? 150.903 116.260 149.838 1.00 62.25 722 SER A N 1
ATOM 5338 C CA . SER A 1 722 ? 152.324 115.937 149.885 1.00 60.90 722 SER A CA 1
ATOM 5339 C C . SER A 1 722 ? 152.932 116.201 151.254 1.00 62.16 722 SER A C 1
ATOM 5340 O O . SER A 1 722 ? 153.992 115.649 151.567 1.00 61.29 722 SER A O 1
ATOM 5343 N N . LEU A 1 723 ? 152.288 117.028 152.075 1.00 62.01 723 LEU A N 1
ATOM 5344 C CA . LEU A 1 723 ? 152.762 117.300 153.423 1.00 60.17 723 LEU A CA 1
ATOM 5345 C C . LEU A 1 723 ? 152.468 116.165 154.394 1.00 61.12 723 LEU A C 1
ATOM 5346 O O . LEU A 1 723 ? 152.968 116.199 155.524 1.00 65.88 723 LEU A O 1
ATOM 5351 N N . ALA A 1 724 ? 151.685 115.165 153.976 1.00 59.74 724 ALA A N 1
ATOM 5352 C CA . ALA A 1 724 ? 151.260 114.106 154.888 1.00 60.22 724 ALA A CA 1
ATOM 5353 C C . ALA A 1 724 ? 152.451 113.440 155.564 1.00 66.48 724 ALA A C 1
ATOM 5354 O O . ALA A 1 724 ? 152.475 113.280 156.790 1.00 74.51 724 ALA A O 1
ATOM 5356 N N . LYS A 1 725 ? 153.463 113.067 154.777 1.00 65.95 725 LYS A N 1
ATOM 5357 C CA . LYS A 1 725 ? 154.658 112.451 155.343 1.00 65.52 725 LYS A CA 1
ATOM 5358 C C . LYS A 1 725 ? 155.272 113.340 156.414 1.00 63.97 725 LYS A C 1
ATOM 5359 O O . LYS A 1 725 ? 155.622 112.870 157.504 1.00 65.38 725 LYS A O 1
ATOM 5365 N N . ALA A 1 726 ? 155.375 114.642 156.132 1.00 61.91 726 ALA A N 1
ATOM 5366 C CA . ALA A 1 726 ? 155.914 115.569 157.120 1.00 59.58 726 ALA A CA 1
ATOM 5367 C C . ALA A 1 726 ? 155.119 115.505 158.416 1.00 64.47 726 ALA A C 1
ATOM 5368 O O . ALA A 1 726 ? 155.699 115.493 159.509 1.00 66.47 726 ALA A O 1
ATOM 5370 N N . ALA A 1 727 ? 153.790 115.424 158.313 1.00 61.29 727 ALA A N 1
ATOM 5371 C CA . ALA A 1 727 ? 152.970 115.304 159.512 1.00 58.78 727 ALA A CA 1
ATOM 5372 C C . ALA A 1 727 ? 153.322 114.042 160.284 1.00 63.42 727 ALA A C 1
ATOM 5373 O O . ALA A 1 727 ? 153.438 114.071 161.515 1.00 66.03 727 ALA A O 1
ATOM 5375 N N . GLU A 1 728 ? 153.522 112.929 159.573 1.00 64.60 728 GLU A N 1
ATOM 5376 C CA . GLU A 1 728 ? 153.969 111.712 160.238 1.00 63.46 728 GLU A CA 1
ATOM 5377 C C . GLU A 1 728 ? 155.294 111.944 160.945 1.00 67.81 728 GLU A C 1
ATOM 5378 O O . GLU A 1 728 ? 155.500 111.467 162.068 1.00 69.25 728 GLU A O 1
ATOM 5384 N N . ALA A 1 729 ? 156.189 112.714 160.319 1.00 68.01 729 ALA A N 1
ATOM 5385 C CA . ALA A 1 729 ? 157.479 113.009 160.926 1.00 68.61 729 ALA A CA 1
ATOM 5386 C C . ALA A 1 729 ? 157.337 113.758 162.242 1.00 70.27 729 ALA A C 1
ATOM 5387 O O . ALA A 1 729 ? 158.274 113.758 163.046 1.00 80.34 729 ALA A O 1
ATOM 5389 N N . MET A 1 730 ? 156.193 114.398 162.482 1.00 61.84 730 MET A N 1
ATOM 5390 C CA . MET A 1 730 ? 155.936 115.035 163.761 1.00 62.34 730 MET A CA 1
ATOM 5391 C C . MET A 1 730 ? 154.938 114.272 164.616 1.00 63.77 730 MET A C 1
ATOM 5392 O O . MET A 1 730 ? 154.756 114.622 165.787 1.00 64.98 730 MET A O 1
ATOM 5397 N N . THR A 1 731 ? 154.290 113.241 164.069 1.00 66.08 731 THR A N 1
ATOM 5398 C CA . THR A 1 731 ? 153.367 112.449 164.874 1.00 64.49 731 THR A CA 1
ATOM 5399 C C . THR A 1 731 ? 154.119 111.534 165.832 1.00 70.73 731 THR A C 1
ATOM 5400 O O . THR A 1 731 ? 153.739 111.403 167.002 1.00 76.90 731 THR A O 1
ATOM 5404 N N . GLU A 1 732 ? 155.196 110.907 165.365 1.00 69.36 732 GLU A N 1
ATOM 5405 C CA . GLU A 1 732 ? 155.929 109.960 166.194 1.00 73.01 732 GLU A CA 1
ATOM 5406 C C . GLU A 1 732 ? 157.012 110.622 167.032 1.00 78.95 732 GLU A C 1
ATOM 5407 O O . GLU A 1 732 ? 157.392 110.080 168.076 1.00 86.65 732 GLU A O 1
ATOM 5413 N N . ARG A 1 733 ? 157.519 111.780 166.606 1.00 72.91 733 ARG A N 1
ATOM 5414 C CA . ARG A 1 733 ? 158.592 112.425 167.354 1.00 72.68 733 ARG A CA 1
ATOM 5415 C C . ARG A 1 733 ? 158.071 113.075 168.630 1.00 77.31 733 ARG A C 1
ATOM 5416 O O . ARG A 1 733 ? 158.720 112.999 169.680 1.00 84.55 733 ARG A O 1
ATOM 5424 N N . CYS A 1 734 ? 156.907 113.714 168.563 1.00 73.05 734 CYS A N 1
ATOM 5425 C CA . CYS A 1 734 ? 156.336 114.415 169.708 1.00 69.33 734 CYS A CA 1
ATOM 5426 C C . CYS A 1 734 ? 155.087 113.755 170.267 1.00 68.42 734 CYS A C 1
ATOM 5427 O O . CYS A 1 734 ? 154.929 113.688 171.487 1.00 76.48 734 CYS A O 1
ATOM 5430 N N . GLY A 1 735 ? 154.192 113.265 169.413 1.00 66.26 735 GLY A N 1
ATOM 5431 C CA . GLY A 1 735 ? 153.018 112.560 169.887 1.00 64.84 735 GLY A CA 1
ATOM 5432 C C . GLY A 1 735 ? 151.710 113.272 169.616 1.00 69.57 735 GLY A C 1
ATOM 5433 O O . GLY A 1 735 ? 150.649 112.820 170.056 1.00 77.84 735 GLY A O 1
ATOM 5434 N N . MET A 1 736 ? 151.768 114.387 168.896 1.00 62.71 736 MET A N 1
ATOM 5435 C CA . MET A 1 736 ? 150.565 115.157 168.632 1.00 63.85 736 MET A CA 1
ATOM 5436 C C . MET A 1 736 ? 149.709 114.474 167.564 1.00 65.66 736 MET A C 1
ATOM 5437 O O . MET A 1 736 ? 150.235 113.865 166.629 1.00 67.25 736 MET A O 1
ATOM 5442 N N . PRO A 1 737 ? 148.386 114.542 167.693 1.00 63.18 737 PRO A N 1
ATOM 5443 C CA . PRO A 1 737 ? 147.520 114.069 166.609 1.00 61.14 737 PRO A CA 1
ATOM 5444 C C . PRO A 1 737 ? 147.589 114.999 165.409 1.00 60.52 737 PRO A C 1
ATOM 5445 O O . PRO A 1 737 ? 147.756 116.214 165.541 1.00 60.67 737 PRO A O 1
ATOM 5449 N N . SER A 1 738 ? 147.453 114.414 164.225 1.00 58.66 738 SER A N 1
ATOM 5450 C CA . SER A 1 738 ? 147.576 115.145 162.975 1.00 59.38 738 SER A CA 1
ATOM 5451 C C . SER A 1 738 ? 146.219 115.267 162.296 1.00 62.51 738 SER A C 1
ATOM 5452 O O . SER A 1 738 ? 145.330 114.437 162.494 1.00 71.58 738 SER A O 1
ATOM 5455 N N . TYR A 1 739 ? 146.069 116.322 161.500 1.00 58.00 739 TYR A N 1
ATOM 5456 C CA . TYR A 1 739 ? 144.863 116.565 160.727 1.00 59.53 739 TYR A CA 1
ATOM 5457 C C . TYR A 1 739 ? 145.260 117.099 159.360 1.00 60.99 739 TYR A C 1
ATOM 5458 O O . TYR A 1 739 ? 146.148 117.953 159.252 1.00 65.42 739 TYR A O 1
ATOM 5467 N N . GLY A 1 740 ? 144.603 116.595 158.325 1.00 59.53 740 GLY A N 1
ATOM 5468 C CA . GLY A 1 740 ? 144.955 116.942 156.965 1.00 57.04 740 GLY A CA 1
ATOM 5469 C C . GLY A 1 740 ? 143.748 117.346 156.149 1.00 59.89 740 GLY A C 1
ATOM 5470 O O . GLY A 1 740 ? 142.640 116.848 156.341 1.00 67.34 740 GLY A O 1
ATOM 5471 N N . PHE A 1 741 ? 143.988 118.269 155.221 1.00 60.38 741 PHE A N 1
ATOM 5472 C CA . PHE A 1 741 ? 142.957 118.779 154.325 1.00 64.22 741 PHE A CA 1
ATOM 5473 C C . PHE A 1 741 ? 143.599 118.993 152.963 1.00 66.68 741 PHE A C 1
ATOM 5474 O O . PHE A 1 741 ? 144.462 119.862 152.814 1.00 70.97 741 PHE A O 1
ATOM 5482 N N . THR A 1 742 ? 143.184 118.199 151.975 1.00 63.00 742 THR A N 1
ATOM 5483 C CA . THR A 1 742 ? 143.762 118.315 150.643 1.00 65.01 742 THR A CA 1
ATOM 5484 C C . THR A 1 742 ? 143.438 119.647 149.981 1.00 67.38 742 THR A C 1
ATOM 5485 O O . THR A 1 742 ? 144.126 120.033 149.030 1.00 74.45 742 THR A O 1
ATOM 5489 N N . SER A 1 743 ? 142.416 120.353 150.455 1.00 64.51 743 SER A N 1
ATOM 5490 C CA . SER A 1 743 ? 142.057 121.649 149.899 1.00 66.74 743 SER A CA 1
ATOM 5491 C C . SER A 1 743 ? 141.273 122.425 150.944 1.00 64.15 743 SER A C 1
ATOM 5492 O O . SER A 1 743 ? 140.691 121.846 151.864 1.00 68.74 743 SER A O 1
ATOM 5495 N N . LEU A 1 744 ? 141.264 123.745 150.788 1.00 61.95 744 LEU A N 1
ATOM 5496 C CA . LEU A 1 744 ? 140.511 124.640 151.659 1.00 65.89 744 LEU A CA 1
ATOM 5497 C C . LEU A 1 744 ? 139.574 125.520 150.847 1.00 66.30 744 LEU A C 1
ATOM 5498 O O . LEU A 1 744 ? 139.373 126.697 151.157 1.00 67.11 744 LEU A O 1
ATOM 5503 N N . THR A 1 745 ? 138.989 124.964 149.788 1.00 65.76 745 THR A N 1
ATOM 5504 C CA . THR A 1 745 ? 138.030 125.674 148.957 1.00 65.37 745 THR A CA 1
ATOM 5505 C C . THR A 1 745 ? 136.829 124.779 148.683 1.00 65.78 745 THR A C 1
ATOM 5506 O O . THR A 1 745 ? 136.924 123.550 148.718 1.00 74.90 745 THR A O 1
ATOM 5510 N N . GLY A 1 746 ? 135.693 125.412 148.404 1.00 62.22 746 GLY A N 1
ATOM 5511 C CA . GLY A 1 746 ? 134.516 124.710 147.938 1.00 69.86 746 GLY A CA 1
ATOM 5512 C C . GLY A 1 746 ? 133.387 124.531 148.932 1.00 72.38 746 GLY A C 1
ATOM 5513 O O . GLY A 1 746 ? 132.424 123.822 148.615 1.00 86.23 746 GLY A O 1
ATOM 5514 N N . LEU A 1 747 ? 133.491 125.107 150.132 1.00 65.92 747 LEU A N 1
ATOM 5515 C CA . LEU A 1 747 ? 132.418 125.124 151.126 1.00 69.52 747 LEU A CA 1
ATOM 5516 C C . LEU A 1 747 ? 132.194 123.746 151.742 1.00 68.23 747 LEU A C 1
ATOM 5517 O O . LEU A 1 747 ? 131.460 123.611 152.726 1.00 73.48 747 LEU A O 1
ATOM 5522 N N . ALA A 1 748 ? 132.846 122.723 151.200 1.00 65.89 748 ALA A N 1
ATOM 5523 C CA . ALA A 1 748 ? 132.781 121.378 151.756 1.00 62.94 748 ALA A CA 1
ATOM 5524 C C . ALA A 1 748 ? 134.034 121.014 152.535 1.00 66.24 748 ALA A C 1
ATOM 5525 O O . ALA A 1 748 ? 133.945 120.341 153.565 1.00 65.39 748 ALA A O 1
ATOM 5527 N N . GLN A 1 749 ? 135.199 121.449 152.062 1.00 66.58 749 GLN A N 1
ATOM 5528 C CA . GLN A 1 749 ? 136.444 121.271 152.794 1.00 65.42 749 GLN A CA 1
ATOM 5529 C C . GLN A 1 749 ? 136.658 122.355 153.838 1.00 63.28 749 GLN A C 1
ATOM 5530 O O . GLN A 1 749 ? 137.239 122.084 154.897 1.00 67.88 749 GLN A O 1
ATOM 5536 N N . VAL A 1 750 ? 136.195 123.577 153.564 1.00 60.48 750 VAL A N 1
ATOM 5537 C CA . VAL A 1 750 ? 136.263 124.638 154.563 1.00 63.19 750 VAL A CA 1
ATOM 5538 C C . VAL A 1 750 ? 135.412 124.276 155.770 1.00 61.61 750 VAL A C 1
ATOM 5539 O O . VAL A 1 750 ? 135.762 124.590 156.914 1.00 62.48 750 VAL A O 1
ATOM 5543 N N . ASP A 1 751 ? 134.281 123.607 155.537 1.00 61.38 751 ASP A N 1
ATOM 5544 C CA . ASP A 1 751 ? 133.460 123.139 156.648 1.00 59.96 751 ASP A CA 1
ATOM 5545 C C . ASP A 1 751 ? 134.222 122.149 157.517 1.00 61.73 751 ASP A C 1
ATOM 5546 O O . ASP A 1 751 ? 134.184 122.238 158.748 1.00 67.01 751 ASP A O 1
ATOM 5551 N N . ARG A 1 752 ? 134.926 121.200 156.897 1.00 60.42 752 ARG A N 1
ATOM 5552 C CA . ARG A 1 752 ? 135.701 120.238 157.674 1.00 58.48 752 ARG A CA 1
ATOM 5553 C C . ARG A 1 752 ? 136.828 120.928 158.434 1.00 55.01 752 ARG A C 1
ATOM 5554 O O . ARG A 1 752 ? 137.138 120.557 159.574 1.00 53.67 752 ARG A O 1
ATOM 5562 N N . PHE A 1 753 ? 137.450 121.936 157.817 1.00 59.09 753 PHE A N 1
ATOM 5563 C CA . PHE A 1 753 ? 138.461 122.720 158.517 1.00 58.77 753 PHE A CA 1
ATOM 5564 C C . PHE A 1 753 ? 137.870 123.410 159.740 1.00 57.61 753 PHE A C 1
ATOM 5565 O O . PHE A 1 753 ? 138.488 123.434 160.811 1.00 58.63 753 PHE A O 1
ATOM 5573 N N . MET A 1 754 ? 136.669 123.976 159.598 1.00 59.70 754 MET A N 1
ATOM 5574 C CA . MET A 1 754 ? 136.002 124.602 160.736 1.00 60.10 754 MET A CA 1
ATOM 5575 C C . MET A 1 754 ? 135.695 123.586 161.828 1.00 59.09 754 MET A C 1
ATOM 5576 O O . MET A 1 754 ? 135.843 123.884 163.018 1.00 59.54 754 MET A O 1
ATOM 5581 N N . GLU A 1 755 ? 135.252 122.385 161.446 1.00 58.80 755 GLU A N 1
ATOM 5582 C CA . GLU A 1 755 ? 134.983 121.347 162.439 1.00 55.43 755 GLU A CA 1
ATOM 5583 C C . GLU A 1 755 ? 136.244 120.990 163.210 1.00 57.41 755 GLU A C 1
ATOM 5584 O O . GLU A 1 755 ? 136.227 120.885 164.442 1.00 61.20 755 GLU A O 1
ATOM 5590 N N . THR A 1 756 ? 137.353 120.793 162.493 1.00 54.25 756 THR A N 1
ATOM 5591 C CA . THR A 1 756 ? 138.605 120.446 163.156 1.00 54.73 756 THR A CA 1
ATOM 5592 C C . THR A 1 756 ? 139.070 121.566 164.077 1.00 56.26 756 THR A C 1
ATOM 5593 O O . THR A 1 756 ? 139.513 121.310 165.204 1.00 58.52 756 THR A O 1
ATOM 5597 N N . LEU A 1 757 ? 138.976 122.815 163.616 1.00 57.02 757 LEU A N 1
ATOM 5598 C CA . LEU A 1 757 ? 139.399 123.940 164.442 1.00 55.55 757 LEU A CA 1
ATOM 5599 C C . LEU A 1 757 ? 138.538 124.064 165.691 1.00 54.36 757 LEU A C 1
ATOM 5600 O O . LEU A 1 757 ? 139.052 124.332 166.782 1.00 55.08 757 LEU A O 1
ATOM 5605 N N . ALA A 1 758 ? 137.224 123.875 165.551 1.00 55.36 758 ALA A N 1
ATOM 5606 C CA . ALA A 1 758 ? 136.340 123.938 166.708 1.00 55.36 758 ALA A CA 1
ATOM 5607 C C . ALA A 1 758 ? 136.638 122.816 167.691 1.00 54.28 758 ALA A C 1
ATOM 5608 O O . ALA A 1 758 ? 136.621 123.026 168.909 1.00 57.41 758 ALA A O 1
ATOM 5610 N N . ALA A 1 759 ? 136.907 121.612 167.181 1.00 53.08 759 ALA A N 1
ATOM 5611 C CA . ALA A 1 759 ? 137.235 120.497 168.062 1.00 52.74 759 ALA A CA 1
ATOM 5612 C C . ALA A 1 759 ? 138.538 120.747 168.810 1.00 55.34 759 ALA A C 1
ATOM 5613 O O . ALA A 1 759 ? 138.649 120.431 170.000 1.00 53.04 759 ALA A O 1
ATOM 5615 N N . ILE A 1 760 ? 139.539 121.304 168.127 1.00 56.82 760 ILE A N 1
ATOM 5616 C CA . ILE A 1 760 ? 140.822 121.565 168.775 1.00 53.21 760 ILE A CA 1
ATOM 5617 C C . ILE A 1 760 ? 140.684 122.674 169.813 1.00 54.83 760 ILE A C 1
ATOM 5618 O O . ILE A 1 760 ? 141.168 122.551 170.944 1.00 58.80 760 ILE A O 1
ATOM 5623 N N . ALA A 1 761 ? 140.022 123.772 169.447 1.00 54.34 761 ALA A N 1
ATOM 5624 C CA . ALA A 1 761 ? 139.876 124.895 170.367 1.00 52.05 761 ALA A CA 1
ATOM 5625 C C . ALA A 1 761 ? 138.826 124.634 171.438 1.00 55.46 761 ALA A C 1
ATOM 5626 O O . ALA A 1 761 ? 138.969 125.115 172.567 1.00 56.69 761 ALA A O 1
ATOM 5628 N N . GLY A 1 762 ? 137.776 123.886 171.112 1.00 57.16 762 GLY A N 1
ATOM 5629 C CA . GLY A 1 762 ? 136.732 123.609 172.076 1.00 53.50 762 GLY A CA 1
ATOM 5630 C C . GLY A 1 762 ? 135.672 124.677 172.204 1.00 59.39 762 GLY A C 1
ATOM 5631 O O . GLY A 1 762 ? 134.935 124.683 173.194 1.00 67.46 762 GLY A O 1
ATOM 5632 N N . ARG A 1 763 ? 135.567 125.581 171.236 1.00 61.31 763 ARG A N 1
ATOM 5633 C CA . ARG A 1 763 ? 134.583 126.649 171.276 1.00 62.61 763 ARG A CA 1
ATOM 5634 C C . ARG A 1 763 ? 133.826 126.711 169.959 1.00 63.24 763 ARG A C 1
ATOM 5635 O O . ARG A 1 763 ? 134.349 126.304 168.917 1.00 67.33 763 ARG A O 1
ATOM 5643 N N . PRO A 1 764 ? 132.594 127.215 169.975 1.00 61.42 764 PRO A N 1
ATOM 5644 C CA . PRO A 1 764 ? 131.802 127.267 168.742 1.00 61.10 764 PRO A CA 1
ATOM 5645 C C . PRO A 1 764 ? 132.373 128.254 167.736 1.00 65.10 764 PRO A C 1
ATOM 5646 O O . PRO A 1 764 ? 133.151 129.152 168.064 1.00 67.85 764 PRO A O 1
ATOM 5650 N N . ILE A 1 765 ? 131.969 128.062 166.487 1.00 66.52 765 ILE A N 1
ATOM 5651 C CA . ILE A 1 765 ? 132.470 128.880 165.375 1.00 65.78 765 ILE A CA 1
ATOM 5652 C C . ILE A 1 765 ? 131.988 130.315 165.546 1.00 67.89 765 ILE A C 1
ATOM 5653 O O . ILE A 1 765 ? 130.817 130.531 165.908 1.00 71.95 765 ILE A O 1
ATOM 5658 N N . PRO A 1 766 ? 132.832 131.316 165.311 1.00 66.22 766 PRO A N 1
ATOM 5659 C CA . PRO A 1 766 ? 132.398 132.710 165.465 1.00 66.30 766 PRO A CA 1
ATOM 5660 C C . PRO A 1 766 ? 131.356 133.095 164.425 1.00 67.20 766 PRO A C 1
ATOM 5661 O O . PRO A 1 766 ? 131.119 132.397 163.438 1.00 69.82 766 PRO A O 1
ATOM 5665 N N . GLU A 1 767 ? 130.725 134.247 164.670 1.00 64.51 767 GLU A N 1
ATOM 5666 C CA . GLU A 1 767 ? 129.639 134.703 163.809 1.00 68.48 767 GLU A CA 1
ATOM 5667 C C . GLU A 1 767 ? 130.142 135.175 162.452 1.00 72.32 767 GLU A C 1
ATOM 5668 O O . GLU A 1 767 ? 129.405 135.098 161.460 1.00 74.92 767 GLU A O 1
ATOM 5674 N N . LYS A 1 768 ? 131.377 135.678 162.385 1.00 63.65 768 LYS A N 1
ATOM 5675 C CA . LYS A 1 768 ? 131.902 136.154 161.110 1.00 64.06 768 LYS A CA 1
ATOM 5676 C C . LYS A 1 768 ? 131.997 135.018 160.101 1.00 63.08 768 LYS A C 1
ATOM 5677 O O . LYS A 1 768 ? 131.730 135.211 158.910 1.00 65.17 768 LYS A O 1
ATOM 5683 N N . PHE A 1 769 ? 132.368 133.823 160.560 1.00 62.11 769 PHE A N 1
ATOM 5684 C CA . PHE A 1 769 ? 132.446 132.683 159.654 1.00 62.35 769 PHE A CA 1
ATOM 5685 C C . PHE A 1 769 ? 131.062 132.250 159.188 1.00 63.12 769 PHE A C 1
ATOM 5686 O O . PHE A 1 769 ? 130.894 131.832 158.038 1.00 66.08 769 PHE A O 1
ATOM 5694 N N . ARG A 1 770 ? 130.056 132.350 160.059 1.00 57.93 770 ARG A N 1
ATOM 5695 C CA . ARG A 1 770 ? 128.687 132.080 159.631 1.00 57.16 770 ARG A CA 1
ATOM 5696 C C . ARG A 1 770 ? 128.244 133.071 158.563 1.00 56.56 770 ARG A C 1
ATOM 5697 O O . ARG A 1 770 ? 127.626 132.688 157.558 1.00 58.75 770 ARG A O 1
ATOM 5705 N N . ARG A 1 771 ? 128.559 134.352 158.761 1.00 56.70 771 ARG A N 1
ATOM 5706 C CA . ARG A 1 771 ? 128.219 135.359 157.763 1.00 61.11 771 ARG A CA 1
ATOM 5707 C C . ARG A 1 771 ? 128.921 135.079 156.441 1.00 58.80 771 ARG A C 1
ATOM 5708 O O . ARG A 1 771 ? 128.310 135.180 155.371 1.00 58.51 771 ARG A O 1
ATOM 5716 N N . TRP A 1 772 ? 130.203 134.715 156.495 1.00 57.49 772 TRP A N 1
ATOM 5717 C CA . TRP A 1 772 ? 130.934 134.422 155.268 1.00 59.41 772 TRP A CA 1
ATOM 5718 C C . TRP A 1 772 ? 130.405 133.171 154.582 1.00 58.59 772 TRP A C 1
ATOM 5719 O O . TRP A 1 772 ? 130.405 133.099 153.351 1.00 60.14 772 TRP A O 1
ATOM 5730 N N . ARG A 1 773 ? 129.948 132.181 155.351 1.00 53.26 773 ARG A N 1
ATOM 5731 C CA . ARG A 1 773 ? 129.323 131.011 154.745 1.00 57.99 773 ARG A CA 1
ATOM 5732 C C . ARG A 1 773 ? 128.032 131.389 154.033 1.00 57.71 773 ARG A C 1
ATOM 5733 O O . ARG A 1 773 ? 127.749 130.893 152.936 1.00 59.43 773 ARG A O 1
ATOM 5741 N N . SER A 1 774 ? 127.233 132.267 154.643 1.00 54.60 774 SER A N 1
ATOM 5742 C CA . SER A 1 774 ? 126.020 132.734 153.977 1.00 54.68 774 SER A CA 1
ATOM 5743 C C . SER A 1 774 ? 126.350 133.484 152.689 1.00 55.63 774 SER A C 1
ATOM 5744 O O . SER A 1 774 ? 125.682 133.301 151.662 1.00 59.58 774 SER A O 1
ATOM 5747 N N . ARG A 1 775 ? 127.380 134.332 152.726 1.00 53.38 775 ARG A N 1
ATOM 5748 C CA . ARG A 1 775 ? 127.781 135.059 151.524 1.00 56.13 775 ARG A CA 1
ATOM 5749 C C . ARG A 1 775 ? 128.290 134.110 150.444 1.00 54.90 775 ARG A C 1
ATOM 5750 O O . ARG A 1 775 ? 128.025 134.313 149.254 1.00 53.48 775 ARG A O 1
ATOM 5758 N N . LEU A 1 776 ? 129.030 133.072 150.838 1.00 54.62 776 LEU A N 1
ATOM 5759 C CA . LEU A 1 776 ? 129.497 132.084 149.872 1.00 56.41 776 LEU A CA 1
ATOM 5760 C C . LEU A 1 776 ? 128.332 131.323 149.255 1.00 58.08 776 LEU A C 1
ATOM 5761 O O . LEU A 1 776 ? 128.340 131.027 148.055 1.00 58.04 776 LEU A O 1
ATOM 5766 N N . MET A 1 777 ? 127.322 130.989 150.062 1.00 57.39 777 MET A N 1
ATOM 5767 C CA . MET A 1 777 ? 126.128 130.346 149.523 1.00 55.01 777 MET A CA 1
ATOM 5768 C C . MET A 1 777 ? 125.424 131.250 148.519 1.00 55.64 777 MET A C 1
ATOM 5769 O O . MET A 1 777 ? 124.992 130.793 147.452 1.00 54.57 777 MET A O 1
ATOM 5774 N N . ASP A 1 778 ? 125.300 132.538 148.847 1.00 55.88 778 ASP A N 1
ATOM 5775 C CA . ASP A 1 778 ? 124.668 133.478 147.925 1.00 53.88 778 ASP A CA 1
ATOM 5776 C C . ASP A 1 778 ? 125.468 133.612 146.635 1.00 58.40 778 ASP A C 1
ATOM 5777 O O . ASP A 1 778 ? 124.894 133.736 145.548 1.00 60.39 778 ASP A O 1
ATOM 5782 N N . ALA A 1 779 ? 126.797 133.614 146.737 1.00 58.31 779 ALA A N 1
ATOM 5783 C CA . ALA A 1 779 ? 127.625 133.663 145.538 1.00 57.25 779 ALA A CA 1
ATOM 5784 C C . ALA A 1 779 ? 127.449 132.406 144.698 1.00 58.58 779 ALA A C 1
ATOM 5785 O O . ALA A 1 779 ? 127.405 132.474 143.464 1.00 61.36 779 ALA A O 1
ATOM 5787 N N . MET A 1 780 ? 127.352 131.246 145.351 1.00 57.87 780 MET A N 1
ATOM 5788 C CA . MET A 1 780 ? 127.180 129.994 144.624 1.00 56.38 780 MET A CA 1
ATOM 5789 C C . MET A 1 780 ? 125.845 129.950 143.892 1.00 58.98 780 MET A C 1
ATOM 5790 O O . MET A 1 780 ? 125.782 129.510 142.738 1.00 61.86 780 MET A O 1
ATOM 5795 N N . VAL A 1 781 ? 124.765 130.391 144.542 1.00 60.43 781 VAL A N 1
ATOM 5796 C CA . VAL A 1 781 ? 123.461 130.331 143.885 1.00 60.55 781 VAL A CA 1
ATOM 5797 C C . VAL A 1 781 ? 123.383 131.322 142.730 1.00 60.79 781 VAL A C 1
ATOM 5798 O O . VAL A 1 781 ? 122.732 131.049 141.715 1.00 68.65 781 VAL A O 1
ATOM 5802 N N . ASP A 1 782 ? 124.031 132.479 142.853 1.00 59.93 782 ASP A N 1
ATOM 5803 C CA . ASP A 1 782 ? 123.934 133.520 141.840 1.00 60.82 782 ASP A CA 1
ATOM 5804 C C . ASP A 1 782 ? 124.923 133.347 140.694 1.00 59.44 782 ASP A C 1
ATOM 5805 O O . ASP A 1 782 ? 124.851 134.104 139.720 1.00 64.13 782 ASP A O 1
ATOM 5810 N N . SER A 1 783 ? 125.834 132.377 140.774 1.00 59.56 783 SER A N 1
ATOM 5811 C CA . SER A 1 783 ? 126.862 132.216 139.757 1.00 60.05 783 SER A CA 1
ATOM 5812 C C . SER A 1 783 ? 126.925 130.822 139.154 1.00 62.57 783 SER A C 1
ATOM 5813 O O . SER A 1 783 ? 127.777 130.581 138.293 1.00 66.61 783 SER A O 1
ATOM 5816 N N . HIS A 1 784 ? 126.057 129.901 139.568 1.00 63.00 784 HIS A N 1
ATOM 5817 C CA . HIS A 1 784 ? 126.125 128.536 139.065 1.00 61.58 784 HIS A CA 1
ATOM 5818 C C . HIS A 1 784 ? 125.698 128.415 137.609 1.00 60.16 784 HIS A C 1
ATOM 5819 O O . HIS A 1 784 ? 125.952 127.373 136.995 1.00 63.62 784 HIS A O 1
ATOM 5826 N N . TYR A 1 785 ? 125.068 129.444 137.040 1.00 59.99 785 TYR A N 1
ATOM 5827 C CA . TYR A 1 785 ? 124.628 129.362 135.652 1.00 60.89 785 TYR A CA 1
ATOM 5828 C C . TYR A 1 785 ? 125.799 129.437 134.681 1.00 63.61 785 TYR A C 1
ATOM 5829 O O . TYR A 1 785 ? 125.738 128.850 133.596 1.00 68.61 785 TYR A O 1
ATOM 5838 N N . GLN A 1 786 ? 126.862 130.150 135.044 1.00 61.63 786 GLN A N 1
ATOM 5839 C CA . GLN A 1 786 ? 128.038 130.258 134.193 1.00 60.71 786 GLN A CA 1
ATOM 5840 C C . GLN A 1 786 ? 129.028 129.118 134.387 1.00 61.48 786 GLN A C 1
ATOM 5841 O O . GLN A 1 786 ? 129.996 129.026 133.626 1.00 66.74 786 GLN A O 1
ATOM 5847 N N . PHE A 1 787 ? 128.813 128.252 135.378 1.00 60.09 787 PHE A N 1
ATOM 5848 C CA . PHE A 1 787 ? 129.701 127.128 135.642 1.00 64.59 787 PHE A CA 1
ATOM 5849 C C . PHE A 1 787 ? 129.093 125.795 135.226 1.00 66.76 787 PHE A C 1
ATOM 5850 O O . PHE A 1 787 ? 129.570 124.740 135.651 1.00 73.62 787 PHE A O 1
ATOM 5858 N N . GLY A 1 788 ? 128.036 125.817 134.412 1.00 58.02 788 GLY A N 1
ATOM 5859 C CA . GLY A 1 788 ? 127.344 124.613 134.025 1.00 59.95 788 GLY A CA 1
ATOM 5860 C C . GLY A 1 788 ? 127.758 124.138 132.648 1.00 66.74 788 GLY A C 1
ATOM 5861 O O . GLY A 1 788 ? 127.638 124.872 131.665 1.00 67.57 788 GLY A O 1
ATOM 5862 N N . LEU A 1 789 ? 128.244 122.898 132.585 1.00 68.39 789 LEU A N 1
ATOM 5863 C CA . LEU A 1 789 ? 128.612 122.246 131.326 1.00 64.35 789 LEU A CA 1
ATOM 5864 C C . LEU A 1 789 ? 129.603 123.086 130.525 1.00 60.38 789 LEU A C 1
ATOM 5865 O O . LEU A 1 789 ? 129.524 123.179 129.299 1.00 64.29 789 LEU A O 1
ATOM 5870 N N . LYS A 1 790 ? 130.550 123.701 131.224 1.00 59.27 790 LYS A N 1
ATOM 5871 C CA . LYS A 1 790 ? 131.625 124.450 130.591 1.00 57.36 790 LYS A CA 1
ATOM 5872 C C . LYS A 1 790 ? 132.867 123.570 130.559 1.00 59.86 790 LYS A C 1
ATOM 5873 O O . LYS A 1 790 ? 133.338 123.116 131.607 1.00 62.62 790 LYS A O 1
ATOM 5879 N N . LYS A 1 791 ? 133.388 123.323 129.361 1.00 61.12 791 LYS A N 1
ATOM 5880 C CA . LYS A 1 791 ? 134.536 122.441 129.188 1.00 63.64 791 LYS A CA 1
ATOM 5881 C C . LYS A 1 791 ? 135.795 123.175 129.631 1.00 61.15 791 LYS A C 1
ATOM 5882 O O . LYS A 1 791 ? 136.232 124.127 128.978 1.00 64.08 791 LYS A O 1
ATOM 5888 N N . VAL A 1 792 ? 136.382 122.726 130.735 1.00 58.09 792 VAL A N 1
ATOM 5889 C CA . VAL A 1 792 ? 137.516 123.386 131.367 1.00 60.02 792 VAL A CA 1
ATOM 5890 C C . VAL A 1 792 ? 138.681 122.410 131.415 1.00 59.43 792 VAL A C 1
ATOM 5891 O O . VAL A 1 792 ? 138.495 121.227 131.716 1.00 59.85 792 VAL A O 1
ATOM 5895 N N . THR A 1 793 ? 139.879 122.898 131.107 1.00 60.40 793 THR A N 1
ATOM 5896 C CA . THR A 1 793 ? 141.087 122.099 131.224 1.00 59.42 793 THR A CA 1
ATOM 5897 C C . THR A 1 793 ? 141.989 122.689 132.301 1.00 60.81 793 THR A C 1
ATOM 5898 O O . THR A 1 793 ? 142.033 123.906 132.501 1.00 64.21 793 THR A O 1
ATOM 5902 N N . VAL A 1 794 ? 142.677 121.808 133.024 1.00 57.37 794 VAL A N 1
ATOM 5903 C CA . VAL A 1 794 ? 143.556 122.197 134.119 1.00 54.74 794 VAL A CA 1
ATOM 5904 C C . VAL A 1 794 ? 144.900 121.512 133.926 1.00 57.86 794 VAL A C 1
ATOM 5905 O O . VAL A 1 794 ? 144.956 120.301 133.688 1.00 63.69 794 VAL A O 1
ATOM 5909 N N . ALA A 1 795 ? 145.979 122.286 134.029 1.00 54.11 795 ALA A N 1
ATOM 5910 C CA . ALA A 1 795 ? 147.340 121.758 133.943 1.00 53.66 795 ALA A CA 1
ATOM 5911 C C . ALA A 1 795 ? 148.159 122.444 135.032 1.00 56.53 795 ALA A C 1
ATOM 5912 O O . ALA A 1 795 ? 148.620 123.574 134.846 1.00 65.79 795 ALA A O 1
ATOM 5914 N N . LEU A 1 796 ? 148.338 121.763 136.161 1.00 52.94 796 LEU A N 1
ATOM 5915 C CA . LEU A 1 796 ? 149.004 122.351 137.315 1.00 56.70 796 LEU A CA 1
ATOM 5916 C C . LEU A 1 796 ? 149.872 121.286 137.975 1.00 63.01 796 LEU A C 1
ATOM 5917 O O . LEU A 1 796 ? 150.114 120.214 137.412 1.00 66.83 796 LEU A O 1
ATOM 5922 N N . GLU A 1 797 ? 150.340 121.587 139.182 1.00 64.33 797 GLU A N 1
ATOM 5923 C CA . GLU A 1 797 ? 151.225 120.696 139.920 1.00 64.98 797 GLU A CA 1
ATOM 5924 C C . GLU A 1 797 ? 150.411 119.543 140.504 1.00 68.70 797 GLU A C 1
ATOM 5925 O O . GLU A 1 797 ? 149.218 119.395 140.233 1.00 72.18 797 GLU A O 1
ATOM 5931 N N . GLY A 1 798 ? 151.055 118.700 141.313 1.00 72.53 798 GLY A N 1
ATOM 5932 C CA . GLY A 1 798 ? 150.314 117.657 142.004 1.00 66.76 798 GLY A CA 1
ATOM 5933 C C . GLY A 1 798 ? 149.258 118.233 142.927 1.00 64.68 798 GLY A C 1
ATOM 5934 O O . GLY A 1 798 ? 148.112 117.780 142.946 1.00 59.94 798 GLY A O 1
ATOM 5935 N N . ASP A 1 799 ? 149.631 119.247 143.697 1.00 74.79 799 ASP A N 1
ATOM 5936 C CA . ASP A 1 799 ? 148.673 120.042 144.441 1.00 67.92 799 ASP A CA 1
ATOM 5937 C C . ASP A 1 799 ? 148.288 121.272 143.625 1.00 71.22 799 ASP A C 1
ATOM 5938 O O . ASP A 1 799 ? 148.880 121.569 142.585 1.00 73.95 799 ASP A O 1
ATOM 5943 N N . ASN A 1 800 ? 147.252 121.968 144.098 1.00 62.02 800 ASN A N 1
ATOM 5944 C CA . ASN A 1 800 ? 146.633 123.100 143.411 1.00 65.20 800 ASN A CA 1
ATOM 5945 C C . ASN A 1 800 ? 145.911 122.629 142.154 1.00 64.76 800 ASN A C 1
ATOM 5946 O O . ASN A 1 800 ? 145.204 123.407 141.507 1.00 72.20 800 ASN A O 1
ATOM 5951 N N . LEU A 1 801 ? 146.071 121.353 141.815 1.00 59.44 801 LEU A N 1
ATOM 5952 C CA . LEU A 1 801 ? 145.289 120.702 140.777 1.00 59.14 801 LEU A CA 1
ATOM 5953 C C . LEU A 1 801 ? 144.117 119.932 141.355 1.00 63.22 801 LEU A C 1
ATOM 5954 O O . LEU A 1 801 ? 143.011 120.000 140.815 1.00 65.20 801 LEU A O 1
ATOM 5959 N N . LYS A 1 802 ? 144.339 119.214 142.456 1.00 62.27 802 LYS A N 1
ATOM 5960 C CA . LYS A 1 802 ? 143.226 118.601 143.168 1.00 59.89 802 LYS A CA 1
ATOM 5961 C C . LYS A 1 802 ? 142.244 119.660 143.646 1.00 61.84 802 LYS A C 1
ATOM 5962 O O . LYS A 1 802 ? 141.029 119.505 143.489 1.00 68.61 802 LYS A O 1
ATOM 5968 N N . THR A 1 803 ? 142.757 120.756 144.210 1.00 61.13 803 THR A N 1
ATOM 5969 C CA . THR A 1 803 ? 141.890 121.816 144.715 1.00 66.55 803 THR A CA 1
ATOM 5970 C C . THR A 1 803 ? 141.043 122.415 143.599 1.00 63.62 803 THR A C 1
ATOM 5971 O O . THR A 1 803 ? 139.813 122.492 143.707 1.00 63.36 803 THR A O 1
ATOM 5975 N N . LEU A 1 804 ? 141.689 122.836 142.510 1.00 60.43 804 LEU A N 1
ATOM 5976 C CA . LEU A 1 804 ? 140.964 123.484 141.423 1.00 59.92 804 LEU A CA 1
ATOM 5977 C C . LEU A 1 804 ? 140.013 122.517 140.730 1.00 58.29 804 LEU A C 1
ATOM 5978 O O . LEU A 1 804 ? 138.900 122.900 140.354 1.00 60.08 804 LEU A O 1
ATOM 5983 N N . VAL A 1 805 ? 140.432 121.265 140.547 1.00 58.30 805 VAL A N 1
ATOM 5984 C CA . VAL A 1 805 ? 139.574 120.283 139.894 1.00 54.35 805 VAL A CA 1
ATOM 5985 C C . VAL A 1 805 ? 138.347 119.993 140.750 1.00 55.43 805 VAL A C 1
ATOM 5986 O O . VAL A 1 805 ? 137.217 119.962 140.250 1.00 55.12 805 VAL A O 1
ATOM 5990 N N . ASN A 1 806 ? 138.545 119.792 142.055 1.00 53.95 806 ASN A N 1
ATOM 5991 C CA . ASN A 1 806 ? 137.419 119.505 142.935 1.00 52.91 806 ASN A CA 1
ATOM 5992 C C . ASN A 1 806 ? 136.489 120.702 143.066 1.00 56.16 806 ASN A C 1
ATOM 5993 O O . ASN A 1 806 ? 135.273 120.525 143.202 1.00 59.09 806 ASN A O 1
ATOM 5998 N N . PHE A 1 807 ? 137.031 121.920 143.030 1.00 52.31 807 PHE A N 1
ATOM 5999 C CA . PHE A 1 807 ? 136.174 123.098 143.105 1.00 54.34 807 PHE A CA 1
ATOM 6000 C C . PHE A 1 807 ? 135.385 123.294 141.817 1.00 54.21 807 PHE A C 1
ATOM 6001 O O . PHE A 1 807 ? 134.182 123.577 141.857 1.00 58.68 807 PHE A O 1
ATOM 6009 N N . LEU A 1 808 ? 136.040 123.146 140.664 1.00 52.58 808 LEU A N 1
ATOM 6010 C CA . LEU A 1 808 ? 135.355 123.353 139.393 1.00 52.47 808 LEU A CA 1
ATOM 6011 C C . LEU A 1 808 ? 134.377 122.223 139.098 1.00 55.66 808 LEU A C 1
ATOM 6012 O O . LEU A 1 808 ? 133.244 122.473 138.673 1.00 55.05 808 LEU A O 1
ATOM 6017 N N . ALA A 1 809 ? 134.795 120.973 139.312 1.00 57.65 809 ALA A N 1
ATOM 6018 C CA . ALA A 1 809 ? 133.890 119.849 139.112 1.00 57.16 809 ALA A CA 1
ATOM 6019 C C . ALA A 1 809 ? 132.777 119.820 140.148 1.00 53.64 809 ALA A C 1
ATOM 6020 O O . ALA A 1 809 ? 131.723 119.229 139.892 1.00 52.89 809 ALA A O 1
ATOM 6022 N N . GLY A 1 810 ? 132.986 120.443 141.303 1.00 51.46 810 GLY A N 1
ATOM 6023 C CA . GLY A 1 810 ? 131.956 120.560 142.309 1.00 52.99 810 GLY A CA 1
ATOM 6024 C C . GLY A 1 810 ? 130.977 121.683 142.081 1.00 58.86 810 GLY A C 1
ATOM 6025 O O . GLY A 1 810 ? 130.085 121.896 142.906 1.00 63.71 810 GLY A O 1
ATOM 6026 N N . MET A 1 811 ? 131.121 122.415 140.977 1.00 60.70 811 MET A N 1
ATOM 6027 C CA . MET A 1 811 ? 130.219 123.504 140.648 1.00 60.85 811 MET A CA 1
ATOM 6028 C C . MET A 1 811 ? 129.536 123.331 139.299 1.00 63.44 811 MET A C 1
ATOM 6029 O O . MET A 1 811 ? 128.814 124.236 138.868 1.00 65.65 811 MET A O 1
ATOM 6034 N N . GLY A 1 812 ? 129.741 122.205 138.621 1.00 61.30 812 GLY A N 1
ATOM 6035 C CA . GLY A 1 812 ? 129.047 121.946 137.377 1.00 56.54 812 GLY A CA 1
ATOM 6036 C C . GLY A 1 812 ? 129.959 121.695 136.197 1.00 62.65 812 GLY A C 1
ATOM 6037 O O . GLY A 1 812 ? 129.651 120.863 135.339 1.00 72.48 812 GLY A O 1
ATOM 6038 N N . CYS A 1 813 ? 131.079 122.411 136.138 1.00 59.07 813 CYS A N 1
ATOM 6039 C CA . CYS A 1 813 ? 131.996 122.267 135.016 1.00 59.35 813 CYS A CA 1
ATOM 6040 C C . CYS A 1 813 ? 132.567 120.857 134.967 1.00 59.69 813 CYS A C 1
ATOM 6041 O O . CYS A 1 813 ? 132.959 120.291 135.991 1.00 65.03 813 CYS A O 1
ATOM 6044 N N . GLU A 1 814 ? 132.611 120.287 133.769 1.00 58.54 814 GLU A N 1
ATOM 6045 C CA . GLU A 1 814 ? 133.236 118.991 133.554 1.00 63.71 814 GLU A CA 1
ATOM 6046 C C . GLU A 1 814 ? 134.659 119.205 133.062 1.00 64.48 814 GLU A C 1
ATOM 6047 O O . GLU A 1 814 ? 134.893 119.985 132.133 1.00 62.99 814 GLU A O 1
ATOM 6053 N N . ILE A 1 815 ? 135.606 118.527 133.699 1.00 61.41 815 ILE A N 1
ATOM 6054 C CA . ILE A 1 815 ? 137.017 118.717 133.388 1.00 59.16 815 ILE A CA 1
ATOM 6055 C C . ILE A 1 815 ? 137.368 117.866 132.176 1.00 62.07 815 ILE A C 1
ATOM 6056 O O . ILE A 1 815 ? 137.317 116.634 132.231 1.00 66.72 815 ILE A O 1
ATOM 6061 N N . GLN A 1 816 ? 137.710 118.530 131.070 1.00 63.73 816 GLN A N 1
ATOM 6062 C CA . GLN A 1 816 ? 138.117 117.811 129.869 1.00 62.63 816 GLN A CA 1
ATOM 6063 C C . GLN A 1 816 ? 139.398 117.025 130.108 1.00 64.58 816 GLN A C 1
ATOM 6064 O O . GLN A 1 816 ? 139.511 115.867 129.693 1.00 69.74 816 GLN A O 1
ATOM 6070 N N . ALA A 1 817 ? 140.370 117.634 130.783 1.00 54.59 817 ALA A N 1
ATOM 6071 C CA . ALA A 1 817 ? 141.641 116.975 131.051 1.00 53.59 817 ALA A CA 1
ATOM 6072 C C . ALA A 1 817 ? 142.296 117.634 132.253 1.00 55.94 817 ALA A C 1
ATOM 6073 O O . ALA A 1 817 ? 142.452 118.858 132.281 1.00 55.43 817 ALA A O 1
ATOM 6075 N N . ALA A 1 818 ? 142.673 116.826 133.236 1.00 59.57 818 ALA A N 1
ATOM 6076 C CA . ALA A 1 818 ? 143.409 117.284 134.409 1.00 56.64 818 ALA A CA 1
ATOM 6077 C C . ALA A 1 818 ? 144.841 116.780 134.256 1.00 61.00 818 ALA A C 1
ATOM 6078 O O . ALA A 1 818 ? 145.171 115.664 134.661 1.00 68.06 818 ALA A O 1
ATOM 6080 N N . ILE A 1 819 ? 145.687 117.608 133.657 1.00 55.18 819 ILE A N 1
ATOM 6081 C CA . ILE A 1 819 ? 147.070 117.242 133.379 1.00 57.64 819 ILE A CA 1
ATOM 6082 C C . ILE A 1 819 ? 147.919 117.603 134.588 1.00 59.66 819 ILE A C 1
ATOM 6083 O O . ILE A 1 819 ? 147.933 118.757 135.028 1.00 60.54 819 ILE A O 1
ATOM 6088 N N . ALA A 1 820 ? 148.630 116.618 135.123 1.00 58.70 820 ALA A N 1
ATOM 6089 C CA . ALA A 1 820 ? 149.422 116.799 136.328 1.00 60.07 820 ALA A CA 1
ATOM 6090 C C . ALA A 1 820 ? 150.899 116.932 135.983 1.00 61.72 820 ALA A C 1
ATOM 6091 O O . ALA A 1 820 ? 151.404 116.280 135.067 1.00 62.72 820 ALA A O 1
ATOM 6093 N N . ALA A 1 821 ? 151.586 117.802 136.725 1.00 61.97 821 ALA A N 1
ATOM 6094 C CA . ALA A 1 821 ? 153.023 117.957 136.534 1.00 65.38 821 ALA A CA 1
ATOM 6095 C C . ALA A 1 821 ? 153.767 116.680 136.898 1.00 67.84 821 ALA A C 1
ATOM 6096 O O . ALA A 1 821 ? 154.697 116.275 136.192 1.00 72.81 821 ALA A O 1
ATOM 6098 N N . THR A 1 822 ? 153.374 116.033 137.992 1.00 61.45 822 THR A N 1
ATOM 6099 C CA . THR A 1 822 ? 154.009 114.789 138.393 1.00 64.95 822 THR A CA 1
ATOM 6100 C C . THR A 1 822 ? 152.976 113.886 139.050 1.00 66.09 822 THR A C 1
ATOM 6101 O O . THR A 1 822 ? 151.909 114.331 139.478 1.00 67.59 822 THR A O 1
ATOM 6105 N N . ARG A 1 823 ? 153.313 112.604 139.109 1.00 66.88 823 ARG A N 1
ATOM 6106 C CA . ARG A 1 823 ? 152.432 111.588 139.667 1.00 64.82 823 ARG A CA 1
ATOM 6107 C C . ARG A 1 823 ? 152.360 111.710 141.183 1.00 68.55 823 ARG A C 1
ATOM 6108 O O . ARG A 1 823 ? 153.387 111.689 141.867 1.00 68.67 823 ARG A O 1
ATOM 6116 N N . VAL A 1 824 ? 151.142 111.834 141.708 1.00 67.95 824 VAL A N 1
ATOM 6117 C CA . VAL A 1 824 ? 150.909 111.916 143.142 1.00 63.81 824 VAL A CA 1
ATOM 6118 C C . VAL A 1 824 ? 149.804 110.938 143.518 1.00 66.26 824 VAL A C 1
ATOM 6119 O O . VAL A 1 824 ? 149.055 110.446 142.671 1.00 68.56 824 VAL A O 1
ATOM 6123 N N . ARG A 1 825 ? 149.718 110.654 144.814 1.00 71.31 825 ARG A N 1
ATOM 6124 C CA . ARG A 1 825 ? 148.703 109.743 145.324 1.00 71.93 825 ARG A CA 1
ATOM 6125 C C . ARG A 1 825 ? 147.307 110.319 145.133 1.00 71.70 825 ARG A C 1
ATOM 6126 O O . ARG A 1 825 ? 147.086 111.524 145.284 1.00 76.29 825 ARG A O 1
ATOM 6134 N N . GLY A 1 826 ? 146.360 109.447 144.801 1.00 70.78 826 GLY A N 1
ATOM 6135 C CA . GLY A 1 826 ? 144.978 109.857 144.673 1.00 74.74 826 GLY A CA 1
ATOM 6136 C C . GLY A 1 826 ? 144.656 110.649 143.431 1.00 71.18 826 GLY A C 1
ATOM 6137 O O . GLY A 1 826 ? 143.633 111.340 143.400 1.00 78.19 826 GLY A O 1
ATOM 6138 N N . LEU A 1 827 ? 145.497 110.575 142.399 1.00 63.31 827 LEU A N 1
ATOM 6139 C CA . LEU A 1 827 ? 145.214 111.302 141.168 1.00 68.57 827 LEU A CA 1
ATOM 6140 C C . LEU A 1 827 ? 143.999 110.737 140.445 1.00 74.09 827 LEU A C 1
ATOM 6141 O O . LEU A 1 827 ? 143.273 111.485 139.780 1.00 78.58 827 LEU A O 1
ATOM 6146 N N . ASP A 1 828 ? 143.762 109.430 140.559 1.00 73.82 828 ASP A N 1
ATOM 6147 C CA . ASP A 1 828 ? 142.668 108.799 139.830 1.00 74.13 828 ASP A CA 1
ATOM 6148 C C . ASP A 1 828 ? 141.298 109.251 140.316 1.00 72.90 828 ASP A C 1
ATOM 6149 O O . ASP A 1 828 ? 140.343 109.232 139.534 1.00 75.75 828 ASP A O 1
ATOM 6154 N N . GLY A 1 829 ? 141.179 109.659 141.577 1.00 70.31 829 GLY A N 1
ATOM 6155 C CA . GLY A 1 829 ? 139.886 110.035 142.114 1.00 68.46 829 GLY A CA 1
ATOM 6156 C C . GLY A 1 829 ? 139.345 111.356 141.622 1.00 69.97 829 GLY A C 1
ATOM 6157 O O . GLY A 1 829 ? 138.184 111.673 141.896 1.00 75.25 829 GLY A O 1
ATOM 6158 N N . LEU A 1 830 ? 140.155 112.132 140.911 1.00 64.92 830 LEU A N 1
ATOM 6159 C CA . LEU A 1 830 ? 139.699 113.416 140.409 1.00 68.36 830 LEU A CA 1
ATOM 6160 C C . LEU A 1 830 ? 138.581 113.215 139.389 1.00 68.62 830 LEU A C 1
ATOM 6161 O O . LEU A 1 830 ? 138.662 112.317 138.545 1.00 68.28 830 LEU A O 1
ATOM 6166 N N . PRO A 1 831 ? 137.525 114.024 139.442 1.00 64.94 831 PRO A N 1
ATOM 6167 C CA . PRO A 1 831 ? 136.454 113.897 138.448 1.00 63.59 831 PRO A CA 1
ATOM 6168 C C . PRO A 1 831 ? 136.836 114.532 137.122 1.00 64.22 831 PRO A C 1
ATOM 6169 O O . PRO A 1 831 ? 136.830 115.759 136.992 1.00 72.19 831 PRO A O 1
ATOM 6173 N N . ALA A 1 832 ? 137.158 113.705 136.132 1.00 60.23 832 ALA A N 1
ATOM 6174 C CA . ALA A 1 832 ? 137.524 114.185 134.807 1.00 60.53 832 ALA A CA 1
ATOM 6175 C C . ALA A 1 832 ? 137.490 113.006 133.850 1.00 70.40 832 ALA A C 1
ATOM 6176 O O . ALA A 1 832 ? 137.463 111.846 134.270 1.00 81.04 832 ALA A O 1
ATOM 6178 N N . ARG A 1 833 ? 137.489 113.318 132.554 1.00 66.21 833 ARG A N 1
ATOM 6179 C CA . ARG A 1 833 ? 137.479 112.260 131.550 1.00 70.08 833 ARG A CA 1
ATOM 6180 C C . ARG A 1 833 ? 138.792 111.490 131.550 1.00 72.34 833 ARG A C 1
ATOM 6181 O O . ARG A 1 833 ? 138.798 110.254 131.584 1.00 79.14 833 ARG A O 1
ATOM 6189 N N . ASP A 1 834 ? 139.916 112.199 131.518 1.00 65.69 834 ASP A N 1
ATOM 6190 C CA . ASP A 1 834 ? 141.219 111.552 131.506 1.00 71.99 834 ASP A CA 1
ATOM 6191 C C . ASP A 1 834 ? 142.187 112.322 132.388 1.00 69.34 834 ASP A C 1
ATOM 6192 O O . ASP A 1 834 ? 142.191 113.556 132.400 1.00 64.81 834 ASP A O 1
ATOM 6197 N N . ILE A 1 835 ? 143.002 111.578 133.127 1.00 69.70 835 ILE A N 1
ATOM 6198 C CA . ILE A 1 835 ? 144.069 112.130 133.948 1.00 65.11 835 ILE A CA 1
ATOM 6199 C C . ILE A 1 835 ? 145.381 111.569 133.425 1.00 71.07 835 ILE A C 1
ATOM 6200 O O . ILE A 1 835 ? 145.484 110.363 133.173 1.00 80.28 835 ILE A O 1
ATOM 6205 N N . PHE A 1 836 ? 146.369 112.437 133.243 1.00 65.99 836 PHE A N 1
ATOM 6206 C CA . PHE A 1 836 ? 147.691 111.982 132.837 1.00 70.78 836 PHE A CA 1
ATOM 6207 C C . PHE A 1 836 ? 148.718 113.034 133.224 1.00 68.02 836 PHE A C 1
ATOM 6208 O O . PHE A 1 836 ? 148.385 114.179 133.538 1.00 68.39 836 PHE A O 1
ATOM 6216 N N . VAL A 1 837 ? 149.979 112.618 133.213 1.00 66.97 837 VAL A N 1
ATOM 6217 C CA . VAL A 1 837 ? 151.102 113.486 133.535 1.00 67.83 837 VAL A CA 1
ATOM 6218 C C . VAL A 1 837 ? 151.768 113.891 132.229 1.00 71.36 837 VAL A C 1
ATOM 6219 O O . VAL A 1 837 ? 152.197 113.032 131.450 1.00 81.40 837 VAL A O 1
ATOM 6223 N N . GLY A 1 838 ? 151.854 115.192 131.986 1.00 63.30 838 GLY A N 1
ATOM 6224 C CA . GLY A 1 838 ? 152.442 115.664 130.747 1.00 64.48 838 GLY A CA 1
ATOM 6225 C C . GLY A 1 838 ? 152.772 117.136 130.832 1.00 66.23 838 GLY A C 1
ATOM 6226 O O . GLY A 1 838 ? 152.413 117.827 131.790 1.00 63.03 838 GLY A O 1
ATOM 6227 N N . ASP A 1 839 ? 153.473 117.601 129.804 1.00 68.14 839 ASP A N 1
ATOM 6228 C CA . ASP A 1 839 ? 153.893 118.989 129.705 1.00 66.03 839 ASP A CA 1
ATOM 6229 C C . ASP A 1 839 ? 152.737 119.838 129.179 1.00 68.22 839 ASP A C 1
ATOM 6230 O O . ASP A 1 839 ? 151.590 119.392 129.099 1.00 68.82 839 ASP A O 1
ATOM 6235 N N . LEU A 1 840 ? 153.032 121.086 128.809 1.00 66.87 840 LEU A N 1
ATOM 6236 C CA . LEU A 1 840 ? 152.009 121.945 128.224 1.00 66.85 840 LEU A CA 1
ATOM 6237 C C . LEU A 1 840 ? 151.664 121.542 126.793 1.00 71.30 840 LEU A C 1
ATOM 6238 O O . LEU A 1 840 ? 150.619 121.960 126.277 1.00 73.71 840 LEU A O 1
ATOM 6243 N N . GLU A 1 841 ? 152.514 120.744 126.139 1.00 70.70 841 GLU A N 1
ATOM 6244 C CA . GLU A 1 841 ? 152.142 120.175 124.848 1.00 70.73 841 GLU A CA 1
ATOM 6245 C C . GLU A 1 841 ? 150.916 119.284 124.976 1.00 73.31 841 GLU A C 1
ATOM 6246 O O . GLU A 1 841 ? 149.996 119.345 124.150 1.00 76.46 841 GLU A O 1
ATOM 6252 N N . ASP A 1 842 ? 150.885 118.444 126.011 1.00 7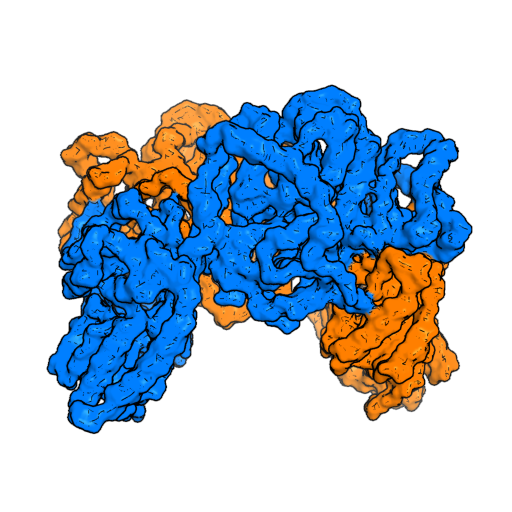0.02 842 ASP A N 1
ATOM 6253 C CA . ASP A 1 842 ? 149.651 117.741 126.324 1.00 68.86 842 ASP A CA 1
ATOM 6254 C C . ASP A 1 842 ? 148.521 118.727 126.553 1.00 67.57 842 ASP A C 1
ATOM 6255 O O . ASP A 1 842 ? 147.371 118.444 126.199 1.00 65.52 842 ASP A O 1
ATOM 6260 N N . LEU A 1 843 ? 148.832 119.908 127.093 1.00 71.13 843 LEU A N 1
ATOM 6261 C CA . LEU A 1 843 ? 147.785 120.884 127.363 1.00 69.73 843 LEU A CA 1
ATOM 6262 C C . LEU A 1 843 ? 147.127 121.362 126.072 1.00 69.19 843 LEU A C 1
ATOM 6263 O O . LEU A 1 843 ? 145.900 121.314 125.950 1.00 73.75 843 LEU A O 1
ATOM 6268 N N . GLU A 1 844 ? 147.911 121.801 125.079 1.00 65.50 844 GLU A N 1
ATOM 6269 C CA . GLU A 1 844 ? 147.164 122.296 123.920 1.00 69.40 844 GLU A CA 1
ATOM 6270 C C . GLU A 1 844 ? 146.701 121.167 123.010 1.00 66.47 844 GLU A C 1
ATOM 6271 O O . GLU A 1 844 ? 145.801 121.390 122.193 1.00 64.78 844 GLU A O 1
ATOM 6277 N N . THR A 1 845 ? 147.261 119.960 123.131 1.00 68.26 845 THR A N 1
ATOM 6278 C CA . THR A 1 845 ? 146.717 118.831 122.386 1.00 65.97 845 THR A CA 1
ATOM 6279 C C . THR A 1 845 ? 145.489 118.218 123.049 1.00 62.29 845 THR A C 1
ATOM 6280 O O . THR A 1 845 ? 144.816 117.390 122.425 1.00 59.45 845 THR A O 1
ATOM 6284 N N . ALA A 1 846 ? 145.187 118.600 124.291 1.00 65.82 846 ALA A N 1
ATOM 6285 C CA . ALA A 1 846 ? 144.018 118.104 124.998 1.00 60.11 846 ALA A CA 1
ATOM 6286 C C . ALA A 1 846 ? 142.997 119.178 125.333 1.00 65.09 846 ALA A C 1
ATOM 6287 O O . ALA A 1 846 ? 141.852 118.835 125.648 1.00 69.67 846 ALA A O 1
ATOM 6289 N N . ALA A 1 847 ? 143.366 120.457 125.277 1.00 67.55 847 ALA A N 1
ATOM 6290 C CA . ALA A 1 847 ? 142.435 121.538 125.572 1.00 65.65 847 ALA A CA 1
ATOM 6291 C C . ALA A 1 847 ? 141.573 121.917 124.383 1.00 70.55 847 ALA A C 1
ATOM 6292 O O . ALA A 1 847 ? 140.965 122.994 124.398 1.00 75.94 847 ALA A O 1
ATOM 6294 N N . ARG A 1 848 ? 141.513 121.075 123.357 1.00 69.12 848 ARG A N 1
ATOM 6295 C CA . ARG A 1 848 ? 140.699 121.380 122.190 1.00 67.79 848 ARG A CA 1
ATOM 6296 C C . ARG A 1 848 ? 139.229 121.454 122.576 1.00 71.09 848 ARG A C 1
ATOM 6297 O O . ARG A 1 848 ? 138.719 120.596 123.302 1.00 73.33 848 ARG A O 1
ATOM 6305 N N . GLY A 1 849 ? 138.549 122.484 122.088 1.00 67.56 849 GLY A N 1
ATOM 6306 C CA . GLY A 1 849 ? 137.143 122.668 122.401 1.00 65.49 849 GLY A CA 1
ATOM 6307 C C . GLY A 1 849 ? 136.867 122.955 123.860 1.00 63.83 849 GLY A C 1
ATOM 6308 O O . GLY A 1 849 ? 135.856 122.489 124.398 1.00 68.74 849 GLY A O 1
ATOM 6309 N N . SER A 1 850 ? 137.741 123.712 124.515 1.00 62.60 850 SER A N 1
ATOM 6310 C CA . SER A 1 850 ? 137.554 124.116 125.898 1.00 65.44 850 SER A CA 1
ATOM 6311 C C . SER A 1 850 ? 137.555 125.635 125.983 1.00 65.42 850 SER A C 1
ATOM 6312 O O . SER A 1 850 ? 138.202 126.315 125.183 1.00 67.49 850 SER A O 1
ATOM 6315 N N . ASP A 1 851 ? 136.815 126.165 126.953 1.00 65.30 851 ASP A N 1
ATOM 6316 C CA . ASP A 1 851 ? 136.683 127.606 127.097 1.00 67.77 851 ASP A CA 1
ATOM 6317 C C . ASP A 1 851 ? 137.477 128.176 128.263 1.00 65.77 851 ASP A C 1
ATOM 6318 O O . ASP A 1 851 ? 137.627 129.399 128.344 1.00 71.64 851 ASP A O 1
ATOM 6323 N N . LEU A 1 852 ? 137.989 127.338 129.160 1.00 59.89 852 LEU A N 1
ATOM 6324 C CA . LEU A 1 852 ? 138.773 127.810 130.293 1.00 58.99 852 LEU A CA 1
ATOM 6325 C C . LEU A 1 852 ? 140.023 126.958 130.446 1.00 61.19 852 LEU A C 1
ATOM 6326 O O . LEU A 1 852 ? 139.955 125.726 130.371 1.00 61.98 852 LEU A O 1
ATOM 6331 N N . ILE A 1 853 ? 141.156 127.621 130.654 1.00 59.42 853 ILE A N 1
ATOM 6332 C CA . ILE A 1 853 ? 142.436 126.969 130.900 1.00 56.49 853 ILE A CA 1
ATOM 6333 C C . ILE A 1 853 ? 142.930 127.427 132.262 1.00 57.21 853 ILE A C 1
ATOM 6334 O O . ILE A 1 853 ? 143.052 128.633 132.510 1.00 58.45 853 ILE A O 1
ATOM 6339 N N . VAL A 1 854 ? 143.214 126.475 133.139 1.00 55.50 854 VAL A N 1
ATOM 6340 C CA . VAL A 1 854 ? 143.751 126.755 134.463 1.00 56.72 854 VAL A CA 1
ATOM 6341 C C . VAL A 1 854 ? 145.178 126.227 134.474 1.00 61.16 854 VAL A C 1
ATOM 6342 O O . VAL A 1 854 ? 145.412 125.037 134.710 1.00 65.32 854 VAL A O 1
ATOM 6346 N N . ALA A 1 855 ? 146.139 127.108 134.214 1.00 58.44 855 ALA A N 1
ATOM 6347 C CA . ALA A 1 855 ? 147.540 126.721 134.176 1.00 59.17 855 ALA A CA 1
ATOM 6348 C C . ALA A 1 855 ? 148.392 127.918 134.568 1.00 59.09 855 ALA A C 1
ATOM 6349 O O . ALA A 1 855 ? 147.901 129.042 134.696 1.00 62.57 855 ALA A O 1
ATOM 6351 N N . ASN A 1 856 ? 149.683 127.663 134.762 1.00 58.43 856 ASN A N 1
ATOM 6352 C CA . ASN A 1 856 ? 150.609 128.734 135.090 1.00 61.17 856 ASN A CA 1
ATOM 6353 C C . ASN A 1 856 ? 150.753 129.685 133.903 1.00 65.76 856 ASN A C 1
ATOM 6354 O O . ASN A 1 856 ? 150.285 129.418 132.793 1.00 71.10 856 ASN A O 1
ATOM 6359 N N . SER A 1 857 ? 151.406 130.821 134.156 1.00 63.20 857 SER A N 1
ATOM 6360 C CA . SER A 1 857 ? 151.497 131.862 133.138 1.00 63.81 857 SER A CA 1
ATOM 6361 C C . SER A 1 857 ? 152.220 131.375 131.890 1.00 64.15 857 SER A C 1
ATOM 6362 O O . SER A 1 857 ? 151.875 131.782 130.774 1.00 63.09 857 SER A O 1
ATOM 6365 N N . ASN A 1 858 ? 153.195 130.479 132.050 1.00 64.29 858 ASN A N 1
ATOM 6366 C CA . ASN A 1 858 ? 153.984 130.010 130.918 1.00 62.03 858 ASN A CA 1
ATOM 6367 C C . ASN A 1 858 ? 153.155 129.235 129.903 1.00 66.87 858 ASN A C 1
ATOM 6368 O O . ASN A 1 858 ? 153.631 129.007 128.786 1.00 72.40 858 ASN A O 1
ATOM 6373 N N . GLY A 1 859 ? 151.940 128.833 130.256 1.00 62.32 859 GLY A N 1
ATOM 6374 C CA . GLY A 1 859 ? 151.034 128.196 129.330 1.00 59.94 859 GLY A CA 1
ATOM 6375 C C . GLY A 1 859 ? 150.277 129.140 128.428 1.00 60.83 859 GLY A C 1
ATOM 6376 O O . GLY A 1 859 ? 149.445 128.684 127.637 1.00 64.48 859 GLY A O 1
ATOM 6377 N N . ARG A 1 860 ? 150.545 130.448 128.519 1.00 65.55 860 ARG A N 1
ATOM 6378 C CA . ARG A 1 860 ? 149.832 131.415 127.688 1.00 68.02 860 ARG A CA 1
ATOM 6379 C C . ARG A 1 860 ? 149.956 131.078 126.207 1.00 66.86 860 ARG A C 1
ATOM 6380 O O . ARG A 1 860 ? 149.002 131.259 125.440 1.00 69.54 860 ARG A O 1
ATOM 6388 N N . GLN A 1 861 ? 151.117 130.563 125.793 1.00 64.34 861 GLN A N 1
ATOM 6389 C CA . GLN A 1 861 ? 151.310 130.183 124.398 1.00 60.36 861 GLN A CA 1
ATOM 6390 C C . GLN A 1 861 ? 150.240 129.204 123.941 1.00 57.77 861 GLN A C 1
ATOM 6391 O O . GLN A 1 861 ? 149.681 129.349 122.847 1.00 61.00 861 GLN A O 1
ATOM 6397 N N . ALA A 1 862 ? 149.922 128.214 124.781 1.00 56.51 862 ALA A N 1
ATOM 6398 C CA . ALA A 1 862 ? 148.875 127.261 124.432 1.00 57.45 862 ALA A CA 1
ATOM 6399 C C . ALA A 1 862 ? 147.571 127.979 124.118 1.00 60.71 862 ALA A C 1
ATOM 6400 O O . ALA A 1 862 ? 146.903 127.662 123.125 1.00 63.02 862 ALA A O 1
ATOM 6402 N N . ALA A 1 863 ? 147.213 128.978 124.928 1.00 58.41 863 ALA A N 1
ATOM 6403 C CA . ALA A 1 863 ? 146.011 129.753 124.650 1.00 55.38 863 ALA A CA 1
ATOM 6404 C C . ALA A 1 863 ? 146.101 130.408 123.280 1.00 59.36 863 ALA A C 1
ATOM 6405 O O . ALA A 1 863 ? 145.159 130.339 122.481 1.00 65.11 863 ALA A O 1
ATOM 6407 N N . ALA A 1 864 ? 147.253 131.010 122.973 1.00 56.61 864 ALA A N 1
ATOM 6408 C CA . ALA A 1 864 ? 147.425 131.640 121.671 1.00 56.20 864 ALA A CA 1
ATOM 6409 C C . ALA A 1 864 ? 147.299 130.627 120.543 1.00 59.94 864 ALA A C 1
ATOM 6410 O O . ALA A 1 864 ? 146.925 130.990 119.423 1.00 65.63 864 ALA A O 1
ATOM 6412 N N . LYS A 1 865 ? 147.599 129.357 120.817 1.00 55.83 865 LYS A N 1
ATOM 6413 C CA . LYS A 1 865 ? 147.463 128.340 119.784 1.00 56.07 865 LYS A CA 1
ATOM 6414 C C . LYS A 1 865 ? 146.025 127.865 119.635 1.00 61.87 865 LYS A C 1
ATOM 6415 O O . LYS A 1 865 ? 145.654 127.360 118.570 1.00 68.11 865 LYS A O 1
ATOM 6421 N N . LEU A 1 866 ? 145.206 128.016 120.673 1.00 58.25 866 LEU A N 1
ATOM 6422 C CA . LEU A 1 866 ? 143.847 127.499 120.652 1.00 56.06 866 LEU A CA 1
ATOM 6423 C C . LEU A 1 866 ? 142.790 128.591 120.656 1.00 60.61 866 LEU A C 1
ATOM 6424 O O . LEU A 1 866 ? 141.599 128.280 120.558 1.00 63.04 866 LEU A O 1
ATOM 6429 N N . GLY A 1 867 ? 143.187 129.856 120.764 1.00 61.46 867 GLY A N 1
ATOM 6430 C CA . GLY A 1 867 ? 142.221 130.931 120.801 1.00 57.82 867 GLY A CA 1
ATOM 6431 C C . GLY A 1 867 ? 141.392 130.995 122.060 1.00 65.88 867 GLY A C 1
ATOM 6432 O O . GLY A 1 867 ? 140.373 131.692 122.077 1.00 79.12 867 GLY A O 1
ATOM 6433 N N . ILE A 1 868 ? 141.792 130.292 123.115 1.00 59.29 868 ILE A N 1
ATOM 6434 C CA . ILE A 1 868 ? 141.066 130.316 124.379 1.00 59.52 868 ILE A CA 1
ATOM 6435 C C . ILE A 1 868 ? 141.477 131.578 125.128 1.00 65.26 868 ILE A C 1
ATOM 6436 O O . ILE A 1 868 ? 142.580 131.658 125.672 1.00 72.14 868 ILE A O 1
ATOM 6441 N N . LYS A 1 869 ? 140.588 132.568 125.158 1.00 60.93 869 LYS A N 1
ATOM 6442 C CA . LYS A 1 869 ? 140.911 133.849 125.769 1.00 64.25 869 LYS A CA 1
ATOM 6443 C C . LYS A 1 869 ? 140.749 133.849 127.282 1.00 67.49 869 LYS A C 1
ATOM 6444 O O . LYS A 1 869 ? 141.131 134.831 127.927 1.00 77.77 869 LYS A O 1
ATOM 6450 N N . ALA A 1 870 ? 140.200 132.787 127.863 1.00 61.28 870 ALA A N 1
ATOM 6451 C CA . ALA A 1 870 ? 139.991 132.703 129.306 1.00 63.18 870 ALA A CA 1
ATOM 6452 C C . ALA A 1 870 ? 141.103 131.846 129.899 1.00 62.02 870 ALA A C 1
ATOM 6453 O O . ALA A 1 870 ? 141.025 130.616 129.894 1.00 62.76 870 ALA A O 1
ATOM 6455 N N . HIS A 1 871 ? 142.140 132.503 130.409 1.00 60.89 871 HIS A N 1
ATOM 6456 C CA . HIS A 1 871 ? 143.271 131.832 131.037 1.00 60.50 871 HIS A CA 1
ATOM 6457 C C . HIS A 1 871 ? 143.333 132.253 132.496 1.00 63.97 871 HIS A C 1
ATOM 6458 O O . HIS A 1 871 ? 143.426 133.448 132.798 1.00 64.79 871 HIS A O 1
ATOM 6465 N N . LEU A 1 872 ? 143.281 131.278 133.396 1.00 60.82 872 LEU A N 1
ATOM 6466 C CA . LEU A 1 872 ? 143.348 131.530 134.828 1.00 58.18 872 LEU A CA 1
ATOM 6467 C C . LEU A 1 872 ? 144.758 131.218 135.311 1.00 60.58 872 LEU A C 1
ATOM 6468 O O . LEU A 1 872 ? 145.216 130.076 135.208 1.00 60.25 872 LEU A O 1
ATOM 6473 N N . ARG A 1 873 ? 145.443 132.233 135.830 1.00 59.52 873 ARG A N 1
ATOM 6474 C CA . ARG A 1 873 ? 146.819 132.076 136.286 1.00 58.59 873 ARG A CA 1
ATOM 6475 C C . ARG A 1 873 ? 146.812 131.466 137.680 1.00 60.42 873 ARG A C 1
ATOM 6476 O O . ARG A 1 873 ? 146.397 132.110 138.648 1.00 60.66 873 ARG A O 1
ATOM 6484 N N . ALA A 1 874 ? 147.272 130.223 137.783 1.00 60.87 874 ALA A N 1
ATOM 6485 C CA . ALA A 1 874 ? 147.341 129.516 139.049 1.00 55.53 874 ALA A CA 1
ATOM 6486 C C . ALA A 1 874 ? 148.685 128.814 139.160 1.00 61.70 874 ALA A C 1
ATOM 6487 O O . ALA A 1 874 ? 149.338 128.512 138.159 1.00 65.83 874 ALA A O 1
ATOM 6489 N N . GLY A 1 875 ? 149.096 128.561 140.396 1.00 65.57 875 GLY A N 1
ATOM 6490 C CA . GLY A 1 875 ? 150.345 127.874 140.633 1.00 65.20 875 GLY A CA 1
ATOM 6491 C C . GLY A 1 875 ? 151.551 128.763 140.391 1.00 63.00 875 GLY A C 1
ATOM 6492 O O . GLY A 1 875 ? 151.491 129.994 140.461 1.00 70.69 875 GLY A O 1
ATOM 6493 N N . LEU A 1 876 ? 152.671 128.109 140.096 1.00 59.28 876 LEU A N 1
ATOM 6494 C CA . LEU A 1 876 ? 153.943 128.777 139.898 1.00 62.06 876 LEU A CA 1
ATOM 6495 C C . LEU A 1 876 ? 154.555 128.323 138.580 1.00 68.47 876 LEU A C 1
ATOM 6496 O O . LEU A 1 876 ? 154.466 127.140 138.231 1.00 75.99 876 LEU A O 1
ATOM 6501 N N . PRO A 1 877 ? 155.184 129.232 137.824 1.00 65.00 877 PRO A N 1
ATOM 6502 C CA . PRO A 1 877 ? 155.315 130.673 138.056 1.00 62.40 877 PRO A CA 1
ATOM 6503 C C . PRO A 1 877 ? 154.196 131.480 137.411 1.00 65.80 877 PRO A C 1
ATOM 6504 O O . PRO A 1 877 ? 153.579 131.043 136.445 1.00 69.40 877 PRO A O 1
ATOM 6508 N N . VAL A 1 878 ? 153.917 132.671 137.932 1.00 67.11 878 VAL A N 1
ATOM 6509 C CA . VAL A 1 878 ? 152.966 133.603 137.334 1.00 66.23 878 VAL A CA 1
ATOM 6510 C C . VAL A 1 878 ? 153.668 134.954 137.295 1.00 64.32 878 VAL A C 1
ATOM 6511 O O . VAL A 1 878 ? 153.723 135.662 138.307 1.00 67.97 878 VAL A O 1
ATOM 6515 N N . PHE A 1 879 ? 154.209 135.314 136.135 1.00 59.67 879 PHE A N 1
ATOM 6516 C CA . PHE A 1 879 ? 154.992 136.533 135.992 1.00 59.04 879 PHE A CA 1
ATOM 6517 C C . PHE A 1 879 ? 154.303 137.620 135.186 1.00 59.25 879 PHE A C 1
ATOM 6518 O O . PHE A 1 879 ? 154.568 138.800 135.419 1.00 65.22 879 PHE A O 1
ATOM 6526 N N . ASP A 1 880 ? 153.428 137.259 134.249 1.00 56.89 880 ASP A N 1
ATOM 6527 C CA . ASP A 1 880 ? 152.791 138.254 133.397 1.00 59.89 880 ASP A CA 1
ATOM 6528 C C . ASP A 1 880 ? 151.614 138.950 134.066 1.00 63.07 880 ASP A C 1
ATOM 6529 O O . ASP A 1 880 ? 151.084 139.911 133.501 1.00 66.41 880 ASP A O 1
ATOM 6534 N N . ARG A 1 881 ? 151.191 138.493 135.240 1.00 62.20 881 ARG A N 1
ATOM 6535 C CA . ARG A 1 881 ? 150.109 139.118 135.987 1.00 61.03 881 ARG A CA 1
ATOM 6536 C C . ARG A 1 881 ? 150.638 139.534 137.350 1.00 60.95 881 ARG A C 1
ATOM 6537 O O . ARG A 1 881 ? 151.150 138.697 138.101 1.00 60.15 881 ARG A O 1
ATOM 6545 N N . LEU A 1 882 ? 150.515 140.818 137.666 1.00 61.67 882 LEU A N 1
ATOM 6546 C CA . LEU A 1 882 ? 150.966 141.313 138.955 1.00 55.57 882 LEU A CA 1
ATOM 6547 C C . LEU A 1 882 ? 149.999 140.892 140.058 1.00 58.91 882 LEU A C 1
ATOM 6548 O O . LEU A 1 882 ? 148.814 140.642 139.825 1.00 67.25 882 LEU A O 1
ATOM 6553 N N . GLY A 1 883 ? 150.524 140.814 141.277 1.00 57.09 883 GLY A N 1
ATOM 6554 C CA . GLY A 1 883 ? 149.710 140.427 142.410 1.00 59.52 883 GLY A CA 1
ATOM 6555 C C . GLY A 1 883 ? 149.416 138.951 142.507 1.00 59.06 883 GLY A C 1
ATOM 6556 O O . GLY A 1 883 ? 148.493 138.562 143.227 1.00 63.99 883 GLY A O 1
ATOM 6557 N N . ALA A 1 884 ? 150.172 138.113 141.796 1.00 57.35 884 ALA A N 1
ATOM 6558 C CA . ALA A 1 884 ? 149.953 136.672 141.868 1.00 56.67 884 ALA A CA 1
ATOM 6559 C C . ALA A 1 884 ? 150.223 136.140 143.269 1.00 57.79 884 ALA A C 1
ATOM 6560 O O . ALA A 1 884 ? 149.498 135.267 143.758 1.00 63.00 884 ALA A O 1
ATOM 6562 N N . HIS A 1 885 ? 151.272 136.641 143.924 1.00 55.83 885 HIS A N 1
ATOM 6563 C CA . HIS A 1 885 ? 151.575 136.206 145.281 1.00 56.85 885 HIS A CA 1
ATOM 6564 C C . HIS A 1 885 ? 150.490 136.606 146.269 1.00 55.85 885 HIS A C 1
ATOM 6565 O O . HIS A 1 885 ? 150.318 135.933 147.289 1.00 57.79 885 HIS A O 1
ATOM 6572 N N . GLN A 1 886 ? 149.751 137.675 145.987 1.00 57.42 886 GLN A N 1
ATOM 6573 C CA . GLN A 1 886 ? 148.647 138.101 146.832 1.00 58.63 886 GLN A CA 1
ATOM 6574 C C . GLN A 1 886 ? 147.319 137.504 146.398 1.00 60.22 886 GLN A C 1
ATOM 6575 O O . GLN A 1 886 ? 146.279 137.855 146.965 1.00 59.37 886 GLN A O 1
ATOM 6581 N N . LYS A 1 887 ? 147.324 136.622 145.402 1.00 63.14 887 LYS A N 1
ATOM 6582 C CA . LYS A 1 887 ? 146.092 135.960 144.999 1.00 59.97 887 LYS A CA 1
ATOM 6583 C C . LYS A 1 887 ? 145.589 135.089 146.144 1.00 61.78 887 LYS A C 1
ATOM 6584 O O . LYS A 1 887 ? 146.317 134.232 146.658 1.00 67.77 887 LYS A O 1
ATOM 6590 N N . MET A 1 888 ? 144.336 135.309 146.524 1.00 60.71 888 MET A N 1
ATOM 6591 C CA . MET A 1 888 ? 143.754 134.849 147.779 1.00 61.83 888 MET A CA 1
ATOM 6592 C C . MET A 1 888 ? 142.598 133.898 147.510 1.00 64.18 888 MET A C 1
ATOM 6593 O O . MET A 1 888 ? 141.497 134.343 147.173 1.00 68.92 888 MET A O 1
ATOM 6598 N N . TRP A 1 889 ? 142.822 132.604 147.724 1.00 62.22 889 TRP A N 1
ATOM 6599 C CA . TRP A 1 889 ? 141.811 131.588 147.444 1.00 62.80 889 TRP A CA 1
ATOM 6600 C C . TRP A 1 889 ? 141.697 130.600 148.600 1.00 66.27 889 TRP A C 1
ATOM 6601 O O . TRP A 1 889 ? 141.703 129.384 148.407 1.00 71.01 889 TRP A O 1
ATOM 6612 N N . VAL A 1 890 ? 141.600 131.104 149.829 1.00 64.23 890 VAL A N 1
ATOM 6613 C CA . VAL A 1 890 ? 141.506 130.245 151.004 1.00 60.26 890 VAL A CA 1
ATOM 6614 C C . VAL A 1 890 ? 140.320 130.670 151.862 1.00 63.26 890 VAL A C 1
ATOM 6615 O O . VAL A 1 890 ? 139.967 131.851 151.935 1.00 69.31 890 VAL A O 1
ATOM 6619 N N . GLY A 1 891 ? 139.696 129.688 152.508 1.00 60.60 891 GLY A N 1
ATOM 6620 C CA . GLY A 1 891 ? 138.560 129.958 153.365 1.00 58.04 891 GLY A CA 1
ATOM 6621 C C . GLY A 1 891 ? 137.307 130.273 152.563 1.00 60.09 891 GLY A C 1
ATOM 6622 O O . GLY A 1 891 ? 137.260 130.149 151.341 1.00 68.38 891 GLY A O 1
ATOM 6623 N N . TYR A 1 892 ? 136.271 130.692 153.293 1.00 55.04 892 TYR A N 1
ATOM 6624 C CA . TYR A 1 892 ? 135.031 131.096 152.637 1.00 58.62 892 TYR A CA 1
ATOM 6625 C C . TYR A 1 892 ? 135.254 132.305 151.738 1.00 61.93 892 TYR A C 1
ATOM 6626 O O . TYR A 1 892 ? 134.773 132.341 150.599 1.00 65.92 892 TYR A O 1
ATOM 6635 N N . ARG A 1 893 ? 135.989 133.301 152.231 1.00 57.58 893 ARG A N 1
ATOM 6636 C CA . ARG A 1 893 ? 136.241 134.500 151.440 1.00 57.80 893 ARG A CA 1
ATOM 6637 C C . ARG A 1 893 ? 137.098 134.197 150.219 1.00 58.51 893 ARG A C 1
ATOM 6638 O O . ARG A 1 893 ? 136.842 134.723 149.130 1.00 61.37 893 ARG A O 1
ATOM 6646 N N . GLY A 1 894 ? 138.120 133.356 150.376 1.00 60.64 894 GLY A N 1
ATOM 6647 C CA . GLY A 1 894 ? 138.933 132.984 149.230 1.00 62.62 894 GLY A CA 1
ATOM 6648 C C . GLY A 1 894 ? 138.161 132.171 148.210 1.00 62.14 894 GLY A C 1
ATOM 6649 O O . GLY A 1 894 ? 138.351 132.332 147.001 1.00 63.55 894 GLY A O 1
ATOM 6650 N N . THR A 1 895 ? 137.283 131.282 148.681 1.00 55.73 895 THR A N 1
ATOM 6651 C CA . THR A 1 895 ? 136.415 130.548 147.769 1.00 55.43 895 THR A CA 1
ATOM 6652 C C . THR A 1 895 ? 135.511 131.498 147.000 1.00 56.98 895 THR A C 1
ATOM 6653 O O . THR A 1 895 ? 135.319 131.343 145.789 1.00 60.10 895 THR A O 1
ATOM 6657 N N . MET A 1 896 ? 134.953 132.495 147.690 1.00 58.61 896 MET A N 1
ATOM 6658 C CA . MET A 1 896 ? 134.127 133.492 147.018 1.00 59.03 896 MET A CA 1
ATOM 6659 C C . MET A 1 896 ? 134.931 134.263 145.979 1.00 55.72 896 MET A C 1
ATOM 6660 O O . MET A 1 896 ? 134.446 134.516 144.870 1.00 57.71 896 MET A O 1
ATOM 6665 N N . ASN A 1 897 ? 136.163 134.645 146.321 1.00 54.76 897 ASN A N 1
ATOM 6666 C CA . ASN A 1 897 ? 136.999 135.396 145.389 1.00 56.83 897 ASN A CA 1
ATOM 6667 C C . ASN A 1 897 ? 137.319 134.572 144.148 1.00 57.41 897 ASN A C 1
ATOM 6668 O O . ASN A 1 897 ? 137.240 135.071 143.019 1.00 57.89 897 ASN A O 1
ATOM 6673 N N . LEU A 1 898 ? 137.688 133.304 144.340 1.00 56.98 898 LEU A N 1
ATOM 6674 C CA . LEU A 1 898 ? 137.988 132.442 143.201 1.00 55.46 898 LEU A CA 1
ATOM 6675 C C . LEU A 1 898 ? 136.751 132.215 142.343 1.00 52.50 898 LEU A C 1
ATOM 6676 O O . LEU A 1 898 ? 136.827 132.240 141.107 1.00 54.64 898 LEU A O 1
ATOM 6681 N N . LEU A 1 899 ? 135.601 131.998 142.983 1.00 52.65 899 LEU A N 1
ATOM 6682 C CA . LEU A 1 899 ? 134.355 131.817 142.251 1.00 53.31 899 LEU A CA 1
ATOM 6683 C C . LEU A 1 899 ? 134.036 133.045 141.409 1.00 54.99 899 LEU A C 1
ATOM 6684 O O . LEU A 1 899 ? 133.686 132.931 140.229 1.00 55.84 899 LEU A O 1
ATOM 6689 N N . PHE A 1 900 ? 134.163 134.233 142.003 1.00 55.96 900 PHE A N 1
ATOM 6690 C CA . PHE A 1 900 ? 133.851 135.460 141.280 1.00 51.79 900 PHE A CA 1
ATOM 6691 C C . PHE A 1 900 ? 134.826 135.694 140.136 1.00 51.53 900 PHE A C 1
ATOM 6692 O O . PHE A 1 900 ? 134.421 136.118 139.051 1.00 57.70 900 PHE A O 1
ATOM 6700 N N . GLU A 1 901 ? 136.114 135.423 140.356 1.00 50.43 901 GLU A N 1
ATOM 6701 C CA . GLU A 1 901 ? 137.092 135.608 139.289 1.00 51.50 901 GLU A CA 1
ATOM 6702 C C . GLU A 1 901 ? 136.828 134.660 138.125 1.00 50.33 901 GLU A C 1
ATOM 6703 O O . GLU A 1 901 ? 136.868 135.070 136.958 1.00 50.25 901 GLU A O 1
ATOM 6709 N N . THR A 1 902 ? 136.547 133.389 138.422 1.00 50.41 902 THR A N 1
ATOM 6710 C CA . THR A 1 902 ? 136.261 132.432 137.358 1.00 53.10 902 THR A CA 1
ATOM 6711 C C . THR A 1 902 ? 134.976 132.790 136.620 1.00 52.57 902 THR A C 1
ATOM 6712 O O . THR A 1 902 ? 134.908 132.680 135.389 1.00 52.82 902 THR A O 1
ATOM 6716 N N . ALA A 1 903 ? 133.946 133.223 137.352 1.00 49.83 903 ALA A N 1
ATOM 6717 C CA . ALA A 1 903 ? 132.704 133.636 136.709 1.00 50.49 903 ALA A CA 1
ATOM 6718 C C . ALA A 1 903 ? 132.922 134.852 135.819 1.00 52.00 903 ALA A C 1
ATOM 6719 O O . ALA A 1 903 ? 132.365 134.931 134.718 1.00 57.53 903 ALA A O 1
ATOM 6721 N N . ASN A 1 904 ? 133.723 135.815 136.281 1.00 50.63 904 ASN A N 1
ATOM 6722 C CA . ASN A 1 904 ? 134.024 136.984 135.463 1.00 53.96 904 ASN A CA 1
ATOM 6723 C C . ASN A 1 904 ? 134.777 136.592 134.201 1.00 53.51 904 ASN A C 1
ATOM 6724 O O . ASN A 1 904 ? 134.518 137.136 133.122 1.00 53.81 904 ASN A O 1
ATOM 6729 N N . LEU A 1 905 ? 135.719 135.653 134.318 1.00 53.33 905 LEU A N 1
ATOM 6730 C CA . LEU A 1 905 ? 136.413 135.161 133.132 1.00 52.87 905 LEU A CA 1
ATOM 6731 C C . LEU A 1 905 ? 135.439 134.511 132.157 1.00 53.27 905 LEU A C 1
ATOM 6732 O O . LEU A 1 905 ? 135.523 134.729 130.942 1.00 53.56 905 LEU A O 1
ATOM 6737 N N . PHE A 1 906 ? 134.506 133.708 132.675 1.00 55.83 906 PHE A N 1
ATOM 6738 C CA . PHE A 1 906 ? 133.518 133.063 131.815 1.00 55.67 906 PHE A CA 1
ATOM 6739 C C . PHE A 1 906 ? 132.641 134.091 131.110 1.00 57.32 906 PHE A C 1
ATOM 6740 O O . PHE A 1 906 ? 132.315 133.934 129.928 1.00 60.81 906 PHE A O 1
ATOM 6748 N N . GLN A 1 907 ? 132.233 135.140 131.825 1.00 57.82 907 GLN A N 1
ATOM 6749 C CA . GLN A 1 907 ? 131.414 136.179 131.208 1.00 58.77 907 GLN A CA 1
ATOM 6750 C C . GLN A 1 907 ? 132.199 136.958 130.160 1.00 58.59 907 GLN A C 1
ATOM 6751 O O . GLN A 1 907 ? 131.653 137.320 129.112 1.00 62.90 907 GLN A O 1
ATOM 6757 N N . ALA A 1 908 ? 133.476 137.233 130.427 1.00 58.37 908 ALA A N 1
ATOM 6758 C CA . ALA A 1 908 ? 134.262 138.044 129.506 1.00 59.61 908 ALA A CA 1
ATOM 6759 C C . ALA A 1 908 ? 134.605 137.279 128.235 1.00 61.23 908 ALA A C 1
ATOM 6760 O O . ALA A 1 908 ? 134.480 137.819 127.129 1.00 58.83 908 ALA A O 1
ATOM 6762 N N . ASN A 1 909 ? 135.037 136.023 128.363 1.00 65.07 909 ASN A N 1
ATOM 6763 C CA . ASN A 1 909 ? 135.485 135.289 127.185 1.00 65.86 909 ASN A CA 1
ATOM 6764 C C . ASN A 1 909 ? 134.338 134.856 126.282 1.00 66.30 909 ASN A C 1
ATOM 6765 O O . ASN A 1 909 ? 134.595 134.425 125.153 1.00 74.66 909 ASN A O 1
ATOM 6770 N N . ALA A 1 910 ? 133.096 134.954 126.741 1.00 60.86 910 ALA A N 1
ATOM 6771 C CA . ALA A 1 910 ? 131.954 134.561 125.928 1.00 62.89 910 ALA A CA 1
ATOM 6772 C C . ALA A 1 910 ? 131.056 135.755 125.635 1.00 62.13 910 ALA A C 1
ATOM 6773 O O . ALA A 1 910 ? 129.845 135.697 125.844 1.00 64.97 910 ALA A O 1
ATOM 6775 N N . ALA B 1 19 ? 186.382 145.990 138.801 1.00 121.16 19 ALA B N 1
ATOM 6776 C CA . ALA B 1 19 ? 187.196 145.440 137.724 1.00 120.29 19 ALA B CA 1
ATOM 6777 C C . ALA B 1 19 ? 186.888 143.966 137.506 1.00 129.19 19 ALA B C 1
ATOM 6778 O O . ALA B 1 19 ? 186.876 143.184 138.457 1.00 134.99 19 ALA B O 1
ATOM 6780 N N . PRO B 1 20 ? 186.626 143.590 136.256 1.00 125.48 20 PRO B N 1
ATOM 6781 C CA . PRO B 1 20 ? 186.392 142.175 135.948 1.00 129.22 20 PRO B CA 1
ATOM 6782 C C . PRO B 1 20 ? 187.606 141.329 136.303 1.00 135.07 20 PRO B C 1
ATOM 6783 O O . PRO B 1 20 ? 188.752 141.745 136.122 1.00 134.06 20 PRO B O 1
ATOM 6787 N N . LYS B 1 21 ? 187.342 140.130 136.813 1.00 141.78 21 LYS B N 1
ATOM 6788 C CA . LYS B 1 21 ? 188.378 139.219 137.292 1.00 149.49 21 LYS B CA 1
ATOM 6789 C C . LYS B 1 21 ? 188.139 137.815 136.755 1.00 152.02 21 LYS B C 1
ATOM 6790 O O . LYS B 1 21 ? 188.172 136.824 137.487 1.00 154.51 21 LYS B O 1
ATOM 6796 N N . PHE B 1 22 ? 187.884 137.719 135.454 1.00 149.97 22 PHE B N 1
ATOM 6797 C CA . PHE B 1 22 ? 187.654 136.433 134.805 1.00 151.45 22 PHE B CA 1
ATOM 6798 C C . PHE B 1 22 ? 188.899 135.553 134.857 1.00 152.92 22 PHE B C 1
ATOM 6799 O O . PHE B 1 22 ? 188.844 134.366 134.535 1.00 150.41 22 PHE B O 1
ATOM 6807 N N . LYS B 1 25 ? 188.352 131.292 137.335 1.00 189.64 25 LYS B N 1
ATOM 6808 C CA . LYS B 1 25 ? 187.800 130.604 138.496 1.00 194.61 25 LYS B CA 1
ATOM 6809 C C . LYS B 1 25 ? 186.967 131.554 139.350 1.00 192.63 25 LYS B C 1
ATOM 6810 O O . LYS B 1 25 ? 186.903 132.753 139.080 1.00 187.30 25 LYS B O 1
ATOM 6816 N N . SER B 1 26 ? 186.329 131.009 140.384 1.00 194.09 26 SER B N 1
ATOM 6817 C CA . SER B 1 26 ? 185.506 131.806 141.280 1.00 188.89 26 SER B CA 1
ATOM 6818 C C . SER B 1 26 ? 185.521 131.176 142.664 1.00 185.41 26 SER B C 1
ATOM 6819 O O . SER B 1 26 ? 185.801 129.985 142.824 1.00 187.06 26 SER B O 1
ATOM 6822 N N . GLU B 1 27 ? 185.216 131.995 143.667 1.00 179.46 27 GLU B N 1
ATOM 6823 C CA . GLU B 1 27 ? 185.197 131.570 145.059 1.00 174.32 27 GLU B CA 1
ATOM 6824 C C . GLU B 1 27 ? 183.779 131.233 145.500 1.00 165.50 27 GLU B C 1
ATOM 6825 O O . GLU B 1 27 ? 182.841 131.979 145.196 1.00 159.51 27 GLU B O 1
ATOM 6831 N N . PRO B 1 28 ? 183.594 130.116 146.202 1.00 159.31 28 PRO B N 1
ATOM 6832 C CA . PRO B 1 28 ? 182.254 129.768 146.692 1.00 145.55 28 PRO B CA 1
ATOM 6833 C C . PRO B 1 28 ? 181.725 130.820 147.654 1.00 140.77 28 PRO B C 1
ATOM 6834 O O . PRO B 1 28 ? 182.471 131.396 148.448 1.00 150.01 28 PRO B O 1
ATOM 6838 N N . GLY B 1 29 ? 180.422 131.066 147.576 1.00 130.99 29 GLY B N 1
ATOM 6839 C CA . GLY B 1 29 ? 179.785 132.065 148.412 1.00 123.24 29 GLY B CA 1
ATOM 6840 C C . GLY B 1 29 ? 180.079 133.484 147.968 1.00 110.39 29 GLY B C 1
ATOM 6841 O O . GLY B 1 29 ? 179.291 134.095 147.246 1.00 89.76 29 GLY B O 1
ATOM 6842 N N . GLU B 1 33 ? 176.066 137.567 139.974 1.00 137.41 33 GLU B N 1
ATOM 6843 C CA . GLU B 1 33 ? 177.224 136.687 139.874 1.00 144.39 33 GLU B CA 1
ATOM 6844 C C . GLU B 1 33 ? 177.155 135.844 138.598 1.00 140.59 33 GLU B C 1
ATOM 6845 O O . GLU B 1 33 ? 176.096 135.721 137.982 1.00 130.46 33 GLU B O 1
ATOM 6851 N N . ARG B 1 34 ? 178.290 135.270 138.205 1.00 138.18 34 ARG B N 1
ATOM 6852 C CA . ARG B 1 34 ? 178.377 134.556 136.937 1.00 125.22 34 ARG B CA 1
ATOM 6853 C C . ARG B 1 34 ? 177.556 133.273 136.970 1.00 115.36 34 ARG B C 1
ATOM 6854 O O . ARG B 1 34 ? 177.606 132.513 137.940 1.00 121.58 34 ARG B O 1
ATOM 6862 N N . SER B 1 35 ? 176.811 133.024 135.898 1.00 96.43 35 SER B N 1
ATOM 6863 C CA . SER B 1 35 ? 175.997 131.824 135.787 1.00 86.86 35 SER B CA 1
ATOM 6864 C C . SER B 1 35 ? 176.817 130.708 135.141 1.00 81.25 35 SER B C 1
ATOM 6865 O O . SER B 1 35 ? 178.027 130.830 134.942 1.00 91.10 35 SER B O 1
ATOM 6868 N N . CYS B 1 36 ? 176.161 129.600 134.807 1.00 73.48 36 CYS B N 1
ATOM 6869 C CA . CYS B 1 36 ? 176.843 128.478 134.185 1.00 74.77 36 CYS B CA 1
ATOM 6870 C C . CYS B 1 36 ? 177.129 128.774 132.715 1.00 75.29 36 CYS B C 1
ATOM 6871 O O . CYS B 1 36 ? 176.647 129.754 132.141 1.00 82.70 36 CYS B O 1
ATOM 6874 N N . ALA B 1 37 ? 177.935 127.904 132.102 1.00 68.34 37 ALA B N 1
ATOM 6875 C CA . ALA B 1 37 ? 178.256 128.068 130.688 1.00 70.38 37 ALA B CA 1
ATOM 6876 C C . ALA B 1 37 ? 177.042 127.822 129.802 1.00 73.10 37 ALA B C 1
ATOM 6877 O O . ALA B 1 37 ? 176.987 128.331 128.676 1.00 75.54 37 ALA B O 1
ATOM 6879 N N . TYR B 1 38 ? 176.069 127.044 130.281 1.00 72.07 38 TYR B N 1
ATOM 6880 C CA . TYR B 1 38 ? 174.831 126.880 129.528 1.00 68.27 38 TYR B CA 1
ATOM 6881 C C . TYR B 1 38 ? 174.091 128.202 129.396 1.00 67.07 38 TYR B C 1
ATOM 6882 O O . TYR B 1 38 ? 173.441 128.450 128.374 1.00 69.44 38 TYR B O 1
ATOM 6891 N N . ASP B 1 39 ? 174.177 129.063 130.412 1.00 66.53 39 ASP B N 1
ATOM 6892 C CA . ASP B 1 39 ? 173.562 130.381 130.307 1.00 65.84 39 ASP B CA 1
ATOM 6893 C C . ASP B 1 39 ? 174.208 131.197 129.197 1.00 66.16 39 ASP B C 1
ATOM 6894 O O . ASP B 1 39 ? 173.516 131.894 128.450 1.00 71.88 39 ASP B O 1
ATOM 6899 N N . GLY B 1 40 ? 175.533 131.124 129.068 1.00 64.21 40 GLY B N 1
ATOM 6900 C CA . GLY B 1 40 ? 176.187 131.797 127.958 1.00 68.60 40 GLY B CA 1
ATOM 6901 C C . GLY B 1 40 ? 175.803 131.209 126.614 1.00 66.44 40 GLY B C 1
ATOM 6902 O O . GLY B 1 40 ? 175.540 131.942 125.651 1.00 68.25 40 GLY B O 1
ATOM 6903 N N . ALA B 1 41 ? 175.753 129.879 126.530 1.00 63.32 41 ALA B N 1
ATOM 6904 C CA . ALA B 1 41 ? 175.358 129.240 125.282 1.00 61.42 41 ALA B CA 1
ATOM 6905 C C . ALA B 1 41 ? 173.958 129.669 124.867 1.00 61.71 41 ALA B C 1
ATOM 6906 O O . ALA B 1 41 ? 173.707 129.935 123.687 1.00 63.87 41 ALA B O 1
ATOM 6908 N N . ARG B 1 42 ? 173.035 129.759 125.826 1.00 58.84 42 ARG B N 1
ATOM 6909 C CA . ARG B 1 42 ? 171.675 130.163 125.489 1.00 60.00 42 ARG B CA 1
ATOM 6910 C C . ARG B 1 42 ? 171.594 131.658 125.195 1.00 64.66 42 ARG B C 1
ATOM 6911 O O . ARG B 1 42 ? 170.831 132.079 124.322 1.00 69.10 42 ARG B O 1
ATOM 6919 N N . VAL B 1 43 ? 172.386 132.478 125.891 1.00 64.46 43 VAL B N 1
ATOM 6920 C CA . VAL B 1 43 ? 172.337 133.910 125.638 1.00 63.81 43 VAL B CA 1
ATOM 6921 C C . VAL B 1 43 ? 172.912 134.241 124.270 1.00 64.60 43 VAL B C 1
ATOM 6922 O O . VAL B 1 43 ? 172.582 135.285 123.699 1.00 69.29 43 VAL B O 1
ATOM 6926 N N . VAL B 1 44 ? 173.760 133.372 123.721 1.00 65.92 44 VAL B N 1
ATOM 6927 C CA . VAL B 1 44 ? 174.284 133.597 122.379 1.00 63.57 44 VAL B CA 1
ATOM 6928 C C . VAL B 1 44 ? 173.519 132.828 121.298 1.00 62.83 44 VAL B C 1
ATOM 6929 O O . VAL B 1 44 ? 173.562 133.229 120.126 1.00 67.12 44 VAL B O 1
ATOM 6933 N N . LEU B 1 45 ? 172.799 131.767 121.652 1.00 64.58 45 LEU B N 1
ATOM 6934 C CA . LEU B 1 45 ? 172.178 130.911 120.650 1.00 60.65 45 LEU B CA 1
ATOM 6935 C C . LEU B 1 45 ? 170.658 130.860 120.706 1.00 60.65 45 LEU B C 1
ATOM 6936 O O . LEU B 1 45 ? 170.033 130.652 119.665 1.00 63.47 45 LEU B O 1
ATOM 6941 N N . MET B 1 46 ? 170.048 131.022 121.879 1.00 59.37 46 MET B N 1
ATOM 6942 C CA . MET B 1 46 ? 168.589 130.982 121.962 1.00 61.40 46 MET B CA 1
ATOM 6943 C C . MET B 1 46 ? 167.881 132.034 121.111 1.00 63.26 46 MET B C 1
ATOM 6944 O O . MET B 1 46 ? 166.850 131.693 120.506 1.00 62.30 46 MET B O 1
ATOM 6949 N N . PRO B 1 47 ? 168.331 133.293 121.027 1.00 63.04 47 PRO B N 1
ATOM 6950 C CA . PRO B 1 47 ? 167.568 134.291 120.255 1.00 60.87 47 PRO B CA 1
ATOM 6951 C C . PRO B 1 47 ? 167.328 133.925 118.796 1.00 62.35 47 PRO B C 1
ATOM 6952 O O . PRO B 1 47 ? 166.538 134.614 118.138 1.00 66.84 47 PRO B O 1
ATOM 6956 N N . ILE B 1 48 ? 167.975 132.888 118.264 1.00 60.57 48 ILE B N 1
ATOM 6957 C CA . ILE B 1 48 ? 167.654 132.427 116.919 1.00 62.39 48 ILE B CA 1
ATOM 6958 C C . ILE B 1 48 ? 166.234 131.880 116.913 1.00 61.05 48 ILE B C 1
ATOM 6959 O O . ILE B 1 48 ? 165.878 131.022 117.729 1.00 63.21 48 ILE B O 1
ATOM 6964 N N . THR B 1 49 ? 165.414 132.374 115.985 1.00 59.00 49 THR B N 1
ATOM 6965 C CA . THR B 1 49 ? 163.970 132.193 116.095 1.00 63.32 49 THR B CA 1
ATOM 6966 C C . THR B 1 49 ? 163.530 130.788 115.695 1.00 67.52 49 THR B C 1
ATOM 6967 O O . THR B 1 49 ? 162.976 130.045 116.511 1.00 74.10 49 THR B O 1
ATOM 6971 N N . ASP B 1 50 ? 163.764 130.407 114.442 1.00 64.62 50 ASP B N 1
ATOM 6972 C CA . ASP B 1 50 ? 163.168 129.192 113.887 1.00 65.22 50 ASP B CA 1
ATOM 6973 C C . ASP B 1 50 ? 164.104 127.991 114.041 1.00 63.40 50 ASP B C 1
ATOM 6974 O O . ASP B 1 50 ? 164.505 127.345 113.075 1.00 69.19 50 ASP B O 1
ATOM 6979 N N . VAL B 1 51 ? 164.447 127.694 115.294 1.00 61.46 51 VAL B N 1
ATOM 6980 C CA . VAL B 1 51 ? 165.251 126.527 115.625 1.00 60.92 51 VAL B CA 1
ATOM 6981 C C . VAL B 1 51 ? 164.683 125.879 116.879 1.00 58.94 51 VAL B C 1
ATOM 6982 O O . VAL B 1 51 ? 163.940 126.495 117.645 1.00 56.57 51 VAL B O 1
ATOM 6986 N N . ILE B 1 52 ? 165.044 124.617 117.081 1.00 57.80 52 ILE B N 1
ATOM 6987 C CA . ILE B 1 52 ? 164.616 123.850 118.244 1.00 56.30 52 ILE B CA 1
ATOM 6988 C C . ILE B 1 52 ? 165.784 123.786 119.217 1.00 59.53 52 ILE B C 1
ATOM 6989 O O . ILE B 1 52 ? 166.836 123.217 118.903 1.00 61.88 52 ILE B O 1
ATOM 6994 N N . HIS B 1 53 ? 165.602 124.370 120.399 1.00 61.35 53 HIS B N 1
ATOM 6995 C CA . HIS B 1 53 ? 166.654 124.432 121.410 1.00 59.01 53 HIS B CA 1
ATOM 6996 C C . HIS B 1 53 ? 166.441 123.288 122.394 1.00 61.14 53 HIS B C 1
ATOM 6997 O O . HIS B 1 53 ? 165.836 123.441 123.455 1.00 66.68 53 HIS B O 1
ATOM 7004 N N . LEU B 1 54 ? 166.950 122.119 122.024 1.00 59.19 54 LEU B N 1
ATOM 7005 C CA . LEU B 1 54 ? 166.841 120.944 122.876 1.00 62.16 54 LEU B CA 1
ATOM 7006 C C . LEU B 1 54 ? 167.964 120.961 123.904 1.00 64.34 54 LEU B C 1
ATOM 7007 O O . LEU B 1 54 ? 169.145 120.993 123.543 1.00 62.27 54 LEU B O 1
ATOM 7012 N N . VAL B 1 55 ? 167.597 120.946 125.180 1.00 69.25 55 VAL B N 1
ATOM 7013 C CA . VAL B 1 55 ? 168.555 120.960 126.277 1.00 65.78 55 VAL B CA 1
ATOM 7014 C C . VAL B 1 55 ? 168.637 119.553 126.847 1.00 68.38 55 VAL B C 1
ATOM 7015 O O . VAL B 1 55 ? 167.651 119.032 127.382 1.00 71.30 55 VAL B O 1
ATOM 7019 N N . HIS B 1 56 ? 169.809 118.935 126.731 1.00 64.00 56 HIS B N 1
ATOM 7020 C CA . HIS B 1 56 ? 170.011 117.560 127.185 1.00 68.14 56 HIS B CA 1
ATOM 7021 C C . HIS B 1 56 ? 170.408 117.594 128.653 1.00 74.66 56 HIS B C 1
ATOM 7022 O O . HIS B 1 56 ? 171.579 117.747 129.001 1.00 80.61 56 HIS B O 1
ATOM 7029 N N . GLY B 1 57 ? 169.419 117.445 129.530 1.00 74.84 57 GLY B N 1
ATOM 7030 C CA . GLY B 1 57 ? 169.666 117.450 130.950 1.00 67.81 57 GLY B CA 1
ATOM 7031 C C . GLY B 1 57 ? 168.400 117.445 131.780 1.00 74.05 57 GLY B C 1
ATOM 7032 O O . GLY B 1 57 ? 167.284 117.327 131.265 1.00 82.24 57 GLY B O 1
ATOM 7033 N N . PRO B 1 58 ? 168.556 117.575 133.094 1.00 73.74 58 PRO B N 1
ATOM 7034 C CA . PRO B 1 58 ? 167.393 117.572 133.990 1.00 72.32 58 PRO B CA 1
ATOM 7035 C C . PRO B 1 58 ? 166.589 118.860 133.935 1.00 72.70 58 PRO B C 1
ATOM 7036 O O . PRO B 1 58 ? 166.834 119.729 133.093 1.00 80.54 58 PRO B O 1
ATOM 7040 N N . ILE B 1 59 ? 165.618 118.978 134.842 1.00 69.62 59 ILE B N 1
ATOM 7041 C CA . ILE B 1 59 ? 164.672 120.090 134.803 1.00 73.86 59 ILE B CA 1
ATOM 7042 C C . ILE B 1 59 ? 165.376 121.426 135.017 1.00 79.12 59 ILE B C 1
ATOM 7043 O O . ILE B 1 59 ? 165.126 122.392 134.288 1.00 83.63 59 ILE B O 1
ATOM 7048 N N . ALA B 1 60 ? 166.279 121.504 136.001 1.00 70.33 60 ALA B N 1
ATOM 7049 C CA . ALA B 1 60 ? 166.800 122.804 136.422 1.00 69.52 60 ALA B CA 1
ATOM 7050 C C . ALA B 1 60 ? 167.502 123.557 135.302 1.00 71.31 60 ALA B C 1
ATOM 7051 O O . ALA B 1 60 ? 167.648 124.779 135.392 1.00 78.32 60 ALA B O 1
ATOM 7053 N N . CYS B 1 61 ? 167.958 122.864 134.263 1.00 71.16 61 CYS B N 1
ATOM 7054 C CA . CYS B 1 61 ? 168.623 123.556 133.168 1.00 71.08 61 CYS B CA 1
ATOM 7055 C C . CYS B 1 61 ? 167.623 124.333 132.319 1.00 73.68 61 CYS B C 1
ATOM 7056 O O . CYS B 1 61 ? 167.768 125.544 132.123 1.00 79.51 61 CYS B O 1
ATOM 7059 N N . ALA B 1 62 ? 166.591 123.654 131.817 1.00 69.08 62 ALA B N 1
ATOM 7060 C CA . ALA B 1 62 ? 165.615 124.281 130.940 1.00 69.41 62 ALA B CA 1
ATOM 7061 C C . ALA B 1 62 ? 164.218 124.370 131.533 1.00 68.51 62 ALA B C 1
ATOM 7062 O O . ALA B 1 62 ? 163.372 125.072 130.970 1.00 71.21 62 ALA B O 1
ATOM 7064 N N . GLY B 1 63 ? 163.948 123.683 132.644 1.00 68.25 63 GLY B N 1
ATOM 7065 C CA . GLY B 1 63 ? 162.610 123.714 133.211 1.00 67.26 63 GLY B CA 1
ATOM 7066 C C . GLY B 1 63 ? 162.224 125.077 133.750 1.00 68.58 63 GLY B C 1
ATOM 7067 O O . GLY B 1 63 ? 161.070 125.496 133.630 1.00 74.84 63 GLY B O 1
ATOM 7068 N N . ASN B 1 64 ? 163.176 125.787 134.355 1.00 63.97 64 ASN B N 1
ATOM 7069 C CA . ASN B 1 64 ? 162.911 127.092 134.947 1.00 66.59 64 ASN B CA 1
ATOM 7070 C C . ASN B 1 64 ? 163.640 128.220 134.224 1.00 62.66 64 ASN B C 1
ATOM 7071 O O . ASN B 1 64 ? 163.889 129.273 134.818 1.00 61.16 64 ASN B O 1
ATOM 7076 N N . SER B 1 65 ? 163.986 128.023 132.952 1.00 64.84 65 SER B N 1
ATOM 7077 C CA . SER B 1 65 ? 164.706 129.032 132.191 1.00 65.11 65 SER B CA 1
ATOM 7078 C C . SER B 1 65 ? 164.118 129.320 130.818 1.00 69.20 65 SER B C 1
ATOM 7079 O O . SER B 1 65 ? 164.485 130.337 130.220 1.00 74.70 65 SER B O 1
ATOM 7082 N N . TRP B 1 66 ? 163.236 128.473 130.297 1.00 67.08 66 TRP B N 1
ATOM 7083 C CA . TRP B 1 66 ? 162.710 128.684 128.957 1.00 67.07 66 TRP B CA 1
ATOM 7084 C C . TRP B 1 66 ? 161.720 129.843 128.936 1.00 68.70 66 TRP B C 1
ATOM 7085 O O . TRP B 1 66 ? 161.081 130.165 129.941 1.00 73.28 66 TRP B O 1
ATOM 7096 N N . ASP B 1 67 ? 161.613 130.480 127.767 1.00 63.80 67 ASP B N 1
ATOM 7097 C CA . ASP B 1 67 ? 160.726 131.625 127.551 1.00 67.36 67 ASP B CA 1
ATOM 7098 C C . ASP B 1 67 ? 161.074 132.795 128.465 1.00 65.77 67 ASP B C 1
ATOM 7099 O O . ASP B 1 67 ? 160.221 133.626 128.782 1.00 70.54 67 ASP B O 1
ATOM 7104 N N . ASN B 1 68 ? 162.331 132.874 128.894 1.00 61.63 68 ASN B N 1
ATOM 7105 C CA . ASN B 1 68 ? 162.781 133.960 129.752 1.00 62.86 68 ASN B CA 1
ATOM 7106 C C . ASN B 1 68 ? 163.621 134.991 129.018 1.00 69.44 68 ASN B C 1
ATOM 7107 O O . ASN B 1 68 ? 163.660 136.152 129.437 1.00 78.79 68 ASN B O 1
ATOM 7112 N N . ARG B 1 69 ? 164.293 134.593 127.942 1.00 68.11 69 ARG B N 1
ATOM 7113 C CA . ARG B 1 69 ? 165.104 135.527 127.177 1.00 64.57 69 ARG B CA 1
ATOM 7114 C C . ARG B 1 69 ? 164.238 136.641 126.603 1.00 67.64 69 ARG B C 1
ATOM 7115 O O . ARG B 1 69 ? 163.143 136.399 126.091 1.00 71.18 69 ARG B O 1
ATOM 7123 N N . GLY B 1 70 ? 164.739 137.869 126.689 1.00 66.05 70 GLY B N 1
ATOM 7124 C CA . GLY B 1 70 ? 163.999 139.022 126.226 1.00 63.90 70 GLY B CA 1
ATOM 7125 C C . GLY B 1 70 ? 163.986 139.226 124.733 1.00 63.24 70 GLY B C 1
ATOM 7126 O O . GLY B 1 70 ? 163.449 140.231 124.260 1.00 69.12 70 GLY B O 1
ATOM 7127 N N . ALA B 1 71 ? 164.567 138.303 123.973 1.00 60.61 71 ALA B N 1
ATOM 7128 C CA . ALA B 1 71 ? 164.611 138.441 122.525 1.00 62.55 71 ALA B CA 1
ATOM 7129 C C . ALA B 1 71 ? 163.213 138.321 121.934 1.00 66.07 71 ALA B C 1
ATOM 7130 O O . ALA B 1 71 ? 162.464 137.395 122.260 1.00 74.13 71 ALA B O 1
ATOM 7132 N N . ARG B 1 72 ? 162.866 139.259 121.061 1.00 63.25 72 ARG B N 1
ATOM 7133 C CA . ARG B 1 72 ? 161.598 139.253 120.352 1.00 63.33 72 ARG B CA 1
ATOM 7134 C C . ARG B 1 72 ? 161.845 139.013 118.870 1.00 66.62 72 ARG B C 1
ATOM 7135 O O . ARG B 1 72 ? 162.964 139.161 118.373 1.00 71.21 72 ARG B O 1
ATOM 7143 N N . SER B 1 73 ? 160.784 138.635 118.162 1.00 65.73 73 SER B N 1
ATOM 7144 C CA . SER B 1 73 ? 160.923 138.286 116.758 1.00 65.19 73 SER B CA 1
ATOM 7145 C C . SER B 1 73 ? 159.602 138.500 116.038 1.00 67.41 73 SER B C 1
ATOM 7146 O O . SER B 1 73 ? 158.534 138.558 116.653 1.00 75.02 73 SER B O 1
ATOM 7149 N N . SER B 1 74 ? 159.695 138.618 114.718 1.00 63.01 74 SER B N 1
ATOM 7150 C CA . SER B 1 74 ? 158.549 138.702 113.823 1.00 64.07 74 SER B CA 1
ATOM 7151 C C . SER B 1 74 ? 158.527 137.499 112.890 1.00 67.37 74 SER B C 1
ATOM 7152 O O . SER B 1 74 ? 158.314 137.621 111.684 1.00 65.90 74 SER B O 1
ATOM 7155 N N . ASP B 1 75 ? 158.749 136.319 113.455 1.00 72.67 75 ASP B N 1
ATOM 7156 C CA . ASP B 1 75 ? 158.988 135.106 112.684 1.00 75.05 75 ASP B CA 1
ATOM 7157 C C . ASP B 1 75 ? 158.209 133.981 113.357 1.00 78.60 75 ASP B C 1
ATOM 7158 O O . ASP B 1 75 ? 157.291 134.223 114.148 1.00 84.48 75 ASP B O 1
ATOM 7163 N N . SER B 1 76 ? 158.567 132.734 113.039 1.00 81.10 76 SER B N 1
ATOM 7164 C CA . SER B 1 76 ? 157.798 131.576 113.480 1.00 86.62 76 SER B CA 1
ATOM 7165 C C . SER B 1 76 ? 157.684 131.482 114.996 1.00 88.44 76 SER B C 1
ATOM 7166 O O . SER B 1 76 ? 156.782 130.796 115.491 1.00 96.07 76 SER B O 1
ATOM 7169 N N . GLN B 1 77 ? 158.577 132.138 115.740 1.00 71.85 77 GLN B N 1
ATOM 7170 C CA . GLN B 1 77 ? 158.516 132.176 117.202 1.00 72.05 77 GLN B CA 1
ATOM 7171 C C . GLN B 1 77 ? 158.631 130.782 117.811 1.00 68.79 77 GLN B C 1
ATOM 7172 O O . GLN B 1 77 ? 158.030 130.492 118.848 1.00 63.37 77 GLN B O 1
ATOM 7178 N N . LEU B 1 78 ? 159.399 129.908 117.162 1.00 70.16 78 LEU B N 1
ATOM 7179 C CA . LEU B 1 78 ? 159.633 128.572 117.693 1.00 61.54 78 LEU B CA 1
ATOM 7180 C C . LEU B 1 78 ? 160.607 128.584 118.864 1.00 61.83 78 LEU B C 1
ATOM 7181 O O . LEU B 1 78 ? 160.623 127.635 119.654 1.00 62.69 78 LEU B O 1
ATOM 7186 N N . TYR B 1 79 ? 161.409 129.642 118.996 1.00 60.81 79 TYR B N 1
ATOM 7187 C CA . TYR B 1 79 ? 162.420 129.689 120.047 1.00 58.61 79 TYR B CA 1
ATOM 7188 C C . TYR B 1 79 ? 161.807 129.907 121.423 1.00 59.42 79 TYR B C 1
ATOM 7189 O O . TYR B 1 79 ? 162.377 129.467 122.428 1.00 58.59 79 TYR B O 1
ATOM 7198 N N . ARG B 1 80 ? 160.659 130.583 121.496 1.00 62.55 80 ARG B N 1
ATOM 7199 C CA . ARG B 1 80 ? 160.083 130.926 122.790 1.00 62.15 80 ARG B CA 1
ATOM 7200 C C . ARG B 1 80 ? 159.608 129.704 123.562 1.00 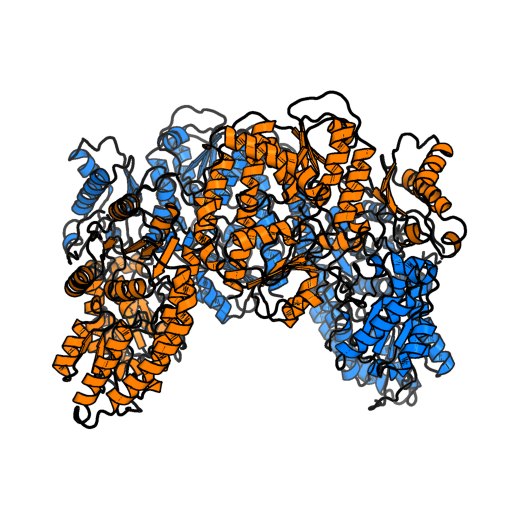61.84 80 ARG B C 1
ATOM 7201 O O . ARG B 1 80 ? 159.389 129.800 124.773 1.00 66.12 80 ARG B O 1
ATOM 7209 N N . ARG B 1 81 ? 159.445 128.566 122.898 1.00 61.74 81 ARG B N 1
ATOM 7210 C CA . ARG B 1 81 ? 159.065 127.328 123.559 1.00 64.21 81 ARG B CA 1
ATOM 7211 C C . ARG B 1 81 ? 160.315 126.504 123.851 1.00 64.15 81 ARG B C 1
ATOM 7212 O O . ARG B 1 81 ? 161.260 126.484 123.057 1.00 67.80 81 ARG B O 1
ATOM 7220 N N . GLY B 1 82 ? 160.329 125.856 125.011 1.00 60.38 82 GLY B N 1
ATOM 7221 C CA . GLY B 1 82 ? 161.514 125.170 125.503 1.00 58.06 82 GLY B CA 1
ATOM 7222 C C . GLY B 1 82 ? 161.441 123.669 125.280 1.00 60.89 82 GLY B C 1
ATOM 7223 O O . GLY B 1 82 ? 160.376 123.063 125.394 1.00 64.77 82 GLY B O 1
ATOM 7224 N N . PHE B 1 83 ? 162.592 123.079 124.966 1.00 61.38 83 PHE B N 1
ATOM 7225 C CA . PHE B 1 83 ? 162.710 121.651 124.704 1.00 61.29 83 PHE B CA 1
ATOM 7226 C C . PHE B 1 83 ? 163.686 121.042 125.700 1.00 65.44 83 PHE B C 1
ATOM 7227 O O . PHE B 1 83 ? 164.786 121.569 125.895 1.00 71.03 83 PHE B O 1
ATOM 7235 N N . THR B 1 84 ? 163.289 119.934 126.322 1.00 63.68 84 THR B N 1
ATOM 7236 C CA . THR B 1 84 ? 164.116 119.276 127.322 1.00 65.21 84 THR B CA 1
ATOM 7237 C C . THR B 1 84 ? 164.070 117.769 127.126 1.00 69.65 84 THR B C 1
ATOM 7238 O O . THR B 1 84 ? 163.019 117.205 126.812 1.00 72.86 84 THR B O 1
ATOM 7242 N N . THR B 1 85 ? 165.222 117.123 127.310 1.00 67.22 85 THR B N 1
ATOM 7243 C CA . THR B 1 85 ? 165.309 115.672 127.202 1.00 72.82 85 THR B CA 1
ATOM 7244 C C . THR B 1 85 ? 164.756 114.965 128.436 1.00 80.30 85 THR B C 1
ATOM 7245 O O . THR B 1 85 ? 164.284 113.827 128.324 1.00 88.70 85 THR B O 1
ATOM 7249 N N . GLU B 1 86 ? 164.747 115.636 129.589 1.00 80.03 86 GLU B N 1
ATOM 7250 C CA . GLU B 1 86 ? 164.240 115.095 130.852 1.00 80.92 86 GLU B CA 1
ATOM 7251 C C . GLU B 1 86 ? 165.044 113.866 131.297 1.00 87.78 86 GLU B C 1
ATOM 7252 O O . GLU B 1 86 ? 164.558 112.735 131.328 1.00 95.23 86 GLU B O 1
ATOM 7258 N N . MET B 1 87 ? 166.309 114.136 131.625 1.00 82.19 87 MET B N 1
ATOM 7259 C CA . MET B 1 87 ? 167.172 113.139 132.247 1.00 84.04 87 MET B CA 1
ATOM 7260 C C . MET B 1 87 ? 166.487 112.616 133.504 1.00 88.65 87 MET B C 1
ATOM 7261 O O . MET B 1 87 ? 166.005 113.402 134.320 1.00 85.19 87 MET B O 1
ATOM 7266 N N . LEU B 1 88 ? 166.471 111.297 133.679 1.00 93.43 88 LEU B N 1
ATOM 7267 C CA . LEU B 1 88 ? 165.704 110.647 134.741 1.00 91.00 88 LEU B CA 1
ATOM 7268 C C . LEU B 1 88 ? 166.618 109.809 135.639 1.00 98.90 88 LEU B C 1
ATOM 7269 O O . LEU B 1 88 ? 167.845 109.924 135.594 1.00 102.50 88 LEU B O 1
ATOM 7274 N N . GLU B 1 89 ? 166.000 108.985 136.488 1.00 107.66 89 GLU B N 1
ATOM 7275 C CA . GLU B 1 89 ? 166.735 108.108 137.395 1.00 115.51 89 GLU B CA 1
ATOM 7276 C C . GLU B 1 89 ? 167.586 107.073 136.668 1.00 114.57 89 GLU B C 1
ATOM 7277 O O . GLU B 1 89 ? 168.818 107.117 136.734 1.00 115.99 89 GLU B O 1
ATOM 7283 N N . ASN B 1 90 ? 166.932 106.136 135.972 1.00 119.44 90 ASN B N 1
ATOM 7284 C CA . ASN B 1 90 ? 167.631 104.968 135.440 1.00 126.98 90 ASN B CA 1
ATOM 7285 C C . ASN B 1 90 ? 168.641 105.340 134.368 1.00 122.25 90 ASN B C 1
ATOM 7286 O O . ASN B 1 90 ? 169.750 104.797 134.344 1.00 125.21 90 ASN B O 1
ATOM 7291 N N . ASP B 1 91 ? 168.265 106.241 133.464 1.00 113.41 91 ASP B N 1
ATOM 7292 C CA . ASP B 1 91 ? 169.132 106.610 132.352 1.00 113.78 91 ASP B CA 1
ATOM 7293 C C . ASP B 1 91 ? 170.408 107.319 132.804 1.00 110.82 91 ASP B C 1
ATOM 7294 O O . ASP B 1 91 ? 171.391 107.346 132.058 1.00 112.29 91 ASP B O 1
ATOM 7299 N N . VAL B 1 92 ? 170.422 107.899 134.006 1.00 106.26 92 VAL B N 1
ATOM 7300 C CA . VAL B 1 92 ? 171.669 108.461 134.526 1.00 102.52 92 VAL B CA 1
ATOM 7301 C C . VAL B 1 92 ? 172.684 107.356 134.792 1.00 106.82 92 VAL B C 1
ATOM 7302 O O . VAL B 1 92 ? 173.857 107.464 134.412 1.00 106.55 92 VAL B O 1
ATOM 7306 N N . VAL B 1 93 ? 172.254 106.270 135.442 1.00 112.77 93 VAL B N 1
ATOM 7307 C CA . VAL B 1 93 ? 173.170 105.170 135.738 1.00 120.42 93 VAL B CA 1
ATOM 7308 C C . VAL B 1 93 ? 173.272 104.164 134.604 1.00 121.00 93 VAL B C 1
ATOM 7309 O O . VAL B 1 93 ? 174.074 103.226 134.692 1.00 128.11 93 VAL B O 1
ATOM 7313 N N . PHE B 1 94 ? 172.480 104.328 133.544 1.00 114.39 94 PHE B N 1
ATOM 7314 C CA . PHE B 1 94 ? 172.560 103.481 132.360 1.00 113.62 94 PHE B CA 1
ATOM 7315 C C . PHE B 1 94 ? 173.126 104.240 131.167 1.00 107.41 94 PHE B C 1
ATOM 7316 O O . PHE B 1 94 ? 174.117 103.812 130.571 1.00 106.89 94 PHE B O 1
ATOM 7324 N N . GLY B 1 95 ? 172.519 105.367 130.806 1.00 104.43 95 GLY B N 1
ATOM 7325 C CA . GLY B 1 95 ? 172.965 106.148 129.670 1.00 96.54 95 GLY B CA 1
ATOM 7326 C C . GLY B 1 95 ? 171.859 107.011 129.096 1.00 97.73 95 GLY B C 1
ATOM 7327 O O . GLY B 1 95 ? 170.712 106.568 128.992 1.00 103.66 95 GLY B O 1
ATOM 7328 N N . GLY B 1 96 ? 172.188 108.246 128.720 1.00 86.22 96 GLY B N 1
ATOM 7329 C CA . GLY B 1 96 ? 171.220 109.167 128.159 1.00 85.14 96 GLY B CA 1
ATOM 7330 C C . GLY B 1 96 ? 171.360 109.455 126.682 1.00 84.66 96 GLY B C 1
ATOM 7331 O O . GLY B 1 96 ? 170.647 110.328 126.169 1.00 86.05 96 GLY B O 1
ATOM 7332 N N . GLU B 1 97 ? 172.254 108.763 125.972 1.00 83.69 97 GLU B N 1
ATOM 7333 C CA . GLU B 1 97 ? 172.405 108.992 124.539 1.00 77.67 97 GLU B CA 1
ATOM 7334 C C . GLU B 1 97 ? 171.171 108.536 123.773 1.00 73.73 97 GLU B C 1
ATOM 7335 O O . GLU B 1 97 ? 170.751 109.190 122.811 1.00 75.44 97 GLU B O 1
ATOM 7341 N N . LYS B 1 98 ? 170.581 107.413 124.180 1.00 70.12 98 LYS B N 1
ATOM 7342 C CA . LYS B 1 98 ? 169.475 106.842 123.420 1.00 71.83 98 LYS B CA 1
ATOM 7343 C C . LYS B 1 98 ? 168.225 107.706 123.554 1.00 69.40 98 LYS B C 1
ATOM 7344 O O . LYS B 1 98 ? 167.457 107.872 122.592 1.00 70.92 98 LYS B O 1
ATOM 7350 N N . LYS B 1 99 ? 168.022 108.285 124.740 1.00 64.91 99 LYS B N 1
ATOM 7351 C CA . LYS B 1 99 ? 166.939 109.241 124.935 1.00 64.65 99 LYS B CA 1
ATOM 7352 C C . LYS B 1 99 ? 167.119 110.463 124.043 1.00 63.29 99 LYS B C 1
ATOM 7353 O O . LYS B 1 99 ? 166.150 110.966 123.465 1.00 65.62 99 LYS B O 1
ATOM 7359 N N . LEU B 1 100 ? 168.353 110.960 123.926 1.00 63.22 100 LEU B N 1
ATOM 7360 C CA . LEU B 1 100 ? 168.612 112.089 123.038 1.00 63.99 100 LEU B CA 1
ATOM 7361 C C . LEU B 1 100 ? 168.342 111.717 121.586 1.00 65.24 100 LEU B C 1
ATOM 7362 O O . LEU B 1 100 ? 167.821 112.530 120.816 1.00 66.57 100 LEU B O 1
ATOM 7367 N N . TYR B 1 101 ? 168.701 110.493 121.196 1.00 64.91 101 TYR B N 1
ATOM 7368 C CA . TYR B 1 101 ? 168.408 110.009 119.850 1.00 63.63 101 TYR B CA 1
ATOM 7369 C C . TYR B 1 101 ? 166.910 110.067 119.565 1.00 65.12 101 TYR B C 1
ATOM 7370 O O . TYR B 1 101 ? 166.469 110.623 118.547 1.00 63.99 101 TYR B O 1
ATOM 7379 N N . ARG B 1 102 ? 166.109 109.499 120.471 1.00 65.31 102 ARG B N 1
ATOM 7380 C CA . ARG B 1 102 ? 164.659 109.533 120.297 1.00 62.24 102 ARG B CA 1
ATOM 7381 C C . ARG B 1 102 ? 164.125 110.958 120.287 1.00 60.91 102 ARG B C 1
ATOM 7382 O O . ARG B 1 102 ? 163.202 111.280 119.531 1.00 62.34 102 ARG B O 1
ATOM 7390 N N . ALA B 1 103 ? 164.664 111.817 121.151 1.00 58.47 103 ALA B N 1
ATOM 7391 C CA . ALA B 1 103 ? 164.198 113.197 121.200 1.00 58.66 103 ALA B CA 1
ATOM 7392 C C . ALA B 1 103 ? 164.458 113.909 119.882 1.00 60.82 103 ALA B C 1
ATOM 7393 O O . ALA B 1 103 ? 163.582 114.609 119.361 1.00 62.34 103 ALA B O 1
ATOM 7395 N N . ILE B 1 104 ? 165.654 113.725 119.319 1.00 62.21 104 ILE B N 1
ATOM 7396 C CA . ILE B 1 104 ? 165.974 114.327 118.028 1.00 62.02 104 ILE B CA 1
ATOM 7397 C C . ILE B 1 104 ? 165.006 113.827 116.966 1.00 60.90 104 ILE B C 1
ATOM 7398 O O . ILE B 1 104 ? 164.447 114.611 116.187 1.00 57.76 104 ILE B O 1
ATOM 7403 N N . LEU B 1 105 ? 164.781 112.510 116.933 1.00 65.36 105 LEU B N 1
ATOM 7404 C CA . LEU B 1 105 ? 163.922 111.934 115.901 1.00 62.93 105 LEU B CA 1
ATOM 7405 C C . LEU B 1 105 ? 162.492 112.454 116.009 1.00 63.12 105 LEU B C 1
ATOM 7406 O O . LEU B 1 105 ? 161.895 112.878 115.011 1.00 66.24 105 LEU B O 1
ATOM 7411 N N . GLU B 1 106 ? 161.924 112.434 117.219 1.00 61.53 106 GLU B N 1
ATOM 7412 C CA . GLU B 1 106 ? 160.566 112.928 117.416 1.00 61.73 106 GLU B CA 1
ATOM 7413 C C . GLU B 1 106 ? 160.435 114.410 117.111 1.00 64.73 106 GLU B C 1
ATOM 7414 O O . GLU B 1 106 ? 159.441 114.822 116.508 1.00 64.33 106 GLU B O 1
ATOM 7420 N N . LEU B 1 107 ? 161.397 115.229 117.537 1.00 66.34 107 LEU B N 1
ATOM 7421 C CA . LEU B 1 107 ? 161.296 116.660 117.283 1.00 64.92 107 LEU B CA 1
ATOM 7422 C C . LEU B 1 107 ? 161.410 116.960 115.796 1.00 67.72 107 LEU B C 1
ATOM 7423 O O . LEU B 1 107 ? 160.755 117.877 115.290 1.00 71.47 107 LEU B O 1
ATOM 7428 N N . ALA B 1 108 ? 162.238 116.198 115.077 1.00 65.31 108 ALA B N 1
ATOM 7429 C CA . ALA B 1 108 ? 162.310 116.368 113.631 1.00 63.61 108 ALA B CA 1
ATOM 7430 C C . ALA B 1 108 ? 161.006 115.956 112.961 1.00 63.31 108 ALA B C 1
ATOM 7431 O O . ALA B 1 108 ? 160.521 116.643 112.055 1.00 64.95 108 ALA B O 1
ATOM 7433 N N . GLU B 1 109 ? 160.422 114.837 113.394 1.00 66.56 109 GLU B N 1
ATOM 7434 C CA . GLU B 1 109 ? 159.224 114.327 112.734 1.00 67.77 109 GLU B CA 1
ATOM 7435 C C . GLU B 1 109 ? 158.009 115.206 113.013 1.00 64.07 109 GLU B C 1
ATOM 7436 O O . GLU B 1 109 ? 157.262 115.562 112.095 1.00 61.89 109 GLU B O 1
ATOM 7442 N N . ARG B 1 110 ? 157.795 115.567 114.279 1.00 65.20 110 ARG B N 1
ATOM 7443 C CA . ARG B 1 110 ? 156.571 116.264 114.659 1.00 64.71 110 ARG B CA 1
ATOM 7444 C C . ARG B 1 110 ? 156.591 117.722 114.218 1.00 65.65 110 ARG B C 1
ATOM 7445 O O . ARG B 1 110 ? 155.581 118.242 113.731 1.00 70.36 110 ARG B O 1
ATOM 7453 N N . TYR B 1 111 ? 157.730 118.398 114.372 1.00 64.01 111 TYR B N 1
ATOM 7454 C CA . TYR B 1 111 ? 157.841 119.821 114.075 1.00 65.00 111 TYR B CA 1
ATOM 7455 C C . TYR B 1 111 ? 158.384 120.085 112.675 1.00 68.08 111 TYR B C 1
ATOM 7456 O O . TYR B 1 111 ? 159.072 121.087 112.458 1.00 74.75 111 TYR B O 1
ATOM 7465 N N . GLU B 1 112 ? 158.091 119.203 111.724 1.00 67.47 112 GLU B N 1
ATOM 7466 C CA . GLU B 1 112 ? 158.486 119.418 110.339 1.00 72.52 112 GLU B CA 1
ATOM 7467 C C . GLU B 1 112 ? 157.703 120.580 109.744 1.00 77.49 112 GLU B C 1
ATOM 7468 O O . GLU B 1 112 ? 156.480 120.661 109.892 1.00 86.16 112 GLU B O 1
ATOM 7474 N N . GLY B 1 113 ? 158.409 121.477 109.061 1.00 71.61 113 GLY B N 1
ATOM 7475 C CA . GLY B 1 113 ? 157.814 122.641 108.451 1.00 71.35 113 GLY B CA 1
ATOM 7476 C C . GLY B 1 113 ? 157.916 123.901 109.283 1.00 65.59 113 GLY B C 1
ATOM 7477 O O . GLY B 1 113 ? 157.716 124.998 108.750 1.00 70.65 113 GLY B O 1
ATOM 7478 N N . GLN B 1 114 ? 158.223 123.771 110.572 1.00 63.90 114 GLN B N 1
ATOM 7479 C CA . GLN B 1 114 ? 158.408 124.919 111.443 1.00 64.87 114 GLN B CA 1
ATOM 7480 C C . GLN B 1 114 ? 159.842 125.093 111.914 1.00 68.99 114 GLN B C 1
ATOM 7481 O O . GLN B 1 114 ? 160.185 126.174 112.401 1.00 75.38 114 GLN B O 1
ATOM 7487 N N . ALA B 1 115 ? 160.681 124.071 111.779 1.00 64.47 115 ALA B N 1
ATOM 7488 C CA . ALA B 1 115 ? 162.064 124.117 112.230 1.00 63.48 115 ALA B CA 1
ATOM 7489 C C . ALA B 1 115 ? 162.992 123.911 111.044 1.00 68.74 115 ALA B C 1
ATOM 7490 O O . ALA B 1 115 ? 162.847 122.935 110.300 1.00 79.01 115 ALA B O 1
ATOM 7492 N N . LYS B 1 116 ? 163.942 124.827 110.869 1.00 67.04 116 LYS B N 1
ATOM 7493 C CA . LYS B 1 116 ? 164.973 124.672 109.853 1.00 70.87 116 LYS B CA 1
ATOM 7494 C C . LYS B 1 116 ? 166.250 124.053 110.397 1.00 68.37 116 LYS B C 1
ATOM 7495 O O . LYS B 1 116 ? 166.907 123.290 109.684 1.00 70.80 116 LYS B O 1
ATOM 7501 N N . ALA B 1 117 ? 166.611 124.361 111.640 1.00 63.42 117 ALA B N 1
ATOM 7502 C CA . ALA B 1 117 ? 167.748 123.750 112.308 1.00 66.13 117 ALA B CA 1
ATOM 7503 C C . ALA B 1 117 ? 167.366 123.506 113.760 1.00 64.86 117 ALA B C 1
ATOM 7504 O O . ALA B 1 117 ? 166.254 123.823 114.190 1.00 68.91 117 ALA B O 1
ATOM 7506 N N . MET B 1 118 ? 168.290 122.930 114.524 1.00 63.68 118 MET B N 1
ATOM 7507 C CA . MET B 1 118 ? 168.039 122.724 115.941 1.00 62.69 118 MET B CA 1
ATOM 7508 C C . MET B 1 118 ? 169.364 122.609 116.682 1.00 63.40 118 MET B C 1
ATOM 7509 O O . MET B 1 118 ? 170.320 122.017 116.175 1.00 60.54 118 MET B O 1
ATOM 7514 N N . PHE B 1 119 ? 169.403 123.178 117.882 1.00 65.46 119 PHE B N 1
ATOM 7515 C CA . PHE B 1 119 ? 170.600 123.219 118.709 1.00 63.34 119 PHE B CA 1
ATOM 7516 C C . PHE B 1 119 ? 170.426 122.283 119.894 1.00 62.09 119 PHE B C 1
ATOM 7517 O O . PHE B 1 119 ? 169.381 122.298 120.554 1.00 64.89 119 PHE B O 1
ATOM 7525 N N . VAL B 1 120 ? 171.446 121.477 120.164 1.00 63.56 120 VAL B N 1
ATOM 7526 C CA . VAL B 1 120 ? 171.469 120.582 121.314 1.00 63.79 120 VAL B CA 1
ATOM 7527 C C . VAL B 1 120 ? 172.517 121.097 122.289 1.00 64.04 120 VAL B C 1
ATOM 7528 O O . VAL B 1 120 ? 173.681 121.287 121.915 1.00 68.70 120 VAL B O 1
ATOM 7532 N N . TYR B 1 121 ? 172.107 121.324 123.532 1.00 62.19 121 TYR B N 1
ATOM 7533 C CA . TYR B 1 121 ? 172.972 121.888 124.560 1.00 62.66 121 TYR B CA 1
ATOM 7534 C C . TYR B 1 121 ? 173.371 120.802 125.547 1.00 65.73 121 TYR B C 1
ATOM 7535 O O . TYR B 1 121 ? 172.512 120.075 126.057 1.00 65.79 121 TYR B O 1
ATOM 7544 N N . ALA B 1 122 ? 174.668 120.700 125.817 1.00 66.59 122 ALA B N 1
ATOM 7545 C CA . ALA B 1 122 ? 175.176 119.790 126.831 1.00 68.92 122 ALA B CA 1
ATOM 7546 C C . ALA B 1 122 ? 175.178 120.484 128.185 1.00 72.36 122 ALA B C 1
ATOM 7547 O O . ALA B 1 122 ? 175.552 121.655 128.296 1.00 78.68 122 ALA B O 1
ATOM 7549 N N . THR B 1 123 ? 174.756 119.759 129.211 1.00 70.47 123 THR B N 1
ATOM 7550 C CA . THR B 1 123 ? 174.633 120.297 130.556 1.00 69.42 123 THR B CA 1
ATOM 7551 C C . THR B 1 123 ? 175.624 119.611 131.490 1.00 75.32 123 THR B C 1
ATOM 7552 O O . THR B 1 123 ? 176.408 118.749 131.085 1.00 79.42 123 THR B O 1
ATOM 7556 N N . CYS B 1 124 ? 175.582 120.014 132.761 1.00 72.73 124 CYS B N 1
ATOM 7557 C CA . CYS B 1 124 ? 176.507 119.468 133.748 1.00 70.41 124 CYS B CA 1
ATOM 7558 C C . CYS B 1 124 ? 176.278 117.976 133.953 1.00 73.84 124 CYS B C 1
ATOM 7559 O O . CYS B 1 124 ? 177.231 117.190 133.999 1.00 79.15 124 CYS B O 1
ATOM 7562 N N . VAL B 1 125 ? 175.015 117.567 134.082 1.00 70.33 125 VAL B N 1
ATOM 7563 C CA . VAL B 1 125 ? 174.709 116.157 134.293 1.00 68.92 125 VAL B CA 1
ATOM 7564 C C . VAL B 1 125 ? 175.071 115.342 133.060 1.00 69.03 125 VAL B C 1
ATOM 7565 O O . VAL B 1 125 ? 175.588 114.223 133.166 1.00 72.99 125 VAL B O 1
ATOM 7569 N N . THR B 1 126 ? 174.807 115.888 131.872 1.00 66.02 126 THR B N 1
ATOM 7570 C CA . THR B 1 126 ? 175.183 115.203 130.640 1.00 70.65 126 THR B CA 1
ATOM 7571 C C . THR B 1 126 ? 176.693 115.027 130.551 1.00 73.65 126 THR B C 1
ATOM 7572 O O . THR B 1 126 ? 177.181 113.956 130.173 1.00 78.50 126 THR B O 1
ATOM 7576 N N . ALA B 1 127 ? 177.451 116.067 130.907 1.00 69.04 127 ALA B N 1
ATOM 7577 C CA . ALA B 1 127 ? 178.906 115.964 130.887 1.00 68.95 127 ALA B CA 1
ATOM 7578 C C . ALA B 1 127 ? 179.411 114.952 131.909 1.00 70.48 127 ALA B C 1
ATOM 7579 O O . ALA B 1 127 ? 180.332 114.181 131.619 1.00 73.32 127 ALA B O 1
ATOM 7581 N N . MET B 1 128 ? 178.828 114.942 133.111 1.00 69.88 128 MET B N 1
ATOM 7582 C CA . MET B 1 128 ? 179.240 113.969 134.118 1.00 70.86 128 MET B CA 1
ATOM 7583 C C . MET B 1 128 ? 178.951 112.545 133.664 1.00 72.03 128 MET B C 1
ATOM 7584 O O . MET B 1 128 ? 179.772 111.643 133.861 1.00 74.78 128 MET B O 1
ATOM 7589 N N . THR B 1 129 ? 177.785 112.323 133.058 1.00 70.33 129 THR B N 1
ATOM 7590 C CA . THR B 1 129 ? 177.420 110.990 132.599 1.00 71.17 129 THR B CA 1
ATOM 7591 C C . THR B 1 129 ? 178.292 110.518 131.443 1.00 73.74 129 THR B C 1
ATOM 7592 O O . THR B 1 129 ? 178.315 109.318 131.150 1.00 83.13 129 THR B O 1
ATOM 7596 N N . GLY B 1 130 ? 179.034 111.420 130.805 1.00 70.78 130 GLY B N 1
ATOM 7597 C CA . GLY B 1 130 ? 179.871 111.039 129.688 1.00 72.90 130 GLY B CA 1
ATOM 7598 C C . GLY B 1 130 ? 179.162 110.992 128.358 1.00 75.17 130 GLY B C 1
ATOM 7599 O O . GLY B 1 130 ? 179.692 110.409 127.407 1.00 82.33 130 GLY B O 1
ATOM 7600 N N . ASP B 1 131 ? 177.975 111.581 128.262 1.00 72.53 131 ASP B N 1
ATOM 7601 C CA . ASP B 1 131 ? 177.233 111.573 127.011 1.00 77.18 131 ASP B CA 1
ATOM 7602 C C . ASP B 1 131 ? 177.945 112.431 125.974 1.00 80.18 131 ASP B C 1
ATOM 7603 O O . ASP B 1 131 ? 178.343 113.565 126.256 1.00 83.36 131 ASP B O 1
ATOM 7608 N N . ASP B 1 132 ? 178.108 111.888 124.772 1.00 78.78 132 ASP B N 1
ATOM 7609 C CA . ASP B 1 132 ? 178.767 112.585 123.675 1.00 77.63 132 ASP B CA 1
ATOM 7610 C C . ASP B 1 132 ? 177.698 113.201 122.781 1.00 76.26 132 ASP B C 1
ATOM 7611 O O . ASP B 1 132 ? 177.006 112.487 122.048 1.00 79.92 132 ASP B O 1
ATOM 7616 N N . VAL B 1 133 ? 177.562 114.526 122.845 1.00 69.48 133 VAL B N 1
ATOM 7617 C CA . VAL B 1 133 ? 176.573 115.207 122.017 1.00 70.29 133 VAL B CA 1
ATOM 7618 C C . VAL B 1 133 ? 176.967 115.138 120.547 1.00 72.79 133 VAL B C 1
ATOM 7619 O O . VAL B 1 133 ? 176.115 114.957 119.669 1.00 76.69 133 VAL B O 1
ATOM 7623 N N . GLU B 1 134 ? 178.263 115.276 120.257 1.00 70.11 134 GLU B N 1
ATOM 7624 C CA . GLU B 1 134 ? 178.722 115.240 118.872 1.00 70.32 134 GLU B CA 1
ATOM 7625 C C . GLU B 1 134 ? 178.429 113.895 118.223 1.00 75.20 134 GLU B C 1
ATOM 7626 O O . GLU B 1 134 ? 177.982 113.837 117.072 1.00 74.96 134 GLU B O 1
ATOM 7632 N N . ALA B 1 135 ? 178.678 112.800 118.944 1.00 74.53 135 ALA B N 1
ATOM 7633 C CA . ALA B 1 135 ? 178.476 111.474 118.370 1.00 68.85 135 ALA B CA 1
ATOM 7634 C C . ALA B 1 135 ? 177.007 111.231 118.048 1.00 66.97 135 ALA B C 1
ATOM 7635 O O . ALA B 1 135 ? 176.670 110.745 116.963 1.00 68.52 135 ALA B O 1
ATOM 7637 N N . VAL B 1 136 ? 176.115 111.571 118.980 1.00 67.54 136 VAL B N 1
ATOM 7638 C CA . VAL B 1 136 ? 174.694 111.347 118.740 1.00 68.21 136 VAL B CA 1
ATOM 7639 C C . VAL B 1 136 ? 174.175 112.278 117.652 1.00 68.95 136 VAL B C 1
ATOM 7640 O O . VAL B 1 136 ? 173.316 111.887 116.852 1.00 73.39 136 VAL B O 1
ATOM 7644 N N . CYS B 1 137 ? 174.688 113.510 117.584 1.00 64.74 137 CYS B N 1
ATOM 7645 C CA . CYS B 1 137 ? 174.281 114.411 116.512 1.00 66.01 137 CYS B CA 1
ATOM 7646 C C . CYS B 1 137 ? 174.722 113.885 115.153 1.00 67.50 137 CYS B C 1
ATOM 7647 O O . CYS B 1 137 ? 173.958 113.937 114.185 1.00 67.46 137 CYS B O 1
ATOM 7650 N N . ALA B 1 138 ? 175.947 113.363 115.063 1.00 67.62 138 ALA B N 1
ATOM 7651 C CA . ALA B 1 138 ? 176.406 112.772 113.811 1.00 64.05 138 ALA B CA 1
ATOM 7652 C C . ALA B 1 138 ? 175.585 111.542 113.447 1.00 66.72 138 ALA B C 1
ATOM 7653 O O . ALA B 1 138 ? 175.270 111.321 112.272 1.00 73.36 138 ALA B O 1
ATOM 7655 N N . ALA B 1 139 ? 175.235 110.724 114.442 1.00 62.01 139 ALA B N 1
ATOM 7656 C CA . ALA B 1 139 ? 174.432 109.536 114.175 1.00 63.64 139 ALA B CA 1
ATOM 7657 C C . ALA B 1 139 ? 173.045 109.906 113.666 1.00 70.64 139 ALA B C 1
ATOM 7658 O O . ALA B 1 139 ? 172.522 109.266 112.746 1.00 76.15 139 ALA B O 1
ATOM 7660 N N . ALA B 1 140 ? 172.431 110.934 114.250 1.00 69.44 140 ALA B N 1
ATOM 7661 C CA . ALA B 1 140 ? 171.082 111.323 113.862 1.00 68.53 140 ALA B CA 1
ATOM 7662 C C . ALA B 1 140 ? 171.044 112.241 112.648 1.00 69.82 140 ALA B C 1
ATOM 7663 O O . ALA B 1 140 ? 169.960 112.459 112.097 1.00 76.83 140 ALA B O 1
ATOM 7665 N N . GLY B 1 141 ? 172.187 112.782 112.221 1.00 68.62 141 GLY B N 1
ATOM 7666 C CA . GLY B 1 141 ? 172.181 113.677 111.076 1.00 72.02 141 GLY B CA 1
ATOM 7667 C C . GLY B 1 141 ? 171.731 113.002 109.796 1.00 75.06 141 GLY B C 1
ATOM 7668 O O . GLY B 1 141 ? 170.988 113.586 109.004 1.00 79.32 141 GLY B O 1
ATOM 7669 N N . LYS B 1 142 ? 172.177 111.766 109.572 1.00 71.42 142 LYS B N 1
ATOM 7670 C CA . LYS B 1 142 ? 171.828 111.073 108.340 1.00 73.18 142 LYS B CA 1
ATOM 7671 C C . LYS B 1 142 ? 170.344 110.749 108.251 1.00 72.53 142 LYS B C 1
ATOM 7672 O O . LYS B 1 142 ? 169.817 110.628 107.140 1.00 77.57 142 LYS B O 1
ATOM 7678 N N . LYS B 1 143 ? 169.662 110.608 109.384 1.00 68.87 143 LYS B N 1
ATOM 7679 C CA . LYS B 1 143 ? 168.270 110.186 109.390 1.00 71.23 143 LYS B CA 1
ATOM 7680 C C . LYS B 1 143 ? 167.282 111.344 109.379 1.00 72.00 143 LYS B C 1
ATOM 7681 O O . LYS B 1 143 ? 166.073 111.102 109.316 1.00 77.11 143 LYS B O 1
ATOM 7687 N N . VAL B 1 144 ? 167.753 112.585 109.436 1.00 70.17 144 VAL B N 1
ATOM 7688 C CA . VAL B 1 144 ? 166.875 113.747 109.410 1.00 67.64 144 VAL B CA 1
ATOM 7689 C C . VAL B 1 144 ? 167.370 114.724 108.354 1.00 73.13 144 VAL B C 1
ATOM 7690 O O . VAL B 1 144 ? 168.554 114.747 108.003 1.00 78.80 144 VAL B O 1
ATOM 7694 N N . ALA B 1 145 ? 166.447 115.534 107.841 1.00 75.07 145 ALA B N 1
ATOM 7695 C CA . ALA B 1 145 ? 166.756 116.560 106.857 1.00 78.26 145 ALA B CA 1
ATOM 7696 C C . ALA B 1 145 ? 167.013 117.915 107.497 1.00 71.74 145 ALA B C 1
ATOM 7697 O O . ALA B 1 145 ? 167.192 118.905 106.782 1.00 75.67 145 ALA B O 1
ATOM 7699 N N . ILE B 1 146 ? 167.028 117.979 108.819 1.00 67.73 146 ILE B N 1
ATOM 7700 C CA . ILE B 1 146 ? 167.230 119.215 109.569 1.00 67.64 146 ILE B CA 1
ATOM 7701 C C . ILE B 1 146 ? 168.629 119.177 110.169 1.00 79.30 146 ILE B C 1
ATOM 7702 O O . ILE B 1 146 ? 168.959 118.219 110.877 1.00 86.18 146 ILE B O 1
ATOM 7707 N N . PRO B 1 147 ? 169.479 120.168 109.898 1.00 74.95 147 PRO B N 1
ATOM 7708 C CA . PRO B 1 147 ? 170.837 120.146 110.454 1.00 70.97 147 PRO B CA 1
ATOM 7709 C C . PRO B 1 147 ? 170.825 120.159 111.975 1.00 68.41 147 PRO B C 1
ATOM 7710 O O . PRO B 1 147 ? 170.015 120.841 112.605 1.00 66.24 147 PRO B O 1
ATOM 7714 N N . LEU B 1 148 ? 171.743 119.397 112.562 1.00 68.65 148 LEU B N 1
ATOM 7715 C CA . LEU B 1 148 ? 171.893 119.304 114.007 1.00 68.87 148 LEU B CA 1
ATOM 7716 C C . LEU B 1 148 ? 173.227 119.917 114.407 1.00 68.64 148 LEU B C 1
ATOM 7717 O O . LEU B 1 148 ? 174.272 119.550 113.861 1.00 70.20 148 LEU B O 1
ATOM 7722 N N . ILE B 1 149 ? 173.188 120.844 115.356 1.00 64.84 149 ILE B N 1
ATOM 7723 C CA . ILE B 1 149 ? 174.367 121.580 115.794 1.00 65.46 149 ILE B CA 1
ATOM 7724 C C . ILE B 1 149 ? 174.693 121.140 117.221 1.00 63.91 149 ILE B C 1
ATOM 7725 O O . ILE B 1 149 ? 173.948 121.466 118.157 1.00 63.25 149 ILE B O 1
ATOM 7730 N N . PRO B 1 150 ? 175.782 120.403 117.435 1.00 64.94 150 PRO B N 1
ATOM 7731 C CA . PRO B 1 150 ? 176.096 119.907 118.781 1.00 67.11 150 PRO B CA 1
ATOM 7732 C C . PRO B 1 150 ? 176.821 120.925 119.648 1.00 67.94 150 PRO B C 1
ATOM 7733 O O . PRO B 1 150 ? 178.054 120.926 119.710 1.00 69.68 150 PRO B O 1
ATOM 7737 N N . VAL B 1 151 ? 176.072 121.798 120.316 1.00 66.30 151 VAL B N 1
ATOM 7738 C CA . VAL B 1 151 ? 176.669 122.775 121.221 1.00 65.55 151 VAL B CA 1
ATOM 7739 C C . VAL B 1 151 ? 177.135 122.041 122.475 1.00 66.04 151 VAL B C 1
ATOM 7740 O O . VAL B 1 151 ? 176.321 121.644 123.313 1.00 68.23 151 VAL B O 1
ATOM 7744 N N . ASN B 1 152 ? 178.449 121.860 122.610 1.00 65.53 152 ASN B N 1
ATOM 7745 C CA . ASN B 1 152 ? 179.029 121.130 123.736 1.00 70.43 152 ASN B CA 1
ATOM 7746 C C . ASN B 1 152 ? 179.628 122.134 124.717 1.00 70.15 152 ASN B C 1
ATOM 7747 O O . ASN B 1 152 ? 180.823 122.424 124.707 1.00 72.44 152 ASN B O 1
ATOM 7752 N N . THR B 1 153 ? 178.769 122.673 125.582 1.00 71.71 153 THR B N 1
ATOM 7753 C CA . THR B 1 153 ? 179.168 123.642 126.604 1.00 75.63 153 THR B CA 1
ATOM 7754 C C . THR B 1 153 ? 178.634 123.191 127.955 1.00 78.23 153 THR B C 1
ATOM 7755 O O . THR B 1 153 ? 177.571 123.647 128.397 1.00 82.07 153 THR B O 1
ATOM 7759 N N . PRO B 1 154 ? 179.338 122.289 128.637 1.00 79.05 154 PRO B N 1
ATOM 7760 C CA . PRO B 1 154 ? 178.935 121.928 130.001 1.00 71.37 154 PRO B CA 1
ATOM 7761 C C . PRO B 1 154 ? 178.965 123.148 130.908 1.00 76.64 154 PRO B C 1
ATOM 7762 O O . PRO B 1 154 ? 179.812 124.031 130.764 1.00 85.15 154 PRO B O 1
ATOM 7766 N N . GLY B 1 155 ? 178.022 123.193 131.849 1.00 76.32 155 GLY B N 1
ATOM 7767 C CA . GLY B 1 155 ? 177.848 124.394 132.651 1.00 85.48 155 GLY B CA 1
ATOM 7768 C C . GLY B 1 155 ? 179.034 124.713 133.544 1.00 88.14 155 GLY B C 1
ATOM 7769 O O . GLY B 1 155 ? 179.407 125.879 133.698 1.00 86.22 155 GLY B O 1
ATOM 7770 N N . PHE B 1 156 ? 179.644 123.689 134.142 1.00 80.24 156 PHE B N 1
ATOM 7771 C CA . PHE B 1 156 ? 180.659 123.922 135.161 1.00 71.26 156 PHE B CA 1
ATOM 7772 C C . PHE B 1 156 ? 182.008 124.342 134.593 1.00 77.03 156 PHE B C 1
ATOM 7773 O O . PHE B 1 156 ? 182.876 124.765 135.364 1.00 89.26 156 PHE B O 1
ATOM 7781 N N . ILE B 1 157 ? 182.214 124.238 133.277 1.00 71.59 157 ILE B N 1
ATOM 7782 C CA . ILE B 1 157 ? 183.530 124.501 132.705 1.00 76.12 157 ILE B CA 1
ATOM 7783 C C . ILE B 1 157 ? 183.953 125.953 132.837 1.00 82.44 157 ILE B C 1
ATOM 7784 O O . ILE B 1 157 ? 185.127 126.268 132.617 1.00 91.42 157 ILE B O 1
ATOM 7789 N N . GLY B 1 158 ? 183.036 126.843 133.189 1.00 71.66 158 GLY B N 1
ATOM 7790 C CA . GLY B 1 158 ? 183.394 128.235 133.347 1.00 72.20 158 GLY B CA 1
ATOM 7791 C C . GLY B 1 158 ? 182.167 129.074 133.605 1.00 74.74 158 GLY B C 1
ATOM 7792 O O . GLY B 1 158 ? 181.093 128.563 133.925 1.00 76.79 158 GLY B O 1
ATOM 7793 N N . ASP B 1 159 ? 182.346 130.377 133.458 1.00 74.63 159 ASP B N 1
ATOM 7794 C CA . ASP B 1 159 ? 181.270 131.326 133.673 1.00 75.52 159 ASP B CA 1
ATOM 7795 C C . ASP B 1 159 ? 180.540 131.551 132.347 1.00 73.99 159 ASP B C 1
ATOM 7796 O O . ASP B 1 159 ? 180.724 130.806 131.382 1.00 77.89 159 ASP B O 1
ATOM 7801 N N . LYS B 1 160 ? 179.696 132.583 132.289 1.00 72.07 160 LYS B N 1
ATOM 7802 C CA . LYS B 1 160 ? 178.954 132.871 131.066 1.00 69.35 160 LYS B CA 1
ATOM 7803 C C . LYS B 1 160 ? 179.873 133.214 129.897 1.00 73.19 160 LYS B C 1
ATOM 7804 O O . LYS B 1 160 ? 179.467 133.072 128.739 1.00 76.93 160 LYS B O 1
ATOM 7810 N N . ASN B 1 161 ? 181.101 133.666 130.173 1.00 74.89 161 ASN B N 1
ATOM 7811 C CA . ASN B 1 161 ? 181.991 134.108 129.104 1.00 70.25 161 ASN B CA 1
ATOM 7812 C C . ASN B 1 161 ? 182.496 132.917 128.301 1.00 70.29 161 ASN B C 1
ATOM 7813 O O . ASN B 1 161 ? 182.607 132.984 127.070 1.00 73.76 161 ASN B O 1
ATOM 7818 N N . ILE B 1 162 ? 182.814 131.819 128.990 1.00 67.37 162 ILE B N 1
ATOM 7819 C CA . ILE B 1 162 ? 183.222 130.594 128.310 1.00 68.96 162 ILE B CA 1
ATOM 7820 C C . ILE B 1 162 ? 182.086 130.086 127.439 1.00 70.21 162 ILE B C 1
ATOM 7821 O O . ILE B 1 162 ? 182.302 129.621 126.314 1.00 73.97 162 ILE B O 1
ATOM 7826 N N . GLY B 1 163 ? 180.855 130.173 127.946 1.00 64.81 163 GLY B N 1
ATOM 7827 C CA . GLY B 1 163 ? 179.706 129.798 127.141 1.00 63.75 163 GLY B CA 1
ATOM 7828 C C . GLY B 1 163 ? 179.549 130.666 125.910 1.00 65.44 163 GLY B C 1
ATOM 7829 O O . GLY B 1 163 ? 179.262 130.165 124.821 1.00 70.91 163 GLY B O 1
ATOM 7830 N N . ASN B 1 164 ? 179.745 131.978 126.061 1.00 62.96 164 ASN B N 1
ATOM 7831 C CA . ASN B 1 164 ? 179.658 132.876 124.913 1.00 64.49 164 ASN B CA 1
ATOM 7832 C C . ASN B 1 164 ? 180.712 132.535 123.868 1.00 68.48 164 ASN B C 1
ATOM 7833 O O . ASN B 1 164 ? 180.420 132.471 122.667 1.00 74.68 164 ASN B O 1
ATOM 7838 N N . ARG B 1 165 ? 181.949 132.308 124.313 1.00 64.02 165 ARG B N 1
ATOM 7839 C CA . ARG B 1 165 ? 183.024 131.980 123.382 1.00 63.65 165 ARG B CA 1
ATOM 7840 C C . ARG B 1 165 ? 182.769 130.654 122.679 1.00 66.07 165 ARG B C 1
ATOM 7841 O O . ARG B 1 165 ? 182.986 130.537 121.469 1.00 71.38 165 ARG B O 1
ATOM 7849 N N . LEU B 1 166 ? 182.311 129.642 123.418 1.00 62.52 166 LEU B N 1
ATOM 7850 C CA . LEU B 1 166 ? 182.042 128.345 122.807 1.00 61.03 166 LEU B CA 1
ATOM 7851 C C . LEU B 1 166 ? 180.877 128.425 121.828 1.00 60.64 166 LEU B C 1
ATOM 7852 O O . LEU B 1 166 ? 180.893 127.772 120.776 1.00 61.14 166 LEU B O 1
ATOM 7857 N N . ALA B 1 167 ? 179.856 129.220 122.155 1.00 59.82 167 ALA B N 1
ATOM 7858 C CA . ALA B 1 167 ? 178.741 129.406 121.235 1.00 61.58 167 ALA B CA 1
ATOM 7859 C C . ALA B 1 167 ? 179.191 130.106 119.961 1.00 60.84 167 ALA B C 1
ATOM 7860 O O . ALA B 1 167 ? 178.783 129.725 118.858 1.00 64.00 167 ALA B O 1
ATOM 7862 N N . GLY B 1 168 ? 180.035 131.132 120.090 1.00 57.49 168 GLY B N 1
ATOM 7863 C CA . GLY B 1 168 ? 180.592 131.757 118.901 1.00 62.73 168 GLY B CA 1
ATOM 7864 C C . GLY B 1 168 ? 181.433 130.793 118.085 1.00 60.31 168 GLY B C 1
ATOM 7865 O O . GLY B 1 168 ? 181.392 130.802 116.851 1.00 62.60 168 GLY B O 1
ATOM 7866 N N . GLU B 1 169 ? 182.205 129.944 118.765 1.00 61.09 169 GLU B N 1
ATOM 7867 C CA . GLU B 1 169 ? 183.009 128.937 118.082 1.00 62.46 169 GLU B CA 1
ATOM 7868 C C . GLU B 1 169 ? 182.134 128.008 117.256 1.00 60.40 169 GLU B C 1
ATOM 7869 O O . GLU B 1 169 ? 182.406 127.764 116.075 1.00 61.68 169 GLU B O 1
ATOM 7875 N N . VAL B 1 170 ? 181.072 127.481 117.865 1.00 59.29 170 VAL B N 1
ATOM 7876 C CA . VAL B 1 170 ? 180.217 126.536 117.159 1.00 59.86 170 VAL B CA 1
ATOM 7877 C C . VAL B 1 170 ? 179.436 127.236 116.050 1.00 58.23 170 VAL B C 1
ATOM 7878 O O . VAL B 1 170 ? 179.177 126.643 114.995 1.00 55.26 170 VAL B O 1
ATOM 7882 N N . LEU B 1 171 ? 179.056 128.500 116.256 1.00 60.30 171 LEU B N 1
ATOM 7883 C CA . LEU B 1 171 ? 178.382 129.251 115.204 1.00 59.23 171 LEU B CA 1
ATOM 7884 C C . LEU B 1 171 ? 179.290 129.434 113.997 1.00 60.21 171 LEU B C 1
ATOM 7885 O O . LEU B 1 171 ? 178.852 129.281 112.851 1.00 60.93 171 LEU B O 1
ATOM 7890 N N . PHE B 1 172 ? 180.560 129.762 114.232 1.00 60.62 172 PHE B N 1
ATOM 7891 C CA . PHE B 1 172 ? 181.489 129.906 113.117 1.00 61.75 172 PHE B CA 1
ATOM 7892 C C . PHE B 1 172 ? 181.755 128.565 112.446 1.00 62.53 172 PHE B C 1
ATOM 7893 O O . PHE B 1 172 ? 181.865 128.488 111.218 1.00 68.06 172 PHE B O 1
ATOM 7901 N N . LYS B 1 173 ? 181.859 127.497 113.236 1.00 58.16 173 LYS B N 1
ATOM 7902 C CA . LYS B 1 173 ? 182.282 126.211 112.695 1.00 59.88 173 LYS B CA 1
ATOM 7903 C C . LYS B 1 173 ? 181.173 125.509 111.918 1.00 64.11 173 LYS B C 1
ATOM 7904 O O . LYS B 1 173 ? 181.441 124.894 110.881 1.00 73.10 173 LYS B O 1
ATOM 7910 N N . HIS B 1 174 ? 179.928 125.582 112.388 1.00 61.80 174 HIS B N 1
ATOM 7911 C CA . HIS B 1 174 ? 178.864 124.752 111.840 1.00 61.04 174 HIS B CA 1
ATOM 7912 C C . HIS B 1 174 ? 177.769 125.530 111.123 1.00 60.51 174 HIS B C 1
ATOM 7913 O O . HIS B 1 174 ? 176.879 124.907 110.535 1.00 60.36 174 HIS B O 1
ATOM 7920 N N . VAL B 1 175 ? 177.800 126.862 111.143 1.00 62.54 175 VAL B N 1
ATOM 7921 C CA . VAL B 1 175 ? 176.755 127.685 110.544 1.00 64.50 175 VAL B CA 1
ATOM 7922 C C . VAL B 1 175 ? 177.306 128.567 109.430 1.00 69.83 175 VAL B C 1
ATOM 7923 O O . VAL B 1 175 ? 176.732 128.641 108.339 1.00 75.64 175 VAL B O 1
ATOM 7927 N N . ILE B 1 176 ? 178.423 129.237 109.682 1.00 64.85 176 ILE B N 1
ATOM 7928 C CA . ILE B 1 176 ? 178.967 130.196 108.727 1.00 67.98 176 ILE B CA 1
ATOM 7929 C C . ILE B 1 176 ? 179.671 129.450 107.602 1.00 73.73 176 ILE B C 1
ATOM 7930 O O . ILE B 1 176 ? 180.537 128.603 107.846 1.00 80.50 176 ILE B O 1
ATOM 7935 N N . GLY B 1 177 ? 179.300 129.768 106.366 1.00 71.65 177 GLY B N 1
ATOM 7936 C CA . GLY B 1 177 ? 179.951 129.190 105.209 1.00 72.95 177 GLY B CA 1
ATOM 7937 C C . GLY B 1 177 ? 179.323 127.894 104.746 1.00 75.20 177 GLY B C 1
ATOM 7938 O O . GLY B 1 177 ? 180.024 126.906 104.509 1.00 82.29 177 GLY B O 1
ATOM 7939 N N . THR B 1 178 ? 178.011 127.883 104.614 1.00 70.34 178 THR B N 1
ATOM 7940 C CA . THR B 1 178 ? 177.315 126.686 104.157 1.00 75.92 178 THR B CA 1
ATOM 7941 C C . THR B 1 178 ? 176.421 126.942 102.955 1.00 78.65 178 THR B C 1
ATOM 7942 O O . THR B 1 178 ? 176.292 126.066 102.098 1.00 88.36 178 THR B O 1
ATOM 7946 N N . ALA B 1 179 ? 175.803 128.115 102.869 1.00 76.30 179 ALA B N 1
ATOM 7947 C CA . ALA B 1 179 ? 174.925 128.449 101.761 1.00 78.83 179 ALA B CA 1
ATOM 7948 C C . ALA B 1 179 ? 175.227 129.857 101.273 1.00 81.72 179 ALA B C 1
ATOM 7949 O O . ALA B 1 179 ? 175.714 130.703 102.027 1.00 88.12 179 ALA B O 1
ATOM 7951 N N . GLU B 1 180 ? 174.931 130.097 100.002 1.00 77.62 180 GLU B N 1
ATOM 7952 C CA . GLU B 1 180 ? 175.163 131.419 99.443 1.00 78.21 180 GLU B CA 1
ATOM 7953 C C . GLU B 1 180 ? 173.886 132.247 99.486 1.00 79.13 180 GLU B C 1
ATOM 7954 O O . GLU B 1 180 ? 172.791 131.708 99.293 1.00 83.19 180 GLU B O 1
ATOM 7960 N N . PRO B 1 181 ? 173.999 133.544 99.748 1.00 74.73 181 PRO B N 1
ATOM 7961 C CA . PRO B 1 181 ? 172.811 134.399 99.812 1.00 76.45 181 PRO B CA 1
ATOM 7962 C C . PRO B 1 181 ? 172.110 134.463 98.469 1.00 78.82 181 PRO B C 1
ATOM 7963 O O . PRO B 1 181 ? 172.766 134.479 97.416 1.00 83.42 181 PRO B O 1
ATOM 7967 N N . PRO B 1 182 ? 170.775 134.499 98.459 1.00 78.42 182 PRO B N 1
ATOM 7968 C CA . PRO B 1 182 ? 170.075 134.655 97.175 1.00 78.52 182 PRO B CA 1
ATOM 7969 C C . PRO B 1 182 ? 170.251 136.037 96.578 1.00 80.65 182 PRO B C 1
ATOM 7970 O O . PRO B 1 182 ? 170.468 136.161 95.367 1.00 87.99 182 PRO B O 1
ATOM 7974 N N . VAL B 1 183 ? 170.165 137.082 97.396 1.00 73.06 183 VAL B N 1
ATOM 7975 C CA . VAL B 1 183 ? 170.415 138.450 96.964 1.00 71.17 183 VAL B CA 1
ATOM 7976 C C . VAL B 1 183 ? 171.591 138.994 97.761 1.00 74.13 183 VAL B C 1
ATOM 7977 O O . VAL B 1 183 ? 171.685 138.784 98.976 1.00 82.22 183 VAL B O 1
ATOM 7981 N N . LEU B 1 184 ? 172.504 139.666 97.068 1.00 73.71 184 LEU B N 1
ATOM 7982 C CA . LEU B 1 184 ? 173.715 140.212 97.677 1.00 74.98 184 LEU B CA 1
ATOM 7983 C C . LEU B 1 184 ? 173.743 141.709 97.394 1.00 77.35 184 LEU B C 1
ATOM 7984 O O . LEU B 1 184 ? 174.143 142.134 96.307 1.00 77.92 184 LEU B O 1
ATOM 7989 N N . GLY B 1 185 ? 173.313 142.501 98.371 1.00 81.32 185 GLY B N 1
ATOM 7990 C CA . GLY B 1 185 ? 173.401 143.940 98.228 1.00 76.34 185 GLY B CA 1
ATOM 7991 C C . GLY B 1 185 ? 174.841 144.394 98.095 1.00 76.50 185 GLY B C 1
ATOM 7992 O O . GLY B 1 185 ? 175.758 143.810 98.674 1.00 82.55 185 GLY B O 1
ATOM 7993 N N . GLU B 1 186 ? 175.036 145.453 97.311 1.00 74.17 186 GLU B N 1
ATOM 7994 C CA . GLU B 1 186 ? 176.383 145.937 97.043 1.00 75.92 186 GLU B CA 1
ATOM 7995 C C . GLU B 1 186 ? 177.074 146.436 98.309 1.00 79.97 186 GLU B C 1
ATOM 7996 O O . GLU B 1 186 ? 178.308 146.490 98.347 1.00 85.94 186 GLU B O 1
ATOM 8002 N N . TYR B 1 187 ? 176.316 146.755 99.357 1.00 74.47 187 TYR B N 1
ATOM 8003 C CA . TYR B 1 187 ? 176.868 147.182 100.643 1.00 73.42 187 TYR B CA 1
ATOM 8004 C C . TYR B 1 187 ? 176.331 146.267 101.735 1.00 72.41 187 TYR B C 1
ATOM 8005 O O . TYR B 1 187 ? 175.371 146.613 102.436 1.00 73.97 187 TYR B O 1
ATOM 8014 N N . PRO B 1 188 ? 176.921 145.083 101.903 1.00 69.38 188 PRO B N 1
ATOM 8015 C CA . PRO B 1 188 ? 176.469 144.171 102.959 1.00 68.62 188 PRO B CA 1
ATOM 8016 C C . PRO B 1 188 ? 177.264 144.313 104.248 1.00 64.52 188 PRO B C 1
ATOM 8017 O O . PRO B 1 188 ? 178.487 144.465 104.248 1.00 62.65 188 PRO B O 1
ATOM 8021 N N . ILE B 1 189 ? 176.547 144.255 105.370 1.00 64.28 189 ILE B N 1
ATOM 8022 C CA . ILE B 1 189 ? 177.156 144.281 106.693 1.00 62.69 189 ILE B CA 1
ATOM 8023 C C . ILE B 1 189 ? 176.516 143.199 107.549 1.00 63.07 189 ILE B C 1
ATOM 8024 O O . ILE B 1 189 ? 175.411 142.726 107.278 1.00 65.68 189 ILE B O 1
ATOM 8029 N N . ASN B 1 190 ? 177.231 142.813 108.600 1.00 63.12 190 ASN B N 1
ATOM 8030 C CA . ASN B 1 190 ? 176.766 141.808 109.544 1.00 61.65 190 ASN B CA 1
ATOM 8031 C C . ASN B 1 190 ? 176.656 142.431 110.925 1.00 61.00 190 ASN B C 1
ATOM 8032 O O . ASN B 1 190 ? 177.595 143.081 111.395 1.00 59.51 190 ASN B O 1
ATOM 8037 N N . LEU B 1 191 ? 175.511 142.233 111.569 1.00 64.05 191 LEU B N 1
ATOM 8038 C CA . LEU B 1 191 ? 175.295 142.690 112.935 1.00 61.75 191 LEU B CA 1
ATOM 8039 C C . LEU B 1 191 ? 175.635 141.540 113.874 1.00 60.48 191 LEU B C 1
ATOM 8040 O O . LEU B 1 191 ? 174.890 140.559 113.962 1.00 62.53 191 LEU B O 1
ATOM 8045 N N . ILE B 1 192 ? 176.759 141.655 114.571 1.00 62.68 192 ILE B N 1
ATOM 8046 C CA . ILE B 1 192 ? 177.248 140.615 115.465 1.00 63.57 192 ILE B CA 1
ATOM 8047 C C . ILE B 1 192 ? 177.126 141.116 116.896 1.00 66.45 192 ILE B C 1
ATOM 8048 O O . ILE B 1 192 ? 177.628 142.196 117.228 1.00 72.07 192 ILE B O 1
ATOM 8053 N N . GLY B 1 193 ? 176.458 140.336 117.739 1.00 60.39 193 GLY B N 1
ATOM 8054 C CA . GLY B 1 193 ? 176.308 140.682 119.135 1.00 62.24 193 GLY B CA 1
ATOM 8055 C C . GLY B 1 193 ? 175.054 141.443 119.498 1.00 68.28 193 GLY B C 1
ATOM 8056 O O . GLY B 1 193 ? 174.995 142.011 120.595 1.00 74.08 193 GLY B O 1
ATOM 8057 N N . GLU B 1 194 ? 174.052 141.477 118.622 1.00 65.59 194 GLU B N 1
ATOM 8058 C CA . GLU B 1 194 ? 172.784 142.143 118.895 1.00 66.79 194 GLU B CA 1
ATOM 8059 C C . GLU B 1 194 ? 171.690 141.085 118.963 1.00 68.60 194 GLU B C 1
ATOM 8060 O O . GLU B 1 194 ? 171.534 140.288 118.031 1.00 74.79 194 GLU B O 1
ATOM 8066 N N . TYR B 1 195 ? 170.931 141.082 120.059 1.00 61.31 195 TYR B N 1
ATOM 8067 C CA . TYR B 1 195 ? 170.009 139.995 120.358 1.00 63.27 195 TYR B CA 1
ATOM 8068 C C . TYR B 1 195 ? 168.547 140.422 120.339 1.00 63.67 195 TYR B C 1
ATOM 8069 O O . TYR B 1 195 ? 167.675 139.615 120.677 1.00 66.23 195 TYR B O 1
ATOM 8078 N N . ASN B 1 196 ? 168.261 141.664 119.946 1.00 64.59 196 ASN B N 1
ATOM 8079 C CA . ASN B 1 196 ? 166.895 142.152 119.758 1.00 64.13 196 ASN B CA 1
ATOM 8080 C C . ASN B 1 196 ? 166.055 141.960 121.023 1.00 65.38 196 ASN B C 1
ATOM 8081 O O . ASN B 1 196 ? 165.067 141.224 121.046 1.00 71.38 196 ASN B O 1
ATOM 8086 N N . ILE B 1 197 ? 166.469 142.641 122.084 1.00 62.96 197 ILE B N 1
ATOM 8087 C CA . ILE B 1 197 ? 165.757 142.597 123.355 1.00 64.79 197 ILE B CA 1
ATOM 8088 C C . ILE B 1 197 ? 164.673 143.668 123.321 1.00 66.73 197 ILE B C 1
ATOM 8089 O O . ILE B 1 197 ? 164.972 144.865 123.305 1.00 69.92 197 ILE B O 1
ATOM 8094 N N . ALA B 1 198 ? 163.413 143.232 123.307 1.00 62.83 198 ALA B N 1
ATOM 8095 C CA . ALA B 1 198 ? 162.255 144.126 123.331 1.00 64.31 198 ALA B CA 1
ATOM 8096 C C . ALA B 1 198 ? 162.289 145.121 122.171 1.00 69.11 198 ALA B C 1
ATOM 8097 O O . ALA B 1 198 ? 162.184 146.334 122.358 1.00 77.92 198 ALA B O 1
ATOM 8099 N N . GLY B 1 199 ? 162.437 144.594 120.958 1.00 64.38 199 GLY B N 1
ATOM 8100 C CA . GLY B 1 199 ? 162.395 145.433 119.777 1.00 65.21 199 GLY B CA 1
ATOM 8101 C C . GLY B 1 199 ? 163.607 146.307 119.565 1.00 64.78 199 GLY B C 1
ATOM 8102 O O . GLY B 1 199 ? 163.510 147.327 118.879 1.00 67.65 199 GLY B O 1
ATOM 8103 N N . ASP B 1 200 ? 164.750 145.939 120.143 1.00 65.24 200 ASP B N 1
ATOM 8104 C CA . ASP B 1 200 ? 165.961 146.736 119.978 1.00 64.90 200 ASP B CA 1
ATOM 8105 C C . ASP B 1 200 ? 166.416 146.764 118.523 1.00 65.23 200 ASP B C 1
ATOM 8106 O O . ASP B 1 200 ? 166.807 147.816 118.006 1.00 65.79 200 ASP B O 1
ATOM 8111 N N . LEU B 1 201 ? 166.373 145.615 117.848 1.00 68.53 201 LEU B N 1
ATOM 8112 C CA . LEU B 1 201 ? 166.835 145.541 116.465 1.00 63.45 201 LEU B CA 1
ATOM 8113 C C . LEU B 1 201 ? 165.957 146.369 115.534 1.00 62.35 201 LEU B C 1
ATOM 8114 O O . LEU B 1 201 ? 166.458 146.993 114.590 1.00 61.64 201 LEU B O 1
ATOM 8119 N N . TRP B 1 202 ? 164.648 146.379 115.781 1.00 64.99 202 TRP B N 1
ATOM 8120 C CA . TRP B 1 202 ? 163.699 147.077 114.924 1.00 62.46 202 TRP B CA 1
ATOM 8121 C C . TRP B 1 202 ? 163.777 148.589 115.059 1.00 61.70 202 TRP B C 1
ATOM 8122 O O . TRP B 1 202 ? 163.036 149.289 114.362 1.00 65.16 202 TRP B O 1
ATOM 8133 N N . GLY B 1 203 ? 164.621 149.107 115.945 1.00 58.24 203 GLY B N 1
ATOM 8134 C CA . GLY B 1 203 ? 164.845 150.535 116.019 1.00 55.12 203 GLY B CA 1
ATOM 8135 C C . GLY B 1 203 ? 165.972 150.977 115.110 1.00 59.96 203 GLY B C 1
ATOM 8136 O O . GLY B 1 203 ? 165.953 152.092 114.580 1.00 62.91 203 GLY B O 1
ATOM 8137 N N . MET B 1 204 ? 166.960 150.104 114.917 1.00 61.66 204 MET B N 1
ATOM 8138 C CA . MET B 1 204 ? 168.087 150.410 114.047 1.00 60.95 204 MET B CA 1
ATOM 8139 C C . MET B 1 204 ? 167.872 149.936 112.620 1.00 63.77 204 MET B C 1
ATOM 8140 O O . MET B 1 204 ? 168.435 150.525 111.690 1.00 60.55 204 MET B O 1
ATOM 8145 N N . LEU B 1 205 ? 167.089 148.875 112.428 1.00 66.21 205 LEU B N 1
ATOM 8146 C CA . LEU B 1 205 ? 166.834 148.385 111.076 1.00 59.83 205 LEU B CA 1
ATOM 8147 C C . LEU B 1 205 ? 166.235 149.436 110.146 1.00 62.38 205 LEU B C 1
ATOM 8148 O O . LEU B 1 205 ? 166.676 149.503 108.987 1.00 65.13 205 LEU B O 1
ATOM 8153 N N . PRO B 1 206 ? 165.262 150.261 110.552 1.00 66.13 206 PRO B N 1
ATOM 8154 C CA . PRO B 1 206 ? 164.763 151.299 109.632 1.00 66.32 206 PRO B CA 1
ATOM 8155 C C . PRO B 1 206 ? 165.808 152.326 109.237 1.00 68.52 206 PRO B C 1
ATOM 8156 O O . PRO B 1 206 ? 165.608 153.037 108.245 1.00 71.43 206 PRO B O 1
ATOM 8160 N N . LEU B 1 207 ? 166.908 152.441 109.981 1.00 69.92 207 LEU B N 1
ATOM 8161 C CA . LEU B 1 207 ? 167.965 153.367 109.595 1.00 66.95 207 LEU B CA 1
ATOM 8162 C C . LEU B 1 207 ? 168.951 152.740 108.619 1.00 67.04 207 LEU B C 1
ATOM 8163 O O . LEU B 1 207 ? 169.486 153.439 107.753 1.00 68.53 207 LEU B O 1
ATOM 8168 N N . PHE B 1 208 ? 169.201 151.435 108.741 1.00 67.05 208 PHE B N 1
ATOM 8169 C CA . PHE B 1 208 ? 170.259 150.811 107.955 1.00 65.30 208 PHE B CA 1
ATOM 8170 C C . PHE B 1 208 ? 169.891 150.686 106.482 1.00 66.69 208 PHE B C 1
ATOM 8171 O O . PHE B 1 208 ? 170.752 150.879 105.617 1.00 73.32 208 PHE B O 1
ATOM 8179 N N . GLU B 1 209 ? 168.635 150.364 106.168 1.00 64.70 209 GLU B N 1
ATOM 8180 C CA . GLU B 1 209 ? 168.238 150.235 104.773 1.00 71.04 209 GLU B CA 1
ATOM 8181 C C . GLU B 1 209 ? 167.798 151.555 104.161 1.00 75.50 209 GLU B C 1
ATOM 8182 O O . GLU B 1 209 ? 167.747 151.663 102.931 1.00 78.67 209 GLU B O 1
ATOM 8188 N N . ARG B 1 210 ? 167.477 152.553 104.986 1.00 72.77 210 ARG B N 1
ATOM 8189 C CA . ARG B 1 210 ? 167.123 153.864 104.456 1.00 68.96 210 ARG B CA 1
ATOM 8190 C C . ARG B 1 210 ? 168.313 154.514 103.766 1.00 71.29 210 ARG B C 1
ATOM 8191 O O . ARG B 1 210 ? 168.160 155.149 102.718 1.00 77.89 210 ARG B O 1
ATOM 8199 N N . LEU B 1 211 ? 169.503 154.362 104.334 1.00 68.08 211 LEU B N 1
ATOM 8200 C CA . LEU B 1 211 ? 170.696 154.983 103.780 1.00 73.13 211 LEU B CA 1
ATOM 8201 C C . LEU B 1 211 ? 171.439 154.072 102.810 1.00 72.41 211 LEU B C 1
ATOM 8202 O O . LEU B 1 211 ? 172.451 154.493 102.241 1.00 82.60 211 LEU B O 1
ATOM 8207 N N . GLY B 1 212 ? 170.969 152.842 102.602 1.00 62.06 212 GLY B N 1
ATOM 8208 C CA . GLY B 1 212 ? 171.441 151.997 101.524 1.00 67.29 212 GLY B CA 1
ATOM 8209 C C . GLY B 1 212 ? 172.076 150.689 101.949 1.00 64.89 212 GLY B C 1
ATOM 8210 O O . GLY B 1 212 ? 172.138 149.759 101.134 1.00 67.49 212 GLY B O 1
ATOM 8211 N N . ILE B 1 213 ? 172.555 150.583 103.189 1.00 64.88 213 ILE B N 1
ATOM 8212 C CA . ILE B 1 213 ? 173.259 149.370 103.591 1.00 63.07 213 ILE B CA 1
ATOM 8213 C C . ILE B 1 213 ? 172.275 148.214 103.743 1.00 64.13 213 ILE B C 1
ATOM 8214 O O . ILE B 1 213 ? 171.082 148.395 104.011 1.00 69.10 213 ILE B O 1
ATOM 8219 N N . GLN B 1 214 ? 172.792 147.002 103.565 1.00 63.94 214 GLN B N 1
ATOM 8220 C CA . GLN B 1 214 ? 172.013 145.780 103.694 1.00 66.29 214 GLN B CA 1
ATOM 8221 C C . GLN B 1 214 ? 172.550 144.958 104.856 1.00 63.46 214 GLN B C 1
ATOM 8222 O O . GLN B 1 214 ? 173.747 144.661 104.910 1.00 60.92 214 GLN B O 1
ATOM 8228 N N . VAL B 1 215 ? 171.663 144.591 105.778 1.00 61.94 215 VAL B N 1
ATOM 8229 C CA . VAL B 1 215 ? 172.033 143.777 106.936 1.00 58.22 215 VAL B CA 1
ATOM 8230 C C . VAL B 1 215 ? 172.039 142.331 106.449 1.00 66.29 215 VAL B C 1
ATOM 8231 O O . VAL B 1 215 ? 171.011 141.655 106.415 1.00 68.22 215 VAL B O 1
ATOM 8235 N N . LEU B 1 216 ? 173.222 141.855 106.059 1.00 71.92 216 LEU B N 1
ATOM 8236 C CA . LEU B 1 216 ? 173.319 140.524 105.470 1.00 67.87 216 LEU B CA 1
ATOM 8237 C C . LEU B 1 216 ? 173.043 139.437 106.498 1.00 70.10 216 LEU B C 1
ATOM 8238 O O . LEU B 1 216 ? 172.472 138.393 106.166 1.00 77.64 216 LEU B O 1
ATOM 8243 N N . SER B 1 217 ? 173.460 139.650 107.745 1.00 69.29 217 SER B N 1
ATOM 8244 C CA . SER B 1 217 ? 173.218 138.666 108.797 1.00 71.58 217 SER B CA 1
ATOM 8245 C C . SER B 1 217 ? 173.322 139.362 110.145 1.00 67.87 217 SER B C 1
ATOM 8246 O O . SER B 1 217 ? 174.419 139.758 110.552 1.00 74.93 217 SER B O 1
ATOM 8249 N N . CYS B 1 218 ? 172.195 139.508 110.832 1.00 61.32 218 CYS B N 1
ATOM 8250 C CA . CYS B 1 218 ? 172.212 139.963 112.215 1.00 62.77 218 CYS B CA 1
ATOM 8251 C C . CYS B 1 218 ? 172.352 138.748 113.119 1.00 66.46 218 CYS B C 1
ATOM 8252 O O . CYS B 1 218 ? 171.460 137.896 113.164 1.00 71.68 218 CYS B O 1
ATOM 8255 N N . PHE B 1 219 ? 173.467 138.665 113.834 1.00 66.85 219 PHE B N 1
ATOM 8256 C CA . PHE B 1 219 ? 173.778 137.453 114.574 1.00 66.80 219 PHE B CA 1
ATOM 8257 C C . PHE B 1 219 ? 172.930 137.344 115.831 1.00 70.77 219 PHE B C 1
ATOM 8258 O O . PHE B 1 219 ? 172.868 138.276 116.638 1.00 68.90 219 PHE B O 1
ATOM 8266 N N . SER B 1 220 ? 172.293 136.186 115.998 1.00 72.90 220 SER B N 1
ATOM 8267 C CA . SER B 1 220 ? 171.591 135.811 117.225 1.00 66.35 220 SER B CA 1
ATOM 8268 C C . SER B 1 220 ? 170.572 136.865 117.647 1.00 65.09 220 SER B C 1
ATOM 8269 O O . SER B 1 220 ? 170.552 137.323 118.789 1.00 72.24 220 SER B O 1
ATOM 8272 N N . GLY B 1 221 ? 169.717 137.255 116.710 1.00 59.40 221 GLY B N 1
ATOM 8273 C CA . GLY B 1 221 ? 168.564 138.056 117.066 1.00 60.73 221 GLY B CA 1
ATOM 8274 C C . GLY B 1 221 ? 167.647 138.310 115.893 1.00 65.30 221 GLY B C 1
ATOM 8275 O O . GLY B 1 221 ? 168.089 138.806 114.852 1.00 72.01 221 GLY B O 1
ATOM 8276 N N . ASP B 1 222 ? 166.358 138.010 116.071 1.00 62.31 222 ASP B N 1
ATOM 8277 C CA . ASP B 1 222 ? 165.362 138.091 115.008 1.00 62.99 222 ASP B CA 1
ATOM 8278 C C . ASP B 1 222 ? 165.906 137.532 113.700 1.00 70.83 222 ASP B C 1
ATOM 8279 O O . ASP B 1 222 ? 165.629 138.072 112.625 1.00 81.58 222 ASP B O 1
ATOM 8284 N N . ALA B 1 223 ? 166.682 136.455 113.781 1.00 63.75 223 ALA B N 1
ATOM 8285 C CA . ALA B 1 223 ? 167.468 135.971 112.657 1.00 62.30 223 ALA B CA 1
ATOM 8286 C C . ALA B 1 223 ? 167.017 134.577 112.257 1.00 67.44 223 ALA B C 1
ATOM 8287 O O . ALA B 1 223 ? 166.917 133.683 113.102 1.00 72.06 223 ALA B O 1
ATOM 8289 N N . THR B 1 224 ? 166.748 134.403 110.969 1.00 66.88 224 THR B N 1
ATOM 8290 C CA . THR B 1 224 ? 166.531 133.078 110.413 1.00 66.95 224 THR B CA 1
ATOM 8291 C C . THR B 1 224 ? 167.858 132.331 110.319 1.00 68.59 224 THR B C 1
ATOM 8292 O O . THR B 1 224 ? 168.921 132.928 110.125 1.00 72.84 224 THR B O 1
ATOM 8296 N N . PHE B 1 225 ? 167.791 131.008 110.478 1.00 63.60 225 PHE B N 1
ATOM 8297 C CA . PHE B 1 225 ? 169.000 130.191 110.431 1.00 65.40 225 PHE B CA 1
ATOM 8298 C C . PHE B 1 225 ? 169.653 130.251 109.054 1.00 69.93 225 PHE B C 1
ATOM 8299 O O . PHE B 1 225 ? 170.857 130.519 108.929 1.00 76.17 225 PHE B O 1
ATOM 8307 N N . GLU B 1 226 ? 168.866 130.001 108.004 1.00 65.22 226 GLU B N 1
ATOM 8308 C CA . GLU B 1 226 ? 169.370 130.169 106.647 1.00 69.46 226 GLU B CA 1
ATOM 8309 C C . GLU B 1 226 ? 169.910 131.578 106.453 1.00 71.50 226 GLU B C 1
ATOM 8310 O O . GLU B 1 226 ? 170.982 131.771 105.870 1.00 75.02 226 GLU B O 1
ATOM 8316 N N . GLU B 1 227 ? 169.186 132.570 106.969 1.00 69.41 227 GLU B N 1
ATOM 8317 C CA . GLU B 1 227 ? 169.639 133.954 106.924 1.00 69.39 227 GLU B CA 1
ATOM 8318 C C . GLU B 1 227 ? 170.983 134.109 107.632 1.00 71.43 227 GLU B C 1
ATOM 8319 O O . GLU B 1 227 ? 171.854 134.855 107.172 1.00 69.79 227 GLU B O 1
ATOM 8325 N N . LEU B 1 228 ? 171.178 133.392 108.741 1.00 73.41 228 LEU B N 1
ATOM 8326 C CA . LEU B 1 228 ? 172.451 133.445 109.452 1.00 70.57 228 LEU B CA 1
ATOM 8327 C C . LEU B 1 228 ? 173.589 132.785 108.684 1.00 69.56 228 LEU B C 1
ATOM 8328 O O . LEU B 1 228 ? 174.750 133.152 108.895 1.00 75.98 228 LEU B O 1
ATOM 8333 N N . ARG B 1 229 ? 173.301 131.821 107.811 1.00 69.07 229 ARG B N 1
ATOM 8334 C CA . ARG B 1 229 ? 174.363 131.147 107.070 1.00 71.20 229 ARG B CA 1
ATOM 8335 C C . ARG B 1 229 ? 174.871 131.942 105.866 1.00 74.15 229 ARG B C 1
ATOM 8336 O O . ARG B 1 229 ? 175.676 131.416 105.092 1.00 72.68 229 ARG B O 1
ATOM 8344 N N . TYR B 1 230 ? 174.430 133.186 105.694 1.00 73.68 230 TYR B N 1
ATOM 8345 C CA . TYR B 1 230 ? 174.881 134.050 104.607 1.00 67.81 230 TYR B CA 1
ATOM 8346 C C . TYR B 1 230 ? 176.029 134.968 105.008 1.00 68.36 230 TYR B C 1
ATOM 8347 O O . TYR B 1 230 ? 176.445 135.806 104.202 1.00 71.75 230 TYR B O 1
ATOM 8356 N N . ALA B 1 231 ? 176.553 134.828 106.222 1.00 69.69 231 ALA B N 1
ATOM 8357 C CA . ALA B 1 231 ? 177.395 135.857 106.820 1.00 67.43 231 ALA B CA 1
ATOM 8358 C C . ALA B 1 231 ? 178.812 135.916 106.260 1.00 72.09 231 ALA B C 1
ATOM 8359 O O . ALA B 1 231 ? 179.541 136.856 106.593 1.00 80.18 231 ALA B O 1
ATOM 8361 N N . HIS B 1 232 ? 179.234 134.962 105.435 1.00 67.65 232 HIS B N 1
ATOM 8362 C CA . HIS B 1 232 ? 180.604 135.003 104.937 1.00 68.17 232 HIS B CA 1
ATOM 8363 C C . HIS B 1 232 ? 180.755 135.838 103.673 1.00 68.67 232 HIS B C 1
ATOM 8364 O O . HIS B 1 232 ? 181.881 135.998 103.189 1.00 69.22 232 HIS B O 1
ATOM 8371 N N . ARG B 1 233 ? 179.666 136.377 103.134 1.00 69.69 233 ARG B N 1
ATOM 8372 C CA . ARG B 1 233 ? 179.687 137.149 101.897 1.00 70.12 233 ARG B CA 1
ATOM 8373 C C . ARG B 1 233 ? 179.430 138.630 102.158 1.00 70.75 233 ARG B C 1
ATOM 8374 O O . ARG B 1 233 ? 178.782 139.315 101.365 1.00 76.52 233 ARG B O 1
ATOM 8382 N N . ALA B 1 234 ? 179.939 139.141 103.271 1.00 63.37 234 ALA B N 1
ATOM 8383 C CA . ALA B 1 234 ? 179.799 140.542 103.632 1.00 67.46 234 ALA B CA 1
ATOM 8384 C C . ALA B 1 234 ? 181.150 141.240 103.514 1.00 67.31 234 ALA B C 1
ATOM 8385 O O . ALA B 1 234 ? 182.152 140.645 103.106 1.00 72.81 234 ALA B O 1
ATOM 8387 N N . LYS B 1 235 ? 181.170 142.526 103.868 1.00 64.09 235 LYS B N 1
ATOM 8388 C CA . LYS B 1 235 ? 182.385 143.323 103.783 1.00 63.21 235 LYS B CA 1
ATOM 8389 C C . LYS B 1 235 ? 182.714 144.099 105.050 1.00 61.97 235 LYS B C 1
ATOM 8390 O O . LYS B 1 235 ? 183.802 144.679 105.124 1.00 65.70 235 LYS B O 1
ATOM 8396 N N . LEU B 1 236 ? 181.827 144.131 106.040 1.00 64.64 236 LEU B N 1
ATOM 8397 C CA . LEU B 1 236 ? 182.085 144.882 107.259 1.00 63.66 236 LEU B CA 1
ATOM 8398 C C . LEU B 1 236 ? 181.269 144.275 108.391 1.00 63.72 236 LEU B C 1
ATOM 8399 O O . LEU B 1 236 ? 180.106 143.914 108.199 1.00 63.05 236 LEU B O 1
ATOM 8404 N N . ASN B 1 237 ? 181.884 144.170 109.564 1.00 63.89 237 ASN B N 1
ATOM 8405 C CA . ASN B 1 237 ? 181.256 143.578 110.735 1.00 62.14 237 ASN B CA 1
ATOM 8406 C C . ASN B 1 237 ? 181.037 144.635 111.806 1.00 61.52 237 ASN B C 1
ATOM 8407 O O . ASN B 1 237 ? 181.932 145.434 112.098 1.00 62.75 237 ASN B O 1
ATOM 8412 N N . ILE B 1 238 ? 179.846 144.629 112.395 1.00 64.06 238 ILE B N 1
ATOM 8413 C CA . ILE B 1 238 ? 179.499 145.525 113.490 1.00 62.91 238 ILE B CA 1
ATOM 8414 C C . ILE B 1 238 ? 179.341 144.682 114.745 1.00 59.70 238 ILE B C 1
ATOM 8415 O O . ILE B 1 238 ? 178.502 143.774 114.792 1.00 55.33 238 ILE B O 1
ATOM 8420 N N . ILE B 1 239 ? 180.145 144.980 115.759 1.00 63.47 239 ILE B N 1
ATOM 8421 C CA . ILE B 1 239 ? 180.139 144.243 117.015 1.00 64.52 239 ILE B CA 1
ATOM 8422 C C . ILE B 1 239 ? 179.530 145.151 118.071 1.00 66.56 239 ILE B C 1
ATOM 8423 O O . ILE B 1 239 ? 180.156 146.128 118.501 1.00 71.78 239 ILE B O 1
ATOM 8428 N N . ILE B 1 240 ? 178.306 144.838 118.490 1.00 64.12 240 ILE B N 1
ATOM 8429 C CA . ILE B 1 240 ? 177.668 145.620 119.540 1.00 64.00 240 ILE B CA 1
ATOM 8430 C C . ILE B 1 240 ? 178.146 145.164 120.910 1.00 68.54 240 ILE B C 1
ATOM 8431 O O . ILE B 1 240 ? 178.635 145.966 121.712 1.00 80.01 240 ILE B O 1
ATOM 8436 N N . CYS B 1 241 ? 178.025 143.872 121.195 1.00 62.09 241 CYS B N 1
ATOM 8437 C CA . CYS B 1 241 ? 178.475 143.310 122.461 1.00 64.81 241 CYS B CA 1
ATOM 8438 C C . CYS B 1 241 ? 179.854 142.706 122.241 1.00 66.51 241 CYS B C 1
ATOM 8439 O O . CYS B 1 241 ? 179.989 141.660 121.600 1.00 67.78 241 CYS B O 1
ATOM 8442 N N . SER B 1 242 ? 180.877 143.370 122.775 1.00 68.83 242 SER B N 1
ATOM 8443 C CA . SER B 1 242 ? 182.234 142.857 122.643 1.00 74.98 242 SER B CA 1
ATOM 8444 C C . SER B 1 242 ? 182.435 141.598 123.471 1.00 74.51 242 SER B C 1
ATOM 8445 O O . SER B 1 242 ? 183.268 140.752 123.132 1.00 81.61 242 SER B O 1
ATOM 8448 N N . LYS B 1 243 ? 181.705 141.473 124.576 1.00 70.05 243 LYS B N 1
ATOM 8449 C CA . LYS B 1 243 ? 181.983 140.403 125.523 1.00 76.08 243 LYS B CA 1
ATOM 8450 C C . LYS B 1 243 ? 181.690 139.034 124.913 1.00 72.89 243 LYS B C 1
ATOM 8451 O O . LYS B 1 243 ? 182.463 138.085 125.090 1.00 71.92 243 LYS B O 1
ATOM 8457 N N . SER B 1 244 ? 180.597 138.923 124.158 1.00 72.00 244 SER B N 1
ATOM 8458 C CA . SER B 1 244 ? 180.107 137.616 123.736 1.00 68.09 244 SER B CA 1
ATOM 8459 C C . SER B 1 244 ? 180.794 137.125 122.467 1.00 73.50 244 SER B C 1
ATOM 8460 O O . SER B 1 244 ? 181.301 135.999 122.424 1.00 78.42 244 SER B O 1
ATOM 8463 N N . LEU B 1 245 ? 180.825 137.951 121.426 1.00 70.66 245 LEU B N 1
ATOM 8464 C CA . LEU B 1 245 ? 181.195 137.489 120.096 1.00 66.10 245 LEU B CA 1
ATOM 8465 C C . LEU B 1 245 ? 182.328 138.319 119.509 1.00 67.80 245 LEU B C 1
ATOM 8466 O O . LEU B 1 245 ? 182.284 138.720 118.343 1.00 72.48 245 LEU B O 1
ATOM 8471 N N . THR B 1 246 ? 183.367 138.587 120.300 1.00 67.28 246 THR B N 1
ATOM 8472 C CA . THR B 1 246 ? 184.559 139.217 119.741 1.00 67.15 246 THR B CA 1
ATOM 8473 C C . THR B 1 246 ? 185.475 138.187 119.093 1.00 68.27 246 THR B C 1
ATOM 8474 O O . THR B 1 246 ? 186.092 138.463 118.057 1.00 73.09 246 THR B O 1
ATOM 8478 N N . ASN B 1 247 ? 185.570 136.994 119.684 1.00 66.03 247 ASN B N 1
ATOM 8479 C CA . ASN B 1 247 ? 186.387 135.941 119.091 1.00 68.25 247 ASN B CA 1
ATOM 8480 C C . ASN B 1 247 ? 185.844 135.531 117.729 1.00 66.50 247 ASN B C 1
ATOM 8481 O O . ASN B 1 247 ? 186.614 135.219 116.814 1.00 66.72 247 ASN B O 1
ATOM 8486 N N . LEU B 1 248 ? 184.519 135.537 117.572 1.00 64.70 248 LEU B N 1
ATOM 8487 C CA . LEU B 1 248 ? 183.929 135.246 116.270 1.00 68.57 248 LEU B CA 1
ATOM 8488 C C . LEU B 1 248 ? 184.339 136.289 115.239 1.00 65.11 248 LEU B C 1
ATOM 8489 O O . LEU B 1 248 ? 184.681 135.947 114.101 1.00 68.51 248 LEU B O 1
ATOM 8494 N N . ALA B 1 249 ? 184.321 137.566 115.624 1.00 61.16 249 ALA B N 1
ATOM 8495 C CA . ALA B 1 249 ? 184.745 138.623 114.712 1.00 64.61 249 ALA B CA 1
ATOM 8496 C C . ALA B 1 249 ? 186.215 138.481 114.344 1.00 65.99 249 ALA B C 1
ATOM 8497 O O . ALA B 1 249 ? 186.588 138.638 113.176 1.00 68.49 249 ALA B O 1
ATOM 8499 N N . ARG B 1 250 ? 187.065 138.188 115.329 1.00 65.15 250 ARG B N 1
ATOM 8500 C CA . ARG B 1 250 ? 188.489 138.024 115.053 1.00 61.57 250 ARG B CA 1
ATOM 8501 C C . ARG B 1 250 ? 188.740 136.849 114.117 1.00 65.73 250 ARG B C 1
ATOM 8502 O O . ARG B 1 250 ? 189.543 136.951 113.181 1.00 72.43 250 ARG B O 1
ATOM 8510 N N . LYS B 1 251 ? 188.058 135.725 114.350 1.00 62.79 251 LYS B N 1
ATOM 8511 C CA . LYS B 1 251 ? 188.237 134.560 113.492 1.00 62.77 251 LYS B CA 1
ATOM 8512 C C . LYS B 1 251 ? 187.716 134.817 112.087 1.00 64.49 251 LYS B C 1
ATOM 8513 O O . LYS B 1 251 ? 188.313 134.358 111.108 1.00 68.92 251 LYS B O 1
ATOM 8519 N N . MET B 1 252 ? 186.595 135.528 111.963 1.00 61.56 252 MET B N 1
ATOM 8520 C CA . MET B 1 252 ? 186.092 135.849 110.636 1.00 63.63 252 MET B CA 1
ATOM 8521 C C . MET B 1 252 ? 187.026 136.806 109.911 1.00 65.22 252 MET B C 1
ATOM 8522 O O . MET B 1 252 ? 187.180 136.709 108.690 1.00 69.69 252 MET B O 1
ATOM 8527 N N . GLN B 1 253 ? 187.663 137.724 110.639 1.00 63.54 253 GLN B N 1
ATOM 8528 C CA . GLN B 1 253 ? 188.691 138.558 110.027 1.00 66.68 253 GLN B CA 1
ATOM 8529 C C . GLN B 1 253 ? 189.870 137.718 109.557 1.00 66.87 253 GLN B C 1
ATOM 8530 O O . GLN B 1 253 ? 190.398 137.930 108.459 1.00 68.05 253 GLN B O 1
ATOM 8536 N N . LYS B 1 254 ? 190.299 136.761 110.379 1.00 66.92 254 LYS B N 1
ATOM 8537 C CA . LYS B 1 254 ? 191.445 135.932 110.022 1.00 67.02 254 LYS B CA 1
ATOM 8538 C C . LYS B 1 254 ? 191.150 135.059 108.808 1.00 70.29 254 LYS B C 1
ATOM 8539 O O . LYS B 1 254 ? 192.002 134.906 107.925 1.00 76.51 254 LYS B O 1
ATOM 8545 N N . ASN B 1 255 ? 189.950 134.488 108.739 1.00 68.08 255 ASN B N 1
ATOM 8546 C CA . ASN B 1 255 ? 189.637 133.502 107.713 1.00 69.41 255 ASN B CA 1
ATOM 8547 C C . ASN B 1 255 ? 189.006 134.094 106.460 1.00 71.81 255 ASN B C 1
ATOM 8548 O O . ASN B 1 255 ? 189.034 133.443 105.409 1.00 77.76 255 ASN B O 1
ATOM 8553 N N . TYR B 1 256 ? 188.445 135.301 106.531 1.00 65.86 256 TYR B N 1
ATOM 8554 C CA . TYR B 1 256 ? 187.756 135.888 105.393 1.00 64.18 256 TYR B CA 1
ATOM 8555 C C . TYR B 1 256 ? 188.219 137.297 105.055 1.00 67.26 256 TYR B C 1
ATOM 8556 O O . TYR B 1 256 ? 187.689 137.889 104.109 1.00 74.52 256 TYR B O 1
ATOM 8565 N N . GLY B 1 257 ? 189.183 137.848 105.784 1.00 67.36 257 GLY B N 1
ATOM 8566 C CA . GLY B 1 257 ? 189.581 139.226 105.543 1.00 68.97 257 GLY B CA 1
ATOM 8567 C C . GLY B 1 257 ? 188.471 140.217 105.813 1.00 68.38 257 GLY B C 1
ATOM 8568 O O . GLY B 1 257 ? 188.260 141.145 105.022 1.00 76.63 257 GLY B O 1
ATOM 8569 N N . MET B 1 258 ? 187.754 140.039 106.916 1.00 63.47 258 MET B N 1
ATOM 8570 C CA . MET B 1 258 ? 186.596 140.863 107.241 1.00 65.51 258 MET B CA 1
ATOM 8571 C C . MET B 1 258 ? 186.927 141.802 108.390 1.00 70.44 258 MET B C 1
ATOM 8572 O O . MET B 1 258 ? 187.000 141.352 109.544 1.00 76.88 258 MET B O 1
ATOM 8577 N N . PRO B 1 259 ? 187.125 143.094 108.144 1.00 68.07 259 PRO B N 1
ATOM 8578 C CA . PRO B 1 259 ? 187.396 144.015 109.253 1.00 68.00 259 PRO B CA 1
ATOM 8579 C C . PRO B 1 259 ? 186.183 144.161 110.158 1.00 66.03 259 PRO B C 1
ATOM 8580 O O . PRO B 1 259 ? 185.042 144.220 109.695 1.00 67.12 259 PRO B O 1
ATOM 8584 N N . TYR B 1 260 ? 186.440 144.218 111.459 1.00 65.67 260 TYR B N 1
ATOM 8585 C CA . TYR B 1 260 ? 185.385 144.388 112.445 1.00 65.24 260 TYR B CA 1
ATOM 8586 C C . TYR B 1 260 ? 185.283 145.852 112.858 1.00 67.13 260 TYR B C 1
ATOM 8587 O O . TYR B 1 260 ? 186.129 146.681 112.521 1.00 70.86 260 TYR B O 1
ATOM 8596 N N . LEU B 1 261 ? 184.227 146.162 113.604 1.00 69.74 261 LEU B N 1
ATOM 8597 C CA . LEU B 1 261 ? 183.995 147.526 114.068 1.00 68.65 261 LEU B CA 1
ATOM 8598 C C . LEU B 1 261 ? 183.233 147.446 115.382 1.00 72.49 261 LEU B C 1
ATOM 8599 O O . LEU B 1 261 ? 182.082 147.000 115.407 1.00 73.55 261 LEU B O 1
ATOM 8604 N N . GLU B 1 262 ? 183.871 147.877 116.466 1.00 71.57 262 GLU B N 1
ATOM 8605 C CA . GLU B 1 262 ? 183.298 147.775 117.806 1.00 71.24 262 GLU B CA 1
ATOM 8606 C C . GLU B 1 262 ? 182.589 149.083 118.131 1.00 73.19 262 GLU B C 1
ATOM 8607 O O . GLU B 1 262 ? 183.230 150.088 118.445 1.00 82.62 262 GLU B O 1
ATOM 8613 N N . GLU B 1 263 ? 181.261 149.074 118.056 1.00 68.15 263 GLU B N 1
ATOM 8614 C CA . GLU B 1 263 ? 180.467 150.250 118.383 1.00 73.72 263 GLU B CA 1
ATOM 8615 C C . GLU B 1 263 ? 179.239 149.809 119.167 1.00 75.97 263 GLU B C 1
ATOM 8616 O O . GLU B 1 263 ? 179.079 148.634 119.511 1.00 78.07 263 GLU B O 1
ATOM 8622 N N . SER B 1 264 ? 178.367 150.772 119.449 1.00 75.41 264 SER B N 1
ATOM 8623 C CA . SER B 1 264 ? 177.111 150.522 120.135 1.00 74.10 264 SER B CA 1
ATOM 8624 C C . SER B 1 264 ? 176.075 151.491 119.590 1.00 71.06 264 SER B C 1
ATOM 8625 O O . SER B 1 264 ? 176.411 152.512 118.986 1.00 72.75 264 SER B O 1
ATOM 8628 N N . PHE B 1 265 ? 174.806 151.158 119.806 1.00 65.40 265 PHE B N 1
ATOM 8629 C CA . PHE B 1 265 ? 173.704 151.941 119.263 1.00 66.45 265 PHE B CA 1
ATOM 8630 C C . PHE B 1 265 ? 172.800 152.492 120.360 1.00 71.40 265 PHE B C 1
ATOM 8631 O O . PHE B 1 265 ? 171.618 152.745 120.128 1.00 76.85 265 PHE B O 1
ATOM 8639 N N . TYR B 1 266 ? 173.345 152.696 121.554 1.00 68.80 266 TYR B N 1
ATOM 8640 C CA . TYR B 1 266 ? 172.602 153.283 122.665 1.00 64.35 266 TYR B CA 1
ATOM 8641 C C . TYR B 1 266 ? 173.081 154.721 122.836 1.00 66.47 266 TYR B C 1
ATOM 8642 O O . TYR B 1 266 ? 174.157 154.966 123.385 1.00 74.23 266 TYR B O 1
ATOM 8651 N N . GLY B 1 267 ? 172.280 155.671 122.364 1.00 58.86 267 GLY B N 1
ATOM 8652 C CA . GLY B 1 267 ? 172.580 157.079 122.479 1.00 62.03 267 GLY B CA 1
ATOM 8653 C C . GLY B 1 267 ? 172.292 157.802 121.187 1.00 69.49 267 GLY B C 1
ATOM 8654 O O . GLY B 1 267 ? 171.616 157.286 120.292 1.00 80.60 267 GLY B O 1
ATOM 8655 N N . MET B 1 268 ? 172.792 159.031 121.090 1.00 67.42 268 MET B N 1
ATOM 8656 C CA . MET B 1 268 ? 172.741 159.788 119.845 1.00 69.37 268 MET B CA 1
ATOM 8657 C C . MET B 1 268 ? 174.127 160.107 119.314 1.00 71.19 268 MET B C 1
ATOM 8658 O O . MET B 1 268 ? 174.409 159.850 118.137 1.00 74.61 268 MET B O 1
ATOM 8663 N N . THR B 1 269 ? 175.004 160.669 120.148 1.00 67.48 269 THR B N 1
ATOM 8664 C CA . THR B 1 269 ? 176.383 160.887 119.725 1.00 73.38 269 THR B CA 1
ATOM 8665 C C . THR B 1 269 ? 177.091 159.563 119.467 1.00 76.52 269 THR B C 1
ATOM 8666 O O . THR B 1 269 ? 177.876 159.446 118.518 1.00 80.81 269 THR B O 1
ATOM 8670 N N . ASP B 1 270 ? 176.825 158.556 120.300 1.00 68.30 270 ASP B N 1
ATOM 8671 C CA . ASP B 1 270 ? 177.417 157.241 120.088 1.00 70.09 270 ASP B CA 1
ATOM 8672 C C . ASP B 1 270 ? 176.944 156.633 118.772 1.00 70.43 270 ASP B C 1
ATOM 8673 O O . ASP B 1 270 ? 177.747 156.103 117.996 1.00 73.40 270 ASP B O 1
ATOM 8678 N N . THR B 1 271 ? 175.640 156.718 118.494 1.00 66.55 271 THR B N 1
ATOM 8679 C CA . THR B 1 271 ? 175.128 156.218 117.222 1.00 67.88 271 THR B CA 1
ATOM 8680 C C . THR B 1 271 ? 175.643 157.034 116.047 1.00 68.41 271 THR B C 1
ATOM 8681 O O . THR B 1 271 ? 175.904 156.476 114.977 1.00 71.19 271 THR B O 1
ATOM 8685 N N . ALA B 1 272 ? 175.787 158.349 116.218 1.00 67.53 272 ALA B N 1
ATOM 8686 C CA . ALA B 1 272 ? 176.335 159.175 115.148 1.00 68.81 272 ALA B CA 1
ATOM 8687 C C . ALA B 1 272 ? 177.759 158.755 114.812 1.00 69.56 272 ALA B C 1
ATOM 8688 O O . ALA B 1 272 ? 178.113 158.594 113.637 1.00 74.84 272 ALA B O 1
ATOM 8690 N N . LYS B 1 273 ? 178.590 158.561 115.839 1.00 63.93 273 LYS B N 1
ATOM 8691 C CA . LYS B 1 273 ? 179.960 158.116 115.607 1.00 66.76 273 LYS B CA 1
ATOM 8692 C C . LYS B 1 273 ? 179.987 156.729 114.979 1.00 71.47 273 LYS B C 1
ATOM 8693 O O . LYS B 1 273 ? 180.797 156.461 114.082 1.00 74.82 273 LYS B O 1
ATOM 8699 N N . ALA B 1 274 ? 179.111 155.833 115.439 1.00 68.40 274 ALA B N 1
ATOM 8700 C CA . ALA B 1 274 ? 179.057 154.491 114.872 1.00 66.83 274 ALA B CA 1
ATOM 8701 C C . ALA B 1 274 ? 178.703 154.537 113.392 1.00 67.92 274 ALA B C 1
ATOM 8702 O O . ALA B 1 274 ? 179.333 153.862 112.572 1.00 73.07 274 ALA B O 1
ATOM 8704 N N . LEU B 1 275 ? 177.701 155.340 113.032 1.00 65.65 275 LEU B N 1
ATOM 8705 C CA . LEU B 1 275 ? 177.296 155.436 111.634 1.00 66.13 275 LEU B CA 1
ATOM 8706 C C . LEU B 1 275 ? 178.389 156.069 110.783 1.00 64.93 275 LEU B C 1
ATOM 8707 O O . LEU B 1 275 ? 178.624 155.640 109.646 1.00 68.00 275 LEU B O 1
ATOM 8712 N N . ARG B 1 276 ? 179.072 157.086 111.313 1.00 62.42 276 ARG B N 1
ATOM 8713 C CA . ARG B 1 276 ? 180.167 157.696 110.566 1.00 64.79 276 ARG B CA 1
ATOM 8714 C C . ARG B 1 276 ? 181.292 156.697 110.318 1.00 69.93 276 ARG B C 1
ATOM 8715 O O . ARG B 1 276 ? 181.815 156.602 109.200 1.00 76.37 276 ARG B O 1
ATOM 8723 N N . ASP B 1 277 ? 181.669 155.933 111.347 1.00 65.56 277 ASP B N 1
ATOM 8724 C CA . ASP B 1 277 ? 182.716 154.931 111.176 1.00 68.30 277 ASP B CA 1
ATOM 8725 C C . ASP B 1 277 ? 182.282 153.838 110.208 1.00 70.63 277 ASP B C 1
ATOM 8726 O O . ASP B 1 277 ? 183.097 153.328 109.428 1.00 75.70 277 ASP B O 1
ATOM 8731 N N . ILE B 1 278 ? 181.002 153.463 110.251 1.00 68.37 278 ILE B N 1
ATOM 8732 C CA . ILE B 1 278 ? 180.471 152.497 109.296 1.00 69.06 278 ILE B CA 1
ATOM 8733 C C . ILE B 1 278 ? 180.623 153.025 107.878 1.00 69.15 278 ILE B C 1
ATOM 8734 O O . ILE B 1 278 ? 181.032 152.296 106.968 1.00 71.73 278 ILE B O 1
ATOM 8739 N N . ALA B 1 279 ? 180.297 154.302 107.672 1.00 68.97 279 ALA B N 1
ATOM 8740 C CA . ALA B 1 279 ? 180.437 154.899 106.348 1.00 73.72 279 ALA B CA 1
ATOM 8741 C C . ALA B 1 279 ? 181.888 154.886 105.885 1.00 74.54 279 ALA B C 1
ATOM 8742 O O . ALA B 1 279 ? 182.173 154.565 104.726 1.00 78.80 279 ALA B O 1
ATOM 8744 N N . ARG B 1 280 ? 182.820 155.227 106.780 1.00 72.56 280 ARG B N 1
ATOM 8745 C CA . ARG B 1 280 ? 184.235 155.218 106.408 1.00 74.01 280 ARG B CA 1
ATOM 8746 C C . ARG B 1 280 ? 184.692 153.820 106.004 1.00 77.46 280 ARG B C 1
ATOM 8747 O O . ARG B 1 280 ? 185.333 153.637 104.960 1.00 82.58 280 ARG B O 1
ATOM 8755 N N . GLU B 1 281 ? 184.375 152.817 106.825 1.00 77.65 281 GLU B N 1
ATOM 8756 C CA . GLU B 1 281 ? 184.839 151.466 106.532 1.00 75.12 281 GLU B CA 1
ATOM 8757 C C . GLU B 1 281 ? 184.132 150.859 105.330 1.00 77.02 281 GLU B C 1
ATOM 8758 O O . GLU B 1 281 ? 184.698 149.977 104.676 1.00 80.94 281 GLU B O 1
ATOM 8764 N N . LEU B 1 282 ? 182.914 151.306 105.021 1.00 75.78 282 LEU B N 1
ATOM 8765 C CA . LEU B 1 282 ? 182.258 150.851 103.803 1.00 73.88 282 LEU B CA 1
ATOM 8766 C C . LEU B 1 282 ? 182.875 151.503 102.573 1.00 78.84 282 LEU B C 1
ATOM 8767 O O . LEU B 1 282 ? 183.049 150.847 101.541 1.00 83.84 282 LEU B O 1
ATOM 8772 N N . ASP B 1 283 ? 183.214 152.791 102.663 1.00 79.87 283 ASP B N 1
ATOM 8773 C CA . ASP B 1 283 ? 183.841 153.467 101.535 1.00 85.77 283 ASP B CA 1
ATOM 8774 C C . ASP B 1 283 ? 185.261 152.984 101.294 1.00 91.54 283 ASP B C 1
ATOM 8775 O O . ASP B 1 283 ? 185.765 153.115 100.174 1.00 100.42 283 ASP B O 1
ATOM 8780 N N . ASP B 1 284 ? 185.923 152.446 102.320 1.00 85.88 284 ASP B N 1
ATOM 8781 C CA . ASP B 1 284 ? 187.234 151.846 102.093 1.00 89.68 284 ASP B CA 1
ATOM 8782 C C . ASP B 1 284 ? 187.112 150.602 101.217 1.00 90.75 284 ASP B C 1
ATOM 8783 O O . ASP B 1 284 ? 187.790 150.499 100.190 1.00 94.70 284 ASP B O 1
ATOM 8788 N N . ALA B 1 285 ? 186.245 149.663 101.595 1.00 85.61 285 ALA B N 1
ATOM 8789 C CA . ALA B 1 285 ? 186.188 148.351 100.968 1.00 87.23 285 ALA B CA 1
ATOM 8790 C C . ALA B 1 285 ? 185.549 148.362 99.585 1.00 89.74 285 ALA B C 1
ATOM 8791 O O . ALA B 1 285 ? 185.935 147.552 98.734 1.00 96.00 285 ALA B O 1
ATOM 8793 N N . VAL B 1 286 ? 184.590 149.245 99.331 1.00 88.74 286 VAL B N 1
ATOM 8794 C CA . VAL B 1 286 ? 183.994 149.346 98.005 1.00 93.97 286 VAL B CA 1
ATOM 8795 C C . VAL B 1 286 ? 184.351 150.719 97.454 1.00 95.76 286 VAL B C 1
ATOM 8796 O O . VAL B 1 286 ? 183.862 151.746 97.939 1.00 98.74 286 VAL B O 1
ATOM 8800 N N . GLY B 1 287 ? 185.236 150.747 96.471 1.00 97.99 287 GLY B N 1
ATOM 8801 C CA . GLY B 1 287 ? 185.791 151.981 95.961 1.00 107.87 287 GLY B CA 1
ATOM 8802 C C . GLY B 1 287 ? 186.732 152.615 96.966 1.00 115.82 287 GLY B C 1
ATOM 8803 O O . GLY B 1 287 ? 187.107 152.019 97.974 1.00 110.88 287 GLY B O 1
ATOM 8804 N N . GLY B 1 288 ? 187.112 153.857 96.668 1.00 123.50 288 GLY B N 1
ATOM 8805 C CA . GLY B 1 288 ? 187.985 154.601 97.550 1.00 122.22 288 GLY B CA 1
ATOM 8806 C C . GLY B 1 288 ? 187.230 155.536 98.477 1.00 119.56 288 GLY B C 1
ATOM 8807 O O . GLY B 1 288 ? 186.011 155.675 98.408 1.00 114.22 288 GLY B O 1
ATOM 8808 N N . LEU B 1 289 ? 187.986 156.177 99.373 1.00 119.32 289 LEU B N 1
ATOM 8809 C CA . LEU B 1 289 ? 187.397 157.219 100.208 1.00 120.25 289 LEU B CA 1
ATOM 8810 C C . LEU B 1 289 ? 186.940 158.395 99.359 1.00 118.62 289 LEU B C 1
ATOM 8811 O O . LEU B 1 289 ? 185.877 158.973 99.610 1.00 119.22 289 LEU B O 1
ATOM 8816 N N . GLU B 1 290 ? 187.728 158.763 98.350 1.00 119.24 290 GLU B N 1
ATOM 8817 C CA . GLU B 1 290 ? 187.241 159.656 97.308 1.00 123.28 290 GLU B CA 1
ATOM 8818 C C . GLU B 1 290 ? 185.944 159.097 96.733 1.00 119.87 290 GLU B C 1
ATOM 8819 O O . GLU B 1 290 ? 185.672 157.899 96.824 1.00 118.28 290 GLU B O 1
ATOM 8825 N N . LYS B 1 291 ? 185.133 159.984 96.151 1.00 118.03 291 LYS B N 1
ATOM 8826 C CA . LYS B 1 291 ? 183.734 159.713 95.806 1.00 116.59 291 LYS B CA 1
ATOM 8827 C C . LYS B 1 291 ? 182.985 159.210 97.049 1.00 110.20 291 LYS B C 1
ATOM 8828 O O . LYS B 1 291 ? 182.531 158.070 97.161 1.00 110.67 291 LYS B O 1
ATOM 8834 N N . ARG B 1 292 ? 182.865 160.142 97.996 1.00 105.37 292 ARG B N 1
ATOM 8835 C CA . ARG B 1 292 ? 182.378 159.873 99.349 1.00 100.26 292 ARG B CA 1
ATOM 8836 C C . ARG B 1 292 ? 180.877 159.578 99.298 1.00 95.54 292 ARG B C 1
ATOM 8837 O O . ARG B 1 292 ? 180.031 160.349 99.757 1.00 98.19 292 ARG B O 1
ATOM 8845 N N . ILE B 1 293 ? 180.555 158.416 98.722 1.00 89.78 293 ILE B N 1
ATOM 8846 C CA . ILE B 1 293 ? 179.158 158.061 98.493 1.00 91.61 293 ILE B CA 1
ATOM 8847 C C . ILE B 1 293 ? 178.445 157.779 99.812 1.00 94.03 293 ILE B C 1
ATOM 8848 O O . ILE B 1 293 ? 177.354 158.305 100.065 1.00 94.60 293 ILE B O 1
ATOM 8853 N N . MET B 1 294 ? 179.045 156.958 100.676 1.00 90.81 294 MET B N 1
ATOM 8854 C CA . MET B 1 294 ? 178.381 156.575 101.918 1.00 85.32 294 MET B CA 1
ATOM 8855 C C . MET B 1 294 ? 178.361 157.720 102.923 1.00 82.26 294 MET B C 1
ATOM 8856 O O . MET B 1 294 ? 177.346 157.951 103.593 1.00 83.93 294 MET B O 1
ATOM 8861 N N . GLN B 1 295 ? 179.472 158.449 103.030 1.00 80.51 295 GLN B N 1
ATOM 8862 C CA . GLN B 1 295 ? 179.593 159.466 104.066 1.00 81.13 295 GLN B CA 1
ATOM 8863 C C . GLN B 1 295 ? 178.583 160.587 103.868 1.00 82.46 295 GLN B C 1
ATOM 8864 O O . GLN B 1 295 ? 178.037 161.115 104.840 1.00 85.00 295 GLN B O 1
ATOM 8870 N N . ASP B 1 296 ? 178.336 160.978 102.616 1.00 82.30 296 ASP B N 1
ATOM 8871 C CA . ASP B 1 296 ? 177.428 162.092 102.357 1.00 83.82 296 ASP B CA 1
ATOM 8872 C C . ASP B 1 296 ? 176.010 161.774 102.814 1.00 83.54 296 ASP B C 1
ATOM 8873 O O . ASP B 1 296 ? 175.384 162.569 103.528 1.00 87.57 296 ASP B O 1
ATOM 8878 N N . ARG B 1 297 ? 175.488 160.611 102.420 1.00 78.13 297 ARG B N 1
ATOM 8879 C CA . ARG B 1 297 ? 174.141 160.232 102.832 1.00 81.64 297 ARG B CA 1
ATOM 8880 C C . ARG B 1 297 ? 174.077 159.978 104.332 1.00 82.23 297 ARG B C 1
ATOM 8881 O O . ARG B 1 297 ? 173.071 160.298 104.977 1.00 81.88 297 ARG B O 1
ATOM 8889 N N . VAL B 1 298 ? 175.138 159.400 104.904 1.00 79.85 298 VAL B N 1
ATOM 8890 C CA . VAL B 1 298 ? 175.165 159.215 106.350 1.00 77.25 298 VAL B CA 1
ATOM 8891 C C . VAL B 1 298 ? 175.082 160.556 107.064 1.00 79.04 298 VAL B C 1
ATOM 8892 O O . VAL B 1 298 ? 174.322 160.704 108.024 1.00 84.30 298 VAL B O 1
ATOM 8896 N N . GLU B 1 299 ? 175.836 161.556 106.604 1.00 76.72 299 GLU B N 1
ATOM 8897 C CA . GLU B 1 299 ? 175.797 162.869 107.240 1.00 78.52 299 GLU B CA 1
ATOM 8898 C C . GLU B 1 299 ? 174.440 163.536 107.059 1.00 78.41 299 GLU B C 1
ATOM 8899 O O . GLU B 1 299 ? 173.934 164.182 107.984 1.00 80.90 299 GLU B O 1
ATOM 8905 N N . LYS B 1 300 ? 173.836 163.397 105.878 1.00 74.06 300 LYS B N 1
ATOM 8906 C CA . LYS B 1 300 ? 172.516 163.978 105.649 1.00 75.64 300 LYS B CA 1
ATOM 8907 C C . LYS B 1 300 ? 171.476 163.375 106.589 1.00 78.87 300 LYS B C 1
ATOM 8908 O O . LYS B 1 300 ? 170.725 164.102 107.261 1.00 83.98 300 LYS B O 1
ATOM 8914 N N . LEU B 1 301 ? 171.422 162.042 106.647 1.00 75.51 301 LEU B N 1
ATOM 8915 C CA . LEU B 1 301 ? 170.485 161.375 107.541 1.00 75.12 301 LEU B CA 1
ATOM 8916 C C . LEU B 1 301 ? 170.769 161.733 108.991 1.00 74.46 301 LEU B C 1
ATOM 8917 O O . LEU B 1 301 ? 169.841 161.966 109.775 1.00 77.30 301 LEU B O 1
ATOM 8922 N N . LEU B 1 302 ? 172.048 161.780 109.366 1.00 71.33 302 LEU B N 1
ATOM 8923 C CA . LEU B 1 302 ? 172.413 162.131 110.730 1.00 73.05 302 LEU B CA 1
ATOM 8924 C C . LEU B 1 302 ? 171.901 163.515 111.088 1.00 75.33 302 LEU B C 1
ATOM 8925 O O . LEU B 1 302 ? 171.269 163.700 112.129 1.00 79.08 302 LEU B O 1
ATOM 8930 N N . GLU B 1 303 ? 172.133 164.496 110.216 1.00 72.26 303 GLU B N 1
ATOM 8931 C CA . GLU B 1 303 ? 171.683 165.854 110.494 1.00 77.08 303 GLU B CA 1
ATOM 8932 C C . GLU B 1 303 ? 170.170 165.906 110.662 1.00 77.38 303 GLU B C 1
ATOM 8933 O O . GLU B 1 303 ? 169.663 166.403 111.678 1.00 81.83 303 GLU B O 1
ATOM 8939 N N . GLU B 1 304 ? 169.432 165.364 109.690 1.00 73.07 304 GLU B N 1
ATOM 8940 C CA . GLU B 1 304 ? 167.975 165.462 109.738 1.00 74.82 304 GLU B CA 1
ATOM 8941 C C . GLU B 1 304 ? 167.410 164.752 110.966 1.00 77.03 304 GLU B C 1
ATOM 8942 O O . GLU B 1 304 ? 166.653 165.342 111.756 1.00 80.26 304 GLU B O 1
ATOM 8948 N N . GLU B 1 305 ? 167.786 163.486 111.155 1.00 72.78 305 GLU B N 1
ATOM 8949 C CA . GLU B 1 305 ? 167.208 162.702 112.234 1.00 71.92 305 GLU B CA 1
ATOM 8950 C C . GLU B 1 305 ? 167.674 163.194 113.597 1.00 70.71 305 GLU B C 1
ATOM 8951 O O . GLU B 1 305 ? 166.901 163.153 114.557 1.00 68.34 305 GLU B O 1
ATOM 8957 N N . GLU B 1 306 ? 168.915 163.676 113.708 1.00 70.61 306 GLU B N 1
ATOM 8958 C CA . GLU B 1 306 ? 169.391 164.217 114.973 1.00 70.09 306 GLU B CA 1
ATOM 8959 C C . GLU B 1 306 ? 168.651 165.493 115.342 1.00 67.52 306 GLU B C 1
ATOM 8960 O O . GLU B 1 306 ? 168.309 165.696 116.511 1.00 69.87 306 GLU B O 1
ATOM 8966 N N . ALA B 1 307 ? 168.398 166.369 114.366 1.00 66.62 307 ALA B N 1
ATOM 8967 C CA . ALA B 1 307 ? 167.620 167.568 114.658 1.00 64.35 307 ALA B CA 1
ATOM 8968 C C . ALA B 1 307 ? 166.222 167.201 115.139 1.00 65.40 307 ALA B C 1
ATOM 8969 O O . ALA B 1 307 ? 165.734 167.736 116.146 1.00 63.90 307 ALA B O 1
ATOM 8971 N N . THR B 1 308 ? 165.570 166.265 114.441 1.00 67.74 308 THR B N 1
ATOM 8972 C CA . THR B 1 308 ? 164.233 165.855 114.862 1.00 63.00 308 THR B CA 1
ATOM 8973 C C . THR B 1 308 ? 164.246 165.211 116.246 1.00 65.35 308 THR B C 1
ATOM 8974 O O . THR B 1 308 ? 163.366 165.490 117.071 1.00 69.69 308 THR B O 1
ATOM 8978 N N . CYS B 1 309 ? 165.240 164.365 116.525 1.00 67.30 309 CYS B N 1
ATOM 8979 C CA . CYS B 1 309 ? 165.319 163.698 117.818 1.00 67.56 309 CYS B CA 1
ATOM 8980 C C . CYS B 1 309 ? 165.584 164.688 118.943 1.00 67.51 309 CYS B C 1
ATOM 8981 O O . CYS B 1 309 ? 165.026 164.551 120.034 1.00 67.73 309 CYS B O 1
ATOM 8984 N N . ARG B 1 310 ? 166.444 165.680 118.707 1.00 69.10 310 ARG B N 1
ATOM 8985 C CA . ARG B 1 310 ? 166.687 166.697 119.725 1.00 65.19 310 ARG B CA 1
ATOM 8986 C C . ARG B 1 310 ? 165.428 167.507 119.997 1.00 62.82 310 ARG B C 1
ATOM 8987 O O . ARG B 1 310 ? 165.109 167.810 121.156 1.00 65.49 310 ARG B O 1
ATOM 8995 N N . GLU B 1 311 ? 164.696 167.861 118.937 1.00 65.30 311 GLU B N 1
ATOM 8996 C CA . GLU B 1 311 ? 163.440 168.577 119.124 1.00 68.26 311 GLU B CA 1
ATOM 8997 C C . GLU B 1 311 ? 162.453 167.747 119.934 1.00 66.42 311 GLU B C 1
ATOM 8998 O O . GLU B 1 311 ? 161.739 168.277 120.793 1.00 67.08 311 GLU B O 1
ATOM 9004 N N . ARG B 1 312 ? 162.401 166.439 119.676 1.00 67.69 312 ARG B N 1
ATOM 9005 C CA . ARG B 1 312 ? 161.510 165.568 120.437 1.00 66.33 312 ARG B CA 1
ATOM 9006 C C . ARG B 1 312 ? 161.967 165.399 121.883 1.00 64.78 312 ARG B C 1
ATOM 9007 O O . ARG B 1 312 ? 161.131 165.286 122.786 1.00 58.96 312 ARG B O 1
ATOM 9015 N N . LEU B 1 313 ? 163.278 165.367 122.118 1.00 66.96 313 LEU B N 1
ATOM 9016 C CA . LEU B 1 313 ? 163.828 165.079 123.436 1.00 63.40 313 LEU B CA 1
ATOM 9017 C C . LEU B 1 313 ? 163.834 166.287 124.359 1.00 66.20 313 LEU B C 1
ATOM 9018 O O . LEU B 1 313 ? 163.885 166.108 125.581 1.00 64.40 313 LEU B O 1
ATOM 9023 N N . ALA B 1 314 ? 163.804 167.500 123.808 1.00 69.95 314 ALA B N 1
ATOM 9024 C CA . ALA B 1 314 ? 163.874 168.703 124.638 1.00 65.23 314 ALA B CA 1
ATOM 9025 C C . ALA B 1 314 ? 162.847 168.747 125.767 1.00 63.66 314 ALA B C 1
ATOM 9026 O O . ALA B 1 314 ? 163.226 169.114 126.891 1.00 65.64 314 ALA B O 1
ATOM 9028 N N . PRO B 1 315 ? 161.565 168.417 125.561 1.00 64.91 315 PRO B N 1
ATOM 9029 C CA . PRO B 1 315 ? 160.617 168.483 126.688 1.00 64.14 315 PRO B CA 1
ATOM 9030 C C . PRO B 1 315 ? 160.959 167.567 127.854 1.00 64.49 315 PRO B C 1
ATOM 9031 O O . PRO B 1 315 ? 160.688 167.930 129.005 1.00 65.31 315 PRO B O 1
ATOM 9035 N N . TYR B 1 316 ? 161.536 166.394 127.603 1.00 64.23 316 TYR B N 1
ATOM 9036 C CA . TYR B 1 316 ? 161.861 165.461 128.675 1.00 63.84 316 TYR B CA 1
ATOM 9037 C C . TYR B 1 316 ? 163.081 165.877 129.489 1.00 63.48 316 TYR B C 1
ATOM 9038 O O . TYR B 1 316 ? 163.126 165.603 130.696 1.00 64.98 316 TYR B O 1
ATOM 9047 N N . ARG B 1 317 ? 164.065 166.531 128.867 1.00 61.50 317 ARG B N 1
ATOM 9048 C CA . ARG B 1 317 ? 165.264 166.927 129.599 1.00 64.97 317 ARG B CA 1
ATOM 9049 C C . ARG B 1 317 ? 164.939 167.922 130.705 1.00 65.38 317 ARG B C 1
ATOM 9050 O O . ARG B 1 317 ? 165.529 167.863 131.790 1.00 68.49 317 ARG B O 1
ATOM 9058 N N . ALA B 1 318 ? 164.009 168.844 130.448 1.00 60.63 318 ALA B N 1
ATOM 9059 C CA . ALA B 1 318 ? 163.673 169.858 131.441 1.00 59.88 318 ALA B CA 1
ATOM 9060 C C . ALA B 1 318 ? 163.209 169.217 132.742 1.00 62.74 318 ALA B C 1
ATOM 9061 O O . ALA B 1 318 ? 163.591 169.650 133.834 1.00 68.81 318 ALA B O 1
ATOM 9063 N N . ARG B 1 319 ? 162.384 168.176 132.643 1.00 59.01 319 ARG B N 1
ATOM 9064 C CA . ARG B 1 319 ? 161.972 167.440 133.830 1.00 65.51 319 ARG B CA 1
ATOM 9065 C C . ARG B 1 319 ? 163.015 166.429 134.281 1.00 64.43 319 ARG B C 1
ATOM 9066 O O . ARG B 1 319 ? 162.904 165.908 135.395 1.00 63.39 319 ARG B O 1
ATOM 9074 N N . LEU B 1 320 ? 164.019 166.144 133.453 1.00 65.53 320 LEU B N 1
ATOM 9075 C CA . LEU B 1 320 ? 165.067 165.207 133.839 1.00 64.85 320 LEU B CA 1
ATOM 9076 C C . LEU B 1 320 ? 166.442 165.863 133.851 1.00 70.63 320 LEU B C 1
ATOM 9077 O O . LEU B 1 320 ? 167.407 165.294 133.331 1.00 79.46 320 LEU B O 1
ATOM 9082 N N . GLU B 1 321 ? 166.548 167.052 134.434 1.00 66.58 321 GLU B N 1
ATOM 9083 C CA . GLU B 1 321 ? 167.799 167.797 134.471 1.00 69.33 321 GLU B CA 1
ATOM 9084 C C . GLU B 1 321 ? 168.353 167.813 135.888 1.00 72.94 321 GLU B C 1
ATOM 9085 O O . GLU B 1 321 ? 167.637 168.146 136.837 1.00 76.23 321 GLU B O 1
ATOM 9091 N N . GLY B 1 322 ? 169.627 167.450 136.025 1.00 69.98 322 GLY B N 1
ATOM 9092 C CA . GLY B 1 322 ? 170.318 167.524 137.294 1.00 68.17 322 GLY B CA 1
ATOM 9093 C C . GLY B 1 322 ? 170.106 166.352 138.224 1.00 72.07 322 GLY B C 1
ATOM 9094 O O . GLY B 1 322 ? 170.679 166.346 139.321 1.00 81.87 322 GLY B O 1
ATOM 9095 N N . LYS B 1 323 ? 169.307 165.365 137.835 1.00 68.25 323 LYS B N 1
ATOM 9096 C CA . LYS B 1 323 ? 169.067 164.218 138.698 1.00 69.73 323 LYS B CA 1
ATOM 9097 C C . LYS B 1 323 ? 170.309 163.339 138.784 1.00 68.48 323 LYS B C 1
ATOM 9098 O O . LYS B 1 323 ? 171.007 163.120 137.791 1.00 70.59 323 LYS B O 1
ATOM 9104 N N . ARG B 1 324 ? 170.588 162.843 139.984 1.00 69.21 324 ARG B N 1
ATOM 9105 C CA . ARG B 1 324 ? 171.710 161.943 140.193 1.00 70.49 324 ARG B CA 1
ATOM 9106 C C . ARG B 1 324 ? 171.381 160.555 139.654 1.00 67.98 324 ARG B C 1
ATOM 9107 O O . ARG B 1 324 ? 170.217 160.168 139.528 1.00 71.26 324 ARG B O 1
ATOM 9115 N N . SER B 1 325 ? 172.428 159.796 139.339 1.00 64.26 325 SER B N 1
ATOM 9116 C CA . SER B 1 325 ? 172.235 158.481 138.751 1.00 66.22 325 SER B CA 1
ATOM 9117 C C . SER B 1 325 ? 173.356 157.545 139.178 1.00 69.13 325 SER B C 1
ATOM 9118 O O . SER B 1 325 ? 174.499 157.965 139.374 1.00 74.75 325 SER B O 1
ATOM 9121 N N . VAL B 1 326 ? 173.007 156.269 139.321 1.00 67.59 326 VAL B N 1
ATOM 9122 C CA . VAL B 1 326 ? 173.959 155.199 139.596 1.00 70.65 326 VAL B CA 1
ATOM 9123 C C . VAL B 1 326 ? 173.599 154.027 138.695 1.00 67.11 326 VAL B C 1
ATOM 9124 O O . VAL B 1 326 ? 172.424 153.663 138.588 1.00 67.53 326 VAL B O 1
ATOM 9128 N N . LEU B 1 327 ? 174.596 153.443 138.035 1.00 65.65 327 LEU B N 1
ATOM 9129 C CA . LEU B 1 327 ? 174.343 152.378 137.075 1.00 68.10 327 LEU B CA 1
ATOM 9130 C C . LEU B 1 327 ? 175.177 151.147 137.395 1.00 68.79 327 LEU B C 1
ATOM 9131 O O . LEU B 1 327 ? 176.380 151.251 137.652 1.00 73.87 327 LEU B O 1
ATOM 9136 N N . PHE B 1 328 ? 174.523 149.987 137.383 1.00 67.15 328 PHE B N 1
ATOM 9137 C CA . PHE B 1 328 ? 175.177 148.681 137.437 1.00 72.30 328 PHE B CA 1
ATOM 9138 C C . PHE B 1 328 ? 174.659 147.915 136.224 1.00 80.67 328 PHE B C 1
ATOM 9139 O O . PHE B 1 328 ? 173.652 147.207 136.302 1.00 85.03 328 PHE B O 1
ATOM 9147 N N . THR B 1 329 ? 175.332 148.086 135.091 1.00 79.83 329 THR B N 1
ATOM 9148 C CA . THR B 1 329 ? 174.987 147.390 133.862 1.00 81.79 329 THR B CA 1
ATOM 9149 C C . THR B 1 329 ? 176.203 146.610 133.393 1.00 85.93 329 THR B C 1
ATOM 9150 O O . THR B 1 329 ? 177.326 147.120 133.426 1.00 94.26 329 THR B O 1
ATOM 9154 N N . GLY B 1 330 ? 175.977 145.375 132.964 1.00 84.07 330 GLY B N 1
ATOM 9155 C CA . GLY B 1 330 ? 177.086 144.521 132.602 1.00 96.17 330 GLY B CA 1
ATOM 9156 C C . GLY B 1 330 ? 177.800 144.897 131.321 1.00 100.13 330 GLY B C 1
ATOM 9157 O O . GLY B 1 330 ? 178.926 145.400 131.360 1.00 101.65 330 GLY B O 1
ATOM 9158 N N . GLY B 1 331 ? 177.147 144.689 130.181 1.00 97.99 331 GLY B N 1
ATOM 9159 C CA . GLY B 1 331 ? 177.842 144.676 128.908 1.00 87.49 331 GLY B CA 1
ATOM 9160 C C . GLY B 1 331 ? 178.218 146.024 128.333 1.00 83.29 331 GLY B C 1
ATOM 9161 O O . GLY B 1 331 ? 178.586 146.947 129.065 1.00 90.52 331 GLY B O 1
ATOM 9162 N N . VAL B 1 332 ? 178.134 146.138 127.005 1.00 77.15 332 VAL B N 1
ATOM 9163 C CA . VAL B 1 332 ? 178.522 147.361 126.315 1.00 78.13 332 VAL B CA 1
ATOM 9164 C C . VAL B 1 332 ? 177.650 148.538 126.723 1.00 79.54 332 VAL B C 1
ATOM 9165 O O . VAL B 1 332 ? 178.072 149.693 126.588 1.00 82.70 332 VAL B O 1
ATOM 9169 N N . LYS B 1 333 ? 176.443 148.273 127.233 1.00 78.45 333 LYS B N 1
ATOM 9170 C CA . LYS B 1 333 ? 175.565 149.352 127.673 1.00 76.91 333 LYS B CA 1
ATOM 9171 C C . LYS B 1 333 ? 176.280 150.268 128.655 1.00 76.81 333 LYS B C 1
ATOM 9172 O O . LYS B 1 333 ? 176.126 151.494 128.599 1.00 78.38 333 LYS B O 1
ATOM 9178 N N . THR B 1 334 ? 177.117 149.688 129.517 1.00 73.34 334 THR B N 1
ATOM 9179 C CA . THR B 1 334 ? 177.881 150.473 130.479 1.00 75.69 334 THR B CA 1
ATOM 9180 C C . THR B 1 334 ? 178.606 151.630 129.809 1.00 76.50 334 THR B C 1
ATOM 9181 O O . THR B 1 334 ? 178.570 152.762 130.301 1.00 75.33 334 THR B O 1
ATOM 9185 N N . TRP B 1 335 ? 179.258 151.373 128.678 1.00 79.67 335 TRP B N 1
ATOM 9186 C CA . TRP B 1 335 ? 179.924 152.462 127.979 1.00 79.42 335 TRP B CA 1
ATOM 9187 C C . TRP B 1 335 ? 178.898 153.393 127.342 1.00 74.04 335 TRP B C 1
ATOM 9188 O O . TRP B 1 335 ? 178.986 154.618 127.484 1.00 75.13 335 TRP B O 1
ATOM 9199 N N . SER B 1 336 ? 177.901 152.828 126.658 1.00 71.95 336 SER B N 1
ATOM 9200 C CA . SER B 1 336 ? 177.021 153.652 125.836 1.00 72.05 336 SER B CA 1
ATOM 9201 C C . SER B 1 336 ? 176.061 154.473 126.688 1.00 70.39 336 SER B C 1
ATOM 9202 O O . SER B 1 336 ? 175.908 155.682 126.476 1.00 73.57 336 SER B O 1
ATOM 9205 N N . MET B 1 337 ? 175.415 153.839 127.669 1.00 65.68 337 MET B N 1
ATOM 9206 C CA . MET B 1 337 ? 174.375 154.529 128.425 1.00 65.01 337 MET B CA 1
ATOM 9207 C C . MET B 1 337 ? 174.934 155.712 129.200 1.00 66.87 337 MET B C 1
ATOM 9208 O O . MET B 1 337 ? 174.263 156.746 129.313 1.00 69.31 337 MET B O 1
ATOM 9213 N N . VAL B 1 338 ? 176.165 155.596 129.707 1.00 65.69 338 VAL B N 1
ATOM 9214 C CA . VAL B 1 338 ? 176.803 156.727 130.376 1.00 66.72 338 VAL B CA 1
ATOM 9215 C C . VAL B 1 338 ? 176.814 157.941 129.461 1.00 66.69 338 VAL B C 1
ATOM 9216 O O . VAL B 1 338 ? 176.544 159.067 129.895 1.00 67.00 338 VAL B O 1
ATOM 9220 N N . ASN B 1 339 ? 177.116 157.734 128.179 1.00 68.69 339 ASN B N 1
ATOM 9221 C CA . ASN B 1 339 ? 176.999 158.824 127.219 1.00 67.25 339 ASN B CA 1
ATOM 9222 C C . ASN B 1 339 ? 175.554 159.292 127.110 1.00 64.94 339 ASN B C 1
ATOM 9223 O O . ASN B 1 339 ? 175.259 160.482 127.278 1.00 70.75 339 ASN B O 1
ATOM 9228 N N . ALA B 1 340 ? 174.630 158.355 126.875 1.00 59.38 340 ALA B N 1
ATOM 9229 C CA . ALA B 1 340 ? 173.237 158.724 126.646 1.00 62.25 340 ALA B CA 1
ATOM 9230 C C . ALA B 1 340 ? 172.672 159.484 127.837 1.00 66.50 340 ALA B C 1
ATOM 9231 O O . ALA B 1 340 ? 172.116 160.578 127.683 1.00 72.06 340 ALA B O 1
ATOM 9233 N N . LEU B 1 341 ? 172.843 158.933 129.041 1.00 63.19 341 LEU B N 1
ATOM 9234 C CA . LEU B 1 341 ? 172.405 159.634 130.242 1.00 64.24 341 LEU B CA 1
ATOM 9235 C C . LEU B 1 341 ? 173.013 161.027 130.311 1.00 63.16 341 LEU B C 1
ATOM 9236 O O . LEU B 1 341 ? 172.316 162.002 130.614 1.00 63.40 341 LEU B O 1
ATOM 9241 N N . ARG B 1 342 ? 174.305 161.146 129.994 1.00 62.50 342 ARG B N 1
ATOM 9242 C CA . ARG B 1 342 ? 174.948 162.452 130.061 1.00 62.21 342 ARG B CA 1
ATOM 9243 C C . ARG B 1 342 ? 174.327 163.427 129.074 1.00 65.69 342 ARG B C 1
ATOM 9244 O O . ARG B 1 342 ? 174.248 164.628 129.356 1.00 73.17 342 ARG B O 1
ATOM 9252 N N . GLU B 1 343 ? 173.880 162.939 127.919 1.00 62.61 343 GLU B N 1
ATOM 9253 C CA . GLU B 1 343 ? 173.213 163.824 126.978 1.00 65.62 343 GLU B CA 1
ATOM 9254 C C . GLU B 1 343 ? 171.742 164.021 127.308 1.00 64.94 343 GLU B C 1
ATOM 9255 O O . GLU B 1 343 ? 171.116 164.933 126.756 1.00 62.36 343 GLU B O 1
ATOM 9261 N N . LEU B 1 344 ? 171.180 163.199 128.193 1.00 66.01 344 LEU B N 1
ATOM 9262 C CA . LEU B 1 344 ? 169.806 163.413 128.623 1.00 61.46 344 LEU B CA 1
ATOM 9263 C C . LEU B 1 344 ? 169.709 164.521 129.662 1.00 66.78 344 LEU B C 1
ATOM 9264 O O . LEU B 1 344 ? 168.661 165.164 129.779 1.00 75.48 344 LEU B O 1
ATOM 9269 N N . GLY B 1 345 ? 170.779 164.755 130.417 1.00 61.15 345 GLY B N 1
ATOM 9270 C CA . GLY B 1 345 ? 170.791 165.817 131.401 1.00 61.36 345 GLY B CA 1
ATOM 9271 C C . GLY B 1 345 ? 170.981 165.326 132.821 1.00 67.68 345 GLY B C 1
ATOM 9272 O O . GLY B 1 345 ? 170.573 165.996 133.773 1.00 77.46 345 GLY B O 1
ATOM 9273 N N . VAL B 1 346 ? 171.598 164.155 132.979 1.00 62.60 346 VAL B N 1
ATOM 9274 C CA . VAL B 1 346 ? 171.853 163.580 134.291 1.00 62.75 346 VAL B CA 1
ATOM 9275 C C . VAL B 1 346 ? 173.310 163.148 134.363 1.00 60.23 346 VAL B C 1
ATOM 9276 O O . VAL B 1 346 ? 173.957 162.881 133.348 1.00 66.75 346 VAL B O 1
ATOM 9280 N N . GLU B 1 347 ? 173.824 163.084 135.585 1.00 59.54 347 GLU B N 1
ATOM 9281 C CA . GLU B 1 347 ? 175.206 162.707 135.835 1.00 64.75 347 GLU B CA 1
ATOM 9282 C C . GLU B 1 347 ? 175.253 161.425 136.657 1.00 65.87 347 GLU B C 1
ATOM 9283 O O . GLU B 1 347 ? 174.282 161.037 137.309 1.00 65.50 347 GLU B O 1
ATOM 9289 N N . ILE B 1 348 ? 176.410 160.771 136.624 1.00 70.70 348 ILE B N 1
ATOM 9290 C CA . ILE B 1 348 ? 176.599 159.456 137.225 1.00 73.22 348 ILE B CA 1
ATOM 9291 C C . ILE B 1 348 ? 177.361 159.626 138.530 1.00 77.36 348 ILE B C 1
ATOM 9292 O O . ILE B 1 348 ? 178.415 160.272 138.562 1.00 84.27 348 ILE B O 1
ATOM 9297 N N . LEU B 1 349 ? 176.826 159.050 139.605 1.00 76.46 349 LEU B N 1
ATOM 9298 C CA . LEU B 1 349 ? 177.487 159.079 140.903 1.00 78.40 349 LEU B CA 1
ATOM 9299 C C . LEU B 1 349 ? 178.373 157.859 141.114 1.00 83.60 349 LEU B C 1
ATOM 9300 O O . LEU B 1 349 ? 179.459 157.968 141.692 1.00 97.60 349 LEU B O 1
ATOM 9305 N N . ALA B 1 350 ? 177.924 156.693 140.662 1.00 73.43 350 ALA B N 1
ATOM 9306 C CA . ALA B 1 350 ? 178.696 155.469 140.788 1.00 73.34 350 ALA B CA 1
ATOM 9307 C C . ALA B 1 350 ? 178.405 154.570 139.599 1.00 73.14 350 ALA B C 1
ATOM 9308 O O . ALA B 1 350 ? 177.276 154.511 139.106 1.00 75.58 350 ALA B O 1
ATOM 9310 N N . ALA B 1 351 ? 179.439 153.871 139.142 1.00 71.67 351 ALA B N 1
ATOM 9311 C CA . ALA B 1 351 ? 179.319 152.978 138.001 1.00 73.61 351 ALA B CA 1
ATOM 9312 C C . ALA B 1 351 ? 180.168 151.744 138.245 1.00 79.14 351 ALA B C 1
ATOM 9313 O O . ALA B 1 351 ? 181.377 151.853 138.469 1.00 90.45 351 ALA B O 1
ATOM 9315 N N . GLY B 1 352 ? 179.534 150.579 138.205 1.00 75.90 352 GLY B N 1
ATOM 9316 C CA . GLY B 1 352 ? 180.250 149.329 138.364 1.00 83.17 352 GLY B CA 1
ATOM 9317 C C . GLY B 1 352 ? 179.670 148.280 137.444 1.00 85.19 352 GLY B C 1
ATOM 9318 O O . GLY B 1 352 ? 178.453 148.190 137.255 1.00 87.58 352 GLY B O 1
ATOM 9319 N N . THR B 1 353 ? 180.565 147.488 136.858 1.00 86.68 353 THR B N 1
ATOM 9320 C CA . THR B 1 353 ? 180.165 146.423 135.951 1.00 93.53 353 THR B CA 1
ATOM 9321 C C . THR B 1 353 ? 180.789 145.116 136.397 1.00 96.74 353 THR B C 1
ATOM 9322 O O . THR B 1 353 ? 181.966 145.076 136.769 1.00 103.48 353 THR B O 1
ATOM 9326 N N . GLN B 1 354 ? 179.997 144.055 136.352 1.00 94.53 354 GLN B N 1
ATOM 9327 C CA . GLN B 1 354 ? 180.484 142.711 136.601 1.00 105.54 354 GLN B CA 1
ATOM 9328 C C . GLN B 1 354 ? 180.743 141.951 135.305 1.00 119.54 354 GLN B C 1
ATOM 9329 O O . GLN B 1 354 ? 181.713 141.188 135.236 1.00 124.69 354 GLN B O 1
ATOM 9335 N N . ASN B 1 355 ? 179.938 142.182 134.262 1.00 122.68 355 ASN B N 1
ATOM 9336 C CA . ASN B 1 355 ? 179.998 141.406 133.027 1.00 124.73 355 ASN B CA 1
ATOM 9337 C C . ASN B 1 355 ? 180.455 142.321 131.888 1.00 122.15 355 ASN B C 1
ATOM 9338 O O . ASN B 1 355 ? 179.645 142.783 131.086 1.00 117.74 355 ASN B O 1
ATOM 9343 N N . SER B 1 356 ? 181.763 142.529 131.770 1.00 125.45 356 SER B N 1
ATOM 9344 C CA . SER B 1 356 ? 182.278 143.437 130.753 1.00 117.99 356 SER B CA 1
ATOM 9345 C C . SER B 1 356 ? 183.756 143.160 130.535 1.00 117.91 356 SER B C 1
ATOM 9346 O O . SER B 1 356 ? 184.415 142.502 131.343 1.00 124.52 356 SER B O 1
ATOM 9349 N N . THR B 1 357 ? 184.269 143.677 129.423 1.00 110.51 357 THR B N 1
ATOM 9350 C CA . THR B 1 357 ? 185.681 143.562 129.112 1.00 111.03 357 THR B CA 1
ATOM 9351 C C . THR B 1 357 ? 186.479 144.621 129.867 1.00 105.37 357 THR B C 1
ATOM 9352 O O . THR B 1 357 ? 185.951 145.649 130.297 1.00 106.87 357 THR B O 1
ATOM 9356 N N . LEU B 1 358 ? 187.776 144.350 130.028 1.00 98.83 358 LEU B N 1
ATOM 9357 C CA . LEU B 1 358 ? 188.654 145.321 130.670 1.00 96.38 358 LEU B CA 1
ATOM 9358 C C . LEU B 1 358 ? 188.745 146.606 129.861 1.00 99.90 358 LEU B C 1
ATOM 9359 O O . LEU B 1 358 ? 188.818 147.698 130.436 1.00 102.74 358 LEU B O 1
ATOM 9364 N N . GLU B 1 359 ? 188.749 146.497 128.531 1.00 100.50 359 GLU B N 1
ATOM 9365 C CA . GLU B 1 359 ? 188.765 147.688 127.689 1.00 103.62 359 GLU B CA 1
ATOM 9366 C C . GLU B 1 359 ? 187.511 148.526 127.900 1.00 100.89 359 GLU B C 1
ATOM 9367 O O . GLU B 1 359 ? 187.584 149.757 127.988 1.00 102.46 359 GLU B O 1
ATOM 9373 N N . ASP B 1 360 ? 186.349 147.874 127.981 1.00 100.12 360 ASP B N 1
ATOM 9374 C CA . ASP B 1 360 ? 185.111 148.600 128.243 1.00 101.68 360 ASP B CA 1
ATOM 9375 C C . ASP B 1 360 ? 185.142 149.262 129.614 1.00 100.92 360 ASP B C 1
ATOM 9376 O O . ASP B 1 360 ? 184.676 150.395 129.775 1.00 104.27 360 ASP B O 1
ATOM 9381 N N . PHE B 1 361 ? 185.678 148.562 130.617 1.00 99.17 361 PHE B N 1
ATOM 9382 C CA . PHE B 1 361 ? 185.802 149.146 131.948 1.00 100.30 361 PHE B CA 1
ATOM 9383 C C . PHE B 1 361 ? 186.684 150.387 131.926 1.00 101.51 361 PHE B C 1
ATOM 9384 O O . PHE B 1 361 ? 186.332 151.421 132.507 1.00 106.52 361 PHE B O 1
ATOM 9392 N N . TYR B 1 362 ? 187.836 150.302 131.260 1.00 97.01 362 TYR B N 1
ATOM 9393 C CA . TYR B 1 362 ? 188.730 151.450 131.178 1.00 100.07 362 TYR B CA 1
ATOM 9394 C C . TYR B 1 362 ? 188.086 152.607 130.425 1.00 99.99 362 TYR B C 1
ATOM 9395 O O . TYR B 1 362 ? 188.238 153.768 130.824 1.00 104.47 362 TYR B O 1
ATOM 9404 N N . ARG B 1 363 ? 187.365 152.314 129.341 1.00 95.66 363 ARG B N 1
ATOM 9405 C CA . ARG B 1 363 ? 186.678 153.361 128.595 1.00 96.55 363 ARG B CA 1
ATOM 9406 C C . ARG B 1 363 ? 185.605 154.041 129.437 1.00 99.69 363 ARG B C 1
ATOM 9407 O O . ARG B 1 363 ? 185.482 155.272 129.415 1.00 103.08 363 ARG B O 1
ATOM 9415 N N . MET B 1 364 ? 184.823 153.261 130.186 1.00 100.40 364 MET B N 1
ATOM 9416 C CA . MET B 1 364 ? 183.825 153.855 131.068 1.00 102.64 364 MET B CA 1
ATOM 9417 C C . MET B 1 364 ? 184.487 154.718 132.131 1.00 105.78 364 MET B C 1
ATOM 9418 O O . MET B 1 364 ? 184.012 155.819 132.435 1.00 110.09 364 MET B O 1
ATOM 9423 N N . LYS B 1 365 ? 185.588 154.230 132.709 1.00 102.44 365 LYS B N 1
ATOM 9424 C CA . LYS B 1 365 ? 186.320 155.018 133.694 1.00 101.73 365 LYS B CA 1
ATOM 9425 C C . LYS B 1 365 ? 186.785 156.337 133.097 1.00 107.36 365 LYS B C 1
ATOM 9426 O O . LYS B 1 365 ? 186.721 157.385 133.752 1.00 112.52 365 LYS B O 1
ATOM 9432 N N . ALA B 1 366 ? 187.252 156.304 131.848 1.00 106.92 366 ALA B N 1
ATOM 9433 C CA . ALA B 1 366 ? 187.605 157.540 131.160 1.00 110.64 366 ALA B CA 1
ATOM 9434 C C . ALA B 1 366 ? 186.396 158.458 131.032 1.00 108.84 366 ALA B C 1
ATOM 9435 O O . ALA B 1 366 ? 186.497 159.668 131.264 1.00 108.79 366 ALA B O 1
ATOM 9437 N N . LEU B 1 367 ? 185.240 157.898 130.668 1.00 106.58 367 LEU B N 1
ATOM 9438 C CA . LEU B 1 367 ? 184.022 158.700 130.623 1.00 103.10 367 LEU B CA 1
ATOM 9439 C C . LEU B 1 367 ? 183.572 159.104 132.020 1.00 105.62 367 LEU B C 1
ATOM 9440 O O . LEU B 1 367 ? 182.999 160.183 132.207 1.00 107.19 367 LEU B O 1
ATOM 9445 N N . MET B 1 368 ? 183.811 158.247 133.012 1.00 111.21 368 MET B N 1
ATOM 9446 C CA . MET B 1 368 ? 183.356 158.514 134.370 1.00 116.21 368 MET B CA 1
ATOM 9447 C C . MET B 1 368 ? 184.010 159.770 134.929 1.00 117.60 368 MET B C 1
ATOM 9448 O O . MET B 1 368 ? 185.228 159.813 135.123 1.00 119.81 368 MET B O 1
ATOM 9453 N N . HIS B 1 369 ? 183.201 160.792 135.187 1.00 119.28 369 HIS B N 1
ATOM 9454 C CA . HIS B 1 369 ? 183.709 162.059 135.682 1.00 126.96 369 HIS B CA 1
ATOM 9455 C C . HIS B 1 369 ? 184.254 161.907 137.098 1.00 129.63 369 HIS B C 1
ATOM 9456 O O . HIS B 1 369 ? 183.947 160.952 137.817 1.00 128.00 369 HIS B O 1
ATOM 9463 N N . GLN B 1 370 ? 185.085 162.868 137.491 1.00 133.53 370 GLN B N 1
ATOM 9464 C CA . GLN B 1 370 ? 185.562 162.921 138.863 1.00 136.86 370 GLN B CA 1
ATOM 9465 C C . GLN B 1 370 ? 184.391 163.131 139.814 1.00 133.39 370 GLN B C 1
ATOM 9466 O O . GLN B 1 370 ? 183.328 163.621 139.424 1.00 133.28 370 GLN B O 1
ATOM 9472 N N . ASP B 1 371 ? 184.596 162.742 141.071 1.00 135.98 371 ASP B N 1
ATOM 9473 C CA . ASP B 1 371 ? 183.605 162.672 142.145 1.00 138.63 371 ASP B CA 1
ATOM 9474 C C . ASP B 1 371 ? 182.639 161.515 141.917 1.00 127.36 371 ASP B C 1
ATOM 9475 O O . ASP B 1 371 ? 181.682 161.368 142.686 1.00 128.11 371 ASP B O 1
ATOM 9480 N N . ALA B 1 372 ? 182.849 160.697 140.890 1.00 117.46 372 ALA B N 1
ATOM 9481 C CA . ALA B 1 372 ? 182.109 159.460 140.695 1.00 106.34 372 ALA B CA 1
ATOM 9482 C C . ALA B 1 372 ? 183.061 158.297 140.920 1.00 96.23 372 ALA B C 1
ATOM 9483 O O . ALA B 1 372 ? 184.059 158.160 140.205 1.00 101.41 372 ALA B O 1
ATOM 9485 N N . ARG B 1 373 ? 182.753 157.466 141.907 1.00 92.16 373 ARG B N 1
ATOM 9486 C CA . ARG B 1 373 ? 183.634 156.388 142.331 1.00 97.69 373 ARG B CA 1
ATOM 9487 C C . ARG B 1 373 ? 183.131 155.069 141.766 1.00 88.94 373 ARG B C 1
ATOM 9488 O O . ARG B 1 373 ? 181.940 154.755 141.870 1.00 90.26 373 ARG B O 1
ATOM 9496 N N . ILE B 1 374 ? 184.038 154.306 141.171 1.00 81.31 374 ILE B N 1
ATOM 9497 C CA . ILE B 1 374 ? 183.677 153.045 140.534 1.00 83.09 374 ILE B CA 1
ATOM 9498 C C . ILE B 1 374 ? 183.475 151.984 141.606 1.00 85.27 374 ILE B C 1
ATOM 9499 O O . ILE B 1 374 ? 184.340 151.773 142.464 1.00 85.11 374 ILE B O 1
ATOM 9504 N N . ILE B 1 375 ? 182.321 151.318 141.563 1.00 89.02 375 ILE B N 1
ATOM 9505 C CA . ILE B 1 375 ? 182.059 150.219 142.481 1.00 90.64 375 ILE B CA 1
ATOM 9506 C C . ILE B 1 375 ? 182.926 149.024 142.107 1.00 97.07 375 ILE B C 1
ATOM 9507 O O . ILE B 1 375 ? 183.218 148.777 140.930 1.00 100.15 375 ILE B O 1
ATOM 9512 N N . GLU B 1 376 ? 183.336 148.275 143.108 1.00 101.62 376 GLU B N 1
ATOM 9513 C CA . GLU B 1 376 ? 184.086 147.052 142.853 1.00 109.77 376 GLU B CA 1
ATOM 9514 C C . GLU B 1 376 ? 183.394 145.815 143.401 1.00 111.45 376 GLU B C 1
ATOM 9515 O O . GLU B 1 376 ? 183.437 144.762 142.762 1.00 113.86 376 GLU B O 1
ATOM 9521 N N . ASP B 1 377 ? 182.754 145.916 144.562 1.00 112.13 377 ASP B N 1
ATOM 9522 C CA . ASP B 1 377 ? 181.973 144.806 145.095 1.00 118.88 377 ASP B CA 1
ATOM 9523 C C . ASP B 1 377 ? 180.661 144.708 144.329 1.00 118.54 377 ASP B C 1
ATOM 9524 O O . ASP B 1 377 ? 179.759 145.531 144.517 1.00 119.19 377 ASP B O 1
ATOM 9529 N N . THR B 1 378 ? 180.550 143.705 143.465 1.00 117.21 378 THR B N 1
ATOM 9530 C CA . THR B 1 378 ? 179.360 143.518 142.649 1.00 121.38 378 THR B CA 1
ATOM 9531 C C . THR B 1 378 ? 178.286 142.699 143.351 1.00 120.60 378 THR B C 1
ATOM 9532 O O . THR B 1 378 ? 177.239 142.435 142.752 1.00 121.21 378 THR B O 1
ATOM 9536 N N . SER B 1 379 ? 178.516 142.295 144.597 1.00 116.80 379 SER B N 1
ATOM 9537 C CA . SER B 1 379 ? 177.537 141.514 145.333 1.00 114.27 379 SER B CA 1
ATOM 9538 C C . SER B 1 379 ? 176.403 142.412 145.819 1.00 105.49 379 SER B C 1
ATOM 9539 O O . SER B 1 379 ? 176.418 143.634 145.645 1.00 107.27 379 SER B O 1
ATOM 9542 N N . SER B 1 380 ? 175.396 141.790 146.435 1.00 99.22 380 SER B N 1
ATOM 9543 C CA . SER B 1 380 ? 174.260 142.548 146.947 1.00 97.69 380 SER B CA 1
ATOM 9544 C C . SER B 1 380 ? 174.682 143.494 148.063 1.00 96.54 380 SER B C 1
ATOM 9545 O O . SER B 1 380 ? 174.191 144.626 148.147 1.00 96.73 380 SER B O 1
ATOM 9548 N N . ALA B 1 381 ? 175.586 143.044 148.936 1.00 92.83 381 ALA B N 1
ATOM 9549 C CA . ALA B 1 381 ? 176.030 143.888 150.041 1.00 91.87 381 ALA B CA 1
ATOM 9550 C C . ALA B 1 381 ? 176.739 145.137 149.534 1.00 93.48 381 ALA B C 1
ATOM 9551 O O . ALA B 1 381 ? 176.500 146.241 150.035 1.00 94.28 381 ALA B O 1
ATOM 9553 N N . GLY B 1 382 ? 177.611 144.984 148.536 1.00 100.17 382 GLY B N 1
ATOM 9554 C CA . GLY B 1 382 ? 178.290 146.144 147.982 1.00 102.45 382 GLY B CA 1
ATOM 9555 C C . GLY B 1 382 ? 177.335 147.107 147.305 1.00 96.21 382 GLY B C 1
ATOM 9556 O O . GLY B 1 382 ? 177.490 148.328 147.407 1.00 95.85 382 GLY B O 1
ATOM 9557 N N . LEU B 1 383 ? 176.338 146.570 146.600 1.00 93.51 383 LEU B N 1
ATOM 9558 C CA . LEU B 1 383 ? 175.333 147.421 145.975 1.00 90.33 383 LEU B CA 1
ATOM 9559 C C . LEU B 1 383 ? 174.544 148.196 147.021 1.00 94.09 383 LEU B C 1
ATOM 9560 O O . LEU 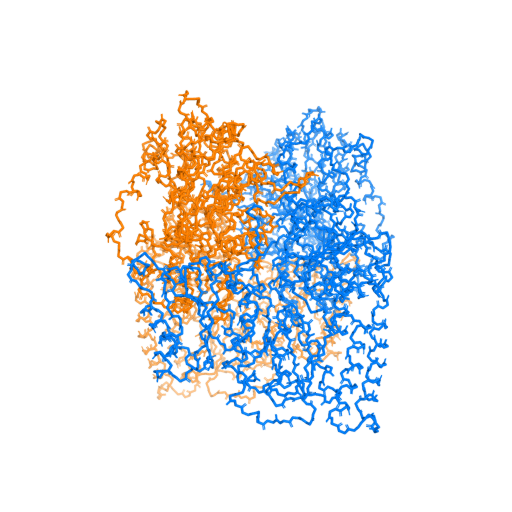B 1 383 ? 174.278 149.392 146.851 1.00 93.10 383 LEU B O 1
ATOM 9565 N N . LEU B 1 384 ? 174.161 147.532 148.113 1.00 97.32 384 LEU B N 1
ATOM 9566 C CA . LEU B 1 384 ? 173.463 148.230 149.186 1.00 94.95 384 LEU B CA 1
ATOM 9567 C C . LEU B 1 384 ? 174.347 149.305 149.802 1.00 91.91 384 LEU B C 1
ATOM 9568 O O . LEU B 1 384 ? 173.873 150.400 150.124 1.00 92.48 384 LEU B O 1
ATOM 9573 N N . GLN B 1 385 ? 175.640 149.010 149.966 1.00 93.00 385 GLN B N 1
ATOM 9574 C CA . GLN B 1 385 ? 176.573 149.994 150.506 1.00 89.91 385 GLN B CA 1
ATOM 9575 C C . GLN B 1 385 ? 176.609 151.233 149.619 1.00 92.79 385 GLN B C 1
ATOM 9576 O O . GLN B 1 385 ? 176.386 152.353 150.091 1.00 94.79 385 GLN B O 1
ATOM 9582 N N . VAL B 1 386 ? 176.843 151.047 148.317 1.00 94.89 386 VAL B N 1
ATOM 9583 C CA . VAL B 1 386 ? 176.973 152.208 147.440 1.00 94.06 386 VAL B CA 1
ATOM 9584 C C . VAL B 1 386 ? 175.651 152.963 147.349 1.00 90.04 386 VAL B C 1
ATOM 9585 O O . VAL B 1 386 ? 175.639 154.199 147.282 1.00 86.55 386 VAL B O 1
ATOM 9589 N N . MET B 1 387 ? 174.522 152.250 147.366 1.00 89.08 387 MET B N 1
ATOM 9590 C CA . MET B 1 387 ? 173.232 152.927 147.300 1.00 88.92 387 MET B CA 1
ATOM 9591 C C . MET B 1 387 ? 172.966 153.747 148.557 1.00 92.37 387 MET B C 1
ATOM 9592 O O . MET B 1 387 ? 172.431 154.859 148.476 1.00 96.21 387 MET B O 1
ATOM 9597 N N . TYR B 1 388 ? 173.333 153.222 149.730 1.00 91.62 388 TYR B N 1
ATOM 9598 C CA . TYR B 1 388 ? 173.150 153.976 150.964 1.00 92.38 388 TYR B CA 1
ATOM 9599 C C . TYR B 1 388 ? 174.157 155.107 151.104 1.00 93.11 388 TYR B C 1
ATOM 9600 O O . TYR B 1 388 ? 173.888 156.075 151.822 1.00 93.07 388 TYR B O 1
ATOM 9609 N N . ASP B 1 389 ? 175.307 155.005 150.441 1.00 93.46 389 ASP B N 1
ATOM 9610 C CA . ASP B 1 389 ? 176.360 156.006 150.571 1.00 93.91 389 ASP B CA 1
ATOM 9611 C C . ASP B 1 389 ? 176.144 157.168 149.605 1.00 94.58 389 ASP B C 1
ATOM 9612 O O . ASP B 1 389 ? 176.027 158.321 150.028 1.00 94.22 389 ASP B O 1
ATOM 9617 N N . LYS B 1 390 ? 176.094 156.876 148.304 1.00 94.52 390 LYS B N 1
ATOM 9618 C CA . LYS B 1 390 ? 175.921 157.936 147.318 1.00 93.94 390 LYS B CA 1
ATOM 9619 C C . LYS B 1 390 ? 174.570 158.622 147.464 1.00 85.75 390 LYS B C 1
ATOM 9620 O O . LYS B 1 390 ? 174.456 159.823 147.191 1.00 83.52 390 LYS B O 1
ATOM 9626 N N . MET B 1 391 ? 173.557 157.888 147.913 1.00 84.04 391 MET B N 1
ATOM 9627 C CA . MET B 1 391 ? 172.180 158.367 147.969 1.00 82.66 391 MET B CA 1
ATOM 9628 C C . MET B 1 391 ? 171.749 158.986 146.636 1.00 84.35 391 MET B C 1
ATOM 9629 O O . MET B 1 391 ? 171.508 160.193 146.554 1.00 86.43 391 MET B O 1
ATOM 9634 N N . PRO B 1 392 ? 171.648 158.185 145.580 1.00 79.72 392 PRO B N 1
ATOM 9635 C CA . PRO B 1 392 ? 171.232 158.713 144.282 1.00 76.10 392 PRO B CA 1
ATOM 9636 C C . PRO B 1 392 ? 169.718 158.759 144.152 1.00 72.06 392 PRO B C 1
ATOM 9637 O O . PRO B 1 392 ? 168.977 158.109 144.892 1.00 75.83 392 PRO B O 1
ATOM 9641 N N . ASP B 1 393 ? 169.265 159.553 143.184 1.00 70.78 393 ASP B N 1
ATOM 9642 C CA . ASP B 1 393 ? 167.842 159.590 142.877 1.00 67.91 393 ASP B CA 1
ATOM 9643 C C . ASP B 1 393 ? 167.438 158.378 142.046 1.00 63.52 393 ASP B C 1
ATOM 9644 O O . ASP B 1 393 ? 166.629 157.554 142.479 1.00 63.35 393 ASP B O 1
ATOM 9649 N N . LEU B 1 394 ? 168.019 158.241 140.861 1.00 64.34 394 LEU B N 1
ATOM 9650 C CA . LEU B 1 394 ? 167.672 157.184 139.925 1.00 62.49 394 LEU B CA 1
ATOM 9651 C C . LEU B 1 394 ? 168.815 156.187 139.807 1.00 64.13 394 LEU B C 1
ATOM 9652 O O . LEU B 1 394 ? 169.987 156.572 139.768 1.00 69.45 394 LEU B O 1
ATOM 9657 N N . ILE B 1 395 ? 168.471 154.905 139.759 1.00 61.54 395 ILE B N 1
ATOM 9658 C CA . ILE B 1 395 ? 169.442 153.839 139.552 1.00 61.79 395 ILE B CA 1
ATOM 9659 C C . ILE B 1 395 ? 169.035 153.068 138.303 1.00 59.48 395 ILE B C 1
ATOM 9660 O O . ILE B 1 395 ? 167.931 152.515 138.238 1.00 62.42 395 ILE B O 1
ATOM 9665 N N . VAL B 1 396 ? 169.918 153.046 137.311 1.00 58.20 396 VAL B N 1
ATOM 9666 C CA . VAL B 1 396 ? 169.685 152.320 136.065 1.00 63.18 396 VAL B CA 1
ATOM 9667 C C . VAL B 1 396 ? 170.595 151.094 136.103 1.00 65.10 396 VAL B C 1
ATOM 9668 O O . VAL B 1 396 ? 171.767 151.137 135.731 1.00 69.21 396 VAL B O 1
ATOM 9672 N N . ALA B 1 397 ? 170.042 149.976 136.564 1.00 64.24 397 ALA B N 1
ATOM 9673 C CA . ALA B 1 397 ? 170.862 148.798 136.804 1.00 63.59 397 ALA B CA 1
ATOM 9674 C C . ALA B 1 397 ? 170.220 147.531 136.257 1.00 62.84 397 ALA B C 1
ATOM 9675 O O . ALA B 1 397 ? 169.224 147.592 135.529 1.00 61.59 397 ALA B O 1
ATOM 9677 N N . GLY B 1 398 ? 170.786 146.375 136.607 1.00 68.84 398 GLY B N 1
ATOM 9678 C CA . GLY B 1 398 ? 170.414 145.115 136.022 1.00 66.51 398 GLY B CA 1
ATOM 9679 C C . GLY B 1 398 ? 169.236 144.457 136.707 1.00 67.65 398 GLY B C 1
ATOM 9680 O O . GLY B 1 398 ? 168.611 145.017 137.621 1.00 74.02 398 GLY B O 1
ATOM 9681 N N . GLY B 1 399 ? 168.927 143.239 136.263 1.00 64.71 399 GLY B N 1
ATOM 9682 C CA . GLY B 1 399 ? 167.782 142.529 136.808 1.00 67.58 399 GLY B CA 1
ATOM 9683 C C . GLY B 1 399 ? 168.023 142.028 138.217 1.00 69.36 399 GLY B C 1
ATOM 9684 O O . GLY B 1 399 ? 167.082 141.786 138.976 1.00 75.51 399 GLY B O 1
ATOM 9685 N N . LYS B 1 400 ? 169.290 141.845 138.582 1.00 69.18 400 LYS B N 1
ATOM 9686 C CA . LYS B 1 400 ? 169.592 141.393 139.934 1.00 70.81 400 LYS B CA 1
ATOM 9687 C C . LYS B 1 400 ? 169.265 142.471 140.954 1.00 68.49 400 LYS B C 1
ATOM 9688 O O . LYS B 1 400 ? 168.597 142.208 141.960 1.00 68.28 400 LYS B O 1
ATOM 9694 N N . THR B 1 401 ? 169.720 143.673 140.705 1.00 69.57 401 THR B N 1
ATOM 9695 C CA . THR B 1 401 ? 169.515 144.870 141.492 1.00 67.78 401 THR B CA 1
ATOM 9696 C C . THR B 1 401 ? 168.171 145.498 141.260 1.00 65.76 401 THR B C 1
ATOM 9697 O O . THR B 1 401 ? 167.956 146.624 141.721 1.00 63.09 401 THR B O 1
ATOM 9701 N N . LYS B 1 402 ? 167.281 144.801 140.553 1.00 68.95 402 LYS B N 1
ATOM 9702 C CA . LYS B 1 402 ? 165.948 145.312 140.269 1.00 64.93 402 LYS B CA 1
ATOM 9703 C C . LYS B 1 402 ? 165.209 145.569 141.573 1.00 70.32 402 LYS B C 1
ATOM 9704 O O . LYS B 1 402 ? 164.942 146.721 141.922 1.00 74.03 402 LYS B O 1
ATOM 9710 N N . PHE B 1 403 ? 164.907 144.510 142.319 1.00 69.96 403 PHE B N 1
ATOM 9711 C CA . PHE B 1 403 ? 164.121 144.666 143.533 1.00 65.98 403 PHE B CA 1
ATOM 9712 C C . PHE B 1 403 ? 164.957 145.060 144.740 1.00 66.83 403 PHE B C 1
ATOM 9713 O O . PHE B 1 403 ? 164.390 145.506 145.741 1.00 67.80 403 PHE B O 1
ATOM 9721 N N . LEU B 1 404 ? 166.281 144.923 144.672 1.00 68.43 404 LEU B N 1
ATOM 9722 C CA . LEU B 1 404 ? 167.123 145.423 145.750 1.00 63.87 404 LEU B CA 1
ATOM 9723 C C . LEU B 1 404 ? 167.128 146.943 145.808 1.00 62.39 404 LEU B C 1
ATOM 9724 O O . LEU B 1 404 ? 167.331 147.511 146.885 1.00 65.65 404 LEU B O 1
ATOM 9729 N N . ALA B 1 405 ? 166.903 147.611 144.678 1.00 64.81 405 ALA B N 1
ATOM 9730 C CA . ALA B 1 405 ? 166.846 149.065 144.643 1.00 65.81 405 ALA B CA 1
ATOM 9731 C C . ALA B 1 405 ? 165.444 149.612 144.858 1.00 63.83 405 ALA B C 1
ATOM 9732 O O . ALA B 1 405 ? 165.302 150.764 145.282 1.00 65.20 405 ALA B O 1
ATOM 9734 N N . LEU B 1 406 ? 164.408 148.821 144.569 1.00 62.28 406 LEU B N 1
ATOM 9735 C CA . LEU B 1 406 ? 163.047 149.266 144.843 1.00 60.36 406 LEU B CA 1
ATOM 9736 C C . LEU B 1 406 ? 162.759 149.304 146.338 1.00 64.89 406 LEU B C 1
ATOM 9737 O O . LEU B 1 406 ? 161.980 150.148 146.795 1.00 68.86 406 LEU B O 1
ATOM 9742 N N . LYS B 1 407 ? 163.364 148.399 147.113 1.00 59.30 407 LYS B N 1
ATOM 9743 C CA . LYS B 1 407 ? 163.159 148.413 148.558 1.00 56.26 407 LYS B CA 1
ATOM 9744 C C . LYS B 1 407 ? 163.716 149.679 149.194 1.00 60.07 407 LYS B C 1
ATOM 9745 O O . LYS B 1 407 ? 163.199 150.134 150.220 1.00 67.95 407 LYS B O 1
ATOM 9751 N N . THR B 1 408 ? 164.763 150.258 148.607 1.00 56.83 408 THR B N 1
ATOM 9752 C CA . THR B 1 408 ? 165.306 151.518 149.098 1.00 61.00 408 THR B CA 1
ATOM 9753 C C . THR B 1 408 ? 164.389 152.697 148.794 1.00 63.73 408 THR B C 1
ATOM 9754 O O . THR B 1 408 ? 164.642 153.803 149.284 1.00 68.99 408 THR B O 1
ATOM 9758 N N . LYS B 1 409 ? 163.335 152.482 148.002 1.00 60.27 409 LYS B N 1
ATOM 9759 C CA . LYS B 1 409 ? 162.359 153.516 147.654 1.00 57.86 409 LYS B CA 1
ATOM 9760 C C . LYS B 1 409 ? 163.009 154.621 146.819 1.00 58.17 409 LYS B C 1
ATOM 9761 O O . LYS B 1 409 ? 162.868 155.810 147.105 1.00 60.60 409 LYS B O 1
ATOM 9767 N N . THR B 1 410 ? 163.726 154.212 145.779 1.00 57.28 410 THR B N 1
ATOM 9768 C CA . THR B 1 410 ? 164.314 155.122 144.813 1.00 60.00 410 THR B CA 1
ATOM 9769 C C . THR B 1 410 ? 163.918 154.695 143.409 1.00 63.15 410 THR B C 1
ATOM 9770 O O . THR B 1 410 ? 163.737 153.501 143.147 1.00 64.40 410 THR B O 1
ATOM 9774 N N . PRO B 1 411 ? 163.760 155.649 142.493 1.00 63.79 411 PRO B N 1
ATOM 9775 C CA . PRO B 1 411 ? 163.408 155.296 141.114 1.00 63.29 411 PRO B CA 1
ATOM 9776 C C . PRO B 1 411 ? 164.426 154.352 140.492 1.00 63.22 411 PRO B C 1
ATOM 9777 O O . PRO B 1 411 ? 165.633 154.482 140.699 1.00 68.69 411 PRO B O 1
ATOM 9781 N N . PHE B 1 412 ? 163.920 153.395 139.719 1.00 61.37 412 PHE B N 1
ATOM 9782 C CA . PHE B 1 412 ? 164.740 152.384 139.071 1.00 61.03 412 PHE B CA 1
ATOM 9783 C C . PHE B 1 412 ? 164.324 152.236 137.617 1.00 64.14 412 PHE B C 1
ATOM 9784 O O . PHE B 1 412 ? 163.136 152.310 137.290 1.00 73.21 412 PHE B O 1
ATOM 9792 N N . LEU B 1 413 ? 165.309 152.029 136.748 1.00 59.41 413 LEU B N 1
ATOM 9793 C CA . LEU B 1 413 ? 165.067 151.721 135.347 1.00 61.81 413 LEU B CA 1
ATOM 9794 C C . LEU B 1 413 ? 165.861 150.481 134.975 1.00 64.74 413 LEU B C 1
ATOM 9795 O O . LEU B 1 413 ? 167.069 150.415 135.223 1.00 66.18 413 LEU B O 1
ATOM 9800 N N . ASP B 1 414 ? 165.186 149.505 134.381 1.00 63.40 414 ASP B N 1
ATOM 9801 C CA . ASP B 1 414 ? 165.796 148.230 134.032 1.00 61.42 414 ASP B CA 1
ATOM 9802 C C . ASP B 1 414 ? 166.232 148.270 132.575 1.00 63.15 414 ASP B C 1
ATOM 9803 O O . ASP B 1 414 ? 165.417 148.535 131.686 1.00 67.00 414 ASP B O 1
ATOM 9808 N N . ILE B 1 415 ? 167.513 148.011 132.337 1.00 62.33 415 ILE B N 1
ATOM 9809 C CA . ILE B 1 415 ? 168.057 147.887 130.987 1.00 62.39 415 ILE B CA 1
ATOM 9810 C C . ILE B 1 415 ? 168.739 146.524 130.934 1.00 65.60 415 ILE B C 1
ATOM 9811 O O . ILE B 1 415 ? 169.939 146.397 131.196 1.00 67.06 415 ILE B O 1
ATOM 9816 N N . ASN B 1 416 ? 167.976 145.495 130.583 1.00 68.89 416 ASN B N 1
ATOM 9817 C CA . ASN B 1 416 ? 168.459 144.121 130.575 1.00 65.86 416 ASN B CA 1
ATOM 9818 C C . ASN B 1 416 ? 167.475 143.277 129.774 1.00 74.04 416 ASN B C 1
ATOM 9819 O O . ASN B 1 416 ? 166.618 143.804 129.058 1.00 81.86 416 ASN B O 1
ATOM 9824 N N . HIS B 1 417 ? 167.608 141.954 129.890 1.00 71.11 417 HIS B N 1
ATOM 9825 C CA . HIS B 1 417 ? 166.705 141.051 129.186 1.00 73.91 417 HIS B CA 1
ATOM 9826 C C . HIS B 1 417 ? 165.264 141.216 129.649 1.00 70.65 417 HIS B C 1
ATOM 9827 O O . HIS B 1 417 ? 164.335 141.075 128.847 1.00 67.80 417 HIS B O 1
ATOM 9834 N N . GLY B 1 418 ? 165.055 141.514 130.930 1.00 68.97 418 GLY B N 1
ATOM 9835 C CA . GLY B 1 418 ? 163.709 141.713 131.435 1.00 68.14 418 GLY B CA 1
ATOM 9836 C C . GLY B 1 418 ? 163.068 143.018 131.018 1.00 65.81 418 GLY B C 1
ATOM 9837 O O . GLY B 1 418 ? 161.863 143.190 131.230 1.00 73.99 418 GLY B O 1
ATOM 9838 N N . ARG B 1 419 ? 163.838 143.934 130.441 1.00 62.07 419 ARG B N 1
ATOM 9839 C CA . ARG B 1 419 ? 163.286 145.195 129.969 1.00 62.60 419 ARG B CA 1
ATOM 9840 C C . ARG B 1 419 ? 162.314 144.951 128.822 1.00 70.03 419 ARG B C 1
ATOM 9841 O O . ARG B 1 419 ? 162.556 144.115 127.947 1.00 79.34 419 ARG B O 1
ATOM 9849 N N . SER B 1 420 ? 161.201 145.684 128.830 1.00 62.19 420 SER B N 1
ATOM 9850 C CA . SER B 1 420 ? 160.170 145.494 127.819 1.00 61.58 420 SER B CA 1
ATOM 9851 C C . SER B 1 420 ? 159.957 146.757 126.994 1.00 64.56 420 SER B C 1
ATOM 9852 O O . SER B 1 420 ? 158.815 147.156 126.747 1.00 69.14 420 SER B O 1
ATOM 9855 N N . HIS B 1 421 ? 161.045 147.389 126.563 1.00 63.72 421 HIS B N 1
ATOM 9856 C CA . HIS B 1 421 ? 160.966 148.590 125.747 1.00 64.03 421 HIS B CA 1
ATOM 9857 C C . HIS B 1 421 ? 162.218 148.682 124.892 1.00 65.44 421 HIS B C 1
ATOM 9858 O O . HIS B 1 421 ? 163.292 148.248 125.323 1.00 70.93 421 HIS B O 1
ATOM 9865 N N . PRO B 1 422 ? 162.117 149.230 123.680 1.00 63.94 422 PRO B N 1
ATOM 9866 C CA . PRO B 1 422 ? 163.317 149.426 122.857 1.00 64.82 422 PRO B CA 1
ATOM 9867 C C . PRO B 1 422 ? 164.022 150.732 123.182 1.00 65.89 422 PRO B C 1
ATOM 9868 O O . PRO B 1 422 ? 163.389 151.791 123.210 1.00 71.09 422 PRO B O 1
ATOM 9872 N N . TYR B 1 423 ? 165.333 150.676 123.426 1.00 62.57 423 TYR B N 1
ATOM 9873 C CA . TYR B 1 423 ? 166.084 151.849 123.848 1.00 61.61 423 TYR B CA 1
ATOM 9874 C C . TYR B 1 423 ? 167.185 152.268 122.888 1.00 63.44 423 TYR B C 1
ATOM 9875 O O . TYR B 1 423 ? 167.729 153.365 123.050 1.00 65.76 423 TYR B O 1
ATOM 9884 N N . ALA B 1 424 ? 167.536 151.440 121.913 1.00 65.23 424 ALA B N 1
ATOM 9885 C CA . ALA B 1 424 ? 168.603 151.773 120.984 1.00 68.17 424 ALA B CA 1
ATOM 9886 C C . ALA B 1 424 ? 168.042 152.456 119.741 1.00 66.48 424 ALA B C 1
ATOM 9887 O O . ALA B 1 424 ? 166.875 152.291 119.381 1.00 65.57 424 ALA B O 1
ATOM 9889 N N . GLY B 1 425 ? 168.903 153.223 119.076 1.00 64.31 425 GLY B N 1
ATOM 9890 C CA . GLY B 1 425 ? 168.471 154.072 117.986 1.00 59.67 425 GLY B CA 1
ATOM 9891 C C . GLY B 1 425 ? 167.932 155.391 118.503 1.00 70.81 425 GLY B C 1
ATOM 9892 O O . GLY B 1 425 ? 167.908 155.664 119.700 1.00 79.70 425 GLY B O 1
ATOM 9893 N N . TYR B 1 426 ? 167.488 156.233 117.569 1.00 65.24 426 TYR B N 1
ATOM 9894 C CA . TYR B 1 426 ? 166.945 157.533 117.956 1.00 63.63 426 TYR B CA 1
ATOM 9895 C C . TYR B 1 426 ? 165.544 157.404 118.544 1.00 61.91 426 TYR B C 1
ATOM 9896 O O . TYR B 1 426 ? 165.238 158.002 119.585 1.00 69.61 426 TYR B O 1
ATOM 9905 N N . GLU B 1 427 ? 164.680 156.622 117.895 1.00 57.99 427 GLU B N 1
ATOM 9906 C CA . GLU B 1 427 ? 163.371 156.344 118.474 1.00 66.30 427 GLU B CA 1
ATOM 9907 C C . GLU B 1 427 ? 163.517 155.588 119.786 1.00 68.36 427 GLU B C 1
ATOM 9908 O O . GLU B 1 427 ? 162.780 155.840 120.749 1.00 73.87 427 GLU B O 1
ATOM 9914 N N . GLY B 1 428 ? 164.473 154.662 119.843 1.00 69.23 428 GLY B N 1
ATOM 9915 C CA . GLY B 1 428 ? 164.764 153.986 121.091 1.00 71.42 428 GLY B CA 1
ATOM 9916 C C . GLY B 1 428 ? 165.225 154.930 122.181 1.00 66.86 428 GLY B C 1
ATOM 9917 O O . GLY B 1 428 ? 164.870 154.754 123.343 1.00 68.95 428 GLY B O 1
ATOM 9918 N N . MET B 1 429 ? 166.020 155.939 121.827 1.00 62.40 429 MET B N 1
ATOM 9919 C CA . MET B 1 429 ? 166.451 156.929 122.808 1.00 65.16 429 MET B CA 1
ATOM 9920 C C . MET B 1 429 ? 165.291 157.783 123.299 1.00 63.69 429 MET B C 1
ATOM 9921 O O . MET B 1 429 ? 165.231 158.122 124.488 1.00 64.11 429 MET B O 1
ATOM 9926 N N . VAL B 1 430 ? 164.370 158.140 122.405 1.00 62.86 430 VAL B N 1
ATOM 9927 C CA . VAL B 1 430 ? 163.166 158.845 122.835 1.00 60.11 430 VAL B CA 1
ATOM 9928 C C . VAL B 1 430 ? 162.368 157.984 123.809 1.00 61.21 430 VAL B C 1
ATOM 9929 O O . VAL B 1 430 ? 161.894 158.467 124.846 1.00 62.38 430 VAL B O 1
ATOM 9933 N N . THR B 1 431 ? 162.223 156.693 123.502 1.00 61.25 431 THR B N 1
ATOM 9934 C CA . THR B 1 431 ? 161.533 155.783 124.414 1.00 60.16 431 THR B CA 1
ATOM 9935 C C . THR B 1 431 ? 162.276 155.664 125.742 1.00 57.97 431 THR B C 1
ATOM 9936 O O . THR B 1 431 ? 161.655 155.563 126.806 1.00 59.82 431 THR B O 1
ATOM 9940 N N . PHE B 1 432 ? 163.607 155.663 125.691 1.00 56.37 432 PHE B N 1
ATOM 9941 C CA . PHE B 1 432 ? 164.420 155.586 126.898 1.00 56.72 432 PHE B CA 1
ATOM 9942 C C . PHE B 1 432 ? 164.194 156.798 127.790 1.00 57.06 432 PHE B C 1
ATOM 9943 O O . PHE B 1 432 ? 164.036 156.663 129.008 1.00 57.71 432 PHE B O 1
ATOM 9951 N N . ALA B 1 433 ? 164.166 157.991 127.195 1.00 56.67 433 ALA B N 1
ATOM 9952 C CA . ALA B 1 433 ? 163.881 159.196 127.968 1.00 52.55 433 ALA B CA 1
ATOM 9953 C C . ALA B 1 433 ? 162.466 159.167 128.527 1.00 58.31 433 ALA B C 1
ATOM 9954 O O . ALA B 1 433 ? 162.228 159.595 129.663 1.00 63.53 433 ALA B O 1
ATOM 9956 N N . LYS B 1 434 ? 161.511 158.665 127.739 1.00 60.00 434 LYS B N 1
ATOM 9957 C CA . LYS B 1 434 ? 160.140 158.550 128.223 1.00 59.23 434 LYS B CA 1
ATOM 9958 C C . LYS B 1 434 ? 160.058 157.635 129.438 1.00 59.20 434 LYS B C 1
ATOM 9959 O O . LYS B 1 434 ? 159.404 157.968 130.431 1.00 64.47 434 LYS B O 1
ATOM 9965 N N . GLN B 1 435 ? 160.732 156.486 129.385 1.00 56.45 435 GLN B N 1
ATOM 9966 C CA . GLN B 1 435 ? 160.697 155.553 130.509 1.00 57.30 435 GLN B CA 1
ATOM 9967 C C . GLN B 1 435 ? 161.447 156.104 131.716 1.00 57.11 435 GLN B C 1
ATOM 9968 O O . GLN B 1 435 ? 161.049 155.870 132.864 1.00 60.97 435 GLN B O 1
ATOM 9974 N N . LEU B 1 436 ? 162.541 156.830 131.478 1.00 53.81 436 LEU B N 1
ATOM 9975 C CA . LEU B 1 436 ? 163.268 157.454 132.578 1.00 54.66 436 LEU B CA 1
ATOM 9976 C C . LEU B 1 436 ? 162.399 158.481 133.292 1.00 56.91 436 LEU B C 1
ATOM 9977 O O . LEU B 1 436 ? 162.344 158.517 134.526 1.00 60.46 436 LEU B O 1
ATOM 9982 N N . ASP B 1 437 ? 161.702 159.322 132.525 1.00 58.52 437 ASP B N 1
ATOM 9983 C CA . ASP B 1 437 ? 160.776 160.274 133.128 1.00 61.09 437 ASP B CA 1
ATOM 9984 C C . ASP B 1 437 ? 159.614 159.563 133.807 1.00 64.09 437 ASP B C 1
ATOM 9985 O O . ASP B 1 437 ? 159.102 160.042 134.825 1.00 70.35 437 ASP B O 1
ATOM 9990 N N . LEU B 1 438 ? 159.191 158.425 133.258 1.00 62.46 438 LEU B N 1
ATOM 9991 C CA . LEU B 1 438 ? 158.143 157.626 133.879 1.00 60.93 438 LEU B CA 1
ATOM 9992 C C . LEU B 1 438 ? 158.556 157.171 135.272 1.00 61.39 438 LEU B C 1
ATOM 9993 O O . LEU B 1 438 ? 157.805 157.328 136.240 1.00 64.11 438 LEU B O 1
ATOM 9998 N N . THR B 1 439 ? 159.758 156.612 135.389 1.00 63.35 439 THR B N 1
ATOM 9999 C CA . THR B 1 439 ? 160.183 156.030 136.656 1.00 63.44 439 THR B CA 1
ATOM 10000 C C . THR B 1 439 ? 160.712 157.062 137.644 1.00 59.77 439 THR B C 1
ATOM 10001 O O . THR B 1 439 ? 160.679 156.808 138.851 1.00 65.42 439 THR B O 1
ATOM 10005 N N . VAL B 1 440 ? 161.176 158.218 137.176 1.00 58.66 440 VAL B N 1
ATOM 10006 C CA . VAL B 1 440 ? 161.792 159.200 138.065 1.00 59.89 440 VAL B CA 1
ATOM 10007 C C . VAL B 1 440 ? 160.768 160.188 138.606 1.00 61.17 440 VAL B C 1
ATOM 10008 O O . VAL B 1 440 ? 160.683 160.410 139.816 1.00 65.88 440 VAL B O 1
ATOM 10012 N N . ASN B 1 441 ? 159.974 160.799 137.726 1.00 62.75 441 ASN B N 1
ATOM 10013 C CA . ASN B 1 441 ? 159.036 161.843 138.121 1.00 65.75 441 ASN B CA 1
ATOM 10014 C C . ASN B 1 441 ? 157.668 161.294 138.503 1.00 66.52 441 ASN B C 1
ATOM 10015 O O . ASN B 1 441 ? 156.668 162.019 138.417 1.00 72.49 441 ASN B O 1
ATOM 10020 N N . ASN B 1 442 ? 157.594 160.035 138.914 1.00 62.34 442 ASN B N 1
ATOM 10021 C CA . ASN B 1 442 ? 156.330 159.479 139.364 1.00 60.49 442 ASN B CA 1
ATOM 10022 C C . ASN B 1 442 ? 155.898 160.155 140.665 1.00 65.83 442 ASN B C 1
ATOM 10023 O O . ASN B 1 442 ? 156.728 160.373 141.554 1.00 65.74 442 ASN B O 1
ATOM 10028 N N . PRO B 1 443 ? 154.621 160.498 140.808 1.00 62.33 443 PRO B N 1
ATOM 10029 C CA . PRO B 1 443 ? 154.150 161.148 142.037 1.00 63.29 443 PRO B CA 1
ATOM 10030 C C . PRO B 1 443 ? 154.029 160.226 143.240 1.00 61.34 443 PRO B C 1
ATOM 10031 O O . PRO B 1 443 ? 153.457 160.641 144.251 1.00 66.49 443 PRO B O 1
ATOM 10035 N N . ILE B 1 444 ? 154.540 158.999 143.173 1.00 57.64 444 ILE B N 1
ATOM 10036 C CA . ILE B 1 444 ? 154.392 158.065 144.283 1.00 56.76 444 ILE B CA 1
ATOM 10037 C C . ILE B 1 444 ? 155.625 158.123 145.177 1.00 55.79 444 ILE B C 1
ATOM 10038 O O . ILE B 1 444 ? 155.551 157.806 146.368 1.00 58.37 444 ILE B O 1
ATOM 10043 N N . TRP B 1 445 ? 156.762 158.531 144.614 1.00 56.03 445 TRP B N 1
ATOM 10044 C CA . TRP B 1 445 ? 157.999 158.559 145.394 1.00 56.21 445 TRP B CA 1
ATOM 10045 C C . TRP B 1 445 ? 157.945 159.538 146.561 1.00 55.39 445 TRP B C 1
ATOM 10046 O O . TRP B 1 445 ? 158.359 159.158 147.670 1.00 55.92 445 TRP B O 1
ATOM 10057 N N . PRO B 1 446 ? 157.489 160.787 146.401 1.00 54.61 446 PRO B N 1
ATOM 10058 C CA . PRO B 1 446 ? 157.339 161.647 147.587 1.00 53.45 446 PRO B CA 1
ATOM 10059 C C . PRO B 1 446 ? 156.368 161.096 148.613 1.00 55.12 446 PRO B C 1
ATOM 10060 O O . PRO B 1 446 ? 156.578 161.286 149.817 1.00 55.78 446 PRO B O 1
ATOM 10064 N N . VAL B 1 447 ? 155.303 160.421 148.174 1.00 54.83 447 VAL B N 1
ATOM 10065 C CA . VAL B 1 447 ? 154.363 159.822 149.115 1.00 52.36 447 VAL B CA 1
ATOM 10066 C C . VAL B 1 447 ? 155.024 158.682 149.879 1.00 51.25 447 VAL B C 1
ATOM 10067 O O . VAL B 1 447 ? 154.850 158.549 151.096 1.00 51.71 447 VAL B O 1
ATOM 10071 N N . LEU B 1 448 ? 155.785 157.838 149.179 1.00 52.96 448 LEU B N 1
ATOM 10072 C CA . LEU B 1 448 ? 156.448 156.717 149.838 1.00 56.97 448 LEU B CA 1
ATOM 10073 C C . LEU B 1 448 ? 157.528 157.192 150.800 1.00 58.16 448 LEU B C 1
ATOM 10074 O O . LEU B 1 448 ? 157.704 156.615 151.878 1.00 58.48 448 LEU B O 1
ATOM 10079 N N . ASN B 1 449 ? 158.267 158.235 150.426 1.00 54.91 449 ASN B N 1
ATOM 10080 C CA . ASN B 1 449 ? 159.315 158.760 151.289 1.00 53.08 449 ASN B CA 1
ATOM 10081 C C . ASN B 1 449 ? 158.772 159.602 152.434 1.00 56.25 449 ASN B C 1
ATOM 10082 O O . ASN B 1 449 ? 159.546 159.990 153.315 1.00 60.43 449 ASN B O 1
ATOM 10087 N N . ALA B 1 450 ? 157.474 159.893 152.442 1.00 58.84 450 ALA B N 1
ATOM 10088 C CA . ALA B 1 450 ? 156.882 160.659 153.525 1.00 57.45 450 ALA B CA 1
ATOM 10089 C C . ALA B 1 450 ? 156.920 159.862 154.824 1.00 59.70 450 ALA B C 1
ATOM 10090 O O . ALA B 1 450 ? 156.960 158.629 154.832 1.00 62.46 450 ALA B O 1
ATOM 10092 N N . LYS B 1 451 ? 156.916 160.589 155.936 1.00 61.98 451 LYS B N 1
ATOM 10093 C CA . LYS B 1 451 ? 157.039 159.970 157.245 1.00 64.59 451 LYS B CA 1
ATOM 10094 C C . LYS B 1 451 ? 155.800 159.147 157.573 1.00 65.01 451 LYS B C 1
ATOM 10095 O O . LYS B 1 451 ? 154.668 159.564 157.311 1.00 69.41 451 LYS B O 1
ATOM 10101 N N . ALA B 1 452 ? 156.025 157.973 158.150 1.00 61.60 452 ALA B N 1
ATOM 10102 C CA . ALA B 1 452 ? 154.963 157.025 158.436 1.00 60.87 452 ALA B CA 1
ATOM 10103 C C . ALA B 1 452 ? 154.147 157.459 159.649 1.00 65.61 452 ALA B C 1
ATOM 10104 O O . ALA B 1 452 ? 154.624 158.223 160.492 1.00 75.51 452 ALA B O 1
ATOM 10106 N N . PRO B 1 453 ? 152.901 156.988 159.754 1.00 66.00 453 PRO B N 1
ATOM 10107 C CA . PRO B 1 453 ? 152.069 157.347 160.915 1.00 63.85 453 PRO B CA 1
ATOM 10108 C C . PRO B 1 453 ? 152.658 156.959 162.259 1.00 68.91 453 PRO B C 1
ATOM 10109 O O . PRO B 1 453 ? 152.446 157.683 163.239 1.00 62.90 453 PRO B O 1
ATOM 10113 N N . TRP B 1 454 ? 153.378 155.844 162.347 1.00 73.72 454 TRP B N 1
ATOM 10114 C CA . TRP B 1 454 ? 153.869 155.361 163.630 1.00 66.20 454 TRP B CA 1
ATOM 10115 C C . TRP B 1 454 ? 155.070 156.137 164.149 1.00 69.97 454 TRP B C 1
ATOM 10116 O O . TRP B 1 454 ? 155.471 155.922 165.297 1.00 83.05 454 TRP B O 1
ATOM 10127 N N . GLU B 1 455 ? 155.653 157.025 163.349 1.00 65.45 455 GLU B N 1
ATOM 10128 C CA . GLU B 1 455 ? 156.848 157.741 163.771 1.00 69.05 455 GLU B CA 1
ATOM 10129 C C . GLU B 1 455 ? 156.751 159.254 163.666 1.00 71.50 455 GLU B C 1
ATOM 10130 O O . GLU B 1 455 ? 157.581 159.940 164.274 1.00 77.96 455 GLU B O 1
ATOM 10136 N N . LYS B 1 456 ? 155.791 159.802 162.927 1.00 69.46 456 LYS B N 1
ATOM 10137 C CA . LYS B 1 456 ? 155.660 161.250 162.863 1.00 74.91 456 LYS B CA 1
ATOM 10138 C C . LYS B 1 456 ? 155.242 161.797 164.220 1.00 78.32 456 LYS B C 1
ATOM 10139 O O . LYS B 1 456 ? 154.441 161.190 164.936 1.00 80.57 456 LYS B O 1
ATOM 10145 N N . THR B 1 457 ? 155.797 162.951 164.575 1.00 79.86 457 THR B N 1
ATOM 10146 C CA . THR B 1 457 ? 155.591 163.510 165.899 1.00 79.86 457 THR B CA 1
ATOM 10147 C C . THR B 1 457 ? 154.170 164.066 166.035 1.00 81.90 457 THR B C 1
ATOM 10148 O O . THR B 1 457 ? 153.370 164.061 165.093 1.00 82.43 457 THR B O 1
ATOM 10152 N N . GLU B 1 458 ? 153.857 164.544 167.244 1.00 79.70 458 GLU B N 1
ATOM 10153 C CA . GLU B 1 458 ? 152.467 164.761 167.632 1.00 76.66 458 GLU B CA 1
ATOM 10154 C C . GLU B 1 458 ? 151.844 166.000 166.993 1.00 76.07 458 GLU B C 1
ATOM 10155 O O . GLU B 1 458 ? 150.623 166.036 166.807 1.00 79.43 458 GLU B O 1
ATOM 10161 N N . GLU B 1 459 ? 152.634 167.027 166.670 1.00 74.70 459 GLU B N 1
ATOM 10162 C CA . GLU B 1 459 ? 152.038 168.234 166.101 1.00 74.14 459 GLU B CA 1
ATOM 10163 C C . GLU B 1 459 ? 151.452 167.962 164.722 1.00 75.18 459 GLU B C 1
ATOM 10164 O O . GLU B 1 459 ? 150.369 168.461 164.399 1.00 77.74 459 GLU B O 1
ATOM 10170 N N . GLU B 1 460 ? 152.133 167.157 163.903 1.00 70.67 460 GLU B N 1
ATOM 10171 C CA . GLU B 1 460 ? 151.553 166.788 162.617 1.00 72.43 460 GLU B CA 1
ATOM 10172 C C . GLU B 1 460 ? 150.339 165.887 162.789 1.00 70.99 460 GLU B C 1
ATOM 10173 O O . GLU B 1 460 ? 149.395 165.969 161.996 1.00 71.84 460 GLU B O 1
ATOM 10179 N N . LEU B 1 461 ? 150.338 165.028 163.810 1.00 67.79 461 LEU B N 1
ATOM 10180 C CA . LEU B 1 461 ? 149.157 164.218 164.090 1.00 64.13 461 LEU B CA 1
ATOM 10181 C C . LEU B 1 461 ? 147.959 165.101 164.411 1.00 63.25 461 LEU B C 1
ATOM 10182 O O . LEU B 1 461 ? 146.860 164.900 163.880 1.00 66.95 461 LEU B O 1
ATOM 10187 N N . THR B 1 462 ? 148.162 166.099 165.273 1.00 62.92 462 THR B N 1
ATOM 10188 C CA . THR B 1 462 ? 147.084 167.019 165.613 1.00 64.38 462 THR B CA 1
ATOM 10189 C C . THR B 1 462 ? 146.654 167.837 164.403 1.00 64.89 462 THR B C 1
ATOM 10190 O O . THR B 1 462 ? 145.461 168.093 164.216 1.00 65.30 462 THR B O 1
ATOM 10194 N N . ALA B 1 463 ? 147.611 168.258 163.573 1.00 61.56 463 ALA B N 1
ATOM 10195 C CA . ALA B 1 463 ? 147.271 169.020 162.377 1.00 61.90 463 ALA B CA 1
ATOM 10196 C C . ALA B 1 463 ? 146.426 168.195 161.416 1.00 68.55 463 ALA B C 1
ATOM 10197 O O . ALA B 1 463 ? 145.428 168.686 160.878 1.00 75.33 463 ALA B O 1
ATOM 10199 N N . ALA B 1 464 ? 146.804 166.934 161.195 1.00 61.75 464 ALA B N 1
ATOM 10200 C CA . ALA B 1 464 ? 146.028 166.069 160.314 1.00 59.83 464 ALA B CA 1
ATOM 10201 C C . ALA B 1 464 ? 144.648 165.782 160.893 1.00 66.10 464 ALA B C 1
ATOM 10202 O O . ALA B 1 464 ? 143.652 165.759 160.158 1.00 72.47 464 ALA B O 1
ATOM 10204 N N . VAL B 1 465 ? 144.566 165.565 162.208 1.00 63.98 465 VAL B N 1
ATOM 10205 C CA . VAL B 1 465 ? 143.273 165.321 162.841 1.00 64.00 465 VAL B CA 1
ATOM 10206 C C . VAL B 1 465 ? 142.372 166.543 162.703 1.00 67.18 465 VAL B C 1
ATOM 10207 O O . VAL B 1 465 ? 141.181 166.423 162.393 1.00 68.00 465 VAL B O 1
ATOM 10211 N N . ALA B 1 466 ? 142.926 167.737 162.923 1.00 63.88 466 ALA B N 1
ATOM 10212 C CA . ALA B 1 466 ? 142.137 168.956 162.790 1.00 63.53 466 ALA B CA 1
ATOM 10213 C C . ALA B 1 466 ? 141.717 169.187 161.345 1.00 66.88 466 ALA B C 1
ATOM 10214 O O . ALA B 1 466 ? 140.612 169.675 161.087 1.00 71.04 466 ALA B O 1
ATOM 10216 N N . LEU B 1 467 ? 142.588 168.856 160.390 1.00 62.21 467 LEU B N 1
ATOM 10217 C CA . LEU B 1 467 ? 142.216 168.970 158.985 1.00 64.56 467 LEU B CA 1
ATOM 10218 C C . LEU B 1 467 ? 141.063 168.035 158.647 1.00 68.85 467 LEU B C 1
ATOM 10219 O O . LEU B 1 467 ? 140.121 168.424 157.947 1.00 71.47 467 LEU B O 1
ATOM 10224 N N . ALA B 1 468 ? 141.114 166.800 159.147 1.00 66.33 468 ALA B N 1
ATOM 10225 C CA . ALA B 1 468 ? 140.007 165.876 158.928 1.00 63.35 468 ALA B CA 1
ATOM 10226 C C . ALA B 1 468 ? 138.729 166.382 159.584 1.00 65.18 468 ALA B C 1
ATOM 10227 O O . ALA B 1 468 ? 137.637 166.247 159.020 1.00 68.94 468 ALA B O 1
ATOM 10229 N N . ALA B 1 469 ? 138.844 166.962 160.781 1.00 66.17 469 ALA B N 1
ATOM 10230 C CA . ALA B 1 469 ? 137.669 167.487 161.469 1.00 66.46 469 ALA B CA 1
ATOM 10231 C C . ALA B 1 469 ? 137.046 168.645 160.702 1.00 64.93 469 ALA B C 1
ATOM 10232 O O . ALA B 1 469 ? 135.819 168.727 160.573 1.00 69.45 469 ALA B O 1
ATOM 10234 N N . GLY B 1 470 ? 137.873 169.552 160.192 1.00 63.59 470 GLY B N 1
ATOM 10235 C CA . GLY B 1 470 ? 137.377 170.691 159.448 1.00 66.81 470 GLY B CA 1
ATOM 10236 C C . GLY B 1 470 ? 137.081 170.425 157.993 1.00 72.44 470 GLY B C 1
ATOM 10237 O O . GLY B 1 470 ? 136.621 171.335 157.298 1.00 81.79 470 GLY B O 1
ATOM 10238 N N . HIS B 1 471 ? 137.362 169.211 157.513 1.00 70.42 471 HIS B N 1
ATOM 10239 C CA . HIS B 1 471 ? 137.030 168.868 156.135 1.00 72.28 471 HIS B CA 1
ATOM 10240 C C . HIS B 1 471 ? 135.539 169.002 155.863 1.00 72.13 471 HIS B C 1
ATOM 10241 O O . HIS B 1 471 ? 135.145 169.366 154.750 1.00 77.70 471 HIS B O 1
ATOM 10248 N N . ALA B 1 472 ? 134.698 168.710 156.857 1.00 67.40 472 ALA B N 1
ATOM 10249 C CA . ALA B 1 472 ? 133.258 168.856 156.676 1.00 73.46 472 ALA B CA 1
ATOM 10250 C C . ALA B 1 472 ? 132.895 170.286 156.294 1.00 77.01 472 ALA B C 1
ATOM 10251 O O . ALA B 1 472 ? 132.206 170.522 155.293 1.00 82.62 472 ALA B O 1
ATOM 10253 N N . ARG B 1 473 ? 133.372 171.259 157.071 1.00 74.16 473 ARG B N 1
ATOM 10254 C CA . ARG B 1 473 ? 133.043 172.647 156.779 1.00 75.39 473 ARG B CA 1
ATOM 10255 C C . ARG B 1 473 ? 133.794 173.161 155.562 1.00 78.67 473 ARG B C 1
ATOM 10256 O O . ARG B 1 473 ? 133.306 174.062 154.876 1.00 85.90 473 ARG B O 1
ATOM 10264 N N . ALA B 1 474 ? 134.981 172.619 155.284 1.00 74.58 474 ALA B N 1
ATOM 10265 C CA . ALA B 1 474 ? 135.680 172.992 154.062 1.00 75.61 474 ALA B CA 1
ATOM 10266 C C . ALA B 1 474 ? 134.881 172.579 152.834 1.00 79.58 474 ALA B C 1
ATOM 10267 O O . ALA B 1 474 ? 134.794 173.330 151.855 1.00 85.38 474 ALA B O 1
ATOM 10269 N N . CYS B 1 475 ? 134.288 171.386 152.870 1.00 78.39 475 CYS B N 1
ATOM 10270 C CA . CYS B 1 475 ? 133.461 170.935 151.757 1.00 75.87 475 CYS B CA 1
ATOM 10271 C C . CYS B 1 475 ? 132.159 171.721 151.683 1.00 77.61 475 CYS B C 1
ATOM 10272 O O . CYS B 1 475 ? 131.731 172.121 150.595 1.00 83.93 475 CYS B O 1
ATOM 10275 N N . LEU B 1 476 ? 131.518 171.961 152.830 1.00 77.95 476 LEU B N 1
ATOM 10276 C CA . LEU B 1 476 ? 130.229 172.647 152.819 1.00 81.08 476 LEU B CA 1
ATOM 10277 C C . LEU B 1 476 ? 130.367 174.106 152.401 1.00 86.50 476 LEU B C 1
ATOM 10278 O O . LEU B 1 476 ? 129.504 174.630 151.687 1.00 89.16 476 LEU B O 1
ATOM 10283 N N . ASP B 1 477 ? 131.439 174.772 152.821 1.00 84.88 477 ASP B N 1
ATOM 10284 C CA . ASP B 1 477 ? 131.634 176.185 152.526 1.00 85.42 477 ASP B CA 1
ATOM 10285 C C . ASP B 1 477 ? 131.884 176.476 151.051 1.00 90.27 477 ASP B C 1
ATOM 10286 O O . ASP B 1 477 ? 131.585 177.588 150.605 1.00 97.95 477 ASP B O 1
ATOM 10291 N N . GLU B 1 478 ? 132.423 175.522 150.298 1.00 89.90 478 GLU B N 1
ATOM 10292 C CA . GLU B 1 478 ? 132.715 175.759 148.892 1.00 92.87 478 GLU B CA 1
ATOM 10293 C C . GLU B 1 478 ? 131.393 175.984 148.155 1.00 95.87 478 GLU B C 1
ATOM 10294 O O . GLU B 1 478 ? 130.486 175.149 148.214 1.00 96.56 478 GLU B O 1
ATOM 10300 N N . ASP B 1 479 ? 131.263 177.126 147.487 1.00 97.81 479 ASP B N 1
ATOM 10301 C CA . ASP B 1 479 ? 130.024 177.493 146.805 1.00 105.19 479 ASP B CA 1
ATOM 10302 C C . ASP B 1 479 ? 129.952 176.832 145.433 1.00 109.07 479 ASP B C 1
ATOM 10303 O O . ASP B 1 479 ? 130.983 176.535 144.826 1.00 111.06 479 ASP B O 1
ATOM 10308 N N . LEU B 1 480 ? 128.737 176.551 144.968 1.00 111.29 480 LEU B N 1
ATOM 10309 C CA . LEU B 1 480 ? 128.599 175.927 143.653 1.00 116.50 480 LEU B CA 1
ATOM 10310 C C . LEU B 1 480 ? 128.809 176.941 142.537 1.00 120.01 480 LEU B C 1
ATOM 10311 O O . LEU B 1 480 ? 129.135 176.571 141.403 1.00 121.85 480 LEU B O 1
ATOM 10316 N N . LYS B 1 481 ? 128.632 178.230 142.839 1.00 119.26 481 LYS B N 1
ATOM 10317 C CA . LYS B 1 481 ? 128.722 179.245 141.796 1.00 120.41 481 LYS B CA 1
ATOM 10318 C C . LYS B 1 481 ? 130.153 179.397 141.293 1.00 118.38 481 LYS B C 1
ATOM 10319 O O . LYS B 1 481 ? 130.394 179.398 140.080 1.00 118.62 481 LYS B O 1
ATOM 10325 N N . ASP B 1 482 ? 131.120 179.526 142.204 1.00 119.93 482 ASP B N 1
ATOM 10326 C CA . ASP B 1 482 ? 132.530 179.623 141.818 1.00 124.12 482 ASP B CA 1
ATOM 10327 C C . ASP B 1 482 ? 133.044 178.206 141.564 1.00 119.25 482 ASP B C 1
ATOM 10328 O O . ASP B 1 482 ? 133.621 177.539 142.427 1.00 121.85 482 ASP B O 1
ATOM 10333 N N . SER B 1 483 ? 132.811 177.742 140.340 1.00 111.07 483 SER B N 1
ATOM 10334 C CA . SER B 1 483 ? 133.224 176.411 139.915 1.00 111.48 483 SER B CA 1
ATOM 10335 C C . SER B 1 483 ? 133.503 176.457 138.420 1.00 105.87 483 SER B C 1
ATOM 10336 O O . SER B 1 483 ? 132.579 176.627 137.618 1.00 106.09 483 SER B O 1
ATOM 10339 N N . THR B 1 484 ? 134.775 176.304 138.048 1.00 103.70 484 THR B N 1
ATOM 10340 C CA . THR B 1 484 ? 135.154 176.414 136.646 1.00 107.74 484 THR B CA 1
ATOM 10341 C C . THR B 1 484 ? 134.664 175.234 135.818 1.00 109.61 484 THR B C 1
ATOM 10342 O O . THR B 1 484 ? 134.600 175.344 134.589 1.00 117.98 484 THR B O 1
ATOM 10346 N N . VAL B 1 485 ? 134.325 174.110 136.453 1.00 104.75 485 VAL B N 1
ATOM 10347 C CA . VAL B 1 485 ? 133.630 173.056 135.732 1.00 100.44 485 VAL B CA 1
ATOM 10348 C C . VAL B 1 485 ? 132.253 173.579 135.322 1.00 101.10 485 VAL B C 1
ATOM 10349 O O . VAL B 1 485 ? 131.642 174.404 136.012 1.00 100.99 485 VAL B O 1
ATOM 10353 N N . LYS B 1 486 ? 131.775 173.112 134.174 1.00 102.00 486 LYS B N 1
ATOM 10354 C CA . LYS B 1 486 ? 130.742 173.805 133.411 1.00 106.54 486 LYS B CA 1
ATOM 10355 C C . LYS B 1 486 ? 129.355 173.241 133.698 1.00 110.52 486 LYS B C 1
ATOM 10356 O O . LYS B 1 486 ? 129.204 172.041 133.950 1.00 113.88 486 LYS B O 1
ATOM 10362 N N . VAL B 1 487 ? 128.352 174.118 133.676 1.00 106.84 487 VAL B N 1
ATOM 10363 C CA . VAL B 1 487 ? 126.961 173.678 133.837 1.00 110.48 487 VAL B CA 1
ATOM 10364 C C . VAL B 1 487 ? 126.501 173.018 132.547 1.00 116.87 487 VAL B C 1
ATOM 10365 O O . VAL B 1 487 ? 126.500 173.674 131.485 1.00 119.42 487 VAL B O 1
ATOM 10369 N N . PRO B 1 488 ? 126.081 171.757 132.568 1.00 118.86 488 PRO B N 1
ATOM 10370 C CA . PRO B 1 488 ? 125.688 171.083 131.328 1.00 115.87 488 PRO B CA 1
ATOM 10371 C C . PRO B 1 488 ? 124.549 171.807 130.627 1.00 110.79 488 PRO B C 1
ATOM 10372 O O . PRO B 1 488 ? 123.594 172.280 131.246 1.00 110.93 488 PRO B O 1
ATOM 10376 N N . ALA B 1 489 ? 124.672 171.887 129.301 1.00 100.86 489 ALA B N 1
ATOM 10377 C CA . ALA B 1 489 ? 123.732 172.632 128.481 1.00 101.02 489 ALA B CA 1
ATOM 10378 C C . ALA B 1 489 ? 123.399 171.793 127.246 1.00 99.06 489 ALA B C 1
ATOM 10379 O O . ALA B 1 489 ? 123.340 172.271 126.115 1.00 102.07 489 ALA B O 1
ATOM 10381 N N . LYS B 1 490 ? 123.179 170.502 127.463 1.00 89.89 490 LYS B N 1
ATOM 10382 C CA . LYS B 1 490 ? 122.749 169.596 126.412 1.00 78.04 490 LYS B CA 1
ATOM 10383 C C . LYS B 1 490 ? 121.247 169.376 126.504 1.00 79.66 490 LYS B C 1
ATOM 10384 O O . LYS B 1 490 ? 120.690 169.227 127.596 1.00 88.67 490 LYS B O 1
ATOM 10390 N N . ASN B 1 491 ? 120.591 169.361 125.346 1.00 73.68 491 ASN B N 1
ATOM 10391 C CA . ASN B 1 491 ? 119.160 169.097 125.307 1.00 75.79 491 ASN B CA 1
ATOM 10392 C C . ASN B 1 491 ? 118.861 167.603 125.305 1.00 73.81 491 ASN B C 1
ATOM 10393 O O . ASN B 1 491 ? 118.158 167.107 126.191 1.00 73.72 491 ASN B O 1
ATOM 10398 N N . ALA B 1 492 ? 119.389 166.876 124.328 1.00 70.02 492 ALA B N 1
ATOM 10399 C CA . ALA B 1 492 ? 119.185 165.437 124.221 1.00 67.19 492 ALA B CA 1
ATOM 10400 C C . ALA B 1 492 ? 120.435 164.735 124.734 1.00 64.96 492 ALA B C 1
ATOM 10401 O O . ALA B 1 492 ? 121.486 164.773 124.088 1.00 72.69 492 ALA B O 1
ATOM 10403 N N . THR B 1 493 ? 120.321 164.097 125.893 1.00 61.25 493 THR B N 1
ATOM 10404 C CA . THR B 1 493 ? 121.419 163.336 126.470 1.00 70.64 493 THR B CA 1
ATOM 10405 C C . THR B 1 493 ? 121.224 161.860 126.158 1.00 68.35 493 THR B C 1
ATOM 10406 O O . THR B 1 493 ? 120.148 161.305 126.399 1.00 67.19 493 THR B O 1
ATOM 10410 N N . VAL B 1 494 ? 122.265 161.235 125.622 1.00 67.65 494 VAL B N 1
ATOM 10411 C CA . VAL B 1 494 ? 122.223 159.846 125.189 1.00 65.82 494 VAL B CA 1
ATOM 10412 C C . VAL B 1 494 ? 123.124 159.033 126.104 1.00 68.73 494 VAL B C 1
ATOM 10413 O O . VAL B 1 494 ? 124.243 159.453 126.417 1.00 75.52 494 VAL B O 1
ATOM 10417 N N . ASN B 1 495 ? 122.631 157.871 126.532 1.00 68.07 495 ASN B N 1
ATOM 10418 C CA . ASN B 1 495 ? 123.329 157.001 127.471 1.00 68.23 495 ASN B CA 1
ATOM 10419 C C . ASN B 1 495 ? 123.626 157.757 128.758 1.00 67.70 495 ASN B C 1
ATOM 10420 O O . ASN B 1 495 ? 124.788 158.073 129.038 1.00 73.27 495 ASN B O 1
ATOM 10425 N N . PRO B 1 496 ? 122.610 158.073 129.561 1.00 67.86 496 PRO B N 1
ATOM 10426 C CA . PRO B 1 496 ? 122.855 158.818 130.800 1.00 69.43 496 PRO B CA 1
ATOM 10427 C C . PRO B 1 496 ? 123.423 157.897 131.869 1.00 67.24 496 PRO B C 1
ATOM 10428 O O . PRO B 1 496 ? 122.837 156.862 132.190 1.00 72.22 496 PRO B O 1
ATOM 10432 N N . GLN B 1 497 ? 124.575 158.277 132.415 1.00 65.29 497 GLN B N 1
ATOM 10433 C CA . GLN B 1 497 ? 125.145 157.533 133.527 1.00 70.45 497 GLN B CA 1
ATOM 10434 C C . GLN B 1 497 ? 124.513 157.905 134.860 1.00 73.60 497 GLN B C 1
ATOM 10435 O O . GLN B 1 497 ? 124.810 157.258 135.870 1.00 81.01 497 GLN B O 1
ATOM 10441 N N . LYS B 1 498 ? 123.654 158.918 134.884 1.00 64.92 498 LYS B N 1
ATOM 10442 C CA . LYS B 1 498 ? 122.940 159.263 136.100 1.00 64.11 498 LYS B CA 1
ATOM 10443 C C . LYS B 1 498 ? 121.865 158.225 136.403 1.00 62.98 498 LYS B C 1
ATOM 10444 O O . LYS B 1 498 ? 121.408 157.483 135.530 1.00 63.12 498 LYS B O 1
ATOM 10450 N N . ASN B 1 499 ? 121.467 158.178 137.669 1.00 62.98 499 ASN B N 1
ATOM 10451 C CA . ASN B 1 499 ? 120.369 157.342 138.120 1.00 60.57 499 ASN B CA 1
ATOM 10452 C C . ASN B 1 499 ? 119.424 158.196 138.950 1.00 63.35 499 ASN B C 1
ATOM 10453 O O . ASN B 1 499 ? 119.759 159.311 139.354 1.00 72.37 499 ASN B O 1
ATOM 10458 N N . SER B 1 500 ? 118.228 157.675 139.183 1.00 56.71 500 SER B N 1
ATOM 10459 C CA . SER B 1 500 ? 117.244 158.421 139.950 1.00 62.68 500 SER B CA 1
ATOM 10460 C C . SER B 1 500 ? 117.725 158.597 141.389 1.00 68.44 500 SER B C 1
ATOM 10461 O O . SER B 1 500 ? 118.309 157.673 141.965 1.00 73.20 500 SER B O 1
ATOM 10464 N N . PRO B 1 501 ? 117.526 159.772 141.989 1.00 63.05 501 PRO B N 1
ATOM 10465 C CA . PRO B 1 501 ? 117.784 159.906 143.431 1.00 60.99 501 PRO B CA 1
ATOM 10466 C C . PRO B 1 501 ? 116.938 158.973 144.272 1.00 61.78 501 PRO B C 1
ATOM 10467 O O . PRO B 1 501 ? 117.343 158.619 145.387 1.00 66.90 501 PRO B O 1
ATOM 10471 N N . ALA B 1 502 ? 115.765 158.573 143.775 1.00 60.13 502 ALA B N 1
ATOM 10472 C CA . ALA B 1 502 ? 114.977 157.561 144.464 1.00 58.88 502 ALA B CA 1
ATOM 10473 C C . ALA B 1 502 ? 115.729 156.241 144.550 1.00 60.76 502 ALA B C 1
ATOM 10474 O O . ALA B 1 502 ? 115.519 155.469 145.490 1.00 62.78 502 ALA B O 1
ATOM 10476 N N . LEU B 1 503 ? 116.617 155.971 143.590 1.00 58.19 503 LEU B N 1
ATOM 10477 C CA . LEU B 1 503 ? 117.474 154.795 143.694 1.00 57.52 503 LEU B CA 1
ATOM 10478 C C . LEU B 1 503 ? 118.381 154.888 144.915 1.00 59.47 503 LEU B C 1
ATOM 10479 O O . LEU B 1 503 ? 118.535 153.913 145.656 1.00 64.14 503 LEU B O 1
ATOM 10484 N N . GLY B 1 504 ? 118.979 156.057 145.148 1.00 56.56 504 GLY B N 1
ATOM 10485 C CA . GLY B 1 504 ? 119.796 156.232 146.338 1.00 55.57 504 GLY B CA 1
ATOM 10486 C C . GLY B 1 504 ? 118.982 156.179 147.617 1.00 57.90 504 GLY B C 1
ATOM 10487 O O . GLY B 1 504 ? 119.440 155.652 148.637 1.00 63.07 504 GLY B O 1
ATOM 10488 N N . ALA B 1 505 ? 117.768 156.731 147.584 1.00 55.14 505 ALA B N 1
ATOM 10489 C CA . ALA B 1 505 ? 116.892 156.642 148.746 1.00 54.85 505 ALA B CA 1
ATOM 10490 C C . ALA B 1 505 ? 116.572 155.191 149.080 1.00 57.53 505 ALA B C 1
ATOM 10491 O O . ALA B 1 505 ? 116.623 154.789 150.247 1.00 61.24 505 ALA B O 1
ATOM 10493 N N . THR B 1 506 ? 116.255 154.387 148.063 1.00 55.47 506 THR B N 1
ATOM 10494 C CA . THR B 1 506 ? 116.013 152.966 148.284 1.00 58.98 506 THR B CA 1
ATOM 10495 C C . THR B 1 506 ? 117.273 152.266 148.774 1.00 58.82 506 THR B C 1
ATOM 10496 O O . THR B 1 506 ? 117.205 151.374 149.627 1.00 59.59 506 THR B O 1
ATOM 10500 N N . LEU B 1 507 ? 118.432 152.654 148.240 1.00 60.21 507 LEU B N 1
ATOM 10501 C CA . LEU B 1 507 ? 119.692 152.060 148.670 1.00 59.39 507 LEU B CA 1
ATOM 10502 C C . LEU B 1 507 ? 119.918 152.277 150.159 1.00 59.58 507 LEU B C 1
ATOM 10503 O O . LEU B 1 507 ? 120.275 151.346 150.888 1.00 62.32 507 LEU B O 1
ATOM 10508 N N . ALA B 1 508 ? 119.701 153.503 150.631 1.00 58.39 508 ALA B N 1
ATOM 10509 C CA . ALA B 1 508 ? 119.897 153.775 152.051 1.00 58.27 508 ALA B CA 1
ATOM 10510 C C . ALA B 1 508 ? 118.790 153.168 152.904 1.00 58.50 508 ALA B C 1
ATOM 10511 O O . ALA B 1 508 ? 119.030 152.805 154.060 1.00 62.25 508 ALA B O 1
ATOM 10513 N N . TYR B 1 509 ? 117.576 153.053 152.360 1.00 59.45 509 TYR B N 1
ATOM 10514 C CA . TYR B 1 509 ? 116.493 152.420 153.103 1.00 57.45 509 TYR B CA 1
ATOM 10515 C C . TYR B 1 509 ? 116.726 150.925 153.271 1.00 59.83 509 TYR B C 1
ATOM 10516 O O . TYR B 1 509 ? 116.303 150.342 154.276 1.00 65.42 509 TYR B O 1
ATOM 10525 N N . LEU B 1 510 ? 117.382 150.288 152.300 1.00 60.56 510 LEU B N 1
ATOM 10526 C CA . LEU B 1 510 ? 117.666 148.862 152.395 1.00 60.11 510 LEU B CA 1
ATOM 10527 C C . LEU B 1 510 ? 118.691 148.544 153.474 1.00 62.44 510 LEU B C 1
ATOM 10528 O O . LEU B 1 510 ? 118.796 147.386 153.888 1.00 67.06 510 LEU B O 1
ATOM 10533 N N . GLY B 1 511 ? 119.441 149.538 153.938 1.00 61.05 511 GLY B N 1
ATOM 10534 C CA . GLY B 1 511 ? 120.448 149.328 154.952 1.00 61.55 511 GLY B CA 1
ATOM 10535 C C . GLY B 1 511 ? 119.944 149.318 156.373 1.00 64.97 511 GLY B C 1
ATOM 10536 O O . GLY B 1 511 ? 120.747 149.237 157.305 1.00 72.16 511 GLY B O 1
ATOM 10537 N N . ILE B 1 512 ? 118.632 149.402 156.570 1.00 61.76 512 ILE B N 1
ATOM 10538 C CA . ILE B 1 512 ? 118.023 149.422 157.893 1.00 64.16 512 ILE B CA 1
ATOM 10539 C C . ILE B 1 512 ? 117.328 148.087 158.119 1.00 64.62 512 ILE B C 1
ATOM 10540 O O . ILE B 1 512 ? 116.605 147.598 157.241 1.00 67.55 512 ILE B O 1
ATOM 10545 N N . ASP B 1 513 ? 117.554 147.497 159.291 1.00 66.51 513 ASP B N 1
ATOM 10546 C CA . ASP B 1 513 ? 117.069 146.153 159.571 1.00 67.03 513 ASP B CA 1
ATOM 10547 C C . ASP B 1 513 ? 115.546 146.131 159.650 1.00 71.74 513 ASP B C 1
ATOM 10548 O O . ASP B 1 513 ? 114.925 147.012 160.252 1.00 68.45 513 ASP B O 1
ATOM 10553 N N . GLN B 1 514 ? 114.953 145.101 159.045 1.00 80.55 514 GLN B N 1
ATOM 10554 C CA . GLN B 1 514 ? 113.524 144.806 159.153 1.00 81.49 514 GLN B CA 1
ATOM 10555 C C . GLN B 1 514 ? 112.677 146.022 158.776 1.00 77.64 514 GLN B C 1
ATOM 10556 O O . GLN B 1 514 ? 111.936 146.579 159.588 1.00 74.72 514 GLN B O 1
ATOM 10562 N N . MET B 1 515 ? 112.806 146.431 157.518 1.00 77.57 515 MET B N 1
ATOM 10563 C CA . MET B 1 515 ? 112.085 147.593 157.027 1.00 70.56 515 MET B CA 1
ATOM 10564 C C . MET B 1 515 ? 111.987 147.505 155.513 1.00 71.41 515 MET B C 1
ATOM 10565 O O . MET B 1 515 ? 112.944 147.101 154.849 1.00 77.36 515 MET B O 1
ATOM 10570 N N . LEU B 1 516 ? 110.829 147.878 154.977 1.00 68.22 516 LEU B N 1
ATOM 10571 C CA . LEU B 1 516 ? 110.623 147.938 153.540 1.00 72.38 516 LEU B CA 1
ATOM 10572 C C . LEU B 1 516 ? 110.304 149.369 153.130 1.00 69.19 516 LEU B C 1
ATOM 10573 O O . LEU B 1 516 ? 109.670 150.122 153.875 1.00 65.50 516 LEU B O 1
ATOM 10578 N N . ALA B 1 517 ? 110.761 149.739 151.938 1.00 67.53 517 ALA B N 1
ATOM 10579 C CA . ALA B 1 517 ? 110.673 151.112 151.469 1.00 60.05 517 ALA B CA 1
ATOM 10580 C C . ALA B 1 517 ? 109.364 151.331 150.724 1.00 62.69 517 ALA B C 1
ATOM 10581 O O . ALA B 1 517 ? 109.016 150.560 149.824 1.00 65.85 517 ALA B O 1
ATOM 10583 N N . LEU B 1 518 ? 108.645 152.380 151.103 1.00 62.32 518 LEU B N 1
ATOM 10584 C CA . LEU B 1 518 ? 107.386 152.745 150.467 1.00 60.87 518 LEU B CA 1
ATOM 10585 C C . LEU B 1 518 ? 107.653 153.903 149.514 1.00 60.34 518 LEU B C 1
ATOM 10586 O O . LEU B 1 518 ? 108.012 155.002 149.946 1.00 63.12 518 LEU B O 1
ATOM 10591 N N . LEU B 1 519 ? 107.484 153.655 148.220 1.00 60.03 519 LEU B N 1
ATOM 10592 C CA . LEU B 1 519 ? 107.735 154.668 147.199 1.00 58.05 519 LEU B CA 1
ATOM 10593 C C . LEU B 1 519 ? 106.422 155.369 146.880 1.00 62.67 519 LEU B C 1
ATOM 10594 O O . LEU B 1 519 ? 105.549 154.811 146.212 1.00 62.62 519 LEU B O 1
ATOM 10599 N N . HIS B 1 520 ? 106.277 156.596 147.368 1.00 67.57 520 HIS B N 1
ATOM 10600 C CA . HIS B 1 520 ? 105.141 157.438 147.004 1.00 67.20 520 HIS B CA 1
ATOM 10601 C C . HIS B 1 520 ? 105.426 157.976 145.611 1.00 70.22 520 HIS B C 1
ATOM 10602 O O . HIS B 1 520 ? 106.006 159.047 145.438 1.00 76.43 520 HIS B O 1
ATOM 10609 N N . GLY B 1 521 ? 105.039 157.204 144.602 1.00 69.68 521 GLY B N 1
ATOM 10610 C CA . GLY B 1 521 ? 105.339 157.553 143.229 1.00 69.42 521 GLY B CA 1
ATOM 10611 C C . GLY B 1 521 ? 104.170 157.335 142.296 1.00 74.93 521 GLY B C 1
ATOM 10612 O O . GLY B 1 521 ? 103.074 157.845 142.537 1.00 84.16 521 GLY B O 1
ATOM 10613 N N . ALA B 1 522 ? 104.392 156.580 141.217 1.00 69.64 522 ALA B N 1
ATOM 10614 C CA . ALA B 1 522 ? 103.323 156.313 140.263 1.00 70.96 522 ALA B CA 1
ATOM 10615 C C . ALA B 1 522 ? 103.272 154.847 139.849 1.00 70.25 522 ALA B C 1
ATOM 10616 O O . ALA B 1 522 ? 102.771 154.541 138.759 1.00 77.48 522 ALA B O 1
ATOM 10618 N N . GLN B 1 523 ? 103.815 153.947 140.672 1.00 65.23 523 GLN B N 1
ATOM 10619 C CA . GLN B 1 523 ? 103.663 152.502 140.526 1.00 71.49 523 GLN B CA 1
ATOM 10620 C C . GLN B 1 523 ? 104.490 151.969 139.358 1.00 68.26 523 GLN B C 1
ATOM 10621 O O . GLN B 1 523 ? 104.674 150.756 139.215 1.00 67.26 523 GLN B O 1
ATOM 10627 N N . GLY B 1 524 ? 105.049 152.868 138.556 1.00 70.72 524 GLY B N 1
ATOM 10628 C CA . GLY B 1 524 ? 105.902 152.465 137.456 1.00 67.21 524 GLY B CA 1
ATOM 10629 C C . GLY B 1 524 ? 107.354 152.749 137.760 1.00 68.60 524 GLY B C 1
ATOM 10630 O O . GLY B 1 524 ? 108.246 152.024 137.313 1.00 69.06 524 GLY B O 1
ATOM 10631 N N . CYS B 1 525 ? 107.599 153.816 138.523 1.00 69.50 525 CYS B N 1
ATOM 10632 C CA . CYS B 1 525 ? 108.944 154.080 139.012 1.00 62.51 525 CYS B CA 1
ATOM 10633 C C . CYS B 1 525 ? 109.420 152.989 139.958 1.00 67.34 525 CYS B C 1
ATOM 10634 O O . CYS B 1 525 ? 110.629 152.847 140.166 1.00 71.19 525 CYS B O 1
ATOM 10637 N N . SER B 1 526 ? 108.495 152.219 140.536 1.00 69.44 526 SER B N 1
ATOM 10638 C CA . SER B 1 526 ? 108.885 151.065 141.336 1.00 65.88 526 SER B CA 1
ATOM 10639 C C . SER B 1 526 ? 109.663 150.065 140.492 1.00 66.82 526 SER B C 1
ATOM 10640 O O . SER B 1 526 ? 110.700 149.545 140.917 1.00 68.25 526 SER B O 1
ATOM 10643 N N . THR B 1 527 ? 109.175 149.786 139.290 1.00 70.06 527 THR B N 1
ATOM 10644 C CA . THR B 1 527 ? 109.976 149.086 138.302 1.00 69.78 527 THR B CA 1
ATOM 10645 C C . THR B 1 527 ? 111.038 150.043 137.762 1.00 73.80 527 THR B C 1
ATOM 10646 O O . THR B 1 527 ? 110.844 151.261 137.734 1.00 77.46 527 THR B O 1
ATOM 10650 N N . PHE B 1 528 ? 112.182 149.485 137.367 1.00 69.90 528 PHE B N 1
ATOM 10651 C CA . PHE B 1 528 ? 113.409 150.152 136.941 1.00 76.00 528 PHE B CA 1
ATOM 10652 C C . PHE B 1 528 ? 114.184 150.711 138.126 1.00 73.19 528 PHE B C 1
ATOM 10653 O O . PHE B 1 528 ? 115.318 151.153 137.946 1.00 80.71 528 PHE B O 1
ATOM 10661 N N . ILE B 1 529 ? 113.623 150.704 139.330 1.00 63.38 529 ILE B N 1
ATOM 10662 C CA . ILE B 1 529 ? 114.361 151.012 140.542 1.00 65.69 529 ILE B CA 1
ATOM 10663 C C . ILE B 1 529 ? 114.654 149.750 141.339 1.00 65.78 529 ILE B C 1
ATOM 10664 O O . ILE B 1 529 ? 115.803 149.487 141.701 1.00 70.15 529 ILE B O 1
ATOM 10669 N N . ARG B 1 530 ? 113.622 148.956 141.608 1.00 66.55 530 ARG B N 1
ATOM 10670 C CA . ARG B 1 530 ? 113.810 147.617 142.145 1.00 65.26 530 ARG B CA 1
ATOM 10671 C C . ARG B 1 530 ? 114.584 146.737 141.172 1.00 58.25 530 ARG B C 1
ATOM 10672 O O . ARG B 1 530 ? 115.466 145.978 141.584 1.00 55.46 530 ARG B O 1
ATOM 10680 N N . LEU B 1 531 ? 114.278 146.845 139.879 1.00 62.76 531 LEU B N 1
ATOM 10681 C CA . LEU B 1 531 ? 114.924 145.999 138.883 1.00 63.26 531 LEU B CA 1
ATOM 10682 C C . LEU B 1 531 ? 116.404 146.339 138.729 1.00 61.64 531 LEU B C 1
ATOM 10683 O O . LEU B 1 531 ? 117.242 145.439 138.603 1.00 61.80 531 LEU B O 1
ATOM 10688 N N . GLN B 1 532 ? 116.746 147.629 138.736 1.00 63.55 532 GLN B N 1
ATOM 10689 C CA . GLN B 1 532 ? 118.145 148.028 138.606 1.00 59.92 532 GLN B CA 1
ATOM 10690 C C . GLN B 1 532 ? 118.970 147.545 139.794 1.00 59.21 532 GLN B C 1
ATOM 10691 O O . GLN B 1 532 ? 120.064 146.991 139.625 1.00 56.85 532 GLN B O 1
ATOM 10697 N N . LEU B 1 533 ? 118.454 147.741 141.008 1.00 57.90 533 LEU B N 1
ATOM 10698 C CA . LEU B 1 533 ? 119.161 147.270 142.194 1.00 56.62 533 LEU B CA 1
ATOM 10699 C C . LEU B 1 533 ? 119.259 145.751 142.208 1.00 59.01 533 LEU B C 1
ATOM 10700 O O . LEU B 1 533 ? 120.279 145.192 142.627 1.00 62.93 533 LEU B O 1
ATOM 10705 N N . SER B 1 534 ? 118.204 145.066 141.762 1.00 58.34 534 SER B N 1
ATOM 10706 C CA . SER B 1 534 ? 118.240 143.610 141.703 1.00 56.35 534 SER B CA 1
ATOM 10707 C C . SER B 1 534 ? 119.288 143.115 140.717 1.00 56.86 534 SER B C 1
ATOM 10708 O O . SER B 1 534 ? 119.974 142.126 140.989 1.00 61.49 534 SER B O 1
ATOM 10711 N N . ARG B 1 535 ? 119.425 143.780 139.570 1.00 57.38 535 ARG B N 1
ATOM 10712 C CA . ARG B 1 535 ? 120.439 143.367 138.608 1.00 61.43 535 ARG B CA 1
ATOM 10713 C C . ARG B 1 535 ? 121.844 143.735 139.068 1.00 61.98 535 ARG B C 1
ATOM 10714 O O . ARG B 1 535 ? 122.810 143.069 138.681 1.00 60.41 535 ARG B O 1
ATOM 10722 N N . HIS B 1 536 ? 121.983 144.778 139.888 1.00 61.74 536 HIS B N 1
ATOM 10723 C CA . HIS B 1 536 ? 123.311 145.168 140.352 1.00 59.84 536 HIS B CA 1
ATOM 10724 C C . HIS B 1 536 ? 123.784 144.286 141.503 1.00 62.14 536 HIS B C 1
ATOM 10725 O O . HIS B 1 536 ? 124.842 143.652 141.420 1.00 66.11 536 HIS B O 1
ATOM 10732 N N . PHE B 1 537 ? 123.013 144.234 142.589 1.00 61.93 537 PHE B N 1
ATOM 10733 C CA . PHE B 1 537 ? 123.415 143.481 143.770 1.00 61.63 537 PHE B CA 1
ATOM 10734 C C . PHE B 1 537 ? 123.096 141.997 143.678 1.00 66.10 537 PHE B C 1
ATOM 10735 O O . PHE B 1 537 ? 123.573 141.231 144.523 1.00 65.96 537 PHE B O 1
ATOM 10743 N N . LYS B 1 538 ? 122.311 141.577 142.686 1.00 67.49 538 LYS B N 1
ATOM 10744 C CA . LYS B 1 538 ? 121.875 140.187 142.547 1.00 68.10 538 LYS B CA 1
ATOM 10745 C C . LYS B 1 538 ? 121.090 139.717 143.769 1.00 75.21 538 LYS B C 1
ATOM 10746 O O . LYS B 1 538 ? 121.092 138.530 144.101 1.00 86.53 538 LYS B O 1
ATOM 10752 N N . GLU B 1 539 ? 120.408 140.640 144.440 1.00 67.56 539 GLU B N 1
ATOM 10753 C CA . GLU B 1 539 ? 119.611 140.342 145.618 1.00 68.34 539 GLU B CA 1
ATOM 10754 C C . GLU B 1 539 ? 118.224 140.948 145.474 1.00 68.94 539 GLU B C 1
ATOM 10755 O O . GLU B 1 539 ? 118.048 141.946 144.769 1.00 70.44 539 GLU B O 1
ATOM 10761 N N . PRO B 1 540 ? 117.218 140.360 146.120 1.00 66.76 540 PRO B N 1
ATOM 10762 C CA . PRO B 1 540 ? 115.863 140.912 146.028 1.00 62.00 540 PRO B CA 1
ATOM 10763 C C . PRO B 1 540 ? 115.758 142.272 146.697 1.00 65.10 540 PRO B C 1
ATOM 10764 O O . PRO B 1 540 ? 116.454 142.572 147.670 1.00 73.34 540 PRO B O 1
ATOM 10768 N N . VAL B 1 541 ? 114.869 143.098 146.156 1.00 59.35 541 VAL B N 1
ATOM 10769 C CA . VAL B 1 541 ? 114.537 144.398 146.725 1.00 58.74 541 VAL B CA 1
ATOM 10770 C C . VAL B 1 541 ? 113.026 144.462 146.888 1.00 58.96 541 VAL B C 1
ATOM 10771 O O . VAL B 1 541 ? 112.281 144.088 145.977 1.00 63.25 541 VAL B O 1
ATOM 10775 N N . ALA B 1 542 ? 112.570 144.920 148.054 1.00 57.81 542 ALA B N 1
ATOM 10776 C CA . ALA B 1 542 ? 111.130 144.952 148.311 1.00 66.50 542 ALA B CA 1
ATOM 10777 C C . ALA B 1 542 ? 110.483 146.141 147.609 1.00 67.85 542 ALA B C 1
ATOM 10778 O O . ALA B 1 542 ? 109.707 145.969 146.665 1.00 73.69 542 ALA B O 1
ATOM 10780 N N . LEU B 1 543 ? 110.823 147.355 148.048 1.00 60.33 543 LEU B N 1
ATOM 10781 C CA . LEU B 1 543 ? 110.477 148.593 147.358 1.00 60.31 543 LEU B CA 1
ATOM 10782 C C . LEU B 1 543 ? 109.010 148.614 146.928 1.00 62.02 543 LEU B C 1
ATOM 10783 O O . LEU B 1 543 ? 108.695 148.520 145.739 1.00 62.99 543 LEU B O 1
ATOM 10788 N N . ASN B 1 544 ? 108.103 148.672 147.895 1.00 63.95 544 ASN B N 1
ATOM 10789 C CA . ASN B 1 544 ? 106.686 148.772 147.586 1.00 60.87 544 ASN B CA 1
ATOM 10790 C C . ASN B 1 544 ? 106.318 150.209 147.240 1.00 62.39 544 ASN B C 1
ATOM 10791 O O . ASN B 1 544 ? 106.963 151.162 147.682 1.00 67.83 544 ASN B O 1
ATOM 10796 N N . SER B 1 545 ? 105.272 150.359 146.433 1.00 57.35 545 SER B N 1
ATOM 10797 C CA . SER B 1 545 ? 104.871 151.663 145.933 1.00 60.38 545 SER B CA 1
ATOM 10798 C C . SER B 1 545 ? 103.378 151.872 146.128 1.00 64.46 545 SER B C 1
ATOM 10799 O O . SER B 1 545 ? 102.588 150.926 146.092 1.00 69.11 545 SER B O 1
ATOM 10802 N N . THR B 1 546 ? 103.003 153.130 146.334 1.00 64.79 546 THR B N 1
ATOM 10803 C CA . THR B 1 546 ? 101.603 153.529 146.404 1.00 67.47 546 THR B CA 1
ATOM 10804 C C . THR B 1 546 ? 101.157 153.921 145.002 1.00 70.69 546 THR B C 1
ATOM 10805 O O . THR B 1 546 ? 101.537 154.982 144.497 1.00 71.73 546 THR B O 1
ATOM 10809 N N . ALA B 1 547 ? 100.361 153.062 144.371 1.00 72.70 547 ALA B N 1
ATOM 10810 C CA . ALA B 1 547 ? 99.953 153.292 142.992 1.00 70.65 547 ALA B CA 1
ATOM 10811 C C . ALA B 1 547 ? 99.163 154.587 142.875 1.00 76.44 547 ALA B C 1
ATOM 10812 O O . ALA B 1 547 ? 98.254 154.849 143.667 1.00 82.95 547 ALA B O 1
ATOM 10814 N N . MET B 1 548 ? 99.517 155.400 141.884 1.00 75.82 548 MET B N 1
ATOM 10815 C CA . MET B 1 548 ? 98.834 156.659 141.620 1.00 80.26 548 MET B CA 1
ATOM 10816 C C . MET B 1 548 ? 98.484 156.727 140.143 1.00 84.62 548 MET B C 1
ATOM 10817 O O . MET B 1 548 ? 99.377 156.735 139.291 1.00 88.34 548 MET B O 1
ATOM 10822 N N . SER B 1 549 ? 97.192 156.777 139.846 1.00 86.92 549 SER B N 1
ATOM 10823 C CA . SER B 1 549 ? 96.700 156.846 138.483 1.00 94.16 549 SER B CA 1
ATOM 10824 C C . SER B 1 549 ? 96.397 158.296 138.116 1.00 101.04 549 SER B C 1
ATOM 10825 O O . SER B 1 549 ? 96.714 159.230 138.857 1.00 101.71 549 SER B O 1
ATOM 10828 N N . GLU B 1 550 ? 95.777 158.489 136.949 1.00 109.01 550 GLU B N 1
ATOM 10829 C CA . GLU B 1 550 ? 95.442 159.837 136.503 1.00 120.98 550 GLU B CA 1
ATOM 10830 C C . GLU B 1 550 ? 94.443 160.500 137.443 1.00 122.11 550 GLU B C 1
ATOM 10831 O O . GLU B 1 550 ? 94.573 161.688 137.757 1.00 127.54 550 GLU B O 1
ATOM 10837 N N . ASP B 1 551 ? 93.438 159.749 137.898 1.00 121.04 551 ASP B N 1
ATOM 10838 C CA . ASP B 1 551 ? 92.443 160.317 138.802 1.00 127.77 551 ASP B CA 1
ATOM 10839 C C . ASP B 1 551 ? 93.077 160.751 140.116 1.00 122.47 551 ASP B C 1
ATOM 10840 O O . ASP B 1 551 ? 92.748 161.814 140.654 1.00 128.29 551 ASP B O 1
ATOM 10845 N N . THR B 1 552 ? 93.992 159.939 140.646 1.00 111.40 552 THR B N 1
ATOM 10846 C CA . THR B 1 552 ? 94.648 160.288 141.899 1.00 110.19 552 THR B CA 1
ATOM 10847 C C . THR B 1 552 ? 95.631 161.435 141.718 1.00 112.47 552 THR B C 1
ATOM 10848 O O . THR B 1 552 ? 95.878 162.192 142.664 1.00 111.63 552 THR B O 1
ATOM 10852 N N . ALA B 1 553 ? 96.205 161.576 140.521 1.00 116.20 553 ALA B N 1
ATOM 10853 C CA . ALA B 1 553 ? 97.116 162.686 140.265 1.00 119.22 553 ALA B CA 1
ATOM 10854 C C . ALA B 1 553 ? 96.399 164.022 140.401 1.00 119.54 553 ALA B C 1
ATOM 10855 O O . ALA B 1 553 ? 96.947 164.977 140.962 1.00 119.49 553 ALA B O 1
ATOM 10857 N N . ILE B 1 554 ? 95.171 164.107 139.895 1.00 122.68 554 ILE B N 1
ATOM 10858 C CA . ILE B 1 554 ? 94.348 165.298 140.063 1.00 129.95 554 ILE B CA 1
ATOM 10859 C C . ILE B 1 554 ? 93.768 165.269 141.471 1.00 129.66 554 ILE B C 1
ATOM 10860 O O . ILE B 1 554 ? 93.857 164.250 142.166 1.00 120.39 554 ILE B O 1
ATOM 10865 N N . PHE B 1 555 ? 93.184 166.388 141.901 1.00 138.40 555 PHE B N 1
ATOM 10866 C CA . PHE B 1 555 ? 92.604 166.543 143.239 1.00 138.29 555 PHE B CA 1
ATOM 10867 C C . PHE B 1 555 ? 93.729 166.353 144.249 1.00 129.71 555 PHE B C 1
ATOM 10868 O O . PHE B 1 555 ? 94.732 167.082 144.167 1.00 131.65 555 PHE B O 1
ATOM 10876 N N . GLY B 1 556 ? 93.627 165.420 145.190 1.00 120.41 556 GLY B N 1
ATOM 10877 C CA . GLY B 1 556 ? 94.672 165.234 146.175 1.00 113.72 556 GLY B CA 1
ATOM 10878 C C . GLY B 1 556 ? 95.308 163.862 146.120 1.00 99.67 556 GLY B C 1
ATOM 10879 O O . GLY B 1 556 ? 94.609 162.846 146.062 1.00 100.45 556 GLY B O 1
ATOM 10880 N N . GLY B 1 557 ? 96.635 163.820 146.134 1.00 87.92 557 GLY B N 1
ATOM 10881 C CA . GLY B 1 557 ? 97.360 162.571 146.103 1.00 82.49 557 GLY B CA 1
ATOM 10882 C C . GLY B 1 557 ? 97.753 162.001 147.445 1.00 86.15 557 GLY B C 1
ATOM 10883 O O . GLY B 1 557 ? 98.453 160.985 147.485 1.00 89.19 557 GLY B O 1
ATOM 10884 N N . TRP B 1 558 ? 97.333 162.610 148.551 1.00 85.47 558 TRP B N 1
ATOM 10885 C CA . TRP B 1 558 ? 97.736 162.140 149.869 1.00 83.93 558 TRP B CA 1
ATOM 10886 C C . TRP B 1 558 ? 96.745 161.163 150.493 1.00 83.18 558 TRP B C 1
ATOM 10887 O O . TRP B 1 558 ? 97.006 160.661 151.591 1.00 81.06 558 TRP B O 1
ATOM 10898 N N . GLU B 1 559 ? 95.619 160.884 149.833 1.00 84.11 559 GLU B N 1
ATOM 10899 C CA . GLU B 1 559 ? 94.806 159.737 150.229 1.00 76.23 559 GLU B CA 1
ATOM 10900 C C . GLU B 1 559 ? 95.564 158.438 150.000 1.00 74.91 559 GLU B C 1
ATOM 10901 O O . GLU B 1 559 ? 95.507 157.514 150.824 1.00 74.79 559 GLU B O 1
ATOM 10907 N N . ASN B 1 560 ? 96.273 158.352 148.872 1.00 74.93 560 ASN B N 1
ATOM 10908 C CA . ASN B 1 560 ? 96.996 157.135 148.534 1.00 71.79 560 ASN B CA 1
ATOM 10909 C C . ASN B 1 560 ? 98.128 156.867 149.509 1.00 69.85 560 ASN B C 1
ATOM 10910 O O . ASN B 1 560 ? 98.447 155.706 149.769 1.00 72.61 560 ASN B O 1
ATOM 10915 N N . LEU B 1 561 ? 98.746 157.913 150.055 1.00 68.52 561 LEU B N 1
ATOM 10916 C CA . LEU B 1 561 ? 99.796 157.701 151.045 1.00 71.16 561 LEU B CA 1
ATOM 10917 C C . LEU B 1 561 ? 99.242 157.001 152.279 1.00 70.67 561 LEU B C 1
ATOM 10918 O O . LEU B 1 561 ? 99.815 156.017 152.761 1.00 72.28 561 LEU B O 1
ATOM 10923 N N . LYS B 1 562 ? 98.107 157.484 152.791 1.00 68.65 562 LYS B N 1
ATOM 10924 C CA . LYS B 1 562 ? 97.484 156.848 153.946 1.00 67.20 562 LYS B CA 1
ATOM 10925 C C . LYS B 1 562 ? 97.049 155.425 153.625 1.00 68.61 562 LYS B C 1
ATOM 10926 O O . LYS B 1 562 ? 97.265 154.506 154.425 1.00 72.69 562 LYS B O 1
ATOM 10932 N N . LYS B 1 563 ? 96.434 155.224 152.456 1.00 67.02 563 LYS B N 1
ATOM 10933 C CA . LYS B 1 563 ? 95.976 153.887 152.091 1.00 66.31 563 LYS B CA 1
ATOM 10934 C C . LYS B 1 563 ? 97.142 152.914 151.969 1.00 70.51 563 LYS B C 1
ATOM 10935 O O . LYS B 1 563 ? 97.075 151.785 152.470 1.00 72.45 563 LYS B O 1
ATOM 10941 N N . GLY B 1 564 ? 98.223 153.336 151.312 1.00 70.77 564 GLY B N 1
ATOM 10942 C CA . GLY B 1 564 ? 99.373 152.466 151.157 1.00 69.63 564 GLY B CA 1
ATOM 10943 C C . GLY B 1 564 ? 100.064 152.176 152.472 1.00 70.92 564 GLY B C 1
ATOM 10944 O O . GLY B 1 564 ? 100.505 151.050 152.711 1.00 77.57 564 GLY B O 1
ATOM 10945 N N . LEU B 1 565 ? 100.172 153.184 153.341 1.00 69.45 565 LEU B N 1
ATOM 10946 C CA . LEU B 1 565 ? 100.755 152.952 154.657 1.00 72.53 565 LEU B CA 1
ATOM 10947 C C . LEU B 1 565 ? 99.932 151.946 155.446 1.00 73.36 565 LEU B C 1
ATOM 10948 O O . LEU B 1 565 ? 100.482 151.014 156.045 1.00 75.68 565 LEU B O 1
ATOM 10953 N N . LYS B 1 566 ? 98.607 152.104 155.438 1.00 73.01 566 LYS B N 1
ATOM 10954 C CA . LYS B 1 566 ? 97.748 151.159 156.140 1.00 73.19 566 LYS B CA 1
ATOM 10955 C C . LYS B 1 566 ? 97.905 149.754 155.576 1.00 73.76 566 LYS B C 1
ATOM 10956 O O . LYS B 1 566 ? 98.059 148.787 156.329 1.00 80.19 566 LYS B O 1
ATOM 10962 N N . LYS B 1 567 ? 97.890 149.626 154.247 1.00 72.86 567 LYS B N 1
ATOM 10963 C CA . LYS B 1 567 ? 98.001 148.309 153.631 1.00 71.31 567 LYS B CA 1
ATOM 10964 C C . LYS B 1 567 ? 99.337 147.653 153.954 1.00 72.30 567 LYS B C 1
ATOM 10965 O O . LYS B 1 567 ? 99.387 146.470 154.308 1.00 74.87 567 LYS B O 1
ATOM 10971 N N . VAL B 1 568 ? 100.430 148.411 153.855 1.00 68.96 568 VAL B N 1
ATOM 10972 C CA . VAL B 1 568 ? 101.749 147.828 154.067 1.00 70.92 568 VAL B CA 1
ATOM 10973 C C . VAL B 1 568 ? 101.941 147.445 155.530 1.00 74.93 568 VAL B C 1
ATOM 10974 O O . VAL B 1 568 ? 102.526 146.398 155.836 1.00 76.96 568 VAL B O 1
ATOM 10978 N N . ILE B 1 569 ? 101.426 148.259 156.458 1.00 73.32 569 ILE B N 1
ATOM 10979 C CA . ILE B 1 569 ? 101.571 147.930 157.871 1.00 75.54 569 ILE B CA 1
ATOM 10980 C C . ILE B 1 569 ? 100.713 146.724 158.229 1.00 77.60 569 ILE B C 1
ATOM 10981 O O . ILE B 1 569 ? 101.141 145.847 158.989 1.00 80.57 569 ILE B O 1
ATOM 10986 N N . GLU B 1 570 ? 99.496 146.646 157.686 1.00 77.43 570 GLU B N 1
ATOM 10987 C CA . GLU B 1 570 ? 98.640 145.509 157.994 1.00 80.56 570 GLU B CA 1
ATOM 10988 C C . GLU B 1 570 ? 99.100 144.230 157.311 1.00 79.99 570 GLU B C 1
ATOM 10989 O O . GLU B 1 570 ? 98.774 143.139 157.789 1.00 88.27 570 GLU B O 1
ATOM 10995 N N . LYS B 1 571 ? 99.849 144.330 156.213 1.00 73.93 571 LYS B N 1
ATOM 10996 C CA . LYS B 1 571 ? 100.289 143.133 155.505 1.00 76.76 571 LYS B CA 1
ATOM 10997 C C . LYS B 1 571 ? 101.635 142.628 156.018 1.00 79.89 571 LYS B C 1
ATOM 10998 O O . LYS B 1 571 ? 101.745 141.481 156.462 1.00 87.09 571 LYS B O 1
ATOM 11004 N N . PHE B 1 572 ? 102.667 143.470 155.962 1.00 76.37 572 PHE B N 1
ATOM 11005 C CA . PHE B 1 572 ? 104.009 143.026 156.311 1.00 73.89 572 PHE B CA 1
ATOM 11006 C C . PHE B 1 572 ? 104.385 143.313 157.757 1.00 74.05 572 PHE B C 1
ATOM 11007 O O . PHE B 1 572 ? 105.339 142.711 158.262 1.00 78.81 572 PHE B O 1
ATOM 11015 N N . SER B 1 573 ? 103.661 144.203 158.427 1.00 76.15 573 SER B N 1
ATOM 11016 C CA . SER B 1 573 ? 103.938 144.582 159.809 1.00 78.04 573 SER B CA 1
ATOM 11017 C C . SER B 1 573 ? 105.388 145.021 160.019 1.00 76.75 573 SER B C 1
ATOM 11018 O O . SER B 1 573 ? 106.138 144.372 160.763 1.00 75.15 573 SER B O 1
ATOM 11021 N N . PRO B 1 574 ? 105.820 146.105 159.385 1.00 79.63 574 PRO B N 1
ATOM 11022 C CA . PRO B 1 574 ? 107.167 146.619 159.633 1.00 77.11 574 PRO B CA 1
ATOM 11023 C C . PRO B 1 574 ? 107.223 147.429 160.918 1.00 80.31 574 PRO B C 1
ATOM 11024 O O . PRO B 1 574 ? 106.218 147.950 161.405 1.00 89.65 574 PRO B O 1
ATOM 11028 N N . GLU B 1 575 ? 108.429 147.527 161.468 1.00 76.08 575 GLU B N 1
ATOM 11029 C CA . GLU B 1 575 ? 108.659 148.380 162.625 1.00 79.10 575 GLU B CA 1
ATOM 11030 C C . GLU B 1 575 ? 109.032 149.804 162.244 1.00 77.23 575 GLU B C 1
ATOM 11031 O O . GLU B 1 575 ? 109.113 150.663 163.128 1.00 79.02 575 GLU B O 1
ATOM 11037 N N . VAL B 1 576 ? 109.255 150.072 160.958 1.00 72.65 576 VAL B N 1
ATOM 11038 C CA . VAL B 1 576 ? 109.530 151.421 160.479 1.00 74.00 576 VAL B CA 1
ATOM 11039 C C . VAL B 1 576 ? 109.324 151.422 158.973 1.00 73.01 576 VAL B C 1
ATOM 11040 O O . VAL B 1 576 ? 109.554 150.414 158.300 1.00 76.56 576 VAL B O 1
ATOM 11044 N N . VAL B 1 577 ? 108.864 152.553 158.445 1.00 68.77 577 VAL B N 1
ATOM 11045 C CA . VAL B 1 577 ? 108.549 152.688 157.029 1.00 65.77 577 VAL B CA 1
ATOM 11046 C C . VAL B 1 577 ? 109.320 153.874 156.472 1.00 65.97 577 VAL B C 1
ATOM 11047 O O . VAL B 1 577 ? 109.301 154.963 157.055 1.00 70.85 577 VAL B O 1
ATOM 11051 N N . GLY B 1 578 ? 110.001 153.662 155.346 1.00 61.11 578 GLY B N 1
ATOM 11052 C CA . GLY B 1 578 ? 110.709 154.718 154.664 1.00 58.52 578 GLY B CA 1
ATOM 11053 C C . GLY B 1 578 ? 109.933 155.183 153.450 1.00 57.11 578 GLY B C 1
ATOM 11054 O O . GLY B 1 578 ? 109.669 154.403 152.533 1.00 59.71 578 GLY B O 1
ATOM 11055 N N . VAL B 1 579 ? 109.565 156.460 153.451 1.00 57.27 579 VAL B N 1
ATOM 11056 C CA . VAL B 1 579 ? 108.764 157.054 152.389 1.00 59.26 579 VAL B CA 1
ATOM 11057 C C . VAL B 1 579 ? 109.654 158.000 151.597 1.00 58.04 579 VAL B C 1
ATOM 11058 O O . VAL B 1 579 ? 110.274 158.906 152.166 1.00 65.84 579 VAL B O 1
ATOM 11062 N N . MET B 1 580 ? 109.721 157.786 150.290 1.00 56.35 580 MET B N 1
ATOM 11063 C CA . MET B 1 580 ? 110.471 158.642 149.386 1.00 59.74 580 MET B CA 1
ATOM 11064 C C . MET B 1 580 ? 109.564 159.099 148.254 1.00 61.05 580 MET B C 1
ATOM 11065 O O . MET B 1 580 ? 108.669 158.365 147.824 1.00 59.96 580 MET B O 1
ATOM 11070 N N . THR B 1 581 ? 109.789 160.319 147.788 1.00 63.30 581 THR B N 1
ATOM 11071 C CA . THR B 1 581 ? 108.955 160.913 146.759 1.00 66.39 581 THR B CA 1
ATOM 11072 C C . THR B 1 581 ? 109.577 160.716 145.384 1.00 73.59 581 THR B C 1
ATOM 11073 O O . THR B 1 581 ? 110.796 160.599 145.240 1.00 79.97 581 THR B O 1
ATOM 11077 N N . SER B 1 582 ? 108.721 160.677 144.372 1.00 75.54 582 SER B N 1
ATOM 11078 C CA . SER B 1 582 ? 109.141 160.548 142.990 1.00 77.76 582 SER B CA 1
ATOM 11079 C C . SER B 1 582 ? 109.019 161.901 142.295 1.00 83.61 582 SER B C 1
ATOM 11080 O O . SER B 1 582 ? 108.723 162.923 142.923 1.00 90.37 582 SER B O 1
ATOM 11083 N N . GLY B 1 583 ? 109.255 161.917 140.983 1.00 79.28 583 GLY B N 1
ATOM 11084 C CA . GLY B 1 583 ? 109.235 163.177 140.258 1.00 78.48 583 GLY B CA 1
ATOM 11085 C C . GLY B 1 583 ? 107.869 163.835 140.254 1.00 86.75 583 GLY B C 1
ATOM 11086 O O . GLY B 1 583 ? 107.734 165.012 140.600 1.00 95.92 583 GLY B O 1
ATOM 11087 N N . LEU B 1 584 ? 106.832 163.080 139.883 1.00 82.12 584 LEU B N 1
ATOM 11088 C CA . LEU B 1 584 ? 105.499 163.662 139.749 1.00 86.18 584 LEU B CA 1
ATOM 11089 C C . LEU B 1 584 ? 104.968 164.158 141.089 1.00 90.45 584 LEU B C 1
ATOM 11090 O O . LEU B 1 584 ? 104.320 165.215 141.161 1.00 101.02 584 LEU B O 1
ATOM 11095 N N . THR B 1 585 ? 105.239 163.411 142.163 1.00 81.53 585 THR B N 1
ATOM 11096 C CA . THR B 1 585 ? 104.792 163.805 143.492 1.00 86.56 585 THR B CA 1
ATOM 11097 C C . THR B 1 585 ? 105.413 165.117 143.940 1.00 91.62 585 THR B C 1
ATOM 11098 O O . THR B 1 585 ? 104.888 165.759 144.856 1.00 98.40 585 THR B O 1
ATOM 11102 N N . GLU B 1 586 ? 106.515 165.528 143.319 1.00 90.76 586 GLU B N 1
ATOM 11103 C CA . GLU B 1 586 ? 107.036 166.871 143.521 1.00 91.42 586 GLU B CA 1
ATOM 11104 C C . GLU B 1 586 ? 106.538 167.845 142.467 1.00 90.87 586 GLU B C 1
ATOM 11105 O O . GLU B 1 586 ? 106.502 169.054 142.722 1.00 91.64 586 GLU B O 1
ATOM 11111 N N . THR B 1 587 ? 106.160 167.351 141.284 1.00 88.91 587 THR B N 1
ATOM 11112 C CA . THR B 1 587 ? 105.600 168.242 140.273 1.00 91.24 587 THR B CA 1
ATOM 11113 C C . THR B 1 587 ? 104.298 168.865 140.752 1.00 98.00 587 THR B C 1
ATOM 11114 O O . THR B 1 587 ? 104.088 170.072 140.588 1.00 105.98 587 THR B O 1
ATOM 11118 N N . MET B 1 588 ? 103.407 168.068 141.346 1.00 96.67 588 MET B N 1
ATOM 11119 C CA . MET B 1 588 ? 102.182 168.655 141.881 1.00 102.79 588 MET B CA 1
ATOM 11120 C C . MET B 1 588 ? 102.270 168.935 143.378 1.00 106.75 588 MET B C 1
ATOM 11121 O O . MET B 1 588 ? 101.306 169.440 143.959 1.00 114.04 588 MET B O 1
ATOM 11126 N N . GLY B 1 589 ? 103.402 168.627 144.003 1.00 106.12 589 GLY B N 1
ATOM 11127 C CA . GLY B 1 589 ? 103.778 169.203 145.284 1.00 109.41 589 GLY B CA 1
ATOM 11128 C C . GLY B 1 589 ? 102.931 168.866 146.491 1.00 110.39 589 GLY B C 1
ATOM 11129 O O . GLY B 1 589 ? 102.598 169.764 147.274 1.00 113.94 589 GLY B O 1
ATOM 11130 N N . ASP B 1 590 ? 102.574 167.599 146.669 1.00 107.45 590 ASP B N 1
ATOM 11131 C CA . ASP B 1 590 ? 101.946 167.190 147.916 1.00 107.36 590 ASP B CA 1
ATOM 11132 C C . ASP B 1 590 ? 103.006 167.063 148.999 1.00 102.48 590 ASP B C 1
ATOM 11133 O O . ASP B 1 590 ? 104.138 166.648 148.736 1.00 104.08 590 ASP B O 1
ATOM 11138 N N . ASP B 1 591 ? 102.644 167.433 150.222 1.00 95.11 591 ASP B N 1
ATOM 11139 C CA . ASP B 1 591 ? 103.561 167.316 151.345 1.00 93.06 591 ASP B CA 1
ATOM 11140 C C . ASP B 1 591 ? 103.325 165.972 152.020 1.00 88.42 591 ASP B C 1
ATOM 11141 O O . ASP B 1 591 ? 102.233 165.715 152.539 1.00 85.06 591 ASP B O 1
ATOM 11146 N N . VAL B 1 592 ? 104.346 165.115 151.998 1.00 87.36 592 VAL B N 1
ATOM 11147 C CA . VAL B 1 592 ? 104.221 163.782 152.574 1.00 86.36 592 VAL B CA 1
ATOM 11148 C C . VAL B 1 592 ? 103.988 163.865 154.076 1.00 86.49 592 VAL B C 1
ATOM 11149 O O . VAL B 1 592 ? 103.277 163.033 154.649 1.00 90.24 592 VAL B O 1
ATOM 11153 N N . ARG B 1 593 ? 104.555 164.879 154.730 1.00 82.98 593 ARG B N 1
ATOM 11154 C CA . ARG B 1 593 ? 104.514 164.962 156.187 1.00 84.72 593 ARG B CA 1
ATOM 11155 C C . ARG B 1 593 ? 103.099 165.210 156.706 1.00 85.52 593 ARG B C 1
ATOM 11156 O O . ARG B 1 593 ? 102.728 164.707 157.775 1.00 86.79 593 ARG B O 1
ATOM 11164 N N . SER B 1 594 ? 102.295 165.999 155.983 1.00 83.40 594 SER B N 1
ATOM 11165 C CA . SER B 1 594 ? 100.902 166.181 156.389 1.00 78.63 594 SER B CA 1
ATOM 11166 C C . SER B 1 594 ? 100.139 164.866 156.323 1.00 80.04 594 SER B C 1
ATOM 11167 O O . SER B 1 594 ? 99.361 164.545 157.228 1.00 83.01 594 SER B O 1
ATOM 11170 N N . ALA B 1 595 ? 100.349 164.090 155.260 1.00 78.77 595 ALA B N 1
ATOM 11171 C CA . ALA B 1 595 ? 99.746 162.766 155.198 1.00 79.19 595 ALA B CA 1
ATOM 11172 C C . ALA B 1 595 ? 100.268 161.872 156.312 1.00 78.76 595 ALA B C 1
ATOM 11173 O O . ALA B 1 595 ? 99.526 161.037 156.835 1.00 81.04 595 ALA B O 1
ATOM 11175 N N . ILE B 1 596 ? 101.534 162.043 156.696 1.00 75.76 596 ILE B N 1
ATOM 11176 C CA . ILE B 1 596 ? 102.107 161.249 157.780 1.00 73.33 596 ILE B CA 1
ATOM 11177 C C . ILE B 1 596 ? 101.383 161.538 159.088 1.00 75.92 596 ILE B C 1
ATOM 11178 O O . ILE B 1 596 ? 100.966 160.622 159.806 1.00 76.94 596 ILE B O 1
ATOM 11183 N N . VAL B 1 597 ? 101.222 162.822 159.414 1.00 75.58 597 VAL B N 1
ATOM 11184 C CA . VAL B 1 597 ? 100.562 163.178 160.667 1.00 75.55 597 VAL B CA 1
ATOM 11185 C C . VAL B 1 597 ? 99.088 162.789 160.623 1.00 76.86 597 VAL B C 1
ATOM 11186 O O . VAL B 1 597 ? 98.518 162.360 161.633 1.00 80.57 597 VAL B O 1
ATOM 11190 N N . HIS B 1 598 ? 98.453 162.899 159.454 1.00 76.81 598 HIS B N 1
ATOM 11191 C CA . HIS B 1 598 ? 97.061 162.479 159.332 1.00 78.87 598 HIS B CA 1
ATOM 11192 C C . HIS B 1 598 ? 96.920 160.980 159.562 1.00 79.91 598 HIS B C 1
ATOM 11193 O O . HIS B 1 598 ? 96.033 160.536 160.297 1.00 87.95 598 HIS B O 1
ATOM 11200 N N . PHE B 1 599 ? 97.800 160.186 158.951 1.00 76.29 599 PHE B N 1
ATOM 11201 C CA . PHE B 1 599 ? 97.762 158.741 159.144 1.00 76.66 599 PHE B CA 1
ATOM 11202 C C . PHE B 1 599 ? 98.029 158.378 160.597 1.00 79.37 599 PHE B C 1
ATOM 11203 O O . PHE B 1 599 ? 97.423 157.444 161.134 1.00 85.15 599 PHE B O 1
ATOM 11211 N N . ARG B 1 600 ? 98.942 159.102 161.246 1.00 78.85 600 ARG B N 1
ATOM 11212 C CA . ARG B 1 600 ? 99.199 158.862 162.661 1.00 82.20 600 ARG B CA 1
ATOM 11213 C C . ARG B 1 600 ? 97.965 159.161 163.503 1.00 83.64 600 ARG B C 1
ATOM 11214 O O . ARG B 1 600 ? 97.660 158.429 164.452 1.00 89.14 600 ARG B O 1
ATOM 11222 N N . GLN B 1 601 ? 97.243 160.234 163.175 1.00 80.58 601 GLN B N 1
ATOM 11223 C CA . GLN B 1 601 ? 96.069 160.598 163.963 1.00 78.71 601 GLN B CA 1
ATOM 11224 C C . GLN B 1 601 ? 94.912 159.628 163.745 1.00 84.65 601 GLN B C 1
ATOM 11225 O O . GLN B 1 601 ? 94.267 159.204 164.711 1.00 91.01 601 GLN B O 1
ATOM 11231 N N . GLU B 1 602 ? 94.626 159.269 162.491 1.00 84.81 602 GLU B N 1
ATOM 11232 C CA . GLU B 1 602 ? 93.430 158.476 162.211 1.00 87.86 602 GLU B CA 1
ATOM 11233 C C . GLU B 1 602 ? 93.521 157.081 162.815 1.00 92.02 602 GLU B C 1
ATOM 11234 O O . GLU B 1 602 ? 92.517 156.542 163.294 1.00 99.20 602 GLU B O 1
ATOM 11240 N N . TYR B 1 603 ? 94.710 156.477 162.804 1.00 91.35 603 TYR B N 1
ATOM 11241 C CA . TYR B 1 603 ? 94.913 155.126 163.325 1.00 93.55 603 TYR B CA 1
ATOM 11242 C C . TYR B 1 603 ? 95.976 155.176 164.412 1.00 94.14 603 TYR B C 1
ATOM 11243 O O . TYR B 1 603 ? 97.163 154.930 164.147 1.00 97.59 603 TYR B O 1
ATOM 11252 N N . PRO B 1 604 ? 95.597 155.491 165.652 1.00 94.93 604 PRO B N 1
ATOM 11253 C CA . PRO B 1 604 ? 96.587 155.515 166.740 1.00 100.65 604 PRO B CA 1
ATOM 11254 C C . PRO B 1 604 ? 97.206 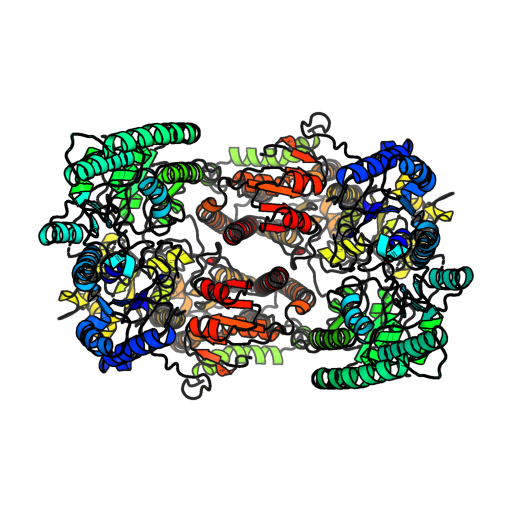154.160 167.024 1.00 104.71 604 PRO B C 1
ATOM 11255 O O . PRO B 1 604 ? 98.259 154.103 167.670 1.00 113.28 604 PRO B O 1
ATOM 11259 N N . GLU B 1 605 ? 96.584 153.068 166.574 1.00 97.52 605 GLU B N 1
ATOM 11260 C CA . GLU B 1 605 ? 97.154 151.743 166.786 1.00 100.06 605 GLU B CA 1
ATOM 11261 C C . GLU B 1 605 ? 98.514 151.589 166.118 1.00 101.69 605 GLU B C 1
ATOM 11262 O O . GLU B 1 605 ? 99.318 150.758 166.555 1.00 102.47 605 GLU B O 1
ATOM 11268 N N . HIS B 1 606 ? 98.791 152.371 165.077 1.00 100.14 606 HIS B N 1
ATOM 11269 C CA . HIS B 1 606 ? 100.071 152.345 164.389 1.00 93.98 606 HIS B CA 1
ATOM 11270 C C . HIS B 1 606 ? 101.046 153.385 164.928 1.00 92.10 606 HIS B C 1
ATOM 11271 O O . HIS B 1 606 ? 101.960 153.800 164.206 1.00 93.27 606 HIS B O 1
ATOM 11278 N N . ASP B 1 607 ? 100.864 153.820 166.176 1.00 93.80 607 ASP B N 1
ATOM 11279 C CA . ASP B 1 607 ? 101.784 154.783 166.772 1.00 93.87 607 ASP B CA 1
ATOM 11280 C C . ASP B 1 607 ? 103.178 154.190 166.932 1.00 91.11 607 ASP B C 1
ATOM 11281 O O . ASP B 1 607 ? 104.181 154.886 166.735 1.00 90.32 607 ASP B O 1
ATOM 11286 N N . GLY B 1 608 ? 103.260 152.909 167.287 1.00 86.58 608 GLY B N 1
ATOM 11287 C CA . GLY B 1 608 ? 104.536 152.279 167.571 1.00 79.84 608 GLY B CA 1
ATOM 11288 C C . GLY B 1 608 ? 105.450 152.124 166.375 1.00 79.40 608 GLY B C 1
ATOM 11289 O O . GLY B 1 608 ? 106.616 151.759 166.558 1.00 85.51 608 GLY B O 1
ATOM 11290 N N . VAL B 1 609 ? 104.960 152.388 165.169 1.00 76.19 609 VAL B N 1
ATOM 11291 C CA . VAL B 1 609 ? 105.773 152.249 163.965 1.00 72.66 609 VAL B CA 1
ATOM 11292 C C . VAL B 1 609 ? 106.129 153.635 163.442 1.00 74.86 609 VAL B C 1
ATOM 11293 O O . VAL B 1 609 ? 105.272 154.314 162.859 1.00 77.47 609 VAL B O 1
ATOM 11297 N N . PRO B 1 610 ? 107.362 154.096 163.628 1.00 74.78 610 PRO B N 1
ATOM 11298 C CA . PRO B 1 610 ? 107.750 155.400 163.086 1.00 72.22 610 PRO B CA 1
ATOM 11299 C C . PRO B 1 610 ? 107.912 155.344 161.576 1.00 70.41 610 PRO B C 1
ATOM 11300 O O . PRO B 1 610 ? 108.063 154.281 160.973 1.00 69.66 610 PRO B O 1
ATOM 11304 N N . VAL B 1 611 ? 107.867 156.522 160.964 1.00 68.58 611 VAL B N 1
ATOM 11305 C CA . VAL B 1 611 ? 108.033 156.664 159.524 1.00 64.38 611 VAL B CA 1
ATOM 11306 C C . VAL B 1 611 ? 109.061 157.752 159.258 1.00 65.33 611 VAL B C 1
ATOM 11307 O O . VAL B 1 611 ? 109.026 158.821 159.878 1.00 70.86 611 VAL B O 1
ATOM 11311 N N . VAL B 1 612 ? 109.984 157.473 158.345 1.00 63.61 612 VAL B N 1
ATOM 11312 C CA . VAL B 1 612 ? 110.991 158.433 157.916 1.00 62.70 612 VAL B CA 1
ATOM 11313 C C . VAL B 1 612 ? 110.687 158.822 156.479 1.00 63.58 612 VAL B C 1
ATOM 11314 O O . VAL B 1 612 ? 110.578 157.957 155.602 1.00 66.99 612 VAL B O 1
ATOM 11318 N N . TRP B 1 613 ? 110.535 160.118 156.241 1.00 59.98 613 TRP B N 1
ATOM 11319 C CA . TRP B 1 613 ? 110.212 160.637 154.923 1.00 59.02 613 TRP B CA 1
ATOM 11320 C C . TRP B 1 613 ? 111.378 161.467 154.408 1.00 65.95 613 TRP B C 1
ATOM 11321 O O . TRP B 1 613 ? 111.973 162.253 155.153 1.00 81.17 613 TRP B O 1
ATOM 11332 N N . ALA B 1 614 ? 111.719 161.267 153.139 1.00 58.83 614 ALA B N 1
ATOM 11333 C CA . ALA B 1 614 ? 112.821 161.979 152.512 1.00 62.39 614 ALA B CA 1
ATOM 11334 C C . ALA B 1 614 ? 112.389 162.436 151.131 1.00 67.48 614 ALA B C 1
ATOM 11335 O O . ALA B 1 614 ? 111.886 161.635 150.338 1.00 69.18 614 ALA B O 1
ATOM 11337 N N . SER B 1 615 ? 112.587 163.718 150.845 1.00 69.40 615 SER B N 1
ATOM 11338 C CA . SER B 1 615 ? 112.249 164.272 149.541 1.00 66.91 615 SER B CA 1
ATOM 11339 C C . SER B 1 615 ? 113.393 163.984 148.580 1.00 70.84 615 SER B C 1
ATOM 11340 O O . SER B 1 615 ? 114.488 164.538 148.721 1.00 79.30 615 SER B O 1
ATOM 11343 N N . THR B 1 616 ? 113.146 163.121 147.599 1.00 64.15 616 THR B N 1
ATOM 11344 C CA . THR B 1 616 ? 114.139 162.763 146.587 1.00 67.49 616 THR B CA 1
ATOM 11345 C C . THR B 1 616 ? 113.534 162.987 145.209 1.00 74.83 616 THR B C 1
ATOM 11346 O O . THR B 1 616 ? 113.223 162.033 144.487 1.00 76.15 616 THR B O 1
ATOM 11350 N N . PRO B 1 617 ? 113.351 164.245 144.811 1.00 78.47 617 PRO B N 1
ATOM 11351 C CA . PRO B 1 617 ? 112.825 164.523 143.473 1.00 75.90 617 PRO B CA 1
ATOM 11352 C C . PRO B 1 617 ? 113.835 164.151 142.404 1.00 78.35 617 PRO B C 1
ATOM 11353 O O . PRO B 1 617 ? 115.041 164.075 142.654 1.00 84.16 617 PRO B O 1
ATOM 11357 N N . ASP B 1 618 ? 113.327 163.913 141.200 1.00 75.24 618 ASP B N 1
ATOM 11358 C CA . ASP B 1 618 ? 114.144 163.331 140.147 1.00 72.83 618 ASP B CA 1
ATOM 11359 C C . ASP B 1 618 ? 114.910 164.367 139.347 1.00 75.13 618 ASP B C 1
ATOM 11360 O O . ASP B 1 618 ? 115.733 163.992 138.506 1.00 75.39 618 ASP B O 1
ATOM 11365 N N . TYR B 1 619 ? 114.651 165.650 139.578 1.00 78.58 619 TYR B N 1
ATOM 11366 C CA . TYR B 1 619 ? 115.429 166.735 139.002 1.00 76.28 619 TYR B CA 1
ATOM 11367 C C . TYR B 1 619 ? 116.508 167.231 139.953 1.00 74.20 619 TYR B C 1
ATOM 11368 O O . TYR B 1 619 ? 117.225 168.182 139.627 1.00 73.83 619 TYR B O 1
ATOM 11377 N N . CYS B 1 620 ? 116.640 166.607 141.118 1.00 76.00 620 CYS B N 1
ATOM 11378 C CA . CYS B 1 620 ? 117.554 167.056 142.154 1.00 75.05 620 CYS B CA 1
ATOM 11379 C C . CYS B 1 620 ? 118.958 166.492 141.982 1.00 71.44 620 CYS B C 1
ATOM 11380 O O . CYS B 1 620 ? 119.900 167.008 142.590 1.00 75.17 620 CYS B O 1
ATOM 11383 N N . GLY B 1 621 ? 119.131 165.479 141.140 1.00 63.91 621 GLY B N 1
ATOM 11384 C CA . GLY B 1 621 ? 120.453 164.940 140.900 1.00 60.65 621 GLY B CA 1
ATOM 11385 C C . GLY B 1 621 ? 120.468 163.465 140.569 1.00 62.22 621 GLY B C 1
ATOM 11386 O O . GLY B 1 621 ? 119.678 162.995 139.746 1.00 66.16 621 GLY B O 1
ATOM 11387 N N . SER B 1 622 ? 121.369 162.727 141.204 1.00 62.50 622 SER B N 1
ATOM 11388 C CA . SER B 1 622 ? 121.567 161.317 140.901 1.00 60.85 622 SER B CA 1
ATOM 11389 C C . SER B 1 622 ? 121.520 160.518 142.202 1.00 62.38 622 SER B C 1
ATOM 11390 O O . SER B 1 622 ? 121.100 161.011 143.256 1.00 68.84 622 SER B O 1
ATOM 11393 N N . LEU B 1 623 ? 121.940 159.253 142.120 1.00 62.06 623 LEU B N 1
ATOM 11394 C CA . LEU B 1 623 ? 121.899 158.354 143.269 1.00 65.00 623 LEU B CA 1
ATOM 11395 C C . LEU B 1 623 ? 122.631 158.927 144.476 1.00 64.63 623 LEU B C 1
ATOM 11396 O O . LEU B 1 623 ? 122.196 158.729 145.617 1.00 65.00 623 LEU B O 1
ATOM 11401 N N . GLN B 1 624 ? 123.733 159.642 144.251 1.00 63.09 624 GLN B N 1
ATOM 11402 C CA . GLN B 1 624 ? 124.528 160.150 145.363 1.00 65.09 624 GLN B CA 1
ATOM 11403 C C . GLN B 1 624 ? 123.751 161.150 146.210 1.00 63.14 624 GLN B C 1
ATOM 11404 O O . GLN B 1 624 ? 123.731 161.043 147.443 1.00 66.38 624 GLN B O 1
ATOM 11410 N N . GLU B 1 625 ? 123.100 162.126 145.572 1.00 61.48 625 GLU B N 1
ATOM 11411 C CA . GLU B 1 625 ? 122.368 163.129 146.339 1.00 68.65 625 GLU B CA 1
ATOM 11412 C C . GLU B 1 625 ? 121.161 162.500 147.015 1.00 67.41 625 GLU B C 1
ATOM 11413 O O . GLU B 1 625 ? 120.831 162.857 148.148 1.00 67.50 625 GLU B O 1
ATOM 11419 N N . GLY B 1 626 ? 120.485 161.571 146.341 1.00 59.10 626 GLY B N 1
ATOM 11420 C CA . GLY B 1 626 ? 119.372 160.887 146.980 1.00 59.59 626 GLY B CA 1
ATOM 11421 C C . GLY B 1 626 ? 119.800 160.149 148.232 1.00 60.99 626 GLY B C 1
ATOM 11422 O O . GLY B 1 626 ? 119.134 160.222 149.269 1.00 63.78 626 GLY B O 1
ATOM 11423 N N . TYR B 1 627 ? 120.934 159.448 148.155 1.00 58.47 627 TYR B N 1
ATOM 11424 C CA . TYR B 1 627 ? 121.480 158.759 149.319 1.00 58.86 627 TYR B CA 1
ATOM 11425 C C . TYR B 1 627 ? 121.800 159.743 150.436 1.00 56.44 627 TYR B C 1
ATOM 11426 O O . TYR B 1 627 ? 121.450 159.517 151.601 1.00 54.99 627 TYR B O 1
ATOM 11435 N N . ALA B 1 628 ? 122.453 160.855 150.092 1.00 58.09 628 ALA B N 1
ATOM 11436 C CA . ALA B 1 628 ? 122.802 161.848 151.104 1.00 57.79 628 ALA B CA 1
ATOM 11437 C C . ALA B 1 628 ? 121.556 162.439 151.754 1.00 59.68 628 ALA B C 1
ATOM 11438 O O . ALA B 1 628 ? 121.512 162.629 152.975 1.00 61.74 628 ALA B O 1
ATOM 11440 N N . ALA B 1 629 ? 120.527 162.720 150.955 1.00 58.65 629 ALA B N 1
ATOM 11441 C CA . ALA B 1 629 ? 119.317 163.344 151.477 1.00 58.18 629 ALA B CA 1
ATOM 11442 C C . ALA B 1 629 ? 118.542 162.396 152.381 1.00 58.46 629 ALA B C 1
ATOM 11443 O O . ALA B 1 629 ? 118.047 162.807 153.437 1.00 59.17 629 ALA B O 1
ATOM 11445 N N . THR B 1 630 ? 118.415 161.125 151.992 1.00 57.92 630 THR B N 1
ATOM 11446 C CA . THR B 1 630 ? 117.717 160.195 152.874 1.00 56.20 630 THR B CA 1
ATOM 11447 C C . THR B 1 630 ? 118.524 159.910 154.135 1.00 53.55 630 THR B C 1
ATOM 11448 O O . THR B 1 630 ? 117.939 159.722 155.207 1.00 54.41 630 THR B O 1
ATOM 11452 N N . VAL B 1 631 ? 119.858 159.899 154.043 1.00 54.91 631 VAL B N 1
ATOM 11453 C CA . VAL B 1 631 ? 120.670 159.744 155.247 1.00 56.34 631 VAL B CA 1
ATOM 11454 C C . VAL B 1 631 ? 120.472 160.936 156.175 1.00 56.25 631 VAL B C 1
ATOM 11455 O O . VAL B 1 631 ? 120.372 160.781 157.397 1.00 58.74 631 VAL B O 1
ATOM 11459 N N . GLU B 1 632 ? 120.409 162.143 155.610 1.00 57.04 632 GLU B N 1
ATOM 11460 C CA . GLU B 1 632 ? 120.152 163.329 156.419 1.00 56.26 632 GLU B CA 1
ATOM 11461 C C . GLU B 1 632 ? 118.777 163.267 157.072 1.00 53.83 632 GLU B C 1
ATOM 11462 O O . GLU B 1 632 ? 118.616 163.648 158.237 1.00 52.73 632 GLU B O 1
ATOM 11468 N N . ALA B 1 633 ? 117.770 162.799 156.331 1.00 55.17 633 ALA B N 1
ATOM 11469 C CA . ALA B 1 633 ? 116.432 162.669 156.899 1.00 51.75 633 ALA B CA 1
ATOM 11470 C C . ALA B 1 633 ? 116.408 161.656 158.038 1.00 52.46 633 ALA B C 1
ATOM 11471 O O . ALA B 1 633 ? 115.744 161.873 159.058 1.00 56.36 633 ALA B O 1
ATOM 11473 N N . ILE B 1 634 ? 117.117 160.538 157.877 1.00 52.59 634 ILE B N 1
ATOM 11474 C CA . ILE B 1 634 ? 117.197 159.546 158.945 1.00 54.98 634 ILE B CA 1
ATOM 11475 C C . ILE B 1 634 ? 117.917 160.121 160.159 1.00 56.59 634 ILE B C 1
ATOM 11476 O O . ILE B 1 634 ? 117.508 159.899 161.305 1.00 59.08 634 ILE B O 1
ATOM 11481 N N . VAL B 1 635 ? 118.997 160.868 159.929 1.00 56.35 635 VAL B N 1
ATOM 11482 C CA . VAL B 1 635 ? 119.790 161.406 161.029 1.00 56.99 635 VAL B CA 1
ATOM 11483 C C . VAL B 1 635 ? 118.999 162.450 161.809 1.00 59.24 635 VAL B C 1
ATOM 11484 O O . VAL B 1 635 ? 119.063 162.504 163.042 1.00 64.15 635 VAL B O 1
ATOM 11488 N N . ARG B 1 636 ? 118.234 163.288 161.112 1.00 56.88 636 ARG B N 1
ATOM 11489 C CA . ARG B 1 636 ? 117.511 164.364 161.777 1.00 57.72 636 ARG B CA 1
ATOM 11490 C C . ARG B 1 636 ? 116.296 163.887 162.560 1.00 58.95 636 ARG B C 1
ATOM 11491 O O . ARG B 1 636 ? 115.747 164.667 163.344 1.00 67.71 636 ARG B O 1
ATOM 11499 N N . SER B 1 637 ? 115.863 162.641 162.381 1.00 56.28 637 SER B N 1
ATOM 11500 C CA . SER B 1 637 ? 114.609 162.174 162.959 1.00 57.85 637 SER B CA 1
ATOM 11501 C C . SER B 1 637 ? 114.785 161.101 164.023 1.00 63.28 637 SER B C 1
ATOM 11502 O O . SER B 1 637 ? 114.277 161.253 165.137 1.00 68.56 637 SER B O 1
ATOM 11505 N N . VAL B 1 638 ? 115.485 160.014 163.715 1.00 59.30 638 VAL B N 1
ATOM 11506 C CA . VAL B 1 638 ? 115.506 158.854 164.605 1.00 60.56 638 VAL B CA 1
ATOM 11507 C C . VAL B 1 638 ? 116.381 159.086 165.836 1.00 66.52 638 VAL B C 1
ATOM 11508 O O . VAL B 1 638 ? 115.866 158.994 166.960 1.00 74.21 638 VAL B O 1
ATOM 11512 N N . PRO B 1 639 ? 117.680 159.377 165.711 1.00 66.49 639 PRO B N 1
ATOM 11513 C CA . PRO B 1 639 ? 118.519 159.442 166.913 1.00 66.73 639 PRO B CA 1
ATOM 11514 C C . PRO B 1 639 ? 118.208 160.659 167.769 1.00 68.52 639 PRO B C 1
ATOM 11515 O O . PRO B 1 639 ? 117.714 161.681 167.288 1.00 71.58 639 PRO B O 1
ATOM 11519 N N . GLU B 1 640 ? 118.506 160.534 169.058 1.00 71.91 640 GLU B N 1
ATOM 11520 C CA . GLU B 1 640 ? 118.311 161.595 170.031 1.00 78.06 640 GLU B CA 1
ATOM 11521 C C . GLU B 1 640 ? 119.564 161.743 170.879 1.00 73.83 640 GLU B C 1
ATOM 11522 O O . GLU B 1 640 ? 120.298 160.771 171.085 1.00 68.00 640 GLU B O 1
ATOM 11528 N N . PRO B 1 641 ? 119.837 162.948 171.384 1.00 76.54 641 PRO B N 1
ATOM 11529 C CA . PRO B 1 641 ? 121.078 163.165 172.139 1.00 74.12 641 PRO B CA 1
ATOM 11530 C C . PRO B 1 641 ? 120.940 162.675 173.573 1.00 69.62 641 PRO B C 1
ATOM 11531 O O . PRO B 1 641 ? 119.962 162.981 174.258 1.00 77.57 641 PRO B O 1
ATOM 11535 N N . GLY B 1 642 ? 121.928 161.909 174.020 1.00 65.10 642 GLY B N 1
ATOM 11536 C CA . GLY B 1 642 ? 121.943 161.406 175.378 1.00 68.52 642 GLY B CA 1
ATOM 11537 C C . GLY B 1 642 ? 123.283 161.613 176.048 1.00 69.36 642 GLY B C 1
ATOM 11538 O O . GLY B 1 642 ? 123.791 162.736 176.102 1.00 71.20 642 GLY B O 1
ATOM 11539 N N . GLU B 1 643 ? 123.868 160.535 176.558 1.00 71.13 643 GLU B N 1
ATOM 11540 C CA . GLU B 1 643 ? 125.173 160.607 177.197 1.00 70.05 643 GLU B CA 1
ATOM 11541 C C . GLU B 1 643 ? 126.257 160.641 176.122 1.00 75.38 643 GLU B C 1
ATOM 11542 O O . GLU B 1 643 ? 125.984 160.828 174.933 1.00 82.28 643 GLU B O 1
ATOM 11548 N N . THR B 1 644 ? 127.507 160.466 176.534 1.00 73.15 644 THR B N 1
ATOM 11549 C CA . THR B 1 644 ? 128.658 160.522 175.640 1.00 74.38 644 THR B CA 1
ATOM 11550 C C . THR B 1 644 ? 129.535 159.292 175.825 1.00 75.03 644 THR B C 1
ATOM 11551 O O . THR B 1 644 ? 130.754 159.380 175.988 1.00 85.31 644 THR B O 1
ATOM 11555 N N . ILE B 1 645 ? 128.904 158.120 175.800 1.00 69.61 645 ILE B N 1
ATOM 11556 C CA . ILE B 1 645 ? 129.569 156.833 176.002 1.00 70.61 645 ILE B CA 1
ATOM 11557 C C . ILE B 1 645 ? 130.815 156.738 175.127 1.00 73.77 645 ILE B C 1
ATOM 11558 O O . ILE B 1 645 ? 130.712 156.716 173.892 1.00 73.97 645 ILE B O 1
ATOM 11563 N N . PRO B 1 646 ? 132.006 156.699 175.718 1.00 75.35 646 PRO B N 1
ATOM 11564 C CA . PRO B 1 646 ? 133.232 156.677 174.917 1.00 70.45 646 PRO B CA 1
ATOM 11565 C C . PRO B 1 646 ? 133.452 155.315 174.281 1.00 67.95 646 PRO B C 1
ATOM 11566 O O . PRO B 1 646 ? 132.847 154.308 174.655 1.00 71.50 646 PRO B O 1
ATOM 11570 N N . GLY B 1 647 ? 134.342 155.298 173.294 1.00 59.37 647 GLY B N 1
ATOM 11571 C CA . GLY B 1 647 ? 134.619 154.091 172.549 1.00 63.62 647 GLY B CA 1
ATOM 11572 C C . GLY B 1 647 ? 133.621 153.777 171.460 1.00 65.57 647 GLY B C 1
ATOM 11573 O O . GLY B 1 647 ? 133.767 152.749 170.788 1.00 69.79 647 GLY B O 1
ATOM 11574 N N . GLN B 1 648 ? 132.615 154.620 171.265 1.00 62.88 648 GLN B N 1
ATOM 11575 C CA . GLN B 1 648 ? 131.609 154.431 170.232 1.00 61.21 648 GLN B CA 1
ATOM 11576 C C . GLN B 1 648 ? 131.801 155.480 169.149 1.00 60.53 648 GLN B C 1
ATOM 11577 O O . GLN B 1 648 ? 131.912 156.674 169.447 1.00 65.67 648 GLN B O 1
ATOM 11583 N N . VAL B 1 649 ? 131.846 155.033 167.900 1.00 56.41 649 VAL B N 1
ATOM 11584 C CA . VAL B 1 649 ? 131.991 155.918 166.754 1.00 57.14 649 VAL B CA 1
ATOM 11585 C C . VAL B 1 649 ? 130.863 155.626 165.775 1.00 58.86 649 VAL B C 1
ATOM 11586 O O . VAL B 1 649 ? 130.421 154.479 165.644 1.00 59.37 649 VAL B O 1
ATOM 11590 N N . THR B 1 650 ? 130.366 156.673 165.126 1.00 58.18 650 THR B N 1
ATOM 11591 C CA . THR B 1 650 ? 129.287 156.566 164.156 1.00 56.38 650 THR B CA 1
ATOM 11592 C C . THR B 1 650 ? 129.842 156.821 162.764 1.00 55.52 650 THR B C 1
ATOM 11593 O O . THR B 1 650 ? 130.497 157.841 162.529 1.00 55.32 650 THR B O 1
ATOM 11597 N N . VAL B 1 651 ? 129.581 155.895 161.848 1.00 56.79 651 VAL B N 1
ATOM 11598 C CA . VAL B 1 651 ? 130.072 155.973 160.480 1.00 55.68 651 VAL B CA 1
ATOM 11599 C C . VAL B 1 651 ? 128.875 156.087 159.549 1.00 56.78 651 VAL B C 1
ATOM 11600 O O . VAL B 1 651 ? 127.948 155.272 159.618 1.00 51.30 651 VAL B O 1
ATOM 11604 N N . LEU B 1 652 ? 128.894 157.104 158.688 1.00 60.46 652 LEU B N 1
ATOM 11605 C CA . LEU B 1 652 ? 127.883 157.293 157.653 1.00 59.63 652 LEU B CA 1
ATOM 11606 C C . LEU B 1 652 ? 128.535 157.005 156.309 1.00 60.79 652 LEU B C 1
ATOM 11607 O O . LEU B 1 652 ? 129.110 157.908 155.684 1.00 63.58 652 LEU B O 1
ATOM 11612 N N . PRO B 1 653 ? 128.492 155.765 155.829 1.00 62.23 653 PRO B N 1
ATOM 11613 C CA . PRO B 1 653 ? 129.151 155.443 154.560 1.00 62.06 653 PRO B CA 1
ATOM 11614 C C . PRO B 1 653 ? 128.495 156.150 153.386 1.00 63.27 653 PRO B C 1
ATOM 11615 O O . PRO B 1 653 ? 127.288 156.402 153.373 1.00 63.87 653 PRO B O 1
ATOM 11619 N N . GLY B 1 654 ? 129.315 156.468 152.389 1.00 63.19 654 GLY B N 1
ATOM 11620 C CA . GLY B 1 654 ? 128.809 157.068 151.177 1.00 61.09 654 GLY B CA 1
ATOM 11621 C C . GLY B 1 654 ? 128.180 156.049 150.252 1.00 65.29 654 GLY B C 1
ATOM 11622 O O . GLY B 1 654 ? 128.268 154.838 150.452 1.00 69.22 654 GLY B O 1
ATOM 11623 N N . ALA B 1 655 ? 127.525 156.562 149.211 1.00 63.30 655 ALA B N 1
ATOM 11624 C CA . ALA B 1 655 ? 126.880 155.687 148.242 1.00 63.02 655 ALA B CA 1
ATOM 11625 C C . ALA B 1 655 ? 127.885 154.946 147.372 1.00 61.45 655 ALA B C 1
ATOM 11626 O O . ALA B 1 655 ? 127.531 153.927 146.770 1.00 59.24 655 ALA B O 1
ATOM 11628 N N . HIS B 1 656 ? 129.124 155.431 147.295 1.00 61.54 656 HIS B N 1
ATOM 11629 C CA . HIS B 1 656 ? 130.121 154.807 146.435 1.00 57.61 656 HIS B CA 1
ATOM 11630 C C . HIS B 1 656 ? 130.671 153.514 147.022 1.00 59.77 656 HIS B C 1
ATOM 11631 O O . HIS B 1 656 ? 131.091 152.630 146.268 1.00 62.80 656 HIS B O 1
ATOM 11638 N N . LEU B 1 657 ? 130.684 153.384 148.344 1.00 60.52 657 LEU B N 1
ATOM 11639 C CA . LEU B 1 657 ? 131.270 152.207 148.968 1.00 61.99 657 LEU B CA 1
ATOM 11640 C C . LEU B 1 657 ? 130.374 150.991 148.773 1.00 62.45 657 LEU B C 1
ATOM 11641 O O . LEU B 1 657 ? 129.173 151.037 149.053 1.00 64.25 657 LEU B O 1
ATOM 11646 N N . THR B 1 658 ? 130.964 149.901 148.290 1.00 62.19 658 THR B N 1
ATOM 11647 C CA . THR B 1 658 ? 130.259 148.642 148.161 1.00 62.61 658 THR B CA 1
ATOM 11648 C C . THR B 1 658 ? 130.101 148.011 149.542 1.00 63.63 658 THR B C 1
ATOM 11649 O O . THR B 1 658 ? 130.740 148.441 150.505 1.00 67.22 658 THR B O 1
ATOM 11653 N N . PRO B 1 659 ? 129.226 147.008 149.679 1.00 61.91 659 PRO B N 1
ATOM 11654 C CA . PRO B 1 659 ? 129.062 146.359 150.992 1.00 63.95 659 PRO B CA 1
ATOM 11655 C C . PRO B 1 659 ? 130.359 145.859 151.610 1.00 65.30 659 PRO B C 1
ATOM 11656 O O . PRO B 1 659 ? 130.519 145.935 152.834 1.00 68.97 659 PRO B O 1
ATOM 11660 N N . ALA B 1 660 ? 131.292 145.350 150.803 1.00 59.85 660 ALA B N 1
ATOM 11661 C CA . ALA B 1 660 ? 132.569 144.898 151.348 1.00 60.29 660 ALA B CA 1
ATOM 11662 C C . ALA B 1 660 ? 133.359 146.058 151.943 1.00 63.73 660 ALA B C 1
ATOM 11663 O O . ALA B 1 660 ? 134.027 145.902 152.976 1.00 66.69 660 ALA B O 1
ATOM 11665 N N . ASP B 1 661 ? 133.299 147.229 151.303 1.00 63.47 661 ASP B N 1
ATOM 11666 C CA . ASP B 1 661 ? 133.977 148.402 151.844 1.00 63.21 661 ASP B CA 1
ATOM 11667 C C . ASP B 1 661 ? 133.424 148.776 153.211 1.00 60.55 661 ASP B C 1
ATOM 11668 O O . ASP B 1 661 ? 134.186 149.095 154.128 1.00 65.43 661 ASP B O 1
ATOM 11673 N N . VAL B 1 662 ? 132.100 148.740 153.371 1.00 56.98 662 VAL B N 1
ATOM 11674 C CA . VAL B 1 662 ? 131.504 149.054 154.666 1.00 62.29 662 VAL B CA 1
ATOM 11675 C C . VAL B 1 662 ? 131.868 147.990 155.694 1.00 61.21 662 VAL B C 1
ATOM 11676 O O . VAL B 1 662 ? 132.135 148.300 156.864 1.00 60.47 662 VAL B O 1
ATOM 11680 N N . GLU B 1 663 ? 131.891 146.723 155.277 1.00 60.08 663 GLU B N 1
ATOM 11681 C CA . GLU B 1 663 ? 132.253 145.652 156.197 1.00 62.79 663 GLU B CA 1
ATOM 11682 C C . GLU B 1 663 ? 133.664 145.838 156.736 1.00 62.89 663 GLU B C 1
ATOM 11683 O O . GLU B 1 663 ? 133.906 145.676 157.939 1.00 64.75 663 GLU B O 1
ATOM 11689 N N . GLU B 1 664 ? 134.616 146.183 155.866 1.00 60.54 664 GLU B N 1
ATOM 11690 C CA . GLU B 1 664 ? 135.971 146.411 156.362 1.00 61.03 664 GLU B CA 1
ATOM 11691 C C . GLU B 1 664 ? 136.154 147.773 157.021 1.00 59.42 664 GLU B C 1
ATOM 11692 O O . GLU B 1 664 ? 137.078 147.928 157.822 1.00 62.22 664 GLU B O 1
ATOM 11698 N N . VAL B 1 665 ? 135.292 148.752 156.750 1.00 57.75 665 VAL B N 1
ATOM 11699 C CA . VAL B 1 665 ? 135.289 149.948 157.590 1.00 56.80 665 VAL B CA 1
ATOM 11700 C C . VAL B 1 665 ? 134.942 149.560 159.020 1.00 56.38 665 VAL B C 1
ATOM 11701 O O . VAL B 1 665 ? 135.595 149.991 159.981 1.00 54.86 665 VAL B O 1
ATOM 11705 N N . ARG B 1 666 ? 133.935 148.696 159.171 1.00 61.02 666 ARG B N 1
ATOM 11706 C CA . ARG B 1 666 ? 133.608 148.152 160.485 1.00 61.40 666 ARG B CA 1
ATOM 11707 C C . ARG B 1 666 ? 134.786 147.382 161.072 1.00 58.75 666 ARG B C 1
ATOM 11708 O O . ARG B 1 666 ? 135.089 147.510 162.263 1.00 61.17 666 ARG B O 1
ATOM 11716 N N . GLU B 1 667 ? 135.456 146.572 160.251 1.00 58.63 667 GLU B N 1
ATOM 11717 C CA . GLU B 1 667 ? 136.595 145.793 160.737 1.00 62.42 667 GLU B CA 1
ATOM 11718 C C . GLU B 1 667 ? 137.725 146.694 161.229 1.00 60.30 667 GLU B C 1
ATOM 11719 O O . GLU B 1 667 ? 138.316 146.443 162.287 1.00 60.86 667 GLU B O 1
ATOM 11725 N N . LEU B 1 668 ? 138.043 147.746 160.471 1.00 56.38 668 LEU B N 1
ATOM 11726 C CA . LEU B 1 668 ? 139.089 148.677 160.879 1.00 56.68 668 LEU B CA 1
ATOM 11727 C C . LEU B 1 668 ? 138.707 149.406 162.157 1.00 59.29 668 LEU B C 1
ATOM 11728 O O . LEU B 1 668 ? 139.554 149.630 163.029 1.00 58.10 668 LEU B O 1
ATOM 11733 N N . CYS B 1 669 ? 137.437 149.800 162.282 1.00 61.69 669 CYS B N 1
ATOM 11734 C CA . CYS B 1 669 ? 136.994 150.451 163.510 1.00 60.16 669 CYS B CA 1
ATOM 11735 C C . CYS B 1 669 ? 137.111 149.510 164.703 1.00 61.16 669 CYS B C 1
ATOM 11736 O O . CYS B 1 669 ? 137.507 149.928 165.797 1.00 60.48 669 CYS B O 1
ATOM 11739 N N . GLU B 1 670 ? 136.772 148.234 164.511 1.00 62.65 670 GLU B N 1
ATOM 11740 C CA . GLU B 1 670 ? 136.887 147.267 165.598 1.00 60.27 670 GLU B CA 1
ATOM 11741 C C . GLU B 1 670 ? 138.340 146.954 165.929 1.00 61.43 670 GLU B C 1
ATOM 11742 O O . GLU B 1 670 ? 138.640 146.549 167.057 1.00 64.75 670 GLU B O 1
ATOM 11748 N N . ALA B 1 671 ? 139.249 147.128 164.968 1.00 60.57 671 ALA B N 1
ATOM 11749 C CA . ALA B 1 671 ? 140.658 146.847 165.228 1.00 58.74 671 ALA B CA 1
ATOM 11750 C C . ALA B 1 671 ? 141.216 147.766 166.308 1.00 59.52 671 ALA B C 1
ATOM 11751 O O . ALA B 1 671 ? 142.014 147.336 167.147 1.00 60.98 671 ALA B O 1
ATOM 11753 N N . PHE B 1 672 ? 140.810 149.033 166.302 1.00 61.89 672 PHE B N 1
ATOM 11754 C CA . PHE B 1 672 ? 141.230 149.989 167.318 1.00 57.79 672 PHE B CA 1
ATOM 11755 C C . PHE B 1 672 ? 140.444 149.858 168.613 1.00 61.13 672 PHE B C 1
ATOM 11756 O O . PHE B 1 672 ? 140.612 150.690 169.509 1.00 64.19 672 PHE B O 1
ATOM 11764 N N . GLY B 1 673 ? 139.583 148.850 168.728 1.00 62.85 673 GLY B N 1
ATOM 11765 C CA . GLY B 1 673 ? 138.766 148.674 169.906 1.00 61.12 673 GLY B CA 1
ATOM 11766 C C . GLY B 1 673 ? 137.514 149.517 169.945 1.00 60.97 673 GLY B C 1
ATOM 11767 O O . GLY B 1 673 ? 136.701 149.346 170.861 1.00 69.10 673 GLY B O 1
ATOM 11768 N N . LEU B 1 674 ? 137.328 150.419 168.987 1.00 56.05 674 LEU B N 1
ATOM 11769 C CA . LEU B 1 674 ? 136.139 151.253 168.966 1.00 60.56 674 LEU B CA 1
ATOM 11770 C C . LEU B 1 674 ? 134.921 150.443 168.542 1.00 65.36 674 LEU B C 1
ATOM 11771 O O . LEU B 1 674 ? 135.018 149.491 167.764 1.00 67.71 674 LEU B O 1
ATOM 11776 N N . ASP B 1 675 ? 133.761 150.830 169.067 1.00 65.68 675 ASP B N 1
ATOM 11777 C CA . ASP B 1 675 ? 132.506 150.199 168.686 1.00 59.80 675 ASP B CA 1
ATOM 11778 C C . ASP B 1 675 ? 131.887 151.001 167.551 1.00 62.85 675 ASP B C 1
ATOM 11779 O O . ASP B 1 675 ? 131.490 152.156 167.769 1.00 67.43 675 ASP B O 1
ATOM 11784 N N . PRO B 1 676 ? 131.792 150.456 166.341 1.00 62.72 676 PRO B N 1
ATOM 11785 C CA . PRO B 1 676 ? 131.236 151.225 165.225 1.00 60.25 676 PRO B CA 1
ATOM 11786 C C . PRO B 1 676 ? 129.745 150.996 165.034 1.00 62.08 676 PRO B C 1
ATOM 11787 O O . PRO B 1 676 ? 129.237 149.877 165.124 1.00 65.20 676 PRO B O 1
ATOM 11791 N N . ILE B 1 677 ? 129.040 152.088 164.762 1.00 59.40 677 ILE B N 1
ATOM 11792 C CA . ILE B 1 677 ? 127.634 152.051 164.387 1.00 56.62 677 ILE B CA 1
ATOM 11793 C C . ILE B 1 677 ? 127.548 152.609 162.977 1.00 57.91 677 ILE B C 1
ATOM 11794 O O . ILE B 1 677 ? 127.816 153.796 162.755 1.00 59.56 677 ILE B O 1
ATOM 11799 N N . ILE B 1 678 ? 127.183 151.761 162.024 1.00 58.28 678 ILE B N 1
ATOM 11800 C CA . ILE B 1 678 ? 127.153 152.129 160.616 1.00 60.12 678 ILE B CA 1
ATOM 11801 C C . ILE B 1 678 ? 125.713 152.417 160.221 1.00 59.86 678 ILE B C 1
ATOM 11802 O O . ILE B 1 678 ? 124.818 151.600 160.463 1.00 60.33 678 ILE B O 1
ATOM 11807 N N . VAL B 1 679 ? 125.488 153.586 159.623 1.00 58.87 679 VAL B N 1
ATOM 11808 C CA . VAL B 1 679 ? 124.161 154.024 159.222 1.00 58.31 679 VAL B CA 1
ATOM 11809 C C . VAL B 1 679 ? 124.247 154.570 157.803 1.00 60.81 679 VAL B C 1
ATOM 11810 O O . VAL B 1 679 ? 124.925 155.575 157.570 1.00 65.82 679 VAL B O 1
ATOM 11814 N N . PRO B 1 680 ? 123.594 153.948 156.814 1.00 59.77 680 PRO B N 1
ATOM 11815 C CA . PRO B 1 680 ? 122.873 152.668 156.868 1.00 60.28 680 PRO B CA 1
ATOM 11816 C C . PRO B 1 680 ? 123.819 151.485 156.703 1.00 59.18 680 PRO B C 1
ATOM 11817 O O . PRO B 1 680 ? 124.904 151.630 156.150 1.00 63.06 680 PRO B O 1
ATOM 11821 N N . ASP B 1 681 ? 123.429 150.294 157.159 1.00 60.76 681 ASP B N 1
ATOM 11822 C CA . ASP B 1 681 ? 124.308 149.126 157.125 1.00 60.24 681 ASP B CA 1
ATOM 11823 C C . ASP B 1 681 ? 124.056 148.342 155.841 1.00 61.10 681 ASP B C 1
ATOM 11824 O O . ASP B 1 681 ? 123.321 147.354 155.803 1.00 69.18 681 ASP B O 1
ATOM 11829 N N . ILE B 1 682 ? 124.691 148.804 154.764 1.00 57.76 682 ILE B N 1
ATOM 11830 C CA . ILE B 1 682 ? 124.630 148.080 153.499 1.00 61.67 682 ILE B CA 1
ATOM 11831 C C . ILE B 1 682 ? 125.436 146.790 153.582 1.00 69.02 682 ILE B C 1
ATOM 11832 O O . ILE B 1 682 ? 125.098 145.792 152.934 1.00 71.29 682 ILE B O 1
ATOM 11837 N N . ALA B 1 683 ? 126.491 146.776 154.402 1.00 69.47 683 ALA B N 1
ATOM 11838 C CA . ALA B 1 683 ? 127.424 145.656 154.434 1.00 69.64 683 ALA B CA 1
ATOM 11839 C C . ALA B 1 683 ? 126.773 144.344 154.845 1.00 67.89 683 ALA B C 1
ATOM 11840 O O . ALA B 1 683 ? 127.327 143.278 154.558 1.00 73.26 683 ALA B O 1
ATOM 11842 N N . ASN B 1 684 ? 125.624 144.387 155.515 1.00 65.75 684 ASN B N 1
ATOM 11843 C CA . ASN B 1 684 ? 124.984 143.178 156.007 1.00 64.62 684 ASN B CA 1
ATOM 11844 C C . ASN B 1 684 ? 123.648 142.879 155.346 1.00 66.14 684 ASN B C 1
ATOM 11845 O O . ASN B 1 684 ? 123.141 141.762 155.497 1.00 69.89 684 ASN B O 1
ATOM 11850 N N . ALA B 1 685 ? 123.064 143.832 154.623 1.00 64.01 685 ALA B N 1
ATOM 11851 C CA . ALA B 1 685 ? 121.769 143.635 153.983 1.00 62.43 685 ALA B CA 1
ATOM 11852 C C . ALA B 1 685 ? 121.909 143.298 152.503 1.00 66.10 685 ALA B C 1
ATOM 11853 O O . ALA B 1 685 ? 121.406 142.268 152.046 1.00 70.35 685 ALA B O 1
ATOM 11855 N N . LEU B 1 686 ? 122.591 144.149 151.743 1.00 64.81 686 LEU B N 1
ATOM 11856 C CA . LEU B 1 686 ? 122.720 143.973 150.304 1.00 64.19 686 LEU B CA 1
ATOM 11857 C C . LEU B 1 686 ? 123.980 143.219 149.903 1.00 66.07 686 LEU B C 1
ATOM 11858 O O . LEU B 1 686 ? 124.232 143.061 148.704 1.00 72.02 686 LEU B O 1
ATOM 11863 N N . ASP B 1 687 ? 124.778 142.758 150.867 1.00 64.73 687 ASP B N 1
ATOM 11864 C CA . ASP B 1 687 ? 125.973 141.992 150.530 1.00 72.93 687 ASP B CA 1
ATOM 11865 C C . ASP B 1 687 ? 125.621 140.668 149.868 1.00 72.02 687 ASP B C 1
ATOM 11866 O O . ASP B 1 687 ? 126.401 140.148 149.063 1.00 74.27 687 ASP B O 1
ATOM 11871 N N . GLY B 1 688 ? 124.460 140.111 150.193 1.00 67.14 688 GLY B N 1
ATOM 11872 C CA . GLY B 1 688 ? 124.053 138.830 149.661 1.00 67.70 688 GLY B CA 1
ATOM 11873 C C . GLY B 1 688 ? 124.235 137.723 150.674 1.00 70.64 688 GLY B C 1
ATOM 11874 O O . GLY B 1 688 ? 125.342 137.207 150.850 1.00 80.30 688 GLY B O 1
ATOM 11875 N N . HIS B 1 689 ? 123.152 137.350 151.347 1.00 65.56 689 HIS B N 1
ATOM 11876 C CA . HIS B 1 689 ? 123.202 136.335 152.387 1.00 70.41 689 HIS B CA 1
ATOM 11877 C C . HIS B 1 689 ? 121.954 135.475 152.299 1.00 70.93 689 HIS B C 1
ATOM 11878 O O . HIS B 1 689 ? 120.849 135.996 152.124 1.00 76.51 689 HIS B O 1
ATOM 11885 N N . ILE B 1 690 ? 122.135 134.162 152.414 1.00 68.80 690 ILE B N 1
ATOM 11886 C CA . ILE B 1 690 ? 121.021 133.218 152.365 1.00 70.20 690 ILE B CA 1
ATOM 11887 C C . ILE B 1 690 ? 120.632 132.940 153.814 1.00 73.17 690 ILE B C 1
ATOM 11888 O O . ILE B 1 690 ? 121.189 132.068 154.478 1.00 77.83 690 ILE B O 1
ATOM 11893 N N . ASP B 1 691 ? 119.665 133.703 154.310 1.00 76.80 691 ASP B N 1
ATOM 11894 C CA . ASP B 1 691 ? 119.172 133.499 155.659 1.00 79.47 691 ASP B CA 1
ATOM 11895 C C . ASP B 1 691 ? 118.283 132.258 155.719 1.00 82.58 691 ASP B C 1
ATOM 11896 O O . ASP B 1 691 ? 117.933 131.656 154.700 1.00 85.77 691 ASP B O 1
ATOM 11901 N N . GLU B 1 692 ? 117.920 131.877 156.945 1.00 80.80 692 GLU B N 1
ATOM 11902 C CA . GLU B 1 692 ? 117.145 130.658 157.147 1.00 82.89 692 GLU B CA 1
ATOM 11903 C C . GLU B 1 692 ? 115.740 130.767 156.569 1.00 90.35 692 GLU B C 1
ATOM 11904 O O . GLU B 1 692 ? 115.135 129.746 156.222 1.00 99.71 692 GLU B O 1
ATOM 11910 N N . THR B 1 693 ? 115.209 131.979 156.451 1.00 84.69 693 THR B N 1
ATOM 11911 C CA . THR B 1 693 ? 113.851 132.183 155.972 1.00 84.43 693 THR B CA 1
ATOM 11912 C C . THR B 1 693 ? 113.777 133.493 155.206 1.00 85.01 693 THR B C 1
ATOM 11913 O O . THR B 1 693 ? 114.307 134.514 155.651 1.00 87.55 693 THR B O 1
ATOM 11917 N N . VAL B 1 694 ? 113.116 133.457 154.056 1.00 83.62 694 VAL B N 1
ATOM 11918 C CA . VAL B 1 694 ? 112.981 134.644 153.224 1.00 80.42 694 VAL B CA 1
ATOM 11919 C C . VAL B 1 694 ? 111.805 135.468 153.725 1.00 80.05 694 VAL B C 1
ATOM 11920 O O . VAL B 1 694 ? 110.688 134.958 153.868 1.00 81.38 694 VAL B O 1
ATOM 11924 N N . SER B 1 695 ? 112.056 136.744 154.000 1.00 76.76 695 SER B N 1
ATOM 11925 C CA . SER B 1 695 ? 111.014 137.643 154.447 1.00 78.39 695 SER B CA 1
ATOM 11926 C C . SER B 1 695 ? 110.788 138.739 153.415 1.00 77.25 695 SER B C 1
ATOM 11927 O O . SER B 1 695 ? 111.741 139.180 152.764 1.00 78.78 695 SER B O 1
ATOM 11930 N N . PRO B 1 696 ? 109.545 139.187 153.233 1.00 77.34 696 PRO B N 1
ATOM 11931 C CA . PRO B 1 696 ? 109.296 140.270 152.269 1.00 81.00 696 PRO B CA 1
ATOM 11932 C C . PRO B 1 696 ? 110.028 141.555 152.607 1.00 82.25 696 PRO B C 1
ATOM 11933 O O . PRO B 1 696 ? 110.414 142.296 151.695 1.00 86.00 696 PRO B O 1
ATOM 11937 N N . LEU B 1 697 ? 110.230 141.844 153.888 1.00 74.78 697 LEU B N 1
ATOM 11938 C CA . LEU B 1 697 ? 110.940 143.045 154.290 1.00 70.94 697 LEU B CA 1
ATOM 11939 C C . LEU B 1 697 ? 112.442 142.871 154.078 1.00 73.74 697 LEU B C 1
ATOM 11940 O O . LEU B 1 697 ? 112.949 141.764 153.887 1.00 79.70 697 LEU B O 1
ATOM 11945 N N . SER B 1 698 ? 113.157 143.992 154.111 1.00 72.04 698 SER B N 1
ATOM 11946 C CA . SER B 1 698 ? 114.606 143.993 153.946 1.00 75.28 698 SER B CA 1
ATOM 11947 C C . SER B 1 698 ? 115.248 143.874 155.322 1.00 72.76 698 SER B C 1
ATOM 11948 O O . SER B 1 698 ? 115.116 144.774 156.157 1.00 78.78 698 SER B O 1
ATOM 11951 N N . THR B 1 699 ? 115.942 142.766 155.558 1.00 67.69 699 THR B N 1
ATOM 11952 C CA . THR B 1 699 ? 116.578 142.498 156.837 1.00 70.59 699 THR B CA 1
ATOM 11953 C C . THR B 1 699 ? 118.086 142.399 156.661 1.00 69.55 699 THR B C 1
ATOM 11954 O O . THR B 1 699 ? 118.592 142.140 155.566 1.00 70.73 699 THR B O 1
ATOM 11958 N N . GLY B 1 700 ? 118.803 142.607 157.767 1.00 69.63 700 GLY B N 1
ATOM 11959 C CA . GLY B 1 700 ? 120.252 142.515 157.807 1.00 68.47 700 GLY B CA 1
ATOM 11960 C C . GLY B 1 700 ? 120.927 143.777 158.306 1.00 67.84 700 GLY B C 1
ATOM 11961 O O . GLY B 1 700 ? 122.001 143.702 158.910 1.00 71.99 700 GLY B O 1
ATOM 11962 N N . GLY B 1 701 ? 120.311 144.933 158.078 1.00 64.98 701 GLY B N 1
ATOM 11963 C CA . GLY B 1 701 ? 120.918 146.196 158.447 1.00 62.06 701 GLY B CA 1
ATOM 11964 C C . GLY B 1 701 ? 120.979 146.446 159.939 1.00 60.84 701 GLY B C 1
ATOM 11965 O O . GLY B 1 701 ? 120.879 145.514 160.742 1.00 67.14 701 GLY B O 1
ATOM 11966 N N . VAL B 1 702 ? 121.149 147.704 160.322 1.00 58.45 702 VAL B N 1
ATOM 11967 C CA . VAL B 1 702 ? 121.229 148.068 161.731 1.00 65.32 702 VAL B CA 1
ATOM 11968 C C . VAL B 1 702 ? 119.826 148.208 162.300 1.00 68.17 702 VAL B C 1
ATOM 11969 O O . VAL B 1 702 ? 118.934 148.787 161.670 1.00 74.84 702 VAL B O 1
ATOM 11973 N N . SER B 1 703 ? 119.628 147.671 163.500 1.00 65.97 703 SER B N 1
ATOM 11974 C CA . SER B 1 703 ? 118.337 147.761 164.158 1.00 66.18 703 SER B CA 1
ATOM 11975 C C . SER B 1 703 ? 118.050 149.205 164.563 1.00 67.06 703 SER B C 1
ATOM 11976 O O . SER B 1 703 ? 118.929 150.072 164.556 1.00 62.80 703 SER B O 1
ATOM 11979 N N . MET B 1 704 ? 116.790 149.460 164.914 1.00 66.66 704 MET B N 1
ATOM 11980 C CA . MET B 1 704 ? 116.399 150.812 165.292 1.00 65.13 704 MET B CA 1
ATOM 11981 C C . MET B 1 704 ? 116.967 151.207 166.646 1.00 65.57 704 MET B C 1
ATOM 11982 O O . MET B 1 704 ? 117.189 152.395 166.896 1.00 67.35 704 MET B O 1
ATOM 11987 N N . ALA B 1 705 ? 117.199 150.239 167.533 1.00 60.61 705 ALA B N 1
ATOM 11988 C CA . ALA B 1 705 ? 117.843 150.556 168.802 1.00 63.82 705 ALA B CA 1
ATOM 11989 C C . ALA B 1 705 ? 119.253 151.086 168.581 1.00 60.98 705 ALA B C 1
ATOM 11990 O O . ALA B 1 705 ? 119.663 152.068 169.211 1.00 59.60 705 ALA B O 1
ATOM 11992 N N . ARG B 1 706 ? 120.007 150.451 167.682 1.00 60.68 706 ARG B N 1
ATOM 11993 C CA . ARG B 1 706 ? 121.357 150.916 167.388 1.00 60.03 706 ARG B CA 1
ATOM 11994 C C . ARG B 1 706 ? 121.341 152.294 166.742 1.00 62.41 706 ARG B C 1
ATOM 11995 O O . ARG B 1 706 ? 122.146 153.162 167.097 1.00 67.04 706 ARG B O 1
ATOM 12003 N N . ILE B 1 707 ? 120.431 152.517 165.793 1.00 61.08 707 ILE B N 1
ATOM 12004 C CA . ILE B 1 707 ? 120.379 153.811 165.123 1.00 62.50 707 ILE B CA 1
ATOM 12005 C C . ILE B 1 707 ? 119.903 154.896 166.082 1.00 62.80 707 ILE B C 1
ATOM 12006 O O . ILE B 1 707 ? 120.244 156.073 165.917 1.00 65.33 707 ILE B O 1
ATOM 12011 N N . ARG B 1 708 ? 119.116 154.528 167.094 1.00 63.52 708 ARG B N 1
ATOM 12012 C CA . ARG B 1 708 ? 118.689 155.492 168.100 1.00 62.93 708 ARG B CA 1
ATOM 12013 C C . ARG B 1 708 ? 119.813 155.820 169.075 1.00 60.21 708 ARG B C 1
ATOM 12014 O O . ARG B 1 708 ? 119.986 156.981 169.460 1.00 60.92 708 ARG B O 1
ATOM 12022 N N . GLN B 1 709 ? 120.587 154.814 169.482 1.00 59.78 709 GLN B N 1
ATOM 12023 C CA . GLN B 1 709 ? 121.692 155.035 170.405 1.00 60.65 709 GLN B CA 1
ATOM 12024 C C . GLN B 1 709 ? 122.947 155.553 169.714 1.00 62.53 709 GLN B C 1
ATOM 12025 O O . GLN B 1 709 ? 123.917 155.892 170.400 1.00 65.88 709 GLN B O 1
ATOM 12031 N N . ALA B 1 710 ? 122.952 155.620 168.382 1.00 60.77 710 ALA B N 1
ATOM 12032 C CA . ALA B 1 710 ? 124.084 156.183 167.658 1.00 62.08 710 ALA B CA 1
ATOM 12033 C C . ALA B 1 710 ? 124.283 157.669 167.921 1.00 66.83 710 ALA B C 1
ATOM 12034 O O . ALA B 1 710 ? 125.340 158.203 167.571 1.00 77.18 710 ALA B O 1
ATOM 12036 N N . GLY B 1 711 ? 123.309 158.345 168.521 1.00 61.40 711 GLY B N 1
ATOM 12037 C CA . GLY B 1 711 ? 123.453 159.751 168.826 1.00 59.29 711 GLY B CA 1
ATOM 12038 C C . GLY B 1 711 ? 124.278 160.063 170.050 1.00 63.36 711 GLY B C 1
ATOM 12039 O O . GLY B 1 711 ? 124.458 161.237 170.382 1.00 68.46 711 GLY B O 1
ATOM 12040 N N . GLN B 1 712 ? 124.788 159.042 170.738 1.00 62.57 712 GLN B N 1
ATOM 12041 C CA . GLN B 1 712 ? 125.602 159.225 171.932 1.00 62.20 712 GLN B CA 1
ATOM 12042 C C . GLN B 1 712 ? 127.072 158.898 171.687 1.00 66.87 712 GLN B C 1
ATOM 12043 O O . GLN B 1 712 ? 127.841 158.764 172.643 1.00 74.40 712 GLN B O 1
ATOM 12049 N N . SER B 1 713 ? 127.476 158.769 170.427 1.00 63.81 713 SER B N 1
ATOM 12050 C CA . SER B 1 713 ? 128.840 158.374 170.113 1.00 66.00 713 SER B CA 1
ATOM 12051 C C . SER B 1 713 ? 129.823 159.496 170.434 1.00 66.57 713 SER B C 1
ATOM 12052 O O . SER B 1 713 ? 129.464 160.673 170.522 1.00 72.80 713 SER B O 1
ATOM 12055 N N . ALA B 1 714 ? 131.086 159.112 170.611 1.00 66.05 714 ALA B N 1
ATOM 12056 C CA . ALA B 1 714 ? 132.139 160.072 170.908 1.00 63.88 714 ALA B CA 1
ATOM 12057 C C . ALA B 1 714 ? 132.681 160.763 169.666 1.00 59.78 714 ALA B C 1
ATOM 12058 O O . ALA B 1 714 ? 133.368 161.781 169.798 1.00 66.40 714 ALA B O 1
ATOM 12060 N N . ALA B 1 715 ? 132.393 160.244 168.476 1.00 55.61 715 ALA B N 1
ATOM 12061 C CA . ALA B 1 715 ? 132.888 160.847 167.248 1.00 57.03 715 ALA B CA 1
ATOM 12062 C C . ALA B 1 715 ? 132.050 160.358 166.079 1.00 57.92 715 ALA B C 1
ATOM 12063 O O . ALA B 1 715 ? 131.458 159.277 166.129 1.00 60.21 715 ALA B O 1
ATOM 12065 N N . THR B 1 716 ? 132.010 161.169 165.028 1.00 57.06 716 THR B N 1
ATOM 12066 C CA . THR B 1 716 ? 131.293 160.851 163.802 1.00 56.75 716 THR B CA 1
ATOM 12067 C C . THR B 1 716 ? 132.280 160.868 162.645 1.00 56.84 716 THR B C 1
ATOM 12068 O O . THR B 1 716 ? 133.097 161.785 162.543 1.00 61.01 716 THR B O 1
ATOM 12072 N N . LEU B 1 717 ? 132.222 159.847 161.796 1.00 57.24 717 LEU B N 1
ATOM 12073 C CA . LEU B 1 717 ? 133.055 159.767 160.604 1.00 59.31 717 LEU B CA 1
ATOM 12074 C C . LEU B 1 717 ? 132.162 159.608 159.385 1.00 58.79 717 LEU B C 1
ATOM 12075 O O . LEU B 1 717 ? 131.229 158.800 159.398 1.00 57.05 717 LEU B O 1
ATOM 12080 N N . PHE B 1 718 ? 132.443 160.376 158.338 1.00 59.91 718 PHE B N 1
ATOM 12081 C CA . PHE B 1 718 ? 131.757 160.189 157.067 1.00 56.18 718 PHE B CA 1
ATOM 12082 C C . PHE B 1 718 ? 132.781 159.996 155.961 1.00 59.79 718 PHE B C 1
ATOM 12083 O O . PHE B 1 718 ? 133.798 160.693 155.911 1.00 64.97 718 PHE B O 1
ATOM 12091 N N . ILE B 1 719 ? 132.504 159.038 155.077 1.00 59.97 719 ILE B N 1
ATOM 12092 C CA . ILE B 1 719 ? 133.459 158.606 154.063 1.00 60.72 719 ILE B CA 1
ATOM 12093 C C . ILE B 1 719 ? 133.018 159.091 152.689 1.00 60.99 719 ILE B C 1
ATOM 12094 O O . ILE B 1 719 ? 133.341 158.475 151.667 1.00 67.64 719 ILE B O 1
ATOM 12099 N N . GLY B 1 720 ? 132.279 160.187 152.651 1.00 61.53 720 GLY B N 1
ATOM 12100 C CA . GLY B 1 720 ? 131.854 160.762 151.387 1.00 61.44 720 GLY B CA 1
ATOM 12101 C C . GLY B 1 720 ? 131.674 162.255 151.520 1.00 66.45 720 GLY B C 1
ATOM 12102 O O . GLY B 1 720 ? 131.235 162.755 152.560 1.00 71.07 720 GLY B O 1
ATOM 12103 N N . ASP B 1 721 ? 132.022 162.975 150.453 1.00 63.61 721 ASP B N 1
ATOM 12104 C CA . ASP B 1 721 ? 131.880 164.427 150.463 1.00 64.21 721 ASP B CA 1
ATOM 12105 C C . ASP B 1 721 ? 130.418 164.832 150.599 1.00 66.81 721 ASP B C 1
ATOM 12106 O O . ASP B 1 721 ? 130.075 165.711 151.399 1.00 73.35 721 ASP B O 1
ATOM 12111 N N . SER B 1 722 ? 129.537 164.180 149.838 1.00 62.25 722 SER B N 1
ATOM 12112 C CA . SER B 1 722 ? 128.116 164.503 149.885 1.00 60.90 722 SER B CA 1
ATOM 12113 C C . SER B 1 722 ? 127.508 164.239 151.254 1.00 62.16 722 SER B C 1
ATOM 12114 O O . SER B 1 722 ? 126.448 164.791 151.567 1.00 61.29 722 SER B O 1
ATOM 12117 N N . LEU B 1 723 ? 128.152 163.412 152.075 1.00 62.01 723 LEU B N 1
ATOM 12118 C CA . LEU B 1 723 ? 127.678 163.140 153.423 1.00 60.17 723 LEU B CA 1
ATOM 12119 C C . LEU B 1 723 ? 127.972 164.275 154.394 1.00 61.12 723 LEU B C 1
ATOM 12120 O O . LEU B 1 723 ? 127.472 164.241 155.524 1.00 65.88 723 LEU B O 1
ATOM 12125 N N . ALA B 1 724 ? 128.755 165.275 153.976 1.00 59.74 724 ALA B N 1
ATOM 12126 C CA . ALA B 1 724 ? 129.180 166.334 154.888 1.00 60.22 724 ALA B CA 1
ATOM 12127 C C . ALA B 1 724 ? 127.989 167.000 155.564 1.00 66.48 724 ALA B C 1
ATOM 12128 O O . ALA B 1 724 ? 127.965 167.160 156.790 1.00 74.51 724 ALA B O 1
ATOM 12130 N N . LYS B 1 725 ? 126.977 167.373 154.777 1.00 65.95 725 LYS B N 1
ATOM 12131 C CA . LYS B 1 725 ? 125.782 167.989 155.343 1.00 65.52 725 LYS B CA 1
ATOM 12132 C C . LYS B 1 725 ? 125.168 167.100 156.414 1.00 63.97 725 LYS B C 1
ATOM 12133 O O . LYS B 1 725 ? 124.818 167.570 157.504 1.00 65.38 725 LYS B O 1
ATOM 12139 N N . ALA B 1 726 ? 125.065 165.798 156.132 1.00 61.91 726 ALA B N 1
ATOM 12140 C CA . ALA B 1 726 ? 124.526 164.871 157.120 1.00 59.58 726 ALA B CA 1
ATOM 12141 C C . ALA B 1 726 ? 125.321 164.935 158.416 1.00 64.47 726 ALA B C 1
ATOM 12142 O O . ALA B 1 726 ? 124.741 164.947 159.509 1.00 66.47 726 ALA B O 1
ATOM 12144 N N . ALA B 1 727 ? 126.650 165.016 158.313 1.00 61.29 727 ALA B N 1
ATOM 12145 C CA . ALA B 1 727 ? 127.470 165.136 159.512 1.00 58.78 727 ALA B CA 1
ATOM 12146 C C . ALA B 1 727 ? 127.118 166.398 160.284 1.00 63.42 727 ALA B C 1
ATOM 12147 O O . ALA B 1 727 ? 127.002 166.369 161.515 1.00 66.03 727 ALA B O 1
ATOM 12149 N N . GLU B 1 728 ? 126.918 167.511 159.573 1.00 64.60 728 GLU B N 1
ATOM 12150 C CA . GLU B 1 728 ? 126.471 168.728 160.238 1.00 63.46 728 GLU B CA 1
ATOM 12151 C C . GLU B 1 728 ? 125.146 168.496 160.945 1.00 67.81 728 GLU B C 1
ATOM 12152 O O . GLU B 1 728 ? 124.940 168.973 162.068 1.00 69.25 728 GLU B O 1
ATOM 12158 N N . ALA B 1 729 ? 124.251 167.726 160.319 1.00 68.01 729 ALA B N 1
ATOM 12159 C CA . ALA B 1 729 ? 122.961 167.431 160.926 1.00 68.61 729 ALA B CA 1
ATOM 12160 C C . ALA B 1 729 ? 123.103 166.682 162.242 1.00 70.27 729 ALA B C 1
ATOM 12161 O O . ALA B 1 729 ? 122.166 166.682 163.046 1.00 80.34 729 ALA B O 1
ATOM 12163 N N . MET B 1 730 ? 124.247 166.042 162.482 1.00 61.84 730 MET B N 1
ATOM 12164 C CA . MET B 1 730 ? 124.504 165.405 163.761 1.00 62.34 730 MET B CA 1
ATOM 12165 C C . MET B 1 730 ? 125.502 166.168 164.616 1.00 63.77 730 MET B C 1
ATOM 12166 O O . MET B 1 730 ? 125.684 165.818 165.787 1.00 64.98 730 MET B O 1
ATOM 12171 N N . THR B 1 731 ? 126.150 167.199 164.069 1.00 66.08 731 THR B N 1
ATOM 12172 C CA . THR B 1 731 ? 127.073 167.991 164.874 1.00 64.49 731 THR B CA 1
ATOM 12173 C C . THR B 1 731 ? 126.321 168.906 165.832 1.00 70.73 731 THR B C 1
ATOM 12174 O O . THR B 1 731 ? 126.701 169.037 167.002 1.00 76.90 731 THR B O 1
ATOM 12178 N N . GLU B 1 732 ? 125.244 169.533 165.365 1.00 69.36 732 GLU B N 1
ATOM 12179 C CA . GLU B 1 732 ? 124.511 170.480 166.194 1.00 73.01 732 GLU B CA 1
ATOM 12180 C C . GLU B 1 732 ? 123.428 169.818 167.032 1.00 78.95 732 GLU B C 1
ATOM 12181 O O . GLU B 1 732 ? 123.048 170.360 168.076 1.00 86.65 732 GLU B O 1
ATOM 12187 N N . ARG B 1 733 ? 122.921 168.660 166.606 1.00 72.91 733 ARG B N 1
ATOM 12188 C CA . ARG B 1 733 ? 121.848 168.015 167.354 1.00 72.68 733 ARG B CA 1
ATOM 12189 C C . ARG B 1 733 ? 122.369 167.365 168.630 1.00 77.31 733 ARG B C 1
ATOM 12190 O O . ARG B 1 733 ? 121.720 167.441 169.680 1.00 84.55 733 ARG B O 1
ATOM 12198 N N . CYS B 1 734 ? 123.533 166.726 168.563 1.00 73.05 734 CYS B N 1
ATOM 12199 C CA . CYS B 1 734 ? 124.104 166.025 169.708 1.00 69.33 734 CYS B CA 1
ATOM 12200 C C . CYS B 1 734 ? 125.353 166.685 170.267 1.00 68.42 734 CYS B C 1
ATOM 12201 O O . CYS B 1 734 ? 125.511 166.752 171.487 1.00 76.48 734 CYS B O 1
ATOM 12204 N N . GLY B 1 735 ? 126.248 167.175 169.413 1.00 66.26 735 GLY B N 1
ATOM 12205 C CA . GLY B 1 735 ? 127.422 167.880 169.887 1.00 64.84 735 GLY B CA 1
ATOM 12206 C C . GLY B 1 735 ? 128.730 167.168 169.616 1.00 69.57 735 GLY B C 1
ATOM 12207 O O . GLY B 1 735 ? 129.791 167.620 170.056 1.00 77.84 735 GLY B O 1
ATOM 12208 N N . MET B 1 736 ? 128.672 166.053 168.896 1.00 62.71 736 MET B N 1
ATOM 12209 C CA . MET B 1 736 ? 129.875 165.283 168.632 1.00 63.85 736 MET B CA 1
ATOM 12210 C C . MET B 1 736 ? 130.731 165.966 167.564 1.00 65.66 736 MET B C 1
ATOM 12211 O O . MET B 1 736 ? 130.205 166.575 166.629 1.00 67.25 736 MET B O 1
ATOM 12216 N N . PRO B 1 737 ? 132.054 165.898 167.693 1.00 63.18 737 PRO B N 1
ATOM 12217 C CA . PRO B 1 737 ? 132.920 166.371 166.609 1.00 61.14 737 PRO B CA 1
ATOM 12218 C C . PRO B 1 737 ? 132.851 165.441 165.409 1.00 60.52 737 PRO B C 1
ATOM 12219 O O . PRO B 1 737 ? 132.684 164.226 165.541 1.00 60.67 737 PRO B O 1
ATOM 12223 N N . SER B 1 738 ? 132.987 166.026 164.225 1.00 58.66 738 SER B N 1
ATOM 12224 C CA . SER B 1 738 ? 132.864 165.295 162.975 1.00 59.38 738 SER B CA 1
ATOM 12225 C C . SER B 1 738 ? 134.221 165.173 162.296 1.00 62.51 738 SER B C 1
ATOM 12226 O O . SER B 1 738 ? 135.110 166.003 162.494 1.00 71.58 738 SER B O 1
ATOM 12229 N N . TYR B 1 739 ? 134.371 164.118 161.500 1.00 58.00 739 TYR B N 1
ATOM 12230 C CA . TYR B 1 739 ? 135.577 163.875 160.727 1.00 59.53 739 TYR B CA 1
ATOM 12231 C C . TYR B 1 739 ? 135.180 163.341 159.360 1.00 60.99 739 TYR B C 1
ATOM 12232 O O . TYR B 1 739 ? 134.292 162.487 159.252 1.00 65.42 739 TYR B O 1
ATOM 12241 N N . GLY B 1 740 ? 135.837 163.845 158.325 1.00 59.53 740 GLY B N 1
ATOM 12242 C CA . GLY B 1 740 ? 135.485 163.498 156.965 1.00 57.04 740 GLY B CA 1
ATOM 12243 C C . GLY B 1 740 ? 136.692 163.094 156.149 1.00 59.89 740 GLY B C 1
ATOM 12244 O O . GLY B 1 740 ? 137.800 163.592 156.341 1.00 67.34 740 GLY B O 1
ATOM 12245 N N . PHE B 1 741 ? 136.452 162.171 155.221 1.00 60.38 741 PHE B N 1
ATOM 12246 C CA . PHE B 1 741 ? 137.483 161.661 154.325 1.00 64.22 741 PHE B CA 1
ATOM 12247 C C . PHE B 1 741 ? 136.841 161.447 152.963 1.00 66.68 741 PHE B C 1
ATOM 12248 O O . PHE B 1 741 ? 135.978 160.578 152.814 1.00 70.97 741 PHE B O 1
ATOM 12256 N N . THR B 1 742 ? 137.256 162.241 151.975 1.00 63.00 742 THR B N 1
ATOM 12257 C CA . THR B 1 742 ? 136.678 162.125 150.643 1.00 65.01 742 THR B CA 1
ATOM 12258 C C . THR B 1 742 ? 137.002 160.793 149.981 1.00 67.38 742 THR B C 1
ATOM 12259 O O . THR B 1 742 ? 136.314 160.407 149.030 1.00 74.45 742 THR B O 1
ATOM 12263 N N . SER B 1 743 ? 138.024 160.087 150.455 1.00 64.51 743 SER B N 1
ATOM 12264 C CA . SER B 1 743 ? 138.383 158.791 149.899 1.00 66.74 743 SER B CA 1
ATOM 12265 C C . SER B 1 743 ? 139.167 158.015 150.944 1.00 64.15 743 SER B C 1
ATOM 12266 O O . SER B 1 743 ? 139.749 158.594 151.864 1.00 68.74 743 SER B O 1
ATOM 12269 N N . LEU B 1 744 ? 139.176 156.695 150.788 1.00 61.95 744 LEU B N 1
ATOM 12270 C CA . LEU B 1 744 ? 139.929 155.800 151.659 1.00 65.89 744 LEU B CA 1
ATOM 12271 C C . LEU B 1 744 ? 140.866 154.920 150.847 1.00 66.30 744 LEU B C 1
ATOM 12272 O O . LEU B 1 744 ? 141.067 153.743 151.157 1.00 67.11 744 LEU B O 1
ATOM 12277 N N . THR B 1 745 ? 141.451 155.476 149.788 1.00 65.76 745 THR B N 1
ATOM 12278 C CA . THR B 1 745 ? 142.410 154.766 148.957 1.00 65.37 745 THR B CA 1
ATOM 12279 C C . THR B 1 745 ? 143.611 155.661 148.683 1.00 65.78 745 THR B C 1
ATOM 12280 O O . THR B 1 745 ? 143.516 156.890 148.718 1.00 74.90 745 THR B O 1
ATOM 12284 N N . GLY B 1 746 ? 144.747 155.028 148.404 1.00 62.22 746 GLY B N 1
ATOM 12285 C CA . GLY B 1 746 ? 145.924 155.730 147.938 1.00 69.86 746 GLY B CA 1
ATOM 12286 C C . GLY B 1 746 ? 147.053 155.909 148.932 1.00 72.38 746 GLY B C 1
ATOM 12287 O O . GLY B 1 746 ? 148.016 156.618 148.615 1.00 86.23 746 GLY B O 1
ATOM 12288 N N . LEU B 1 747 ? 146.949 155.333 150.132 1.00 65.92 747 LEU B N 1
ATOM 12289 C CA . LEU B 1 747 ? 148.022 155.316 151.126 1.00 69.52 747 LEU B CA 1
ATOM 12290 C C . LEU B 1 747 ? 148.246 156.694 151.742 1.00 68.23 747 LEU B C 1
ATOM 12291 O O . LEU B 1 747 ? 148.980 156.829 152.726 1.00 73.48 747 LEU B O 1
ATOM 12296 N N . ALA B 1 748 ? 147.594 157.717 151.200 1.00 65.89 748 ALA B N 1
ATOM 12297 C CA . ALA B 1 748 ? 147.659 159.062 151.756 1.00 62.94 748 ALA B CA 1
ATOM 12298 C C . ALA B 1 748 ? 146.406 159.426 152.535 1.00 66.24 748 ALA B C 1
ATOM 12299 O O . ALA B 1 748 ? 146.495 160.099 153.565 1.00 65.39 748 ALA B O 1
ATOM 12301 N N . GLN B 1 749 ? 145.241 158.991 152.062 1.00 66.58 749 GLN B N 1
ATOM 12302 C CA . GLN B 1 749 ? 143.996 159.169 152.794 1.00 65.42 749 GLN B CA 1
ATOM 12303 C C . GLN B 1 749 ? 143.782 158.085 153.838 1.00 63.28 749 GLN B C 1
ATOM 12304 O O . GLN B 1 749 ? 143.201 158.356 154.897 1.00 67.88 749 GLN B O 1
ATOM 12310 N N . VAL B 1 750 ? 144.245 156.863 153.564 1.00 60.48 750 VAL B N 1
ATOM 12311 C CA . VAL B 1 750 ? 144.177 155.802 154.563 1.00 63.19 750 VAL B CA 1
ATOM 12312 C C . VAL B 1 750 ? 145.028 156.164 155.770 1.00 61.61 750 VAL B C 1
ATOM 12313 O O . VAL B 1 750 ? 144.678 155.850 156.914 1.00 62.48 750 VAL B O 1
ATOM 12317 N N . ASP B 1 751 ? 146.159 156.833 155.537 1.00 61.38 751 ASP B N 1
ATOM 12318 C CA . ASP B 1 751 ? 146.980 157.301 156.648 1.00 59.96 751 ASP B CA 1
ATOM 12319 C C . ASP B 1 751 ? 146.218 158.291 157.517 1.00 61.73 751 ASP B C 1
ATOM 12320 O O . ASP B 1 751 ? 146.256 158.202 158.748 1.00 67.01 751 ASP B O 1
ATOM 12325 N N . ARG B 1 752 ? 145.514 159.240 156.897 1.00 60.42 752 ARG B N 1
ATOM 12326 C CA . ARG B 1 752 ? 144.739 160.202 157.674 1.00 58.48 752 ARG B CA 1
ATOM 12327 C C . ARG B 1 752 ? 143.612 159.512 158.434 1.00 55.01 752 ARG B C 1
ATOM 12328 O O . ARG B 1 752 ? 143.302 159.883 159.574 1.00 53.67 752 ARG B O 1
ATOM 12336 N N . PHE B 1 753 ? 142.990 158.504 157.817 1.00 59.09 753 PHE B N 1
ATOM 12337 C CA . PHE B 1 753 ? 141.979 157.720 158.517 1.00 58.77 753 PHE B CA 1
ATOM 12338 C C . PHE B 1 753 ? 142.570 157.030 159.740 1.00 57.61 753 PHE B C 1
ATOM 12339 O O . PHE B 1 753 ? 141.952 157.006 160.811 1.00 58.63 753 PHE B O 1
ATOM 12347 N N . MET B 1 754 ? 143.771 156.464 159.598 1.00 59.70 754 MET B N 1
ATOM 12348 C CA . MET B 1 754 ? 144.438 155.838 160.736 1.00 60.10 754 MET B CA 1
ATOM 12349 C C . MET B 1 754 ? 144.745 156.854 161.828 1.00 59.09 754 MET B C 1
ATOM 12350 O O . MET B 1 754 ? 144.597 156.556 163.018 1.00 59.54 754 MET B O 1
ATOM 12355 N N . GLU B 1 755 ? 145.188 158.055 161.446 1.00 58.80 755 GLU B N 1
ATOM 12356 C CA . GLU B 1 755 ? 145.457 159.093 162.439 1.00 55.43 755 GLU B CA 1
ATOM 12357 C C . GLU B 1 755 ? 144.196 159.450 163.210 1.00 57.41 755 GLU B C 1
ATOM 12358 O O . GLU B 1 755 ? 144.213 159.555 164.442 1.00 61.20 755 GLU B O 1
ATOM 12364 N N . THR B 1 756 ? 143.087 159.647 162.493 1.00 54.25 756 THR B N 1
ATOM 12365 C CA . THR B 1 756 ? 141.835 159.994 163.156 1.00 54.73 756 THR B CA 1
ATOM 12366 C C . THR B 1 756 ? 141.370 158.874 164.077 1.00 56.26 756 THR B C 1
ATOM 12367 O O . THR B 1 756 ? 140.927 159.130 165.204 1.00 58.52 756 THR B O 1
ATOM 12371 N N . LEU B 1 757 ? 141.464 157.625 163.616 1.00 57.02 757 LEU B N 1
ATOM 12372 C CA . LEU B 1 757 ? 141.041 156.500 164.442 1.00 55.55 757 LEU B CA 1
ATOM 12373 C C . LEU B 1 757 ? 141.902 156.376 165.691 1.00 54.36 757 LEU B C 1
ATOM 12374 O O . LEU B 1 757 ? 141.388 156.108 166.782 1.00 55.08 757 LEU B O 1
ATOM 12379 N N . ALA B 1 758 ? 143.216 156.565 165.551 1.00 55.36 758 ALA B N 1
ATOM 12380 C CA . ALA B 1 758 ? 144.100 156.502 166.708 1.00 55.36 758 ALA B CA 1
ATOM 12381 C C . ALA B 1 758 ? 143.802 157.624 167.691 1.00 54.28 758 ALA B C 1
ATOM 12382 O O . ALA B 1 758 ? 143.819 157.414 168.909 1.00 57.41 758 ALA B O 1
ATOM 12384 N N . ALA B 1 759 ? 143.533 158.828 167.181 1.00 53.08 759 ALA B N 1
ATOM 12385 C CA . ALA B 1 759 ? 143.205 159.943 168.062 1.00 52.74 759 ALA B CA 1
ATOM 12386 C C . ALA B 1 759 ? 141.902 159.693 168.810 1.00 55.34 759 ALA B C 1
ATOM 12387 O O . ALA B 1 759 ? 141.791 160.009 170.000 1.00 53.04 759 ALA B O 1
ATOM 12389 N N . ILE B 1 760 ? 140.901 159.136 168.127 1.00 56.82 760 ILE B N 1
ATOM 12390 C CA . ILE B 1 760 ? 139.618 158.875 168.775 1.00 53.21 760 ILE B CA 1
ATOM 12391 C C . ILE B 1 760 ? 139.756 157.766 169.813 1.00 54.83 760 ILE B C 1
ATOM 12392 O O . ILE B 1 760 ? 139.272 157.889 170.944 1.00 58.80 760 ILE B O 1
ATOM 12397 N N . ALA B 1 761 ? 140.418 156.668 169.447 1.00 54.34 761 ALA B N 1
ATOM 12398 C CA . ALA B 1 761 ? 140.564 155.545 170.367 1.00 52.05 761 ALA B CA 1
ATOM 12399 C C . ALA B 1 761 ? 141.614 155.806 171.438 1.00 55.46 761 ALA B C 1
ATOM 12400 O O . ALA B 1 761 ? 141.471 155.325 172.567 1.00 56.69 761 ALA B O 1
ATOM 12402 N N . GLY B 1 762 ? 142.664 156.554 171.112 1.00 57.16 762 GLY B N 1
ATOM 12403 C CA . GLY B 1 762 ? 143.708 156.831 172.076 1.00 53.50 762 GLY B CA 1
ATOM 12404 C C . GLY B 1 762 ? 144.768 155.763 172.204 1.00 59.39 762 GLY B C 1
ATOM 12405 O O . GLY B 1 762 ? 145.505 155.757 173.194 1.00 67.46 762 GLY B O 1
ATOM 12406 N N . ARG B 1 763 ? 144.873 154.859 171.236 1.00 61.31 763 ARG B N 1
ATOM 12407 C CA . ARG B 1 763 ? 145.857 153.791 171.276 1.00 62.61 763 ARG B CA 1
ATOM 12408 C C . ARG B 1 763 ? 146.614 153.729 169.959 1.00 63.24 763 ARG B C 1
ATOM 12409 O O . ARG B 1 763 ? 146.091 154.136 168.917 1.00 67.33 763 ARG B O 1
ATOM 12417 N N . PRO B 1 764 ? 147.846 153.225 169.975 1.00 61.42 764 PRO B N 1
ATOM 12418 C CA . PRO B 1 764 ? 148.638 153.173 168.742 1.00 61.10 764 PRO B CA 1
ATOM 12419 C C . PRO B 1 764 ? 148.067 152.186 167.736 1.00 65.10 764 PRO B C 1
ATOM 12420 O O . PRO B 1 764 ? 147.289 151.288 168.064 1.00 67.85 764 PRO B O 1
ATOM 12424 N N . ILE B 1 765 ? 148.471 152.378 166.487 1.00 66.52 765 ILE B N 1
ATOM 12425 C CA . ILE B 1 765 ? 147.970 151.560 165.375 1.00 65.78 765 ILE B CA 1
ATOM 12426 C C . ILE B 1 765 ? 148.452 150.125 165.546 1.00 67.89 765 ILE B C 1
ATOM 12427 O O . ILE B 1 765 ? 149.623 149.909 165.908 1.00 71.95 765 ILE B O 1
ATOM 12432 N N . PRO B 1 766 ? 147.608 149.124 165.311 1.00 66.22 766 PRO B N 1
ATOM 12433 C CA . PRO B 1 766 ? 148.042 147.730 165.465 1.00 66.30 766 PRO B CA 1
ATOM 12434 C C . PRO B 1 766 ? 149.084 147.345 164.425 1.00 67.20 766 PRO B C 1
ATOM 12435 O O . PRO B 1 766 ? 149.321 148.043 163.438 1.00 69.82 766 PRO B O 1
ATOM 12439 N N . GLU B 1 767 ? 149.715 146.193 164.670 1.00 64.51 767 GLU B N 1
ATOM 12440 C CA . GLU B 1 767 ? 150.801 145.737 163.809 1.00 68.48 767 GLU B CA 1
ATOM 12441 C C . GLU B 1 767 ? 150.298 145.265 162.452 1.00 72.32 767 GLU B C 1
ATOM 12442 O O . GLU B 1 767 ? 151.035 145.342 161.460 1.00 74.92 767 GLU B O 1
ATOM 12448 N N . LYS B 1 768 ? 149.063 144.762 162.385 1.00 63.65 768 LYS B N 1
ATOM 12449 C CA . LYS B 1 768 ? 148.538 144.286 161.110 1.00 64.06 768 LYS B CA 1
ATOM 12450 C C . LYS B 1 768 ? 148.443 145.422 160.101 1.00 63.08 768 LYS B C 1
ATOM 12451 O O . LYS B 1 768 ? 148.710 145.229 158.910 1.00 65.17 768 LYS B O 1
ATOM 12457 N N . PHE B 1 769 ? 148.072 146.617 160.560 1.00 62.11 769 PHE B N 1
ATOM 12458 C CA . PHE B 1 769 ? 147.994 147.757 159.654 1.00 62.35 769 PHE B CA 1
ATOM 12459 C C . PHE B 1 769 ? 149.378 148.190 159.188 1.00 63.12 769 PHE B C 1
ATOM 12460 O O . PHE B 1 769 ? 149.546 148.608 158.038 1.00 66.08 769 PHE B O 1
ATOM 12468 N N . ARG B 1 770 ? 150.384 148.090 160.059 1.00 57.93 770 ARG B N 1
ATOM 12469 C CA . ARG B 1 770 ? 151.753 148.360 159.631 1.00 57.16 770 ARG B CA 1
ATOM 12470 C C . ARG B 1 770 ? 152.196 147.369 158.563 1.00 56.56 770 ARG B C 1
ATOM 12471 O O . ARG B 1 770 ? 152.814 147.752 157.558 1.00 58.75 770 ARG B O 1
ATOM 12479 N N . ARG B 1 771 ? 151.881 146.088 158.761 1.00 56.70 771 ARG B N 1
ATOM 12480 C CA . ARG B 1 771 ? 152.221 145.081 157.763 1.00 61.11 771 ARG B CA 1
ATOM 12481 C C . ARG B 1 771 ? 151.519 145.361 156.441 1.00 58.80 771 ARG B C 1
ATOM 12482 O O . ARG B 1 771 ? 152.130 145.260 155.371 1.00 58.51 771 ARG B O 1
ATOM 12490 N N . TRP B 1 772 ? 150.237 145.725 156.495 1.00 57.49 772 TRP B N 1
ATOM 12491 C CA . TRP B 1 772 ? 149.506 146.018 155.268 1.00 59.41 772 TRP B CA 1
ATOM 12492 C C . TRP B 1 772 ? 150.035 147.269 154.582 1.00 58.59 772 TRP B C 1
ATOM 12493 O O . TRP B 1 772 ? 150.035 147.341 153.351 1.00 60.14 772 TRP B O 1
ATOM 12504 N N . ARG B 1 773 ? 150.492 148.259 155.351 1.00 53.26 773 ARG B N 1
ATOM 12505 C CA . ARG B 1 773 ? 151.117 149.429 154.745 1.00 57.99 773 ARG B CA 1
ATOM 12506 C C . ARG B 1 773 ? 152.408 149.051 154.033 1.00 57.71 773 ARG B C 1
ATOM 12507 O O . ARG B 1 773 ? 152.691 149.547 152.936 1.00 59.43 773 ARG B O 1
ATOM 12515 N N . SER B 1 774 ? 153.207 148.173 154.643 1.00 54.60 774 SER B N 1
ATOM 12516 C CA . SER B 1 774 ? 154.420 147.706 153.977 1.00 54.68 774 SER B CA 1
ATOM 12517 C C . SER B 1 774 ? 154.090 146.956 152.689 1.00 55.63 774 SER B C 1
ATOM 12518 O O . SER B 1 774 ? 154.758 147.139 151.662 1.00 59.58 774 SER B O 1
ATOM 12521 N N . ARG B 1 775 ? 153.060 146.108 152.726 1.00 53.38 775 ARG B N 1
ATOM 12522 C CA . ARG B 1 775 ? 152.659 145.381 151.524 1.00 56.13 775 ARG B CA 1
ATOM 12523 C C . ARG B 1 775 ? 152.150 146.330 150.444 1.00 54.90 775 ARG B C 1
ATOM 12524 O O . ARG B 1 775 ? 152.415 146.127 149.254 1.00 53.48 775 ARG B O 1
ATOM 12532 N N . LEU B 1 776 ? 151.410 147.368 150.838 1.00 54.62 776 LEU B N 1
ATOM 12533 C CA . LEU B 1 776 ? 150.943 148.356 149.872 1.00 56.41 776 LEU B CA 1
ATOM 12534 C C . LEU B 1 776 ? 152.108 149.117 149.255 1.00 58.08 776 LEU B C 1
ATOM 12535 O O . LEU B 1 776 ? 152.100 149.413 148.055 1.00 58.04 776 LEU B O 1
ATOM 12540 N N . MET B 1 777 ? 153.118 149.451 150.062 1.00 57.39 777 MET B N 1
ATOM 12541 C CA . MET B 1 777 ? 154.312 150.094 149.523 1.00 55.01 777 MET B CA 1
ATOM 12542 C C . MET B 1 777 ? 155.016 149.190 148.519 1.00 55.64 777 MET B C 1
ATOM 12543 O O . MET B 1 777 ? 155.448 149.647 147.452 1.00 54.57 777 MET B O 1
ATOM 12548 N N . ASP B 1 778 ? 155.140 147.902 148.847 1.00 55.88 778 ASP B N 1
ATOM 12549 C CA . ASP B 1 778 ? 155.772 146.962 147.925 1.00 53.88 778 ASP B CA 1
ATOM 12550 C C . ASP B 1 778 ? 154.972 146.828 146.635 1.00 58.40 778 ASP B C 1
ATOM 12551 O O . ASP B 1 778 ? 155.546 146.704 145.548 1.00 60.39 778 ASP B O 1
ATOM 12556 N N . ALA B 1 779 ? 153.643 146.826 146.737 1.00 58.31 779 ALA B N 1
ATOM 12557 C CA . ALA B 1 779 ? 152.815 146.777 145.538 1.00 57.25 779 ALA B CA 1
ATOM 12558 C C . ALA B 1 779 ? 152.991 148.034 144.698 1.00 58.58 779 ALA B C 1
ATOM 12559 O O . ALA B 1 779 ? 153.035 147.966 143.464 1.00 61.36 779 ALA B O 1
ATOM 12561 N N . MET B 1 780 ? 153.088 149.194 145.351 1.00 57.87 780 MET B N 1
ATOM 12562 C CA . MET B 1 780 ? 153.260 150.446 144.624 1.00 56.38 780 MET B CA 1
ATOM 12563 C C . MET B 1 780 ? 154.595 150.490 143.892 1.00 58.98 780 MET B C 1
ATOM 12564 O O . MET B 1 780 ? 154.658 150.930 142.738 1.00 61.86 780 MET B O 1
ATOM 12569 N N . VAL B 1 781 ? 155.675 150.049 144.542 1.00 60.43 781 VAL B N 1
ATOM 12570 C CA . VAL B 1 781 ? 156.979 150.109 143.885 1.00 60.55 781 VAL B CA 1
ATOM 12571 C C . VAL B 1 781 ? 157.057 149.118 142.730 1.00 60.79 781 VAL B C 1
ATOM 12572 O O . VAL B 1 781 ? 157.708 149.391 141.715 1.00 68.65 781 VAL B O 1
ATOM 12576 N N . ASP B 1 782 ? 156.409 147.961 142.853 1.00 59.93 782 ASP B N 1
ATOM 12577 C CA . ASP B 1 782 ? 156.506 146.920 141.840 1.00 60.82 782 ASP B CA 1
ATOM 12578 C C . ASP B 1 782 ? 155.517 147.093 140.694 1.00 59.44 782 ASP B C 1
ATOM 12579 O O . ASP B 1 782 ? 155.589 146.336 139.720 1.00 64.13 782 ASP B O 1
ATOM 12584 N N . SER B 1 783 ? 154.606 148.063 140.774 1.00 59.56 783 SER B N 1
ATOM 12585 C CA . SER B 1 783 ? 153.578 148.224 139.757 1.00 60.05 783 SER B CA 1
ATOM 12586 C C . SER B 1 783 ? 153.515 149.618 139.154 1.00 62.57 783 SER B C 1
ATOM 12587 O O . SER B 1 783 ? 152.663 149.859 138.293 1.00 66.61 783 SER B O 1
ATOM 12590 N N . HIS B 1 784 ? 154.383 150.539 139.568 1.00 63.00 784 HIS B N 1
ATOM 12591 C CA . HIS B 1 784 ? 154.315 151.904 139.065 1.00 61.58 784 HIS B CA 1
ATOM 12592 C C . HIS B 1 784 ? 154.742 152.025 137.609 1.00 60.16 784 HIS B C 1
ATOM 12593 O O . HIS B 1 784 ? 154.488 153.067 136.995 1.00 63.62 784 HIS B O 1
ATOM 12600 N N . TYR B 1 785 ? 155.372 150.996 137.040 1.00 59.99 785 TYR B N 1
ATOM 12601 C CA . TYR B 1 785 ? 155.812 151.078 135.652 1.00 60.89 785 TYR B CA 1
ATOM 12602 C C . TYR B 1 785 ? 154.641 151.003 134.681 1.00 63.61 785 TYR B C 1
ATOM 12603 O O . TYR B 1 785 ? 154.702 151.590 133.596 1.00 68.61 785 TYR B O 1
ATOM 12612 N N . GLN B 1 786 ? 153.578 150.290 135.044 1.00 61.63 786 GLN B N 1
ATOM 12613 C CA . GLN B 1 786 ? 152.402 150.182 134.193 1.00 60.71 786 GLN B CA 1
ATOM 12614 C C . GLN B 1 786 ? 151.412 151.322 134.387 1.00 61.48 786 GLN B C 1
ATOM 12615 O O . GLN B 1 786 ? 150.444 151.414 133.626 1.00 66.74 786 GLN B O 1
ATOM 12621 N N . PHE B 1 787 ? 151.627 152.188 135.378 1.00 60.09 787 PHE B N 1
ATOM 12622 C CA . PHE B 1 787 ? 150.739 153.312 135.642 1.00 64.59 787 PHE B CA 1
ATOM 12623 C C . PHE B 1 787 ? 151.347 154.645 135.226 1.00 66.76 787 PHE B C 1
ATOM 12624 O O . PHE B 1 787 ? 150.870 155.700 135.651 1.00 73.62 787 PHE B O 1
ATOM 12632 N N . GLY B 1 788 ? 152.404 154.623 134.412 1.00 58.02 788 GLY B N 1
ATOM 12633 C CA . GLY B 1 788 ? 153.096 155.827 134.025 1.00 59.95 788 GLY B CA 1
ATOM 12634 C C . GLY B 1 788 ? 152.682 156.302 132.648 1.00 66.74 788 GLY B C 1
ATOM 12635 O O . GLY B 1 788 ? 152.802 155.568 131.665 1.00 67.57 788 GLY B O 1
ATOM 12636 N N . LEU B 1 789 ? 152.196 157.542 132.585 1.00 68.39 789 LEU B N 1
ATOM 12637 C CA . LEU B 1 789 ? 151.828 158.194 131.326 1.00 64.35 789 LEU B CA 1
ATOM 12638 C C . LEU B 1 789 ? 150.837 157.354 130.525 1.00 60.38 789 LEU B C 1
ATOM 12639 O O . LEU B 1 789 ? 150.916 157.261 129.299 1.00 64.29 789 LEU B O 1
ATOM 12644 N N . LYS B 1 790 ? 149.890 156.739 131.224 1.00 59.27 790 LYS B N 1
ATOM 12645 C CA . LYS B 1 790 ? 148.815 155.990 130.591 1.00 57.36 790 LYS B CA 1
ATOM 12646 C C . LYS B 1 790 ? 147.573 156.870 130.559 1.00 59.86 790 LYS B C 1
ATOM 12647 O O . LYS B 1 790 ? 147.102 157.324 131.607 1.00 62.62 790 LYS B O 1
ATOM 12653 N N . LYS B 1 791 ? 147.052 157.117 129.361 1.00 61.12 791 LYS B N 1
ATOM 12654 C CA . LYS B 1 791 ? 145.904 157.999 129.188 1.00 63.64 791 LYS B CA 1
ATOM 12655 C C . LYS B 1 791 ? 144.645 157.265 129.631 1.00 61.15 791 LYS B C 1
ATOM 12656 O O . LYS B 1 791 ? 144.208 156.313 128.978 1.00 64.08 791 LYS B O 1
ATOM 12662 N N . VAL B 1 792 ? 144.058 157.714 130.735 1.00 58.09 792 VAL B N 1
ATOM 12663 C CA . VAL B 1 792 ? 142.924 157.054 131.367 1.00 60.02 792 VAL B CA 1
ATOM 12664 C C . VAL B 1 792 ? 141.759 158.030 131.415 1.00 59.43 792 VAL B C 1
ATOM 12665 O O . VAL B 1 792 ? 141.945 159.213 131.716 1.00 59.85 792 VAL B O 1
ATOM 12669 N N . THR B 1 793 ? 140.561 157.542 131.107 1.00 60.40 793 THR B N 1
ATOM 12670 C CA . THR B 1 793 ? 139.353 158.341 131.224 1.00 59.42 793 THR B CA 1
ATOM 12671 C C . THR B 1 793 ? 138.451 157.751 132.301 1.00 60.81 793 THR B C 1
ATOM 12672 O O . THR B 1 793 ? 138.407 156.534 132.501 1.00 64.21 793 THR B O 1
ATOM 12676 N N . VAL B 1 794 ? 137.763 158.632 133.024 1.00 57.37 794 VAL B N 1
ATOM 12677 C CA . VAL B 1 794 ? 136.884 158.243 134.119 1.00 54.74 794 VAL B CA 1
ATOM 12678 C C . VAL B 1 794 ? 135.540 158.928 133.926 1.00 57.86 794 VAL B C 1
ATOM 12679 O O . VAL B 1 794 ? 135.484 160.139 133.688 1.00 63.69 794 VAL B O 1
ATOM 12683 N N . ALA B 1 795 ? 134.461 158.154 134.029 1.00 54.11 795 ALA B N 1
ATOM 12684 C CA . ALA B 1 795 ? 133.100 158.682 133.943 1.00 53.66 795 ALA B CA 1
ATOM 12685 C C . ALA B 1 795 ? 132.281 157.996 135.032 1.00 56.53 795 ALA B C 1
ATOM 12686 O O . ALA B 1 795 ? 131.820 156.866 134.846 1.00 65.79 795 ALA B O 1
ATOM 12688 N N . LEU B 1 796 ? 132.102 158.677 136.161 1.00 52.94 796 LEU B N 1
ATOM 12689 C CA . LEU B 1 796 ? 131.436 158.089 137.315 1.00 56.70 796 LEU B CA 1
ATOM 12690 C C . LEU B 1 796 ? 130.568 159.154 137.975 1.00 63.01 796 LEU B C 1
ATOM 12691 O O . LEU B 1 796 ? 130.326 160.226 137.412 1.00 66.83 796 LEU B O 1
ATOM 12696 N N . GLU B 1 797 ? 130.100 158.853 139.182 1.00 64.33 797 GLU B N 1
ATOM 12697 C CA . GLU B 1 797 ? 129.215 159.744 139.920 1.00 64.98 797 GLU B CA 1
ATOM 12698 C C . GLU B 1 797 ? 130.029 160.897 140.504 1.00 68.70 797 GLU B C 1
ATOM 12699 O O . GLU B 1 797 ? 131.222 161.045 140.233 1.00 72.18 797 GLU B O 1
ATOM 12705 N N . GLY B 1 798 ? 129.385 161.740 141.313 1.00 72.53 798 GLY B N 1
ATOM 12706 C CA . GLY B 1 798 ? 130.126 162.783 142.004 1.00 66.76 798 GLY B CA 1
ATOM 12707 C C . GLY B 1 798 ? 131.182 162.207 142.927 1.00 64.68 798 GLY B C 1
ATOM 12708 O O . GLY B 1 798 ? 132.328 162.660 142.946 1.00 59.94 798 GLY B O 1
ATOM 12709 N N . ASP B 1 799 ? 130.809 161.193 143.697 1.00 74.79 799 ASP B N 1
ATOM 12710 C CA . ASP B 1 799 ? 131.767 160.398 144.441 1.00 67.92 799 ASP B CA 1
ATOM 12711 C C . ASP B 1 799 ? 132.152 159.168 143.625 1.00 71.22 799 ASP B C 1
ATOM 12712 O O . ASP B 1 799 ? 131.560 158.871 142.585 1.00 73.95 799 ASP B O 1
ATOM 12717 N N . ASN B 1 800 ? 133.188 158.472 144.098 1.00 62.02 800 ASN B N 1
ATOM 12718 C CA . ASN B 1 800 ? 133.807 157.340 143.411 1.00 65.20 800 ASN B CA 1
ATOM 12719 C C . ASN B 1 800 ? 134.529 157.811 142.154 1.00 64.76 800 ASN B C 1
ATOM 12720 O O . ASN B 1 800 ? 135.236 157.033 141.507 1.00 72.20 800 ASN B O 1
ATOM 12725 N N . LEU B 1 801 ? 134.369 159.087 141.815 1.00 59.44 801 LEU B N 1
ATOM 12726 C CA . LEU B 1 801 ? 135.151 159.738 140.777 1.00 59.14 801 LEU B CA 1
ATOM 12727 C C . LEU B 1 801 ? 136.323 160.508 141.355 1.00 63.22 801 LEU B C 1
ATOM 12728 O O . LEU B 1 801 ? 137.429 160.440 140.815 1.00 65.20 801 LEU B O 1
ATOM 12733 N N . LYS B 1 802 ? 136.101 161.226 142.456 1.00 62.27 802 LYS B N 1
ATOM 12734 C CA . LYS B 1 802 ? 137.214 161.839 143.168 1.00 59.89 802 LYS B CA 1
ATOM 12735 C C . LYS B 1 802 ? 138.196 160.780 143.646 1.00 61.84 802 LYS B C 1
ATOM 12736 O O . LYS B 1 802 ? 139.411 160.935 143.489 1.00 68.61 802 LYS B O 1
ATOM 12742 N N . THR B 1 803 ? 137.683 159.684 144.210 1.00 61.13 803 THR B N 1
ATOM 12743 C CA . THR B 1 803 ? 138.550 158.624 144.715 1.00 66.55 803 THR B CA 1
ATOM 12744 C C . THR B 1 803 ? 139.397 158.025 143.599 1.00 63.62 803 THR B C 1
ATOM 12745 O O . THR B 1 803 ? 140.627 157.948 143.707 1.00 63.36 803 THR B O 1
ATOM 12749 N N . LEU B 1 804 ? 138.751 157.604 142.510 1.00 60.43 804 LEU B N 1
ATOM 12750 C CA . LEU B 1 804 ? 139.476 156.956 141.423 1.00 59.92 804 LEU B CA 1
ATOM 12751 C C . LEU B 1 804 ? 140.427 157.923 140.730 1.00 58.29 804 LEU B C 1
ATOM 12752 O O . LEU B 1 804 ? 141.540 157.540 140.354 1.00 60.08 804 LEU B O 1
ATOM 12757 N N . VAL B 1 805 ? 140.008 159.175 140.547 1.00 58.30 805 VAL B N 1
ATOM 12758 C CA . VAL B 1 805 ? 140.866 160.157 139.894 1.00 54.35 805 VAL B CA 1
ATOM 12759 C C . VAL B 1 805 ? 142.093 160.447 140.750 1.00 55.43 805 VAL B C 1
ATOM 12760 O O . VAL B 1 805 ? 143.223 160.478 140.250 1.00 55.12 805 VAL B O 1
ATOM 12764 N N . ASN B 1 806 ? 141.895 160.648 142.055 1.00 53.95 806 ASN B N 1
ATOM 12765 C CA . ASN B 1 806 ? 143.021 160.935 142.935 1.00 52.91 806 ASN B CA 1
ATOM 12766 C C . ASN B 1 806 ? 143.951 159.738 143.066 1.00 56.16 806 ASN B C 1
ATOM 12767 O O . ASN B 1 806 ? 145.167 159.915 143.202 1.00 59.09 806 ASN B O 1
ATOM 12772 N N . PHE B 1 807 ? 143.409 158.520 143.030 1.00 52.31 807 PHE B N 1
ATOM 12773 C CA . PHE B 1 807 ? 144.266 157.342 143.105 1.00 54.34 807 PHE B CA 1
ATOM 12774 C C . PHE B 1 807 ? 145.055 157.146 141.817 1.00 54.21 807 PHE B C 1
ATOM 12775 O O . PHE B 1 807 ? 146.258 156.863 141.857 1.00 58.68 807 PHE B O 1
ATOM 12783 N N . LEU B 1 808 ? 144.400 157.294 140.664 1.00 52.58 808 LEU B N 1
ATOM 12784 C CA . LEU B 1 808 ? 145.085 157.087 139.393 1.00 52.47 808 LEU B CA 1
ATOM 12785 C C . LEU B 1 808 ? 146.063 158.217 139.098 1.00 55.66 808 LEU B C 1
ATOM 12786 O O . LEU B 1 808 ? 147.196 157.967 138.673 1.00 55.05 808 LEU B O 1
ATOM 12791 N N . ALA B 1 809 ? 145.645 159.467 139.312 1.00 57.65 809 ALA B N 1
ATOM 12792 C CA . ALA B 1 809 ? 146.550 160.591 139.112 1.00 57.16 809 ALA B CA 1
ATOM 12793 C C . ALA B 1 809 ? 147.663 160.620 140.148 1.00 53.64 809 ALA B C 1
ATOM 12794 O O . ALA B 1 809 ? 148.717 161.211 139.892 1.00 52.89 809 ALA B O 1
ATOM 12796 N N . GLY B 1 810 ? 147.454 159.997 141.303 1.00 51.46 810 GLY B N 1
ATOM 12797 C CA . GLY B 1 810 ? 148.484 159.880 142.309 1.00 52.99 810 GLY B CA 1
ATOM 12798 C C . GLY B 1 810 ? 149.463 158.757 142.081 1.00 58.86 810 GLY B C 1
ATOM 12799 O O . GLY B 1 810 ? 150.355 158.544 142.906 1.00 63.71 810 GLY B O 1
ATOM 12800 N N . MET B 1 811 ? 149.319 158.025 140.977 1.00 60.70 811 MET B N 1
ATOM 12801 C CA . MET B 1 811 ? 150.221 156.936 140.648 1.00 60.85 811 MET B CA 1
ATOM 12802 C C . MET B 1 811 ? 150.904 157.109 139.299 1.00 63.44 811 MET B C 1
ATOM 12803 O O . MET B 1 811 ? 151.626 156.204 138.868 1.00 65.65 811 MET B O 1
ATOM 12808 N N . GLY B 1 812 ? 150.699 158.235 138.621 1.00 61.30 812 GLY B N 1
ATOM 12809 C CA . GLY B 1 812 ? 151.393 158.494 137.377 1.00 56.54 812 GLY B CA 1
ATOM 12810 C C . GLY B 1 812 ? 150.481 158.745 136.197 1.00 62.65 812 GLY B C 1
ATOM 12811 O O . GLY B 1 812 ? 150.789 159.577 135.339 1.00 72.48 812 GLY B O 1
ATOM 12812 N N . CYS B 1 813 ? 149.361 158.029 136.138 1.00 59.07 813 CYS B N 1
ATOM 12813 C CA . CYS B 1 813 ? 148.444 158.173 135.016 1.00 59.35 813 CYS B CA 1
ATOM 12814 C C . CYS B 1 813 ? 147.873 159.583 134.967 1.00 59.69 813 CYS B C 1
ATOM 12815 O O . CYS B 1 813 ? 147.481 160.149 135.991 1.00 65.03 813 CYS B O 1
ATOM 12818 N N . GLU B 1 814 ? 147.829 160.153 133.769 1.00 58.54 814 GLU B N 1
ATOM 12819 C CA . GLU B 1 814 ? 147.204 161.449 133.554 1.00 63.71 814 GLU B CA 1
ATOM 12820 C C . GLU B 1 814 ? 145.781 161.235 133.062 1.00 64.48 814 GLU B C 1
ATOM 12821 O O . GLU B 1 814 ? 145.547 160.455 132.133 1.00 62.99 814 GLU B O 1
ATOM 12827 N N . ILE B 1 815 ? 144.834 161.913 133.699 1.00 61.41 815 ILE B N 1
ATOM 12828 C CA . ILE B 1 815 ? 143.423 161.723 133.388 1.00 59.16 815 ILE B CA 1
ATOM 12829 C C . ILE B 1 815 ? 143.072 162.574 132.176 1.00 62.07 815 ILE B C 1
ATOM 12830 O O . ILE B 1 815 ? 143.123 163.806 132.231 1.00 66.72 815 ILE B O 1
ATOM 12835 N N . GLN B 1 816 ? 142.730 161.910 131.070 1.00 63.73 816 GLN B N 1
ATOM 12836 C CA . GLN B 1 816 ? 142.323 162.629 129.869 1.00 62.63 816 GLN B CA 1
ATOM 12837 C C . GLN B 1 816 ? 141.042 163.415 130.108 1.00 64.58 816 GLN B C 1
ATOM 12838 O O . GLN B 1 816 ? 140.929 164.573 129.693 1.00 69.74 816 GLN B O 1
ATOM 12844 N N . ALA B 1 817 ? 140.070 162.806 130.783 1.00 54.59 817 ALA B N 1
ATOM 12845 C CA . ALA B 1 817 ? 138.799 163.465 131.051 1.00 53.59 817 ALA B CA 1
ATOM 12846 C C . ALA B 1 817 ? 138.144 162.806 132.253 1.00 55.94 817 ALA B C 1
ATOM 12847 O O . ALA B 1 817 ? 137.988 161.582 132.281 1.00 55.43 817 ALA B O 1
ATOM 12849 N N . ALA B 1 818 ? 137.767 163.614 133.236 1.00 59.57 818 ALA B N 1
ATOM 12850 C CA . ALA B 1 818 ? 137.031 163.156 134.409 1.00 56.64 818 ALA B CA 1
ATOM 12851 C C . ALA B 1 818 ? 135.599 163.660 134.256 1.00 61.00 818 ALA B C 1
ATOM 12852 O O . ALA B 1 818 ? 135.269 164.776 134.661 1.00 68.06 818 ALA B O 1
ATOM 12854 N N . ILE B 1 819 ? 134.753 162.832 133.657 1.00 55.18 819 ILE B N 1
ATOM 12855 C CA . ILE B 1 819 ? 133.370 163.198 133.379 1.00 57.64 819 ILE B CA 1
ATOM 12856 C C . ILE B 1 819 ? 132.521 162.837 134.588 1.00 59.66 819 ILE B C 1
ATOM 12857 O O . ILE B 1 819 ? 132.507 161.683 135.028 1.00 60.54 819 ILE B O 1
ATOM 12862 N N . ALA B 1 820 ? 131.810 163.822 135.123 1.00 58.70 820 ALA B N 1
ATOM 12863 C CA . ALA B 1 820 ? 131.018 163.641 136.328 1.00 60.07 820 ALA B CA 1
ATOM 12864 C C . ALA B 1 820 ? 129.541 163.508 135.983 1.00 61.72 820 ALA B C 1
ATOM 12865 O O . ALA B 1 820 ? 129.036 164.160 135.067 1.00 62.72 820 ALA B O 1
ATOM 12867 N N . ALA B 1 821 ? 128.854 162.638 136.725 1.00 61.97 821 ALA B N 1
ATOM 12868 C CA . ALA B 1 821 ? 127.417 162.483 136.534 1.00 65.38 821 ALA B CA 1
ATOM 12869 C C . ALA B 1 821 ? 126.673 163.760 136.898 1.00 67.84 821 ALA B C 1
ATOM 12870 O O . ALA B 1 821 ? 125.743 164.165 136.192 1.00 72.81 821 ALA B O 1
ATOM 12872 N N . THR B 1 822 ? 127.066 164.407 137.992 1.00 61.45 822 THR B N 1
ATOM 12873 C CA . THR B 1 822 ? 126.431 165.651 138.393 1.00 64.95 822 THR B CA 1
ATOM 12874 C C . THR B 1 822 ? 127.464 166.554 139.050 1.00 66.09 822 THR B C 1
ATOM 12875 O O . THR B 1 822 ? 128.531 166.109 139.478 1.00 67.59 822 THR B O 1
ATOM 12879 N N . ARG B 1 823 ? 127.127 167.836 139.109 1.00 66.88 823 ARG B N 1
ATOM 12880 C CA . ARG B 1 823 ? 128.008 168.852 139.667 1.00 64.82 823 ARG B CA 1
ATOM 12881 C C . ARG B 1 823 ? 128.080 168.730 141.183 1.00 68.55 823 ARG B C 1
ATOM 12882 O O . ARG B 1 823 ? 127.053 168.751 141.867 1.00 68.67 823 ARG B O 1
ATOM 12890 N N . VAL B 1 824 ? 129.298 168.606 141.708 1.00 67.95 824 VAL B N 1
ATOM 12891 C CA . VAL B 1 824 ? 129.531 168.524 143.142 1.00 63.81 824 VAL B CA 1
ATOM 12892 C C . VAL B 1 824 ? 130.636 169.502 143.518 1.00 66.26 824 VAL B C 1
ATOM 12893 O O . VAL B 1 824 ? 131.385 169.994 142.671 1.00 68.56 824 VAL B O 1
ATOM 12897 N N . ARG B 1 825 ? 130.722 169.786 144.814 1.00 71.31 825 ARG B N 1
ATOM 12898 C CA . ARG B 1 825 ? 131.737 170.697 145.324 1.00 71.93 825 ARG B CA 1
ATOM 12899 C C . ARG B 1 825 ? 133.133 170.121 145.133 1.00 71.70 825 ARG B C 1
ATOM 12900 O O . ARG B 1 825 ? 133.354 168.916 145.284 1.00 76.29 825 ARG B O 1
ATOM 12908 N N . GLY B 1 826 ? 134.080 170.993 144.801 1.00 70.78 826 GLY B N 1
ATOM 12909 C CA . GLY B 1 826 ? 135.462 170.583 144.673 1.00 74.74 826 GLY B CA 1
ATOM 12910 C C . GLY B 1 826 ? 135.784 169.791 143.431 1.00 71.18 826 GLY B C 1
ATOM 12911 O O . GLY B 1 826 ? 136.807 169.100 143.400 1.00 78.19 826 GLY B O 1
ATOM 12912 N N . LEU B 1 827 ? 134.943 169.865 142.399 1.00 63.31 827 LEU B N 1
ATOM 12913 C CA . LEU B 1 827 ? 135.226 169.138 141.168 1.00 68.57 827 LEU B CA 1
ATOM 12914 C C . LEU B 1 827 ? 136.441 169.703 140.445 1.00 74.09 827 LEU B C 1
ATOM 12915 O O . LEU B 1 827 ? 137.167 168.955 139.780 1.00 78.58 827 LEU B O 1
ATOM 12920 N N . ASP B 1 828 ? 136.678 171.010 140.559 1.00 73.82 828 ASP B N 1
ATOM 12921 C CA . ASP B 1 828 ? 137.772 171.641 139.830 1.00 74.13 828 ASP B CA 1
ATOM 12922 C C . ASP B 1 828 ? 139.142 171.189 140.316 1.00 72.90 828 ASP B C 1
ATOM 12923 O O . ASP B 1 828 ? 140.097 171.208 139.534 1.00 75.75 828 ASP B O 1
ATOM 12928 N N . GLY B 1 829 ? 139.261 170.781 141.577 1.00 70.31 829 GLY B N 1
ATOM 12929 C CA . GLY B 1 829 ? 140.554 170.405 142.114 1.00 68.46 829 GLY B CA 1
ATOM 12930 C C . GLY B 1 829 ? 141.095 169.084 141.622 1.00 69.97 829 GLY B C 1
ATOM 12931 O O . GLY B 1 829 ? 142.256 168.767 141.896 1.00 75.25 829 GLY B O 1
ATOM 12932 N N . LEU B 1 830 ? 140.285 168.308 140.911 1.00 64.92 830 LEU B N 1
ATOM 12933 C CA . LEU B 1 830 ? 140.741 167.024 140.409 1.00 68.36 830 LEU B CA 1
ATOM 12934 C C . LEU B 1 830 ? 141.859 167.225 139.389 1.00 68.62 830 LEU B C 1
ATOM 12935 O O . LEU B 1 830 ? 141.778 168.123 138.545 1.00 68.28 830 LEU B O 1
ATOM 12940 N N . PRO B 1 831 ? 142.915 166.416 139.442 1.00 64.94 831 PRO B N 1
ATOM 12941 C CA . PRO B 1 831 ? 143.986 166.543 138.448 1.00 63.59 831 PRO B CA 1
ATOM 12942 C C . PRO B 1 831 ? 143.604 165.908 137.122 1.00 64.22 831 PRO B C 1
ATOM 12943 O O . PRO B 1 831 ? 143.610 164.681 136.992 1.00 72.19 831 PRO B O 1
ATOM 12947 N N . ALA B 1 832 ? 143.282 166.735 136.132 1.00 60.23 832 ALA B N 1
ATOM 12948 C CA . ALA B 1 832 ? 142.916 166.255 134.807 1.00 60.53 832 ALA B CA 1
ATOM 12949 C C . ALA B 1 832 ? 142.950 167.434 133.850 1.00 70.40 832 ALA B C 1
ATOM 12950 O O . ALA B 1 832 ? 142.977 168.594 134.270 1.00 81.04 832 ALA B O 1
ATOM 12952 N N . ARG B 1 833 ? 142.951 167.122 132.554 1.00 66.21 833 ARG B N 1
ATOM 12953 C CA . ARG B 1 833 ? 142.961 168.180 131.550 1.00 70.08 833 ARG B CA 1
ATOM 12954 C C . ARG B 1 833 ? 141.648 168.950 131.550 1.00 72.34 833 ARG B C 1
ATOM 12955 O O . ARG B 1 833 ? 141.642 170.186 131.584 1.00 79.14 833 ARG B O 1
ATOM 12963 N N . ASP B 1 834 ? 140.524 168.241 131.518 1.00 65.69 834 ASP B N 1
ATOM 12964 C CA . ASP B 1 834 ? 139.221 168.888 131.506 1.00 71.99 834 ASP B CA 1
ATOM 12965 C C . ASP B 1 834 ? 138.253 168.118 132.388 1.00 69.34 834 ASP B C 1
ATOM 12966 O O . ASP B 1 834 ? 138.249 166.884 132.400 1.00 64.81 834 ASP B O 1
ATOM 12971 N N . ILE B 1 835 ? 137.438 168.862 133.127 1.00 69.70 835 ILE B N 1
ATOM 12972 C CA . ILE B 1 835 ? 136.371 168.310 133.948 1.00 65.11 835 ILE B CA 1
ATOM 12973 C C . ILE B 1 835 ? 135.059 168.871 133.425 1.00 71.07 835 ILE B C 1
ATOM 12974 O O . ILE B 1 835 ? 134.956 170.077 133.173 1.00 80.28 835 ILE B O 1
ATOM 12979 N N . PHE B 1 836 ? 134.071 168.003 133.243 1.00 65.99 836 PHE B N 1
ATOM 12980 C CA . PHE B 1 836 ? 132.749 168.458 132.837 1.00 70.78 836 PHE B CA 1
ATOM 12981 C C . PHE B 1 836 ? 131.722 167.406 133.224 1.00 68.02 836 PHE B C 1
ATOM 12982 O O . PHE B 1 836 ? 132.055 166.261 133.538 1.00 68.39 836 PHE B O 1
ATOM 12990 N N . VAL B 1 837 ? 130.461 167.822 133.213 1.00 66.97 837 VAL B N 1
ATOM 12991 C CA . VAL B 1 837 ? 129.338 166.954 133.535 1.00 67.83 837 VAL B CA 1
ATOM 12992 C C . VAL B 1 837 ? 128.672 166.549 132.229 1.00 71.36 837 VAL B C 1
ATOM 12993 O O . VAL B 1 837 ? 128.243 167.408 131.450 1.00 81.40 837 VAL B O 1
ATOM 12997 N N . GLY B 1 838 ? 128.586 165.248 131.986 1.00 63.30 838 GLY B N 1
ATOM 12998 C CA . GLY B 1 838 ? 127.998 164.776 130.747 1.00 64.48 838 GLY B CA 1
ATOM 12999 C C . GLY B 1 838 ? 127.668 163.304 130.832 1.00 66.23 838 GLY B C 1
ATOM 13000 O O . GLY B 1 838 ? 128.027 162.613 131.790 1.00 63.03 838 GLY B O 1
ATOM 13001 N N . ASP B 1 839 ? 126.967 162.839 129.804 1.00 68.14 839 ASP B N 1
ATOM 13002 C CA . ASP B 1 839 ? 126.547 161.451 129.705 1.00 66.03 839 ASP B CA 1
ATOM 13003 C C . ASP B 1 839 ? 127.703 160.602 129.179 1.00 68.22 839 ASP B C 1
ATOM 13004 O O . ASP B 1 839 ? 128.850 161.048 129.099 1.00 68.82 839 ASP B O 1
ATOM 13009 N N . LEU B 1 840 ? 127.408 159.354 128.809 1.00 66.87 840 LEU B N 1
ATOM 13010 C CA . LEU B 1 840 ? 128.431 158.495 128.224 1.00 66.85 840 LEU B CA 1
ATOM 13011 C C . LEU B 1 840 ? 128.776 158.898 126.793 1.00 71.30 840 LEU B C 1
ATOM 13012 O O . LEU B 1 840 ? 129.821 158.480 126.277 1.00 73.71 840 LEU B O 1
ATOM 13017 N N . GLU B 1 841 ? 127.926 159.696 126.139 1.00 70.70 841 GLU B N 1
ATOM 13018 C CA . GLU B 1 841 ? 128.298 160.265 124.848 1.00 70.73 841 GLU B CA 1
ATOM 13019 C C . GLU B 1 841 ? 129.524 161.156 124.976 1.00 73.31 841 GLU B C 1
ATOM 13020 O O . GLU B 1 841 ? 130.444 161.095 124.150 1.00 76.46 841 GLU B O 1
ATOM 13026 N N . ASP B 1 842 ? 129.555 161.996 126.011 1.00 70.02 842 ASP B N 1
ATOM 13027 C CA . ASP B 1 842 ? 130.789 162.699 126.324 1.00 68.86 842 ASP B CA 1
ATOM 13028 C C . ASP B 1 842 ? 131.919 161.713 126.553 1.00 67.57 842 ASP B C 1
ATOM 13029 O O . ASP B 1 842 ? 133.069 161.996 126.199 1.00 65.52 842 ASP B O 1
ATOM 13034 N N . LEU B 1 843 ? 131.608 160.532 127.093 1.00 71.13 843 LEU B N 1
ATOM 13035 C CA . LEU B 1 843 ? 132.655 159.556 127.363 1.00 69.73 843 LEU B CA 1
ATOM 13036 C C . LEU B 1 843 ? 133.313 159.078 126.072 1.00 69.19 843 LEU B C 1
ATOM 13037 O O . LEU B 1 843 ? 134.540 159.126 125.950 1.00 73.75 843 LEU B O 1
ATOM 13042 N N . GLU B 1 844 ? 132.529 158.639 125.079 1.00 65.50 844 GLU B N 1
ATOM 13043 C CA . GLU B 1 844 ? 133.276 158.144 123.920 1.00 69.40 844 GLU B CA 1
ATOM 13044 C C . GLU B 1 844 ? 133.739 159.273 123.010 1.00 66.47 844 GLU B C 1
ATOM 13045 O O . GLU B 1 844 ? 134.639 159.050 122.193 1.00 64.78 844 GLU B O 1
ATOM 13051 N N . THR B 1 845 ? 133.179 160.480 123.131 1.00 68.26 845 THR B N 1
ATOM 13052 C CA . THR B 1 845 ? 133.723 161.609 122.386 1.00 65.97 845 THR B CA 1
ATOM 13053 C C . THR B 1 845 ? 134.951 162.222 123.049 1.00 62.29 845 THR B C 1
ATOM 13054 O O . THR B 1 845 ? 135.624 163.050 122.425 1.00 59.45 845 THR B O 1
ATOM 13058 N N . ALA B 1 846 ? 135.253 161.840 124.291 1.00 65.82 846 ALA B N 1
ATOM 13059 C CA . ALA B 1 846 ? 136.422 162.336 124.998 1.00 60.11 846 ALA B CA 1
ATOM 13060 C C . ALA B 1 846 ? 137.443 161.262 125.333 1.00 65.09 846 ALA B C 1
ATOM 13061 O O . ALA B 1 846 ? 138.588 161.605 125.648 1.00 69.67 846 ALA B O 1
ATOM 13063 N N . ALA B 1 847 ? 137.074 159.983 125.277 1.00 67.55 847 ALA B N 1
ATOM 13064 C CA . ALA B 1 847 ? 138.005 158.902 125.572 1.00 65.65 847 ALA B CA 1
ATOM 13065 C C . ALA B 1 847 ? 138.867 158.523 124.383 1.00 70.55 847 ALA B C 1
ATOM 13066 O O . ALA B 1 847 ? 139.475 157.446 124.398 1.00 75.94 847 ALA B O 1
ATOM 13068 N N . ARG B 1 848 ? 138.927 159.365 123.357 1.00 69.12 848 ARG B N 1
ATOM 13069 C CA . ARG 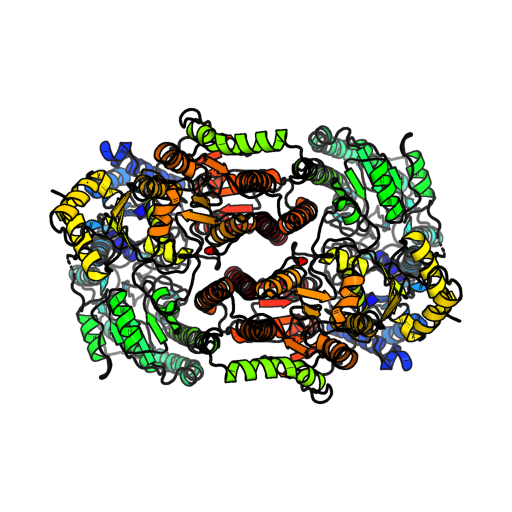B 1 848 ? 139.741 159.060 122.190 1.00 67.79 848 ARG B CA 1
ATOM 13070 C C . ARG B 1 848 ? 141.211 158.986 122.576 1.00 71.09 848 ARG B C 1
ATOM 13071 O O . ARG B 1 848 ? 141.721 159.844 123.302 1.00 73.33 848 ARG B O 1
ATOM 13079 N N . GLY B 1 849 ? 141.891 157.956 122.088 1.00 67.56 849 GLY B N 1
ATOM 13080 C CA . GLY B 1 849 ? 143.297 157.772 122.401 1.00 65.49 849 GLY B CA 1
ATOM 13081 C C . GLY B 1 849 ? 143.573 157.485 123.860 1.00 63.83 849 GLY B C 1
ATOM 13082 O O . GLY B 1 849 ? 144.584 157.951 124.398 1.00 68.74 849 GLY B O 1
ATOM 13083 N N . SER B 1 850 ? 142.699 156.728 124.515 1.00 62.60 850 SER B N 1
ATOM 13084 C CA . SER B 1 850 ? 142.886 156.324 125.898 1.00 65.44 850 SER B CA 1
ATOM 13085 C C . SER B 1 850 ? 142.885 154.805 125.983 1.00 65.42 850 SER B C 1
ATOM 13086 O O . SER B 1 850 ? 142.238 154.125 125.183 1.00 67.49 850 SER B O 1
ATOM 13089 N N . ASP B 1 851 ? 143.625 154.275 126.953 1.00 65.30 851 ASP B N 1
ATOM 13090 C CA . ASP B 1 851 ? 143.757 152.834 127.097 1.00 67.77 851 ASP B CA 1
ATOM 13091 C C . ASP B 1 851 ? 142.963 152.264 128.263 1.00 65.77 851 ASP B C 1
ATOM 13092 O O . ASP B 1 851 ? 142.813 151.041 128.344 1.00 71.64 851 ASP B O 1
ATOM 13097 N N . LEU B 1 852 ? 142.451 153.102 129.160 1.00 59.89 852 LEU B N 1
ATOM 13098 C CA . LEU B 1 852 ? 141.667 152.630 130.293 1.00 58.99 852 LEU B CA 1
ATOM 13099 C C . LEU B 1 852 ? 140.417 153.482 130.446 1.00 61.19 852 LEU B C 1
ATOM 13100 O O . LEU B 1 852 ? 140.485 154.714 130.371 1.00 61.98 852 LEU B O 1
ATOM 13105 N N . ILE B 1 853 ? 139.284 152.819 130.654 1.00 59.42 853 ILE B N 1
ATOM 13106 C CA . ILE B 1 853 ? 138.004 153.471 130.900 1.00 56.49 853 ILE B CA 1
ATOM 13107 C C . ILE B 1 853 ? 137.510 153.013 132.262 1.00 57.21 853 ILE B C 1
ATOM 13108 O O . ILE B 1 853 ? 137.388 151.807 132.510 1.00 58.45 853 ILE B O 1
ATOM 13113 N N . VAL B 1 854 ? 137.226 153.965 133.139 1.00 55.50 854 VAL B N 1
ATOM 13114 C CA . VAL B 1 854 ? 136.689 153.685 134.463 1.00 56.72 854 VAL B CA 1
ATOM 13115 C C . VAL B 1 854 ? 135.262 154.213 134.474 1.00 61.16 854 VAL B C 1
ATOM 13116 O O . VAL B 1 854 ? 135.028 155.403 134.710 1.00 65.32 854 VAL B O 1
ATOM 13120 N N . ALA B 1 855 ? 134.301 153.332 134.214 1.00 58.44 855 ALA B N 1
ATOM 13121 C CA . ALA B 1 855 ? 132.900 153.719 134.176 1.00 59.17 855 ALA B CA 1
ATOM 13122 C C . ALA B 1 855 ? 132.048 152.522 134.568 1.00 59.09 855 ALA B C 1
ATOM 13123 O O . ALA B 1 855 ? 132.539 151.398 134.696 1.00 62.57 855 ALA B O 1
ATOM 13125 N N . ASN B 1 856 ? 130.757 152.777 134.762 1.00 58.43 856 ASN B N 1
ATOM 13126 C CA . ASN B 1 856 ? 129.831 151.706 135.090 1.00 61.17 856 ASN B CA 1
ATOM 13127 C C . ASN B 1 856 ? 129.687 150.755 133.903 1.00 65.76 856 ASN B C 1
ATOM 13128 O O . ASN B 1 856 ? 130.155 151.022 132.793 1.00 71.10 856 ASN B O 1
ATOM 13133 N N . SER B 1 857 ? 129.034 149.619 134.156 1.00 63.20 857 SER B N 1
ATOM 13134 C CA . SER B 1 857 ? 128.943 148.578 133.138 1.00 63.81 857 SER B CA 1
ATOM 13135 C C . SER B 1 857 ? 128.220 149.065 131.890 1.00 64.15 857 SER B C 1
ATOM 13136 O O . SER B 1 857 ? 128.565 148.658 130.774 1.00 63.09 857 SER B O 1
ATOM 13139 N N . ASN B 1 858 ? 127.245 149.961 132.050 1.00 64.29 858 ASN B N 1
ATOM 13140 C CA . ASN B 1 858 ? 126.456 150.430 130.918 1.00 62.03 858 ASN B CA 1
ATOM 13141 C C . ASN B 1 858 ? 127.285 151.205 129.903 1.00 66.87 858 ASN B C 1
ATOM 13142 O O . ASN B 1 858 ? 126.809 151.433 128.786 1.00 72.40 858 ASN B O 1
ATOM 13147 N N . GLY B 1 859 ? 128.500 151.607 130.256 1.00 62.32 859 GLY B N 1
ATOM 13148 C CA . GLY B 1 859 ? 129.406 152.244 129.330 1.00 59.94 859 GLY B CA 1
ATOM 13149 C C . GLY B 1 859 ? 130.163 151.300 128.428 1.00 60.83 859 GLY B C 1
ATOM 13150 O O . GLY B 1 859 ? 130.995 151.756 127.637 1.00 64.48 859 GLY B O 1
ATOM 13151 N N . ARG B 1 860 ? 129.895 149.992 128.519 1.00 65.55 860 ARG B N 1
ATOM 13152 C CA . ARG B 1 860 ? 130.608 149.025 127.688 1.00 68.02 860 ARG B CA 1
ATOM 13153 C C . ARG B 1 860 ? 130.484 149.362 126.207 1.00 66.86 860 ARG B C 1
ATOM 13154 O O . ARG B 1 860 ? 131.438 149.181 125.440 1.00 69.54 860 ARG B O 1
ATOM 13162 N N . GLN B 1 861 ? 129.323 149.877 125.793 1.00 64.34 861 GLN B N 1
ATOM 13163 C CA . GLN B 1 861 ? 129.130 150.257 124.398 1.00 60.36 861 GLN B CA 1
ATOM 13164 C C . GLN B 1 861 ? 130.200 151.236 123.941 1.00 57.77 861 GLN B C 1
ATOM 13165 O O . GLN B 1 861 ? 130.759 151.091 122.847 1.00 61.00 861 GLN B O 1
ATOM 13171 N N . ALA B 1 862 ? 130.518 152.226 124.781 1.00 56.51 862 ALA B N 1
ATOM 13172 C CA . ALA B 1 862 ? 131.565 153.179 124.432 1.00 57.45 862 ALA B CA 1
ATOM 13173 C C . ALA B 1 862 ? 132.869 152.461 124.118 1.00 60.71 862 ALA B C 1
ATOM 13174 O O . ALA B 1 862 ? 133.537 152.778 123.125 1.00 63.02 862 ALA B O 1
ATOM 13176 N N . ALA B 1 863 ? 133.227 151.462 124.928 1.00 58.41 863 ALA B N 1
ATOM 13177 C CA . ALA B 1 863 ? 134.429 150.687 124.650 1.00 55.38 863 ALA B CA 1
ATOM 13178 C C . ALA B 1 863 ? 134.339 150.032 123.280 1.00 59.36 863 ALA B C 1
ATOM 13179 O O . ALA B 1 863 ? 135.281 150.101 122.481 1.00 65.11 863 ALA B O 1
ATOM 13181 N N . ALA B 1 864 ? 133.187 149.430 122.973 1.00 56.61 864 ALA B N 1
ATOM 13182 C CA . ALA B 1 864 ? 133.015 148.800 121.671 1.00 56.20 864 ALA B CA 1
ATOM 13183 C C . ALA B 1 864 ? 133.141 149.813 120.543 1.00 59.94 864 ALA B C 1
ATOM 13184 O O . ALA B 1 864 ? 133.515 149.450 119.423 1.00 65.63 864 ALA B O 1
ATOM 13186 N N . LYS B 1 865 ? 132.841 151.083 120.817 1.00 55.83 865 LYS B N 1
ATOM 13187 C CA . LYS B 1 865 ? 132.977 152.100 119.784 1.00 56.07 865 LYS B CA 1
ATOM 13188 C C . LYS B 1 865 ? 134.415 152.575 119.635 1.00 61.87 865 LYS B C 1
ATOM 13189 O O . LYS B 1 865 ? 134.786 153.080 118.570 1.00 68.11 865 LYS B O 1
ATOM 13195 N N . LEU B 1 866 ? 135.234 152.424 120.673 1.00 58.25 866 LEU B N 1
ATOM 13196 C CA . LEU B 1 866 ? 136.593 152.941 120.652 1.00 56.06 866 LEU B CA 1
ATOM 13197 C C . LEU B 1 866 ? 137.650 151.849 120.656 1.00 60.61 866 LEU B C 1
ATOM 13198 O O . LEU B 1 866 ? 138.841 152.160 120.558 1.00 63.04 866 LEU B O 1
ATOM 13203 N N . GLY B 1 867 ? 137.253 150.584 120.764 1.00 61.46 867 GLY B N 1
ATOM 13204 C CA . GLY B 1 867 ? 138.219 149.509 120.801 1.00 57.82 867 GLY B CA 1
ATOM 13205 C C . GLY B 1 867 ? 139.048 149.445 122.060 1.00 65.88 867 GLY B C 1
ATOM 13206 O O . GLY B 1 867 ? 140.067 148.748 122.077 1.00 79.12 867 GLY B O 1
ATOM 13207 N N . ILE B 1 868 ? 138.648 150.148 123.115 1.00 59.29 868 ILE B N 1
ATOM 13208 C CA . ILE B 1 868 ? 139.374 150.124 124.379 1.00 59.52 868 ILE B CA 1
ATOM 13209 C C . ILE B 1 868 ? 138.963 148.862 125.128 1.00 65.26 868 ILE B C 1
ATOM 13210 O O . ILE B 1 868 ? 137.860 148.782 125.672 1.00 72.14 868 ILE B O 1
ATOM 13215 N N . LYS B 1 869 ? 139.852 147.872 125.158 1.00 60.93 869 LYS B N 1
ATOM 13216 C CA . LYS B 1 869 ? 139.529 146.591 125.769 1.00 64.25 869 LYS B CA 1
ATOM 13217 C C . LYS B 1 869 ? 139.691 146.591 127.282 1.00 67.49 869 LYS B C 1
ATOM 13218 O O . LYS B 1 869 ? 139.309 145.609 127.927 1.00 77.77 869 LYS B O 1
ATOM 13224 N N . ALA B 1 870 ? 140.240 147.653 127.863 1.00 61.28 870 ALA B N 1
ATOM 13225 C CA . ALA B 1 870 ? 140.449 147.737 129.306 1.00 63.18 870 ALA B CA 1
ATOM 13226 C C . ALA B 1 870 ? 139.337 148.594 129.899 1.00 62.02 870 ALA B C 1
ATOM 13227 O O . ALA B 1 870 ? 139.415 149.824 129.894 1.00 62.76 870 ALA B O 1
ATOM 13229 N N . HIS B 1 871 ? 138.300 147.937 130.409 1.00 60.89 871 HIS B N 1
ATOM 13230 C CA . HIS B 1 871 ? 137.169 148.608 131.037 1.00 60.50 871 HIS B CA 1
ATOM 13231 C C . HIS B 1 871 ? 137.107 148.187 132.496 1.00 63.97 871 HIS B C 1
ATOM 13232 O O . HIS B 1 871 ? 137.014 146.992 132.798 1.00 64.79 871 HIS B O 1
ATOM 13239 N N . LEU B 1 872 ? 137.159 149.162 133.396 1.00 60.82 872 LEU B N 1
ATOM 13240 C CA . LEU B 1 872 ? 137.092 148.910 134.828 1.00 58.18 872 LEU B CA 1
ATOM 13241 C C . LEU B 1 872 ? 135.682 149.222 135.311 1.00 60.58 872 LEU B C 1
ATOM 13242 O O . LEU B 1 872 ? 135.224 150.364 135.208 1.00 60.25 872 LEU B O 1
ATOM 13247 N N . ARG B 1 873 ? 134.997 148.207 135.830 1.00 59.52 873 ARG B N 1
ATOM 13248 C CA . ARG B 1 873 ? 133.621 148.364 136.286 1.00 58.59 873 ARG B CA 1
ATOM 13249 C C . ARG B 1 873 ? 133.628 148.974 137.680 1.00 60.42 873 ARG B C 1
ATOM 13250 O O . ARG B 1 873 ? 134.043 148.330 138.648 1.00 60.66 873 ARG B O 1
ATOM 13258 N N . ALA B 1 874 ? 133.168 150.217 137.783 1.00 60.87 874 ALA B N 1
ATOM 13259 C CA . ALA B 1 874 ? 133.099 150.924 139.049 1.00 55.53 874 ALA B CA 1
ATOM 13260 C C . ALA B 1 874 ? 131.755 151.626 139.160 1.00 61.70 874 ALA B C 1
ATOM 13261 O O . ALA B 1 874 ? 131.102 151.928 138.159 1.00 65.83 874 ALA B O 1
ATOM 13263 N N . GLY B 1 875 ? 131.344 151.879 140.396 1.00 65.57 875 GLY B N 1
ATOM 13264 C CA . GLY B 1 875 ? 130.095 152.566 140.633 1.00 65.20 875 GLY B CA 1
ATOM 13265 C C . GLY B 1 875 ? 128.889 151.677 140.391 1.00 63.00 875 GLY B C 1
ATOM 13266 O O . GLY B 1 875 ? 128.949 150.446 140.461 1.00 70.69 875 GLY B O 1
ATOM 13267 N N . LEU B 1 876 ? 127.769 152.331 140.096 1.00 59.28 876 LEU B N 1
ATOM 13268 C CA . LEU B 1 876 ? 126.497 151.663 139.898 1.00 62.06 876 LEU B CA 1
ATOM 13269 C C . LEU B 1 876 ? 125.885 152.117 138.580 1.00 68.47 876 LEU B C 1
ATOM 13270 O O . LEU B 1 876 ? 125.974 153.300 138.231 1.00 75.99 876 LEU B O 1
ATOM 13275 N N . PRO B 1 877 ? 125.256 151.208 137.824 1.00 65.00 877 PRO B N 1
ATOM 13276 C CA . PRO B 1 877 ? 125.125 149.767 138.056 1.00 62.40 877 PRO B CA 1
ATOM 13277 C C . PRO B 1 877 ? 126.244 148.960 137.411 1.00 65.80 877 PRO B C 1
ATOM 13278 O O . PRO B 1 877 ? 126.861 149.397 136.445 1.00 69.40 877 PRO B O 1
ATOM 13282 N N . VAL B 1 878 ? 126.523 147.769 137.932 1.00 67.11 878 VAL B N 1
ATOM 13283 C CA . VAL B 1 878 ? 127.474 146.837 137.334 1.00 66.23 878 VAL B CA 1
ATOM 13284 C C . VAL B 1 878 ? 126.772 145.486 137.295 1.00 64.32 878 VAL B C 1
ATOM 13285 O O . VAL B 1 878 ? 126.717 144.778 138.307 1.00 67.97 878 VAL B O 1
ATOM 13289 N N . PHE B 1 879 ? 126.231 145.126 136.135 1.00 59.67 879 PHE B N 1
ATOM 13290 C CA . PHE B 1 879 ? 125.448 143.907 135.992 1.00 59.04 879 PHE B CA 1
ATOM 13291 C C . PHE B 1 879 ? 126.137 142.820 135.186 1.00 59.25 879 PHE B C 1
ATOM 13292 O O . PHE B 1 879 ? 125.872 141.640 135.419 1.00 65.22 879 PHE B O 1
ATOM 13300 N N . ASP B 1 880 ? 127.012 143.181 134.249 1.00 56.89 880 ASP B N 1
ATOM 13301 C CA . ASP B 1 880 ? 127.649 142.186 133.397 1.00 59.89 880 ASP B CA 1
ATOM 13302 C C . ASP B 1 880 ? 128.826 141.490 134.066 1.00 63.07 880 ASP B C 1
ATOM 13303 O O . ASP B 1 880 ? 129.356 140.529 133.501 1.00 66.41 880 ASP B O 1
ATOM 13308 N N . ARG B 1 881 ? 129.249 141.947 135.240 1.00 62.20 881 ARG B N 1
ATOM 13309 C CA . ARG B 1 881 ? 130.331 141.322 135.987 1.00 61.03 881 ARG B CA 1
ATOM 13310 C C . ARG B 1 881 ? 129.802 140.906 137.350 1.00 60.95 881 ARG B C 1
ATOM 13311 O O . ARG B 1 881 ? 129.290 141.743 138.101 1.00 60.15 881 ARG B O 1
ATOM 13319 N N . LEU B 1 882 ? 129.925 139.622 137.666 1.00 61.67 882 LEU B N 1
ATOM 13320 C CA . LEU B 1 882 ? 129.474 139.127 138.955 1.00 55.57 882 LEU B CA 1
ATOM 13321 C C . LEU B 1 882 ? 130.441 139.548 140.058 1.00 58.91 882 LEU B C 1
ATOM 13322 O O . LEU B 1 882 ? 131.626 139.798 139.825 1.00 67.25 882 LEU B O 1
ATOM 13327 N N . GLY B 1 883 ? 129.916 139.626 141.277 1.00 57.09 883 GLY B N 1
ATOM 13328 C CA . GLY B 1 883 ? 130.730 140.013 142.410 1.00 59.52 883 GLY B CA 1
ATOM 13329 C C . GLY B 1 883 ? 131.024 141.489 142.507 1.00 59.06 883 GLY B C 1
ATOM 13330 O O . GLY B 1 883 ? 131.947 141.878 143.227 1.00 63.99 883 GLY B O 1
ATOM 13331 N N . ALA B 1 884 ? 130.268 142.327 141.796 1.00 57.35 884 ALA B N 1
ATOM 13332 C CA . ALA B 1 884 ? 130.487 143.768 141.868 1.00 56.67 884 ALA B CA 1
ATOM 13333 C C . ALA B 1 884 ? 130.217 144.300 143.269 1.00 57.79 884 ALA B C 1
ATOM 13334 O O . ALA B 1 884 ? 130.942 145.173 143.758 1.00 63.00 884 ALA B O 1
ATOM 13336 N N . HIS B 1 885 ? 129.168 143.799 143.924 1.00 55.83 885 HIS B N 1
ATOM 13337 C CA . HIS B 1 885 ? 128.865 144.234 145.281 1.00 56.85 885 HIS B CA 1
ATOM 13338 C C . HIS B 1 885 ? 129.950 143.834 146.269 1.00 55.85 885 HIS B C 1
ATOM 13339 O O . HIS B 1 885 ? 130.122 144.507 147.289 1.00 57.79 885 HIS B O 1
ATOM 13346 N N . GLN B 1 886 ? 130.689 142.765 145.987 1.00 57.42 886 GLN B N 1
ATOM 13347 C CA . GLN B 1 886 ? 131.793 142.339 146.832 1.00 58.63 886 GLN B CA 1
ATOM 13348 C C . GLN B 1 886 ? 133.121 142.936 146.398 1.00 60.22 886 GLN B C 1
ATOM 13349 O O . GLN B 1 886 ? 134.161 142.585 146.965 1.00 59.37 886 GLN B O 1
ATOM 13355 N N . LYS B 1 887 ? 133.116 143.818 145.402 1.00 63.14 887 LYS B N 1
ATOM 13356 C CA . LYS B 1 887 ? 134.348 144.480 144.999 1.00 59.97 887 LYS B CA 1
ATOM 13357 C C . LYS B 1 887 ? 134.851 145.351 146.144 1.00 61.78 887 LYS B C 1
ATOM 13358 O O . LYS B 1 887 ? 134.123 146.208 146.658 1.00 67.77 887 LYS B O 1
ATOM 13364 N N . MET B 1 888 ? 136.104 145.131 146.524 1.00 60.71 888 MET B N 1
ATOM 13365 C CA . MET B 1 888 ? 136.686 145.591 147.779 1.00 61.83 888 MET B CA 1
ATOM 13366 C C . MET B 1 888 ? 137.842 146.542 147.510 1.00 64.18 888 MET B C 1
ATOM 13367 O O . MET B 1 888 ? 138.943 146.097 147.173 1.00 68.92 888 MET B O 1
ATOM 13372 N N . TRP B 1 889 ? 137.618 147.836 147.724 1.00 62.22 889 TRP B N 1
ATOM 13373 C CA . TRP B 1 889 ? 138.629 148.852 147.444 1.00 62.80 889 TRP B CA 1
ATOM 13374 C C . TRP B 1 889 ? 138.743 149.840 148.600 1.00 66.27 889 TRP B C 1
ATOM 13375 O O . TRP B 1 889 ? 138.737 151.056 148.407 1.00 71.01 889 TRP B O 1
ATOM 13386 N N . VAL B 1 890 ? 138.840 149.336 149.829 1.00 64.23 890 VAL B N 1
ATOM 13387 C CA . VAL B 1 890 ? 138.934 150.195 151.004 1.00 60.26 890 VAL B CA 1
ATOM 13388 C C . VAL B 1 890 ? 140.120 149.770 151.862 1.00 63.26 890 VAL B C 1
ATOM 13389 O O . VAL B 1 890 ? 140.473 148.589 151.935 1.00 69.31 890 VAL B O 1
ATOM 13393 N N . GLY B 1 891 ? 140.744 150.752 152.508 1.00 60.60 891 GLY B N 1
ATOM 13394 C CA . GLY B 1 891 ? 141.880 150.482 153.365 1.00 58.04 891 GLY B CA 1
ATOM 13395 C C . GLY B 1 891 ? 143.133 150.167 152.563 1.00 60.09 891 GLY B C 1
ATOM 13396 O O . GLY B 1 891 ? 143.180 150.291 151.341 1.00 68.38 891 GLY B O 1
ATOM 13397 N N . TYR B 1 892 ? 144.169 149.748 153.293 1.00 55.04 892 TYR B N 1
ATOM 13398 C CA . TYR B 1 892 ? 145.409 149.344 152.637 1.00 58.62 892 TYR B CA 1
ATOM 13399 C C . TYR B 1 892 ? 145.186 148.135 151.738 1.00 61.93 892 TYR B C 1
ATOM 13400 O O . TYR B 1 892 ? 145.667 148.099 150.599 1.00 65.92 892 TYR B O 1
ATOM 13409 N N . ARG B 1 893 ? 144.451 147.139 152.231 1.00 57.58 893 ARG B N 1
ATOM 13410 C CA . ARG B 1 893 ? 144.199 145.940 151.440 1.00 57.80 893 ARG B CA 1
ATOM 13411 C C . ARG B 1 893 ? 143.342 146.243 150.219 1.00 58.51 893 ARG B C 1
ATOM 13412 O O . ARG B 1 893 ? 143.598 145.717 149.130 1.00 61.37 893 ARG B O 1
ATOM 13420 N N . GLY B 1 894 ? 142.320 147.084 150.376 1.00 60.64 894 GLY B N 1
ATOM 13421 C CA . GLY B 1 894 ? 141.507 147.456 149.230 1.00 62.62 894 GLY B CA 1
ATOM 13422 C C . GLY B 1 894 ? 142.279 148.269 148.210 1.00 62.14 894 GLY B C 1
ATOM 13423 O O . GLY B 1 894 ? 142.089 148.108 147.001 1.00 63.55 894 GLY B O 1
ATOM 13424 N N . THR B 1 895 ? 143.157 149.158 148.681 1.00 55.73 895 THR B N 1
ATOM 13425 C CA . THR B 1 895 ? 144.025 149.892 147.769 1.00 55.43 895 THR B CA 1
ATOM 13426 C C . THR B 1 895 ? 144.929 148.942 147.000 1.00 56.98 895 THR B C 1
ATOM 13427 O O . THR B 1 895 ? 145.121 149.097 145.789 1.00 60.10 895 THR B O 1
ATOM 13431 N N . MET B 1 896 ? 145.487 147.945 147.690 1.00 58.61 896 MET B N 1
ATOM 13432 C CA . MET B 1 896 ? 146.313 146.948 147.018 1.00 59.03 896 MET B CA 1
ATOM 13433 C C . MET B 1 896 ? 145.509 146.177 145.979 1.00 55.72 896 MET B C 1
ATOM 13434 O O . MET B 1 896 ? 145.994 145.924 144.870 1.00 57.71 896 MET B O 1
ATOM 13439 N N . ASN B 1 897 ? 144.277 145.795 146.321 1.00 54.76 897 ASN B N 1
ATOM 13440 C CA . ASN B 1 897 ? 143.441 145.044 145.389 1.00 56.83 897 ASN B CA 1
ATOM 13441 C C . ASN B 1 897 ? 143.121 145.868 144.148 1.00 57.41 897 ASN B C 1
ATOM 13442 O O . ASN B 1 897 ? 143.200 145.369 143.019 1.00 57.89 897 ASN B O 1
ATOM 13447 N N . LEU B 1 898 ? 142.752 147.136 144.340 1.00 56.98 898 LEU B N 1
ATOM 13448 C CA . LEU B 1 898 ? 142.452 147.998 143.201 1.00 55.46 898 LEU B CA 1
ATOM 13449 C C . LEU B 1 898 ? 143.689 148.225 142.343 1.00 52.50 898 LEU B C 1
ATOM 13450 O O . LEU B 1 898 ? 143.613 148.200 141.107 1.00 54.64 898 LEU B O 1
ATOM 13455 N N . LEU B 1 899 ? 144.839 148.442 142.983 1.00 52.65 899 LEU B N 1
ATOM 13456 C CA . LEU B 1 899 ? 146.085 148.623 142.251 1.00 53.31 899 LEU B CA 1
ATOM 13457 C C . LEU B 1 899 ? 146.404 147.395 141.409 1.00 54.99 899 LEU B C 1
ATOM 13458 O O . LEU B 1 899 ? 146.754 147.509 140.229 1.00 55.84 899 LEU B O 1
ATOM 13463 N N . PHE B 1 900 ? 146.277 146.207 142.003 1.00 55.96 900 PHE B N 1
ATOM 13464 C CA . PHE B 1 900 ? 146.589 144.980 141.280 1.00 51.79 900 PHE B CA 1
ATOM 13465 C C . PHE B 1 900 ? 145.614 144.746 140.136 1.00 51.53 900 PHE B C 1
ATOM 13466 O O . PHE B 1 900 ? 146.019 144.322 139.051 1.00 57.70 900 PHE B O 1
ATOM 13474 N N . GLU B 1 901 ? 144.326 145.017 140.356 1.00 50.43 901 GLU B N 1
ATOM 13475 C CA . GLU B 1 901 ? 143.348 144.832 139.289 1.00 51.50 901 GLU B CA 1
ATOM 13476 C C . GLU B 1 901 ? 143.612 145.780 138.125 1.00 50.33 901 GLU B C 1
ATOM 13477 O O . GLU B 1 901 ? 143.572 145.370 136.958 1.00 50.25 901 GLU B O 1
ATOM 13483 N N . THR B 1 902 ? 143.893 147.051 138.422 1.00 50.41 902 THR B N 1
ATOM 13484 C CA . THR B 1 902 ? 144.179 148.008 137.358 1.00 53.10 902 THR B CA 1
ATOM 13485 C C . THR B 1 902 ? 145.464 147.650 136.620 1.00 52.57 902 THR B C 1
ATOM 13486 O O . THR B 1 902 ? 145.532 147.760 135.389 1.00 52.82 902 THR B O 1
ATOM 13490 N N . ALA B 1 903 ? 146.494 147.217 137.352 1.00 49.83 903 ALA B N 1
ATOM 13491 C CA . ALA B 1 903 ? 147.736 146.804 136.709 1.00 50.49 903 ALA B CA 1
ATOM 13492 C C . ALA B 1 903 ? 147.518 145.588 135.819 1.00 52.00 903 ALA B C 1
ATOM 13493 O O . ALA B 1 903 ? 148.075 145.509 134.718 1.00 57.53 903 ALA B O 1
ATOM 13495 N N . ASN B 1 904 ? 146.717 144.625 136.281 1.00 50.63 904 ASN B N 1
ATOM 13496 C CA . ASN B 1 904 ? 146.416 143.456 135.463 1.00 53.96 904 ASN B CA 1
ATOM 13497 C C . ASN B 1 904 ? 145.663 143.848 134.201 1.00 53.51 904 ASN B C 1
ATOM 13498 O O . ASN B 1 904 ? 145.922 143.304 133.122 1.00 53.81 904 ASN B O 1
ATOM 13503 N N . LEU B 1 905 ? 144.721 144.787 134.318 1.00 53.33 905 LEU B N 1
ATOM 13504 C CA . LEU B 1 905 ? 144.027 145.279 133.132 1.00 52.87 905 LEU B CA 1
ATOM 13505 C C . LEU B 1 905 ? 145.001 145.929 132.157 1.00 53.27 905 LEU B C 1
ATOM 13506 O O . LEU B 1 905 ? 144.917 145.711 130.942 1.00 53.56 905 LEU B O 1
ATOM 13511 N N . PHE B 1 906 ? 145.934 146.732 132.675 1.00 55.83 906 PHE B N 1
ATOM 13512 C CA . PHE B 1 906 ? 146.922 147.377 131.815 1.00 55.67 906 PHE B CA 1
ATOM 13513 C C . PHE B 1 906 ? 147.799 146.349 131.110 1.00 57.32 906 PHE B C 1
ATOM 13514 O O . PHE B 1 906 ? 148.125 146.506 129.928 1.00 60.81 906 PHE B O 1
ATOM 13522 N N . GLN B 1 907 ? 148.207 145.300 131.825 1.00 57.82 907 GLN B N 1
ATOM 13523 C CA . GLN B 1 907 ? 149.026 144.261 131.208 1.00 58.77 907 GLN B CA 1
ATOM 13524 C C . GLN B 1 907 ? 148.241 143.482 130.160 1.00 58.59 907 GLN B C 1
ATOM 13525 O O . GLN B 1 907 ? 148.787 143.120 129.112 1.00 62.90 907 GLN B O 1
ATOM 13531 N N . ALA B 1 908 ? 146.964 143.207 130.427 1.00 58.37 908 ALA B N 1
ATOM 13532 C CA . ALA B 1 908 ? 146.178 142.396 129.506 1.00 59.61 908 ALA B CA 1
ATOM 13533 C C . ALA B 1 908 ? 145.835 143.161 128.235 1.00 61.23 908 ALA B C 1
ATOM 13534 O O . ALA B 1 908 ? 145.960 142.621 127.129 1.00 58.83 908 ALA B O 1
ATOM 13536 N N . ASN B 1 909 ? 145.403 144.417 128.363 1.00 65.07 909 ASN B N 1
ATOM 13537 C CA . ASN B 1 909 ? 144.955 145.151 127.185 1.00 65.86 909 ASN B CA 1
ATOM 13538 C C . ASN B 1 909 ? 146.102 145.584 126.282 1.00 66.30 909 ASN B C 1
ATOM 13539 O O . ASN B 1 909 ? 145.845 146.015 125.153 1.00 74.66 909 ASN B O 1
ATOM 13544 N N . ALA B 1 910 ? 147.344 145.486 126.741 1.00 60.86 910 ALA B N 1
ATOM 13545 C CA . ALA B 1 910 ? 148.486 145.879 125.928 1.00 62.89 910 ALA B CA 1
ATOM 13546 C C . ALA B 1 910 ? 149.384 144.685 125.635 1.00 62.13 910 ALA B C 1
ATOM 13547 O O . ALA B 1 910 ? 150.595 144.743 125.844 1.00 64.97 910 ALA B O 1
#

Solvent-accessible surface area: 59788 Å² total; per-residue (Å²): 62,12,178,99,158,47,102,10,36,85,32,7,14,0,5,11,0,0,11,37,0,0,14,1,0,0,2,0,0,3,0,2,0,0,9,3,8,27,3,3,2,2,12,11,26,18,13,0,98,13,97,64,48,82,0,8,48,30,7,1,0,0,13,7,93,101,101,20,30,117,174,20,0,81,115,39,2,63,109,0,0,52,57,0,12,144,111,24,128,66,78,4,100,0,0,0,0,0,1,1,14,7,2,34,54,49,59,23,78,2,75,56,11,6,68,40,0,32,177,116,26,110,14,59,24,3,10,0,77,1,18,3,21,48,27,24,49,16,61,0,6,116,59,0,0,60,18,0,30,133,71,0,11,41,85,22,114,19,108,106,82,19,106,12,2,0,0,0,0,3,8,21,0,22,3,6,2,4,85,17,5,61,68,24,5,110,144,8,43,3,57,38,7,0,8,0,0,0,34,2,37,4,58,47,0,32,33,0,20,112,11,79,0,0,0,2,5,19,16,33,6,0,27,28,0,1,123,47,0,78,167,91,90,63,4,48,67,16,54,7,0,7,12,1,4,73,6,3,2,82,0,4,109,44,0,1,118,47,3,0,90,50,42,41,35,67,142,120,106,77,0,29,77,92,0,90,139,12,2,116,88,26,31,58,64,3,115,131,100,12,52,82,39,95,81,109,0,112,44,43,95,0,0,0,24,1,15,17,10,36,0,13,0,3,0,30,4,0,90,49,3,16,6,52,2,14,0,0,0,6,20,38,2,36,96,95,6,14,132,87,0,90,84,58,14,61,158,125,11,138,41,21,104,76,50,41,40,35,7,5,17,116,11,5,90,82,29,98,4,59,0,1,0,0,6,30,97,7,35,17,24,2,0,20,20,40,11,13,0,5,29,0,29,72,54,12,85,67,41,8,1,1,6,96,2,2,2,16,4,0,78,29,0,3,13,0,13,61,7,60,0,11,94,48,1,92,55,103,15,7,79,85,48,71,126,107,65,52,90,63,26,24,60,117,0,33,34,26,0,122,54,22,55,101,63,68,57,168,106,28,118,5,98,103,64,84,57,18,0,18,0,6,7,8,44,5,0,0,2,0,0,0,0,7,0,1,4,0,2,34,59,0,1,0,0,0,0,0,4,24,2,24,0,20,4,1,38,47,3,0,18,37,9,7,39,5,42,13,27,0,28,7,0,10,4,24,84,89,26,9,99,183,33,2,95,65,12,0,28,118,0,0,64,75,0,12,110,92,23,80,3,77,2,0,0,0,0,5,3,5,3,2,50,41,64,55,28,51,1,124,49,1,20,69,72,0,56,121,90,71,90,142,7,86,70,24,53,26,6,88,3,46,0,12,9,83,46,10,0,9,11,57,0,3,14,23,0,0,31,22,1,4,109,65,28,4,75,76,52,138,92,76,112,33,3,0,1,0,1,1,2,22,28,22,26,1,6,8,1,21,28,0,43,82,21,0,87,38,1,55,7,64,6,0,0,3,0,4,10,0,33,13,4,1,0,34,14,47,157,64,19,38,45,19,18,31,25,11,11,49,23,64,72,4,97,62,3,2,41,4,34,2,1,0,0,0,0,22,28,1,3,98,1,1,39,0,2,49,112,73,35,57,13,71,12,26,0,0,34,2,5,5,13,1,51,22,0,17,59,0,0,11,0,0,21,59,40,26,67,132,107,11,34,102,80,5,66,85,33,8,26,2,0,19,2,2,5,0,16,1,0,60,46,0,5,70,48,95,0,0,0,0,8,29,0,9,16,0,10,12,2,0,46,4,0,19,31,1,14,2,70,1,38,1,0,0,0,4,31,50,22,83,36,3,69,65,14,66,33,164,67,26,36,12,12,10,1,19,23,0,18,90,24,0,156,56,12,34,0,0,0,0,5,0,5,0,69,29,6,14,90,124,41,52,13,156,0,18,2,43,3,30,26,2,4,27,25,45,6,2,10,5,18,52,23,31,2,4,8,53,0,0,4,61,1,0,16,56,1,0,31,41,2,45,58,46,107,63,13,180,97,156,46,103,11,38,85,32,8,14,0,6,12,0,0,10,36,0,0,14,1,0,1,1,0,0,4,0,3,0,0,10,3,7,26,3,3,3,2,11,12,26,17,13,0,99,13,98,65,47,83,0,8,48,29,7,0,0,0,13,8,93,99,101,21,30,118,173,19,0,83,117,40,2,63,111,0,0,50,58,0,12,147,107,23,129,67,77,5,103,0,0,0,0,0,1,1,14,7,2,34,54,47,60,24,77,2,76,54,12,6,68,42,0,31,179,116,25,109,15,59,25,4,9,0,75,1,19,2,21,49,27,24,49,19,60,0,6,114,58,0,0,61,18,0,30,132,69,0,11,41,84,22,116,19,108,106,83,20,106,13,2,0,0,1,0,2,8,20,0,21,3,6,3,4,86,18,5,61,70,22,4,110,145,8,42,3,58,38,7,0,8,0,0,0,33,1,36,3,58,47,0,33,34,0,19,112,12,82,0,0,0,2,5,20,15,35,7,0,30,28,0,1,122,48,0,82,164,93,89,60,4,48,65,16,54,7,0,8,12,2,5,74,5,3,3,83,0,3,108,43,0,1,120,45,4,0,91,49,42,42,34,70,140,120,105,74,0,28,78,92,0,91,138,12,2,116,88,24,31,58,64,3,117,133,99,11,52,81,39,96,81,109,0,112,45,46,95,0,0,0,24,1,15,18,9,35,0,12,0,3,0,30,4,0,91,47,3,15,7,52,2,15,0,0,1,6,19,38,2,35,97,92,7,15,134,86,0,88,84,57,15,61,160,125,11,142,40,20,102,75,49,42,40,36,8,4,17,115,12,4,90,81,29,100,4,58,0,1,1,0,6,29,96,8,36,16,25,2,0,20,21,41,12,14,0,6,29,0,28,73,52,12,86,67,40,8,0,2,6,94,2,1,2,16,5,0,79,27,0,4,13,0,14,60,8,60,0,11,95,50,1,90,55,101,16,7,78,85,48,71,126,105,66,51,90,63,24,25,59,116,0,33,33,25,0,124,55,22,56,101,62,68,58,171,105,28,118,6,97,104,66,85,59,20,0,19,0,5,4,9,44,4,0,0,2,0,0,0,0,8,0,1,5,0,2,34,59,0,2,0,0,0,0,0,4,26,1,23,1,22,4,1,38,46,3,0,17,37,8,7,40,5,42,12,27,0,26,7,0,11,3,25,83,87,24,9,101,184,33,3,98,67,12,0,27,119,0,0,63,73,0,12,112,92,23,81,3,78,2,0,0,0,0,4,3,5,4,2,48,42,65,55,28,51,0,125,48,1,20,69,70,0,56,121,91,70,91,139,7,86,69,23,56,25,7,89,3,44,0,12,8,82,47,11,0,8,11,58,0,3,13,21,0,0,30,23,1,4,108,64,28,4,73,75,53,136,94,78,113,32,3,0,1,0,1,1,3,22,28,22,26,1,6,7,1,21,29,0,42,81,20,0,86,38,0,55,6,65,6,0,0,4,0,4,10,0,32,14,4,2,1,33,14,45,157,65,19,38,46,18,18,31,26,10,12,50,22,64,74,3,95,62,3,2,42,4,35,1,1,0,0,0,0,19,30,1,3,99,1,1,39,0,3,48,111,72,36,58,14,70,12,25,0,0,34,1,5,4,12,1,51,23,0,17,60,0,0,9,0,0,22,59,38,25,66,131,110,10,35,103,79,5,67,85,32,8,27,2,0,20,2,2,5,0,16,1,0,60,47,0,6,71,48,95,0,0,0,0,6,27,0,9,16,0,12,12,3,0,48,4,0,19,30,0,14,2,70,1,37,1,0,0,0,3,30,51,22,82,36,2,72,63,13,68,32,164,68,27,36,13,12,9,1,19,24,0,16,94,24,0,156,56,12,34,0,1,0,0,6,0,5,1,69,29,6,13,93,122,43,53,14,157,0,17,1,42,3,29,25,3,4,27,26,45,6,3,10,6,18,54,24,31,2,4,8,52,0,0,4,61,0,0,17,55,0,0,31,43,2,46,58,46,108

Radius of gyration: 37.26 Å; Cα contacts (8 Å, |Δi|>4): 3988; chains: 2; bounding box: 102×79×81 Å

InterPro domains:
  IPR000318 Nitrogenase component 1, conserved site [PS00090] (122-136)
  IPR000318 Nitrogenase component 1, conserved site [PS00699] (54-61)
  IPR000318 Nitrogenase component 1, conserved site [PS00699] (518-525)
  IPR000510 Nitrogenase/oxidoreductase, component 1 [PF00148] (36-438)
  IPR000510 Nitrogenase/oxidoreductase, component 1 [PF00148] (501-906)
  IPR005973 Nitrogenase MoFe cofactor biosynthesis protein NifE [TIGR01283] (17-454)
  IPR005975 Nitrogenase molybdenum-iron cofactor biosynthesis protein [TIGR01285] (488-909)
  IPR005975 Nitrogenase molybdenum-iron cofactor biosynthesis protein [cd01966] (493-907)
  IPR049939 Nitrogenase MoFe cofactor biosynthesis protein NifE-like [PTHR42956] (6-464)

Sequence (1774 aa):
APKFKSEPGERSCAYDGARVVLMPITDVIHLVHGPIACAGNSWDNRGARSSDSQLYRRGFTTEMLENDVVFGGEKKLYRAILELAERYEGQAKAMFVYATCVTAMTGDDVEAVCAAAGKKVAIPLIPVNTPGFIGDKNIGNRLAGEVLFKHVIGTAEPPVLGEYPINLIGEYNIAGDLWGMLPLFERLGIQVLSCFSGDATFEELRYAHRAKLNIIICSKSLTNLARKMQKNYGMPYLEESFYGMTDTAKALRDIARELDDAVGGLEKRIMQDRVEKLLEEEEATCRERLAPYRARLEGKRSVLFTGGVKTWSMVNALRELGVEILAAGTQNSTLEDFYRMKALMHQDARIIEDTSSAGLLQVMYDKMPDLIVAGGKTKFLALKTKTPFLDINHGRSHPYAGYEGMVTFAKQLDLTVNNPIWPVLNAKAPWEKTEEELTAAVALAAGHARACLDEDLKDSTVKVPAKNATVNPQKNSPALGATLAYLGIDQMLALLHGAQGCSTFIRLQLSRHFKEPVALNSTAMSEDTAIFGGWENLKKGLKKVIEKFSPEVVGVMTSGLTETMGDDVRSAIVHFRQEYPEHDGVPVVWASTPDYCGSLQEGYAATVEAIVRSVPEPGETIPGQVTVLPGAHLTPADVEEVRELCEAFGLDPIIVPDIANALDGHIDETVSPLSTGGVSMARIRQAGQSAATLFIGDSLAKAAEAMTERCGMPSYGFTSLTGLAQVDRFMETLAAIAGRPIPEKFRRWRSRLMDAMVDSHYQFGLKKVTVALEGDNLKTLVNFLAGMGCEIQAAIAATRVRGLDGLPARDIFVGDLEDLETAARGSDLIVANSNGRQAAAKLGIKAHLRAGLPVFDRLGAHQKMWVGYRGTMNLLFETANLFQANAAPKFKSEPGERSCAYDGARVVLMPITDVIHLVHGPIACAGNSWDNRGARSSDSQLYRRGFTTEMLENDVVFGGEKKLYRAILELAERYEGQAKAMFVYATCVTAMTGDDVEAVCAAAGKKVAIPLIPVNTPGFIGDKNIGNRLAGEVLFKHVIGTAEPPVLGEYPINLIGEYNIAGDLWGMLPLFERLGIQVLSCFSGDATFEELRYAHRAKLNIIICSKSLTNLARKMQKNYGMPYLEESFYGMTDTAKALRDIARELDDAVGGLEKRIMQDRVEKLLEEEEATCRERLAPYRARLEGKRSVLFTGGVKTWSMVNALRELGVEILAAGTQNSTLEDFYRMKALMHQDARIIEDTSSAGLLQVMYDKMPDLIVAGGKTKFLALKTKTPFLDINHGRSHPYAGYEGMVTFAKQLDLTVNNPIWPVLNAKAPWEKTEEELTAAVALAAGHARACLDEDLKDSTVKVPAKNATVNPQKNSPALGATLAYLGIDQMLALLHGAQGCSTFIRLQLSRHFKEPVALNSTAMSEDTAIFGGWENLKKGLKKVIEKFSPEVVGVMTSGLTETMGDDVRSAIVHFRQEYPEHDGVPVVWASTPDYCGSLQEGYAATVEAIVRSVPEPGETIPGQVTVLPGAHLTPADVEEVRELCEAFGLDPIIVPDIANALDGHIDETVSPLSTGGVSMARIRQAGQSAATLFIGDSLAKAAEAMTERCGMPSYGFTSLTGLAQVDRFMETLAAIAGRPIPEKFRRWRSRLMDAMVDSHYQFGLKKVTVALEGDNLKTLVNFLAGMGCEIQAAIAATRVRGLDGLPARDIFVGDLEDLETAARGSDLIVANSNGRQAAAKLGIKAHLRAGLPVFDRLGAHQKMWVGYRGTMNLLFETANLFQANA

Organism: Geobacter metallireducens (strain ATCC 53774 / DSM 7210 / GS-15) (NCBI:txid269799)

Secondary structure (DSSP, 8-state):
-------------HHHHHHHHHTT-SSEEEEEES-HHHHTTTTT-S-B--SS---TTS-EE----HHHHHH-SHHHHHHHHHHHHHHTTTT-SEEEEEE-HHHHHHT--HHHHHHHHHTT-SS-EEEE---GGGSSHHHHHHHHHHHHHHHTSSSS--SS--SSEEEEES---BTSSHHHHHHHHTTTT-EEEEETTSS--HHHHTTGGG-SEEEES-HHHHHHHHHHHHHHH---EEE---SSSHHHHHHHHHHHHHHHHHSS-SSS-HHHHHHHHHHHHHHHHHHHHHHHHHHHTSS-EEEEE--STHHHHHHHHHHHHT-EEEEE--SSS-HHHHHHHHHHS-TT-EEP---SHHHHHHHHHHH--SEEEE-STTHHHHHTTT--EEE-STT--S--SHHHHHHHHHHHHHHHHS-TTHHHHHSPPTTTS-HHHHHHHHHHHHHHHHHHHHS-SSS-SSBPP--SSEES-----HHHHHHHHHTTBSSBEEEEES-SSSSTTTHHHHHHHHSS----EE----HHHHSS-SHHHHHHHHHHHHHHH--S-EEEEE-HHHHHTT--HHHHHHHHHHH-GGGTTS-EEEE---TTS-SHHHHHHHHHHHHHHHS-------TTEEEEE--TTS-HHHHHHHHHHHHHTT-EEEESS-HHHHTT----SS--SSB-SSB-HHHHHHGGG-SEEEE-SSTTHHHHHHHHTTT---EEE-S-S-SSSHHHHHHHHHHHHH-SPPPHHHHHHHHHHHHHHHHHTTTTSS-EEEEEE-STTHHHHHHHHHTTT-EEEEEEESS--TT-TTSSSSEEEE--HHHHHHH-TT-SEEEE-GGGHHHHHHHT---EEE-SS---SSTTSTT----HHHHHHHHHHHHHHHHHHH-/-------------HHHHHHHHHTT-SSEEEEEES-HHHHTTTTT-S-B--SS---TTS-EE----HHHHHH-SHHHHHHHHHHHHHHTTTT-SEEEEEE-HHHHHHT--HHHHHHHHHTT-SS-EEEE---GGGSSHHHHHHHHHHHHHHHTSSSS--SS--SSEEEEES---BTSSHHHHHHHHTTTT-EEEEETTSS--HHHHTTGGG-SEEEES-HHHHHHHHHHHHHHH---EEE---SSSHHHHHHHHHHHHHHHHHSS-SSS-HHHHHHHHHHHHHHHHHHHHHHHHHHHTSS-EEEEE--STHHHHHHHHHHHHT-EEEEE--SSS-HHHHHHHHHHS-TT-EEP---SHHHHHHHHHHH--SEEEE-STTHHHHHTTT--EEE-STT--S--SHHHHHHHHHHHHHHHHS-TTHHHHHSPPTTTS-HHHHHHHHHHHHHHHHHHHHS-SSS-SSBPP--SSEES-----HHHHHHHHHTTBSSBEEEEES-SSSSTTTHHHHHHHHSS----EE----HHHHSS-SHHHHHHHHHHHHHHH--S-EEEEE-HHHHHTT--HHHHHHHHHHH-GGGTTS-EEEE---TTS-SHHHHHHHHHHHHHHHS-------TTEEEEE--TTS-HHHHHHHHHHHHHTT-EEEESS-HHHHTT----SS--SSB-SSB-HHHHHHGGG-SEEEE-SSTTHHHHHHHHTTT---EEE-S-S-SSSHHHHHHHHHHHHH-SPPPHHHHHHHHHHHHHHHHHTTTTSS-EEEEEE-STTHHHHHHHHHTTT-EEEEEEESS--TT-TTSSSSEEEE--HHHHHHH-TT-SEEEE-GGGHHHHHHHT---EEE-SS---SSTTSTT----HHHHHHHHHHHHHHHHHHH-

B-factor: mean 74.48, std 19.81, range [45.09, 195.81]

Foldseek 3Di:
DADFPDDPPPFFFLLVLLCLQALQAAQAAEEEEDACVSFVPCALQFLFDAPALRNSNDHHYLHDDDPCLVVHCLVSVLVSVVVCQVPCPPRHQAYEYEYEQSCVVSVPDQVVSQVVNCVVHPHHYQYQYGYGVPGGSLNSLVSNLVSCCVPQADDDADPDDFPAEEEAAADAHRQNQVVQCVVVQPVLPYDHQYHGNHNGHSNSNRHHLRHAEYEYAWCRRNVVSQVVSCVPRVHYYDYAHQFALVRVLVSQQVSQQSSCVRPPHCPVSSRNVSSVVCSVVLVVVLCVLLVVLLVLVAAFEEEEEEATLCLLRVQRRSVVSHYAYQEYEYHHYDPVSVVNSVVSHDPNRYYQDPPDLVSVVVCCVVSVGQEYEYEPVCQVVVVVVLHFYHYDYRPDNAHQGHSVNVSVVSQLVCLRRVWLCSVVLPDDALQPDDVVVLVVLLVCQLCLLVVQVVFDLVPDPFDDDDDDDADFAQFAALVLLLQLLQLLEAQEAEEEAEAQCVLPVSQVQLCLFLVDGHQHHYQHADPVCLPDHVLVSVLVVVVVCCVPQVGQEYEYEYEASCPVVHDDNVVSVVVSCVVCVVCVRRYYFYFYRYRVPFGSQLSNLRSLLSLLLPQAAADAQDALEEEEEEGQFAFLQQLVVVCVQSVQLVGHYQYRRNNVQFSNDDDDPDDGSGGRGHHYSVSSHCSLNYQEYEYEDSSNSVSVVSSCVRHPHGYGYQNHFAALPRVSSVQSNSCVRSVHHDDVVLVVLSVVLSVLLSVQLSLLAQAEEEEEAEPGPLLHVQCNSSSSHYEYQEREYSDRGGPQNVRGHDHYYHGRLVCVLVRCAPGQEYEGACSSVVSCVVRVNPHYHHGHPRHNVDPCRSVQAQGHSVNNSVVSVSNSVSSVVRD/DADFPDDPPPFFFLLVLLCLQALQAAQAAEEEEDACVSFVPCALQFLFDAPALRNSNDHHYLHDDDPCLVVHCLVSVLVSVVVCQVPCPPRHQAYEYEYEQSCVVSVPDQVVSQVVNCVVHPHHYQYQYGYGVPGGSLNSLVSNLVSCCVPQADDDADPDDFPAEEEAAADAHRQNQVVQCVVVQPVLPYDHQYHGNHNGHSNSNRHHLRHAEYEYAWCRRNVVSQVVSCVPRVHYYDYAHQFALVRVLVSQQVSQQSSCVRPPHCPVSSRNVSSVVCSVVLVVVLCVLLVVLLVLVAAFEEEEEEATLCLLRVQRRSVVSHYAYQEYEYHHYDPVSVVNSVVSHDPNRYYQDPPDLVSVVVCCVVSVGQEYEYEPVCQVVVVVVLHFYHYDYRPDNAHQGHSVNVSVVSQLVCLRRVWLCSVVLPDDALQPDDVVVLVVLLVCQLCLLVVQVVFDLVPDPFDDDDDDDADFAQFAALVLLLQLLQLLEAQEAEEEAEAQCVLPVSQVQLCLFLVDGHQHHYQHADPVCLPDHVLVSVLVVVVVCCVPQVGQEYEYEYEASCPVVHDDNVVSVVVSCVVCVVCVRRYYFYFYRYRVPFGSQLSNLRSLLSLLLPQAAADAQDALEEEEEEGQFAFLQQLVVVCVQSVQLVGHYQYRRNNVQFSNDDDDPDDGSGGRGHHYSVSSHCSLNYQEYEYEDSSNSVSVVSSCVRHPHGYGYQNHFAALPRVSSVQSNSCVRSVHHDDVVLVVLSVVLSVLLSVQLSLLAQAEEEEEAEPGPLLHVQCNSSSSHYEYQEREYSDRGGPQNVRGHDHYYHGRLVCVLVRCAPGQEYEGACSSVVSCVVRVNPHYHHGHPRHNVDPCRSVQAQGHSVNNSVVSVSNSVSSVVRD

Nearest PDB structures (foldseek):
  3pdi-assembly2_H  TM=9.723E-01  e=5.082E-37  Azotobacter vinelandii DJ
  5vq3-assembly1_B  TM=9.237E-01  e=1.003E-32  Clostridium pasteurianum
  5vpw-assembly1_C  TM=8.851E-01  e=1.925E-32  Clostridium pasteurianum
  5vq3-assembly1_A  TM=8.874E-01  e=1.157E-31  Clostridium pasteurianum
  5koj-assembly1_D  TM=8.254E-01  e=2.133E-29  Gluconacetobacter diazotrophicus PA1 5